Protein AF-0000000069053092 (afdb_homodimer)

Radius of gyration: 44.72 Å; Cα contacts (8 Å, |Δi|>4): 1953; chains: 2; bounding box: 139×117×127 Å

Organism: Acyrthosiphon pisum (NCBI:txid7029)

Sequence (1696 aa):
MDKKNSDDGDVSEKLLATSEVTTDLPSINNQEINLQTRYENIENSGNGFEFLENISIINNIDDSVPTILNEYQLDTHSDELESLSNSFKWKNDPTIFSKIARYTPEMINMLLKLGPCQPKAKDLPNSQFPKVGNRCFHEAWYYRKLPDGTMMHRDWLTYSPDINRVFCLHCMLFGKKSKKAWVSDGFCKFQNGSISLMGHETTDAHVEASLKVKMRELTLPLIPSIVEEKKKQVALNREIVGQLIEITKYLGYHSLAFRGHREQWSNINKGNFKDLVELMAKYSPALSIHISNLQISGRKELSFISWQRQNLLINALAQEILVIIKFEIQNAKFFSISIDSTFDISKREQVSFVIRYTKEEKVFERLISIKESIFTTGQALFDLFIKVMEYYHLDWKTFLVGQSYDGAASMQGKYNGLQTKIKEVNPQAIFIWCHAHRLDLIITSTVGSCPKAVDLFGNMEKLFTFISGSKKRVSMYRDKQKKLYPNARVKALKKVETTRWMSQAYALTTVLETLDSILETLEDIKSFKGQVDFKTGAECTGLLCFLQSFNFLLTAHIFKRVFDFIEPVSRALQAHNIDILMAIELIKKTEKNIKYLRSSEMFFDIYESVRKFAKDNNFEFELTLPTRRLRRVPRQPSELSNDEQINDHVMAYKVNTYFVIIDKVSSELHKSNMKNKSIPVDAFSSICNNYNKILNKEDIVREYEQLIKSNINLISLDKDVSVVLNALSDESDSSSSNYSVVENESIDDSQSILKTYQIFINKGLLNIFPNLFSVLKIGVTLPISSASPERTFSKLKLIKTRLRSTMIQDRLEDLMIISCESNIKTDTDKIIDNFAMRSSVLTKALTYMDKKNSDDGDVSEKLLATSEVTTDLPSINNQEINLQTRYENIENSGNGFEFLENISIINNIDDSVPTILNEYQLDTHSDELESLSNSFKWKNDPTIFSKIARYTPEMINMLLKLGPCQPKAKDLPNSQFPKVGNRCFHEAWYYRKLPDGTMMHRDWLTYSPDINRVFCLHCMLFGKKSKKAWVSDGFCKFQNGSISLMGHETTDAHVEASLKVKMRELTLPLIPSIVEEKKKQVALNREIVGQLIEITKYLGYHSLAFRGHREQWSNINKGNFKDLVELMAKYSPALSIHISNLQISGRKELSFISWQRQNLLINALAQEILVIIKFEIQNAKFFSISIDSTFDISKREQVSFVIRYTKEEKVFERLISIKESIFTTGQALFDLFIKVMEYYHLDWKTFLVGQSYDGAASMQGKYNGLQTKIKEVNPQAIFIWCHAHRLDLIITSTVGSCPKAVDLFGNMEKLFTFISGSKKRVSMYRDKQKKLYPNARVKALKKVETTRWMSQAYALTTVLETLDSILETLEDIKSFKGQVDFKTGAECTGLLCFLQSFNFLLTAHIFKRVFDFIEPVSRALQAHNIDILMAIELIKKTEKNIKYLRSSEMFFDIYESVRKFAKDNNFEFELTLPTRRLRRVPRQPSELSNDEQINDHVMAYKVNTYFVIIDKVSSELHKSNMKNKSIPVDAFSSICNNYNKILNKEDIVREYEQLIKSNINLISLDKDVSVVLNALSDESDSSSSNYSVVENESIDDSQSILKTYQIFINKGLLNIFPNLFSVLKIGVTLPISSASPERTFSKLKLIKTRLRSTMIQDRLEDLMIISCESNIKTDTDKIIDNFAMRSSVLTKALTY

Structure (mmCIF, N/CA/C/O backbone):
data_AF-0000000069053092-model_v1
#
loop_
_entity.id
_entity.type
_entity.pdbx_description
1 polymer 'TTF-type domain-containing protein'
#
loop_
_atom_site.group_PDB
_atom_site.id
_atom_site.type_symbol
_atom_site.label_atom_id
_atom_site.label_alt_id
_atom_site.label_comp_id
_atom_site.label_asym_id
_atom_site.label_entity_id
_atom_site.label_seq_id
_atom_site.pdbx_PDB_ins_code
_atom_site.Cartn_x
_atom_site.Cartn_y
_atom_site.Cartn_z
_atom_site.occupancy
_atom_site.B_iso_or_equiv
_atom_site.auth_seq_id
_atom_site.auth_comp_id
_atom_site.auth_asym_id
_atom_site.auth_atom_id
_atom_site.pdbx_PDB_model_num
ATOM 1 N N . MET A 1 1 ? -57.969 -8.344 -44.375 1 15.19 1 MET A N 1
ATOM 2 C CA . MET A 1 1 ? -58.469 -9.172 -45.469 1 15.19 1 MET A CA 1
ATOM 3 C C . MET A 1 1 ? -57.375 -9.508 -46.469 1 15.19 1 MET A C 1
ATOM 5 O O . MET A 1 1 ? -56.312 -8.891 -46.438 1 15.19 1 MET A O 1
ATOM 9 N N . ASP A 1 2 ? -57.781 -9.703 -47.656 1 13.66 2 ASP A N 1
ATOM 10 C CA . ASP A 1 2 ? -57.656 -10.594 -48.812 1 13.66 2 ASP A CA 1
ATOM 11 C C . ASP A 1 2 ? -56.531 -10.117 -49.719 1 13.66 2 ASP A C 1
ATOM 13 O O . ASP A 1 2 ? -56.5 -10.484 -50.906 1 13.66 2 ASP A O 1
ATOM 17 N N . LYS A 1 3 ? -55.812 -9.094 -49.469 1 15.5 3 LYS A N 1
ATOM 18 C CA . LYS A 1 3 ? -54.5 -8.43 -49.594 1 15.5 3 LYS A CA 1
ATOM 19 C C . LYS A 1 3 ? -53.375 -9.438 -49.688 1 15.5 3 LYS A C 1
ATOM 21 O O . LYS A 1 3 ? -53.25 -10.305 -48.812 1 15.5 3 LYS A O 1
ATOM 26 N N . LYS A 1 4 ? -52.094 -9.266 -50.312 1 15.2 4 LYS A N 1
ATOM 27 C CA . LYS A 1 4 ? -52 -9.75 -51.688 1 15.2 4 LYS A CA 1
ATOM 28 C C . LYS A 1 4 ? -51.406 -11.156 -51.719 1 15.2 4 LYS A C 1
ATOM 30 O O . LYS A 1 4 ? -50.562 -11.5 -50.938 1 15.2 4 LYS A O 1
ATOM 35 N N . ASN A 1 5 ? -51.875 -12.086 -52.531 1 14.28 5 ASN A N 1
ATOM 36 C CA . ASN A 1 5 ? -51.969 -13.469 -52.969 1 14.28 5 ASN A CA 1
ATOM 37 C C . ASN A 1 5 ? -50.594 -14.031 -53.344 1 14.28 5 ASN A C 1
ATOM 39 O O . ASN A 1 5 ? -50.25 -15.141 -52.969 1 14.28 5 ASN A O 1
ATOM 43 N N . SER A 1 6 ? -50.094 -13.453 -54.438 1 14.34 6 SER A N 1
ATOM 44 C CA . SER A 1 6 ? -49.938 -14.32 -55.594 1 14.34 6 SER A CA 1
ATOM 45 C C . SER A 1 6 ? -48.781 -15.281 -55.406 1 14.34 6 SER A C 1
ATOM 47 O O . SER A 1 6 ? -47.969 -15.141 -54.469 1 14.34 6 SER A O 1
ATOM 49 N N . ASP A 1 7 ? -47.906 -15.438 -56.438 1 14.53 7 ASP A N 1
ATOM 50 C CA . ASP A 1 7 ? -47.688 -16.406 -57.531 1 14.53 7 ASP A CA 1
ATOM 51 C C . ASP A 1 7 ? -46.562 -17.375 -57.188 1 14.53 7 ASP A C 1
ATOM 53 O O . ASP A 1 7 ? -45.781 -17.141 -56.281 1 14.53 7 ASP A O 1
ATOM 57 N N . ASP A 1 8 ? -45.688 -17.688 -58.188 1 14.58 8 ASP A N 1
ATOM 58 C CA . ASP A 1 8 ? -45.438 -18.766 -59.156 1 14.58 8 ASP A CA 1
ATOM 59 C C . ASP A 1 8 ? -44.281 -19.641 -58.688 1 14.58 8 ASP A C 1
ATOM 61 O O . ASP A 1 8 ? -43.562 -19.312 -57.75 1 14.58 8 ASP A O 1
ATOM 65 N N . GLY A 1 9 ? -43.312 -19.891 -59.656 1 14.54 9 GLY A N 1
ATOM 66 C CA . GLY A 1 9 ? -42.906 -21.016 -60.469 1 14.54 9 GLY A CA 1
ATOM 67 C C . GLY A 1 9 ? -41.844 -21.875 -59.844 1 14.54 9 GLY A C 1
ATOM 68 O O . GLY A 1 9 ? -41.25 -21.484 -58.844 1 14.54 9 GLY A O 1
ATOM 69 N N . ASP A 1 10 ? -41.125 -22.781 -60.688 1 14.03 10 ASP A N 1
ATOM 70 C CA . ASP A 1 10 ? -40.688 -24.109 -61.125 1 14.03 10 ASP A CA 1
ATOM 71 C C . ASP A 1 10 ? -39.219 -24.344 -60.781 1 14.03 10 ASP A C 1
ATOM 73 O O . ASP A 1 10 ? -38.688 -25.438 -61 1 14.03 10 ASP A O 1
ATOM 77 N N . VAL A 1 11 ? -38.469 -23.391 -60.406 1 14.44 11 VAL A N 1
ATOM 78 C CA . VAL A 1 11 ? -37.188 -23.578 -61.031 1 14.44 11 VAL A CA 1
ATOM 79 C C . VAL A 1 11 ? -36.625 -24.938 -60.656 1 14.44 11 VAL A C 1
ATOM 81 O O . VAL A 1 11 ? -36.5 -25.281 -59.5 1 14.44 11 VAL A O 1
ATOM 84 N N . SER A 1 12 ? -36.344 -25.922 -61.656 1 13.99 12 SER A N 1
ATOM 85 C CA . SER A 1 12 ? -36 -27.219 -62.25 1 13.99 12 SER A CA 1
ATOM 86 C C . SER A 1 12 ? -34.781 -27.828 -61.562 1 13.99 12 SER A C 1
ATOM 88 O O . SER A 1 12 ? -34.094 -27.156 -60.781 1 13.99 12 SER A O 1
ATOM 90 N N . GLU A 1 13 ? -33.75 -28.469 -62.438 1 13.67 13 GLU A N 1
ATOM 91 C CA . GLU A 1 13 ? -33.219 -29.75 -62.938 1 13.67 13 GLU A CA 1
ATOM 92 C C . GLU A 1 13 ? -31.812 -29.984 -62.406 1 13.67 13 GLU A C 1
ATOM 94 O O . GLU A 1 13 ? -31.234 -31.047 -62.656 1 13.67 13 GLU A O 1
ATOM 99 N N . LYS A 1 14 ? -31.125 -29 -61.969 1 14.18 14 LYS A N 1
ATOM 100 C CA . LYS A 1 14 ? -29.781 -29.25 -62.469 1 14.18 14 LYS A CA 1
ATOM 101 C C . LYS A 1 14 ? -29.312 -30.672 -62.125 1 14.18 14 LYS A C 1
ATOM 103 O O . LYS A 1 14 ? -29.438 -31.109 -60.969 1 14.18 14 LYS A O 1
ATOM 108 N N . LEU A 1 15 ? -28.609 -31.453 -63 1 13.81 15 LEU A N 1
ATOM 109 C CA . LEU A 1 15 ? -28.25 -32.719 -63.625 1 13.81 15 LEU A CA 1
ATOM 110 C C . LEU A 1 15 ? -27.344 -33.531 -62.719 1 13.81 15 LEU A C 1
ATOM 112 O O . LEU A 1 15 ? -26.75 -33 -61.781 1 13.81 15 LEU A O 1
ATOM 116 N N . LEU A 1 16 ? -26.516 -34.594 -63.312 1 14.27 16 LEU A N 1
ATOM 117 C CA . LEU A 1 16 ? -26.25 -36 -63.562 1 14.27 16 LEU A CA 1
ATOM 118 C C . LEU A 1 16 ? -24.938 -36.406 -62.906 1 14.27 16 LEU A C 1
ATOM 120 O O . LEU A 1 16 ? -24.844 -37.5 -62.312 1 14.27 16 LEU A O 1
ATOM 124 N N . ALA A 1 17 ? -23.688 -35.938 -63.438 1 13.88 17 ALA A N 1
ATOM 125 C CA . ALA A 1 17 ? -22.797 -36.906 -64.125 1 13.88 17 ALA A CA 1
ATOM 126 C C . ALA A 1 17 ? -22.125 -37.844 -63.125 1 13.88 17 ALA A C 1
ATOM 128 O O . ALA A 1 17 ? -22 -37.5 -61.938 1 13.88 17 ALA A O 1
ATOM 129 N N . THR A 1 18 ? -21.125 -38.875 -63.625 1 14.23 18 THR A N 1
ATOM 130 C CA . THR A 1 18 ? -20.797 -40.312 -63.719 1 14.23 18 THR A CA 1
ATOM 131 C C . THR A 1 18 ? -19.703 -40.688 -62.719 1 14.23 18 THR A C 1
ATOM 133 O O . THR A 1 18 ? -19.875 -41.625 -61.969 1 14.23 18 THR A O 1
ATOM 136 N N . SER A 1 19 ? -18.25 -40.812 -63.156 1 14.6 19 SER A N 1
ATOM 137 C CA . SER A 1 19 ? -17.594 -42.094 -63.406 1 14.6 19 SER A CA 1
ATOM 138 C C . SER A 1 19 ? -16.875 -42.625 -62.188 1 14.6 19 SER A C 1
ATOM 140 O O . SER A 1 19 ? -16.641 -41.875 -61.219 1 14.6 19 SER A O 1
ATOM 142 N N . GLU A 1 20 ? -15.883 -43.875 -62.344 1 15.06 20 GLU A N 1
ATOM 143 C CA . GLU A 1 20 ? -15.398 -45.219 -62 1 15.06 20 GLU A CA 1
ATOM 144 C C . GLU A 1 20 ? -14.07 -45.156 -61.25 1 15.06 20 GLU A C 1
ATOM 146 O O . GLU A 1 20 ? -13.562 -46.188 -60.781 1 15.06 20 GLU A O 1
ATOM 151 N N . VAL A 1 21 ? -13.414 -44.156 -60.844 1 15.72 21 VAL A N 1
ATOM 152 C CA . VAL A 1 21 ? -11.992 -44.438 -61 1 15.72 21 VAL A CA 1
ATOM 153 C C . VAL A 1 21 ? -11.602 -45.594 -60.062 1 15.72 21 VAL A C 1
ATOM 155 O O . VAL A 1 21 ? -11.875 -45.562 -58.844 1 15.72 21 VAL A O 1
ATOM 158 N N . THR A 1 22 ? -10.984 -46.75 -60.562 1 14.94 22 THR A N 1
ATOM 159 C CA . THR A 1 22 ? -10.57 -48.156 -60.438 1 14.94 22 THR A CA 1
ATOM 160 C C . THR A 1 22 ? -9.453 -48.281 -59.406 1 14.94 22 THR A C 1
ATOM 162 O O . THR A 1 22 ? -9.516 -49.125 -58.5 1 14.94 22 THR A O 1
ATOM 165 N N . THR A 1 23 ? -8.102 -48.031 -59.75 1 14.91 23 THR A N 1
ATOM 166 C CA . THR A 1 23 ? -7.145 -49.125 -59.938 1 14.91 23 THR A CA 1
ATOM 167 C C . THR A 1 23 ? -6.555 -49.531 -58.562 1 14.91 23 THR A C 1
ATOM 169 O O . THR A 1 23 ? -6.582 -48.75 -57.625 1 14.91 23 THR A O 1
ATOM 172 N N . ASP A 1 24 ? -5.473 -50.562 -58.5 1 15.14 24 ASP A N 1
ATOM 173 C CA . ASP A 1 24 ? -4.914 -51.875 -58.125 1 15.14 24 ASP A CA 1
ATOM 174 C C . ASP A 1 24 ? -3.756 -51.688 -57.156 1 15.14 24 ASP A C 1
ATOM 176 O O . ASP A 1 24 ? -3.543 -52.531 -56.25 1 15.14 24 ASP A O 1
ATOM 180 N N . LEU A 1 25 ? -2.662 -50.844 -57.281 1 15.52 25 LEU A N 1
ATOM 181 C CA . LEU A 1 25 ? -1.415 -51.594 -57.312 1 15.52 25 LEU A CA 1
ATOM 182 C C . LEU A 1 25 ? -1.071 -52.125 -55.938 1 15.52 25 LEU A C 1
ATOM 184 O O . LEU A 1 25 ? -1.487 -51.531 -54.906 1 15.52 25 LEU A O 1
ATOM 188 N N . PRO A 1 26 ? 0.208 -52.844 -55.75 1 16.23 26 PRO A N 1
ATOM 189 C CA . PRO A 1 26 ? 0.692 -54.125 -55.219 1 16.23 26 PRO A CA 1
ATOM 190 C C . PRO A 1 26 ? 1.173 -54.031 -53.781 1 16.23 26 PRO A C 1
ATOM 192 O O . PRO A 1 26 ? 1.355 -52.938 -53.25 1 16.23 26 PRO A O 1
ATOM 195 N N . SER A 1 27 ? 2.131 -55.094 -53.281 1 15.91 27 SER A N 1
ATOM 196 C CA . SER A 1 27 ? 2.506 -56.156 -52.344 1 15.91 27 SER A CA 1
ATOM 197 C C . SER A 1 27 ? 3.68 -55.719 -51.469 1 15.91 27 SER A C 1
ATOM 199 O O . SER A 1 27 ? 4.188 -56.5 -50.656 1 15.91 27 SER A O 1
ATOM 201 N N . ILE A 1 28 ? 4.215 -54.469 -51.406 1 16.08 28 ILE A N 1
ATOM 202 C CA . ILE A 1 28 ? 5.641 -54.562 -51.125 1 16.08 28 ILE A CA 1
ATOM 203 C C . ILE A 1 28 ? 5.844 -55.219 -49.75 1 16.08 28 ILE A C 1
ATOM 205 O O . ILE A 1 28 ? 5.176 -54.875 -48.781 1 16.08 28 ILE A O 1
ATOM 209 N N . ASN A 1 29 ? 7.031 -56.094 -49.562 1 15.9 29 ASN A N 1
ATOM 210 C CA . ASN A 1 29 ? 7.773 -57.188 -48.938 1 15.9 29 ASN A CA 1
ATOM 211 C C . ASN A 1 29 ? 8.297 -56.812 -47.562 1 15.9 29 ASN A C 1
ATOM 213 O O . ASN A 1 29 ? 8.57 -55.625 -47.281 1 15.9 29 ASN A O 1
ATOM 217 N N . ASN A 1 30 ? 8.555 -57.812 -46.469 1 16.45 30 ASN A N 1
ATOM 218 C CA . ASN A 1 30 ? 8.695 -58.281 -45.094 1 16.45 30 ASN A CA 1
ATOM 219 C C . ASN A 1 30 ? 10.078 -57.969 -44.531 1 16.45 30 ASN A C 1
ATOM 221 O O . ASN A 1 30 ? 10.32 -58.125 -43.344 1 16.45 30 ASN A O 1
ATOM 225 N N . GLN A 1 31 ? 11.266 -57.75 -45.25 1 16.45 31 GLN A N 1
ATOM 226 C CA . GLN A 1 31 ? 12.422 -58.5 -44.75 1 16.45 31 GLN A CA 1
ATOM 227 C C . GLN A 1 31 ? 12.898 -57.969 -43.406 1 16.45 31 GLN A C 1
ATOM 229 O O . GLN A 1 31 ? 12.797 -56.75 -43.156 1 16.45 31 GLN A O 1
ATOM 234 N N . GLU A 1 32 ? 13.547 -58.906 -42.312 1 17.25 32 GLU A N 1
ATOM 235 C CA . GLU A 1 32 ? 14 -59.344 -41 1 17.25 32 GLU A CA 1
ATOM 236 C C . GLU A 1 32 ? 15.375 -58.75 -40.656 1 17.25 32 GLU A C 1
ATOM 238 O O . GLU A 1 32 ? 15.82 -58.812 -39.5 1 17.25 32 GLU A O 1
ATOM 243 N N . ILE A 1 33 ? 16.188 -57.938 -41.312 1 16.17 33 ILE A N 1
ATOM 244 C CA . ILE A 1 33 ? 17.625 -58.188 -41.188 1 16.17 33 ILE A CA 1
ATOM 245 C C . ILE A 1 33 ? 18.062 -57.969 -39.719 1 16.17 33 ILE A C 1
ATOM 247 O O . ILE A 1 33 ? 17.75 -56.938 -39.156 1 16.17 33 ILE A O 1
ATOM 251 N N . ASN A 1 34 ? 18.906 -59.031 -38.938 1 16.28 34 ASN A N 1
ATOM 252 C CA . ASN A 1 34 ? 19.688 -59.625 -37.875 1 16.28 34 ASN A CA 1
ATOM 253 C C . ASN A 1 34 ? 20.984 -58.844 -37.625 1 16.28 34 ASN A C 1
ATOM 255 O O . ASN A 1 34 ? 21.906 -59.344 -36.969 1 16.28 34 ASN A O 1
ATOM 259 N N . LEU A 1 35 ? 21.25 -57.656 -37.75 1 15.15 35 LEU A N 1
ATOM 260 C CA . LEU A 1 35 ? 22.641 -57.25 -37.781 1 15.15 35 LEU A CA 1
ATOM 261 C C . LEU A 1 35 ? 23.312 -57.531 -36.438 1 15.15 35 LEU A C 1
ATOM 263 O O . LEU A 1 35 ? 22.891 -57.031 -35.406 1 15.15 35 LEU A O 1
ATOM 267 N N . GLN A 1 36 ? 24.312 -58.625 -36.156 1 15.67 36 GLN A N 1
ATOM 268 C CA . GLN A 1 36 ? 25.297 -59.438 -35.438 1 15.67 36 GLN A CA 1
ATOM 269 C C . GLN A 1 36 ? 26.359 -58.562 -34.781 1 15.67 36 GLN A C 1
ATOM 271 O O . GLN A 1 36 ? 26.609 -58.719 -33.594 1 15.67 36 GLN A O 1
ATOM 276 N N . THR A 1 37 ? 27.812 -58.938 -35.031 1 15.65 37 THR A N 1
ATOM 277 C CA . THR A 1 37 ? 28.984 -59.594 -34.469 1 15.65 37 THR A CA 1
ATOM 278 C C . THR A 1 37 ? 29.938 -58.562 -33.875 1 15.65 37 THR A C 1
ATOM 280 O O . THR A 1 37 ? 30.438 -58.75 -32.75 1 15.65 37 THR A O 1
ATOM 283 N N . ARG A 1 38 ? 31.047 -57.906 -34.594 1 15.16 38 ARG A N 1
ATOM 284 C CA . ARG A 1 38 ? 32.438 -58.344 -34.562 1 15.16 38 ARG A CA 1
ATOM 285 C C . ARG A 1 38 ? 33.219 -57.562 -33.5 1 15.16 38 ARG A C 1
ATOM 287 O O . ARG A 1 38 ? 33.938 -58.156 -32.719 1 15.16 38 ARG A O 1
ATOM 294 N N . TYR A 1 39 ? 33.969 -56.344 -33.844 1 15.07 39 TYR A N 1
ATOM 295 C CA . TYR A 1 39 ? 35.438 -56.281 -33.812 1 15.07 39 TYR A CA 1
ATOM 296 C C . TYR A 1 39 ? 35.938 -56.031 -32.406 1 15.07 39 TYR A C 1
ATOM 298 O O . TYR A 1 39 ? 35.219 -55.5 -31.547 1 15.07 39 TYR A O 1
ATOM 306 N N . GLU A 1 40 ? 37.531 -55.875 -32.188 1 15.75 40 GLU A N 1
ATOM 307 C CA . GLU A 1 40 ? 38.781 -56.375 -31.672 1 15.75 40 GLU A CA 1
ATOM 308 C C . GLU A 1 40 ? 39.312 -55.5 -30.531 1 15.75 40 GLU A C 1
ATOM 310 O O . GLU A 1 40 ? 38.875 -54.344 -30.375 1 15.75 40 GLU A O 1
ATOM 315 N N . ASN A 1 41 ? 40.719 -55.688 -30.031 1 16.14 41 ASN A N 1
ATOM 316 C CA . ASN A 1 41 ? 41.688 -55.875 -28.969 1 16.14 41 ASN A CA 1
ATOM 317 C C . ASN A 1 41 ? 42.469 -54.594 -28.688 1 16.14 41 ASN A C 1
ATOM 319 O O . ASN A 1 41 ? 43.406 -54.594 -27.875 1 16.14 41 ASN A O 1
ATOM 323 N N . ILE A 1 42 ? 42.5 -53.344 -29.25 1 15.54 42 ILE A N 1
ATOM 324 C CA . ILE A 1 42 ? 43.844 -52.812 -29.359 1 15.54 42 ILE A CA 1
ATOM 325 C C . ILE A 1 42 ? 44.406 -52.562 -27.969 1 15.54 42 ILE A C 1
ATOM 327 O O . ILE A 1 42 ? 43.781 -51.844 -27.156 1 15.54 42 ILE A O 1
ATOM 331 N N . GLU A 1 43 ? 45.688 -53 -27.594 1 16.34 43 GLU A N 1
ATOM 332 C CA . GLU A 1 43 ? 46.781 -53.344 -26.688 1 16.34 43 GLU A CA 1
ATOM 333 C C . GLU A 1 43 ? 47.375 -52.125 -26.031 1 16.34 43 GLU A C 1
ATOM 335 O O . GLU A 1 43 ? 47.438 -52.031 -24.797 1 16.34 43 GLU A O 1
ATOM 340 N N . ASN A 1 44 ? 48.844 -51.812 -26.25 1 15.98 44 ASN A N 1
ATOM 341 C CA . ASN A 1 44 ? 50.094 -51.938 -25.547 1 15.98 44 ASN A CA 1
ATOM 342 C C . ASN A 1 44 ? 50.594 -50.594 -25.031 1 15.98 44 ASN A C 1
ATOM 344 O O . ASN A 1 44 ? 50.906 -50.469 -23.844 1 15.98 44 ASN A O 1
ATOM 348 N N . SER A 1 45 ? 51.781 -49.875 -25.703 1 15.73 45 SER A N 1
ATOM 349 C CA . SER A 1 45 ? 53.219 -49.781 -25.438 1 15.73 45 SER A CA 1
ATOM 350 C C . SER A 1 45 ? 53.562 -48.469 -24.75 1 15.73 45 SER A C 1
ATOM 352 O O . SER A 1 45 ? 52.812 -47.5 -24.812 1 15.73 45 SER A O 1
ATOM 354 N N . GLY A 1 46 ? 54.969 -48.156 -24.328 1 16.91 46 GLY A N 1
ATOM 355 C CA . GLY A 1 46 ? 56.031 -47.781 -23.438 1 16.91 46 GLY A CA 1
ATOM 356 C C . GLY A 1 46 ? 56.344 -46.281 -23.484 1 16.91 46 GLY A C 1
ATOM 357 O O . GLY A 1 46 ? 56.281 -45.594 -22.453 1 16.91 46 GLY A O 1
ATOM 358 N N . ASN A 1 47 ? 57.562 -45.781 -24.172 1 15.8 47 ASN A N 1
ATOM 359 C CA . ASN A 1 47 ? 58.875 -45.281 -23.859 1 15.8 47 ASN A CA 1
ATOM 360 C C . ASN A 1 47 ? 58.969 -43.781 -24.125 1 15.8 47 ASN A C 1
ATOM 362 O O . ASN A 1 47 ? 59.844 -43.094 -23.578 1 15.8 47 ASN A O 1
ATOM 366 N N . GLY A 1 48 ? 58.656 -43.094 -25.266 1 15.34 48 GLY A N 1
ATOM 367 C CA . GLY A 1 48 ? 59.781 -42.406 -25.891 1 15.34 48 GLY A CA 1
ATOM 368 C C . GLY A 1 48 ? 60.156 -41.125 -25.188 1 15.34 48 GLY A C 1
ATOM 369 O O . GLY A 1 48 ? 59.438 -40.656 -24.297 1 15.34 48 GLY A O 1
ATOM 370 N N . PHE A 1 49 ? 60.656 -39.969 -26.031 1 15.74 49 PHE A N 1
ATOM 371 C CA . PHE A 1 49 ? 61.844 -39.125 -26.266 1 15.74 49 PHE A CA 1
ATOM 372 C C . PHE A 1 49 ? 61.75 -37.812 -25.484 1 15.74 49 PHE A C 1
ATOM 374 O O . PHE A 1 49 ? 60.656 -37.375 -25.156 1 15.74 49 PHE A O 1
ATOM 381 N N . GLU A 1 50 ? 62.969 -37.031 -25.281 1 16.8 50 GLU A N 1
ATOM 382 C CA . GLU A 1 50 ? 64 -36.188 -24.734 1 16.8 50 GLU A CA 1
ATOM 383 C C . GLU A 1 50 ? 63.844 -34.719 -25.141 1 16.8 50 GLU A C 1
ATOM 385 O O . GLU A 1 50 ? 64.5 -33.812 -24.594 1 16.8 50 GLU A O 1
ATOM 390 N N . PHE A 1 51 ? 63.125 -34.25 -26.281 1 15.34 51 PHE A N 1
ATOM 391 C CA . PHE A 1 51 ? 63.875 -33.281 -27.094 1 15.34 51 PHE A CA 1
ATOM 392 C C . PHE A 1 51 ? 64.062 -31.969 -26.344 1 15.34 51 PHE A C 1
ATOM 394 O O . PHE A 1 51 ? 65.188 -31.453 -26.234 1 15.34 51 PHE A O 1
ATOM 401 N N . LEU A 1 52 ? 63.719 -30.672 -27.078 1 15.21 52 LEU A N 1
ATOM 402 C CA . LEU A 1 52 ? 64.438 -29.5 -27.562 1 15.21 52 LEU A CA 1
ATOM 403 C C . LEU A 1 52 ? 64.375 -28.359 -26.562 1 15.21 52 LEU A C 1
ATOM 405 O O . LEU A 1 52 ? 63.281 -27.891 -26.219 1 15.21 52 LEU A O 1
ATOM 409 N N . GLU A 1 53 ? 65.438 -28.078 -25.688 1 17.53 53 GLU A N 1
ATOM 410 C CA . GLU A 1 53 ? 66.062 -27.156 -24.766 1 17.53 53 GLU A CA 1
ATOM 411 C C . GLU A 1 53 ? 66.125 -25.734 -25.328 1 17.53 53 GLU A C 1
ATOM 413 O O . GLU A 1 53 ? 65.938 -24.766 -24.594 1 17.53 53 GLU A O 1
ATOM 418 N N . ASN A 1 54 ? 66.688 -25.375 -26.578 1 16.14 54 ASN A N 1
ATOM 419 C CA . ASN A 1 54 ? 67.75 -24.344 -26.781 1 16.14 54 ASN A CA 1
ATOM 420 C C . ASN A 1 54 ? 67.125 -22.969 -27.016 1 16.14 54 ASN A C 1
ATOM 422 O O . ASN A 1 54 ? 67.812 -22.016 -27.375 1 16.14 54 ASN A O 1
ATOM 426 N N . ILE A 1 55 ? 65.875 -22.656 -27.344 1 16.02 55 ILE A N 1
ATOM 427 C CA . ILE A 1 55 ? 65.812 -21.516 -28.234 1 16.02 55 ILE A CA 1
ATOM 428 C C . ILE A 1 55 ? 66.312 -20.266 -27.5 1 16.02 55 ILE A C 1
ATOM 430 O O . ILE A 1 55 ? 65.938 -20.047 -26.344 1 16.02 55 ILE A O 1
ATOM 434 N N . SER A 1 56 ? 66.875 -19.078 -28.312 1 17.42 56 SER A N 1
ATOM 435 C CA . SER A 1 56 ? 67.812 -17.969 -28.656 1 17.42 56 SER A CA 1
ATOM 436 C C . SER A 1 56 ? 67.312 -16.672 -28.016 1 17.42 56 SER A C 1
ATOM 438 O O . SER A 1 56 ? 66.125 -16.531 -27.656 1 17.42 56 SER A O 1
ATOM 440 N N . ILE A 1 57 ? 68.188 -15.406 -28.188 1 18.69 57 ILE A N 1
ATOM 441 C CA . ILE A 1 57 ? 68.938 -14.227 -27.766 1 18.69 57 ILE A CA 1
ATOM 442 C C . ILE A 1 57 ? 68.125 -12.961 -28.125 1 18.69 57 ILE A C 1
ATOM 444 O O . ILE A 1 57 ? 68.5 -11.875 -27.656 1 18.69 57 ILE A O 1
ATOM 448 N N . ILE A 1 58 ? 67.062 -12.75 -29 1 16.77 58 ILE A N 1
ATOM 449 C CA . ILE A 1 58 ? 67.125 -11.617 -29.922 1 16.77 58 ILE A CA 1
ATOM 450 C C . ILE A 1 58 ? 66.75 -10.336 -29.188 1 16.77 58 ILE A C 1
ATOM 452 O O . ILE A 1 58 ? 67 -9.234 -29.688 1 16.77 58 ILE A O 1
ATOM 456 N N . ASN A 1 59 ? 66.125 -10.07 -28.125 1 17.34 59 ASN A N 1
ATOM 457 C CA . ASN A 1 59 ? 65.125 -8.977 -28.219 1 17.34 59 ASN A CA 1
ATOM 458 C C . ASN A 1 59 ? 65.812 -7.621 -27.984 1 17.34 59 ASN A C 1
ATOM 460 O O . ASN A 1 59 ? 65.125 -6.637 -27.703 1 17.34 59 ASN A O 1
ATOM 464 N N . ASN A 1 60 ? 67.125 -7.332 -28.047 1 19.19 60 ASN A N 1
ATOM 465 C CA . ASN A 1 60 ? 67.562 -6.078 -27.422 1 19.19 60 ASN A CA 1
ATOM 466 C C . ASN A 1 60 ? 67.25 -4.883 -28.328 1 19.19 60 ASN A C 1
ATOM 468 O O . ASN A 1 60 ? 67.875 -3.811 -28.156 1 19.19 60 ASN A O 1
ATOM 472 N N . ILE A 1 61 ? 66.562 -4.895 -29.484 1 19.34 61 ILE A N 1
ATOM 473 C CA . ILE A 1 61 ? 66.75 -3.746 -30.359 1 19.34 61 ILE A CA 1
ATOM 474 C C . ILE A 1 61 ? 66.188 -2.484 -29.703 1 19.34 61 ILE A C 1
ATOM 476 O O . ILE A 1 61 ? 65.062 -2.494 -29.172 1 19.34 61 ILE A O 1
ATOM 480 N N . ASP A 1 62 ? 67 -1.342 -29.672 1 20.95 62 ASP A N 1
ATOM 481 C CA . ASP A 1 62 ? 67.125 0.026 -29.172 1 20.95 62 ASP A CA 1
ATOM 482 C C . ASP A 1 62 ? 66.188 0.959 -29.906 1 20.95 62 ASP A C 1
ATOM 484 O O . ASP A 1 62 ? 66.375 1.285 -31.078 1 20.95 62 ASP A O 1
ATOM 488 N N . ASP A 1 63 ? 64.875 0.752 -30.078 1 21.39 63 ASP A N 1
ATOM 489 C CA . ASP A 1 63 ? 63.938 1.47 -30.984 1 21.39 63 ASP A CA 1
ATOM 490 C C . ASP A 1 63 ? 63.812 2.932 -30.562 1 21.39 63 ASP A C 1
ATOM 492 O O . ASP A 1 63 ? 63.062 3.254 -29.656 1 21.39 63 ASP A O 1
ATOM 496 N N . SER A 1 64 ? 64.875 3.807 -30.609 1 23.11 64 SER A N 1
ATOM 497 C CA . SER A 1 64 ? 64.812 5.234 -30.312 1 23.11 64 SER A CA 1
ATOM 498 C C . SER A 1 64 ? 64 6.004 -31.328 1 23.11 64 SER A C 1
ATOM 500 O O . SER A 1 64 ? 64 7.238 -31.344 1 23.11 64 SER A O 1
ATOM 502 N N . VAL A 1 65 ? 63.438 5.48 -32.438 1 22.39 65 VAL A N 1
ATOM 503 C CA . VAL A 1 65 ? 63.156 6.375 -33.562 1 22.39 65 VAL A CA 1
ATOM 504 C C . VAL A 1 65 ? 62.094 7.387 -33.125 1 22.39 65 VAL A C 1
ATOM 506 O O . VAL A 1 65 ? 61.094 7.031 -32.5 1 22.39 65 VAL A O 1
ATOM 509 N N . PRO A 1 66 ? 62.312 8.727 -33.469 1 23.34 66 PRO A N 1
ATOM 510 C CA . PRO A 1 66 ? 61.625 9.992 -33.219 1 23.34 66 PRO A CA 1
ATOM 511 C C . PRO A 1 66 ? 60.25 10.07 -33.906 1 23.34 66 PRO A C 1
ATOM 513 O O . PRO A 1 66 ? 60.188 9.961 -35.125 1 23.34 66 PRO A O 1
ATOM 516 N N . THR A 1 67 ? 59.156 9.422 -33.5 1 23.62 67 THR A N 1
ATOM 517 C CA . THR A 1 67 ? 57.844 9.289 -34.125 1 23.62 67 THR A CA 1
ATOM 518 C C . THR A 1 67 ? 57.156 10.648 -34.25 1 23.62 67 THR A C 1
ATOM 520 O O . THR A 1 67 ? 56.344 11.023 -33.406 1 23.62 67 THR A O 1
ATOM 523 N N . ILE A 1 68 ? 57.844 11.781 -34.594 1 24.11 68 ILE A N 1
ATOM 524 C CA . ILE A 1 68 ? 57.219 13.086 -34.75 1 24.11 68 ILE A CA 1
ATOM 525 C C . ILE A 1 68 ? 56.25 13.047 -35.938 1 24.11 68 ILE A C 1
ATOM 527 O O . ILE A 1 68 ? 56.625 13.461 -37.062 1 24.11 68 ILE A O 1
ATOM 531 N N . LEU A 1 69 ? 55.875 11.906 -36.531 1 23.73 69 LEU A N 1
ATOM 532 C CA . LEU A 1 69 ? 55.188 12.047 -37.812 1 23.73 69 LEU A CA 1
ATOM 533 C C . LEU A 1 69 ? 53.969 12.961 -37.656 1 23.73 69 LEU A C 1
ATOM 535 O O . LEU A 1 69 ? 53.25 12.891 -36.688 1 23.73 69 LEU A O 1
ATOM 539 N N . ASN A 1 70 ? 53.812 13.977 -38.594 1 24.23 70 ASN A N 1
ATOM 540 C CA . ASN A 1 70 ? 53.031 15.18 -38.906 1 24.23 70 ASN A CA 1
ATOM 541 C C . ASN A 1 70 ? 51.562 14.867 -39.031 1 24.23 70 ASN A C 1
ATOM 543 O O . ASN A 1 70 ? 51.156 14.047 -39.844 1 24.23 70 ASN A O 1
ATOM 547 N N . GLU A 1 71 ? 50.719 14.984 -38 1 28.55 71 GLU A N 1
ATOM 548 C CA . GLU A 1 71 ? 49.312 14.875 -37.719 1 28.55 71 GLU A CA 1
ATOM 549 C C . GLU A 1 71 ? 48.469 15.664 -38.719 1 28.55 71 GLU A C 1
ATOM 551 O O . GLU A 1 71 ? 47.25 15.539 -38.75 1 28.55 71 GLU A O 1
ATOM 556 N N . TYR A 1 72 ? 49.031 16.562 -39.625 1 29.03 72 TYR A N 1
ATOM 557 C CA . TYR A 1 72 ? 48.281 17.516 -40.438 1 29.03 72 TYR A CA 1
ATOM 558 C C . TYR A 1 72 ? 47.531 16.797 -41.562 1 29.03 72 TYR A C 1
ATOM 560 O O . TYR A 1 72 ? 46.438 17.219 -41.938 1 29.03 72 TYR A O 1
ATOM 568 N N . GLN A 1 73 ? 48.188 15.875 -42.25 1 29.45 73 GLN A N 1
ATOM 569 C CA . GLN A 1 73 ? 47.562 15.453 -43.531 1 29.45 73 GLN A CA 1
ATOM 570 C C . GLN A 1 73 ? 46.375 14.555 -43.281 1 29.45 73 GLN A C 1
ATOM 572 O O . GLN A 1 73 ? 45.719 14.109 -44.219 1 29.45 73 GLN A O 1
ATOM 577 N N . LEU A 1 74 ? 46.188 14.094 -42.094 1 32.28 74 LEU A N 1
ATOM 578 C CA . LEU A 1 74 ? 45.156 13.078 -41.875 1 32.28 74 LEU A CA 1
ATOM 579 C C . LEU A 1 74 ? 43.781 13.672 -42 1 32.28 74 LEU A C 1
ATOM 581 O O . LEU A 1 74 ? 42.812 12.945 -42.25 1 32.28 74 LEU A O 1
ATOM 585 N N . ASP A 1 75 ? 43.594 14.992 -41.906 1 33.91 75 ASP A N 1
ATOM 586 C CA . ASP A 1 75 ? 42.281 15.609 -41.781 1 33.91 75 ASP A CA 1
ATOM 587 C C . ASP A 1 75 ? 41.531 15.625 -43.094 1 33.91 75 ASP A C 1
ATOM 589 O O . ASP A 1 75 ? 40.312 15.625 -43.156 1 33.91 75 ASP A O 1
ATOM 593 N N . THR A 1 76 ? 42.25 15.703 -44.281 1 38.06 76 THR A N 1
ATOM 594 C CA . THR A 1 76 ? 41.562 15.992 -45.531 1 38.06 76 THR A CA 1
ATOM 595 C C . THR A 1 76 ? 40.781 14.781 -46.031 1 38.06 76 THR A C 1
ATOM 597 O O . THR A 1 76 ? 39.719 14.922 -46.594 1 38.06 76 THR A O 1
ATOM 600 N N . HIS A 1 77 ? 41.406 13.648 -45.938 1 38.91 77 HIS A N 1
ATOM 601 C CA . HIS A 1 77 ? 40.75 12.508 -46.594 1 38.91 77 HIS A CA 1
ATOM 602 C C . HIS A 1 77 ? 39.562 12.047 -45.781 1 38.91 77 HIS A C 1
ATOM 604 O O . HIS A 1 77 ? 38.625 11.438 -46.312 1 38.91 77 HIS A O 1
ATOM 610 N N . SER A 1 78 ? 39.531 12.266 -44.5 1 44.5 78 SER A N 1
ATOM 611 C CA . SER A 1 78 ? 38.375 11.93 -43.688 1 44.5 78 SER A CA 1
ATOM 612 C C . SER A 1 78 ? 37.188 12.836 -44 1 44.5 78 SER A C 1
ATOM 614 O O . SER A 1 78 ? 36.031 12.391 -43.969 1 44.5 78 SER A O 1
ATOM 616 N N . ASP A 1 79 ? 37.438 14.055 -44.469 1 47.03 79 ASP A N 1
ATOM 617 C CA . ASP A 1 79 ? 36.406 15 -44.906 1 47.03 79 ASP A CA 1
ATOM 618 C C . ASP A 1 79 ? 35.75 14.555 -46.188 1 47.03 79 ASP A C 1
ATOM 620 O O . ASP A 1 79 ? 34.531 14.758 -46.406 1 47.03 79 ASP A O 1
ATOM 624 N N . GLU A 1 80 ? 36.5 13.977 -47.125 1 48.56 80 GLU A N 1
ATOM 625 C CA . GLU A 1 80 ? 35.875 13.539 -48.375 1 48.56 80 GLU A CA 1
ATOM 626 C C . GLU A 1 80 ? 34.875 12.406 -48.125 1 48.56 80 GLU A C 1
ATOM 628 O O . GLU A 1 80 ? 33.812 12.375 -48.75 1 48.56 80 GLU A O 1
ATOM 633 N N . LEU A 1 81 ? 35.188 11.539 -47.219 1 49.53 81 LEU A N 1
ATOM 634 C CA . LEU A 1 81 ? 34.281 10.461 -46.906 1 49.53 81 LEU A CA 1
ATOM 635 C C . LEU A 1 81 ? 33.031 10.992 -46.188 1 49.53 81 LEU A C 1
ATOM 637 O O . LEU A 1 81 ? 31.922 10.531 -46.438 1 49.53 81 LEU A O 1
ATOM 641 N N . GLU A 1 82 ? 33.188 11.969 -45.344 1 52.78 82 GLU A N 1
ATOM 642 C CA . GLU A 1 82 ? 32.062 12.562 -44.656 1 52.78 82 GLU A CA 1
ATOM 643 C C . GLU A 1 82 ? 31.156 13.328 -45.625 1 52.78 82 GLU A C 1
ATOM 645 O O . GLU A 1 82 ? 29.938 13.289 -45.5 1 52.78 82 GLU A O 1
ATOM 650 N N . SER A 1 83 ? 31.656 14.008 -46.562 1 53.81 83 SER A N 1
ATOM 651 C CA . SER A 1 83 ? 30.844 14.727 -47.562 1 53.81 83 SER A CA 1
ATOM 652 C C . SER A 1 83 ? 30.109 13.75 -48.469 1 53.81 83 SER A C 1
ATOM 654 O O . SER A 1 83 ? 28.969 14.008 -48.875 1 53.81 83 SER A O 1
ATOM 656 N N . LEU A 1 84 ? 30.703 12.688 -48.906 1 51.66 84 LEU A N 1
ATOM 657 C CA . LEU A 1 84 ? 30.047 11.719 -49.781 1 51.66 84 LEU A CA 1
ATOM 658 C C . LEU A 1 84 ? 28.984 10.93 -49.031 1 51.66 84 LEU A C 1
ATOM 660 O O . LEU A 1 84 ? 27.953 10.547 -49.594 1 51.66 84 LEU A O 1
ATOM 664 N N . SER A 1 85 ? 29.188 10.711 -47.75 1 53.47 85 SER A N 1
ATOM 665 C CA . SER A 1 85 ? 28.281 9.898 -46.938 1 53.47 85 SER A CA 1
ATOM 666 C C . SER A 1 85 ? 27.031 10.68 -46.562 1 53.47 85 SER A C 1
ATOM 668 O O . SER A 1 85 ? 25.984 10.086 -46.25 1 53.47 85 SER A O 1
ATOM 670 N N . ASN A 1 86 ? 27 11.961 -46.594 1 54.91 86 ASN A N 1
ATOM 671 C CA . ASN A 1 86 ? 25.844 12.742 -46.188 1 54.91 86 ASN A CA 1
ATOM 672 C C . ASN A 1 86 ? 24.656 12.523 -47.125 1 54.91 86 ASN A C 1
ATOM 674 O O . ASN A 1 86 ? 23.5 12.742 -46.75 1 54.91 86 ASN A O 1
ATOM 678 N N . SER A 1 87 ? 24.828 12.094 -48.375 1 56.22 87 SER A N 1
ATOM 679 C CA . SER A 1 87 ? 23.734 11.945 -49.312 1 56.22 87 SER A CA 1
ATOM 680 C C . SER A 1 87 ? 23.109 10.555 -49.219 1 56.22 87 SER A C 1
ATOM 682 O O . SER A 1 87 ? 22.078 10.289 -49.844 1 56.22 87 SER A O 1
ATOM 684 N N . PHE A 1 88 ? 23.719 9.602 -48.5 1 60.81 88 PHE A N 1
ATOM 685 C CA . PHE A 1 88 ? 23.219 8.234 -48.5 1 60.81 88 PHE A CA 1
ATOM 686 C C . PHE A 1 88 ? 22.578 7.895 -47.156 1 60.81 88 PHE A C 1
ATOM 688 O O . PHE A 1 88 ? 23.031 8.352 -46.125 1 60.81 88 PHE A O 1
ATOM 695 N N . LYS A 1 89 ? 21.438 7.352 -47.188 1 68.88 89 LYS A N 1
ATOM 696 C CA . LYS A 1 89 ? 20.703 6.914 -46 1 68.88 89 LYS A CA 1
ATOM 697 C C . LYS A 1 89 ? 21.562 5.977 -45.156 1 68.88 89 LYS A C 1
ATOM 699 O O . LYS A 1 89 ? 21.484 6.012 -43.906 1 68.88 89 LYS A O 1
ATOM 704 N N . TRP A 1 90 ? 22.484 5.27 -45.812 1 75.44 90 TRP A N 1
ATOM 705 C CA . TRP A 1 90 ? 23.375 4.336 -45.156 1 75.44 90 TRP A CA 1
ATOM 706 C C . TRP A 1 90 ? 24.844 4.773 -45.281 1 75.44 90 TRP A C 1
ATOM 708 O O . TRP A 1 90 ? 25.375 4.789 -46.406 1 75.44 90 TRP A O 1
ATOM 718 N N . LYS A 1 91 ? 25.531 5.164 -44.281 1 73.25 91 LYS A N 1
ATOM 719 C CA . LYS A 1 91 ? 26.875 5.719 -44.281 1 73.25 91 LYS A CA 1
ATOM 720 C C . LYS A 1 91 ? 27.906 4.668 -44.719 1 73.25 91 LYS A C 1
ATOM 722 O O . LYS A 1 91 ? 28.984 5.004 -45.188 1 73.25 91 LYS A O 1
ATOM 727 N N . ASN A 1 92 ? 27.5 3.471 -44.562 1 77.31 92 ASN A N 1
ATOM 728 C CA . ASN A 1 92 ? 28.422 2.387 -44.906 1 77.31 92 ASN A CA 1
ATOM 729 C C . ASN A 1 92 ? 28.031 1.714 -46.219 1 77.31 92 ASN A C 1
ATOM 731 O O . ASN A 1 92 ? 28.422 0.57 -46.469 1 77.31 92 ASN A O 1
ATOM 735 N N . ASP A 1 93 ? 27.391 2.318 -47.094 1 81.94 93 ASP A N 1
ATOM 736 C CA . ASP A 1 93 ? 27.031 1.79 -48.406 1 81.94 93 ASP A CA 1
ATOM 737 C C . ASP A 1 93 ? 28.281 1.595 -49.25 1 81.94 93 ASP A C 1
ATOM 739 O O . ASP A 1 93 ? 29.078 2.52 -49.438 1 81.94 93 ASP A O 1
ATOM 743 N N . PRO A 1 94 ? 28.391 0.439 -49.812 1 82.31 94 PRO A N 1
ATOM 744 C CA . PRO A 1 94 ? 29.625 0.136 -50.531 1 82.31 94 PRO A CA 1
ATOM 745 C C . PRO A 1 94 ? 29.766 0.958 -51.812 1 82.31 94 PRO A C 1
ATOM 747 O O . PRO A 1 94 ? 30.875 1.105 -52.344 1 82.31 94 PRO A O 1
ATOM 750 N N . THR A 1 95 ? 28.656 1.504 -52.344 1 78.62 95 THR A N 1
ATOM 751 C CA . THR A 1 95 ? 28.734 2.311 -53.562 1 78.62 95 THR A CA 1
ATOM 752 C C . THR A 1 95 ? 29.531 3.586 -53.312 1 78.62 95 THR A C 1
ATOM 754 O O . THR A 1 95 ? 30.109 4.148 -54.25 1 78.62 95 THR A O 1
ATOM 757 N N . ILE A 1 96 ? 29.516 4.012 -52.094 1 74.69 96 ILE A N 1
ATOM 758 C CA . ILE A 1 96 ? 30.234 5.223 -51.75 1 74.69 96 ILE A CA 1
ATOM 759 C C . ILE A 1 96 ? 31.734 4.98 -51.875 1 74.69 96 ILE A C 1
ATOM 761 O O . ILE A 1 96 ? 32.469 5.859 -52.344 1 74.69 96 ILE A O 1
ATOM 765 N N . PHE A 1 97 ? 32.062 3.705 -51.688 1 71.88 97 PHE A N 1
ATOM 766 C CA . PHE A 1 97 ? 33.5 3.428 -51.562 1 71.88 97 PHE A CA 1
ATOM 767 C C . PHE A 1 97 ? 34.031 2.668 -52.781 1 71.88 97 PHE A C 1
ATOM 769 O O . PHE A 1 97 ? 35.219 2.568 -52.969 1 71.88 97 PHE A O 1
ATOM 776 N N . SER A 1 98 ? 33.094 2.055 -53.406 1 69.69 98 SER A N 1
ATOM 777 C CA . SER A 1 98 ? 33.5 1.287 -54.562 1 69.69 98 SER A CA 1
ATOM 778 C C . SER A 1 98 ? 34.156 2.184 -55.625 1 69.69 98 SER A C 1
ATOM 780 O O . SER A 1 98 ? 34.906 1.71 -56.469 1 69.69 98 SER A O 1
ATOM 782 N N . LYS A 1 99 ? 33.906 3.447 -55.531 1 65.06 99 LYS A N 1
ATOM 783 C CA . LYS A 1 99 ? 34.406 4.398 -56.5 1 65.06 99 LYS A CA 1
ATOM 784 C C . LYS A 1 99 ? 35.781 4.906 -56.094 1 65.06 99 LYS A C 1
ATOM 786 O O . LYS A 1 99 ? 36.438 5.621 -56.875 1 65.06 99 LYS A O 1
ATOM 791 N N . ILE A 1 100 ? 36.219 4.566 -54.938 1 63.34 100 ILE A N 1
ATOM 792 C CA . ILE A 1 100 ? 37.531 5.031 -54.438 1 63.34 100 ILE A CA 1
ATOM 793 C C . ILE A 1 100 ? 38.625 4.09 -54.938 1 63.34 100 ILE A C 1
ATOM 795 O O . ILE A 1 100 ? 38.562 2.877 -54.719 1 63.34 100 ILE A O 1
ATOM 799 N N . ALA A 1 101 ? 39.531 4.461 -55.781 1 60.28 101 ALA A N 1
ATOM 800 C CA . ALA A 1 101 ? 40.531 3.676 -56.5 1 60.28 101 ALA A CA 1
ATOM 801 C C . ALA A 1 101 ? 41.594 3.137 -55.531 1 60.28 101 ALA A C 1
ATOM 803 O O . ALA A 1 101 ? 42.094 2.035 -55.719 1 60.28 101 ALA A O 1
ATOM 804 N N . ARG A 1 102 ? 42.125 4.039 -54.406 1 65.25 102 ARG A N 1
ATOM 805 C CA . ARG A 1 102 ? 43.156 3.646 -53.438 1 65.25 102 ARG A CA 1
ATOM 806 C C . ARG A 1 102 ? 42.719 3.936 -52 1 65.25 102 ARG A C 1
ATOM 808 O O . ARG A 1 102 ? 42.406 5.074 -51.688 1 65.25 102 ARG A O 1
ATOM 815 N N . TYR A 1 103 ? 42.594 2.748 -51.25 1 71.25 103 TYR A N 1
ATOM 816 C CA . TYR A 1 103 ? 42.219 2.934 -49.875 1 71.25 103 TYR A CA 1
ATOM 817 C C . TYR A 1 103 ? 43.438 3.283 -49 1 71.25 103 TYR A C 1
ATOM 819 O O . TYR A 1 103 ? 44.469 2.609 -49.094 1 71.25 103 TYR A O 1
ATOM 827 N N . THR A 1 104 ? 43.562 4.508 -48.375 1 69.62 104 THR A N 1
ATOM 828 C CA . THR A 1 104 ? 44.562 4.809 -47.375 1 69.62 104 THR A CA 1
ATOM 829 C C . THR A 1 104 ? 44.406 3.941 -46.125 1 69.62 104 THR A C 1
ATOM 831 O O . THR A 1 104 ? 43.281 3.449 -45.844 1 69.62 104 THR A O 1
ATOM 834 N N . PRO A 1 105 ? 45.438 3.654 -45.375 1 70.12 105 PRO A N 1
ATOM 835 C CA . PRO A 1 105 ? 45.312 2.852 -44.156 1 70.12 105 PRO A CA 1
ATOM 836 C C . PRO A 1 105 ? 44.281 3.416 -43.188 1 70.12 105 PRO A C 1
ATOM 838 O O . PRO A 1 105 ? 43.594 2.656 -42.5 1 70.12 105 PRO A O 1
ATOM 841 N N . GLU A 1 106 ? 44.188 4.691 -43.156 1 67 106 GLU A N 1
ATOM 842 C CA . GLU A 1 106 ? 43.188 5.312 -42.281 1 67 106 GLU A CA 1
ATOM 843 C C . GLU A 1 106 ? 41.781 5.055 -42.75 1 67 106 GLU A C 1
ATOM 845 O O . GLU A 1 106 ? 40.875 4.793 -41.969 1 67 106 GLU A O 1
ATOM 850 N N . MET A 1 107 ? 41.625 5.074 -44.031 1 70.06 107 MET A N 1
ATOM 851 C CA . MET A 1 107 ? 40.312 4.805 -44.625 1 70.06 107 MET A CA 1
ATOM 852 C C . MET A 1 107 ? 39.938 3.344 -44.438 1 70.06 107 MET A C 1
ATOM 854 O O . MET A 1 107 ? 38.75 3.045 -44.156 1 70.06 107 MET A O 1
ATOM 858 N N . ILE A 1 108 ? 40.875 2.52 -44.5 1 73.44 108 ILE A N 1
ATOM 859 C CA . ILE A 1 108 ? 40.625 1.093 -44.312 1 73.44 108 ILE A CA 1
ATOM 860 C C . ILE A 1 108 ? 40.188 0.828 -42.875 1 73.44 108 ILE A C 1
ATOM 862 O O . ILE A 1 108 ? 39.219 0.1 -42.625 1 73.44 108 ILE A O 1
ATOM 866 N N . ASN A 1 109 ? 40.875 1.524 -42.031 1 71.62 109 ASN A N 1
ATOM 867 C CA . ASN A 1 109 ? 40.5 1.363 -40.625 1 71.62 109 ASN A CA 1
ATOM 868 C C . ASN A 1 109 ? 39.094 1.899 -40.344 1 71.62 109 ASN A C 1
ATOM 870 O O . ASN A 1 109 ? 38.344 1.293 -39.594 1 71.62 109 ASN A O 1
ATOM 874 N N . MET A 1 110 ? 38.75 2.959 -40.906 1 72.31 110 MET A N 1
ATOM 875 C CA . MET A 1 110 ? 37.438 3.555 -40.75 1 72.31 110 MET A CA 1
ATOM 876 C C . MET A 1 110 ? 36.344 2.648 -41.344 1 72.31 110 MET A C 1
ATOM 878 O O . MET A 1 110 ? 35.312 2.453 -40.719 1 72.31 110 MET A O 1
ATOM 882 N N . LEU A 1 111 ? 36.656 2.014 -42.438 1 74 111 LEU A N 1
ATOM 883 C CA . LEU A 1 111 ? 35.688 1.176 -43.125 1 74 111 LEU A CA 1
ATOM 884 C C . LEU A 1 111 ? 35.5 -0.156 -42.375 1 74 111 LEU A C 1
ATOM 886 O O . LEU A 1 111 ? 34.406 -0.686 -42.312 1 74 111 LEU A O 1
ATOM 890 N N . LEU A 1 112 ? 36.594 -0.542 -41.844 1 74.19 112 LEU A N 1
ATOM 891 C CA . LEU A 1 112 ? 36.5 -1.779 -41.062 1 74.19 112 LEU A CA 1
ATOM 892 C C . LEU A 1 112 ? 35.719 -1.56 -39.75 1 74.19 112 LEU A C 1
ATOM 894 O O . LEU A 1 112 ? 35.031 -2.455 -39.312 1 74.19 112 LEU A O 1
ATOM 898 N N . LYS A 1 113 ? 35.812 -0.305 -39.25 1 72.75 113 LYS A N 1
ATOM 899 C CA . LYS A 1 113 ? 35.094 0.065 -38.062 1 72.75 113 LYS A CA 1
ATOM 900 C C . LYS A 1 113 ? 33.594 0.249 -38.344 1 72.75 113 LYS A C 1
ATOM 902 O O . LYS A 1 113 ? 32.75 -0.104 -37.531 1 72.75 113 LYS A O 1
ATOM 907 N N . LEU A 1 114 ? 33.281 0.749 -39.5 1 74.5 114 LEU A N 1
ATOM 908 C CA . LEU A 1 114 ? 31.891 0.946 -39.906 1 74.5 114 LEU A CA 1
ATOM 909 C C . LEU A 1 114 ? 31.219 -0.39 -40.188 1 74.5 114 LEU A C 1
ATOM 911 O O . LEU A 1 114 ? 30.016 -0.557 -39.938 1 74.5 114 LEU A O 1
ATOM 915 N N . GLY A 1 115 ? 31.969 -1.335 -40.562 1 77.62 115 GLY A N 1
ATOM 916 C CA . GLY A 1 115 ? 31.438 -2.654 -40.875 1 77.62 115 GLY A CA 1
ATOM 917 C C . GLY A 1 115 ? 30.672 -2.691 -42.188 1 77.62 115 GLY A C 1
ATOM 918 O O . GLY A 1 115 ? 30.516 -1.666 -42.844 1 77.62 115 GLY A O 1
ATOM 919 N N . PRO A 1 116 ? 30.141 -3.877 -42.5 1 85.06 116 PRO A N 1
ATOM 920 C CA . PRO A 1 116 ? 29.406 -4.02 -43.75 1 85.06 116 PRO A CA 1
ATOM 921 C C . PRO A 1 116 ? 28 -3.422 -43.688 1 85.06 116 PRO A C 1
ATOM 923 O O . PRO A 1 116 ? 27.422 -3.324 -42.594 1 85.06 116 PRO A O 1
ATOM 926 N N . CYS A 1 117 ? 27.5 -2.971 -44.75 1 85.25 117 CYS A N 1
ATOM 927 C CA . CYS A 1 117 ? 26.125 -2.498 -44.875 1 85.25 117 CYS A CA 1
ATOM 928 C C . CYS A 1 117 ? 25.156 -3.666 -45.031 1 85.25 117 CYS A C 1
ATOM 930 O O . CYS A 1 117 ? 25.125 -4.297 -46.094 1 85.25 117 CYS A O 1
ATOM 932 N N . GLN A 1 118 ? 24.5 -3.959 -43.969 1 84.19 118 GLN A N 1
ATOM 933 C CA . GLN A 1 118 ? 23.578 -5.09 -43.969 1 84.19 118 GLN A CA 1
ATOM 934 C C . GLN A 1 118 ? 22.188 -4.668 -43.5 1 84.19 118 GLN A C 1
ATOM 936 O O . GLN A 1 118 ? 21.781 -4.973 -42.375 1 84.19 118 GLN A O 1
ATOM 941 N N . PRO A 1 119 ? 21.438 -4.102 -44.344 1 82.88 119 PRO A N 1
ATOM 942 C CA . PRO A 1 119 ? 20.078 -3.691 -43.969 1 82.88 119 PRO A CA 1
ATOM 943 C C . PRO A 1 119 ? 19.109 -4.863 -43.906 1 82.88 119 PRO A C 1
ATOM 945 O O . PRO A 1 119 ? 19.266 -5.836 -44.656 1 82.88 119 PRO A O 1
ATOM 948 N N . LYS A 1 120 ? 18.219 -4.789 -43.031 1 81.38 120 LYS A N 1
ATOM 949 C CA . LYS A 1 120 ? 17.125 -5.766 -42.969 1 81.38 120 LYS A CA 1
ATOM 950 C C . LYS A 1 120 ? 15.992 -5.383 -43.906 1 81.38 120 LYS A C 1
ATOM 952 O O . LYS A 1 120 ? 15.883 -4.223 -44.312 1 81.38 120 LYS A O 1
ATOM 957 N N . ALA A 1 121 ? 15.18 -6.41 -44.219 1 81.69 121 ALA A N 1
ATOM 958 C CA . ALA A 1 121 ? 14.07 -6.18 -45.125 1 81.69 121 ALA A CA 1
ATOM 959 C C . ALA A 1 121 ? 13.18 -5.039 -44.656 1 81.69 121 ALA A C 1
ATOM 961 O O . ALA A 1 121 ? 12.719 -4.223 -45.438 1 81.69 121 ALA A O 1
ATOM 962 N N . LYS A 1 122 ? 13.148 -4.867 -43.375 1 78.12 122 LYS A N 1
ATOM 963 C CA . LYS A 1 122 ? 12.258 -3.877 -42.75 1 78.12 122 LYS A CA 1
ATOM 964 C C . LYS A 1 122 ? 12.828 -2.469 -42.906 1 78.12 122 LYS A C 1
ATOM 966 O O . LYS A 1 122 ? 12.086 -1.486 -42.875 1 78.12 122 LYS A O 1
ATOM 971 N N . ASP A 1 123 ? 14.125 -2.371 -43.156 1 77.25 123 ASP A N 1
ATOM 972 C CA . ASP A 1 123 ? 14.805 -1.078 -43.188 1 77.25 123 ASP A CA 1
ATOM 973 C C . ASP A 1 123 ? 14.781 -0.475 -44.594 1 77.25 123 ASP A C 1
ATOM 975 O O . ASP A 1 123 ? 15.125 0.695 -44.781 1 77.25 123 ASP A O 1
ATOM 979 N N . LEU A 1 124 ? 14.422 -1.207 -45.531 1 79.19 124 LEU A N 1
ATOM 980 C CA . LEU A 1 124 ? 14.453 -0.764 -46.906 1 79.19 124 LEU A CA 1
ATOM 981 C C . LEU A 1 124 ? 13.102 -0.18 -47.312 1 79.19 124 LEU A C 1
ATOM 983 O O . LEU A 1 124 ? 12.078 -0.48 -46.719 1 79.19 124 LEU A O 1
ATOM 987 N N . PRO A 1 125 ? 13.086 0.614 -48.281 1 74.5 125 PRO A N 1
ATOM 988 C CA . PRO A 1 125 ? 11.812 1.136 -48.781 1 74.5 125 PRO A CA 1
ATOM 989 C C . PRO A 1 125 ? 10.859 0.031 -49.219 1 74.5 125 PRO A C 1
ATOM 991 O O . PRO A 1 125 ? 11.273 -0.898 -49.938 1 74.5 125 PRO A O 1
ATOM 994 N N . ASN A 1 126 ? 9.531 -0.218 -48.75 1 75.19 126 ASN A N 1
ATOM 995 C CA . ASN A 1 126 ? 8.461 -1.164 -49.062 1 75.19 126 ASN A CA 1
ATOM 996 C C . ASN A 1 126 ? 8.641 -2.475 -48.312 1 75.19 126 ASN A C 1
ATOM 998 O O . ASN A 1 126 ? 8.031 -3.488 -48.656 1 75.19 126 ASN A O 1
ATOM 1002 N N . SER A 1 127 ? 9.75 -2.469 -47.344 1 76.12 127 SER A N 1
ATOM 1003 C CA . SER A 1 127 ? 10.023 -3.568 -46.438 1 76.12 127 SER A CA 1
ATOM 1004 C C . SER A 1 127 ? 10.406 -4.84 -47.188 1 76.12 127 SER A C 1
ATOM 1006 O O . SER A 1 127 ? 10.094 -5.945 -46.75 1 76.12 127 SER A O 1
ATOM 1008 N N . GLN A 1 128 ? 10.844 -4.57 -48.375 1 81.06 128 GLN A N 1
ATOM 1009 C CA . GLN A 1 128 ? 11.32 -5.68 -49.219 1 81.06 128 GLN A CA 1
ATOM 1010 C C . GLN A 1 128 ? 12.562 -5.285 -50 1 81.06 128 GLN A C 1
ATOM 1012 O O . GLN A 1 128 ? 12.742 -4.113 -50.344 1 81.06 128 GLN A O 1
ATOM 1017 N N . PHE A 1 129 ? 13.438 -6.234 -50.281 1 85.5 129 PHE A N 1
ATOM 1018 C CA . PHE A 1 129 ? 14.594 -6.004 -51.156 1 85.5 129 PHE A CA 1
ATOM 1019 C C . PHE A 1 129 ? 14.172 -5.859 -52.594 1 85.5 129 PHE A C 1
ATOM 1021 O O . PHE A 1 129 ? 13.305 -6.598 -53.094 1 85.5 129 PHE A O 1
ATOM 1028 N N . PRO A 1 130 ? 14.641 -4.953 -53.281 1 82.94 130 PRO A N 1
ATOM 1029 C CA . PRO A 1 130 ? 14.234 -4.73 -54.656 1 82.94 130 PRO A CA 1
ATOM 1030 C C . PRO A 1 130 ? 14.492 -5.941 -55.562 1 82.94 130 PRO A C 1
ATOM 1032 O O . PRO A 1 130 ? 15.484 -6.645 -55.375 1 82.94 130 PRO A O 1
ATOM 1035 N N . LYS A 1 131 ? 13.625 -6.25 -56.438 1 78.44 131 LYS A N 1
ATOM 1036 C CA . LYS A 1 131 ? 13.703 -7.414 -57.312 1 78.44 131 LYS A CA 1
ATOM 1037 C C . LYS A 1 131 ? 14.477 -7.094 -58.594 1 78.44 131 LYS A C 1
ATOM 1039 O O . LYS A 1 131 ? 14.336 -6.008 -59.156 1 78.44 131 LYS A O 1
ATOM 1044 N N . VAL A 1 132 ? 15.492 -7.898 -58.906 1 74.19 132 VAL A N 1
ATOM 1045 C CA . VAL A 1 132 ? 16.156 -7.879 -60.219 1 74.19 132 VAL A CA 1
ATOM 1046 C C . VAL A 1 132 ? 15.672 -9.047 -61.062 1 74.19 132 VAL A C 1
ATOM 1048 O O . VAL A 1 132 ? 15.977 -10.211 -60.781 1 74.19 132 VAL A O 1
ATOM 1051 N N . GLY A 1 133 ? 14.82 -8.836 -62.031 1 70.31 133 GLY A N 1
ATOM 1052 C CA . GLY A 1 133 ? 14.062 -9.867 -62.719 1 70.31 133 GLY A CA 1
ATOM 1053 C C . GLY A 1 133 ? 13 -10.516 -61.844 1 70.31 133 GLY A C 1
ATOM 1054 O O . GLY A 1 133 ? 12.086 -9.844 -61.375 1 70.31 133 GLY A O 1
ATOM 1055 N N . ASN A 1 134 ? 13.18 -11.836 -61.5 1 72.94 134 ASN A N 1
ATOM 1056 C CA . ASN A 1 134 ? 12.227 -12.555 -60.656 1 72.94 134 ASN A CA 1
ATOM 1057 C C . ASN A 1 134 ? 12.844 -12.938 -59.312 1 72.94 134 ASN A C 1
ATOM 1059 O O . ASN A 1 134 ? 12.234 -13.664 -58.531 1 72.94 134 ASN A O 1
ATOM 1063 N N . ARG A 1 135 ? 14.039 -12.414 -59.031 1 80.81 135 ARG A N 1
ATOM 1064 C CA . ARG A 1 135 ? 14.703 -12.836 -57.812 1 80.81 135 ARG A CA 1
ATOM 1065 C C . ARG A 1 135 ? 15.219 -11.625 -57.031 1 80.81 135 ARG A C 1
ATOM 1067 O O . ARG A 1 135 ? 15.484 -10.578 -57.625 1 80.81 135 ARG A O 1
ATOM 1074 N N . CYS A 1 136 ? 15.18 -11.75 -55.719 1 84.75 136 CYS A N 1
ATOM 1075 C CA . CYS A 1 136 ? 15.656 -10.672 -54.875 1 84.75 136 CYS A CA 1
ATOM 1076 C C . CYS A 1 136 ? 16.672 -11.18 -53.875 1 84.75 136 CYS A C 1
ATOM 1078 O O . CYS A 1 136 ? 16.828 -12.391 -53.688 1 84.75 136 CYS A O 1
ATOM 1080 N N . PHE A 1 137 ? 17.453 -10.266 -53.281 1 86.25 137 PHE A N 1
ATOM 1081 C CA . PHE A 1 137 ? 18.391 -10.57 -52.188 1 86.25 137 PHE A CA 1
ATOM 1082 C C . PHE A 1 137 ? 17.641 -11.062 -50.969 1 86.25 137 PHE A C 1
ATOM 1084 O O . PHE A 1 137 ? 16.547 -10.578 -50.656 1 86.25 137 PHE A O 1
ATOM 1091 N N . HIS A 1 138 ? 18.172 -12.109 -50.312 1 84.88 138 HIS A N 1
ATOM 1092 C CA . HIS A 1 138 ? 17.562 -12.656 -49.094 1 84.88 138 HIS A CA 1
ATOM 1093 C C . HIS A 1 138 ? 18.391 -12.305 -47.844 1 84.88 138 HIS A C 1
ATOM 1095 O O . HIS A 1 138 ? 19.609 -12.453 -47.844 1 84.88 138 HIS A O 1
ATOM 1101 N N . GLU A 1 139 ? 17.734 -11.883 -46.906 1 83.56 139 GLU A N 1
ATOM 1102 C CA . GLU A 1 139 ? 18.359 -11.523 -45.656 1 83.56 139 GLU A CA 1
ATOM 1103 C C . GLU A 1 139 ? 19.109 -12.711 -45.062 1 83.56 139 GLU A C 1
ATOM 1105 O O . GLU A 1 139 ? 20.125 -12.531 -44.344 1 83.56 139 GLU A O 1
ATOM 1110 N N . ALA A 1 140 ? 18.688 -13.789 -45.281 1 82 140 ALA A N 1
ATOM 1111 C CA . ALA A 1 140 ? 19.312 -15.008 -44.781 1 82 140 ALA A CA 1
ATOM 1112 C C . ALA A 1 140 ? 20.734 -15.164 -45.312 1 82 140 ALA A C 1
ATOM 1114 O O . ALA A 1 140 ? 21.531 -15.898 -44.719 1 82 140 ALA A O 1
ATOM 1115 N N . TRP A 1 141 ? 21.094 -14.492 -46.344 1 87 141 TRP A N 1
ATOM 1116 C CA . TRP A 1 141 ? 22.422 -14.617 -46.969 1 87 141 TRP A CA 1
ATOM 1117 C C . TRP A 1 141 ? 23.484 -13.93 -46.125 1 87 141 TRP A C 1
ATOM 1119 O O . TRP A 1 141 ? 24.688 -14.156 -46.312 1 87 141 TRP A O 1
ATOM 1129 N N . TYR A 1 142 ? 23.016 -13.156 -45.219 1 87.19 142 TYR A N 1
ATOM 1130 C CA . TYR A 1 142 ? 23.969 -12.555 -44.312 1 87.19 142 TYR A CA 1
ATOM 1131 C C . TYR A 1 142 ? 24.578 -13.609 -43.375 1 87.19 142 TYR A C 1
ATOM 1133 O O . TYR A 1 142 ? 25.562 -13.344 -42.688 1 87.19 142 TYR A O 1
ATOM 1141 N N . TYR A 1 143 ? 24.031 -14.719 -43.469 1 81.06 143 TYR A N 1
ATOM 1142 C CA . TYR A 1 143 ? 24.484 -15.789 -42.562 1 81.06 143 TYR A CA 1
ATOM 1143 C C . TYR A 1 143 ? 24.828 -17.047 -43.375 1 81.06 143 TYR A C 1
ATOM 1145 O O . TYR A 1 143 ? 24.203 -17.312 -44.406 1 81.06 143 TYR A O 1
ATOM 1153 N N . ARG A 1 144 ? 25.797 -17.766 -42.875 1 77.06 144 ARG A N 1
ATOM 1154 C CA . ARG A 1 144 ? 26.156 -19.062 -43.406 1 77.06 144 ARG A CA 1
ATOM 1155 C C . ARG A 1 144 ? 25.719 -20.188 -42.469 1 77.06 144 ARG A C 1
ATOM 1157 O O . ARG A 1 144 ? 26 -20.156 -41.281 1 77.06 144 ARG A O 1
ATOM 1164 N N . LYS A 1 145 ? 25.062 -21.031 -42.938 1 71.56 145 LYS A N 1
ATOM 1165 C CA . LYS A 1 145 ? 24.672 -22.219 -42.156 1 71.56 145 LYS A CA 1
ATOM 1166 C C . LYS A 1 145 ? 25.734 -23.312 -42.25 1 71.56 145 LYS A C 1
ATOM 1168 O O . LYS A 1 145 ? 26.062 -23.766 -43.344 1 71.56 145 LYS A O 1
ATOM 1173 N N . LEU A 1 146 ? 26.375 -23.625 -41.188 1 62.38 146 LEU A N 1
ATOM 1174 C CA . LEU A 1 146 ? 27.344 -24.719 -41.125 1 62.38 146 LEU A CA 1
ATOM 1175 C C . LEU A 1 146 ? 26.641 -26.062 -41.094 1 62.38 146 LEU A C 1
ATOM 1177 O O . LEU A 1 146 ? 25.453 -26.141 -40.781 1 62.38 146 LEU A O 1
ATOM 1181 N N . PRO A 1 147 ? 27.375 -27.141 -41.438 1 60.03 147 PRO A N 1
ATOM 1182 C CA . PRO A 1 147 ? 26.75 -28.469 -41.406 1 60.03 147 PRO A CA 1
ATOM 1183 C C . PRO A 1 147 ? 26.188 -28.812 -40.031 1 60.03 147 PRO A C 1
ATOM 1185 O O . PRO A 1 147 ? 25.219 -29.578 -39.938 1 60.03 147 PRO A O 1
ATOM 1188 N N . ASP A 1 148 ? 26.719 -28.25 -39.094 1 59.09 148 ASP A N 1
ATOM 1189 C CA . ASP A 1 148 ? 26.266 -28.531 -37.719 1 59.09 148 ASP A CA 1
ATOM 1190 C C . ASP A 1 148 ? 25.062 -27.672 -37.344 1 59.09 148 ASP A C 1
ATOM 1192 O O . ASP A 1 148 ? 24.5 -27.812 -36.25 1 59.09 148 ASP A O 1
ATOM 1196 N N . GLY A 1 149 ? 24.625 -26.844 -38.094 1 64.25 149 GLY A N 1
ATOM 1197 C CA . GLY A 1 149 ? 23.422 -26.031 -37.906 1 64.25 149 GLY A CA 1
ATOM 1198 C C . GLY A 1 149 ? 23.719 -24.641 -37.344 1 64.25 149 GLY A C 1
ATOM 1199 O O . GLY A 1 149 ? 22.828 -23.812 -37.25 1 64.25 149 GLY A O 1
ATOM 1200 N N . THR A 1 150 ? 24.797 -24.359 -37.031 1 65.56 150 THR A N 1
ATOM 1201 C CA . THR A 1 150 ? 25.156 -23.062 -36.469 1 65.56 150 THR A CA 1
ATOM 1202 C C . THR A 1 150 ? 25.188 -22 -37.562 1 65.56 150 THR A C 1
ATOM 1204 O O . THR A 1 150 ? 25.656 -22.266 -38.688 1 65.56 150 THR A O 1
ATOM 1207 N N . MET A 1 151 ? 24.609 -20.906 -37.25 1 68.56 151 MET A N 1
ATOM 1208 C CA . MET A 1 151 ? 24.609 -19.797 -38.188 1 68.56 151 MET A CA 1
ATOM 1209 C C . MET A 1 151 ? 25.781 -18.859 -37.906 1 68.56 151 MET A C 1
ATOM 1211 O O . MET A 1 151 ? 25.969 -18.391 -36.781 1 68.56 151 MET A O 1
ATOM 1215 N N . MET A 1 152 ? 26.625 -18.766 -39 1 72.69 152 MET A N 1
ATOM 1216 C CA . MET A 1 152 ? 27.766 -17.859 -38.875 1 72.69 152 MET A CA 1
ATOM 1217 C C . MET A 1 152 ? 27.516 -16.578 -39.688 1 72.69 152 MET A C 1
ATOM 1219 O O . MET A 1 152 ? 27.172 -16.641 -40.844 1 72.69 152 MET A O 1
ATOM 1223 N N . HIS A 1 153 ? 27.656 -15.57 -39.062 1 82.5 153 HIS A N 1
ATOM 1224 C CA . HIS A 1 153 ? 27.438 -14.266 -39.688 1 82.5 153 HIS A CA 1
ATOM 1225 C C . HIS A 1 153 ? 28.547 -13.953 -40.688 1 82.5 153 HIS A C 1
ATOM 1227 O O . HIS A 1 153 ? 29.734 -14.125 -40.406 1 82.5 153 HIS A O 1
ATOM 1233 N N . ARG A 1 154 ? 28.172 -13.516 -41.812 1 83.81 154 ARG A N 1
ATOM 1234 C CA . ARG A 1 154 ? 29.109 -13.062 -42.844 1 83.81 154 ARG A CA 1
ATOM 1235 C C . ARG A 1 154 ? 29.469 -11.594 -42.625 1 83.81 154 ARG A C 1
ATOM 1237 O O . ARG A 1 154 ? 28.797 -10.703 -43.156 1 83.81 154 ARG A O 1
ATOM 1244 N N . ASP A 1 155 ? 30.578 -11.375 -42 1 81.81 155 ASP A N 1
ATOM 1245 C CA . ASP A 1 155 ? 30.969 -10.008 -41.688 1 81.81 155 ASP A CA 1
ATOM 1246 C C . ASP A 1 155 ? 31.641 -9.328 -42.875 1 81.81 155 ASP A C 1
ATOM 1248 O O . ASP A 1 155 ? 32.156 -8.211 -42.75 1 81.81 155 ASP A O 1
ATOM 1252 N N . TRP A 1 156 ? 31.562 -9.984 -44 1 86.69 156 TRP A N 1
ATOM 1253 C CA . TRP A 1 156 ? 32.219 -9.422 -45.188 1 86.69 156 TRP A CA 1
ATOM 1254 C C . TRP A 1 156 ? 31.188 -9.055 -46.25 1 86.69 156 TRP A C 1
ATOM 1256 O O . TRP A 1 156 ? 31.484 -8.297 -47.188 1 86.69 156 TRP A O 1
ATOM 1266 N N . LEU A 1 157 ? 30.031 -9.602 -46.094 1 89.06 157 LEU A N 1
ATOM 1267 C CA . LEU A 1 157 ? 29.016 -9.391 -47.125 1 89.06 157 LEU A CA 1
ATOM 1268 C C . LEU A 1 157 ? 28.344 -8.031 -46.969 1 89.06 157 LEU A C 1
ATOM 1270 O O . LEU A 1 157 ? 27.75 -7.75 -45.938 1 89.06 157 LEU A O 1
ATOM 1274 N N . THR A 1 158 ? 28.484 -7.141 -47.906 1 88.69 158 THR A N 1
ATOM 1275 C CA . THR A 1 158 ? 27.906 -5.801 -47.844 1 88.69 158 THR A CA 1
ATOM 1276 C C . THR A 1 158 ? 26.953 -5.578 -49.031 1 88.69 158 THR A C 1
ATOM 1278 O O . THR A 1 158 ? 27.281 -5.922 -50.156 1 88.69 158 THR A O 1
ATOM 1281 N N . TYR A 1 159 ? 25.703 -5.137 -48.688 1 88.69 159 TYR A N 1
ATOM 1282 C CA . TYR A 1 159 ? 24.641 -4.867 -49.656 1 88.69 159 TYR A CA 1
ATOM 1283 C C . TYR A 1 159 ? 24.469 -3.369 -49.875 1 88.69 159 TYR A C 1
ATOM 1285 O O . TYR A 1 159 ? 24.438 -2.592 -48.906 1 88.69 159 TYR A O 1
ATOM 1293 N N . SER A 1 160 ? 24.375 -2.951 -51.188 1 85.88 160 SER A N 1
ATOM 1294 C CA . SER A 1 160 ? 24.125 -1.555 -51.531 1 85.88 160 SER A CA 1
ATOM 1295 C C . SER A 1 160 ? 22.656 -1.329 -51.844 1 85.88 160 SER A C 1
ATOM 1297 O O . SER A 1 160 ? 22.172 -1.761 -52.906 1 85.88 160 SER A O 1
ATOM 1299 N N . PRO A 1 161 ? 21.953 -0.733 -50.906 1 82.81 161 PRO A N 1
ATOM 1300 C CA . PRO A 1 161 ? 20.547 -0.452 -51.219 1 82.81 161 PRO A CA 1
ATOM 1301 C C . PRO A 1 161 ? 20.359 0.522 -52.375 1 82.81 161 PRO A C 1
ATOM 1303 O O . PRO A 1 161 ? 19.312 0.531 -53.031 1 82.81 161 PRO A O 1
ATOM 1306 N N . ASP A 1 162 ? 21.312 1.293 -52.719 1 79.88 162 ASP A N 1
ATOM 1307 C CA . ASP A 1 162 ? 21.219 2.309 -53.75 1 79.88 162 ASP A CA 1
ATOM 1308 C C . ASP A 1 162 ? 21.25 1.674 -55.156 1 79.88 162 ASP A C 1
ATOM 1310 O O . ASP A 1 162 ? 20.469 2.041 -56.031 1 79.88 162 ASP A O 1
ATOM 1314 N N . ILE A 1 163 ? 22.109 0.638 -55.406 1 84.69 163 ILE A N 1
ATOM 1315 C CA . ILE A 1 163 ? 22.25 0.051 -56.75 1 84.69 163 ILE A CA 1
ATOM 1316 C C . ILE A 1 163 ? 21.766 -1.395 -56.719 1 84.69 163 ILE A C 1
ATOM 1318 O O . ILE A 1 163 ? 21.75 -2.062 -57.75 1 84.69 163 ILE A O 1
ATOM 1322 N N . ASN A 1 164 ? 21.234 -1.892 -55.656 1 88.19 164 ASN A N 1
ATOM 1323 C CA . ASN A 1 164 ? 20.719 -3.244 -55.5 1 88.19 164 ASN A CA 1
ATOM 1324 C C . ASN A 1 164 ? 21.734 -4.293 -55.938 1 88.19 164 ASN A C 1
ATOM 1326 O O . ASN A 1 164 ? 21.422 -5.148 -56.781 1 88.19 164 ASN A O 1
ATOM 1330 N N . ARG A 1 165 ? 22.969 -4.211 -55.438 1 88 165 ARG A N 1
ATOM 1331 C CA . ARG A 1 165 ? 24.047 -5.152 -55.688 1 88 165 ARG A CA 1
ATOM 1332 C C . ARG A 1 165 ? 24.766 -5.547 -54.406 1 88 165 ARG A C 1
ATOM 1334 O O . ARG A 1 165 ? 24.672 -4.848 -53.406 1 88 165 ARG A O 1
ATOM 1341 N N . VAL A 1 166 ? 25.484 -6.699 -54.5 1 89.44 166 VAL A N 1
ATOM 1342 C CA . VAL A 1 166 ? 26.188 -7.234 -53.344 1 89.44 166 VAL A CA 1
ATOM 1343 C C . VAL A 1 166 ? 27.703 -7.18 -53.562 1 89.44 166 VAL A C 1
ATOM 1345 O O . VAL A 1 166 ? 28.172 -7.453 -54.688 1 89.44 166 VAL A O 1
ATOM 1348 N N . PHE A 1 167 ? 28.422 -6.699 -52.562 1 89.44 167 PHE A N 1
ATOM 1349 C CA . PHE A 1 167 ? 29.891 -6.613 -52.625 1 89.44 167 PHE A CA 1
ATOM 1350 C C . PHE A 1 167 ? 30.516 -7.398 -51.469 1 89.44 167 PHE A C 1
ATOM 1352 O O . PHE A 1 167 ? 29.828 -7.758 -50.5 1 89.44 167 PHE A O 1
ATOM 1359 N N . CYS A 1 168 ? 31.797 -7.707 -51.562 1 87.25 168 CYS A N 1
ATOM 1360 C CA . CYS A 1 168 ? 32.594 -8.242 -50.469 1 87.25 168 CYS A CA 1
ATOM 1361 C C . CYS A 1 168 ? 33.5 -7.176 -49.875 1 87.25 168 CYS A C 1
ATOM 1363 O O . CYS A 1 168 ? 34.438 -6.711 -50.531 1 87.25 168 CYS A O 1
ATOM 1365 N N . LEU A 1 169 ? 33.219 -6.801 -48.656 1 86.88 169 LEU A N 1
ATOM 1366 C CA . LEU A 1 169 ? 34 -5.746 -48 1 86.88 169 LEU A CA 1
ATOM 1367 C C . LEU A 1 169 ? 35.469 -6.133 -47.875 1 86.88 169 LEU A C 1
ATOM 1369 O O . LEU A 1 169 ? 36.344 -5.309 -48.094 1 86.88 169 LEU A O 1
ATOM 1373 N N . HIS A 1 170 ? 35.719 -7.297 -47.562 1 85.06 170 HIS A N 1
ATOM 1374 C CA . HIS A 1 170 ? 37.094 -7.758 -47.344 1 85.06 170 HIS A CA 1
ATOM 1375 C C . HIS A 1 170 ? 37.906 -7.727 -48.656 1 85.06 170 HIS A C 1
ATOM 1377 O O . HIS A 1 170 ? 39.031 -7.227 -48.688 1 85.06 170 HIS A O 1
ATOM 1383 N N . CYS A 1 171 ? 37.25 -8.18 -49.656 1 85.06 171 CYS A N 1
ATOM 1384 C CA . CYS A 1 171 ? 37.938 -8.242 -50.938 1 85.06 171 CYS A CA 1
ATOM 1385 C C . CYS A 1 171 ? 38.031 -6.859 -51.562 1 85.06 171 CYS A C 1
ATOM 1387 O O . CYS A 1 171 ? 38.969 -6.594 -52.312 1 85.06 171 CYS A O 1
ATOM 1389 N N . MET A 1 172 ? 37.125 -5.977 -51.25 1 84.25 172 MET A N 1
ATOM 1390 C CA . MET A 1 172 ? 37.188 -4.594 -51.719 1 84.25 172 MET A CA 1
ATOM 1391 C C . MET A 1 172 ? 38.406 -3.883 -51.125 1 84.25 172 MET A C 1
ATOM 1393 O O . MET A 1 172 ? 39.062 -3.098 -51.812 1 84.25 172 MET A O 1
ATOM 1397 N N . LEU A 1 173 ? 38.719 -4.273 -49.875 1 80.62 173 LEU A N 1
ATOM 1398 C CA . LEU A 1 173 ? 39.781 -3.562 -49.156 1 80.62 173 LEU A CA 1
ATOM 1399 C C . LEU A 1 173 ? 41.125 -4.203 -49.406 1 80.62 173 LEU A C 1
ATOM 1401 O O . LEU A 1 173 ? 42.125 -3.498 -49.562 1 80.62 173 LEU A O 1
ATOM 1405 N N . PHE A 1 174 ? 41.156 -5.523 -49.375 1 79.81 174 PHE A N 1
ATOM 1406 C CA . PHE A 1 174 ? 42.469 -6.18 -49.375 1 79.81 174 PHE A CA 1
ATOM 1407 C C . PHE A 1 174 ? 42.562 -7.176 -50.531 1 79.81 174 PHE A C 1
ATOM 1409 O O . PHE A 1 174 ? 43.562 -7.887 -50.656 1 79.81 174 PHE A O 1
ATOM 1416 N N . GLY A 1 175 ? 41.531 -7.219 -51.375 1 78.25 175 GLY A N 1
ATOM 1417 C CA . GLY A 1 175 ? 41.5 -8.227 -52.406 1 78.25 175 GLY A CA 1
ATOM 1418 C C . GLY A 1 175 ? 42.406 -7.898 -53.562 1 78.25 175 GLY A C 1
ATOM 1419 O O . GLY A 1 175 ? 42.344 -6.797 -54.125 1 78.25 175 GLY A O 1
ATOM 1420 N N . LYS A 1 176 ? 43.531 -8.547 -53.969 1 74.5 176 LYS A N 1
ATOM 1421 C CA . LYS A 1 176 ? 44.438 -8.273 -55.062 1 74.5 176 LYS A CA 1
ATOM 1422 C C . LYS A 1 176 ? 43.875 -8.867 -56.375 1 74.5 176 LYS A C 1
ATOM 1424 O O . LYS A 1 176 ? 43.969 -8.234 -57.438 1 74.5 176 LYS A O 1
ATOM 1429 N N . LYS A 1 177 ? 43.406 -10.125 -56.469 1 72.44 177 LYS A N 1
ATOM 1430 C CA . LYS A 1 177 ? 42.938 -10.812 -57.656 1 72.44 177 LYS A CA 1
ATOM 1431 C C . LYS A 1 177 ? 41.5 -11.297 -57.5 1 72.44 177 LYS A C 1
ATOM 1433 O O . LYS A 1 177 ? 41.125 -12.352 -58.031 1 72.44 177 LYS A O 1
ATOM 1438 N N . SER A 1 178 ? 40.656 -10.422 -56.938 1 75 178 SER A N 1
ATOM 1439 C CA . SER A 1 178 ? 39.281 -10.828 -56.719 1 75 178 SER A CA 1
ATOM 1440 C C . SER A 1 178 ? 38.406 -10.516 -57.906 1 75 178 SER A C 1
ATOM 1442 O O . SER A 1 178 ? 38.719 -9.594 -58.688 1 75 178 SER A O 1
ATOM 1444 N N . LYS A 1 179 ? 37.438 -11.383 -58.25 1 80 179 LYS A N 1
ATOM 1445 C CA . LYS A 1 179 ? 36.531 -11.18 -59.344 1 80 179 LYS A CA 1
ATOM 1446 C C . LYS A 1 179 ? 35.844 -9.82 -59.25 1 80 179 LYS A C 1
ATOM 1448 O O . LYS A 1 179 ? 35.406 -9.406 -58.188 1 80 179 LYS A O 1
ATOM 1453 N N . LYS A 1 180 ? 35.812 -9.125 -60.312 1 79.5 180 LYS A N 1
ATOM 1454 C CA . LYS A 1 180 ? 35.281 -7.773 -60.406 1 79.5 180 LYS A CA 1
ATOM 1455 C C . LYS A 1 180 ? 33.812 -7.754 -59.969 1 79.5 180 LYS A C 1
ATOM 1457 O O . LYS A 1 180 ? 33.312 -6.734 -59.469 1 79.5 180 LYS A O 1
ATOM 1462 N N . ALA A 1 181 ? 33.219 -8.914 -60 1 83.25 181 ALA A N 1
ATOM 1463 C CA . ALA A 1 181 ? 31.781 -9.016 -59.688 1 83.25 181 ALA A CA 1
ATOM 1464 C C . ALA A 1 181 ? 31.547 -8.781 -58.188 1 83.25 181 ALA A C 1
ATOM 1466 O O . ALA A 1 181 ? 30.453 -8.391 -57.781 1 83.25 181 ALA A O 1
ATOM 1467 N N . TRP A 1 182 ? 32.656 -8.844 -57.438 1 87.25 182 TRP A N 1
ATOM 1468 C CA . TRP A 1 182 ? 32.5 -8.742 -56 1 87.25 182 TRP A CA 1
ATOM 1469 C C . TRP A 1 182 ? 33.156 -7.492 -55.438 1 87.25 182 TRP A C 1
ATOM 1471 O O . TRP A 1 182 ? 33.062 -7.191 -54.25 1 87.25 182 TRP A O 1
ATOM 1481 N N . VAL A 1 183 ? 33.906 -6.777 -56.188 1 85.62 183 VAL A N 1
ATOM 1482 C CA . VAL A 1 183 ? 34.719 -5.676 -55.688 1 85.62 183 VAL A CA 1
ATOM 1483 C C . VAL A 1 183 ? 34.281 -4.371 -56.344 1 85.62 183 VAL A C 1
ATOM 1485 O O . VAL A 1 183 ? 33.906 -3.412 -55.656 1 85.62 183 VAL A O 1
ATOM 1488 N N . SER A 1 184 ? 34.281 -4.312 -57.688 1 81 184 SER A N 1
ATOM 1489 C CA . SER A 1 184 ? 34 -3.047 -58.375 1 81 184 SER A CA 1
ATOM 1490 C C . SER A 1 184 ? 32.625 -3.031 -59 1 81 184 SER A C 1
ATOM 1492 O O . SER A 1 184 ? 31.875 -2.057 -58.844 1 81 184 SER A O 1
ATOM 1494 N N . ASP A 1 185 ? 32.125 -4.105 -59.688 1 82.38 185 ASP A N 1
ATOM 1495 C CA . ASP A 1 185 ? 30.875 -4.102 -60.406 1 82.38 185 ASP A CA 1
ATOM 1496 C C . ASP A 1 185 ? 29.703 -4.5 -59.5 1 82.38 185 ASP A C 1
ATOM 1498 O O . ASP A 1 185 ? 28.578 -4.012 -59.688 1 82.38 185 ASP A O 1
ATOM 1502 N N . GLY A 1 186 ? 29.938 -5.234 -58.531 1 84.19 186 GLY A N 1
ATOM 1503 C CA . GLY A 1 186 ? 28.875 -5.73 -57.688 1 84.19 186 GLY A CA 1
ATOM 1504 C C . GLY A 1 186 ? 28.156 -6.938 -58.25 1 84.19 186 GLY A C 1
ATOM 1505 O O . GLY A 1 186 ? 27.953 -7.016 -59.469 1 84.19 186 GLY A O 1
ATOM 1506 N N . PHE A 1 187 ? 27.844 -7.848 -57.406 1 87 187 PHE A N 1
ATOM 1507 C CA . PHE A 1 187 ? 27.125 -9.055 -57.812 1 87 187 PHE A CA 1
ATOM 1508 C C . PHE A 1 187 ? 25.625 -8.797 -57.844 1 87 187 PHE A C 1
ATOM 1510 O O . PHE A 1 187 ? 25.047 -8.266 -56.906 1 87 187 PHE A O 1
ATOM 1517 N N . CYS A 1 188 ? 24.969 -9.102 -59 1 80.94 188 CYS A N 1
ATOM 1518 C CA . CYS A 1 188 ? 23.547 -8.828 -59.156 1 80.94 188 CYS A CA 1
ATOM 1519 C C . CYS A 1 188 ? 22.812 -10.062 -59.656 1 80.94 188 CYS A C 1
ATOM 1521 O O . CYS A 1 188 ? 21.594 -10.016 -59.875 1 80.94 188 CYS A O 1
ATOM 1523 N N . LYS A 1 189 ? 23.359 -11.203 -60 1 80.31 189 LYS A N 1
ATOM 1524 C CA . LYS A 1 189 ? 22.703 -12.414 -60.438 1 80.31 189 LYS A CA 1
ATOM 1525 C C . LYS A 1 189 ? 22.188 -13.242 -59.25 1 80.31 189 LYS A C 1
ATOM 1527 O O . LYS A 1 189 ? 22.844 -14.203 -58.844 1 80.31 189 LYS A O 1
ATOM 1532 N N . PHE A 1 190 ? 21 -12.961 -58.719 1 81.12 190 PHE A N 1
ATOM 1533 C CA . PHE A 1 190 ? 20.5 -13.5 -57.469 1 81.12 190 PHE A CA 1
ATOM 1534 C C . PHE A 1 190 ? 19.844 -14.859 -57.688 1 81.12 190 PHE A C 1
ATOM 1536 O O . PHE A 1 190 ? 19.484 -15.539 -56.719 1 81.12 190 PHE A O 1
ATOM 1543 N N . GLN A 1 191 ? 19.641 -15.391 -58.906 1 78.31 191 GLN A N 1
ATOM 1544 C CA . GLN A 1 191 ? 19.047 -16.703 -59.188 1 78.31 191 GLN A CA 1
ATOM 1545 C C . GLN A 1 191 ? 19.859 -17.812 -58.562 1 78.31 191 GLN A C 1
ATOM 1547 O O . GLN A 1 191 ? 19.297 -18.734 -57.969 1 78.31 191 GLN A O 1
ATOM 1552 N N . ASN A 1 192 ? 21.125 -17.891 -58.625 1 77.12 192 ASN A N 1
ATOM 1553 C CA . ASN A 1 192 ? 22.031 -18.844 -57.969 1 77.12 192 ASN A CA 1
ATOM 1554 C C . ASN A 1 192 ? 22.875 -18.172 -56.875 1 77.12 192 ASN A C 1
ATOM 1556 O O . ASN A 1 192 ? 24.047 -18.469 -56.75 1 77.12 192 ASN A O 1
ATOM 1560 N N . GLY A 1 193 ? 22.172 -17.438 -56.094 1 80.56 193 GLY A N 1
ATOM 1561 C CA . GLY A 1 193 ? 22.891 -16.609 -55.125 1 80.56 193 GLY A CA 1
ATOM 1562 C C . GLY A 1 193 ? 23.578 -17.406 -54.031 1 80.56 193 GLY A C 1
ATOM 1563 O O . GLY A 1 193 ? 24.734 -17.125 -53.688 1 80.56 193 GLY A O 1
ATOM 1564 N N . SER A 1 194 ? 22.953 -18.281 -53.562 1 81.31 194 SER A N 1
ATOM 1565 C CA . SER A 1 194 ? 23.531 -19.078 -52.469 1 81.31 194 SER A CA 1
ATOM 1566 C C . SER A 1 194 ? 24.797 -19.797 -52.938 1 81.31 194 SER A C 1
ATOM 1568 O O . SER A 1 194 ? 25.781 -19.875 -52.219 1 81.31 194 SER A O 1
ATOM 1570 N N . ILE A 1 195 ? 24.766 -20.266 -54.125 1 81.75 195 ILE A N 1
ATOM 1571 C CA . ILE A 1 195 ? 25.891 -21 -54.688 1 81.75 195 ILE A CA 1
ATOM 1572 C C . ILE A 1 195 ? 27.031 -20.031 -55 1 81.75 195 ILE A C 1
ATOM 1574 O O . ILE A 1 195 ? 28.203 -20.328 -54.75 1 81.75 195 ILE A O 1
ATOM 1578 N N . SER A 1 196 ? 26.703 -18.875 -55.469 1 86.25 196 SER A N 1
ATOM 1579 C CA . SER A 1 196 ? 27.703 -17.875 -55.812 1 86.25 196 SER A CA 1
ATOM 1580 C C . SER A 1 196 ? 28.391 -17.328 -54.562 1 86.25 196 SER A C 1
ATOM 1582 O O . SER A 1 196 ? 29.609 -17.094 -54.562 1 86.25 196 SER A O 1
ATOM 1584 N N . LEU A 1 197 ? 27.594 -17.219 -53.531 1 85.75 197 LEU A N 1
ATOM 1585 C CA . LEU A 1 197 ? 28.156 -16.75 -52.281 1 85.75 197 LEU A CA 1
ATOM 1586 C C . LEU A 1 197 ? 29.125 -17.781 -51.688 1 85.75 197 LEU A C 1
ATOM 1588 O O . LEU A 1 197 ? 30.219 -17.438 -51.25 1 85.75 197 LEU A O 1
ATOM 1592 N N . MET A 1 198 ? 28.734 -18.953 -51.781 1 80.56 198 MET A N 1
ATOM 1593 C CA . MET A 1 198 ? 29.594 -20.031 -51.312 1 80.56 198 MET A CA 1
ATOM 1594 C C . MET A 1 198 ? 30.828 -20.156 -52.188 1 80.56 198 MET A C 1
ATOM 1596 O O . MET A 1 198 ? 31.938 -20.406 -51.656 1 80.56 198 MET A O 1
ATOM 1600 N N . GLY A 1 199 ? 30.656 -20.031 -53.406 1 83.62 199 GLY A N 1
ATOM 1601 C CA . GLY A 1 199 ? 31.766 -20.047 -54.344 1 83.62 199 GLY A CA 1
ATOM 1602 C C . GLY A 1 199 ? 32.781 -18.953 -54.094 1 83.62 199 GLY A C 1
ATOM 1603 O O . GLY A 1 199 ? 34 -19.188 -54.125 1 83.62 199 GLY A O 1
ATOM 1604 N N . HIS A 1 200 ? 32.312 -17.75 -53.812 1 85.69 200 HIS A N 1
ATOM 1605 C CA . HIS A 1 200 ? 33.188 -16.641 -53.5 1 85.69 200 HIS A CA 1
ATOM 1606 C C . HIS A 1 200 ? 33.938 -16.859 -52.188 1 85.69 200 HIS A C 1
ATOM 1608 O O . HIS A 1 200 ? 35.156 -16.656 -52.125 1 85.69 200 HIS A O 1
ATOM 1614 N N . GLU A 1 201 ? 33.25 -17.359 -51.219 1 80.31 201 GLU A N 1
ATOM 1615 C CA . GLU A 1 201 ? 33.781 -17.547 -49.875 1 80.31 201 GLU A CA 1
ATOM 1616 C C . GLU A 1 201 ? 34.938 -18.547 -49.875 1 80.31 201 GLU A C 1
ATOM 1618 O O . GLU A 1 201 ? 35.812 -18.484 -49 1 80.31 201 GLU A O 1
ATOM 1623 N N . THR A 1 202 ? 34.938 -19.328 -50.844 1 80.19 202 THR A N 1
ATOM 1624 C CA . THR A 1 202 ? 35.906 -20.391 -50.844 1 80.19 202 THR A CA 1
ATOM 1625 C C . THR A 1 202 ? 37.094 -20.047 -51.781 1 80.19 202 THR A C 1
ATOM 1627 O O . THR A 1 202 ? 38.031 -20.812 -51.906 1 80.19 202 THR A O 1
ATOM 1630 N N . THR A 1 203 ? 37.031 -18.938 -52.406 1 83.38 203 THR A N 1
ATOM 1631 C CA . THR A 1 203 ? 38.125 -18.531 -53.281 1 83.38 203 THR A CA 1
ATOM 1632 C C . THR A 1 203 ? 39.344 -18.125 -52.5 1 83.38 203 THR A C 1
ATOM 1634 O O . THR A 1 203 ? 39.25 -17.625 -51.375 1 83.38 203 THR A O 1
ATOM 1637 N N . ASP A 1 204 ? 40.5 -18.281 -53.031 1 80.19 204 ASP A N 1
ATOM 1638 C CA . ASP A 1 204 ? 41.75 -17.938 -52.375 1 80.19 204 ASP A CA 1
ATOM 1639 C C . ASP A 1 204 ? 41.875 -16.438 -52.125 1 80.19 204 ASP A C 1
ATOM 1641 O O . ASP A 1 204 ? 42.344 -15.992 -51.094 1 80.19 204 ASP A O 1
ATOM 1645 N N . ALA A 1 205 ? 41.375 -15.727 -53.062 1 81.31 205 ALA A N 1
ATOM 1646 C CA . ALA A 1 205 ? 41.469 -14.273 -52.938 1 81.31 205 ALA A CA 1
ATOM 1647 C C . ALA A 1 205 ? 40.656 -13.75 -51.781 1 81.31 205 ALA A C 1
ATOM 1649 O O . ALA A 1 205 ? 41.094 -12.867 -51.031 1 81.31 205 ALA A O 1
ATOM 1650 N N . HIS A 1 206 ? 39.531 -14.344 -51.562 1 84.88 206 HIS A N 1
ATOM 1651 C CA . HIS A 1 206 ? 38.688 -13.93 -50.469 1 84.88 206 HIS A CA 1
ATOM 1652 C C . HIS A 1 206 ? 39.281 -14.367 -49.125 1 84.88 206 HIS A C 1
ATOM 1654 O O . HIS A 1 206 ? 39.312 -13.578 -48.156 1 84.88 206 HIS A O 1
ATOM 1660 N N . VAL A 1 207 ? 39.781 -15.477 -49 1 80.81 207 VAL A N 1
ATOM 1661 C CA . VAL A 1 207 ? 40.375 -15.992 -47.781 1 80.81 207 VAL A CA 1
ATOM 1662 C C . VAL A 1 207 ? 41.562 -15.156 -47.375 1 80.81 207 VAL A C 1
ATOM 1664 O O . VAL A 1 207 ? 41.719 -14.773 -46.219 1 80.81 207 VAL A O 1
ATOM 1667 N N . GLU A 1 208 ? 42.312 -14.859 -48.312 1 79.38 208 GLU A N 1
ATOM 1668 C CA . GLU A 1 208 ? 43.469 -14.039 -48.031 1 79.38 208 GLU A CA 1
ATOM 1669 C C . GLU A 1 208 ? 43.094 -12.641 -47.594 1 79.38 208 GLU A C 1
ATOM 1671 O O . GLU A 1 208 ? 43.656 -12.102 -46.625 1 79.38 208 GLU A O 1
ATOM 1676 N N . ALA A 1 209 ? 42.125 -12.117 -48.219 1 81.06 209 ALA A N 1
ATOM 1677 C CA . ALA A 1 209 ? 41.656 -10.789 -47.812 1 81.06 209 ALA A CA 1
ATOM 1678 C C . ALA A 1 209 ? 41.031 -10.812 -46.438 1 81.06 209 ALA A C 1
ATOM 1680 O O . ALA A 1 209 ? 41.281 -9.914 -45.625 1 81.06 209 ALA A O 1
ATOM 1681 N N . SER A 1 210 ? 40.344 -11.852 -46.156 1 79.94 210 SER A N 1
ATOM 1682 C CA . SER A 1 210 ? 39.688 -11.969 -44.875 1 79.94 210 SER A CA 1
ATOM 1683 C C . SER A 1 210 ? 40.719 -12.172 -43.75 1 79.94 210 SER A C 1
ATOM 1685 O O . SER A 1 210 ? 40.562 -11.633 -42.656 1 79.94 210 SER A O 1
ATOM 1687 N N . LEU A 1 211 ? 41.75 -12.781 -44.031 1 75.81 211 LEU A N 1
ATOM 1688 C CA . LEU A 1 211 ? 42.844 -12.961 -43.062 1 75.81 211 LEU A CA 1
ATOM 1689 C C . LEU A 1 211 ? 43.562 -11.641 -42.812 1 75.81 211 LEU A C 1
ATOM 1691 O O . LEU A 1 211 ? 43.906 -11.328 -41.688 1 75.81 211 LEU A O 1
ATOM 1695 N N . LYS A 1 212 ? 43.75 -10.977 -43.75 1 74.75 212 LYS A N 1
ATOM 1696 C CA . LYS A 1 212 ? 44.406 -9.68 -43.594 1 74.75 212 LYS A CA 1
ATOM 1697 C C . LYS A 1 212 ? 43.531 -8.734 -42.75 1 74.75 212 LYS A C 1
ATOM 1699 O O . LYS A 1 212 ? 44.062 -7.977 -41.938 1 74.75 212 LYS A O 1
ATOM 1704 N N . VAL A 1 213 ? 42.281 -8.852 -43 1 74.69 213 VAL A N 1
ATOM 1705 C CA . VAL A 1 213 ? 41.375 -8.047 -42.188 1 74.69 213 VAL A CA 1
ATOM 1706 C C . VAL A 1 213 ? 41.469 -8.469 -40.719 1 74.69 213 VAL A C 1
ATOM 1708 O O . VAL A 1 213 ? 41.594 -7.625 -39.844 1 74.69 213 VAL A O 1
ATOM 1711 N N . LYS A 1 214 ? 41.469 -9.719 -40.562 1 69.06 214 LYS A N 1
ATOM 1712 C CA . LYS A 1 214 ? 41.562 -10.219 -39.188 1 69.06 214 LYS A CA 1
ATOM 1713 C C . LYS A 1 214 ? 42.906 -9.898 -38.594 1 69.06 214 LYS A C 1
ATOM 1715 O O . LYS A 1 214 ? 43 -9.555 -37.406 1 69.06 214 LYS A O 1
ATOM 1720 N N . MET A 1 215 ? 43.875 -10.023 -39.375 1 64.12 215 MET A N 1
ATOM 1721 C CA . MET A 1 215 ? 45.219 -9.664 -38.906 1 64.12 215 MET A CA 1
ATOM 1722 C C . MET A 1 215 ? 45.281 -8.172 -38.594 1 64.12 215 MET A C 1
ATOM 1724 O O . MET A 1 215 ? 45.906 -7.773 -37.625 1 64.12 215 MET A O 1
ATOM 1728 N N . ARG A 1 216 ? 44.812 -7.434 -39.438 1 62.28 216 ARG A N 1
ATOM 1729 C CA . ARG A 1 216 ? 44.812 -5.992 -39.188 1 62.28 216 ARG A CA 1
ATOM 1730 C C . ARG A 1 216 ? 43.938 -5.645 -38 1 62.28 216 ARG A C 1
ATOM 1732 O O . ARG A 1 216 ? 44.281 -4.742 -37.219 1 62.28 216 ARG A O 1
ATOM 1739 N N . GLU A 1 217 ? 42.781 -6.309 -38.031 1 58.41 217 GLU A N 1
ATOM 1740 C CA . GLU A 1 217 ? 41.938 -6.129 -36.844 1 58.41 217 GLU A CA 1
ATOM 1741 C C . GLU A 1 217 ? 42.688 -6.508 -35.562 1 58.41 217 GLU A C 1
ATOM 1743 O O . GLU A 1 217 ? 42.531 -5.867 -34.531 1 58.41 217 GLU A O 1
ATOM 1748 N N . LEU A 1 218 ? 43.406 -7.531 -35.719 1 49.16 218 LEU A N 1
ATOM 1749 C CA . LEU A 1 218 ? 44.25 -7.973 -34.625 1 49.16 218 LEU A CA 1
ATOM 1750 C C . LEU A 1 218 ? 45.438 -7.016 -34.438 1 49.16 218 LEU A C 1
ATOM 1752 O O . LEU A 1 218 ? 45.875 -6.766 -33.312 1 49.16 218 LEU A O 1
ATOM 1756 N N . THR A 1 219 ? 46.094 -6.766 -35.562 1 44.09 219 THR A N 1
ATOM 1757 C CA . THR A 1 219 ? 47.25 -5.887 -35.5 1 44.09 219 THR A CA 1
ATOM 1758 C C . THR A 1 219 ? 46.844 -4.434 -35.312 1 44.09 219 THR A C 1
ATOM 1760 O O . THR A 1 219 ? 47.688 -3.539 -35.25 1 44.09 219 THR A O 1
ATOM 1763 N N . LEU A 1 220 ? 45.719 -4.055 -35.938 1 42.28 220 LEU A N 1
ATOM 1764 C CA . LEU A 1 220 ? 45.406 -2.695 -35.5 1 42.28 220 LEU A CA 1
ATOM 1765 C C . LEU A 1 220 ? 45.906 -2.459 -34.062 1 42.28 220 LEU A C 1
ATOM 1767 O O . LEU A 1 220 ? 45.5 -3.186 -33.156 1 42.28 220 LEU A O 1
ATOM 1771 N N . PRO A 1 221 ? 47.031 -2.016 -34 1 37.81 221 PRO A N 1
ATOM 1772 C CA . PRO A 1 221 ? 47.562 -1.689 -32.656 1 37.81 221 PRO A CA 1
ATOM 1773 C C . PRO A 1 221 ? 46.5 -1.098 -31.75 1 37.81 221 PRO A C 1
ATOM 1775 O O . PRO A 1 221 ? 46 0.009 -32 1 37.81 221 PRO A O 1
ATOM 1778 N N . LEU A 1 222 ? 45.25 -1.604 -31.625 1 39.34 222 LEU A N 1
ATOM 1779 C CA . LEU A 1 222 ? 44.625 -1.008 -30.453 1 39.34 222 LEU A CA 1
ATOM 1780 C C . LEU A 1 222 ? 45.656 -0.664 -29.391 1 39.34 222 LEU A C 1
ATOM 1782 O O . LEU A 1 222 ? 46.531 -1.476 -29.094 1 39.34 222 LEU A O 1
ATOM 1786 N N . ILE A 1 223 ? 46.219 0.426 -29.453 1 40.97 223 ILE A N 1
ATOM 1787 C CA . ILE A 1 223 ? 47.156 0.742 -28.391 1 40.97 223 ILE A CA 1
ATOM 1788 C C . ILE A 1 223 ? 46.875 -0.134 -27.172 1 40.97 223 ILE A C 1
ATOM 1790 O O . ILE A 1 223 ? 45.75 -0.093 -26.625 1 40.97 223 ILE A O 1
ATOM 1794 N N . PRO A 1 224 ? 47.594 -1.353 -27.188 1 46.84 224 PRO A N 1
ATOM 1795 C CA . PRO A 1 224 ? 47.438 -2.256 -26.047 1 46.84 224 PRO A CA 1
ATOM 1796 C C . PRO A 1 224 ? 46.875 -1.55 -24.812 1 46.84 224 PRO A C 1
ATOM 1798 O O . PRO A 1 224 ? 46.062 -2.113 -24.078 1 46.84 224 PRO A O 1
ATOM 1801 N N . SER A 1 225 ? 47.469 -0.418 -24.75 1 57.47 225 SER A N 1
ATOM 1802 C CA . SER A 1 225 ? 47.031 0.34 -23.578 1 57.47 225 SER A CA 1
ATOM 1803 C C . SER A 1 225 ? 45.562 0.675 -23.672 1 57.47 225 SER A C 1
ATOM 1805 O O . SER A 1 225 ? 44.844 0.63 -22.656 1 57.47 225 SER A O 1
ATOM 1807 N N . ILE A 1 226 ? 45.031 0.969 -24.938 1 59.84 226 ILE A N 1
ATOM 1808 C CA . ILE A 1 226 ? 43.656 1.367 -25.094 1 59.84 226 ILE A CA 1
ATOM 1809 C C . ILE A 1 226 ? 42.75 0.145 -24.953 1 59.84 226 ILE A C 1
ATOM 1811 O O . ILE A 1 226 ? 41.688 0.223 -24.344 1 59.84 226 ILE A O 1
ATOM 1815 N N . VAL A 1 227 ? 43.219 -0.982 -25.578 1 63.09 227 VAL A N 1
ATOM 1816 C CA . VAL A 1 227 ? 42.438 -2.211 -25.469 1 63.09 227 VAL A CA 1
ATOM 1817 C C . VAL A 1 227 ? 42.344 -2.641 -24.016 1 63.09 227 VAL A C 1
ATOM 1819 O O . VAL A 1 227 ? 41.312 -3.07 -23.547 1 63.09 227 VAL A O 1
ATOM 1822 N N . GLU A 1 228 ? 43.531 -2.498 -23.469 1 72.69 228 GLU A N 1
ATOM 1823 C CA . GLU A 1 228 ? 43.531 -2.846 -22.047 1 72.69 228 GLU A CA 1
ATOM 1824 C C . GLU A 1 228 ? 42.625 -1.904 -21.25 1 72.69 228 GLU A C 1
ATOM 1826 O O . GLU A 1 228 ? 41.938 -2.334 -20.328 1 72.69 228 GLU A O 1
ATOM 1831 N N . GLU A 1 229 ? 42.688 -0.743 -21.688 1 76.5 229 GLU A N 1
ATOM 1832 C CA . GLU A 1 229 ? 41.844 0.228 -21 1 76.5 229 GLU A CA 1
ATOM 1833 C C . GLU A 1 229 ? 40.375 -0.041 -21.266 1 76.5 229 GLU A C 1
ATOM 1835 O O . GLU A 1 229 ? 39.531 0.123 -20.375 1 76.5 229 GLU A O 1
ATOM 1840 N N . LYS A 1 230 ? 40.125 -0.39 -22.484 1 79.44 230 LYS A N 1
ATOM 1841 C CA . LYS A 1 230 ? 38.75 -0.712 -22.844 1 79.44 230 LYS A CA 1
ATOM 1842 C C . LYS A 1 230 ? 38.25 -1.96 -22.109 1 79.44 230 LYS A C 1
ATOM 1844 O O . LYS A 1 230 ? 37.125 -2.025 -21.656 1 79.44 230 LYS A O 1
ATOM 1849 N N . LYS A 1 231 ? 39.094 -2.93 -22.016 1 84.69 231 LYS A N 1
ATOM 1850 C CA . LYS A 1 231 ? 38.75 -4.141 -21.281 1 84.69 231 LYS A CA 1
ATOM 1851 C C . LYS A 1 231 ? 38.5 -3.828 -19.812 1 84.69 231 LYS A C 1
ATOM 1853 O O . LYS A 1 231 ? 37.594 -4.402 -19.203 1 84.69 231 LYS A O 1
ATOM 1858 N N . LYS A 1 232 ? 39.281 -2.959 -19.375 1 86.44 232 LYS A N 1
ATOM 1859 C CA . LYS A 1 232 ? 39.094 -2.547 -17.984 1 86.44 232 LYS A CA 1
ATOM 1860 C C . LYS A 1 232 ? 37.781 -1.803 -17.812 1 86.44 232 LYS A C 1
ATOM 1862 O O . LYS A 1 232 ? 37.094 -1.972 -16.797 1 86.44 232 LYS A O 1
ATOM 1867 N N . GLN A 1 233 ? 37.531 -1.06 -18.812 1 88.31 233 GLN A N 1
ATOM 1868 C CA . GLN A 1 233 ? 36.281 -0.308 -18.75 1 88.31 233 GLN A CA 1
ATOM 1869 C C . GLN A 1 233 ? 35.062 -1.237 -18.844 1 88.31 233 GLN A C 1
ATOM 1871 O O . GLN A 1 233 ? 34.062 -1.03 -18.156 1 88.31 233 GLN A O 1
ATOM 1876 N N . VAL A 1 234 ? 35.156 -2.201 -19.688 1 91.38 234 VAL A N 1
ATOM 1877 C CA . VAL A 1 234 ? 34.062 -3.174 -19.828 1 91.38 234 VAL A CA 1
ATOM 1878 C C . VAL A 1 234 ? 33.906 -3.963 -18.531 1 91.38 234 VAL A C 1
ATOM 1880 O O . VAL A 1 234 ? 32.781 -4.219 -18.094 1 91.38 234 VAL A O 1
ATOM 1883 N N . ALA A 1 235 ? 35 -4.312 -18 1 91.94 235 ALA A N 1
ATOM 1884 C CA . ALA A 1 235 ? 34.938 -5.047 -16.734 1 91.94 235 ALA A CA 1
ATOM 1885 C C . ALA A 1 235 ? 34.312 -4.203 -15.641 1 91.94 235 ALA A C 1
ATOM 1887 O O . ALA A 1 235 ? 33.531 -4.723 -14.82 1 91.94 235 ALA A O 1
ATOM 1888 N N . LEU A 1 236 ? 34.656 -2.975 -15.648 1 92.31 236 LEU A N 1
ATOM 1889 C CA . LEU A 1 236 ? 34.062 -2.062 -14.68 1 92.31 236 LEU A CA 1
ATOM 1890 C C . LEU A 1 236 ? 32.562 -1.904 -14.914 1 92.31 236 LEU A C 1
ATOM 1892 O O . LEU A 1 236 ? 31.781 -1.922 -13.969 1 92.31 236 LEU A O 1
ATOM 1896 N N . ASN A 1 237 ? 32.219 -1.751 -16.172 1 94.25 237 ASN A N 1
ATOM 1897 C CA . ASN A 1 237 ? 30.797 -1.622 -16.516 1 94.25 237 ASN A CA 1
ATOM 1898 C C . ASN A 1 237 ? 30.016 -2.865 -16.109 1 94.25 237 ASN A C 1
ATOM 1900 O O . ASN A 1 237 ? 28.875 -2.762 -15.633 1 94.25 237 ASN A O 1
ATOM 1904 N N . ARG A 1 238 ? 30.578 -3.982 -16.359 1 95 238 ARG A N 1
ATOM 1905 C CA . ARG A 1 238 ? 29.906 -5.234 -16.016 1 95 238 ARG A CA 1
ATOM 1906 C C . ARG A 1 238 ? 29.75 -5.371 -14.5 1 95 238 ARG A C 1
ATOM 1908 O O . ARG A 1 238 ? 28.734 -5.891 -14.023 1 95 238 ARG A O 1
ATOM 1915 N N . GLU A 1 239 ? 30.703 -4.898 -13.797 1 94.62 239 GLU A N 1
ATOM 1916 C CA . GLU A 1 239 ? 30.594 -4.91 -12.344 1 94.62 239 GLU A CA 1
ATOM 1917 C C . GLU A 1 239 ? 29.484 -3.99 -11.867 1 94.62 239 GLU A C 1
ATOM 1919 O O . GLU A 1 239 ? 28.719 -4.352 -10.969 1 94.62 239 GLU A O 1
ATOM 1924 N N . ILE A 1 240 ? 29.422 -2.814 -12.438 1 95.69 240 ILE A N 1
ATOM 1925 C CA . ILE A 1 240 ? 28.375 -1.853 -12.094 1 95.69 240 ILE A CA 1
ATOM 1926 C C . ILE A 1 240 ? 27 -2.457 -12.375 1 95.69 240 ILE A C 1
ATOM 1928 O O . ILE A 1 240 ? 26.125 -2.438 -11.516 1 95.69 240 ILE A O 1
ATOM 1932 N N . VAL A 1 241 ? 26.875 -3.043 -13.547 1 96.44 241 VAL A N 1
ATOM 1933 C CA . VAL A 1 241 ? 25.578 -3.604 -13.945 1 96.44 241 VAL A CA 1
ATOM 1934 C C . VAL A 1 241 ? 25.25 -4.809 -13.062 1 96.44 241 VAL A C 1
ATOM 1936 O O . VAL A 1 241 ? 24.094 -5.043 -12.734 1 96.44 241 VAL A O 1
ATOM 1939 N N . GLY A 1 242 ? 26.297 -5.598 -12.75 1 96.69 242 GLY A N 1
ATOM 1940 C CA . GLY A 1 242 ? 26.078 -6.707 -11.828 1 96.69 242 GLY A CA 1
ATOM 1941 C C . GLY A 1 242 ? 25.484 -6.277 -10.5 1 96.69 242 GLY A C 1
ATOM 1942 O O . GLY A 1 242 ? 24.609 -6.945 -9.969 1 96.69 242 GLY A O 1
ATOM 1943 N N . GLN A 1 243 ? 25.953 -5.176 -10 1 96.31 243 GLN A N 1
ATOM 1944 C CA . GLN A 1 243 ? 25.438 -4.645 -8.742 1 96.31 243 GLN A CA 1
ATOM 1945 C C . GLN A 1 243 ? 24.031 -4.082 -8.914 1 96.31 243 GLN A C 1
ATOM 1947 O O . GLN A 1 243 ? 23.188 -4.195 -8.016 1 96.31 243 GLN A O 1
ATOM 1952 N N . LEU A 1 244 ? 23.812 -3.471 -10.062 1 97.19 244 LEU A N 1
ATOM 1953 C CA . LEU A 1 244 ? 22.469 -2.949 -10.344 1 97.19 244 LEU A CA 1
ATOM 1954 C C . LEU A 1 244 ? 21.453 -4.078 -10.445 1 97.19 244 LEU A C 1
ATOM 1956 O O . LEU A 1 244 ? 20.297 -3.914 -10.07 1 97.19 244 LEU A O 1
ATOM 1960 N N . ILE A 1 245 ? 21.859 -5.227 -10.969 1 97.5 245 ILE A N 1
ATOM 1961 C CA . ILE A 1 245 ? 20.984 -6.391 -11.055 1 97.5 245 ILE A CA 1
ATOM 1962 C C . ILE A 1 245 ? 20.609 -6.867 -9.656 1 97.5 245 ILE A C 1
ATOM 1964 O O . ILE A 1 245 ? 19.469 -7.227 -9.398 1 97.5 245 ILE A O 1
ATOM 1968 N N . GLU A 1 246 ? 21.578 -6.848 -8.758 1 96.38 246 GLU A N 1
ATOM 1969 C CA . GLU A 1 246 ? 21.297 -7.246 -7.383 1 96.38 246 GLU A CA 1
ATOM 1970 C C . GLU A 1 246 ? 20.297 -6.301 -6.727 1 96.38 246 GLU A C 1
ATOM 1972 O O . GLU A 1 246 ? 19.438 -6.738 -5.957 1 96.38 246 GLU A O 1
ATOM 1977 N N . ILE A 1 247 ? 20.453 -5.039 -6.992 1 97.31 247 ILE A N 1
ATOM 1978 C CA . ILE A 1 247 ? 19.5 -4.047 -6.488 1 97.31 247 ILE A CA 1
ATOM 1979 C C . ILE A 1 247 ? 18.125 -4.312 -7.078 1 97.31 247 ILE A C 1
ATOM 1981 O O . ILE A 1 247 ? 17.125 -4.262 -6.363 1 97.31 247 ILE A O 1
ATOM 1985 N N . THR A 1 248 ? 18.078 -4.598 -8.352 1 97.5 248 THR A N 1
ATOM 1986 C CA . THR A 1 248 ? 16.812 -4.883 -9.039 1 97.5 248 THR A CA 1
ATOM 1987 C C . THR A 1 248 ? 16.156 -6.141 -8.477 1 97.5 248 THR A C 1
ATOM 1989 O O . THR A 1 248 ? 14.945 -6.191 -8.32 1 97.5 248 THR A O 1
ATOM 1992 N N . LYS A 1 249 ? 16.953 -7.164 -8.195 1 96.94 249 LYS A N 1
ATOM 1993 C CA . LYS A 1 249 ? 16.438 -8.375 -7.562 1 96.94 249 LYS A CA 1
ATOM 1994 C C . LYS A 1 249 ? 15.805 -8.07 -6.207 1 96.94 249 LYS A C 1
ATOM 1996 O O . LYS A 1 249 ? 14.703 -8.531 -5.914 1 96.94 249 LYS A O 1
ATOM 2001 N N . TYR A 1 250 ? 16.547 -7.262 -5.449 1 96.94 250 TYR A N 1
ATOM 2002 C CA . TYR A 1 250 ? 16.047 -6.906 -4.129 1 96.94 250 TYR A CA 1
ATOM 2003 C C . TYR A 1 250 ? 14.688 -6.223 -4.234 1 96.94 250 TYR A C 1
ATOM 2005 O O . TYR A 1 250 ? 13.734 -6.605 -3.555 1 96.94 250 TYR A O 1
ATOM 2013 N N . LEU A 1 251 ? 14.578 -5.172 -5.059 1 97.75 251 LEU A N 1
ATOM 2014 C CA . LEU A 1 251 ? 13.336 -4.414 -5.203 1 97.75 251 LEU A CA 1
ATOM 2015 C C . LEU A 1 251 ? 12.234 -5.285 -5.793 1 97.75 251 LEU A C 1
ATOM 2017 O O . LEU A 1 251 ? 11.086 -5.238 -5.332 1 97.75 251 LEU A O 1
ATOM 2021 N N . GLY A 1 252 ? 12.531 -6.105 -6.789 1 96.75 252 GLY A N 1
ATOM 2022 C CA . GLY A 1 252 ? 11.547 -6.965 -7.43 1 96.75 252 GLY A CA 1
ATOM 2023 C C . GLY A 1 252 ? 11.039 -8.07 -6.52 1 96.75 252 GLY A C 1
ATOM 2024 O O . GLY A 1 252 ? 9.836 -8.336 -6.473 1 96.75 252 GLY A O 1
ATOM 2025 N N . TYR A 1 253 ? 11.953 -8.719 -5.809 1 95.81 253 TYR A N 1
ATOM 2026 C CA . TYR A 1 253 ? 11.586 -9.82 -4.926 1 95.81 253 TYR A CA 1
ATOM 2027 C C . TYR A 1 253 ? 10.656 -9.344 -3.816 1 95.81 253 TYR A C 1
ATOM 2029 O O . TYR A 1 253 ? 9.797 -10.094 -3.357 1 95.81 253 TYR A O 1
ATOM 2037 N N . HIS A 1 254 ? 10.828 -8.109 -3.404 1 94.88 254 HIS A N 1
ATOM 2038 C CA . HIS A 1 254 ? 10.031 -7.574 -2.305 1 94.88 254 HIS A CA 1
ATOM 2039 C C . HIS A 1 254 ? 8.836 -6.781 -2.82 1 94.88 254 HIS A C 1
ATOM 2041 O O . HIS A 1 254 ? 8.125 -6.148 -2.041 1 94.88 254 HIS A O 1
ATOM 2047 N N . SER A 1 255 ? 8.633 -6.773 -4.148 1 94.75 255 SER A N 1
ATOM 2048 C CA . SER A 1 255 ? 7.492 -6.117 -4.785 1 94.75 255 SER A CA 1
ATOM 2049 C C . SER A 1 255 ? 7.48 -4.621 -4.488 1 94.75 255 SER A C 1
ATOM 2051 O O . SER A 1 255 ? 6.426 -4.047 -4.211 1 94.75 255 SER A O 1
ATOM 2053 N N . LEU A 1 256 ? 8.656 -4.023 -4.418 1 95.81 256 LEU A N 1
ATOM 2054 C CA . LEU A 1 256 ? 8.773 -2.602 -4.117 1 95.81 256 LEU A CA 1
ATOM 2055 C C . LEU A 1 256 ? 8.766 -1.774 -5.398 1 95.81 256 LEU A C 1
ATOM 2057 O O . LEU A 1 256 ? 9.211 -2.242 -6.449 1 95.81 256 LEU A O 1
ATOM 2061 N N . ALA A 1 257 ? 8.273 -0.594 -5.27 1 94.12 257 ALA A N 1
ATOM 2062 C CA . ALA A 1 257 ? 8.32 0.333 -6.398 1 94.12 257 ALA A CA 1
ATOM 2063 C C . ALA A 1 257 ? 9.75 0.771 -6.691 1 94.12 257 ALA A C 1
ATOM 2065 O O . ALA A 1 257 ? 10.586 0.817 -5.785 1 94.12 257 ALA A O 1
ATOM 2066 N N . PHE A 1 258 ? 10.016 1.102 -7.906 1 94.25 258 PHE A N 1
ATOM 2067 C CA . PHE A 1 258 ? 11.367 1.51 -8.289 1 94.25 258 PHE A CA 1
ATOM 2068 C C . PHE A 1 258 ? 11.484 3.029 -8.312 1 94.25 258 PHE A C 1
ATOM 2070 O O . PHE A 1 258 ? 12.336 3.602 -7.625 1 94.25 258 PHE A O 1
ATOM 2077 N N . ARG A 1 259 ? 10.539 3.658 -8.992 1 86.88 259 ARG A N 1
ATOM 2078 C CA . ARG A 1 259 ? 10.68 5.078 -9.289 1 86.88 259 ARG A CA 1
ATOM 2079 C C . ARG A 1 259 ? 9.922 5.926 -8.273 1 86.88 259 ARG A C 1
ATOM 2081 O O . ARG A 1 259 ? 8.961 5.461 -7.664 1 86.88 259 ARG A O 1
ATOM 2088 N N . GLY A 1 260 ? 10.469 7.117 -8.141 1 82.44 260 GLY A N 1
ATOM 2089 C CA . GLY A 1 260 ? 9.773 8.125 -7.352 1 82.44 260 GLY A CA 1
ATOM 2090 C C . GLY A 1 260 ? 9.109 9.195 -8.203 1 82.44 260 GLY A C 1
ATOM 2091 O O . GLY A 1 260 ? 9.156 9.133 -9.43 1 82.44 260 GLY A O 1
ATOM 2092 N N . HIS A 1 261 ? 8.453 10.102 -7.609 1 75.75 261 HIS A N 1
ATOM 2093 C CA . HIS A 1 261 ? 7.777 11.188 -8.312 1 75.75 261 HIS A CA 1
ATOM 2094 C C . HIS A 1 261 ? 8.781 12.164 -8.922 1 75.75 261 HIS A C 1
ATOM 2096 O O . HIS A 1 261 ? 8.609 12.609 -10.055 1 75.75 261 HIS A O 1
ATOM 2102 N N . ARG A 1 262 ? 9.844 12.492 -8.125 1 77.38 262 ARG A N 1
ATOM 2103 C CA . ARG A 1 262 ? 10.914 13.391 -8.547 1 77.38 262 ARG A CA 1
ATOM 2104 C C . ARG A 1 262 ? 12.281 12.773 -8.305 1 77.38 262 ARG A C 1
ATOM 2106 O O . ARG A 1 262 ? 12.695 12.594 -7.152 1 77.38 262 ARG A O 1
ATOM 2113 N N . GLU A 1 263 ? 12.945 12.531 -9.414 1 83.44 263 GLU A N 1
ATOM 2114 C CA . GLU A 1 263 ? 14.164 11.758 -9.25 1 83.44 263 GLU A CA 1
ATOM 2115 C C . GLU A 1 263 ? 15.406 12.609 -9.5 1 83.44 263 GLU A C 1
ATOM 2117 O O . GLU A 1 263 ? 16.484 12.086 -9.758 1 83.44 263 GLU A O 1
ATOM 2122 N N . GLN A 1 264 ? 15.172 13.875 -9.367 1 82.38 264 GLN A N 1
ATOM 2123 C CA . GLN A 1 264 ? 16.344 14.742 -9.508 1 82.38 264 GLN A CA 1
ATOM 2124 C C . GLN A 1 264 ? 17.312 14.547 -8.352 1 82.38 264 GLN A C 1
ATOM 2126 O O . GLN A 1 264 ? 16.906 14.203 -7.242 1 82.38 264 GLN A O 1
ATOM 2131 N N . TRP A 1 265 ? 18.641 14.719 -8.641 1 84.06 265 TRP A N 1
ATOM 2132 C CA . TRP A 1 265 ? 19.688 14.453 -7.66 1 84.06 265 TRP A CA 1
ATOM 2133 C C . TRP A 1 265 ? 19.531 15.359 -6.441 1 84.06 265 TRP A C 1
ATOM 2135 O O . TRP A 1 265 ? 19.953 15.008 -5.34 1 84.06 265 TRP A O 1
ATOM 2145 N N . SER A 1 266 ? 18.812 16.469 -6.547 1 80.38 266 SER A N 1
ATOM 2146 C CA . SER A 1 266 ? 18.688 17.453 -5.465 1 80.38 266 SER A CA 1
ATOM 2147 C C . SER A 1 266 ? 17.547 17.062 -4.52 1 80.38 266 SER A C 1
ATOM 2149 O O . SER A 1 266 ? 17.484 17.578 -3.395 1 80.38 266 SER A O 1
ATOM 2151 N N . ASN A 1 267 ? 16.797 16.141 -4.938 1 84.19 267 ASN A N 1
ATOM 2152 C CA . ASN A 1 267 ? 15.648 15.758 -4.121 1 84.19 267 ASN A CA 1
ATOM 2153 C C . ASN A 1 267 ? 16.062 14.828 -2.979 1 84.19 267 ASN A C 1
ATOM 2155 O O . ASN A 1 267 ? 17.047 14.102 -3.088 1 84.19 267 ASN A O 1
ATOM 2159 N N . ILE A 1 268 ? 15.336 14.906 -1.979 1 81.81 268 ILE A N 1
ATOM 2160 C CA . ILE A 1 268 ? 15.602 14.062 -0.821 1 81.81 268 ILE A CA 1
ATOM 2161 C C . ILE A 1 268 ? 15.203 12.625 -1.137 1 81.81 268 ILE A C 1
ATOM 2163 O O . ILE A 1 268 ? 15.969 11.688 -0.886 1 81.81 268 ILE A O 1
ATOM 2167 N N . ASN A 1 269 ? 14.039 12.477 -1.645 1 86.94 269 ASN A N 1
ATOM 2168 C CA . ASN A 1 269 ? 13.555 11.164 -2.062 1 86.94 269 ASN A CA 1
ATOM 2169 C C . ASN A 1 269 ? 13.562 11.023 -3.582 1 86.94 269 ASN A C 1
ATOM 2171 O O . ASN A 1 269 ? 12.773 11.672 -4.273 1 86.94 269 ASN A O 1
ATOM 2175 N N . LYS A 1 270 ? 14.469 10.25 -4.082 1 90.75 270 LYS A N 1
ATOM 2176 C CA . LYS A 1 270 ? 14.633 10.078 -5.52 1 90.75 270 LYS A CA 1
ATOM 2177 C C . LYS A 1 270 ? 14.031 8.758 -5.988 1 90.75 270 LYS A C 1
ATOM 2179 O O . LYS A 1 270 ? 14.266 8.336 -7.125 1 90.75 270 LYS A O 1
ATOM 2184 N N . GLY A 1 271 ? 13.281 8.117 -5.16 1 92.38 271 GLY A N 1
ATOM 2185 C CA . GLY A 1 271 ? 12.742 6.797 -5.465 1 92.38 271 GLY A CA 1
ATOM 2186 C C . GLY A 1 271 ? 13.531 5.672 -4.82 1 92.38 271 GLY A C 1
ATOM 2187 O O . GLY A 1 271 ? 14.68 5.863 -4.41 1 92.38 271 GLY A O 1
ATOM 2188 N N . ASN A 1 272 ? 12.992 4.508 -4.723 1 95.25 272 ASN A N 1
ATOM 2189 C CA . ASN A 1 272 ? 13.633 3.381 -4.047 1 95.25 272 ASN A CA 1
ATOM 2190 C C . ASN A 1 272 ? 14.891 2.932 -4.777 1 95.25 272 ASN A C 1
ATOM 2192 O O . ASN A 1 272 ? 15.898 2.617 -4.148 1 95.25 272 ASN A O 1
ATOM 2196 N N . PHE A 1 273 ? 14.836 2.947 -6.105 1 96.56 273 PHE A N 1
ATOM 2197 C CA . PHE A 1 273 ? 15.945 2.424 -6.902 1 96.56 273 PHE A CA 1
ATOM 2198 C C . PHE A 1 273 ? 17.156 3.35 -6.828 1 96.56 273 PHE A C 1
ATOM 2200 O O . PHE A 1 273 ? 18.234 2.926 -6.43 1 96.56 273 PHE A O 1
ATOM 2207 N N . LYS A 1 274 ? 16.953 4.59 -7.168 1 94.81 274 LYS A N 1
ATOM 2208 C CA . LYS A 1 274 ? 18.047 5.547 -7.223 1 94.81 274 LYS A CA 1
ATOM 2209 C C . LYS A 1 274 ? 18.672 5.754 -5.84 1 94.81 274 LYS A C 1
ATOM 2211 O O . LYS A 1 274 ? 19.891 5.832 -5.703 1 94.81 274 LYS A O 1
ATOM 2216 N N . ASP A 1 275 ? 17.828 5.84 -4.816 1 95.88 275 ASP A N 1
ATOM 2217 C CA . ASP A 1 275 ? 18.328 6.027 -3.461 1 95.88 275 ASP A CA 1
ATOM 2218 C C . ASP A 1 275 ? 19.078 4.789 -2.975 1 95.88 275 ASP A C 1
ATOM 2220 O O . ASP A 1 275 ? 20.031 4.895 -2.197 1 95.88 275 ASP A O 1
ATOM 2224 N N . LEU A 1 276 ? 18.625 3.611 -3.379 1 96.69 276 LEU A N 1
ATOM 2225 C CA . LEU A 1 276 ? 19.328 2.391 -3.012 1 96.69 276 LEU A CA 1
ATOM 2226 C C . LEU A 1 276 ? 20.688 2.32 -3.709 1 96.69 276 LEU A C 1
ATOM 2228 O O . LEU A 1 276 ? 21.656 1.835 -3.131 1 96.69 276 LEU A O 1
ATOM 2232 N N . VAL A 1 277 ? 20.75 2.791 -4.973 1 95.75 277 VAL A N 1
ATOM 2233 C CA . VAL A 1 277 ? 22.016 2.855 -5.695 1 95.75 277 VAL A CA 1
ATOM 2234 C C . VAL A 1 277 ? 22.984 3.775 -4.961 1 95.75 277 VAL A C 1
ATOM 2236 O O . VAL A 1 277 ? 24.156 3.447 -4.805 1 95.75 277 VAL A O 1
ATOM 2239 N N . GLU A 1 278 ? 22.469 4.902 -4.508 1 94.44 278 GLU A N 1
ATOM 2240 C CA . GLU A 1 278 ? 23.297 5.844 -3.762 1 94.44 278 GLU A CA 1
ATOM 2241 C C . GLU A 1 278 ? 23.781 5.234 -2.453 1 94.44 278 GLU A C 1
ATOM 2243 O O . GLU A 1 278 ? 24.922 5.453 -2.047 1 94.44 278 GLU A O 1
ATOM 2248 N N . LEU A 1 279 ? 22.906 4.5 -1.791 1 95.56 279 LEU A N 1
ATOM 2249 C CA . LEU A 1 279 ? 23.281 3.842 -0.542 1 95.56 279 LEU A CA 1
ATOM 2250 C C . LEU A 1 279 ? 24.375 2.812 -0.774 1 95.56 279 LEU A C 1
ATOM 2252 O O . LEU A 1 279 ? 25.359 2.766 -0.027 1 95.56 279 LEU A O 1
ATOM 2256 N N . MET A 1 280 ? 24.234 2.016 -1.791 1 95.44 280 MET A N 1
ATOM 2257 C CA . MET A 1 280 ? 25.219 0.982 -2.109 1 95.44 280 MET A CA 1
ATOM 2258 C C . MET A 1 280 ? 26.531 1.605 -2.578 1 95.44 280 MET A C 1
ATOM 2260 O O . MET A 1 280 ? 27.609 1.061 -2.324 1 95.44 280 MET A O 1
ATOM 2264 N N . ALA A 1 281 ? 26.406 2.715 -3.227 1 94.38 281 ALA A N 1
ATOM 2265 C CA . ALA A 1 281 ? 27.578 3.396 -3.768 1 94.38 281 ALA A CA 1
ATOM 2266 C C . ALA A 1 281 ? 28.531 3.836 -2.652 1 94.38 281 ALA A C 1
ATOM 2268 O O . ALA A 1 281 ? 29.734 3.984 -2.869 1 94.38 281 ALA A O 1
ATOM 2269 N N . LYS A 1 282 ? 28.016 4 -1.501 1 91.56 282 LYS A N 1
ATOM 2270 C CA . LYS A 1 282 ? 28.844 4.379 -0.364 1 91.56 282 LYS A CA 1
ATOM 2271 C C . LYS A 1 282 ? 29.859 3.281 -0.025 1 91.56 282 LYS A C 1
ATOM 2273 O O . LYS A 1 282 ? 30.922 3.553 0.539 1 91.56 282 LYS A O 1
ATOM 2278 N N . TYR A 1 283 ? 29.547 2.074 -0.453 1 90.88 283 TYR A N 1
ATOM 2279 C CA . TYR A 1 283 ? 30.375 0.952 -0.025 1 90.88 283 TYR A CA 1
ATOM 2280 C C . TYR A 1 283 ? 30.922 0.189 -1.227 1 90.88 283 TYR A C 1
ATOM 2282 O O . TYR A 1 283 ? 31.641 -0.797 -1.066 1 90.88 283 TYR A O 1
ATOM 2290 N N . SER A 1 284 ? 30.516 0.604 -2.402 1 91.56 284 SER A N 1
ATOM 2291 C CA . SER A 1 284 ? 31.031 0.033 -3.646 1 91.56 284 SER A CA 1
ATOM 2292 C C . SER A 1 284 ? 31.766 1.08 -4.473 1 91.56 284 SER A C 1
ATOM 2294 O O . SER A 1 284 ? 31.156 2.004 -5.008 1 91.56 284 SER A O 1
ATOM 2296 N N . PRO A 1 285 ? 33 0.866 -4.652 1 91.69 285 PRO A N 1
ATOM 2297 C CA . PRO A 1 285 ? 33.75 1.84 -5.438 1 91.69 285 PRO A CA 1
ATOM 2298 C C . PRO A 1 285 ? 33.281 1.938 -6.883 1 91.69 285 PRO A C 1
ATOM 2300 O O . PRO A 1 285 ? 33.25 3.029 -7.457 1 91.69 285 PRO A O 1
ATOM 2303 N N . ALA A 1 286 ? 32.906 0.835 -7.43 1 91.69 286 ALA A N 1
ATOM 2304 C CA . ALA A 1 286 ? 32.469 0.834 -8.82 1 91.69 286 ALA A CA 1
ATOM 2305 C C . ALA A 1 286 ? 31.219 1.705 -8.992 1 91.69 286 ALA A C 1
ATOM 2307 O O . ALA A 1 286 ? 31.156 2.545 -9.891 1 91.69 286 ALA A O 1
ATOM 2308 N N . LEU A 1 287 ? 30.297 1.566 -8.094 1 94.12 287 LEU A N 1
ATOM 2309 C CA . LEU A 1 287 ? 29.062 2.342 -8.172 1 94.12 287 LEU A CA 1
ATOM 2310 C C . LEU A 1 287 ? 29.312 3.811 -7.852 1 94.12 287 LEU A C 1
ATOM 2312 O O . LEU A 1 287 ? 28.672 4.699 -8.406 1 94.12 287 LEU A O 1
ATOM 2316 N N . SER A 1 288 ? 30.234 4.027 -6.941 1 93.12 288 SER A N 1
ATOM 2317 C CA . SER A 1 288 ? 30.562 5.395 -6.547 1 93.12 288 SER A CA 1
ATOM 2318 C C . SER A 1 288 ? 31.109 6.191 -7.727 1 93.12 288 SER A C 1
ATOM 2320 O O . SER A 1 288 ? 30.75 7.352 -7.922 1 93.12 288 SER A O 1
ATOM 2322 N N . ILE A 1 289 ? 31.938 5.527 -8.453 1 90.19 289 ILE A N 1
ATOM 2323 C CA . ILE A 1 289 ? 32.531 6.16 -9.617 1 90.19 289 ILE A CA 1
ATOM 2324 C C . ILE A 1 289 ? 31.469 6.477 -10.648 1 90.19 289 ILE A C 1
ATOM 2326 O O . ILE A 1 289 ? 31.438 7.574 -11.211 1 90.19 289 ILE A O 1
ATOM 2330 N N . HIS A 1 290 ? 30.641 5.566 -10.844 1 92.12 290 HIS A N 1
ATOM 2331 C CA . HIS A 1 290 ? 29.578 5.738 -11.836 1 92.12 290 HIS A CA 1
ATOM 2332 C C . HIS A 1 290 ? 28.656 6.895 -11.469 1 92.12 290 HIS A C 1
ATOM 2334 O O . HIS A 1 290 ? 28.328 7.719 -12.32 1 92.12 290 HIS A O 1
ATOM 2340 N N . ILE A 1 291 ? 28.25 7 -10.219 1 91.75 291 ILE A N 1
ATOM 2341 C CA . ILE A 1 291 ? 27.312 8.023 -9.75 1 91.75 291 ILE A CA 1
ATOM 2342 C C . ILE A 1 291 ? 28 9.398 -9.812 1 91.75 291 ILE A C 1
ATOM 2344 O O . ILE A 1 291 ? 27.375 10.383 -10.195 1 91.75 291 ILE A O 1
ATOM 2348 N N . SER A 1 292 ? 29.25 9.422 -9.422 1 89 292 SER A N 1
ATOM 2349 C CA . SER A 1 292 ? 29.984 10.68 -9.469 1 89 292 SER A CA 1
ATOM 2350 C C . SER A 1 292 ? 30.094 11.203 -10.898 1 89 292 SER A C 1
ATOM 2352 O O . SER A 1 292 ? 29.938 12.406 -11.141 1 89 292 SER A O 1
ATOM 2354 N N . ASN A 1 293 ? 30.328 10.297 -11.766 1 86.75 293 ASN A N 1
ATOM 2355 C CA . ASN A 1 293 ? 30.422 10.672 -13.172 1 86.75 293 ASN A CA 1
ATOM 2356 C C . ASN A 1 293 ? 29.078 11.203 -13.695 1 86.75 293 ASN A C 1
ATOM 2358 O O . ASN A 1 293 ? 29.062 12.148 -14.484 1 86.75 293 ASN A O 1
ATOM 2362 N N . LEU A 1 294 ? 28.031 10.641 -13.281 1 89.12 294 LEU A N 1
ATOM 2363 C CA . LEU A 1 294 ? 26.703 11.062 -13.711 1 89.12 294 LEU A CA 1
ATOM 2364 C C . LEU A 1 294 ? 26.344 12.422 -13.133 1 89.12 294 LEU A C 1
ATOM 2366 O O . LEU A 1 294 ? 25.688 13.234 -13.789 1 89.12 294 LEU A O 1
ATOM 2370 N N . GLN A 1 295 ? 26.75 12.617 -11.914 1 84.06 295 GLN A N 1
ATOM 2371 C CA . GLN A 1 295 ? 26.422 13.875 -11.25 1 84.06 295 GLN A CA 1
ATOM 2372 C C . GLN A 1 295 ? 27.234 15.031 -11.844 1 84.06 295 GLN A C 1
ATOM 2374 O O . GLN A 1 295 ? 26.734 16.156 -11.945 1 84.06 295 GLN A O 1
ATOM 2379 N N . ILE A 1 296 ? 28.391 14.727 -12.273 1 77.75 296 ILE A N 1
ATOM 2380 C CA . ILE A 1 296 ? 29.281 15.758 -12.789 1 77.75 296 ILE A CA 1
ATOM 2381 C C . ILE A 1 296 ? 28.953 16.031 -14.258 1 77.75 296 ILE A C 1
ATOM 2383 O O . ILE A 1 296 ? 28.781 17.172 -14.664 1 77.75 296 ILE A O 1
ATOM 2387 N N . SER A 1 297 ? 28.875 14.969 -15.094 1 74.12 297 SER A N 1
ATOM 2388 C CA . SER A 1 297 ? 28.781 15.117 -16.547 1 74.12 297 SER A CA 1
ATOM 2389 C C . SER A 1 297 ? 27.328 15.148 -17 1 74.12 297 SER A C 1
ATOM 2391 O O . SER A 1 297 ? 27.016 15.617 -18.094 1 74.12 297 SER A O 1
ATOM 2393 N N . GLY A 1 298 ? 26.484 14.82 -16.172 1 67.25 298 GLY A N 1
ATOM 2394 C CA . GLY A 1 298 ? 25.062 14.875 -16.469 1 67.25 298 GLY A CA 1
ATOM 2395 C C . GLY A 1 298 ? 24.641 13.891 -17.547 1 67.25 298 GLY A C 1
ATOM 2396 O O . GLY A 1 298 ? 24.969 12.703 -17.469 1 67.25 298 GLY A O 1
ATOM 2397 N N . ARG A 1 299 ? 24.031 14.422 -18.672 1 62.34 299 ARG A N 1
ATOM 2398 C CA . ARG A 1 299 ? 23.344 13.656 -19.703 1 62.34 299 ARG A CA 1
ATOM 2399 C C . ARG A 1 299 ? 24.328 13.125 -20.734 1 62.34 299 ARG A C 1
ATOM 2401 O O . ARG A 1 299 ? 24.031 12.188 -2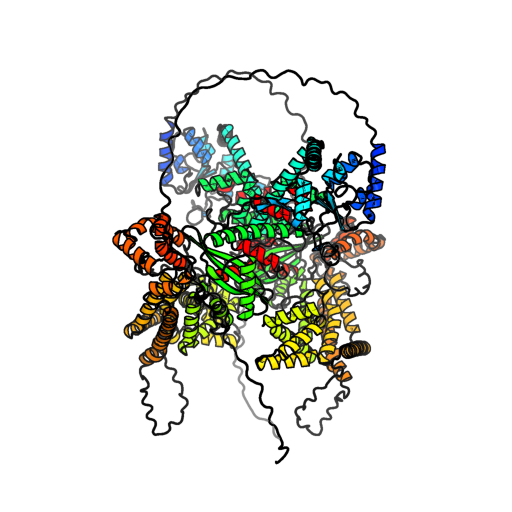1.484 1 62.34 299 ARG A O 1
ATOM 2408 N N . LYS A 1 300 ? 25.484 13.484 -20.734 1 62 300 LYS A N 1
ATOM 2409 C CA . LYS A 1 300 ? 26.469 13.078 -21.734 1 62 300 LYS A CA 1
ATOM 2410 C C . LYS A 1 300 ? 27.047 11.703 -21.406 1 62 300 LYS A C 1
ATOM 2412 O O . LYS A 1 300 ? 27.547 11.008 -22.297 1 62 300 LYS A O 1
ATOM 2417 N N . GLU A 1 301 ? 26.891 11.297 -20.219 1 70.69 301 GLU A N 1
ATOM 2418 C CA . GLU A 1 301 ? 27.484 10.039 -19.797 1 70.69 301 GLU A CA 1
ATOM 2419 C C . GLU A 1 301 ? 26.5 8.891 -19.906 1 70.69 301 GLU A C 1
ATOM 2421 O O . GLU A 1 301 ? 25.281 9.102 -19.797 1 70.69 301 GLU A O 1
ATOM 2426 N N . LEU A 1 302 ? 27.109 7.77 -20.297 1 81.38 302 LEU A N 1
ATOM 2427 C CA . LEU A 1 302 ? 26.312 6.555 -20.328 1 81.38 302 LEU A CA 1
ATOM 2428 C C . LEU A 1 302 ? 25.75 6.23 -18.953 1 81.38 302 LEU A C 1
ATOM 2430 O O . LEU A 1 302 ? 26.516 6.031 -18 1 81.38 302 LEU A O 1
ATOM 2434 N N . SER A 1 303 ? 24.5 6.391 -18.844 1 88.62 303 SER A N 1
ATOM 2435 C CA . SER A 1 303 ? 23.859 6.102 -17.578 1 88.62 303 SER A CA 1
ATOM 2436 C C . SER A 1 303 ? 23.234 4.711 -17.578 1 88.62 303 SER A C 1
ATOM 2438 O O . SER A 1 303 ? 22.5 4.359 -18.5 1 88.62 303 SER A O 1
ATOM 2440 N N . PHE A 1 304 ? 23.578 3.893 -16.625 1 91.94 304 PHE A N 1
ATOM 2441 C CA . PHE A 1 304 ? 22.938 2.588 -16.469 1 91.94 304 PHE A CA 1
ATOM 2442 C C . PHE A 1 304 ? 21.75 2.674 -15.531 1 91.94 304 PHE A C 1
ATOM 2444 O O . PHE A 1 304 ? 21.062 1.675 -15.297 1 91.94 304 PHE A O 1
ATOM 2451 N N . ILE A 1 305 ? 21.438 3.896 -15.031 1 91.75 305 ILE A N 1
ATOM 2452 C CA . ILE A 1 305 ? 20.438 3.971 -13.969 1 91.75 305 ILE A CA 1
ATOM 2453 C C . ILE A 1 305 ? 19.234 4.766 -14.461 1 91.75 305 ILE A C 1
ATOM 2455 O O . ILE A 1 305 ? 18.281 5.004 -13.703 1 91.75 305 ILE A O 1
ATOM 2459 N N . SER A 1 306 ? 19.234 5.195 -15.703 1 88.94 306 SER A N 1
ATOM 2460 C CA . SER A 1 306 ? 18.094 5.918 -16.25 1 88.94 306 SER A CA 1
ATOM 2461 C C . SER A 1 306 ? 16.828 5.066 -16.219 1 88.94 306 SER A C 1
ATOM 2463 O O . SER A 1 306 ? 16.906 3.842 -16.078 1 88.94 306 SER A O 1
ATOM 2465 N N . TRP A 1 307 ? 15.734 5.668 -16.344 1 87.5 307 TRP A N 1
ATOM 2466 C CA . TRP A 1 307 ? 14.469 4.941 -16.25 1 87.5 307 TRP A CA 1
ATOM 2467 C C . TRP A 1 307 ? 14.352 3.924 -17.375 1 87.5 307 TRP A C 1
ATOM 2469 O O . TRP A 1 307 ? 13.797 2.838 -17.188 1 87.5 307 TRP A O 1
ATOM 2479 N N . GLN A 1 308 ? 14.836 4.242 -18.516 1 89.38 308 GLN A N 1
ATOM 2480 C CA . GLN A 1 308 ? 14.797 3.322 -19.656 1 89.38 308 GLN A CA 1
ATOM 2481 C C . GLN A 1 308 ? 15.656 2.088 -19.391 1 89.38 308 GLN A C 1
ATOM 2483 O O . GLN A 1 308 ? 15.242 0.963 -19.672 1 89.38 308 GLN A O 1
ATOM 2488 N N . ARG A 1 309 ? 16.875 2.375 -18.906 1 91.94 309 ARG A N 1
ATOM 2489 C CA . ARG A 1 309 ? 17.797 1.274 -18.625 1 91.94 309 ARG A CA 1
ATOM 2490 C C . ARG A 1 309 ? 17.266 0.407 -17.484 1 91.94 309 ARG A C 1
ATOM 2492 O O . ARG A 1 309 ? 17.469 -0.808 -17.469 1 91.94 309 ARG A O 1
ATOM 2499 N N . GLN A 1 310 ? 16.641 1.089 -16.5 1 93.25 310 GLN A N 1
ATOM 2500 C CA . GLN A 1 310 ? 16 0.355 -15.422 1 93.25 310 GLN A CA 1
ATOM 2501 C C . GLN A 1 310 ? 14.961 -0.633 -15.953 1 93.25 310 GLN A C 1
ATOM 2503 O O . GLN A 1 310 ? 14.922 -1.788 -15.523 1 93.25 310 GLN A O 1
ATOM 2508 N N . ASN A 1 311 ? 14.125 -0.197 -16.875 1 94 311 ASN A N 1
ATOM 2509 C CA . ASN A 1 311 ? 13.109 -1.06 -17.469 1 94 311 ASN A CA 1
ATOM 2510 C C . ASN A 1 311 ? 13.734 -2.209 -18.25 1 94 311 ASN A C 1
ATOM 2512 O O . ASN A 1 311 ? 13.219 -3.326 -18.234 1 94 311 ASN A O 1
ATO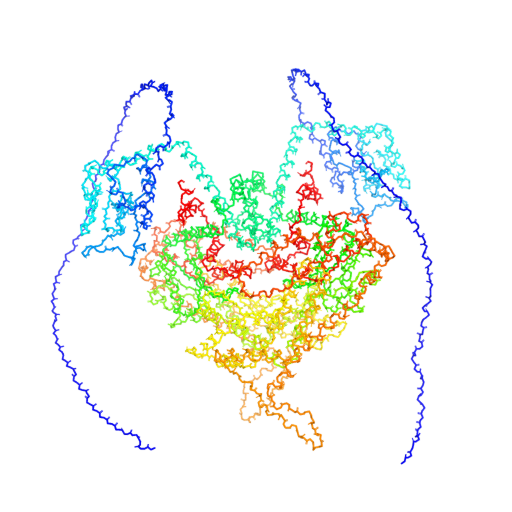M 2516 N N . LEU A 1 312 ? 14.797 -1.869 -18.891 1 95.06 312 LEU A N 1
ATOM 2517 C CA . LEU A 1 312 ? 15.484 -2.908 -19.641 1 95.06 312 LEU A CA 1
ATOM 2518 C C . LEU A 1 312 ? 16.094 -3.949 -18.703 1 95.06 312 LEU A C 1
ATOM 2520 O O . LEU A 1 312 ? 16.094 -5.145 -19.016 1 95.06 312 LEU A O 1
ATOM 2524 N N . LEU A 1 313 ? 16.625 -3.492 -17.609 1 95.88 313 LEU A N 1
ATOM 2525 C CA . LEU A 1 313 ? 17.203 -4.402 -16.625 1 95.88 313 LEU A CA 1
ATOM 2526 C C . LEU A 1 313 ? 16.125 -5.309 -16.031 1 95.88 313 LEU A C 1
ATOM 2528 O O . LEU A 1 313 ? 16.344 -6.504 -15.844 1 95.88 313 LEU A O 1
ATOM 2532 N N . ILE A 1 314 ? 14.945 -4.719 -15.672 1 97.38 314 ILE A N 1
ATOM 2533 C CA . ILE A 1 314 ? 13.812 -5.473 -15.148 1 97.38 314 ILE A CA 1
ATOM 2534 C C . ILE A 1 314 ? 13.383 -6.531 -16.172 1 97.38 314 ILE A C 1
ATOM 2536 O O . ILE A 1 314 ? 13.156 -7.691 -15.805 1 97.38 314 ILE A O 1
ATOM 2540 N N . ASN A 1 315 ? 13.312 -6.117 -17.391 1 97.06 315 ASN A N 1
ATOM 2541 C CA . ASN A 1 315 ? 12.914 -7.035 -18.453 1 97.06 315 ASN A CA 1
ATOM 2542 C C . ASN A 1 315 ? 13.93 -8.164 -18.625 1 97.06 315 ASN A C 1
ATOM 2544 O O . ASN A 1 315 ? 13.555 -9.32 -18.797 1 97.06 315 ASN A O 1
ATOM 2548 N N . ALA A 1 316 ? 15.211 -7.809 -18.594 1 97.06 316 ALA A N 1
ATOM 2549 C CA . ALA A 1 316 ? 16.266 -8.812 -18.734 1 97.06 316 ALA A CA 1
ATOM 2550 C C . ALA A 1 316 ? 16.188 -9.852 -17.625 1 97.06 316 ALA A C 1
ATOM 2552 O O . ALA A 1 316 ? 16.344 -11.047 -17.875 1 97.06 316 ALA A O 1
ATOM 2553 N N . LEU A 1 317 ? 16 -9.383 -16.422 1 97.56 317 LEU A N 1
ATOM 2554 C CA . LEU A 1 317 ? 15.898 -10.281 -15.281 1 97.56 317 LEU A CA 1
ATOM 2555 C C . LEU A 1 317 ? 14.68 -11.188 -15.406 1 97.56 317 LEU A C 1
ATOM 2557 O O . LEU A 1 317 ? 14.766 -12.398 -15.18 1 97.56 317 LEU A O 1
ATOM 2561 N N . ALA A 1 318 ? 13.477 -10.648 -15.734 1 97.81 318 ALA A N 1
ATOM 2562 C CA . ALA A 1 318 ? 12.25 -11.414 -15.898 1 97.81 318 ALA A CA 1
ATOM 2563 C C . ALA A 1 318 ? 12.398 -12.469 -17 1 97.81 318 ALA A C 1
ATOM 2565 O O . ALA A 1 318 ? 11.953 -13.602 -16.844 1 97.81 318 ALA A O 1
ATOM 2566 N N . GLN A 1 319 ? 13.055 -12.055 -18.031 1 95.94 319 GLN A N 1
ATOM 2567 C CA . GLN A 1 319 ? 13.242 -12.969 -19.141 1 95.94 319 GLN A CA 1
ATOM 2568 C C . GLN A 1 319 ? 14.133 -14.141 -18.766 1 95.94 319 GLN A C 1
ATOM 2570 O O . GLN A 1 319 ? 13.914 -15.273 -19.203 1 95.94 319 GLN A O 1
ATOM 2575 N N . GLU A 1 320 ? 15.18 -13.844 -18.031 1 96.44 320 GLU A N 1
ATOM 2576 C CA . GLU A 1 320 ? 16.047 -14.922 -17.562 1 96.44 320 GLU A CA 1
ATOM 2577 C C . GLU A 1 320 ? 15.266 -15.93 -16.734 1 96.44 320 GLU A C 1
ATOM 2579 O O . GLU A 1 320 ? 15.445 -17.141 -16.875 1 96.44 320 GLU A O 1
ATOM 2584 N N . ILE A 1 321 ? 14.438 -15.477 -15.828 1 97.56 321 ILE A N 1
ATOM 2585 C CA . ILE A 1 321 ? 13.602 -16.344 -14.992 1 97.56 321 ILE A CA 1
ATOM 2586 C C . ILE A 1 321 ? 12.688 -17.188 -15.875 1 97.56 321 ILE A C 1
ATOM 2588 O O . ILE A 1 321 ? 12.562 -18.391 -15.672 1 97.56 321 ILE A O 1
ATOM 2592 N N . LEU A 1 322 ? 12.07 -16.594 -16.891 1 97.31 322 LEU A N 1
ATOM 2593 C CA . LEU A 1 322 ? 11.133 -17.281 -17.766 1 97.31 322 LEU A CA 1
ATOM 2594 C C . LEU A 1 322 ? 11.852 -18.328 -18.609 1 97.31 322 LEU A C 1
ATOM 2596 O O . LEU A 1 322 ? 11.281 -19.375 -18.906 1 97.31 322 LEU A O 1
ATOM 2600 N N . VAL A 1 323 ? 13.086 -18 -19.016 1 95.44 323 VAL A N 1
ATOM 2601 C CA . VAL A 1 323 ? 13.867 -18.953 -19.781 1 95.44 323 VAL A CA 1
ATOM 2602 C C . VAL A 1 323 ? 14.117 -20.219 -18.953 1 95.44 323 VAL A C 1
ATOM 2604 O O . VAL A 1 323 ? 14.023 -21.344 -19.469 1 95.44 323 VAL A O 1
ATOM 2607 N N . ILE A 1 324 ? 14.414 -20.016 -17.719 1 96.12 324 ILE A N 1
ATOM 2608 C CA . ILE A 1 324 ? 14.664 -21.141 -16.828 1 96.12 324 ILE A CA 1
ATOM 2609 C C . ILE A 1 324 ? 13.383 -21.938 -16.641 1 96.12 324 ILE A C 1
ATOM 2611 O O . ILE A 1 324 ? 13.398 -23.172 -16.703 1 96.12 324 ILE A O 1
ATOM 2615 N N . ILE A 1 325 ? 12.25 -21.281 -16.422 1 97.19 325 ILE A N 1
ATOM 2616 C CA . ILE A 1 325 ? 10.961 -21.953 -16.219 1 97.19 325 ILE A CA 1
ATOM 2617 C C . ILE A 1 325 ? 10.578 -22.719 -17.484 1 97.19 325 ILE A C 1
ATOM 2619 O O . ILE A 1 325 ? 10.125 -23.859 -17.406 1 97.19 325 ILE A O 1
ATOM 2623 N N . LYS A 1 326 ? 10.758 -22.094 -18.609 1 95.75 326 LYS A N 1
ATOM 2624 C CA . LYS A 1 326 ? 10.438 -22.734 -19.891 1 95.75 326 LYS A CA 1
ATOM 2625 C C . LYS A 1 326 ? 11.242 -24.016 -20.078 1 95.75 326 LYS A C 1
ATOM 2627 O O . LYS A 1 326 ? 10.703 -25.031 -20.516 1 95.75 326 LYS A O 1
ATOM 2632 N N . PHE A 1 327 ? 12.484 -23.875 -19.781 1 94.44 327 PHE A N 1
ATOM 2633 C CA . PHE A 1 327 ? 13.367 -25.031 -19.906 1 94.44 327 PHE A CA 1
ATOM 2634 C C . PHE A 1 327 ? 12.906 -26.172 -18.984 1 94.44 327 PHE A C 1
ATOM 2636 O O . PHE A 1 327 ? 12.883 -27.328 -19.406 1 94.44 327 PHE A O 1
ATOM 2643 N N . GLU A 1 328 ? 12.5 -25.844 -17.797 1 95.75 328 GLU A N 1
ATOM 2644 C CA . GLU A 1 328 ? 12.016 -26.844 -16.844 1 95.75 328 GLU A CA 1
ATOM 2645 C C . GLU A 1 328 ? 10.727 -27.5 -17.344 1 95.75 328 GLU A C 1
ATOM 2647 O O . GLU A 1 328 ? 10.555 -28.719 -17.203 1 95.75 328 GLU A O 1
ATOM 2652 N N . ILE A 1 329 ? 9.828 -26.766 -17.891 1 96.31 329 ILE A N 1
ATOM 2653 C CA . ILE A 1 329 ? 8.555 -27.266 -18.391 1 96.31 329 ILE A CA 1
ATOM 2654 C C . ILE A 1 329 ? 8.789 -28.203 -19.578 1 96.31 329 ILE A C 1
ATOM 2656 O O . ILE A 1 329 ? 8.188 -29.266 -19.672 1 96.31 329 ILE A O 1
ATOM 2660 N N . GLN A 1 330 ? 9.672 -27.766 -20.453 1 92.81 330 GLN A N 1
ATOM 2661 C CA . GLN A 1 330 ? 9.961 -28.562 -21.641 1 92.81 330 GLN A CA 1
ATOM 2662 C C . GLN A 1 330 ? 10.625 -29.875 -21.281 1 92.81 330 GLN A C 1
ATOM 2664 O O . GLN A 1 330 ? 10.367 -30.906 -21.906 1 92.81 330 GLN A O 1
ATOM 2669 N N . ASN A 1 331 ? 11.469 -29.812 -20.281 1 92 331 ASN A N 1
ATOM 2670 C CA . ASN A 1 331 ? 12.125 -31.031 -19.812 1 92 331 ASN A CA 1
ATOM 2671 C C . ASN A 1 331 ? 11.156 -31.953 -19.094 1 92 331 ASN A C 1
ATOM 2673 O O . ASN A 1 331 ? 11.312 -33.188 -19.125 1 92 331 ASN A O 1
ATOM 2677 N N . ALA A 1 332 ? 10.156 -31.438 -18.438 1 93.31 332 ALA A N 1
ATOM 2678 C CA . ALA A 1 332 ? 9.156 -32.219 -17.734 1 93.31 332 ALA A CA 1
ATOM 2679 C C . ALA A 1 332 ? 8.188 -32.906 -18.703 1 93.31 332 ALA A C 1
ATOM 2681 O O . ALA A 1 332 ? 7.625 -33.938 -18.391 1 93.31 332 ALA A O 1
ATOM 2682 N N . LYS A 1 333 ? 7.91 -32.281 -19.891 1 91.44 333 LYS A N 1
ATOM 2683 C CA . LYS A 1 333 ? 7.012 -32.75 -20.953 1 91.44 333 LYS A CA 1
ATOM 2684 C C . LYS A 1 333 ? 5.551 -32.531 -20.562 1 91.44 333 LYS A C 1
ATOM 2686 O O . LYS A 1 333 ? 4.926 -31.562 -20.953 1 91.44 333 LYS A O 1
ATOM 2691 N N . PHE A 1 334 ? 5.109 -33.375 -19.469 1 94 334 PHE A N 1
ATOM 2692 C CA . PHE A 1 334 ? 3.719 -33.219 -19.047 1 94 334 PHE A CA 1
ATOM 2693 C C . PHE A 1 334 ? 3.557 -31.984 -18.156 1 94 334 PHE A C 1
ATOM 2695 O O . PHE A 1 334 ? 4.375 -31.75 -17.266 1 94 334 PHE A O 1
ATOM 2702 N N . PHE A 1 335 ? 2.559 -31.141 -18.438 1 96.44 335 PHE A N 1
ATOM 2703 C CA . PHE A 1 335 ? 2.256 -30 -17.578 1 96.44 335 PHE A CA 1
ATOM 2704 C C . PHE A 1 335 ? 0.759 -29.719 -17.562 1 96.44 335 PHE A C 1
ATOM 2706 O O . PHE A 1 335 ? 0.007 -30.281 -18.359 1 96.44 335 PHE A O 1
ATOM 2713 N N . SER A 1 336 ? 0.33 -29.031 -16.625 1 95.56 336 SER A N 1
ATOM 2714 C CA . SER A 1 336 ? -1.051 -28.578 -16.5 1 95.56 336 SER A CA 1
ATOM 2715 C C . SER A 1 336 ? -1.12 -27.062 -16.297 1 95.56 336 SER A C 1
ATOM 2717 O O . SER A 1 336 ? -0.103 -26.422 -16.016 1 95.56 336 SER A O 1
ATOM 2719 N N . ILE A 1 337 ? -2.311 -26.5 -16.469 1 95.75 337 ILE A N 1
ATOM 2720 C CA . ILE A 1 337 ? -2.426 -25.047 -16.391 1 95.75 337 ILE A CA 1
ATOM 2721 C C . ILE A 1 337 ? -3.607 -24.672 -15.5 1 95.75 337 ILE A C 1
ATOM 2723 O O . ILE A 1 337 ? -4.609 -25.375 -15.453 1 95.75 337 ILE A O 1
ATOM 2727 N N . SER A 1 338 ? -3.418 -23.656 -14.711 1 94.81 338 SER A N 1
ATOM 2728 C CA . SER A 1 338 ? -4.473 -23 -13.945 1 94.81 338 SER A CA 1
ATOM 2729 C C . SER A 1 338 ? -4.594 -21.531 -14.32 1 94.81 338 SER A C 1
ATOM 2731 O O . SER A 1 338 ? -3.594 -20.812 -14.367 1 94.81 338 SER A O 1
ATOM 2733 N N . ILE A 1 339 ? -5.801 -21.094 -14.641 1 93.81 339 ILE A N 1
ATOM 2734 C CA . ILE A 1 339 ? -6.035 -19.719 -15.078 1 93.81 339 ILE A CA 1
ATOM 2735 C C . ILE A 1 339 ? -7.121 -19.094 -14.211 1 93.81 339 ILE A C 1
ATOM 2737 O O . ILE A 1 339 ? -8.102 -19.75 -13.852 1 93.81 339 ILE A O 1
ATOM 2741 N N . ASP A 1 340 ? -6.867 -17.938 -13.781 1 91.56 340 ASP A N 1
ATOM 2742 C CA . ASP A 1 340 ? -7.844 -17.125 -13.055 1 91.56 340 ASP A CA 1
ATOM 2743 C C . ASP A 1 340 ? -7.68 -15.648 -13.383 1 91.56 340 ASP A C 1
ATOM 2745 O O . ASP A 1 340 ? -6.664 -15.242 -13.945 1 91.56 340 ASP A O 1
ATOM 2749 N N . SER A 1 341 ? -8.711 -14.906 -13.172 1 90.5 341 SER A N 1
ATOM 2750 C CA . SER A 1 341 ? -8.656 -13.484 -13.508 1 90.5 341 SER A CA 1
ATOM 2751 C C . SER A 1 341 ? -9.086 -12.625 -12.32 1 90.5 341 SER A C 1
ATOM 2753 O O . SER A 1 341 ? -9.797 -13.094 -11.43 1 90.5 341 SER A O 1
ATOM 2755 N N . THR A 1 342 ? -8.539 -11.438 -12.195 1 89 342 THR A N 1
ATOM 2756 C CA . THR A 1 342 ? -8.898 -10.469 -11.172 1 89 342 THR A CA 1
ATOM 2757 C C . THR A 1 342 ? -8.844 -9.047 -11.734 1 89 342 THR A C 1
ATOM 2759 O O . THR A 1 342 ? -8.32 -8.828 -12.828 1 89 342 THR A O 1
ATOM 2762 N N . PHE A 1 343 ? -9.383 -8.156 -10.969 1 86.5 343 PHE A N 1
ATOM 2763 C CA . PHE A 1 343 ? -9.328 -6.746 -11.32 1 86.5 343 PHE A CA 1
ATOM 2764 C C . PHE A 1 343 ? -8.203 -6.043 -10.57 1 86.5 343 PHE A C 1
ATOM 2766 O O . PHE A 1 343 ? -8.062 -6.211 -9.352 1 86.5 343 PHE A O 1
ATOM 2773 N N . ASP A 1 344 ? -7.469 -5.34 -11.312 1 88.69 344 ASP A N 1
ATOM 2774 C CA . ASP A 1 344 ? -6.438 -4.555 -10.641 1 88.69 344 ASP A CA 1
ATOM 2775 C C . ASP A 1 344 ? -6.988 -3.201 -10.188 1 88.69 344 ASP A C 1
ATOM 2777 O O . ASP A 1 344 ? -8.172 -2.92 -10.359 1 88.69 344 ASP A O 1
ATOM 2781 N N . ILE A 1 345 ? -6.199 -2.363 -9.586 1 87.12 345 ILE A N 1
ATOM 2782 C CA . ILE A 1 345 ? -6.602 -1.1 -8.984 1 87.12 345 ILE A CA 1
ATOM 2783 C C . ILE A 1 345 ? -7.062 -0.128 -10.07 1 87.12 345 ILE A C 1
ATOM 2785 O O . ILE A 1 345 ? -7.879 0.757 -9.812 1 87.12 345 ILE A O 1
ATOM 2789 N N . SER A 1 346 ? -6.551 -0.259 -11.297 1 85 346 SER A N 1
ATOM 2790 C CA . SER A 1 346 ? -6.938 0.592 -12.414 1 85 346 SER A CA 1
ATOM 2791 C C . SER A 1 346 ? -8.164 0.041 -13.133 1 85 346 SER A C 1
ATOM 2793 O O . SER A 1 346 ? -8.484 0.468 -14.242 1 85 346 SER A O 1
ATOM 2795 N N . LYS A 1 347 ? -8.734 -1.021 -12.523 1 83.44 347 LYS A N 1
ATOM 2796 C CA . LYS A 1 347 ? -9.969 -1.623 -13.023 1 83.44 347 LYS A CA 1
ATOM 2797 C C . LYS A 1 347 ? -9.734 -2.309 -14.367 1 83.44 347 LYS A C 1
ATOM 2799 O O . LYS A 1 347 ? -10.539 -2.178 -15.289 1 83.44 347 LYS A O 1
ATOM 2804 N N . ARG A 1 348 ? -8.656 -2.832 -14.469 1 86.69 348 ARG A N 1
ATOM 2805 C CA . ARG A 1 348 ? -8.32 -3.674 -15.609 1 86.69 348 ARG A CA 1
ATOM 2806 C C . ARG A 1 348 ? -8.328 -5.148 -15.227 1 86.69 348 ARG A C 1
ATOM 2808 O O . ARG A 1 348 ? -7.859 -5.52 -14.148 1 86.69 348 ARG A O 1
ATOM 2815 N N . GLU A 1 349 ? -8.906 -5.922 -16.094 1 89.31 349 GLU A N 1
ATOM 2816 C CA . GLU A 1 349 ? -8.938 -7.359 -15.836 1 89.31 349 GLU A CA 1
ATOM 2817 C C . GLU A 1 349 ? -7.59 -8.008 -16.156 1 89.31 349 GLU A C 1
ATOM 2819 O O . GLU A 1 349 ? -7.102 -7.898 -17.281 1 89.31 349 GLU A O 1
ATOM 2824 N N . GLN A 1 350 ? -7.012 -8.602 -15.18 1 93.31 350 GLN A N 1
ATOM 2825 C CA . GLN A 1 350 ? -5.738 -9.297 -15.336 1 93.31 350 GLN A CA 1
ATOM 2826 C C . GLN A 1 350 ? -5.926 -10.812 -15.25 1 93.31 350 GLN A C 1
ATOM 2828 O O . GLN A 1 350 ? -6.5 -11.32 -14.289 1 93.31 350 GLN A O 1
ATOM 2833 N N . VAL A 1 351 ? -5.477 -11.531 -16.25 1 95.06 351 VAL A N 1
ATOM 2834 C CA . VAL A 1 351 ? -5.574 -12.984 -16.297 1 95.06 351 VAL A CA 1
ATOM 2835 C C . VAL A 1 351 ? -4.215 -13.609 -15.977 1 95.06 351 VAL A C 1
ATOM 2837 O O . VAL A 1 351 ? -3.223 -13.312 -16.656 1 95.06 351 VAL A O 1
ATOM 2840 N N . SER A 1 352 ? -4.145 -14.43 -14.984 1 96.06 352 SER A N 1
ATOM 2841 C CA . SER A 1 352 ? -2.908 -15.078 -14.555 1 96.06 352 SER A CA 1
ATOM 2842 C C . SER A 1 352 ? -2.807 -16.5 -15.102 1 96.06 352 SER A C 1
ATOM 2844 O O . SER A 1 352 ? -3.775 -17.25 -15.055 1 96.06 352 SER A O 1
ATOM 2846 N N . PHE A 1 353 ? -1.697 -16.844 -15.688 1 97 353 PHE A N 1
ATOM 2847 C CA . PHE A 1 353 ? -1.406 -18.172 -16.219 1 97 353 PHE A CA 1
ATOM 2848 C C . PHE A 1 353 ? -0.357 -18.875 -15.359 1 97 353 PHE A C 1
ATOM 2850 O O . PHE A 1 353 ? 0.821 -18.516 -15.391 1 97 353 PHE A O 1
ATOM 2857 N N . VAL A 1 354 ? -0.755 -19.906 -14.633 1 97.31 354 VAL A N 1
ATOM 2858 C CA . VAL A 1 354 ? 0.154 -20.656 -13.781 1 97.31 354 VAL A CA 1
ATOM 2859 C C . VAL A 1 354 ? 0.286 -22.094 -14.305 1 97.31 354 VAL A C 1
ATOM 2861 O O . VAL A 1 354 ? -0.718 -22.75 -14.578 1 97.31 354 VAL A O 1
ATOM 2864 N N . ILE A 1 355 ? 1.461 -22.578 -14.477 1 97.06 355 ILE A N 1
ATOM 2865 C CA . ILE A 1 355 ? 1.718 -23.922 -15.008 1 97.06 355 ILE A CA 1
ATOM 2866 C C . ILE A 1 355 ? 2.256 -24.812 -13.898 1 97.06 355 ILE A C 1
ATOM 2868 O O . ILE A 1 355 ? 3.1 -24.406 -13.109 1 97.06 355 ILE A O 1
ATOM 2872 N N . ARG A 1 356 ? 1.709 -25.953 -13.789 1 95.88 356 ARG A N 1
ATOM 2873 C CA . ARG A 1 356 ? 2.145 -26.984 -12.852 1 95.88 356 ARG A CA 1
ATOM 2874 C C . ARG A 1 356 ? 2.943 -28.078 -13.562 1 95.88 356 ARG A C 1
ATOM 2876 O O . ARG A 1 356 ? 2.518 -28.594 -14.594 1 95.88 356 ARG A O 1
ATOM 2883 N N . TYR A 1 357 ? 4.109 -28.406 -13.133 1 95.44 357 TYR A N 1
ATOM 2884 C CA . TYR A 1 357 ? 4.973 -29.422 -13.727 1 95.44 357 TYR A CA 1
ATOM 2885 C C . TYR A 1 357 ? 5.867 -30.062 -12.672 1 95.44 357 TYR A C 1
ATOM 2887 O O . TYR A 1 357 ? 5.902 -29.609 -11.523 1 95.44 357 TYR A O 1
ATOM 2895 N N . THR A 1 358 ? 6.5 -31.156 -13.023 1 93.69 358 THR A N 1
ATOM 2896 C CA . THR A 1 358 ? 7.375 -31.875 -12.102 1 93.69 358 THR A CA 1
ATOM 2897 C C . THR A 1 358 ? 8.844 -31.625 -12.461 1 93.69 358 THR A C 1
ATOM 2899 O O . THR A 1 358 ? 9.188 -31.5 -13.633 1 93.69 358 THR A O 1
ATOM 2902 N N . LYS A 1 359 ? 9.633 -31.391 -11.516 1 92.06 359 LYS A N 1
ATOM 2903 C CA . LYS A 1 359 ? 11.086 -31.328 -11.625 1 92.06 359 LYS A CA 1
ATOM 2904 C C . LYS A 1 359 ? 11.758 -32.188 -10.578 1 92.06 359 LYS A C 1
ATOM 2906 O O . LYS A 1 359 ? 11.641 -31.938 -9.375 1 92.06 359 LYS A O 1
ATOM 2911 N N . GLU A 1 360 ? 12.344 -33.156 -11.031 1 87.31 360 GLU A N 1
ATOM 2912 C CA . GLU A 1 360 ? 12.93 -34.125 -10.125 1 87.31 360 GLU A CA 1
ATOM 2913 C C . GLU A 1 360 ? 11.875 -34.75 -9.195 1 87.31 360 GLU A C 1
ATOM 2915 O O . GLU A 1 360 ? 10.844 -35.219 -9.656 1 87.31 360 GLU A O 1
ATOM 2920 N N . GLU A 1 361 ? 11.953 -34.562 -7.895 1 86.88 361 GLU A N 1
ATOM 2921 C CA . GLU A 1 361 ? 11.039 -35.188 -6.949 1 86.88 361 GLU A CA 1
ATOM 2922 C C . GLU A 1 361 ? 9.953 -34.219 -6.48 1 86.88 361 GLU A C 1
ATOM 2924 O O . GLU A 1 361 ? 9.086 -34.594 -5.695 1 86.88 361 GLU A O 1
ATOM 2929 N N . LYS A 1 362 ? 9.977 -33.062 -7.055 1 90.69 362 LYS A N 1
ATOM 2930 C CA . LYS A 1 362 ? 9.055 -32.062 -6.531 1 90.69 362 LYS A CA 1
ATOM 2931 C C . LYS A 1 362 ? 8.117 -31.562 -7.621 1 90.69 362 LYS A C 1
ATOM 2933 O O . LYS A 1 362 ? 8.391 -31.734 -8.812 1 90.69 362 LYS A O 1
ATOM 2938 N N . VAL A 1 363 ? 7.008 -31.078 -7.203 1 92.69 363 VAL A N 1
ATOM 2939 C CA . VAL A 1 363 ? 6.023 -30.453 -8.086 1 92.69 363 VAL A CA 1
ATOM 2940 C C . VAL A 1 363 ? 6.07 -28.938 -7.922 1 92.69 363 VAL A C 1
ATOM 2942 O O . VAL A 1 363 ? 6.191 -28.438 -6.801 1 92.69 363 VAL A O 1
ATOM 2945 N N . PHE A 1 364 ? 6.074 -28.25 -9.047 1 94 364 PHE A N 1
ATOM 2946 C CA . PHE A 1 364 ? 6.145 -26.797 -9 1 94 364 PHE A CA 1
ATOM 2947 C C . PHE A 1 364 ? 4.961 -26.172 -9.734 1 94 364 PHE A C 1
ATOM 2949 O O . PHE A 1 364 ? 4.461 -26.75 -10.703 1 94 364 PHE A O 1
ATOM 2956 N N . GLU A 1 365 ? 4.449 -25.156 -9.219 1 95.25 365 GLU A N 1
ATOM 2957 C CA . GLU A 1 365 ? 3.494 -24.281 -9.891 1 95.25 365 GLU A CA 1
ATOM 2958 C C . GLU A 1 365 ? 4.09 -22.891 -10.125 1 95.25 365 GLU A C 1
ATOM 2960 O O . GLU A 1 365 ? 4.375 -22.156 -9.172 1 95.25 365 GLU A O 1
ATOM 2965 N N . ARG A 1 366 ? 4.25 -22.547 -11.383 1 96.69 366 ARG A N 1
ATOM 2966 C CA . ARG A 1 366 ? 4.977 -21.328 -11.703 1 96.69 366 ARG A CA 1
ATOM 2967 C C . ARG A 1 366 ? 4.133 -20.391 -12.562 1 96.69 366 ARG A C 1
ATOM 2969 O O . ARG A 1 366 ? 3.408 -20.844 -13.453 1 96.69 366 ARG A O 1
ATOM 2976 N N . LEU A 1 367 ? 4.227 -19.125 -12.305 1 97.75 367 LEU A N 1
ATOM 2977 C CA . LEU A 1 367 ? 3.586 -18.094 -13.117 1 97.75 367 LEU A CA 1
ATOM 2978 C C . LEU A 1 367 ? 4.363 -17.859 -14.406 1 97.75 367 LEU A C 1
ATOM 2980 O O . LEU A 1 367 ? 5.57 -17.594 -14.375 1 97.75 367 LEU A O 1
ATOM 2984 N N . ILE A 1 368 ? 3.691 -17.906 -15.5 1 96.88 368 ILE A N 1
ATOM 2985 C CA . ILE A 1 368 ? 4.41 -17.719 -16.766 1 96.88 368 ILE A CA 1
ATOM 2986 C C . ILE A 1 368 ? 3.971 -16.422 -17.422 1 96.88 368 ILE A C 1
ATOM 2988 O O . ILE A 1 368 ? 4.715 -15.836 -18.219 1 96.88 368 ILE A O 1
ATOM 2992 N N . SER A 1 369 ? 2.768 -16 -17.062 1 96.75 369 SER A N 1
ATOM 2993 C CA . SER A 1 369 ? 2.301 -14.797 -17.734 1 96.75 369 SER A CA 1
ATOM 2994 C C . SER A 1 369 ? 1.126 -14.172 -16.984 1 96.75 369 SER A C 1
ATOM 2996 O O . SER A 1 369 ? 0.403 -14.867 -16.266 1 96.75 369 SER A O 1
ATOM 2998 N N . ILE A 1 370 ? 1.011 -12.93 -17.078 1 96.62 370 ILE A N 1
ATOM 2999 C CA . ILE A 1 370 ? -0.151 -12.148 -16.672 1 96.62 370 ILE A CA 1
ATOM 3000 C C . ILE A 1 370 ? -0.566 -11.219 -17.797 1 96.62 370 ILE A C 1
ATOM 3002 O O . ILE A 1 370 ? 0.228 -10.391 -18.25 1 96.62 370 ILE A O 1
ATOM 3006 N N . LYS A 1 371 ? -1.762 -11.359 -18.266 1 95.38 371 LYS A N 1
ATOM 3007 C CA . LYS A 1 371 ? -2.209 -10.602 -19.422 1 95.38 371 LYS A CA 1
ATOM 3008 C C . LYS A 1 371 ? -3.496 -9.836 -19.125 1 95.38 371 LYS A C 1
ATOM 3010 O O . LYS A 1 371 ? -4.336 -10.312 -18.359 1 95.38 371 LYS A O 1
ATOM 3015 N N . GLU A 1 372 ? -3.57 -8.695 -19.719 1 92.06 372 GLU A N 1
ATOM 3016 C CA . GLU A 1 372 ? -4.809 -7.93 -19.641 1 92.06 372 GLU A CA 1
ATOM 3017 C C . GLU A 1 372 ? -5.828 -8.43 -20.672 1 92.06 372 GLU A C 1
ATOM 3019 O O . GLU A 1 372 ? -5.469 -8.75 -21.797 1 92.06 372 GLU A O 1
ATOM 3024 N N . SER A 1 373 ? -7.039 -8.648 -20.172 1 88.81 373 SER A N 1
ATOM 3025 C CA . SER A 1 373 ? -8.102 -9.055 -21.078 1 88.81 373 SER A CA 1
ATOM 3026 C C . SER A 1 373 ? -9.305 -8.125 -20.969 1 88.81 373 SER A C 1
ATOM 3028 O O . SER A 1 373 ? -9.758 -7.809 -19.875 1 88.81 373 SER A O 1
ATOM 3030 N N . ILE A 1 374 ? -9.805 -7.68 -22.031 1 79.94 374 ILE A N 1
ATOM 3031 C CA . ILE A 1 374 ? -10.977 -6.809 -22.062 1 79.94 374 ILE A CA 1
ATOM 3032 C C . ILE A 1 374 ? -12.242 -7.645 -21.906 1 79.94 374 ILE A C 1
ATOM 3034 O O . ILE A 1 374 ? -13.18 -7.23 -21.219 1 79.94 374 ILE A O 1
ATOM 3038 N N . PHE A 1 375 ? -12.164 -8.883 -22.578 1 79.25 375 PHE A N 1
ATOM 3039 C CA . PHE A 1 375 ? -13.328 -9.758 -22.531 1 79.25 375 PHE A CA 1
ATOM 3040 C C . PHE A 1 375 ? -13.016 -11.031 -21.75 1 79.25 375 PHE A C 1
ATOM 3042 O O . PHE A 1 375 ? -11.883 -11.508 -21.75 1 79.25 375 PHE A O 1
ATOM 3049 N N . THR A 1 376 ? -14.07 -11.5 -21.047 1 78.75 376 THR A N 1
ATOM 3050 C CA . THR A 1 376 ? -13.859 -12.727 -20.266 1 78.75 376 THR A CA 1
ATOM 3051 C C . THR A 1 376 ? -14.727 -13.859 -20.812 1 78.75 376 THR A C 1
ATOM 3053 O O . THR A 1 376 ? -15.172 -14.719 -20.047 1 78.75 376 THR A O 1
ATOM 3056 N N . THR A 1 377 ? -14.953 -13.828 -22.125 1 84.81 377 THR A N 1
ATOM 3057 C CA . THR A 1 377 ? -15.68 -14.938 -22.734 1 84.81 377 THR A CA 1
ATOM 3058 C C . THR A 1 377 ? -14.766 -16.141 -22.953 1 84.81 377 THR A C 1
ATOM 3060 O O . THR A 1 377 ? -13.539 -15.992 -22.938 1 84.81 377 THR A O 1
ATOM 3063 N N . GLY A 1 378 ? -15.406 -17.281 -23.109 1 89.12 378 GLY A N 1
ATOM 3064 C CA . GLY A 1 378 ? -14.625 -18.484 -23.359 1 89.12 378 GLY A CA 1
ATOM 3065 C C . GLY A 1 378 ? -13.703 -18.375 -24.547 1 89.12 378 GLY A C 1
ATOM 3066 O O . GLY A 1 378 ? -12.547 -18.781 -24.484 1 89.12 378 GLY A O 1
ATOM 3067 N N . GLN A 1 379 ? -14.203 -17.719 -25.578 1 91.38 379 GLN A N 1
ATOM 3068 C CA . GLN A 1 379 ? -13.406 -17.578 -26.797 1 91.38 379 GLN A CA 1
ATOM 3069 C C . GLN A 1 379 ? -12.25 -16.609 -26.578 1 91.38 379 GLN A C 1
ATOM 3071 O O . GLN A 1 379 ? -11.125 -16.875 -27.031 1 91.38 379 GLN A O 1
ATOM 3076 N N . ALA A 1 380 ? -12.547 -15.516 -25.969 1 89.94 380 ALA A N 1
ATOM 3077 C CA . ALA A 1 380 ? -11.508 -14.523 -25.719 1 89.94 380 ALA A CA 1
ATOM 3078 C C . ALA A 1 380 ? -10.391 -15.102 -24.859 1 89.94 380 ALA A C 1
ATOM 3080 O O . ALA A 1 380 ? -9.211 -14.859 -25.109 1 89.94 380 ALA A O 1
ATOM 3081 N N . LEU A 1 381 ? -10.773 -15.836 -23.875 1 93.31 381 LEU A N 1
ATOM 3082 C CA . LEU A 1 381 ? -9.797 -16.469 -23 1 93.31 381 LEU A CA 1
ATOM 3083 C C . LEU A 1 381 ? -9.008 -17.531 -23.734 1 93.31 381 LEU A C 1
ATOM 3085 O O . LEU A 1 381 ? -7.816 -17.719 -23.484 1 93.31 381 LEU A O 1
ATOM 3089 N N . PHE A 1 382 ? -9.672 -18.266 -24.625 1 94.81 382 PHE A N 1
ATOM 3090 C CA . PHE A 1 382 ? -9.008 -19.281 -25.438 1 94.81 382 PHE A CA 1
ATOM 3091 C C . PHE A 1 382 ? -7.969 -18.641 -26.359 1 94.81 382 PHE A C 1
ATOM 3093 O O . PHE A 1 382 ? -6.859 -19.156 -26.5 1 94.81 382 PHE A O 1
ATOM 3100 N N . ASP A 1 383 ? -8.344 -17.531 -26.938 1 94.88 383 ASP A N 1
ATOM 3101 C CA . ASP A 1 383 ? -7.406 -16.812 -27.797 1 94.88 383 ASP A CA 1
ATOM 3102 C C . ASP A 1 383 ? -6.18 -16.359 -27.016 1 94.88 383 ASP A C 1
ATOM 3104 O O . ASP A 1 383 ? -5.055 -16.438 -27.516 1 94.88 383 ASP A O 1
ATOM 3108 N N . LEU A 1 384 ? -6.438 -15.867 -25.875 1 94.69 384 LEU A N 1
ATOM 3109 C CA . LEU A 1 384 ? -5.344 -15.445 -25.016 1 94.69 384 LEU A CA 1
ATOM 3110 C C . LEU A 1 384 ? -4.461 -16.625 -24.625 1 94.69 384 LEU A C 1
ATOM 3112 O O . LEU A 1 384 ? -3.236 -16.5 -24.562 1 94.69 384 LEU A O 1
ATOM 3116 N N . PHE A 1 385 ? -5.082 -17.766 -24.312 1 95.94 385 PHE A N 1
ATOM 3117 C CA . PHE A 1 385 ? -4.375 -19 -23.984 1 95.94 385 PHE A CA 1
ATOM 3118 C C . PHE A 1 385 ? -3.443 -19.422 -25.109 1 95.94 385 PHE A C 1
ATOM 3120 O O . PHE A 1 385 ? -2.271 -19.719 -24.891 1 95.94 385 PHE A O 1
ATOM 3127 N N . ILE A 1 386 ? -3.922 -19.344 -26.312 1 96.5 386 ILE A N 1
ATOM 3128 C CA . ILE A 1 386 ? -3.139 -19.75 -27.469 1 96.5 386 ILE A CA 1
ATOM 3129 C C . ILE A 1 386 ? -1.958 -18.797 -27.656 1 96.5 386 ILE A C 1
ATOM 3131 O O . ILE A 1 386 ? -0.836 -19.234 -27.922 1 96.5 386 ILE A O 1
ATOM 3135 N N . LYS A 1 387 ? -2.281 -17.578 -27.453 1 95.56 387 LYS A N 1
ATOM 3136 C CA . LYS A 1 387 ? -1.231 -16.578 -27.609 1 95.56 387 LYS A CA 1
ATOM 3137 C C . LYS A 1 387 ? -0.093 -16.812 -26.625 1 95.56 387 LYS A C 1
ATOM 3139 O O . LYS A 1 387 ? 1.081 -16.719 -26.984 1 95.56 387 LYS A O 1
ATOM 3144 N N . VAL A 1 388 ? -0.41 -17.156 -25.375 1 96.19 388 VAL A N 1
ATOM 3145 C CA . VAL A 1 388 ? 0.585 -17.375 -24.328 1 96.19 388 VAL A CA 1
ATOM 3146 C C . VAL A 1 388 ? 1.364 -18.656 -24.625 1 96.19 388 VAL A C 1
ATOM 3148 O O . VAL A 1 388 ? 2.592 -18.688 -24.516 1 96.19 388 VAL A O 1
ATOM 3151 N N . MET A 1 389 ? 0.664 -19.766 -25.047 1 96.56 389 MET A N 1
ATOM 3152 C CA . MET A 1 389 ? 1.312 -21.047 -25.344 1 96.56 389 MET A CA 1
ATOM 3153 C C . MET A 1 389 ? 2.256 -20.906 -26.531 1 96.56 389 MET A C 1
ATOM 3155 O O . MET A 1 389 ? 3.357 -21.469 -26.516 1 96.56 389 MET A O 1
ATOM 3159 N N . GLU A 1 390 ? 1.845 -20.156 -27.5 1 94.88 390 GLU A N 1
ATOM 3160 C CA . GLU A 1 390 ? 2.66 -19.953 -28.688 1 94.88 390 GLU A CA 1
ATOM 3161 C C . GLU A 1 390 ? 3.865 -19.062 -28.406 1 94.88 390 GLU A C 1
ATOM 3163 O O . GLU A 1 390 ? 4.965 -19.312 -28.906 1 94.88 390 GLU A O 1
ATOM 3168 N N . TYR A 1 391 ? 3.59 -18.078 -27.641 1 93.12 391 TYR A N 1
ATOM 3169 C CA . TYR A 1 391 ? 4.668 -17.156 -27.297 1 93.12 391 TYR A CA 1
ATOM 3170 C C . TYR A 1 391 ? 5.809 -17.875 -26.594 1 93.12 391 TYR A C 1
ATOM 3172 O O . TYR A 1 391 ? 6.98 -17.625 -26.875 1 93.12 391 TYR A O 1
ATOM 3180 N N . TYR A 1 392 ? 5.539 -18.797 -25.75 1 93 392 TYR A N 1
ATOM 3181 C CA . TYR A 1 392 ? 6.559 -19.516 -24.984 1 93 392 TYR A CA 1
ATOM 3182 C C . TYR A 1 392 ? 6.891 -20.859 -25.625 1 93 392 TYR A C 1
ATOM 3184 O O . TYR A 1 392 ? 7.656 -21.641 -25.078 1 93 392 TYR A O 1
ATOM 3192 N N . HIS A 1 393 ? 6.305 -21.172 -26.766 1 92.94 393 HIS A N 1
ATOM 3193 C CA . HIS A 1 393 ? 6.555 -22.375 -27.547 1 92.94 393 HIS A CA 1
ATOM 3194 C C . HIS A 1 393 ? 6.316 -23.641 -26.719 1 92.94 393 HIS A C 1
ATOM 3196 O O . HIS A 1 393 ? 7.156 -24.531 -26.703 1 92.94 393 HIS A O 1
ATOM 3202 N N . LEU A 1 394 ? 5.246 -23.625 -25.984 1 95.25 394 LEU A N 1
ATOM 3203 C CA . LEU A 1 394 ? 4.848 -24.797 -25.219 1 95.25 394 LEU A CA 1
ATOM 3204 C C . LEU A 1 394 ? 3.871 -25.656 -26.016 1 95.25 394 LEU A C 1
ATOM 3206 O O . LEU A 1 394 ? 2.852 -25.172 -26.5 1 95.25 394 LEU A O 1
ATOM 3210 N N . ASP A 1 395 ? 4.211 -26.891 -26.234 1 93.88 395 ASP A N 1
ATOM 3211 C CA . ASP A 1 395 ? 3.352 -27.812 -26.984 1 93.88 395 ASP A CA 1
ATOM 3212 C C . ASP A 1 395 ? 2.197 -28.312 -26.125 1 93.88 395 ASP A C 1
ATOM 3214 O O . ASP A 1 395 ? 2.254 -29.422 -25.578 1 93.88 395 ASP A O 1
ATOM 3218 N N . TRP A 1 396 ? 1.136 -27.562 -26.094 1 95.06 396 TRP A N 1
ATOM 3219 C CA . TRP A 1 396 ? -0.001 -27.891 -25.234 1 95.06 396 TRP A CA 1
ATOM 3220 C C . TRP A 1 396 ? -0.901 -28.922 -25.906 1 95.06 396 TRP A C 1
ATOM 3222 O O . TRP A 1 396 ? -1.707 -29.578 -25.234 1 95.06 396 TRP A O 1
ATOM 3232 N N . LYS A 1 397 ? -0.786 -29.141 -27.156 1 93 397 LYS A N 1
ATOM 3233 C CA . LYS A 1 397 ? -1.628 -30.078 -27.875 1 93 397 LYS A CA 1
ATOM 3234 C C . LYS A 1 397 ? -1.269 -31.516 -27.531 1 93 397 LYS A C 1
ATOM 3236 O O . LYS A 1 397 ? -2.121 -32.406 -27.594 1 93 397 LYS A O 1
ATOM 3241 N N . THR A 1 398 ? -0.051 -31.656 -27.109 1 89.88 398 THR A N 1
ATOM 3242 C CA . THR A 1 398 ? 0.41 -33 -26.828 1 89.88 398 THR A CA 1
ATOM 3243 C C . THR A 1 398 ? 0.641 -33.219 -25.328 1 89.88 398 THR A C 1
ATOM 3245 O O . THR A 1 398 ? 0.342 -34.281 -24.781 1 89.88 398 THR A O 1
ATOM 3248 N N . PHE A 1 399 ? 1.153 -32.219 -24.688 1 93.25 399 PHE A N 1
ATOM 3249 C CA . PHE A 1 399 ? 1.727 -32.469 -23.375 1 93.25 399 PHE A CA 1
ATOM 3250 C C . PHE A 1 399 ? 0.857 -31.859 -22.281 1 93.25 399 PHE A C 1
ATOM 3252 O O . PHE A 1 399 ? 1.102 -32.094 -21.094 1 93.25 399 PHE A O 1
ATOM 3259 N N . LEU A 1 400 ? -0.149 -31.078 -22.594 1 95.5 400 LEU A N 1
ATOM 3260 C CA . LEU A 1 400 ? -1.069 -30.562 -21.594 1 95.5 400 LEU A CA 1
ATOM 3261 C C . LEU A 1 400 ? -2.004 -31.672 -21.109 1 95.5 400 LEU A C 1
ATOM 3263 O O . LEU A 1 400 ? -2.809 -32.188 -21.875 1 95.5 400 LEU A O 1
ATOM 3267 N N . VAL A 1 401 ? -1.93 -32 -19.859 1 92.75 401 VAL A N 1
ATOM 3268 C CA . VAL A 1 401 ? -2.648 -33.156 -19.375 1 92.75 401 VAL A CA 1
ATOM 3269 C C . VAL A 1 401 ? -3.861 -32.719 -18.562 1 92.75 401 VAL A C 1
ATOM 3271 O O . VAL A 1 401 ? -4.793 -33.5 -18.344 1 92.75 401 VAL A O 1
ATOM 3274 N N . GLY A 1 402 ? -3.736 -31.5 -18.078 1 91.88 402 GLY A N 1
ATOM 3275 C CA . GLY A 1 402 ? -4.84 -31.047 -17.234 1 91.88 402 GLY A CA 1
ATOM 3276 C C . GLY A 1 402 ? -5.031 -29.547 -17.234 1 91.88 402 GLY A C 1
ATOM 3277 O O . GLY A 1 402 ? -4.113 -28.797 -17.578 1 91.88 402 GLY A O 1
ATOM 3278 N N . GLN A 1 403 ? -6.203 -29.062 -16.875 1 92.81 403 GLN A N 1
ATOM 3279 C CA . GLN A 1 403 ? -6.559 -27.656 -16.734 1 92.81 403 GLN A CA 1
ATOM 3280 C C . GLN A 1 403 ? -7.523 -27.438 -15.578 1 92.81 403 GLN A C 1
ATOM 3282 O O . GLN A 1 403 ? -8.383 -28.281 -15.312 1 92.81 403 GLN A O 1
ATOM 3287 N N . SER A 1 404 ? -7.285 -26.359 -14.828 1 91.06 404 SER A N 1
ATOM 3288 C CA . SER A 1 404 ? -8.133 -26.062 -13.68 1 91.06 404 SER A CA 1
ATOM 3289 C C . SER A 1 404 ? -8.516 -24.594 -13.641 1 91.06 404 SER A C 1
ATOM 3291 O O . SER A 1 404 ? -7.66 -23.719 -13.781 1 91.06 404 SER A O 1
ATOM 3293 N N . TYR A 1 405 ? -9.805 -24.312 -13.5 1 88.62 405 TYR A N 1
ATOM 3294 C CA . TYR A 1 405 ? -10.352 -22.953 -13.406 1 88.62 405 TYR A CA 1
ATOM 3295 C C . TYR A 1 405 ? -11.422 -22.875 -12.328 1 88.62 405 TYR A C 1
ATOM 3297 O O . TYR A 1 405 ? -11.836 -23.906 -11.781 1 88.62 405 TYR A O 1
ATOM 3305 N N . ASP A 1 406 ? -11.789 -21.641 -12.078 1 80.25 406 ASP A N 1
ATOM 3306 C CA . ASP A 1 406 ? -12.906 -21.453 -11.148 1 80.25 406 ASP A CA 1
ATOM 3307 C C . ASP A 1 406 ? -14.234 -21.781 -11.82 1 80.25 406 ASP A C 1
ATOM 3309 O O . ASP A 1 406 ? -14.266 -22.266 -12.953 1 80.25 406 ASP A O 1
ATOM 3313 N N . GLY A 1 407 ? -15.352 -21.641 -11.211 1 71.5 407 GLY A N 1
ATOM 3314 C CA . GLY A 1 407 ? -16.656 -22.109 -11.68 1 71.5 407 GLY A CA 1
ATOM 3315 C C . GLY A 1 407 ? -17.375 -21.094 -12.547 1 71.5 407 GLY A C 1
ATOM 3316 O O . GLY A 1 407 ? -18.562 -21.25 -12.828 1 71.5 407 GLY A O 1
ATOM 3317 N N . ALA A 1 408 ? -16.625 -20.109 -13.016 1 75.81 408 ALA A N 1
ATOM 3318 C CA . ALA A 1 408 ? -17.281 -19.125 -13.875 1 75.81 408 ALA A CA 1
ATOM 3319 C C . ALA A 1 408 ? -17.688 -19.75 -15.211 1 75.81 408 ALA A C 1
ATOM 3321 O O . ALA A 1 408 ? -16.984 -20.609 -15.734 1 75.81 408 ALA A O 1
ATOM 3322 N N . ALA A 1 409 ? -18.75 -19.391 -15.727 1 71.62 409 ALA A N 1
ATOM 3323 C CA . ALA A 1 409 ? -19.328 -19.969 -16.938 1 71.62 409 ALA A CA 1
ATOM 3324 C C . ALA A 1 409 ? -18.375 -19.812 -18.125 1 71.62 409 ALA A C 1
ATOM 3326 O O . ALA A 1 409 ? -18.266 -20.703 -18.969 1 71.62 409 ALA A O 1
ATOM 3327 N N . SER A 1 410 ? -17.703 -18.734 -18.109 1 78.44 410 SER A N 1
ATOM 3328 C CA . SER A 1 410 ? -16.797 -18.469 -19.219 1 78.44 410 SER A CA 1
ATOM 3329 C C . SER A 1 410 ? -15.617 -19.453 -19.203 1 78.44 410 SER A C 1
ATOM 3331 O O . SER A 1 410 ? -14.992 -19.688 -20.234 1 78.44 410 SER A O 1
ATOM 3333 N N . MET A 1 411 ? -15.438 -20.016 -18.094 1 83.44 411 MET A N 1
ATOM 3334 C CA . MET A 1 411 ? -14.297 -20.906 -17.953 1 83.44 411 MET A CA 1
ATOM 3335 C C . MET A 1 411 ? -14.734 -22.359 -18.016 1 83.44 411 MET A C 1
ATOM 3337 O O . MET A 1 411 ? -14.203 -23.141 -18.812 1 83.44 411 MET A O 1
ATOM 3341 N N . GLN A 1 412 ? -15.875 -22.625 -17.266 1 76.44 412 GLN A N 1
ATOM 3342 C CA . GLN A 1 412 ? -16.266 -24.031 -17.094 1 76.44 412 GLN A CA 1
ATOM 3343 C C . GLN A 1 412 ? -17.438 -24.391 -18.016 1 76.44 412 GLN A C 1
ATOM 3345 O O . GLN A 1 412 ? -17.766 -25.562 -18.188 1 76.44 412 GLN A O 1
ATOM 3350 N N . GLY A 1 413 ? -17.953 -23.406 -18.688 1 72.69 413 GLY A N 1
ATOM 3351 C CA . GLY A 1 413 ? -19.156 -23.656 -19.469 1 72.69 413 GLY A CA 1
ATOM 3352 C C . GLY A 1 413 ? -19.016 -24.844 -20.406 1 72.69 413 GLY A C 1
ATOM 3353 O O . GLY A 1 413 ? -17.969 -25.016 -21.031 1 72.69 413 GLY A O 1
ATOM 3354 N N . LYS A 1 414 ? -20.016 -25.688 -20.516 1 72.5 414 LYS A N 1
ATOM 3355 C CA . LYS A 1 414 ? -20.016 -26.953 -21.266 1 72.5 414 LYS A CA 1
ATOM 3356 C C . LYS A 1 414 ? -20 -26.703 -22.766 1 72.5 414 LYS A C 1
ATOM 3358 O O . LYS A 1 414 ? -19.469 -27.516 -23.531 1 72.5 414 LYS A O 1
ATOM 3363 N N . TYR A 1 415 ? -20.422 -25.609 -23.078 1 67.06 415 TYR A N 1
ATOM 3364 C CA . TYR A 1 415 ? -20.562 -25.422 -24.516 1 67.06 415 TYR A CA 1
ATOM 3365 C C . TYR A 1 415 ? -19.547 -24.406 -25.031 1 67.06 415 TYR A C 1
ATOM 3367 O O . TYR A 1 415 ? -18.891 -24.641 -26.047 1 67.06 415 TYR A O 1
ATOM 3375 N N . ASN A 1 416 ? -19.375 -23.359 -24.297 1 77.75 416 ASN A N 1
ATOM 3376 C CA . ASN A 1 416 ? -18.547 -22.281 -24.844 1 77.75 416 ASN A CA 1
ATOM 3377 C C . ASN A 1 416 ? -17.5 -21.812 -23.844 1 77.75 416 ASN A C 1
ATOM 3379 O O . ASN A 1 416 ? -16.922 -20.734 -24 1 77.75 416 ASN A O 1
ATOM 3383 N N . GLY A 1 417 ? -17.297 -22.688 -22.906 1 87.38 417 GLY A N 1
ATOM 3384 C CA . GLY A 1 417 ? -16.312 -22.297 -21.922 1 87.38 417 GLY A CA 1
ATOM 3385 C C . GLY A 1 417 ? -14.875 -22.531 -22.359 1 87.38 417 GLY A C 1
ATOM 3386 O O . GLY A 1 417 ? -14.633 -23.25 -23.344 1 87.38 417 GLY A O 1
ATOM 3387 N N . LEU A 1 418 ? -13.961 -21.953 -21.781 1 91 418 LEU A N 1
ATOM 3388 C CA . LEU A 1 418 ? -12.539 -22.094 -22.062 1 91 418 LEU A CA 1
ATOM 3389 C C . LEU A 1 418 ? -12.125 -23.562 -22.047 1 91 418 LEU A C 1
ATOM 3391 O O . LEU A 1 418 ? -11.406 -24.031 -22.953 1 91 418 LEU A O 1
ATOM 3395 N N . GLN A 1 419 ? -12.539 -24.328 -21 1 90.44 419 GLN A N 1
ATOM 3396 C CA . GLN A 1 419 ? -12.164 -25.734 -20.875 1 90.44 419 GLN A CA 1
ATOM 3397 C C . GLN A 1 419 ? -12.625 -26.547 -22.078 1 90.44 419 GLN A C 1
ATOM 3399 O O . GLN A 1 419 ? -11.914 -27.422 -22.547 1 90.44 419 GLN A O 1
ATOM 3404 N N . THR A 1 420 ? -13.836 -26.266 -22.594 1 91.5 420 THR A N 1
ATOM 3405 C CA . THR A 1 420 ? -14.383 -27 -23.719 1 91.5 420 THR A CA 1
ATOM 3406 C C . THR A 1 420 ? -13.578 -26.719 -25 1 91.5 420 THR A C 1
ATOM 3408 O O . THR A 1 420 ? -13.328 -27.641 -25.781 1 91.5 420 THR A O 1
ATOM 3411 N N . LYS A 1 421 ? -13.234 -25.562 -25.156 1 94.12 421 LYS A N 1
ATOM 3412 C CA . LYS A 1 421 ? -12.469 -25.188 -26.344 1 94.12 421 LYS A CA 1
ATOM 3413 C C . LYS A 1 421 ? -11.094 -25.844 -26.344 1 94.12 421 LYS A C 1
ATOM 3415 O O . LYS A 1 421 ? -10.594 -26.234 -27.391 1 94.12 421 LYS A O 1
ATOM 3420 N N . ILE A 1 422 ? -10.43 -25.953 -25.25 1 94.06 422 ILE A N 1
ATOM 3421 C CA . ILE A 1 422 ? -9.133 -26.609 -25.125 1 94.06 422 ILE A CA 1
ATOM 3422 C C . ILE A 1 422 ? -9.281 -28.109 -25.359 1 94.06 422 ILE A C 1
ATOM 3424 O O . ILE A 1 422 ? -8.477 -28.719 -26.062 1 94.06 422 ILE A O 1
ATOM 3428 N N . LYS A 1 423 ? -10.367 -28.688 -24.797 1 91.56 423 LYS A N 1
ATOM 3429 C CA . LYS A 1 423 ? -10.617 -30.109 -24.906 1 91.56 423 LYS A CA 1
ATOM 3430 C C . LYS A 1 423 ? -10.93 -30.516 -26.359 1 91.56 423 LYS A C 1
ATOM 3432 O O . LYS A 1 423 ? -10.656 -31.641 -26.766 1 91.56 423 LYS A O 1
ATOM 3437 N N . GLU A 1 424 ? -11.516 -29.609 -27.062 1 92.12 424 GLU A N 1
ATOM 3438 C CA . GLU A 1 424 ? -11.812 -29.875 -28.469 1 92.12 424 GLU A CA 1
ATOM 3439 C C . GLU A 1 424 ? -10.539 -30.094 -29.281 1 92.12 424 GLU A C 1
ATOM 3441 O O . GLU A 1 424 ? -10.508 -30.922 -30.188 1 92.12 424 GLU A O 1
ATOM 3446 N N . VAL A 1 425 ? -9.562 -29.375 -28.875 1 92.75 425 VAL A N 1
ATOM 3447 C CA . VAL A 1 425 ? -8.297 -29.484 -29.594 1 92.75 425 VAL A CA 1
ATOM 3448 C C . VAL A 1 425 ? -7.441 -30.594 -28.969 1 92.75 425 VAL A C 1
ATOM 3450 O O . VAL A 1 425 ? -6.828 -31.391 -29.688 1 92.75 425 VAL A O 1
ATOM 3453 N N . ASN A 1 426 ? -7.41 -30.625 -27.656 1 93.19 426 ASN A N 1
ATOM 3454 C CA . ASN A 1 426 ? -6.688 -31.641 -26.891 1 93.19 426 ASN A CA 1
ATOM 3455 C C . ASN A 1 426 ? -7.59 -32.344 -25.875 1 93.19 426 ASN A C 1
ATOM 3457 O O . ASN A 1 426 ? -7.641 -31.938 -24.719 1 93.19 426 ASN A O 1
ATOM 3461 N N . PRO A 1 427 ? -8.141 -33.406 -26.266 1 89 427 PRO A N 1
ATOM 3462 C CA . PRO A 1 427 ? -9.078 -34.125 -25.375 1 89 427 PRO A CA 1
ATOM 3463 C C . PRO A 1 427 ? -8.398 -34.688 -24.141 1 89 427 PRO A C 1
ATOM 3465 O O . PRO A 1 427 ? -9.078 -35.031 -23.172 1 89 427 PRO A O 1
ATOM 3468 N N . GLN A 1 428 ? -7.109 -34.75 -24.172 1 88.12 428 GLN A N 1
ATOM 3469 C CA . GLN A 1 428 ? -6.395 -35.312 -23.031 1 88.12 428 GLN A CA 1
ATOM 3470 C C . GLN A 1 428 ? -6.277 -34.312 -21.906 1 88.12 428 GLN A C 1
ATOM 3472 O O . GLN A 1 428 ? -5.949 -34.656 -20.766 1 88.12 428 GLN A O 1
ATOM 3477 N N . ALA A 1 429 ? -6.512 -33.062 -22.219 1 91 429 ALA A N 1
ATOM 3478 C CA . ALA A 1 429 ? -6.441 -32 -21.203 1 91 429 ALA A CA 1
ATOM 3479 C C . ALA A 1 429 ? -7.68 -32.031 -20.297 1 91 429 ALA A C 1
ATOM 3481 O O . ALA A 1 429 ? -8.578 -31.203 -20.453 1 91 429 ALA A O 1
ATOM 3482 N N . ILE A 1 430 ? -7.641 -32.844 -19.328 1 87.19 430 ILE A N 1
ATOM 3483 C CA . ILE A 1 430 ? -8.797 -33.062 -18.469 1 87.19 430 ILE A CA 1
ATOM 3484 C C . ILE A 1 430 ? -9.07 -31.797 -17.641 1 87.19 430 ILE A C 1
ATOM 3486 O O . ILE A 1 430 ? -8.141 -31.141 -17.172 1 87.19 430 ILE A O 1
ATOM 3490 N N . PHE A 1 431 ? -10.344 -31.516 -17.562 1 88.25 431 PHE A N 1
ATOM 3491 C CA . PHE A 1 431 ? -10.75 -30.359 -16.766 1 88.25 431 PHE A CA 1
ATOM 3492 C C . PHE A 1 431 ? -11.047 -30.75 -15.328 1 88.25 431 PHE A C 1
ATOM 3494 O O . PHE A 1 431 ? -11.828 -31.672 -15.086 1 88.25 431 PHE A O 1
ATOM 3501 N N . ILE A 1 432 ? -10.406 -30.078 -14.469 1 83.44 432 ILE A N 1
ATOM 3502 C CA . ILE A 1 432 ? -10.664 -30.266 -13.039 1 83.44 432 ILE A CA 1
ATOM 3503 C C . ILE A 1 432 ? -11.188 -28.953 -12.438 1 83.44 432 ILE A C 1
ATOM 3505 O O . ILE A 1 432 ? -10.453 -27.969 -12.367 1 83.44 432 ILE A O 1
ATOM 3509 N N . TRP A 1 433 ? -12.383 -28.938 -12.07 1 85.44 433 TRP A N 1
ATOM 3510 C CA . TRP A 1 433 ? -12.938 -27.781 -11.375 1 85.44 433 TRP A CA 1
ATOM 3511 C C . TRP A 1 433 ? -12.258 -27.578 -10.023 1 85.44 433 TRP A C 1
ATOM 3513 O O . TRP A 1 433 ? -12.156 -28.516 -9.227 1 85.44 433 TRP A O 1
ATOM 3523 N N . CYS A 1 434 ? -11.805 -26.438 -9.766 1 85.75 434 CYS A N 1
ATOM 3524 C CA . CYS A 1 434 ? -11.07 -26.141 -8.539 1 85.75 434 CYS A CA 1
ATOM 3525 C C . CYS A 1 434 ? -11.828 -26.641 -7.316 1 85.75 434 CYS A C 1
ATOM 3527 O O . CYS A 1 434 ? -12.922 -26.156 -7.012 1 85.75 434 CYS A O 1
ATOM 3529 N N . HIS A 1 435 ? -11.258 -27.562 -6.652 1 83.31 435 HIS A N 1
ATOM 3530 C CA . HIS A 1 435 ? -11.906 -28.203 -5.508 1 83.31 435 HIS A CA 1
ATOM 3531 C C . HIS A 1 435 ? -12.086 -27.219 -4.359 1 83.31 435 HIS A C 1
ATOM 3533 O O . HIS A 1 435 ? -13.055 -27.312 -3.605 1 83.31 435 HIS A O 1
ATOM 3539 N N . ALA A 1 436 ? -11.164 -26.359 -4.195 1 84.44 436 ALA A N 1
ATOM 3540 C CA . ALA A 1 436 ? -11.266 -25.359 -3.127 1 84.44 436 ALA A CA 1
ATOM 3541 C C . ALA A 1 436 ? -12.453 -24.438 -3.361 1 84.44 436 ALA A C 1
ATOM 3543 O O . ALA A 1 436 ? -13.188 -24.109 -2.426 1 84.44 436 ALA A O 1
ATOM 3544 N N . HIS A 1 437 ? -12.656 -24 -4.543 1 85.69 437 HIS A N 1
ATOM 3545 C CA . HIS A 1 437 ? -13.773 -23.125 -4.879 1 85.69 437 HIS A CA 1
ATOM 3546 C C . HIS A 1 437 ? -15.102 -23.844 -4.711 1 85.69 437 HIS A C 1
ATOM 3548 O O . HIS A 1 437 ? -16.109 -23.234 -4.332 1 85.69 437 HIS A O 1
ATOM 3554 N N . ARG A 1 438 ? -15.086 -25.047 -5.082 1 85.12 438 ARG A N 1
ATOM 3555 C CA . ARG A 1 438 ? -16.312 -25.844 -4.957 1 85.12 438 ARG A CA 1
ATOM 3556 C C . ARG A 1 438 ? -16.766 -25.922 -3.502 1 85.12 438 ARG A C 1
ATOM 3558 O O . ARG A 1 438 ? -17.953 -25.797 -3.209 1 85.12 438 ARG A O 1
ATOM 3565 N N . LEU A 1 439 ? -15.828 -26.156 -2.641 1 86.44 439 LEU A N 1
ATOM 3566 C CA . LEU A 1 439 ? -16.156 -26.219 -1.221 1 86.44 439 LEU A CA 1
ATOM 3567 C C . LEU A 1 439 ? -16.688 -24.891 -0.722 1 86.44 439 LEU A C 1
ATOM 3569 O O . LEU A 1 439 ? -17.609 -24.859 0.106 1 86.44 439 LEU A O 1
ATOM 3573 N N . ASP A 1 440 ? -16.125 -23.844 -1.175 1 87.31 440 ASP A N 1
ATOM 3574 C CA . ASP A 1 440 ? -16.578 -22.516 -0.789 1 87.31 440 ASP A CA 1
ATOM 3575 C C . ASP A 1 440 ? -18 -22.266 -1.263 1 87.31 440 ASP A C 1
ATOM 3577 O O . ASP A 1 440 ? -18.797 -21.641 -0.56 1 87.31 440 ASP A O 1
ATOM 3581 N N . LEU A 1 441 ? -18.328 -22.734 -2.434 1 86.38 441 LEU A N 1
ATOM 3582 C CA . LEU A 1 441 ? -19.672 -22.594 -2.984 1 86.38 441 LEU A CA 1
ATOM 3583 C C . LEU A 1 441 ? -20.688 -23.391 -2.172 1 86.38 441 LEU A C 1
ATOM 3585 O O . LEU A 1 441 ? -21.828 -22.969 -2.02 1 86.38 441 LEU A O 1
ATOM 3589 N N . ILE A 1 442 ? -20.266 -24.516 -1.729 1 89.19 442 ILE A N 1
ATOM 3590 C CA . ILE A 1 442 ? -21.141 -25.344 -0.907 1 89.19 442 ILE A CA 1
ATOM 3591 C C . ILE A 1 442 ? -21.516 -24.594 0.364 1 89.19 442 ILE A C 1
ATOM 3593 O O . ILE A 1 442 ? -22.688 -24.578 0.751 1 89.19 442 ILE A O 1
ATOM 3597 N N . ILE A 1 443 ? -20.547 -23.969 0.948 1 89.38 443 ILE A N 1
ATOM 3598 C CA . ILE A 1 443 ? -20.797 -23.234 2.184 1 89.38 443 ILE A CA 1
ATOM 3599 C C . ILE A 1 443 ? -21.703 -22.031 1.897 1 89.38 443 ILE A C 1
ATOM 3601 O O . ILE A 1 443 ? -22.641 -21.766 2.65 1 89.38 443 ILE A O 1
ATOM 3605 N N . THR A 1 444 ? -21.438 -21.344 0.844 1 87.94 444 THR A N 1
ATOM 3606 C CA . THR A 1 444 ? -22.25 -20.188 0.477 1 87.94 444 THR A CA 1
ATOM 3607 C C . THR A 1 444 ? -23.703 -20.594 0.228 1 87.94 444 THR A C 1
ATOM 3609 O O . THR A 1 444 ? -24.625 -19.891 0.624 1 87.94 444 THR A O 1
ATOM 3612 N N . SER A 1 445 ? -23.891 -21.75 -0.384 1 88.12 445 SER A N 1
ATOM 3613 C CA . SER A 1 445 ? -25.219 -22.266 -0.636 1 88.12 445 SER A CA 1
ATOM 3614 C C . SER A 1 445 ? -25.906 -22.703 0.66 1 88.12 445 SER A C 1
ATOM 3616 O O . SER A 1 445 ? -27.109 -22.531 0.82 1 88.12 445 SER A O 1
ATOM 3618 N N . THR A 1 446 ? -25.172 -23.203 1.537 1 91.69 446 THR A N 1
ATOM 3619 C CA . THR A 1 446 ? -25.703 -23.688 2.805 1 91.69 446 THR A CA 1
ATOM 3620 C C . THR A 1 446 ? -26.172 -22.531 3.676 1 91.69 446 THR A C 1
ATOM 3622 O O . THR A 1 446 ? -27.172 -22.641 4.383 1 91.69 446 THR A O 1
ATOM 3625 N N . VAL A 1 447 ? -25.453 -21.469 3.666 1 90.56 447 VAL A N 1
ATOM 3626 C CA . VAL A 1 447 ? -25.781 -20.281 4.43 1 90.56 447 VAL A CA 1
ATOM 3627 C C . VAL A 1 447 ? -27.156 -19.75 4.004 1 90.56 447 VAL A C 1
ATOM 3629 O O . VAL A 1 447 ? -27.891 -19.188 4.812 1 90.56 447 VAL A O 1
ATOM 3632 N N . GLY A 1 448 ? -27.578 -20.031 2.799 1 87.88 448 GLY A N 1
ATOM 3633 C CA . GLY A 1 448 ? -28.875 -19.594 2.293 1 87.88 448 GLY A CA 1
ATOM 3634 C C . GLY A 1 448 ? -29.922 -20.688 2.289 1 87.88 448 GLY A C 1
ATOM 3635 O O . GLY A 1 448 ? -31.016 -20.516 1.76 1 87.88 448 GLY A O 1
ATOM 3636 N N . SER A 1 449 ? -29.719 -21.797 2.928 1 88.81 449 SER A N 1
ATOM 3637 C CA . SER A 1 449 ? -30.547 -23 2.807 1 88.81 449 SER A CA 1
ATOM 3638 C C . SER A 1 449 ? -31.828 -22.891 3.621 1 88.81 449 SER A C 1
ATOM 3640 O O . SER A 1 449 ? -32.844 -23.438 3.244 1 88.81 449 SER A O 1
ATOM 3642 N N . CYS A 1 450 ? -31.734 -22.234 4.816 1 90.69 450 CYS A N 1
ATOM 3643 C CA . CYS A 1 450 ? -32.906 -22.094 5.684 1 90.69 450 CYS A CA 1
ATOM 3644 C C . CYS A 1 450 ? -32.938 -20.734 6.367 1 90.69 450 CYS A C 1
ATOM 3646 O O . CYS A 1 450 ? -31.906 -20.047 6.434 1 90.69 450 CYS A O 1
ATOM 3648 N N . PRO A 1 451 ? -34 -20.344 6.848 1 91.75 451 PRO A N 1
ATOM 3649 C CA . PRO A 1 451 ? -34.156 -19.016 7.43 1 91.75 451 PRO A CA 1
ATOM 3650 C C . PRO A 1 451 ? -33.219 -18.781 8.625 1 91.75 451 PRO A C 1
ATOM 3652 O O . PRO A 1 451 ? -32.688 -17.688 8.789 1 91.75 451 PRO A O 1
ATOM 3655 N N . LYS A 1 452 ? -33.094 -19.828 9.469 1 93.12 452 LYS A N 1
ATOM 3656 C CA . LYS A 1 452 ? -32.25 -19.656 10.656 1 93.12 452 LYS A CA 1
ATOM 3657 C C . LYS A 1 452 ? -30.797 -19.438 10.273 1 93.12 452 LYS A C 1
ATOM 3659 O O . LYS A 1 452 ? -30.078 -18.688 10.938 1 93.12 452 LYS A O 1
ATOM 3664 N N . ALA A 1 453 ? -30.422 -20.109 9.227 1 94.56 453 ALA A N 1
ATOM 3665 C CA . ALA A 1 453 ? -29.062 -19.906 8.727 1 94.56 453 ALA A CA 1
ATOM 3666 C C . ALA A 1 453 ? -28.891 -18.5 8.164 1 94.56 453 ALA A C 1
ATOM 3668 O O . ALA A 1 453 ? -27.875 -17.844 8.43 1 94.56 453 ALA A O 1
ATOM 3669 N N . VAL A 1 454 ? -29.859 -18.031 7.441 1 93.81 454 VAL A N 1
ATOM 3670 C CA . VAL A 1 454 ? -29.844 -16.703 6.855 1 93.81 454 VAL A CA 1
ATOM 3671 C C . VAL A 1 454 ? -29.812 -15.656 7.969 1 93.81 454 VAL A C 1
ATOM 3673 O O . VAL A 1 454 ? -29.078 -14.664 7.879 1 93.81 454 VAL A O 1
ATOM 3676 N N . ASP A 1 455 ? -30.547 -15.938 8.93 1 92.88 455 ASP A N 1
ATOM 3677 C CA . ASP A 1 455 ? -30.609 -15.023 10.062 1 92.88 455 ASP A CA 1
ATOM 3678 C C . ASP A 1 455 ? -29.266 -14.961 10.781 1 92.88 455 ASP A C 1
ATOM 3680 O O . ASP A 1 455 ? -28.828 -13.891 11.203 1 92.88 455 ASP A O 1
ATOM 3684 N N . LEU A 1 456 ? -28.703 -16.062 10.969 1 95.94 456 LEU A N 1
ATOM 3685 C CA . LEU A 1 456 ? -27.422 -16.125 11.672 1 95.94 456 LEU A CA 1
ATOM 3686 C C . LEU A 1 456 ? -26.375 -15.289 10.961 1 95.94 456 LEU A C 1
ATOM 3688 O O . LEU A 1 456 ? -25.812 -14.359 11.547 1 95.94 456 LEU A O 1
ATOM 3692 N N . PHE A 1 457 ? -26.141 -15.539 9.711 1 95.31 457 PHE A N 1
ATOM 3693 C CA . PHE A 1 457 ? -25.062 -14.891 8.992 1 95.31 457 PHE A CA 1
ATOM 3694 C C . PHE A 1 457 ? -25.453 -13.469 8.586 1 95.31 457 PHE A C 1
ATOM 3696 O O . PHE A 1 457 ? -24.594 -12.594 8.477 1 95.31 457 PHE A O 1
ATOM 3703 N N . GLY A 1 458 ? -26.719 -13.25 8.43 1 93.12 458 GLY A N 1
ATOM 3704 C CA . GLY A 1 458 ? -27.172 -11.891 8.211 1 93.12 458 GLY A CA 1
ATOM 3705 C C . GLY A 1 458 ? -26.922 -10.977 9.398 1 93.12 458 GLY A C 1
ATOM 3706 O O . GLY A 1 458 ? -26.438 -9.852 9.234 1 93.12 458 GLY A O 1
ATOM 3707 N N . ASN A 1 459 ? -27.234 -11.492 10.531 1 94.12 459 ASN A N 1
ATOM 3708 C CA . ASN A 1 459 ? -27.031 -10.695 11.734 1 94.12 459 ASN A CA 1
ATOM 3709 C C . ASN A 1 459 ? -25.547 -10.547 12.07 1 94.12 459 ASN A C 1
ATOM 3711 O O . ASN A 1 459 ? -25.141 -9.531 12.633 1 94.12 459 ASN A O 1
ATOM 3715 N N . MET A 1 460 ? -24.828 -11.531 11.758 1 95.94 460 MET A N 1
ATOM 3716 C CA . MET A 1 460 ? -23.375 -11.414 11.945 1 95.94 460 MET A CA 1
ATOM 3717 C C . MET A 1 460 ? -22.812 -10.305 11.062 1 95.94 460 MET A C 1
ATOM 3719 O O . MET A 1 460 ? -21.906 -9.57 11.477 1 95.94 460 MET A O 1
ATOM 3723 N N . GLU A 1 461 ? -23.312 -10.211 9.844 1 94.81 461 GLU A N 1
ATOM 3724 C CA . GLU A 1 461 ? -22.906 -9.141 8.945 1 94.81 461 GLU A CA 1
ATOM 3725 C C . GLU A 1 461 ? -23.312 -7.773 9.492 1 94.81 461 GLU A C 1
ATOM 3727 O O . GLU A 1 461 ? -22.547 -6.809 9.406 1 94.81 461 GLU A O 1
ATOM 3732 N N . LYS A 1 462 ? -24.5 -7.703 10.031 1 93.81 462 LYS A N 1
ATOM 3733 C CA . LYS A 1 462 ? -24.984 -6.469 10.656 1 93.81 462 LYS A CA 1
ATOM 3734 C C . LYS A 1 462 ? -24.094 -6.082 11.844 1 93.81 462 LYS A C 1
ATOM 3736 O O . LYS A 1 462 ? -23.797 -4.902 12.039 1 93.81 462 LYS A O 1
ATOM 3741 N N . LEU A 1 463 ? -23.766 -7.102 12.57 1 95.69 463 LEU A N 1
ATOM 3742 C CA . LEU A 1 463 ? -22.891 -6.875 13.719 1 95.69 463 LEU A CA 1
ATOM 3743 C C . LEU A 1 463 ? -21.547 -6.305 13.273 1 95.69 463 LEU A C 1
ATOM 3745 O O . LEU A 1 463 ? -21.031 -5.363 13.883 1 95.69 463 LEU A O 1
ATOM 3749 N N . PHE A 1 464 ? -20.984 -6.789 12.234 1 95.31 464 PHE A N 1
ATOM 3750 C CA . PHE A 1 464 ? -19.703 -6.324 11.711 1 95.31 464 PHE A CA 1
ATOM 3751 C C . PHE A 1 464 ? -19.797 -4.867 11.273 1 95.31 464 PHE A C 1
ATOM 3753 O O . PHE A 1 464 ? -18.953 -4.051 11.633 1 95.31 464 PHE A O 1
ATOM 3760 N N . THR A 1 465 ? -20.812 -4.609 10.562 1 92.81 465 THR A N 1
ATOM 3761 C CA . THR A 1 465 ? -21 -3.258 10.039 1 92.81 465 THR A CA 1
ATOM 3762 C C . THR A 1 465 ? -21.234 -2.27 11.18 1 92.81 465 THR A C 1
ATOM 3764 O O . THR A 1 465 ? -20.75 -1.136 11.133 1 92.81 465 THR A O 1
ATOM 3767 N N . PHE A 1 466 ? -22.016 -2.717 12.188 1 93.25 466 PHE A N 1
ATOM 3768 C CA . PHE A 1 466 ? -22.375 -1.867 13.32 1 93.25 466 PHE A CA 1
ATOM 3769 C C . PHE A 1 466 ? -21.141 -1.491 14.117 1 93.25 466 PHE A C 1
ATOM 3771 O O . PHE A 1 466 ? -20.938 -0.324 14.469 1 93.25 466 PHE A O 1
ATOM 3778 N N . ILE A 1 467 ? -20.312 -2.443 14.367 1 92.5 467 ILE A N 1
ATOM 3779 C CA . ILE A 1 467 ? -19.141 -2.205 15.211 1 92.5 467 ILE A CA 1
ATOM 3780 C C . ILE A 1 467 ? -18.031 -1.568 14.383 1 92.5 467 ILE A C 1
ATOM 3782 O O . ILE A 1 467 ? -17.406 -0.597 14.812 1 92.5 467 ILE A O 1
ATOM 3786 N N . SER A 1 468 ? -17.781 -2.105 13.18 1 88.81 468 SER A N 1
ATOM 3787 C CA . SER A 1 468 ? -16.672 -1.659 12.352 1 88.81 468 SER A CA 1
ATOM 3788 C C . SER A 1 468 ? -16.922 -0.27 11.781 1 88.81 468 SER A C 1
ATOM 3790 O O . SER A 1 468 ? -15.992 0.422 11.375 1 88.81 468 SER A O 1
ATOM 3792 N N . GLY A 1 469 ? -18.188 0.138 11.727 1 83.88 469 GLY A N 1
ATOM 3793 C CA . GLY A 1 469 ? -18.547 1.409 11.117 1 83.88 469 GLY A CA 1
ATOM 3794 C C . GLY A 1 469 ? -18.266 2.6 12.016 1 83.88 469 GLY A C 1
ATOM 3795 O O . GLY A 1 469 ? -18.344 3.748 11.578 1 83.88 469 GLY A O 1
ATOM 3796 N N . SER A 1 470 ? -17.938 2.293 13.344 1 82.94 470 SER A N 1
ATOM 3797 C CA . SER A 1 470 ? -17.672 3.355 14.305 1 82.94 470 SER A CA 1
ATOM 3798 C C . SER A 1 470 ? -16.359 3.127 15.031 1 82.94 470 SER A C 1
ATOM 3800 O O . SER A 1 470 ? -16.141 2.062 15.617 1 82.94 470 SER A O 1
ATOM 3802 N N . LYS A 1 471 ? -15.602 4.145 15.039 1 79.81 471 LYS A N 1
ATOM 3803 C CA . LYS A 1 471 ? -14.305 4.062 15.695 1 79.81 471 LYS A CA 1
ATOM 3804 C C . LYS A 1 471 ? -14.461 3.863 17.203 1 79.81 471 LYS A C 1
ATOM 3806 O O . LYS A 1 471 ? -13.688 3.119 17.812 1 79.81 471 LYS A O 1
ATOM 3811 N N . LYS A 1 472 ? -15.367 4.598 17.703 1 81.81 472 LYS A N 1
ATOM 3812 C CA . LYS A 1 472 ? -15.617 4.5 19.125 1 81.81 472 LYS A CA 1
ATOM 3813 C C . LYS A 1 472 ? -16.031 3.084 19.516 1 81.81 472 LYS A C 1
ATOM 3815 O O . LYS A 1 472 ? -15.57 2.545 20.516 1 81.81 472 LYS A O 1
ATOM 3820 N N . ARG A 1 473 ? -16.859 2.52 18.703 1 88.81 473 ARG A N 1
ATOM 3821 C CA . ARG A 1 473 ? -17.359 1.185 19.016 1 88.81 473 ARG A CA 1
ATOM 3822 C C . ARG A 1 473 ? -16.25 0.143 18.891 1 88.81 473 ARG A C 1
ATOM 3824 O O . ARG A 1 473 ? -16.188 -0.799 19.688 1 88.81 473 ARG A O 1
ATOM 3831 N N . VAL A 1 474 ? -15.398 0.298 17.891 1 90.19 474 VAL A N 1
ATOM 3832 C CA . VAL A 1 474 ? -14.273 -0.617 17.703 1 90.19 474 VAL A CA 1
ATOM 3833 C C . VAL A 1 474 ? -13.344 -0.541 18.906 1 90.19 474 VAL A C 1
ATOM 3835 O O . VAL A 1 474 ? -12.844 -1.566 19.391 1 90.19 474 VAL A O 1
ATOM 3838 N N . SER A 1 475 ? -13.086 0.646 19.375 1 87.81 475 SER A N 1
ATOM 3839 C CA . SER A 1 475 ? -12.219 0.833 20.531 1 87.81 475 SER A CA 1
ATOM 3840 C C . SER A 1 475 ? -12.82 0.199 21.781 1 87.81 475 SER A C 1
ATOM 3842 O O . SER A 1 475 ? -12.109 -0.441 22.562 1 87.81 475 SER A O 1
ATOM 3844 N N . MET A 1 476 ? -14.117 0.402 21.906 1 90.19 476 MET A N 1
ATOM 3845 C CA . MET A 1 476 ? -14.805 -0.197 23.047 1 90.19 476 MET A CA 1
ATOM 3846 C C . MET A 1 476 ? -14.711 -1.718 23.016 1 90.19 476 MET A C 1
ATOM 3848 O O . MET A 1 476 ? -14.453 -2.355 24.031 1 90.19 476 MET A O 1
ATOM 3852 N N . TYR A 1 477 ? -15 -2.248 21.828 1 93.88 477 TYR A N 1
ATOM 3853 C CA . TYR A 1 477 ? -14.914 -3.691 21.625 1 93.88 477 TYR A CA 1
ATOM 3854 C C . TYR A 1 477 ? -13.523 -4.211 21.953 1 93.88 477 TYR A C 1
ATOM 3856 O O . TYR A 1 477 ? -13.375 -5.238 22.625 1 93.88 477 TYR A O 1
ATOM 3864 N N . ARG A 1 478 ? -12.5 -3.551 21.594 1 91.19 478 ARG A N 1
ATOM 3865 C CA . ARG A 1 478 ? -11.109 -3.916 21.844 1 91.19 478 ARG A CA 1
ATOM 3866 C C . ARG A 1 478 ? -10.797 -3.875 23.344 1 91.19 478 ARG A C 1
ATOM 3868 O O . ARG A 1 478 ? -10.148 -4.781 23.875 1 91.19 478 ARG A O 1
ATOM 3875 N N . ASP A 1 479 ? -11.172 -2.834 23.969 1 90.5 479 ASP A N 1
ATOM 3876 C CA . ASP A 1 479 ? -10.914 -2.666 25.391 1 90.5 479 ASP A CA 1
ATOM 3877 C C . ASP A 1 479 ? -11.594 -3.76 26.203 1 90.5 479 ASP A C 1
ATOM 3879 O O . ASP A 1 479 ? -11.031 -4.258 27.188 1 90.5 479 ASP A O 1
ATOM 3883 N N . LYS A 1 480 ? -12.781 -4.086 25.781 1 94.19 480 LYS A N 1
ATOM 3884 C CA . LYS A 1 480 ? -13.492 -5.148 26.484 1 94.19 480 LYS A CA 1
ATOM 3885 C C . LYS A 1 480 ? -12.789 -6.488 26.312 1 94.19 480 LYS A C 1
ATOM 3887 O O . LYS A 1 480 ? -12.758 -7.301 27.25 1 94.19 480 LYS A O 1
ATOM 3892 N N . GLN A 1 481 ? -12.281 -6.742 25.125 1 94.38 481 GLN A N 1
ATOM 3893 C CA . GLN A 1 481 ? -11.539 -7.977 24.891 1 94.38 481 GLN A CA 1
ATOM 3894 C C . GLN A 1 481 ? -10.305 -8.055 25.797 1 94.38 481 GLN A C 1
ATOM 3896 O O . GLN A 1 481 ? -10.016 -9.117 26.359 1 94.38 481 GLN A O 1
ATOM 3901 N N . LYS A 1 482 ? -9.594 -6.965 25.938 1 92 482 LYS A N 1
ATOM 3902 C CA . LYS A 1 482 ? -8.398 -6.922 26.766 1 92 482 LYS A CA 1
ATOM 3903 C C . LYS A 1 482 ? -8.734 -7.188 28.234 1 92 482 LYS A C 1
ATOM 3905 O O . LYS A 1 482 ? -7.957 -7.816 28.953 1 92 482 LYS A O 1
ATOM 3910 N N . LYS A 1 483 ? -9.883 -6.699 28.609 1 92.81 483 LYS A N 1
ATOM 3911 C CA . LYS A 1 483 ? -10.32 -6.855 30 1 92.81 483 LYS A CA 1
ATOM 3912 C C . LYS A 1 483 ? -10.781 -8.289 30.266 1 92.81 483 LYS A C 1
ATOM 3914 O O . LYS A 1 483 ? -10.398 -8.883 31.281 1 92.81 483 LYS A O 1
ATOM 3919 N N . LEU A 1 484 ? -11.539 -8.828 29.359 1 93.12 484 LEU A N 1
ATOM 3920 C CA . LEU A 1 484 ? -12.172 -10.125 29.578 1 93.12 484 LEU A CA 1
ATOM 3921 C C . LEU A 1 484 ? -11.203 -11.258 29.234 1 93.12 484 LEU A C 1
ATOM 3923 O O . LEU A 1 484 ? -11.266 -12.328 29.844 1 93.12 484 LEU A O 1
ATOM 3927 N N . TYR A 1 485 ? -10.375 -10.977 28.156 1 92.5 485 TYR A N 1
ATOM 3928 C CA . TYR A 1 485 ? -9.422 -11.992 27.719 1 92.5 485 TYR A CA 1
ATOM 3929 C C . TYR A 1 485 ? -7.996 -11.445 27.75 1 92.5 485 TYR A C 1
ATOM 3931 O O . TYR A 1 485 ? -7.355 -11.305 26.703 1 92.5 485 TYR A O 1
ATOM 3939 N N . PRO A 1 486 ? -7.352 -11.219 28.844 1 87.31 486 PRO A N 1
ATOM 3940 C CA . PRO A 1 486 ? -6.051 -10.547 28.938 1 87.31 486 PRO A CA 1
ATOM 3941 C C . PRO A 1 486 ? -4.93 -11.336 28.266 1 87.31 486 PRO A C 1
ATOM 3943 O O . PRO A 1 486 ? -3.963 -10.75 27.781 1 87.31 486 PRO A O 1
ATOM 3946 N N . ASN A 1 487 ? -5.102 -12.641 28.156 1 86.81 487 ASN A N 1
ATOM 3947 C CA . ASN A 1 487 ? -4.023 -13.453 27.594 1 86.81 487 ASN A CA 1
ATOM 3948 C C . ASN A 1 487 ? -4.297 -13.836 26.156 1 86.81 487 ASN A C 1
ATOM 3950 O O . ASN A 1 487 ? -3.482 -14.508 25.516 1 86.81 487 ASN A O 1
ATOM 3954 N N . ALA A 1 488 ? -5.41 -13.375 25.703 1 86.81 488 ALA A N 1
ATOM 3955 C CA . ALA A 1 488 ? -5.75 -13.727 24.328 1 86.81 488 ALA A CA 1
ATOM 3956 C C . ALA A 1 488 ? -5.457 -12.57 23.375 1 86.81 488 ALA A C 1
ATOM 3958 O O . ALA A 1 488 ? -5.441 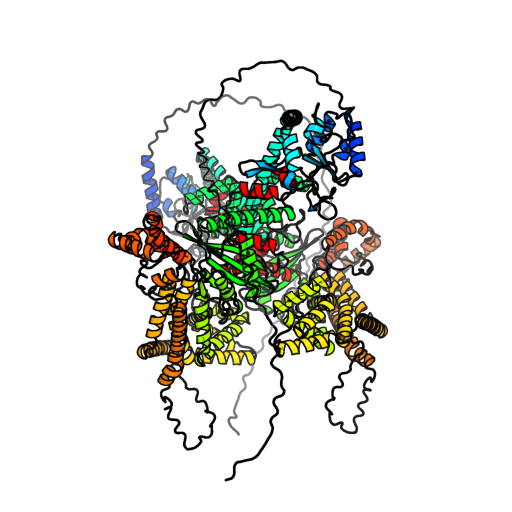-11.406 23.781 1 86.81 488 ALA A O 1
ATOM 3959 N N . ARG A 1 489 ? -5.098 -12.906 22.266 1 85.75 489 ARG A N 1
ATOM 3960 C CA . ARG A 1 489 ? -4.891 -11.891 21.25 1 85.75 489 ARG A CA 1
ATOM 3961 C C . ARG A 1 489 ? -6.203 -11.195 20.891 1 85.75 489 ARG A C 1
ATOM 3963 O O . ARG A 1 489 ? -7.25 -11.836 20.812 1 85.75 489 ARG A O 1
ATOM 3970 N N . VAL A 1 490 ? -6.109 -9.945 20.719 1 88.62 490 VAL A N 1
ATOM 3971 C CA . VAL A 1 490 ? -7.281 -9.164 20.344 1 88.62 490 VAL A CA 1
ATOM 3972 C C . VAL A 1 490 ? -7.676 -9.5 18.906 1 88.62 490 VAL A C 1
ATOM 3974 O O . VAL A 1 490 ? -6.828 -9.516 18 1 88.62 490 VAL A O 1
ATOM 3977 N N . LYS A 1 491 ? -8.922 -9.828 18.703 1 91 491 LYS A N 1
ATOM 3978 C CA . LYS A 1 491 ? -9.438 -10.195 17.391 1 91 491 LYS A CA 1
ATOM 3979 C C . LYS A 1 491 ? -10.422 -9.156 16.875 1 91 491 LYS A C 1
ATOM 3981 O O . LYS A 1 491 ? -11.219 -8.609 17.641 1 91 491 LYS A O 1
ATOM 3986 N N . ALA A 1 492 ? -10.305 -8.836 15.672 1 89.06 492 ALA A N 1
ATOM 3987 C CA . ALA A 1 492 ? -11.281 -7.961 15.031 1 89.06 492 ALA A CA 1
ATOM 3988 C C . ALA A 1 492 ? -12.398 -8.773 14.391 1 89.06 492 ALA A C 1
ATOM 3990 O O . ALA A 1 492 ? -12.172 -9.875 13.898 1 89.06 492 ALA A O 1
ATOM 3991 N N . LEU A 1 493 ? -13.578 -8.227 14.438 1 93.12 493 LEU A N 1
ATOM 3992 C CA . LEU A 1 493 ? -14.688 -8.875 13.75 1 93.12 493 LEU A CA 1
ATOM 3993 C C . LEU A 1 493 ? -14.422 -8.961 12.25 1 93.12 493 LEU A C 1
ATOM 3995 O O . LEU A 1 493 ? -13.797 -8.07 11.672 1 93.12 493 LEU A O 1
ATOM 3999 N N . LYS A 1 494 ? -14.836 -10.016 11.695 1 91.75 494 LYS A N 1
ATOM 4000 C CA . LYS A 1 494 ? -14.586 -10.25 10.273 1 91.75 494 LYS A CA 1
ATOM 4001 C C . LYS A 1 494 ? -15.875 -10.148 9.461 1 91.75 494 LYS A C 1
ATOM 4003 O O . LYS A 1 494 ? -16.953 -10.477 9.961 1 91.75 494 LYS A O 1
ATOM 4008 N N . LYS A 1 495 ? -15.695 -9.688 8.258 1 90.94 495 LYS A N 1
ATOM 4009 C CA . LYS A 1 495 ? -16.828 -9.648 7.332 1 90.94 495 LYS A CA 1
ATOM 4010 C C . LYS A 1 495 ? -17.25 -11.062 6.934 1 90.94 495 LYS A C 1
ATOM 4012 O O . LYS A 1 495 ? -16.406 -11.938 6.734 1 90.94 495 LYS A O 1
ATOM 4017 N N . VAL A 1 496 ? -18.5 -11.289 6.789 1 90 496 VAL A N 1
ATOM 4018 C CA . VAL A 1 496 ? -19.031 -12.617 6.492 1 90 496 VAL A CA 1
ATOM 4019 C C . VAL A 1 496 ? -18.828 -12.938 5.012 1 90 496 VAL A C 1
ATOM 4021 O O . VAL A 1 496 ? -18.375 -14.023 4.664 1 90 496 VAL A O 1
ATOM 4024 N N . GLU A 1 497 ? -19.188 -11.961 4.18 1 81.81 497 GLU A N 1
ATOM 4025 C CA . GLU A 1 497 ? -19.094 -12.219 2.744 1 81.81 497 GLU A CA 1
ATOM 4026 C C . GLU A 1 497 ? -17.891 -11.523 2.129 1 81.81 497 GLU A C 1
ATOM 4028 O O . GLU A 1 497 ? -17.891 -10.305 1.937 1 81.81 497 GLU A O 1
ATOM 4033 N N . THR A 1 498 ? -16.828 -12.305 1.924 1 77.12 498 THR A N 1
ATOM 4034 C CA . THR A 1 498 ? -15.633 -11.805 1.251 1 77.12 498 THR A CA 1
ATOM 4035 C C . THR A 1 498 ? -15.164 -12.781 0.184 1 77.12 498 THR A C 1
ATOM 4037 O O . THR A 1 498 ? -15.758 -13.844 0 1 77.12 498 THR A O 1
ATOM 4040 N N . THR A 1 499 ? -14.227 -12.375 -0.624 1 69.88 499 THR A N 1
ATOM 4041 C CA . THR A 1 499 ? -13.633 -13.234 -1.642 1 69.88 499 THR A CA 1
ATOM 4042 C C . THR A 1 499 ? -12.648 -14.219 -1.012 1 69.88 499 THR A C 1
ATOM 4044 O O . THR A 1 499 ? -12.148 -15.125 -1.684 1 69.88 499 THR A O 1
ATOM 4047 N N . ARG A 1 500 ? -12.523 -14.164 0.284 1 75.81 500 ARG A N 1
ATOM 4048 C CA . ARG A 1 500 ? -11.586 -15.047 0.965 1 75.81 500 ARG A CA 1
ATOM 4049 C C . ARG A 1 500 ? -12.203 -16.422 1.228 1 75.81 500 ARG A C 1
ATOM 4051 O O . ARG A 1 500 ? -13.406 -16.516 1.494 1 75.81 500 ARG A O 1
ATOM 4058 N N . TRP A 1 501 ? -11.375 -17.375 1.205 1 78.88 501 TRP A N 1
ATOM 4059 C CA . TRP A 1 501 ? -11.82 -18.75 1.452 1 78.88 501 TRP A CA 1
ATOM 4060 C C . TRP A 1 501 ? -12.359 -18.891 2.869 1 78.88 501 TRP A C 1
ATOM 4062 O O . TRP A 1 501 ? -11.75 -18.406 3.828 1 78.88 501 TRP A O 1
ATOM 4072 N N . MET A 1 502 ? -13.492 -19.391 3.01 1 87.44 502 MET A N 1
ATOM 4073 C CA . MET A 1 502 ? -14.078 -19.781 4.289 1 87.44 502 MET A CA 1
ATOM 4074 C C . MET A 1 502 ? -14.297 -18.547 5.176 1 87.44 502 MET A C 1
ATOM 4076 O O . MET A 1 502 ? -14.047 -18.609 6.383 1 87.44 502 MET A O 1
ATOM 4080 N N . SER A 1 503 ? -14.633 -17.453 4.574 1 90.81 503 SER A N 1
ATOM 4081 C CA . SER A 1 503 ? -14.844 -16.219 5.312 1 90.81 503 SER A CA 1
ATOM 4082 C C . SER A 1 503 ? -15.945 -16.375 6.359 1 90.81 503 SER A C 1
ATOM 4084 O O . SER A 1 503 ? -15.836 -15.844 7.465 1 90.81 503 SER A O 1
ATOM 4086 N N . GLN A 1 504 ? -16.953 -17.203 6.105 1 93.25 504 GLN A N 1
ATOM 4087 C CA . GLN A 1 504 ? -18.062 -17.422 7.027 1 93.25 504 GLN A CA 1
ATOM 4088 C C . GLN A 1 504 ? -17.594 -18.156 8.281 1 93.25 504 GLN A C 1
ATOM 4090 O O . GLN A 1 504 ? -18 -17.812 9.398 1 93.25 504 GLN A O 1
ATOM 4095 N N . ALA A 1 505 ? -16.781 -19.109 8.07 1 93.31 505 ALA A N 1
ATOM 4096 C CA . ALA A 1 505 ? -16.266 -19.891 9.195 1 93.31 505 ALA A CA 1
ATOM 4097 C C . ALA A 1 505 ? -15.43 -19.031 10.125 1 93.31 505 ALA A C 1
ATOM 4099 O O . ALA A 1 505 ? -15.57 -19.094 11.352 1 93.31 505 ALA A O 1
ATOM 4100 N N . TYR A 1 506 ? -14.609 -18.219 9.57 1 93.12 506 TYR A N 1
ATOM 4101 C CA . TYR A 1 506 ? -13.734 -17.375 10.375 1 93.12 506 TYR A CA 1
ATOM 4102 C C . TYR A 1 506 ? -14.531 -16.312 11.117 1 93.12 506 TYR A C 1
ATOM 4104 O O . TYR A 1 506 ? -14.227 -15.984 12.266 1 93.12 506 TYR A O 1
ATOM 4112 N N . ALA A 1 507 ? -15.445 -15.742 10.391 1 95.38 507 ALA A N 1
ATOM 4113 C CA . ALA A 1 507 ? -16.312 -14.75 11.031 1 95.38 507 ALA A CA 1
ATOM 4114 C C . ALA A 1 507 ? -17.047 -15.352 12.219 1 95.38 507 ALA A C 1
ATOM 4116 O O . ALA A 1 507 ? -17.094 -14.75 13.297 1 95.38 507 ALA A O 1
ATOM 4117 N N . LEU A 1 508 ? -17.594 -16.562 12.07 1 96.44 508 LEU A N 1
ATOM 4118 C CA . LEU A 1 508 ? -18.359 -17.219 13.125 1 96.44 508 LEU A CA 1
ATOM 4119 C C . LEU A 1 508 ? -17.453 -17.562 14.305 1 96.44 508 LEU A C 1
ATOM 4121 O O . LEU A 1 508 ? -17.828 -17.359 15.461 1 96.44 508 LEU A O 1
ATOM 4125 N N . THR A 1 509 ? -16.328 -18.078 14.023 1 95.25 509 THR A N 1
ATOM 4126 C CA . THR A 1 509 ? -15.383 -18.453 15.07 1 95.25 509 THR A CA 1
ATOM 4127 C C . THR A 1 509 ? -15 -17.234 15.906 1 95.25 509 THR A C 1
ATOM 4129 O O . THR A 1 509 ? -14.93 -17.312 17.125 1 95.25 509 THR A O 1
ATOM 4132 N N . THR A 1 510 ? -14.75 -16.125 15.258 1 95.19 510 THR A N 1
ATOM 4133 C CA . THR A 1 510 ? -14.391 -14.898 15.969 1 95.19 510 THR A CA 1
ATOM 4134 C C . THR A 1 510 ? -15.523 -14.438 16.875 1 95.19 510 THR A C 1
ATOM 4136 O O . THR A 1 510 ? -15.289 -14.055 18.031 1 95.19 510 THR A O 1
ATOM 4139 N N . VAL A 1 511 ? -16.75 -14.516 16.391 1 96.62 511 VAL A N 1
ATOM 4140 C CA . VAL A 1 511 ? -17.906 -14.086 17.172 1 96.62 511 VAL A CA 1
ATOM 4141 C C . VAL A 1 511 ? -18.094 -14.984 18.391 1 96.62 511 VAL A C 1
ATOM 4143 O O . VAL A 1 511 ? -18.328 -14.5 19.5 1 96.62 511 VAL A O 1
ATOM 4146 N N . LEU A 1 512 ? -17.953 -16.281 18.219 1 95.31 512 LEU A N 1
ATOM 4147 C CA . LEU A 1 512 ? -18.141 -17.219 19.312 1 95.31 512 LEU A CA 1
ATOM 4148 C C . LEU A 1 512 ? -17.047 -17.094 20.359 1 95.31 512 LEU A C 1
ATOM 4150 O O . LEU A 1 512 ? -17.297 -17.188 21.547 1 95.31 512 LEU A O 1
ATOM 4154 N N . GLU A 1 513 ? -15.82 -16.844 19.922 1 93.88 513 GLU A N 1
ATOM 4155 C CA . GLU A 1 513 ? -14.688 -16.734 20.844 1 93.88 513 GLU A CA 1
ATOM 4156 C C . GLU A 1 513 ? -14.734 -15.43 21.625 1 93.88 513 GLU A C 1
ATOM 4158 O O . GLU A 1 513 ? -14.188 -15.344 22.734 1 93.88 513 GLU A O 1
ATOM 4163 N N . THR A 1 514 ? -15.375 -14.43 21.031 1 95.81 514 THR A N 1
ATOM 4164 C CA . THR A 1 514 ? -15.398 -13.133 21.688 1 95.81 514 THR A CA 1
ATOM 4165 C C . THR A 1 514 ? -16.828 -12.719 22.031 1 95.81 514 THR A C 1
ATOM 4167 O O . THR A 1 514 ? -17.156 -11.531 22.062 1 95.81 514 THR A O 1
ATOM 4170 N N . LEU A 1 515 ? -17.688 -13.664 22.25 1 95.12 515 LEU A N 1
ATOM 4171 C CA . LEU A 1 515 ? -19.109 -13.398 22.422 1 95.12 515 LEU A CA 1
ATOM 4172 C C . LEU A 1 515 ? -19.359 -12.523 23.641 1 95.12 515 LEU A C 1
ATOM 4174 O O . LEU A 1 515 ? -20.125 -11.562 23.578 1 95.12 515 LEU A O 1
ATOM 4178 N N . ASP A 1 516 ? -18.688 -12.773 24.734 1 93.75 516 ASP A N 1
ATOM 4179 C CA . ASP A 1 516 ? -18.875 -12 25.969 1 93.75 516 ASP A CA 1
ATOM 4180 C C . ASP A 1 516 ? -18.453 -10.547 25.781 1 93.75 516 ASP A C 1
ATOM 4182 O O . ASP A 1 516 ? -19.141 -9.633 26.25 1 93.75 516 ASP A O 1
ATOM 4186 N N . SER A 1 517 ? -17.328 -10.391 25.125 1 95.31 517 SER A N 1
ATOM 4187 C CA . SER A 1 517 ? -16.844 -9.039 24.859 1 95.31 517 SER A CA 1
ATOM 4188 C C . SER A 1 517 ? -17.828 -8.281 23.969 1 95.31 517 SER A C 1
ATOM 4190 O O . SER A 1 517 ? -18.016 -7.074 24.141 1 95.31 517 SER A O 1
ATOM 4192 N N . ILE A 1 518 ? -18.422 -8.969 23.016 1 96.88 518 ILE A N 1
ATOM 4193 C CA . ILE A 1 518 ? -19.391 -8.352 22.094 1 96.88 518 ILE A CA 1
ATOM 4194 C C . ILE A 1 518 ? -20.625 -7.906 22.875 1 96.88 518 ILE A C 1
ATOM 4196 O O . ILE A 1 518 ? -21.094 -6.773 22.719 1 96.88 518 ILE A O 1
ATOM 4200 N N . LEU A 1 519 ? -21.156 -8.766 23.766 1 94.62 519 LEU A N 1
ATOM 4201 C CA . LEU A 1 519 ? -22.359 -8.484 24.531 1 94.62 519 LEU A CA 1
ATOM 4202 C C . LEU A 1 519 ? -22.125 -7.305 25.484 1 94.62 519 LEU A C 1
ATOM 4204 O O . LEU A 1 519 ? -22.953 -6.402 25.578 1 94.62 519 LEU A O 1
ATOM 4208 N N . GLU A 1 520 ? -21 -7.277 26.094 1 94.38 520 GLU A N 1
ATOM 4209 C CA . GLU A 1 520 ? -20.688 -6.176 27 1 94.38 520 GLU A CA 1
ATOM 4210 C C . GLU A 1 520 ? -20.531 -4.859 26.25 1 94.38 520 GLU A C 1
ATOM 4212 O O . GLU A 1 520 ? -20.922 -3.803 26.75 1 94.38 520 GLU A O 1
ATOM 4217 N N . THR A 1 521 ? -19.875 -4.938 25.109 1 94.88 521 THR A N 1
ATOM 4218 C CA . THR A 1 521 ? -19.719 -3.744 24.281 1 94.88 521 THR A CA 1
ATOM 4219 C C . THR A 1 521 ? -21.078 -3.176 23.891 1 94.88 521 THR A C 1
ATOM 4221 O O . THR A 1 521 ? -21.312 -1.972 24.016 1 94.88 521 THR A O 1
ATOM 4224 N N . LEU A 1 522 ? -21.984 -4.078 23.453 1 94.12 522 LEU A N 1
ATOM 4225 C CA . LEU A 1 522 ? -23.312 -3.652 23.031 1 94.12 522 LEU A CA 1
ATOM 4226 C C . LEU A 1 522 ? -24.109 -3.088 24.203 1 94.12 522 LEU A C 1
ATOM 4228 O O . LEU A 1 522 ? -24.828 -2.105 24.062 1 94.12 522 LEU A O 1
ATOM 4232 N N . GLU A 1 523 ? -23.938 -3.654 25.344 1 91.38 523 GLU A N 1
ATOM 4233 C CA . GLU A 1 523 ? -24.609 -3.166 26.547 1 91.38 523 GLU A CA 1
ATOM 4234 C C . GLU A 1 523 ? -24.109 -1.782 26.938 1 91.38 523 GLU A C 1
ATOM 4236 O O . GLU A 1 523 ? -24.891 -0.917 27.328 1 91.38 523 GLU A O 1
ATOM 4241 N N . ASP A 1 524 ? -22.828 -1.647 26.797 1 90.62 524 ASP A N 1
ATOM 4242 C CA . ASP A 1 524 ? -22.234 -0.354 27.125 1 90.62 524 ASP A CA 1
ATOM 4243 C C . ASP A 1 524 ? -22.719 0.729 26.156 1 90.62 524 ASP A C 1
ATOM 4245 O O . ASP A 1 524 ? -22.938 1.873 26.562 1 90.62 524 ASP A O 1
ATOM 4249 N N . ILE A 1 525 ? -22.781 0.363 24.953 1 89.12 525 ILE A N 1
ATOM 4250 C CA . ILE A 1 525 ? -23.234 1.316 23.938 1 89.12 525 ILE A CA 1
ATOM 4251 C C . ILE A 1 525 ? -24.688 1.697 24.219 1 89.12 525 ILE A C 1
ATOM 4253 O O . ILE A 1 525 ? -25.062 2.861 24.078 1 89.12 525 ILE A O 1
ATOM 4257 N N . LYS A 1 526 ? -25.438 0.76 24.625 1 84.56 526 LYS A N 1
ATOM 4258 C CA . LYS A 1 526 ? -26.844 0.986 24.938 1 84.56 526 LYS A CA 1
ATOM 4259 C C . LYS A 1 526 ? -27 1.88 26.156 1 84.56 526 LYS A C 1
ATOM 4261 O O . LYS A 1 526 ? -27.875 2.74 26.203 1 84.56 526 LYS A O 1
ATOM 4266 N N . SER A 1 527 ? -26.109 1.705 27.094 1 78.88 527 SER A N 1
ATOM 4267 C CA . SER A 1 527 ? -26.219 2.4 28.375 1 78.88 527 SER A CA 1
ATOM 4268 C C . SER A 1 527 ? -25.5 3.738 28.344 1 78.88 527 SER A C 1
ATOM 4270 O O . SER A 1 527 ? -25.531 4.496 29.328 1 78.88 527 SER A O 1
ATOM 4272 N N . PHE A 1 528 ? -24.625 3.865 27.359 1 68.38 528 PHE A N 1
ATOM 4273 C CA . PHE A 1 528 ? -23.797 5.07 27.328 1 68.38 528 PHE A CA 1
ATOM 4274 C C . PHE A 1 528 ? -24.656 6.309 27.594 1 68.38 528 PHE A C 1
ATOM 4276 O O . PHE A 1 528 ? -25.719 6.469 27 1 68.38 528 PHE A O 1
ATOM 4283 N N . LYS A 1 529 ? -24.328 6.879 28.781 1 52.06 529 LYS A N 1
ATOM 4284 C CA . LYS A 1 529 ? -24.938 8.102 29.297 1 52.06 529 LYS A CA 1
ATOM 4285 C C . LYS A 1 529 ? -24.781 9.258 28.312 1 52.06 529 LYS A C 1
ATOM 4287 O O . LYS A 1 529 ? -23.672 9.57 27.875 1 52.06 529 LYS A O 1
ATOM 4292 N N . GLY A 1 530 ? -25.812 9.531 27.328 1 53.62 530 GLY A N 1
ATOM 4293 C CA . GLY A 1 530 ? -26.125 10.578 26.359 1 53.62 530 GLY A CA 1
ATOM 4294 C C . GLY A 1 530 ? -26.922 10.078 25.172 1 53.62 530 GLY A C 1
ATOM 4295 O O . GLY A 1 530 ? -27.172 8.883 25.031 1 53.62 530 GLY A O 1
ATOM 4296 N N . GLN A 1 531 ? -27.422 11.023 24.422 1 52.41 531 GLN A N 1
ATOM 4297 C CA . GLN A 1 531 ? -28.438 10.844 23.391 1 52.41 531 GLN A CA 1
ATOM 4298 C C . GLN A 1 531 ? -27.953 9.883 22.312 1 52.41 531 GLN A C 1
ATOM 4300 O O . GLN A 1 531 ? -27.141 10.25 21.469 1 52.41 531 GLN A O 1
ATOM 4305 N N . VAL A 1 532 ? -27.812 8.523 22.734 1 62.44 532 VAL A N 1
ATOM 4306 C CA . VAL A 1 532 ? -27.641 7.617 21.594 1 62.44 532 VAL A CA 1
ATOM 4307 C C . VAL A 1 532 ? -28.797 7.797 20.609 1 62.44 532 VAL A C 1
ATOM 4309 O O . VAL A 1 532 ? -29.938 7.98 21.016 1 62.44 532 VAL A O 1
ATOM 4312 N N . ASP A 1 533 ? -28.422 8.094 19.516 1 70.88 533 ASP A N 1
ATOM 4313 C CA . ASP A 1 533 ? -29.406 8.211 18.438 1 70.88 533 ASP A CA 1
ATOM 4314 C C . ASP A 1 533 ? -30.359 7.023 18.438 1 70.88 533 ASP A C 1
ATOM 4316 O O . ASP A 1 533 ? -29.984 5.906 18.797 1 70.88 533 ASP A O 1
ATOM 4320 N N . PHE A 1 534 ? -31.625 7.262 18.5 1 70.94 534 PHE A N 1
ATOM 4321 C CA . PHE A 1 534 ? -32.688 6.258 18.531 1 70.94 534 PHE A CA 1
ATOM 4322 C C . PHE A 1 534 ? -32.375 5.109 17.578 1 70.94 534 PHE A C 1
ATOM 4324 O O . PHE A 1 534 ? -32.656 3.953 17.875 1 70.94 534 PHE A O 1
ATOM 4331 N N . LYS A 1 535 ? -31.719 5.465 16.531 1 79 535 LYS A N 1
ATOM 4332 C CA . LYS A 1 535 ? -31.406 4.422 15.562 1 79 535 LYS A CA 1
ATOM 4333 C C . LYS A 1 535 ? -30.328 3.479 16.094 1 79 535 LYS A C 1
ATOM 4335 O O . LYS A 1 535 ? -30.469 2.258 15.992 1 79 535 LYS A O 1
ATOM 4340 N N . THR A 1 536 ? -29.344 3.961 16.703 1 85.5 536 THR A N 1
ATOM 4341 C CA . THR A 1 536 ? -28.25 3.172 17.25 1 85.5 536 THR A CA 1
ATOM 4342 C C . THR A 1 536 ? -28.719 2.322 18.422 1 85.5 536 THR A C 1
ATOM 4344 O O . THR A 1 536 ? -28.328 1.162 18.562 1 85.5 536 THR A O 1
ATOM 4347 N N . GLY A 1 537 ? -29.578 2.865 19.203 1 84.5 537 GLY A N 1
ATOM 4348 C CA . GLY A 1 537 ? -30.109 2.125 20.344 1 84.5 537 GLY A CA 1
ATOM 4349 C C . GLY A 1 537 ? -30.953 0.931 19.922 1 84.5 537 GLY A C 1
ATOM 4350 O O . GLY A 1 537 ? -30.828 -0.152 20.5 1 84.5 537 GLY A O 1
ATOM 4351 N N . ALA A 1 538 ? -31.766 1.179 18.938 1 85.5 538 ALA A N 1
ATOM 4352 C CA . ALA A 1 538 ? -32.625 0.101 18.438 1 85.5 538 ALA A CA 1
ATOM 4353 C C . ALA A 1 538 ? -31.781 -1.02 17.828 1 85.5 538 ALA A C 1
ATOM 4355 O O . ALA A 1 538 ? -32.062 -2.201 18.031 1 85.5 538 ALA A O 1
ATOM 4356 N N . GLU A 1 539 ? -30.859 -0.605 17.062 1 90.25 539 GLU A N 1
ATOM 4357 C CA . GLU A 1 539 ? -29.984 -1.602 16.438 1 90.25 539 GLU A CA 1
ATOM 4358 C C . GLU A 1 539 ? -29.219 -2.402 17.484 1 90.25 539 GLU A C 1
ATOM 4360 O O . GLU A 1 539 ? -29.062 -3.617 17.344 1 90.25 539 GLU A O 1
ATOM 4365 N N . CYS A 1 540 ? -28.797 -1.763 18.484 1 90.62 540 CYS A N 1
ATOM 4366 C CA . CYS A 1 540 ? -28.078 -2.41 19.578 1 90.62 540 CYS A CA 1
ATOM 4367 C C . CYS A 1 540 ? -28.953 -3.418 20.297 1 90.62 540 CYS A C 1
ATOM 4369 O O . CYS A 1 540 ? -28.531 -4.535 20.578 1 90.62 540 CYS A O 1
ATOM 4371 N N . THR A 1 541 ? -30.156 -3.006 20.531 1 89.31 541 THR A N 1
ATOM 4372 C CA . THR A 1 541 ? -31.094 -3.885 21.219 1 89.31 541 THR A CA 1
ATOM 4373 C C . THR A 1 541 ? -31.422 -5.109 20.359 1 89.31 541 THR A C 1
ATOM 4375 O O . THR A 1 541 ? -31.5 -6.227 20.875 1 89.31 541 THR A O 1
ATOM 4378 N N . GLY A 1 542 ? -31.609 -4.828 19.141 1 91.12 542 GLY A N 1
ATOM 4379 C CA . GLY A 1 542 ? -31.875 -5.938 18.234 1 91.12 542 GLY A CA 1
ATOM 4380 C C . GLY A 1 542 ? -30.75 -6.949 18.188 1 91.12 542 GLY A C 1
ATOM 4381 O O . GLY A 1 542 ? -30.984 -8.156 18.219 1 91.12 542 GLY A O 1
ATOM 4382 N N . LEU A 1 543 ? -29.547 -6.496 18.156 1 95.44 543 LEU A N 1
ATOM 4383 C CA . LEU A 1 543 ? -28.375 -7.367 18.109 1 95.44 543 LEU A CA 1
ATOM 4384 C C . LEU A 1 543 ? -28.188 -8.117 19.422 1 95.44 543 LEU A C 1
ATOM 4386 O O . LEU A 1 543 ? -27.859 -9.305 19.422 1 95.44 543 LEU A O 1
ATOM 4390 N N . LEU A 1 544 ? -28.453 -7.418 20.547 1 92.88 544 LEU A N 1
ATOM 4391 C CA . LEU A 1 544 ? -28.344 -8.039 21.859 1 92.88 544 LEU A CA 1
ATOM 4392 C C . LEU A 1 544 ? -29.359 -9.164 22.016 1 92.88 544 LEU A C 1
ATOM 4394 O O . LEU A 1 544 ? -29.016 -10.258 22.484 1 92.88 544 LEU A O 1
ATOM 4398 N N . CYS A 1 545 ? -30.516 -8.891 21.547 1 90.56 545 CYS A N 1
ATOM 4399 C CA . CYS A 1 545 ? -31.578 -9.891 21.656 1 90.56 545 CYS A CA 1
ATOM 4400 C C . CYS A 1 545 ? -31.25 -11.117 20.812 1 90.56 545 CYS A C 1
ATOM 4402 O O . CYS A 1 545 ? -31.484 -12.25 21.25 1 90.56 545 CYS A O 1
ATOM 4404 N N . PHE A 1 546 ? -30.781 -10.875 19.734 1 93.94 546 PHE A N 1
ATOM 4405 C CA . PHE A 1 546 ? -30.484 -11.977 18.828 1 93.94 546 PHE A CA 1
ATOM 4406 C C . PHE A 1 546 ? -29.328 -12.82 19.375 1 93.94 546 PHE A C 1
ATOM 4408 O O . PHE A 1 546 ? -29.406 -14.055 19.406 1 93.94 546 PHE A O 1
ATOM 4415 N N . LEU A 1 547 ? -28.219 -12.219 19.844 1 94.62 547 LEU A N 1
ATOM 4416 C CA . LEU A 1 547 ? -27 -12.906 20.25 1 94.62 547 LEU A CA 1
ATOM 4417 C C . LEU A 1 547 ? -27.234 -13.656 21.562 1 94.62 547 LEU A C 1
ATOM 4419 O O . LEU A 1 547 ? -26.484 -14.594 21.875 1 94.62 547 LEU A O 1
ATOM 4423 N N . GLN A 1 548 ? -28.219 -13.234 22.234 1 90.81 548 GLN A N 1
ATOM 4424 C CA . GLN A 1 548 ? -28.531 -13.898 23.5 1 90.81 548 GLN A CA 1
ATOM 4425 C C . GLN A 1 548 ? -29.594 -14.969 23.328 1 90.81 548 GLN A C 1
ATOM 4427 O O . GLN A 1 548 ? -29.906 -15.711 24.266 1 90.81 548 GLN A O 1
ATOM 4432 N N . SER A 1 549 ? -30.094 -15.07 22.141 1 91.88 549 SER A N 1
ATOM 4433 C CA . SER A 1 549 ? -31.141 -16.047 21.875 1 91.88 549 SER A CA 1
ATOM 4434 C C . SER A 1 549 ? -30.578 -17.453 21.766 1 91.88 549 SER A C 1
ATOM 4436 O O . SER A 1 549 ? -29.438 -17.641 21.328 1 91.88 549 SER A O 1
ATOM 4438 N N . PHE A 1 550 ? -31.312 -18.422 22.141 1 92.31 550 PHE A N 1
ATOM 4439 C CA . PHE A 1 550 ? -30.906 -19.812 22.031 1 92.31 550 PHE A CA 1
ATOM 4440 C C . PHE A 1 550 ? -30.812 -20.25 20.578 1 92.31 550 PHE A C 1
ATOM 4442 O O . PHE A 1 550 ? -29.984 -21.094 20.219 1 92.31 550 PHE A O 1
ATOM 4449 N N . ASN A 1 551 ? -31.672 -19.641 19.766 1 90.81 551 ASN A N 1
ATOM 4450 C CA . ASN A 1 551 ? -31.625 -19.922 18.328 1 90.81 551 ASN A CA 1
ATOM 4451 C C . ASN A 1 551 ? -30.25 -19.578 17.734 1 90.81 551 ASN A C 1
ATOM 4453 O O . ASN A 1 551 ? -29.734 -20.312 16.891 1 90.81 551 ASN A O 1
ATOM 4457 N N . PHE A 1 552 ? -29.719 -18.438 18.125 1 94.69 552 PHE A N 1
ATOM 4458 C CA . PHE A 1 552 ? -28.406 -18.031 17.656 1 94.69 552 PHE A CA 1
ATOM 4459 C C . PHE A 1 552 ? -27.344 -19.031 18.094 1 94.69 552 PHE A C 1
ATOM 4461 O O . PHE A 1 552 ? -26.547 -19.5 17.281 1 94.69 552 PHE A O 1
ATOM 4468 N N . LEU A 1 553 ? -27.391 -19.359 19.344 1 94.94 553 LEU A N 1
ATOM 4469 C CA . LEU A 1 553 ? -26.359 -20.219 19.922 1 94.94 553 LEU A CA 1
ATOM 4470 C C . LEU A 1 553 ? -26.406 -21.609 19.297 1 94.94 553 LEU A C 1
ATOM 4472 O O . LEU A 1 553 ? -25.375 -22.172 18.938 1 94.94 553 LEU A O 1
ATOM 4476 N N . LEU A 1 554 ? -27.594 -22.094 19.188 1 94.88 554 LEU A N 1
ATOM 4477 C CA . LEU A 1 554 ? -27.75 -23.438 18.641 1 94.88 554 LEU A CA 1
ATOM 4478 C C . LEU A 1 554 ? -27.312 -23.5 17.188 1 94.88 554 LEU A C 1
ATOM 4480 O O . LEU A 1 554 ? -26.547 -24.375 16.797 1 94.88 554 LEU A O 1
ATOM 4484 N N . THR A 1 555 ? -27.844 -22.594 16.375 1 96.25 555 THR A N 1
ATOM 4485 C CA . THR A 1 555 ? -27.5 -22.578 14.969 1 96.25 555 THR A CA 1
ATOM 4486 C C . THR A 1 555 ? -26 -22.344 14.781 1 96.25 555 THR A C 1
ATOM 4488 O O . THR A 1 555 ? -25.375 -22.938 13.906 1 96.25 555 THR A O 1
ATOM 4491 N N . ALA A 1 556 ? -25.453 -21.453 15.578 1 97 556 ALA A N 1
ATOM 4492 C CA . ALA A 1 556 ? -24.031 -21.125 15.516 1 97 556 ALA A CA 1
ATOM 4493 C C . ALA A 1 556 ? -23.188 -22.359 15.812 1 97 556 ALA A C 1
ATOM 4495 O O . ALA A 1 556 ? -22.203 -22.625 15.117 1 97 556 ALA A O 1
ATOM 4496 N N . HIS A 1 557 ? -23.547 -23.078 16.766 1 96.25 557 HIS A N 1
ATOM 4497 C CA . HIS A 1 557 ? -22.766 -24.25 17.141 1 96.25 557 HIS A CA 1
ATOM 4498 C C . HIS A 1 557 ? -22.938 -25.391 16.156 1 96.25 557 HIS A C 1
ATOM 4500 O O . HIS A 1 557 ? -22.031 -26.219 15.984 1 96.25 557 HIS A O 1
ATOM 4506 N N . ILE A 1 558 ? -24.094 -25.453 15.516 1 96.12 558 ILE A N 1
ATOM 4507 C CA . ILE A 1 558 ? -24.281 -26.422 14.445 1 96.12 558 ILE A CA 1
ATOM 4508 C C . ILE A 1 558 ? -23.328 -26.109 13.297 1 96.12 558 ILE A C 1
ATOM 4510 O O . ILE A 1 558 ? -22.609 -27 12.82 1 96.12 558 ILE A O 1
ATOM 4514 N N . PHE A 1 559 ? -23.312 -24.891 12.922 1 96.56 559 PHE A N 1
ATOM 4515 C CA . PHE A 1 559 ? -22.422 -24.5 11.836 1 96.56 559 PHE A CA 1
ATOM 4516 C C . PHE A 1 559 ? -20.969 -24.656 12.258 1 96.56 559 PHE A C 1
ATOM 4518 O O . PHE A 1 559 ? -20.109 -25.016 11.438 1 96.56 559 PHE A O 1
ATOM 4525 N N . LYS A 1 560 ? -20.688 -24.344 13.492 1 96.19 560 LYS A N 1
ATOM 4526 C CA . LYS A 1 560 ? -19.328 -24.531 13.984 1 96.19 560 LYS A CA 1
ATOM 4527 C C . LYS A 1 560 ? -18.875 -25.984 13.797 1 96.19 560 LYS A C 1
ATOM 4529 O O . LYS A 1 560 ? -17.75 -26.25 13.352 1 96.19 560 LYS A O 1
ATOM 4534 N N . ARG A 1 561 ? -19.719 -26.875 14.086 1 94.75 561 ARG A N 1
ATOM 4535 C CA . ARG A 1 561 ? -19.422 -28.281 13.93 1 94.75 561 ARG A CA 1
ATOM 4536 C C . ARG A 1 561 ? -19.203 -28.641 12.461 1 94.75 561 ARG A C 1
ATOM 4538 O O . ARG A 1 561 ? -18.312 -29.422 12.125 1 94.75 561 ARG A O 1
ATOM 4545 N N . VAL A 1 562 ? -20.047 -28.125 11.648 1 94.62 562 VAL A N 1
ATOM 4546 C CA . VAL A 1 562 ? -19.922 -28.344 10.211 1 94.62 562 VAL A CA 1
ATOM 4547 C C . VAL A 1 562 ? -18.578 -27.781 9.727 1 94.62 562 VAL A C 1
ATOM 4549 O O . VAL A 1 562 ? -17.859 -28.453 8.977 1 94.62 562 VAL A O 1
ATOM 4552 N N . PHE A 1 563 ? -18.234 -26.562 10.18 1 94.75 563 PHE A N 1
ATOM 4553 C CA . PHE A 1 563 ? -17.016 -25.891 9.75 1 94.75 563 PHE A CA 1
ATOM 4554 C C . PHE A 1 563 ? -15.781 -26.609 10.273 1 94.75 563 PHE A C 1
ATOM 4556 O O . PHE A 1 563 ? -14.727 -26.594 9.641 1 94.75 563 PHE A O 1
ATOM 4563 N N . ASP A 1 564 ? -15.891 -27.266 11.352 1 93.44 564 ASP A N 1
ATOM 4564 C CA . ASP A 1 564 ? -14.781 -28.016 11.922 1 93.44 564 ASP A CA 1
ATOM 4565 C C . ASP A 1 564 ? -14.328 -29.125 10.969 1 93.44 564 ASP A C 1
ATOM 4567 O O . ASP A 1 564 ? -13.148 -29.484 10.945 1 93.44 564 ASP A O 1
ATOM 4571 N N . PHE A 1 565 ? -15.281 -29.562 10.188 1 92.31 565 PHE A N 1
ATOM 4572 C CA . PHE A 1 565 ? -14.961 -30.641 9.258 1 92.31 565 PHE A CA 1
ATOM 4573 C C . PHE A 1 565 ? -14.539 -30.078 7.902 1 92.31 565 PHE A C 1
ATOM 4575 O O . PHE A 1 565 ? -13.672 -30.641 7.23 1 92.31 565 PHE A O 1
ATOM 4582 N N . ILE A 1 566 ? -15.047 -28.984 7.523 1 92.75 566 ILE A N 1
ATOM 4583 C CA . ILE A 1 566 ? -14.891 -28.516 6.152 1 92.75 566 ILE A CA 1
ATOM 4584 C C . ILE A 1 566 ? -13.695 -27.562 6.066 1 92.75 566 ILE A C 1
ATOM 4586 O O . ILE A 1 566 ? -12.945 -27.594 5.09 1 92.75 566 ILE A O 1
ATOM 4590 N N . GLU A 1 567 ? -13.445 -26.734 7.043 1 91.94 567 GLU A N 1
ATOM 4591 C CA . GLU A 1 567 ? -12.43 -25.688 6.996 1 91.94 567 GLU A CA 1
ATOM 4592 C C . GLU A 1 567 ? -11.031 -26.266 6.836 1 91.94 567 GLU A C 1
ATOM 4594 O O . GLU A 1 567 ? -10.242 -25.797 6.023 1 91.94 567 GLU A O 1
ATOM 4599 N N . PRO A 1 568 ? -10.633 -27.281 7.582 1 91 568 PRO A N 1
ATOM 4600 C CA . PRO A 1 568 ? -9.305 -27.875 7.398 1 91 568 PRO A CA 1
ATOM 4601 C C . PRO A 1 568 ? -9.102 -28.453 6.004 1 91 568 PRO A C 1
ATOM 4603 O O . PRO A 1 568 ? -7.988 -28.391 5.465 1 91 568 PRO A O 1
ATOM 4606 N N . VAL A 1 569 ? -10.156 -28.984 5.457 1 90.88 569 VAL A N 1
ATOM 4607 C CA . VAL A 1 569 ? -10.07 -29.547 4.113 1 90.88 569 VAL A CA 1
ATOM 4608 C C . VAL A 1 569 ? -9.875 -28.438 3.092 1 90.88 569 VAL A C 1
ATOM 4610 O O . VAL A 1 569 ? -9.07 -28.578 2.166 1 90.88 569 VAL A O 1
ATOM 4613 N N . SER A 1 570 ? -10.641 -27.375 3.246 1 90.38 570 SER A N 1
ATOM 4614 C CA . SER A 1 570 ? -10.484 -26.234 2.363 1 90.38 570 SER A CA 1
ATOM 4615 C C . SER A 1 570 ? -9.055 -25.703 2.385 1 90.38 570 SER A C 1
ATOM 4617 O O . SER A 1 570 ? -8.492 -25.375 1.338 1 90.38 570 SER A O 1
ATOM 4619 N N . ARG A 1 571 ? -8.43 -25.688 3.475 1 89.31 571 ARG A N 1
ATOM 4620 C CA . ARG A 1 571 ? -7.047 -25.234 3.627 1 89.31 571 ARG A CA 1
ATOM 4621 C C . ARG A 1 571 ? -6.074 -26.203 2.979 1 89.31 571 ARG A C 1
ATOM 4623 O O . ARG A 1 571 ? -5.109 -25.797 2.33 1 89.31 571 ARG A O 1
ATOM 4630 N N . ALA A 1 572 ? -6.328 -27.438 3.137 1 88.75 572 ALA A N 1
ATOM 4631 C CA . ALA A 1 572 ? -5.473 -28.484 2.566 1 88.75 572 ALA A CA 1
ATOM 4632 C C . ALA A 1 572 ? -5.508 -28.438 1.042 1 88.75 572 ALA A C 1
ATOM 4634 O O . ALA A 1 572 ? -4.488 -28.672 0.386 1 88.75 572 ALA A O 1
ATOM 4635 N N . LEU A 1 573 ? -6.66 -28.172 0.554 1 88.25 573 LEU A N 1
ATOM 4636 C CA . LEU A 1 573 ? -6.84 -28.172 -0.894 1 88.25 573 LEU A CA 1
ATOM 4637 C C . LEU A 1 573 ? -6.113 -26.984 -1.531 1 88.25 573 LEU A C 1
ATOM 4639 O O . LEU A 1 573 ? -5.887 -26.969 -2.744 1 88.25 573 LEU A O 1
ATOM 4643 N N . GLN A 1 574 ? -5.688 -26.031 -0.784 1 87.75 574 GLN A N 1
ATOM 4644 C CA . GLN A 1 574 ? -5.004 -24.859 -1.306 1 87.75 574 GLN A CA 1
ATOM 4645 C C . GLN A 1 574 ? -3.492 -25.047 -1.307 1 87.75 574 GLN A C 1
ATOM 4647 O O . GLN A 1 574 ? -2.756 -24.25 -1.887 1 87.75 574 GLN A O 1
ATOM 4652 N N . ALA A 1 575 ? -3.059 -26.141 -0.746 1 84.69 575 ALA A N 1
ATOM 4653 C CA . ALA A 1 575 ? -1.624 -26.391 -0.633 1 84.69 575 ALA A CA 1
ATOM 4654 C C . ALA A 1 575 ? -1.023 -26.766 -1.987 1 84.69 575 ALA A C 1
ATOM 4656 O O . ALA A 1 575 ? -1.711 -27.312 -2.852 1 84.69 575 ALA A O 1
ATOM 4657 N N . HIS A 1 576 ? 0.281 -26.594 -2.166 1 80.94 576 HIS A N 1
ATOM 4658 C CA . HIS A 1 576 ? 0.981 -26.859 -3.418 1 80.94 576 HIS A CA 1
ATOM 4659 C C . HIS A 1 576 ? 1.236 -28.344 -3.605 1 80.94 576 HIS A C 1
ATOM 4661 O O . HIS A 1 576 ? 1.317 -28.828 -4.738 1 80.94 576 HIS A O 1
ATOM 4667 N N . ASN A 1 577 ? 1.318 -29.031 -2.551 1 79.81 577 ASN A N 1
ATOM 4668 C CA . ASN A 1 577 ? 1.772 -30.406 -2.648 1 79.81 577 ASN A CA 1
ATOM 4669 C C . ASN A 1 577 ? 0.607 -31.391 -2.551 1 79.81 577 ASN A C 1
ATOM 4671 O O . ASN A 1 577 ? 0.813 -32.594 -2.359 1 79.81 577 ASN A O 1
ATOM 4675 N N . ILE A 1 578 ? -0.542 -30.953 -2.777 1 81.69 578 ILE A N 1
ATOM 4676 C CA . ILE A 1 578 ? -1.691 -31.844 -2.697 1 81.69 578 ILE A CA 1
ATOM 4677 C C . ILE A 1 578 ? -1.935 -32.5 -4.055 1 81.69 578 ILE A C 1
ATOM 4679 O O . ILE A 1 578 ? -1.771 -31.859 -5.098 1 81.69 578 ILE A O 1
ATOM 4683 N N . ASP A 1 579 ? -2.088 -33.781 -4.023 1 81.62 579 ASP A N 1
ATOM 4684 C CA . ASP A 1 579 ? -2.385 -34.5 -5.266 1 81.62 579 ASP A CA 1
ATOM 4685 C C . ASP A 1 579 ? -3.859 -34.875 -5.34 1 81.62 579 ASP A C 1
ATOM 4687 O O . ASP A 1 579 ? -4.598 -34.719 -4.367 1 81.62 579 ASP A O 1
ATOM 4691 N N . ILE A 1 580 ? -4.32 -35.406 -6.402 1 77.75 580 ILE A N 1
ATOM 4692 C CA . ILE A 1 580 ? -5.727 -35.625 -6.723 1 77.75 580 ILE A CA 1
ATOM 4693 C C . ILE A 1 580 ? -6.297 -36.719 -5.82 1 77.75 580 ILE A C 1
ATOM 4695 O O . ILE A 1 580 ? -7.449 -36.625 -5.395 1 77.75 580 ILE A O 1
ATOM 4699 N N . LEU A 1 581 ? -5.543 -37.719 -5.574 1 76.62 581 LEU A N 1
ATOM 4700 C CA . LEU A 1 581 ? -6.043 -38.812 -4.746 1 76.62 581 LEU A CA 1
ATOM 4701 C C . LEU A 1 581 ? -6.262 -38.375 -3.311 1 76.62 581 LEU A C 1
ATOM 4703 O O . LEU A 1 581 ? -7.258 -38.719 -2.682 1 76.62 581 LEU A O 1
ATOM 4707 N N . MET A 1 582 ? -5.285 -37.625 -2.881 1 80.5 582 MET A N 1
ATOM 4708 C CA . MET A 1 582 ? -5.426 -37.062 -1.536 1 80.5 582 MET A CA 1
ATOM 4709 C C . MET A 1 582 ? -6.637 -36.156 -1.449 1 80.5 582 MET A C 1
ATOM 4711 O O . MET A 1 582 ? -7.363 -36.156 -0.454 1 80.5 582 MET A O 1
ATOM 4715 N N . ALA A 1 583 ? -6.828 -35.375 -2.434 1 83.5 583 ALA A N 1
ATOM 4716 C CA . ALA A 1 583 ? -7.965 -34.438 -2.463 1 83.5 583 ALA A CA 1
ATOM 4717 C C . ALA A 1 583 ? -9.281 -35.219 -2.414 1 83.5 583 ALA A C 1
ATOM 4719 O O . ALA A 1 583 ? -10.18 -34.844 -1.647 1 83.5 583 ALA A O 1
ATOM 4720 N N . ILE A 1 584 ? -9.398 -36.25 -3.166 1 79.56 584 ILE A N 1
ATOM 4721 C CA . ILE A 1 584 ? -10.617 -37.062 -3.227 1 79.56 584 ILE A CA 1
ATOM 4722 C C . ILE A 1 584 ? -10.844 -37.75 -1.883 1 79.56 584 ILE A C 1
ATOM 4724 O O . ILE A 1 584 ? -11.977 -37.812 -1.398 1 79.56 584 ILE A O 1
ATOM 4728 N N . GLU A 1 585 ? -9.781 -38.188 -1.34 1 81.69 585 GLU A N 1
ATOM 4729 C CA . GLU A 1 585 ? -9.891 -38.844 -0.045 1 81.69 585 GLU A CA 1
ATOM 4730 C C . GLU A 1 585 ? -10.375 -37.875 1.033 1 81.69 585 GLU A C 1
ATOM 4732 O O . GLU A 1 585 ? -11.211 -38.25 1.866 1 81.69 585 GLU A O 1
ATOM 4737 N N . LEU A 1 586 ? -9.797 -36.75 0.997 1 86.31 586 LEU A N 1
ATOM 4738 C CA . LEU A 1 586 ? -10.188 -35.75 1.978 1 86.31 586 LEU A CA 1
ATOM 4739 C C . LEU A 1 586 ? -11.664 -35.406 1.82 1 86.31 586 LEU A C 1
ATOM 4741 O O . LEU A 1 586 ? -12.383 -35.25 2.812 1 86.31 586 LEU A O 1
ATOM 4745 N N . ILE A 1 587 ? -12.141 -35.281 0.628 1 86.06 587 ILE A N 1
ATOM 4746 C CA . ILE A 1 587 ? -13.531 -34.906 0.354 1 86.06 587 ILE A CA 1
ATOM 4747 C C . ILE A 1 587 ? -14.453 -36.062 0.761 1 86.06 587 ILE A C 1
ATOM 4749 O O . ILE A 1 587 ? -15.508 -35.844 1.353 1 86.06 587 ILE A O 1
ATOM 4753 N N . LYS A 1 588 ? -14.047 -37.281 0.482 1 84.69 588 LYS A N 1
ATOM 4754 C CA . LYS A 1 588 ? -14.844 -38.438 0.852 1 84.69 588 LYS A CA 1
ATOM 4755 C C . LYS A 1 588 ? -14.953 -38.562 2.367 1 84.69 588 LYS A C 1
ATOM 4757 O O . LYS A 1 588 ? -16.016 -38.875 2.895 1 84.69 588 LYS A O 1
ATOM 4762 N N . LYS A 1 589 ? -13.836 -38.406 2.963 1 87.12 589 LYS A N 1
ATOM 4763 C CA . LYS A 1 589 ? -13.836 -38.438 4.422 1 87.12 589 LYS A CA 1
ATOM 4764 C C . LYS A 1 589 ? -14.758 -37.375 5.004 1 87.12 589 LYS A C 1
ATOM 4766 O O . LYS A 1 589 ? -15.477 -37.625 5.973 1 87.12 589 LYS A O 1
ATOM 4771 N N . THR A 1 590 ? -14.695 -36.25 4.43 1 91.38 590 THR A N 1
ATOM 4772 C CA . THR A 1 590 ? -15.547 -35.156 4.883 1 91.38 590 THR A CA 1
ATOM 4773 C C . THR A 1 590 ? -17.016 -35.469 4.652 1 91.38 590 THR A C 1
ATOM 4775 O O . THR A 1 590 ? -17.875 -35.188 5.496 1 91.38 590 THR A O 1
ATOM 4778 N N . GLU A 1 591 ? -17.312 -36.062 3.525 1 90.75 591 GLU A N 1
ATOM 4779 C CA . GLU A 1 591 ? -18.688 -36.469 3.227 1 90.75 591 GLU A CA 1
ATOM 4780 C C . GLU A 1 591 ? -19.188 -37.469 4.25 1 90.75 591 GLU A C 1
ATOM 4782 O O . GLU A 1 591 ? -20.328 -37.375 4.715 1 90.75 591 GLU A O 1
ATOM 4787 N N . LYS A 1 592 ? -18.359 -38.375 4.605 1 90.81 592 LYS A N 1
ATOM 4788 C CA . LYS A 1 592 ? -18.719 -39.375 5.602 1 90.81 592 LYS A CA 1
ATOM 4789 C C . LYS A 1 592 ? -18.969 -38.75 6.961 1 90.81 592 LYS A C 1
ATOM 4791 O O . LYS A 1 592 ? -19.938 -39.094 7.652 1 90.81 592 LYS A O 1
ATOM 4796 N N . ASN A 1 593 ? -18.109 -37.875 7.273 1 93.12 593 ASN A N 1
ATOM 4797 C CA . ASN A 1 593 ? -18.25 -37.188 8.555 1 93.12 593 ASN A CA 1
ATOM 4798 C C . ASN A 1 593 ? -19.547 -36.375 8.609 1 93.12 593 ASN A C 1
ATOM 4800 O O . ASN A 1 593 ? -20.203 -36.344 9.648 1 93.12 593 ASN A O 1
ATOM 4804 N N . ILE A 1 594 ? -19.891 -35.75 7.555 1 94.31 594 ILE A N 1
ATOM 4805 C CA . ILE A 1 594 ? -21.094 -34.938 7.504 1 94.31 594 ILE A CA 1
ATOM 4806 C C . ILE A 1 594 ? -22.328 -35.844 7.551 1 94.31 594 ILE A C 1
ATOM 4808 O O . ILE A 1 594 ? -23.328 -35.5 8.18 1 94.31 594 ILE A O 1
ATOM 4812 N N . LYS A 1 595 ? -22.25 -36.969 6.938 1 91.81 595 LYS A N 1
ATOM 4813 C CA . LYS A 1 595 ? -23.344 -37.938 6.98 1 91.81 595 LYS A CA 1
ATOM 4814 C C . LYS A 1 595 ? -23.547 -38.469 8.391 1 91.81 595 LYS A C 1
ATOM 4816 O O . LYS A 1 595 ? -24.672 -38.719 8.805 1 91.81 595 LYS A O 1
ATOM 4821 N N . TYR A 1 596 ? -22.422 -38.562 9.023 1 92.12 596 TYR A N 1
ATOM 4822 C CA . TYR A 1 596 ? -22.5 -39 10.406 1 92.12 596 TYR A CA 1
ATOM 4823 C C . TYR A 1 596 ? -23.203 -37.969 11.281 1 92.12 596 TYR A C 1
ATOM 4825 O O . TYR A 1 596 ? -23.875 -38.344 12.258 1 92.12 596 TYR A O 1
ATOM 4833 N N . LEU A 1 597 ? -23.109 -36.781 10.977 1 93.44 597 LEU A N 1
ATOM 4834 C CA . LEU A 1 597 ? -23.766 -35.719 11.734 1 93.44 597 LEU A CA 1
ATOM 4835 C C . LEU A 1 597 ? -25.281 -35.781 11.547 1 93.44 597 LEU A C 1
ATOM 4837 O O . LEU A 1 597 ? -26.031 -35.219 12.367 1 93.44 597 LEU A O 1
ATOM 4841 N N . ARG A 1 598 ? -25.719 -36.438 10.445 1 93.25 598 ARG A N 1
ATOM 4842 C CA . ARG A 1 598 ? -27.156 -36.469 10.164 1 93.25 598 ARG A CA 1
ATOM 4843 C C . ARG A 1 598 ? -27.859 -37.5 11.047 1 93.25 598 ARG A C 1
ATOM 4845 O O . ARG A 1 598 ? -28.453 -38.469 10.539 1 93.25 598 ARG A O 1
ATOM 4852 N N . SER A 1 599 ? -27.734 -37.406 12.32 1 92.38 599 SER A N 1
ATOM 4853 C CA . SER A 1 599 ? -28.375 -38.281 13.281 1 92.38 599 SER A CA 1
ATOM 4854 C C . SER A 1 599 ? -29.047 -37.5 14.414 1 92.38 599 SER A C 1
ATOM 4856 O O . SER A 1 599 ? -28.609 -36.406 14.75 1 92.38 599 SER A O 1
ATOM 4858 N N . SER A 1 600 ? -30.094 -38.062 14.953 1 91.88 600 SER A N 1
ATOM 4859 C CA . SER A 1 600 ? -30.797 -37.438 16.078 1 91.88 600 SER A CA 1
ATOM 4860 C C . SER A 1 600 ? -29.922 -37.375 17.312 1 91.88 600 SER A C 1
ATOM 4862 O O . SER A 1 600 ? -29.984 -36.438 18.094 1 91.88 600 SER A O 1
ATOM 4864 N N . GLU A 1 601 ? -29.125 -38.344 17.438 1 92.56 601 GLU A N 1
ATOM 4865 C CA . GLU A 1 601 ? -28.234 -38.406 18.594 1 92.56 601 GLU A CA 1
ATOM 4866 C C . GLU A 1 601 ? -27.25 -37.25 18.594 1 92.56 601 GLU A C 1
ATOM 4868 O O . GLU A 1 601 ? -27.031 -36.625 19.641 1 92.56 601 GLU A O 1
ATOM 4873 N N . MET A 1 602 ? -26.734 -37.031 17.406 1 93.56 602 MET A N 1
ATOM 4874 C CA . MET A 1 602 ? -25.781 -35.938 17.312 1 93.56 602 MET A CA 1
ATOM 4875 C C . MET A 1 602 ? -26.453 -34.594 17.547 1 93.56 602 MET A C 1
ATOM 4877 O O . MET A 1 602 ? -25.859 -33.719 18.156 1 93.56 602 MET A O 1
ATOM 4881 N N . PHE A 1 603 ? -27.688 -34.469 17.047 1 95.44 603 PHE A N 1
ATOM 4882 C CA . PHE A 1 603 ? -28.422 -33.219 17.281 1 95.44 603 PHE A CA 1
ATOM 4883 C C . PHE A 1 603 ? -28.625 -33 18.766 1 95.44 603 PHE A C 1
ATOM 4885 O O . PHE A 1 603 ? -28.406 -31.875 19.25 1 95.44 603 PHE A O 1
ATOM 4892 N N . PHE A 1 604 ? -29.016 -33.969 19.453 1 94.19 604 PHE A N 1
ATOM 4893 C CA . PHE A 1 604 ? -29.328 -33.812 20.859 1 94.19 604 PHE A CA 1
ATOM 4894 C C . PHE A 1 604 ? -28.047 -33.625 21.672 1 94.19 604 PHE A C 1
ATOM 4896 O O . PHE A 1 604 ? -28.047 -32.906 22.688 1 94.19 604 PHE A O 1
ATOM 4903 N N . ASP A 1 605 ? -26.984 -34.188 21.188 1 94.12 605 ASP A N 1
ATOM 4904 C CA . ASP A 1 605 ? -25.703 -33.906 21.812 1 94.12 605 ASP A CA 1
ATOM 4905 C C . ASP A 1 605 ? -25.344 -32.438 21.734 1 94.12 605 ASP A C 1
ATOM 4907 O O . ASP A 1 605 ? -24.891 -31.844 22.719 1 94.12 605 ASP A O 1
ATOM 4911 N N . ILE A 1 606 ? -25.5 -31.859 20.516 1 94.81 606 ILE A N 1
ATOM 4912 C CA . ILE A 1 606 ? -25.219 -30.453 20.328 1 94.81 606 ILE A CA 1
ATOM 4913 C C . ILE A 1 606 ? -26.203 -29.609 21.141 1 94.81 606 ILE A C 1
ATOM 4915 O O . ILE A 1 606 ? -25.812 -28.641 21.797 1 94.81 606 ILE A O 1
ATOM 4919 N N . TYR A 1 607 ? -27.453 -30 21.094 1 94.44 607 TYR A N 1
ATOM 4920 C CA . TYR A 1 607 ? -28.516 -29.297 21.781 1 94.44 607 TYR A CA 1
ATOM 4921 C C . TYR A 1 607 ? -28.234 -29.234 23.281 1 94.44 607 TYR A C 1
ATOM 4923 O O . TYR A 1 607 ? -28.328 -28.172 23.891 1 94.44 607 TYR A O 1
ATOM 4931 N N . GLU A 1 608 ? -27.844 -30.328 23.859 1 93.44 608 GLU A N 1
ATOM 4932 C CA . GLU A 1 608 ? -27.594 -30.391 25.297 1 93.44 608 GLU A CA 1
ATOM 4933 C C . GLU A 1 608 ? -26.328 -29.625 25.672 1 93.44 608 GLU A C 1
ATOM 4935 O O . GLU A 1 608 ? -26.281 -28.984 26.719 1 93.44 608 GLU A O 1
ATOM 4940 N N . SER A 1 609 ? -25.391 -29.828 24.859 1 93.94 609 SER A N 1
ATOM 4941 C CA . SER A 1 609 ? -24.156 -29.094 25.109 1 93.94 609 SER A CA 1
ATOM 4942 C C . SER A 1 609 ? -24.375 -27.594 25.078 1 93.94 609 SER A C 1
ATOM 4944 O O . SER A 1 609 ? -23.844 -26.859 25.922 1 93.94 609 SER A O 1
ATOM 4946 N N . VAL A 1 610 ? -25.156 -27.125 24.078 1 94.06 610 VAL A N 1
ATOM 4947 C CA . VAL A 1 610 ? -25.438 -25.703 23.938 1 94.06 610 VAL A CA 1
ATOM 4948 C C . VAL A 1 610 ? -26.344 -25.234 25.078 1 94.06 610 VAL A C 1
ATOM 4950 O O . VAL A 1 610 ? -26.203 -24.125 25.594 1 94.06 610 VAL A O 1
ATOM 4953 N N . ARG A 1 611 ? -27.266 -26.078 25.438 1 92.31 611 ARG A N 1
ATOM 4954 C CA . ARG A 1 611 ? -28.156 -25.766 26.547 1 92.31 611 ARG A CA 1
ATOM 4955 C C . ARG A 1 611 ? -27.375 -25.594 27.844 1 92.31 611 ARG A C 1
ATOM 4957 O O . ARG A 1 611 ? -27.625 -24.672 28.609 1 92.31 611 ARG A O 1
ATOM 4964 N N . LYS A 1 612 ? -26.453 -26.453 28.062 1 91.94 612 LYS A N 1
ATOM 4965 C CA . LYS A 1 612 ? -25.594 -26.344 29.234 1 91.94 612 LYS A CA 1
ATOM 4966 C C . LYS A 1 612 ? -24.766 -25.078 29.203 1 91.94 612 LYS A C 1
ATOM 4968 O O . LYS A 1 612 ? -24.641 -24.375 30.219 1 91.94 612 LYS A O 1
ATOM 4973 N N . PHE A 1 613 ? -24.219 -24.859 28.047 1 90.75 613 PHE A N 1
ATOM 4974 C CA . PHE A 1 613 ? -23.438 -23.641 27.859 1 90.75 613 PHE A CA 1
ATOM 4975 C C . PHE A 1 613 ? -24.297 -22.406 28.141 1 90.75 613 PHE A C 1
ATOM 4977 O O . PHE A 1 613 ? -23.844 -21.469 28.797 1 90.75 613 PHE A O 1
ATOM 4984 N N . ALA A 1 614 ? -25.453 -22.422 27.578 1 89.94 614 ALA A N 1
ATOM 4985 C CA . ALA A 1 614 ? -26.375 -21.297 27.766 1 89.94 614 ALA A CA 1
ATOM 4986 C C . ALA A 1 614 ? -26.719 -21.109 29.234 1 89.94 614 ALA A C 1
ATOM 4988 O O . ALA A 1 614 ? -26.781 -19.969 29.719 1 89.94 614 ALA A O 1
ATOM 4989 N N . LYS A 1 615 ? -26.875 -22.172 29.891 1 87.69 615 LYS A N 1
ATOM 4990 C CA . LYS A 1 615 ? -27.203 -22.125 31.312 1 87.69 615 LYS A CA 1
ATOM 4991 C C . LYS A 1 615 ? -26.031 -21.594 32.125 1 87.69 615 LYS A C 1
ATOM 4993 O O . LYS A 1 615 ? -26.203 -20.75 33.031 1 87.69 615 LYS A O 1
ATOM 4998 N N . ASP A 1 616 ? -24.906 -22.062 31.797 1 85.38 616 ASP A N 1
ATOM 4999 C CA . ASP A 1 616 ? -23.703 -21.688 32.531 1 85.38 616 ASP A CA 1
ATOM 5000 C C . ASP A 1 616 ? -23.391 -20.203 32.344 1 85.38 616 ASP A C 1
ATOM 5002 O O . ASP A 1 616 ? -22.812 -19.578 33.219 1 85.38 616 ASP A O 1
ATOM 5006 N N . ASN A 1 617 ? -23.812 -19.672 31.25 1 84.44 617 ASN A N 1
ATOM 5007 C CA . ASN A 1 617 ? -23.453 -18.281 30.938 1 84.44 617 ASN A CA 1
ATOM 5008 C C . ASN A 1 617 ? -24.672 -17.359 31.016 1 84.44 617 ASN A C 1
ATOM 5010 O O . ASN A 1 617 ? -24.625 -16.234 30.547 1 84.44 617 ASN A O 1
ATOM 5014 N N . ASN A 1 618 ? -25.75 -17.844 31.5 1 80.94 618 ASN A N 1
ATOM 5015 C CA . ASN A 1 618 ? -26.969 -17.094 31.766 1 80.94 618 ASN A CA 1
ATOM 5016 C C . ASN A 1 618 ? -27.609 -16.578 30.484 1 80.94 618 ASN A C 1
ATOM 5018 O O . ASN A 1 618 ? -27.984 -15.406 30.406 1 80.94 618 ASN A O 1
ATOM 5022 N N . PHE A 1 619 ? -27.625 -17.438 29.453 1 84.38 619 PHE A N 1
ATOM 5023 C CA . PHE A 1 619 ? -28.344 -17.141 28.219 1 84.38 619 PHE A CA 1
ATOM 5024 C C . PHE A 1 619 ? -29.719 -17.781 28.25 1 84.38 619 PHE A C 1
ATOM 5026 O O . PHE A 1 619 ? -30.031 -18.562 29.141 1 84.38 619 PHE A O 1
ATOM 5033 N N . GLU A 1 620 ? -30.5 -17.328 27.25 1 77.06 620 GLU A N 1
ATOM 5034 C CA . GLU A 1 620 ? -31.766 -18.031 27.031 1 77.06 620 GLU A CA 1
ATOM 5035 C C . GLU A 1 620 ? -31.531 -19.469 26.578 1 77.06 620 GLU A C 1
ATOM 5037 O O . GLU A 1 620 ? -30.625 -19.734 25.781 1 77.06 620 GLU A O 1
ATOM 5042 N N . PHE A 1 621 ? -32.219 -20.391 27.172 1 77.19 621 PHE A N 1
ATOM 5043 C CA . PHE A 1 621 ? -31.906 -21.781 26.875 1 77.19 621 PHE A CA 1
ATOM 5044 C C . PHE A 1 621 ? -33.125 -22.5 26.328 1 77.19 621 PHE A C 1
ATOM 5046 O O . PHE A 1 621 ? -33.156 -23.734 26.312 1 77.19 621 PHE A O 1
ATOM 5053 N N . GLU A 1 622 ? -34.188 -21.688 26.016 1 76.56 622 GLU A N 1
ATOM 5054 C CA . GLU A 1 622 ? -35.344 -22.344 25.438 1 76.56 622 GLU A CA 1
ATOM 5055 C C . GLU A 1 622 ? -35.625 -21.844 24.016 1 76.56 622 GLU A C 1
ATOM 5057 O O . GLU A 1 622 ? -35.375 -20.672 23.719 1 76.56 622 GLU A O 1
ATOM 5062 N N . LEU A 1 623 ? -35.875 -22.719 23.141 1 75.69 623 LEU A N 1
ATOM 5063 C CA . LEU A 1 623 ? -36.219 -22.375 21.766 1 75.69 623 LEU A CA 1
ATOM 5064 C C . LEU A 1 623 ? -37.594 -21.719 21.703 1 75.69 623 LEU A C 1
ATOM 5066 O O . LEU A 1 623 ? -38.562 -22.188 22.328 1 75.69 623 LEU A O 1
ATOM 5070 N N . THR A 1 624 ? -37.625 -20.359 21.438 1 59.19 624 THR A N 1
ATOM 5071 C CA . THR A 1 624 ? -38.938 -19.672 21.344 1 59.19 624 THR A CA 1
ATOM 5072 C C . THR A 1 624 ? -39.5 -19.797 19.938 1 59.19 624 THR A C 1
ATOM 5074 O O . THR A 1 624 ? -38.781 -19.609 18.953 1 59.19 624 THR A O 1
ATOM 5077 N N . LEU A 1 625 ? -40.438 -20.609 19.625 1 49.19 625 LEU A N 1
ATOM 5078 C CA . LEU A 1 625 ? -41.094 -20.625 18.328 1 49.19 625 LEU A CA 1
ATOM 5079 C C . LEU A 1 625 ? -41.719 -19.266 18.016 1 49.19 625 LEU A C 1
ATOM 5081 O O . LEU A 1 625 ? -42.156 -18.562 18.922 1 49.19 625 LEU A O 1
ATOM 5085 N N . PRO A 1 626 ? -41.375 -18.641 16.891 1 46.53 626 PRO A N 1
ATOM 5086 C CA . PRO A 1 626 ? -42.156 -17.453 16.562 1 46.53 626 PRO A CA 1
ATOM 5087 C C . PRO A 1 626 ? -43.656 -17.672 16.781 1 46.53 626 PRO A C 1
ATOM 5089 O O . PRO A 1 626 ? -44.188 -18.719 16.391 1 46.53 626 PRO A O 1
ATOM 5092 N N . THR A 1 627 ? -44.281 -17.359 17.797 1 40.78 627 THR A N 1
ATOM 5093 C CA . THR A 1 627 ? -45.719 -17.312 17.734 1 40.78 627 THR A CA 1
ATOM 5094 C C . THR A 1 627 ? -46.188 -16.562 16.5 1 40.78 627 THR A C 1
ATOM 5096 O O . THR A 1 627 ? -46.281 -15.328 16.516 1 40.78 627 THR A O 1
ATOM 5099 N N . ARG A 1 628 ? -45.531 -16.703 15.344 1 38.5 628 ARG A N 1
ATOM 5100 C CA . ARG A 1 628 ? -46.125 -15.977 14.227 1 38.5 628 ARG A CA 1
ATOM 5101 C C . ARG A 1 628 ? -47.625 -16.172 14.188 1 38.5 628 ARG A C 1
ATOM 5103 O O . ARG A 1 628 ? -48.125 -17.297 14.312 1 38.5 628 ARG A O 1
ATOM 5110 N N . ARG A 1 629 ? -48.281 -15.133 14.328 1 39.56 629 ARG A N 1
ATOM 5111 C CA . ARG A 1 629 ? -49.656 -15.156 13.812 1 39.56 629 ARG A CA 1
ATOM 5112 C C . ARG A 1 629 ? -49.719 -15.75 12.406 1 39.56 629 ARG A C 1
ATOM 5114 O O . ARG A 1 629 ? -49.156 -15.172 11.469 1 39.56 629 ARG A O 1
ATOM 5121 N N . LEU A 1 630 ? -49.406 -17.031 12.172 1 37.06 630 LEU A N 1
ATOM 5122 C CA . LEU A 1 630 ? -49.625 -17.578 10.836 1 37.06 630 LEU A CA 1
ATOM 5123 C C . LEU A 1 630 ? -50.719 -16.812 10.117 1 37.06 630 LEU A C 1
ATOM 5125 O O . LEU A 1 630 ? -51.781 -16.547 10.711 1 37.06 630 LEU A O 1
ATOM 5129 N N . ARG A 1 631 ? -50.406 -15.992 9.109 1 37.78 631 ARG A N 1
ATOM 5130 C CA . ARG A 1 631 ? -51.531 -15.477 8.336 1 37.78 631 ARG A CA 1
ATOM 5131 C C . ARG A 1 631 ? -52.656 -16.5 8.234 1 37.78 631 ARG A C 1
ATOM 5133 O O . ARG A 1 631 ? -52.406 -17.672 7.891 1 37.78 631 ARG A O 1
ATOM 5140 N N . ARG A 1 632 ? -53.688 -16.234 8.922 1 37.81 632 ARG A N 1
ATOM 5141 C CA . ARG A 1 632 ? -54.906 -17.047 8.789 1 37.81 632 ARG A CA 1
ATOM 5142 C C . ARG A 1 632 ? -55.219 -17.297 7.324 1 37.81 632 ARG A C 1
ATOM 5144 O O . ARG A 1 632 ? -55.625 -16.375 6.605 1 37.81 632 ARG A O 1
ATOM 5151 N N . VAL A 1 633 ? -54.344 -17.969 6.566 1 38.06 633 VAL A N 1
ATOM 5152 C CA . VAL A 1 633 ? -54.938 -18.344 5.285 1 38.06 633 VAL A CA 1
ATOM 5153 C C . VAL A 1 633 ? -56.281 -19.031 5.516 1 38.06 633 VAL A C 1
ATOM 5155 O O . VAL A 1 633 ? -56.406 -19.906 6.379 1 38.06 633 VAL A O 1
ATOM 5158 N N . PRO A 1 634 ? -57.344 -18.422 5.125 1 36.34 634 PRO A N 1
ATOM 5159 C CA . PRO A 1 634 ? -58.625 -19.078 5.281 1 36.34 634 PRO A CA 1
ATOM 5160 C C . PRO A 1 634 ? -58.594 -20.547 4.844 1 36.34 634 PRO A C 1
ATOM 5162 O O . PRO A 1 634 ? -58.062 -20.859 3.783 1 36.34 634 PRO A O 1
ATOM 5165 N N . ARG A 1 635 ? -58.562 -21.391 5.793 1 39.5 635 ARG A N 1
ATOM 5166 C CA . ARG A 1 635 ? -58.625 -22.828 5.508 1 39.5 635 ARG A CA 1
ATOM 5167 C C . ARG A 1 635 ? -59.875 -23.188 4.715 1 39.5 635 ARG A C 1
ATOM 5169 O O . ARG A 1 635 ? -60.969 -22.75 5.051 1 39.5 635 ARG A O 1
ATOM 5176 N N . GLN A 1 636 ? -59.688 -23.406 3.488 1 38.25 636 GLN A N 1
ATOM 5177 C CA . GLN A 1 636 ? -60.844 -24.109 3 1 38.25 636 GLN A CA 1
ATOM 5178 C C . GLN A 1 636 ? -61.125 -25.375 3.818 1 38.25 636 GLN A C 1
ATOM 5180 O O . GLN A 1 636 ? -60.219 -25.953 4.383 1 38.25 636 GLN A O 1
ATOM 5185 N N . PRO A 1 637 ? -62.312 -25.781 4.242 1 40.38 637 PRO A N 1
ATOM 5186 C CA . PRO A 1 637 ? -62.75 -26.859 5.145 1 40.38 637 PRO A CA 1
ATOM 5187 C C . PRO A 1 637 ? -61.906 -28.141 4.961 1 40.38 637 PRO A C 1
ATOM 5189 O O . PRO A 1 637 ? -61.688 -28.875 5.918 1 40.38 637 PRO A O 1
ATOM 5192 N N . SER A 1 638 ? -61.875 -28.719 3.721 1 37.53 638 SER A N 1
ATOM 5193 C CA . SER A 1 638 ? -61.594 -30.141 3.52 1 37.53 638 SER A CA 1
ATOM 5194 C C . SER A 1 638 ? -60.094 -30.391 3.607 1 37.53 638 SER A C 1
ATOM 5196 O O . SER A 1 638 ? -59.625 -31.531 3.465 1 37.53 638 SER A O 1
ATOM 5198 N N . GLU A 1 639 ? -59.219 -29.484 3.309 1 39.41 639 GLU A N 1
ATOM 5199 C CA . GLU A 1 639 ? -57.812 -29.922 3.148 1 39.41 639 GLU A CA 1
ATOM 5200 C C . GLU A 1 639 ? -57.188 -30.203 4.5 1 39.41 639 GLU A C 1
ATOM 5202 O O . GLU A 1 639 ? -57.094 -29.328 5.359 1 39.41 639 GLU A O 1
ATOM 5207 N N . LEU A 1 640 ? -57.469 -31.422 5.074 1 37.97 640 LEU A N 1
ATOM 5208 C CA . LEU A 1 640 ? -56.75 -31.969 6.215 1 37.97 640 LEU A CA 1
ATOM 5209 C C . LEU A 1 640 ? -55.25 -31.734 6.066 1 37.97 640 LEU A C 1
ATOM 5211 O O . LEU A 1 640 ? -54.625 -32.188 5.082 1 37.97 640 LEU A O 1
ATOM 5215 N N . SER A 1 641 ? -54.812 -30.594 6.238 1 39.03 641 SER A N 1
ATOM 5216 C CA . SER A 1 641 ? -53.344 -30.406 6.223 1 39.03 641 SER A CA 1
ATOM 5217 C C . SER A 1 641 ? -52.656 -31.469 7.07 1 39.03 641 SER A C 1
ATOM 5219 O O . SER A 1 641 ? -52.875 -31.547 8.281 1 39.03 641 SER A O 1
ATOM 5221 N N . ASN A 1 642 ? -52.75 -32.688 6.711 1 37.94 642 ASN A N 1
ATOM 5222 C CA . ASN A 1 642 ? -52.062 -33.812 7.371 1 37.94 642 ASN A CA 1
ATOM 5223 C C . ASN A 1 642 ? -50.656 -33.438 7.805 1 37.94 642 ASN A C 1
ATOM 5225 O O . ASN A 1 642 ? -49.906 -34.312 8.266 1 37.94 642 ASN A O 1
ATOM 5229 N N . ASP A 1 643 ? -50 -32.531 7.156 1 41.5 643 ASP A N 1
ATOM 5230 C CA . ASP A 1 643 ? -48.656 -32.5 7.664 1 41.5 643 ASP A CA 1
ATOM 5231 C C . ASP A 1 643 ? -48.625 -32.156 9.148 1 41.5 643 ASP A C 1
ATOM 5233 O O . ASP A 1 643 ? -49.125 -31.109 9.562 1 41.5 643 ASP A O 1
ATOM 5237 N N . GLU A 1 644 ? -48.875 -33.031 10.07 1 43.31 644 GLU A N 1
ATOM 5238 C CA . GLU A 1 644 ? -48.75 -32.938 11.516 1 43.31 644 GLU A CA 1
ATOM 5239 C C . GLU A 1 644 ? -47.688 -31.906 11.93 1 43.31 644 GLU A C 1
ATOM 5241 O O . GLU A 1 644 ? -46.531 -32.031 11.555 1 43.31 644 GLU A O 1
ATOM 5246 N N . GLN A 1 645 ? -48.062 -30.719 12.07 1 49.22 645 GLN A N 1
ATOM 5247 C CA . GLN A 1 645 ? -47.188 -29.688 12.617 1 49.22 645 GLN A CA 1
ATOM 5248 C C . GLN A 1 645 ? -46.406 -30.203 13.828 1 49.22 645 GLN A C 1
ATOM 5250 O O . GLN A 1 645 ? -47 -30.797 14.734 1 49.22 645 GLN A O 1
ATOM 5255 N N . ILE A 1 646 ? -45.219 -30.656 13.766 1 57.34 646 ILE A N 1
ATOM 5256 C CA . ILE A 1 646 ? -44.344 -31.031 14.891 1 57.34 646 ILE A CA 1
ATOM 5257 C C . ILE A 1 646 ? -44.562 -30.062 16.047 1 57.34 646 ILE A C 1
ATOM 5259 O O . ILE A 1 646 ? -44.25 -28.875 15.93 1 57.34 646 ILE A O 1
ATOM 5263 N N . ASN A 1 647 ? -45.438 -30.359 16.953 1 60.28 647 ASN A N 1
ATOM 5264 C CA . ASN A 1 647 ? -45.812 -29.531 18.109 1 60.28 647 ASN A CA 1
ATOM 5265 C C . ASN A 1 647 ? -44.594 -29.297 19.031 1 60.28 647 ASN A C 1
ATOM 5267 O O . ASN A 1 647 ? -44.562 -28.328 19.781 1 60.28 647 ASN A O 1
ATOM 5271 N N . ASP A 1 648 ? -43.5 -30.188 18.938 1 79.31 648 ASP A N 1
ATOM 5272 C CA . ASP A 1 648 ? -42.312 -30.016 19.797 1 79.31 648 ASP A CA 1
ATOM 5273 C C . ASP A 1 648 ? -41.281 -29.094 19.141 1 79.31 648 ASP A C 1
ATOM 5275 O O . ASP A 1 648 ? -40.875 -29.344 18 1 79.31 648 ASP A O 1
ATOM 5279 N N . HIS A 1 649 ? -41.062 -27.984 19.734 1 81.88 649 HIS A N 1
ATOM 5280 C CA . HIS A 1 649 ? -40.156 -26.953 19.219 1 81.88 649 HIS A CA 1
ATOM 5281 C C . HIS A 1 649 ? -38.781 -27.516 18.922 1 81.88 649 HIS A C 1
ATOM 5283 O O . HIS A 1 649 ? -38.156 -27.141 17.938 1 81.88 649 HIS A O 1
ATOM 5289 N N . VAL A 1 650 ? -38.375 -28.406 19.719 1 89.62 650 VAL A N 1
ATOM 5290 C CA . VAL A 1 650 ? -37.062 -28.984 19.562 1 89.62 650 VAL A CA 1
ATOM 5291 C C . VAL A 1 650 ? -37.031 -29.891 18.328 1 89.62 650 VAL A C 1
ATOM 5293 O O . VAL A 1 650 ? -36.094 -29.844 17.547 1 89.62 650 VAL A O 1
ATOM 5296 N N . MET A 1 651 ? -38.125 -30.625 18.109 1 90.19 651 MET A N 1
ATOM 5297 C CA . MET A 1 651 ? -38.188 -31.531 16.953 1 90.19 651 MET A CA 1
ATOM 5298 C C . MET A 1 651 ? -38.375 -30.734 15.664 1 90.19 651 MET A C 1
ATOM 5300 O O . MET A 1 651 ? -37.844 -31.125 14.625 1 90.19 651 MET A O 1
ATOM 5304 N N . ALA A 1 652 ? -39.094 -29.672 15.812 1 89.25 652 ALA A N 1
ATOM 5305 C CA . ALA A 1 652 ? -39.281 -28.828 14.648 1 89.25 652 ALA A CA 1
ATOM 5306 C C . ALA A 1 652 ? -37.938 -28.219 14.203 1 89.25 652 ALA A C 1
ATOM 5308 O O . ALA A 1 652 ? -37.656 -28.125 13 1 89.25 652 ALA A O 1
ATOM 5309 N N . TYR A 1 653 ? -37.188 -27.844 15.164 1 92.94 653 TYR A N 1
ATOM 5310 C CA . TYR A 1 653 ? -35.875 -27.281 14.859 1 92.94 653 TYR A CA 1
ATOM 5311 C C . TYR A 1 653 ? -34.969 -28.344 14.25 1 92.94 653 TYR A C 1
ATOM 5313 O O . TYR A 1 653 ? -34.219 -28.062 13.305 1 92.94 653 TYR A O 1
ATOM 5321 N N . LYS A 1 654 ? -35.031 -29.469 14.797 1 93.94 654 LYS A N 1
ATOM 5322 C CA . LYS A 1 654 ? -34.188 -30.562 14.312 1 93.94 654 LYS A CA 1
ATOM 5323 C C . LYS A 1 654 ? -34.5 -30.875 12.852 1 93.94 654 LYS A C 1
ATOM 5325 O O . LYS A 1 654 ? -33.594 -31 12.031 1 93.94 654 LYS A O 1
ATOM 5330 N N . VAL A 1 655 ? -35.75 -30.859 12.445 1 92.31 655 VAL A N 1
ATOM 5331 C CA . VAL A 1 655 ? -36.188 -31.297 11.117 1 92.31 655 VAL A CA 1
ATOM 5332 C C . VAL A 1 655 ? -36.062 -30.141 10.133 1 92.31 655 VAL A C 1
ATOM 5334 O O . VAL A 1 655 ? -35.562 -30.312 9.016 1 92.31 655 VAL A O 1
ATOM 5337 N N . ASN A 1 656 ? -36.406 -28.953 10.633 1 90.81 656 ASN A N 1
ATOM 5338 C CA . ASN A 1 656 ? -36.531 -27.844 9.703 1 90.81 656 ASN A CA 1
ATOM 5339 C C . ASN A 1 656 ? -35.25 -27.047 9.594 1 90.81 656 ASN A C 1
ATOM 5341 O O . ASN A 1 656 ? -35.062 -26.266 8.664 1 90.81 656 ASN A O 1
ATOM 5345 N N . THR A 1 657 ? -34.375 -27.281 10.453 1 93.75 657 THR A N 1
ATOM 5346 C CA . THR A 1 657 ? -33.156 -26.5 10.43 1 93.75 657 THR A CA 1
ATOM 5347 C C . THR A 1 657 ? -31.922 -27.406 10.414 1 93.75 657 THR A C 1
ATOM 5349 O O . THR A 1 657 ? -31.172 -27.422 9.438 1 93.75 657 THR A O 1
ATOM 5352 N N . TYR A 1 658 ? -31.812 -28.234 11.438 1 95.31 658 TYR A N 1
ATOM 5353 C CA . TYR A 1 658 ? -30.625 -29.062 11.57 1 95.31 658 TYR A CA 1
ATOM 5354 C C . TYR A 1 658 ? -30.469 -30 10.383 1 95.31 658 TYR A C 1
ATOM 5356 O O . TYR A 1 658 ? -29.438 -30 9.719 1 95.31 658 TYR A O 1
ATOM 5364 N N . PHE A 1 659 ? -31.484 -30.734 10.07 1 95 659 PHE A N 1
ATOM 5365 C CA . PHE A 1 659 ? -31.391 -31.703 8.977 1 95 659 PHE A CA 1
ATOM 5366 C C . PHE A 1 659 ? -31.312 -30.984 7.633 1 95 659 PHE A C 1
ATOM 5368 O O . PHE A 1 659 ? -30.656 -31.484 6.711 1 95 659 PHE A O 1
ATOM 5375 N N . VAL A 1 660 ? -31.922 -29.859 7.508 1 94.44 660 VAL A N 1
ATOM 5376 C CA . VAL A 1 660 ? -31.875 -29.109 6.258 1 94.44 660 VAL A CA 1
ATOM 5377 C C . VAL A 1 660 ? -30.438 -28.672 5.984 1 94.44 660 VAL A C 1
ATOM 5379 O O . VAL A 1 660 ? -29.953 -28.766 4.855 1 94.44 660 VAL A O 1
ATOM 5382 N N . ILE A 1 661 ? -29.781 -28.188 7.016 1 95.19 661 ILE A N 1
ATOM 5383 C CA . ILE A 1 661 ? -28.391 -27.719 6.887 1 95.19 661 ILE A CA 1
ATOM 5384 C C . ILE A 1 661 ? -27.484 -28.891 6.512 1 95.19 661 ILE A C 1
ATOM 5386 O O . ILE A 1 661 ? -26.719 -28.797 5.559 1 95.19 661 ILE A O 1
ATOM 5390 N N . ILE A 1 662 ? -27.625 -29.969 7.195 1 95.75 662 ILE A N 1
ATOM 5391 C CA . ILE A 1 662 ? -26.766 -31.125 6.988 1 95.75 662 ILE A CA 1
ATOM 5392 C C . ILE A 1 662 ? -27.047 -31.75 5.625 1 95.75 662 ILE A C 1
ATOM 5394 O O . ILE A 1 662 ? -26.125 -32.156 4.914 1 95.75 662 ILE A O 1
ATOM 5398 N N . ASP A 1 663 ? -28.281 -31.766 5.254 1 94.38 663 ASP A N 1
ATOM 5399 C CA . ASP A 1 663 ? -28.656 -32.344 3.967 1 94.38 663 ASP A CA 1
ATOM 5400 C C . ASP A 1 663 ? -28.125 -31.516 2.811 1 94.38 663 ASP A C 1
ATOM 5402 O O . ASP A 1 663 ? -27.703 -32.062 1.785 1 94.38 663 ASP A O 1
ATOM 5406 N N . LYS A 1 664 ? -28.219 -30.312 2.994 1 93.94 664 LYS A N 1
ATOM 5407 C CA . LYS A 1 664 ? -27.719 -29.422 1.943 1 93.94 664 LYS A CA 1
ATOM 5408 C C . LYS A 1 664 ? -26.219 -29.625 1.737 1 93.94 664 LYS A C 1
ATOM 5410 O O . LYS A 1 664 ? -25.75 -29.766 0.603 1 93.94 664 LYS A O 1
ATOM 5415 N N . VAL A 1 665 ? -25.453 -29.672 2.812 1 94.25 665 VAL A N 1
ATOM 5416 C CA . VAL A 1 665 ? -24.016 -29.875 2.729 1 94.25 665 VAL A CA 1
ATOM 5417 C C . VAL A 1 665 ? -23.703 -31.25 2.143 1 94.25 665 VAL A C 1
ATOM 5419 O O . VAL A 1 665 ? -22.859 -31.375 1.246 1 94.25 665 VAL A O 1
ATOM 5422 N N . SER A 1 666 ? -24.422 -32.188 2.605 1 92.31 666 SER A N 1
ATOM 5423 C CA . SER A 1 666 ? -24.188 -33.562 2.182 1 92.31 666 SER A CA 1
ATOM 5424 C C . SER A 1 666 ? -24.516 -33.75 0.707 1 92.31 666 SER A C 1
ATOM 5426 O O . SER A 1 666 ? -23.766 -34.406 -0.032 1 92.31 666 SER A O 1
ATOM 5428 N N . SER A 1 667 ? -25.609 -33.219 0.298 1 90.19 667 SER A N 1
ATOM 5429 C CA . SER A 1 667 ? -26.031 -33.375 -1.09 1 90.19 667 SER A CA 1
ATOM 5430 C C . SER A 1 667 ? -25.078 -32.688 -2.043 1 90.19 667 SER A C 1
ATOM 5432 O O . SER A 1 667 ? -24.75 -33.188 -3.111 1 90.19 667 SER A O 1
ATOM 5434 N N . GLU A 1 668 ? -24.688 -31.547 -1.618 1 88.5 668 GLU A N 1
ATOM 5435 C CA . GLU A 1 668 ? -23.781 -30.781 -2.463 1 88.5 668 GLU A CA 1
ATOM 5436 C C . GLU A 1 668 ? -22.406 -31.453 -2.533 1 88.5 668 GLU A C 1
ATOM 5438 O O . GLU A 1 668 ? -21.75 -31.438 -3.576 1 88.5 668 GLU A O 1
ATOM 5443 N N . LEU A 1 669 ? -21.953 -31.984 -1.454 1 88.12 669 LEU A N 1
ATOM 5444 C CA . LEU A 1 669 ? -20.688 -32.719 -1.447 1 88.12 669 LEU A CA 1
ATOM 5445 C C . LEU A 1 669 ? -20.781 -33.969 -2.328 1 88.12 669 LEU A C 1
ATOM 5447 O O . LEU A 1 669 ? -19.844 -34.281 -3.043 1 88.12 669 LEU A O 1
ATOM 5451 N N . HIS A 1 670 ? -21.922 -34.469 -2.256 1 84.38 670 HIS A N 1
ATOM 5452 C CA . HIS A 1 670 ? -22.141 -35.688 -3.051 1 84.38 670 HIS A CA 1
ATOM 5453 C C . HIS A 1 670 ? -22.172 -35.344 -4.543 1 84.38 670 HIS A C 1
ATOM 5455 O O . HIS A 1 670 ? -21.625 -36.094 -5.352 1 84.38 670 HIS A O 1
ATOM 5461 N N . LYS A 1 671 ? -22.797 -34.312 -4.863 1 77.75 671 LYS A N 1
ATOM 5462 C CA . LYS A 1 671 ? -22.812 -33.875 -6.254 1 77.75 671 LYS A CA 1
ATOM 5463 C C . LYS A 1 671 ? -21.406 -33.562 -6.762 1 77.75 671 LYS A C 1
ATOM 5465 O O . LYS A 1 671 ? -21.078 -33.875 -7.902 1 77.75 671 LYS A O 1
ATOM 5470 N N . SER A 1 672 ? -20.75 -32.969 -5.922 1 72.19 672 SER A N 1
ATOM 5471 C CA . SER A 1 672 ? -19.391 -32.625 -6.27 1 72.19 672 SER A CA 1
ATOM 5472 C C . SER A 1 672 ? -18.531 -33.875 -6.469 1 72.19 672 SER A C 1
ATOM 5474 O O . SER A 1 672 ? -17.672 -33.906 -7.355 1 72.19 672 SER A O 1
ATOM 5476 N N . ASN A 1 673 ? -18.766 -34.844 -5.656 1 68 673 ASN A N 1
ATOM 5477 C CA . ASN A 1 673 ? -18.047 -36.094 -5.742 1 68 673 ASN A CA 1
ATOM 5478 C C . ASN A 1 673 ? -18.453 -36.906 -6.98 1 68 673 ASN A C 1
ATOM 5480 O O . ASN A 1 673 ? -17.625 -37.562 -7.594 1 68 673 ASN A O 1
ATOM 5484 N N . MET A 1 674 ? -19.719 -36.781 -7.273 1 57.34 674 MET A N 1
ATOM 5485 C CA . MET A 1 674 ? -20.234 -37.531 -8.438 1 57.34 674 MET A CA 1
ATOM 5486 C C . MET A 1 674 ? -19.672 -36.938 -9.727 1 57.34 674 MET A C 1
ATOM 5488 O O . MET A 1 674 ? -19.391 -37.656 -10.68 1 57.34 674 MET A O 1
ATOM 5492 N N . LYS A 1 675 ? -19.578 -35.625 -9.711 1 57.56 675 LYS A N 1
ATOM 5493 C CA . LYS A 1 675 ? -19 -35 -10.891 1 57.56 675 LYS A CA 1
ATOM 5494 C C . LYS A 1 675 ? -17.531 -35.406 -11.062 1 57.56 675 LYS A C 1
ATOM 5496 O O . LYS A 1 675 ? -17.031 -35.5 -12.188 1 57.56 675 LYS A O 1
ATOM 5501 N N . ASN A 1 676 ? -16.953 -35.688 -9.945 1 53.41 676 ASN A N 1
ATOM 5502 C CA . ASN A 1 676 ? -15.57 -36.188 -9.977 1 53.41 676 ASN A CA 1
ATOM 5503 C C . ASN A 1 676 ? -15.523 -37.688 -10.32 1 53.41 676 ASN A C 1
ATOM 5505 O O . ASN A 1 676 ? -14.445 -38.219 -10.562 1 53.41 676 ASN A O 1
ATOM 5509 N N . LYS A 1 677 ? -16.703 -38.344 -10.109 1 45.72 677 LYS A N 1
ATOM 5510 C CA . LYS A 1 677 ? -16.766 -39.75 -10.438 1 45.72 677 LYS A CA 1
ATOM 5511 C C . LYS A 1 677 ? -16.359 -40 -11.891 1 45.72 677 LYS A C 1
ATOM 5513 O O . LYS A 1 677 ? -16.266 -41.156 -12.32 1 45.72 677 LYS A O 1
ATOM 5518 N N . SER A 1 678 ? -16.297 -38.969 -12.547 1 43.09 678 SER A N 1
ATOM 5519 C CA . SER A 1 678 ? -15.727 -39.312 -13.844 1 43.09 678 SER A CA 1
ATOM 5520 C C . SER A 1 678 ? -14.32 -39.875 -13.695 1 43.09 678 SER A C 1
ATOM 5522 O O . SER A 1 678 ? -13.695 -40.25 -14.688 1 43.09 678 SER A O 1
ATOM 5524 N N . ILE A 1 679 ? -13.742 -39.656 -12.641 1 43.53 679 ILE A N 1
ATOM 5525 C CA . ILE A 1 679 ? -12.539 -40.469 -12.438 1 43.53 679 ILE A CA 1
ATOM 5526 C C . ILE A 1 679 ? -12.922 -41.875 -12.016 1 43.53 679 ILE A C 1
ATOM 5528 O O . ILE A 1 679 ? -13.453 -42.094 -10.93 1 43.53 679 ILE A O 1
ATOM 5532 N N . PRO A 1 680 ? -13.367 -42.719 -12.812 1 36.16 680 PRO A N 1
ATOM 5533 C CA . PRO A 1 680 ? -13.898 -44.062 -12.484 1 36.16 680 PRO A CA 1
ATOM 5534 C C . PRO A 1 680 ? -13.156 -44.719 -11.328 1 36.16 680 PRO A C 1
ATOM 5536 O O . PRO A 1 680 ? -11.992 -44.406 -11.078 1 36.16 680 PRO A O 1
ATOM 5539 N N . VAL A 1 681 ? -13.812 -45.344 -10.359 1 37.38 681 VAL A N 1
ATOM 5540 C CA . VAL A 1 681 ? -13.242 -46.312 -9.422 1 37.38 681 VAL A CA 1
ATOM 5541 C C . VAL A 1 681 ? -12 -46.969 -10.031 1 37.38 681 VAL A C 1
ATOM 5543 O O . VAL A 1 681 ? -11.008 -47.188 -9.344 1 37.38 681 VAL A O 1
ATOM 5546 N N . ASP A 1 682 ? -12.117 -47.406 -11.25 1 43.94 682 ASP A N 1
ATOM 5547 C CA . ASP A 1 682 ? -10.883 -47.875 -11.844 1 43.94 682 ASP A CA 1
ATOM 5548 C C . ASP A 1 682 ? -10.031 -46.75 -12.375 1 43.94 682 ASP A C 1
ATOM 5550 O O . ASP A 1 682 ? -10.117 -46.406 -13.555 1 43.94 682 ASP A O 1
ATOM 5554 N N . ALA A 1 683 ? -9.727 -45.781 -11.469 1 52 683 ALA A N 1
ATOM 5555 C CA . ALA A 1 683 ? -8.875 -44.625 -11.734 1 52 683 ALA A CA 1
ATOM 5556 C C . ALA A 1 683 ? -7.816 -44.938 -12.781 1 52 683 ALA A C 1
ATOM 5558 O O . ALA A 1 683 ? -7.547 -44.125 -13.672 1 52 683 ALA A O 1
ATOM 5559 N N . PHE A 1 684 ? -7.496 -46.156 -12.586 1 54.31 684 PHE A N 1
ATOM 5560 C CA . PHE A 1 684 ? -6.434 -46.562 -13.492 1 54.31 684 PHE A CA 1
ATOM 5561 C C . PHE A 1 684 ? -6.961 -46.688 -14.922 1 54.31 684 PHE A C 1
ATOM 5563 O O . PHE A 1 684 ? -6.316 -46.219 -15.867 1 54.31 684 PHE A O 1
ATOM 5570 N N . SER A 1 685 ? -8.117 -47.25 -14.922 1 57.41 685 SER A N 1
ATOM 5571 C CA . SER A 1 685 ? -8.688 -47.438 -16.25 1 57.41 685 SER A CA 1
ATOM 5572 C C . SER A 1 685 ? -9.086 -46.094 -16.875 1 57.41 685 SER A C 1
ATOM 5574 O O . SER A 1 685 ? -8.898 -45.875 -18.078 1 57.41 685 SER A O 1
ATOM 5576 N N . SER A 1 686 ? -9.516 -45.25 -16.078 1 64.75 686 SER A N 1
ATOM 5577 C CA . SER A 1 686 ? -9.938 -43.938 -16.578 1 64.75 686 SER A CA 1
ATOM 5578 C C . SER A 1 686 ? -8.742 -43.125 -17.047 1 64.75 686 SER A C 1
ATOM 5580 O O . SER A 1 686 ? -8.812 -42.438 -18.078 1 64.75 686 SER A O 1
ATOM 5582 N N . ILE A 1 687 ? -7.746 -43.281 -16.328 1 71.31 687 ILE A N 1
ATOM 5583 C CA . ILE A 1 687 ? -6.547 -42.531 -16.688 1 71.31 687 ILE A CA 1
ATOM 5584 C C . ILE A 1 687 ? -5.984 -43.062 -18 1 71.31 687 ILE A C 1
ATOM 5586 O O . ILE A 1 687 ? -5.574 -42.312 -18.875 1 71.31 687 ILE A O 1
ATOM 5590 N N . CYS A 1 688 ? -6.094 -44.406 -18.047 1 68.31 688 CYS A N 1
ATOM 5591 C CA . CYS A 1 688 ? -5.566 -45.031 -19.266 1 68.31 688 CYS A CA 1
ATOM 5592 C C . CYS A 1 688 ? -6.426 -44.688 -20.469 1 68.31 688 CYS A C 1
ATOM 5594 O O . CYS A 1 688 ? -5.902 -44.5 -21.578 1 68.31 688 CYS A O 1
ATOM 5596 N N . ASN A 1 689 ? -7.676 -44.562 -20.188 1 73.25 689 ASN A N 1
ATOM 5597 C CA . ASN A 1 689 ? -8.57 -44.219 -21.281 1 73.25 689 ASN A CA 1
ATOM 5598 C C . ASN A 1 689 ? -8.422 -42.781 -21.719 1 73.25 689 ASN A C 1
ATOM 5600 O O . ASN A 1 689 ? -8.445 -42.469 -22.906 1 73.25 689 ASN A O 1
ATOM 5604 N N . ASN A 1 690 ? -8.258 -41.969 -20.797 1 76.56 690 ASN A N 1
ATOM 5605 C CA . ASN A 1 690 ? -8.156 -40.531 -21.094 1 76.56 690 ASN A CA 1
ATOM 5606 C C . ASN A 1 690 ? -6.836 -40.188 -21.797 1 76.56 690 ASN A C 1
ATOM 5608 O O . ASN A 1 690 ? -6.777 -39.281 -22.625 1 76.56 690 ASN A O 1
ATOM 5612 N N . TYR A 1 691 ? -5.887 -40.969 -21.391 1 81.19 691 TYR A N 1
ATOM 5613 C CA . TYR A 1 691 ? -4.559 -40.688 -21.938 1 81.19 691 TYR A CA 1
ATOM 5614 C C . TYR A 1 691 ? -4.09 -41.812 -22.844 1 81.19 691 TYR A C 1
ATOM 5616 O O . TYR A 1 691 ? -2.93 -42.25 -22.766 1 81.19 691 TYR A O 1
ATOM 5624 N N . ASN A 1 692 ? -4.906 -42.281 -23.609 1 78.06 692 ASN A N 1
ATOM 5625 C CA . ASN A 1 692 ? -4.652 -43.438 -24.453 1 78.06 692 ASN A CA 1
ATOM 5626 C C . ASN A 1 692 ? -3.596 -43.125 -25.516 1 78.06 692 ASN A C 1
ATOM 5628 O O . ASN A 1 692 ? -2.93 -44.031 -26.016 1 78.06 692 ASN A O 1
ATOM 5632 N N . LYS A 1 693 ? -3.479 -41.875 -25.781 1 77.06 693 LYS A N 1
ATOM 5633 C CA . LYS A 1 693 ? -2.486 -41.5 -26.797 1 77.06 693 LYS A CA 1
ATOM 5634 C C . LYS A 1 693 ? -1.071 -41.594 -26.234 1 77.06 693 LYS A C 1
ATOM 5636 O O . LYS A 1 693 ? -0.109 -41.75 -26.984 1 77.06 693 LYS A O 1
ATOM 5641 N N . ILE A 1 694 ? -1.014 -41.531 -24.922 1 78.31 694 ILE A N 1
ATOM 5642 C CA . ILE A 1 694 ? 0.296 -41.469 -24.281 1 78.31 694 ILE A CA 1
ATOM 5643 C C . ILE A 1 694 ? 0.58 -42.781 -23.531 1 78.31 694 ILE A C 1
ATOM 5645 O O . ILE A 1 694 ? 1.719 -43.25 -23.5 1 78.31 694 ILE A O 1
ATOM 5649 N N . LEU A 1 695 ? -0.515 -43.344 -23.016 1 81.44 695 LEU A N 1
ATOM 5650 C CA . LEU A 1 695 ? -0.364 -44.531 -22.141 1 81.44 695 LEU A CA 1
ATOM 5651 C C . LEU A 1 695 ? -0.926 -45.781 -22.812 1 81.44 695 LEU A C 1
ATOM 5653 O O . LEU A 1 695 ? -1.983 -45.719 -23.438 1 81.44 695 LEU A O 1
ATOM 5657 N N . ASN A 1 696 ? -0.117 -46.812 -22.812 1 80.38 696 ASN A N 1
ATOM 5658 C CA . ASN A 1 696 ? -0.581 -48.094 -23.266 1 80.38 696 ASN A CA 1
ATOM 5659 C C . ASN A 1 696 ? -1.058 -48.969 -22.094 1 80.38 696 ASN A C 1
ATOM 5661 O O . ASN A 1 696 ? -0.266 -49.344 -21.234 1 80.38 696 ASN A O 1
ATOM 5665 N N . LYS A 1 697 ? -2.303 -49.312 -22.109 1 81 697 LYS A N 1
ATOM 5666 C CA . LYS A 1 697 ? -2.947 -50 -21 1 81 697 LYS A CA 1
ATOM 5667 C C . LYS A 1 697 ? -2.275 -51.344 -20.734 1 81 697 LYS A C 1
ATOM 5669 O O . LYS A 1 697 ? -2.049 -51.719 -19.578 1 81 697 LYS A O 1
ATOM 5674 N N . GLU A 1 698 ? -1.995 -52.094 -21.781 1 80.38 698 GLU A N 1
ATOM 5675 C CA . GLU A 1 698 ? -1.421 -53.406 -21.625 1 80.38 698 GLU A CA 1
ATOM 5676 C C . GLU A 1 698 ? -0.048 -53.344 -20.969 1 80.38 698 GLU A C 1
ATOM 5678 O O . GLU A 1 698 ? 0.258 -54.156 -20.078 1 80.38 698 GLU A O 1
ATOM 5683 N N . ASP A 1 699 ? 0.651 -52.375 -21.375 1 82 699 ASP A N 1
ATOM 5684 C CA . ASP A 1 699 ? 1.992 -52.25 -20.812 1 82 699 ASP A CA 1
ATOM 5685 C C . ASP A 1 699 ? 1.935 -51.844 -19.344 1 82 699 ASP A C 1
ATOM 5687 O O . ASP A 1 699 ? 2.754 -52.281 -18.531 1 82 699 ASP A O 1
ATOM 5691 N N . ILE A 1 700 ? 1.056 -51.031 -18.969 1 82.62 700 ILE A N 1
ATOM 5692 C CA . ILE A 1 700 ? 0.918 -50.531 -17.609 1 82.62 700 ILE A CA 1
ATOM 5693 C C . ILE A 1 700 ? 0.507 -51.688 -16.688 1 82.62 700 ILE A C 1
ATOM 5695 O O . ILE A 1 700 ? 1.037 -51.844 -15.586 1 82.62 700 ILE A O 1
ATOM 5699 N N . VAL A 1 701 ? -0.411 -52.469 -17.203 1 79.56 701 VAL A N 1
ATOM 5700 C CA . VAL A 1 701 ? -0.889 -53.625 -16.422 1 79.56 701 VAL A CA 1
ATOM 5701 C C . VAL A 1 701 ? 0.248 -54.625 -16.219 1 79.56 701 VAL A C 1
ATOM 5703 O O . VAL A 1 701 ? 0.411 -55.156 -15.125 1 79.56 701 VAL A O 1
ATOM 5706 N N . ARG A 1 702 ? 0.915 -54.844 -17.25 1 79.44 702 ARG A N 1
ATOM 5707 C CA . ARG A 1 702 ? 2.053 -55.75 -17.172 1 79.44 702 ARG A CA 1
ATOM 5708 C C . ARG A 1 702 ? 3.064 -55.281 -16.125 1 79.44 702 ARG A C 1
ATOM 5710 O O . ARG A 1 702 ? 3.514 -56.062 -15.289 1 79.44 702 ARG A O 1
ATOM 5717 N N . GLU A 1 703 ? 3.365 -54.031 -16.234 1 82.19 703 GLU A N 1
ATOM 5718 C CA . GLU A 1 703 ? 4.336 -53.469 -15.305 1 82.19 703 GLU A CA 1
ATOM 5719 C C . GLU A 1 703 ? 3.809 -53.5 -13.875 1 82.19 703 GLU A C 1
ATOM 5721 O O . GLU A 1 703 ? 4.57 -53.688 -12.922 1 82.19 703 GLU A O 1
ATOM 5726 N N . TYR A 1 704 ? 2.604 -53.219 -13.773 1 79.81 704 TYR A N 1
ATOM 5727 C CA . TYR A 1 704 ? 1.989 -53.25 -12.453 1 79.81 704 TYR A CA 1
ATOM 5728 C C . TYR A 1 704 ? 2.062 -54.625 -11.836 1 79.81 704 TYR A C 1
ATOM 5730 O O . TYR A 1 704 ? 2.363 -54.781 -10.648 1 79.81 704 TYR A O 1
ATOM 5738 N N . GLU A 1 705 ? 1.837 -55.562 -12.648 1 76.31 705 GLU A N 1
ATOM 5739 C CA . GLU A 1 705 ? 1.919 -56.938 -12.18 1 76.31 705 GLU A CA 1
ATOM 5740 C C . GLU A 1 705 ? 3.344 -57.281 -11.773 1 76.31 705 GLU A C 1
ATOM 5742 O O . GLU A 1 705 ? 3.553 -57.969 -10.758 1 76.31 705 GLU A O 1
ATOM 5747 N N . GLN A 1 706 ? 4.207 -56.875 -12.531 1 76.69 706 GLN A N 1
ATOM 5748 C CA . GLN A 1 706 ? 5.613 -57.125 -12.227 1 76.69 706 GLN A CA 1
ATOM 5749 C C . GLN A 1 706 ? 6.02 -56.438 -10.922 1 76.69 706 GLN A C 1
ATOM 5751 O O . GLN A 1 706 ? 6.809 -57 -10.148 1 76.69 706 GLN A O 1
ATOM 5756 N N . LEU A 1 707 ? 5.52 -55.312 -10.742 1 80 707 LEU A N 1
ATOM 5757 C CA . LEU A 1 707 ? 5.824 -54.562 -9.523 1 80 707 LEU A CA 1
ATOM 5758 C C . LEU A 1 707 ? 5.289 -55.312 -8.297 1 80 707 LEU A C 1
ATOM 5760 O O . LEU A 1 707 ? 5.977 -55.406 -7.277 1 80 707 LEU A O 1
ATOM 5764 N N . ILE A 1 708 ? 4.117 -55.781 -8.383 1 72.38 708 ILE A N 1
ATOM 5765 C CA . ILE A 1 708 ? 3.494 -56.5 -7.277 1 72.38 708 ILE A CA 1
ATOM 5766 C C . ILE A 1 708 ? 4.273 -57.781 -6.98 1 72.38 708 ILE A C 1
ATOM 5768 O O . ILE A 1 708 ? 4.477 -58.125 -5.816 1 72.38 708 ILE A O 1
ATOM 5772 N N . LYS A 1 709 ? 4.652 -58.375 -7.965 1 67.06 709 LYS A N 1
ATOM 5773 C CA . LYS A 1 709 ? 5.395 -59.625 -7.816 1 67.06 709 LYS A CA 1
ATOM 5774 C C . LYS A 1 709 ? 6.754 -59.406 -7.176 1 67.06 709 LYS A C 1
ATOM 5776 O O . LYS A 1 709 ? 7.262 -60.25 -6.441 1 67.06 709 LYS A O 1
ATOM 5781 N N . SER A 1 710 ? 7.355 -58.312 -7.578 1 65.94 710 SER A N 1
ATOM 5782 C CA . SER A 1 710 ? 8.695 -58.031 -7.07 1 65.94 710 SER A CA 1
ATOM 5783 C C . SER A 1 710 ? 8.664 -57.75 -5.574 1 65.94 710 SER A C 1
ATOM 5785 O O . SER A 1 710 ? 9.703 -57.781 -4.91 1 65.94 710 SER A O 1
ATOM 5787 N N . ASN A 1 711 ? 7.617 -57.906 -4.738 1 55.72 711 ASN A N 1
ATOM 5788 C CA . ASN A 1 711 ? 7.465 -57.688 -3.303 1 55.72 711 ASN A CA 1
ATOM 5789 C C . ASN A 1 711 ? 8.148 -56.406 -2.852 1 55.72 711 ASN A C 1
ATOM 5791 O O . ASN A 1 711 ? 8.773 -56.375 -1.795 1 55.72 711 ASN A O 1
ATOM 5795 N N . ILE A 1 712 ? 8.406 -55.375 -3.678 1 54 712 ILE A N 1
ATOM 5796 C CA . ILE A 1 712 ? 8.961 -54.094 -3.217 1 54 712 ILE A CA 1
ATOM 5797 C C . ILE A 1 712 ? 7.977 -53.406 -2.262 1 54 712 ILE A C 1
ATOM 5799 O O . ILE A 1 712 ? 6.82 -53.188 -2.619 1 54 712 ILE A O 1
ATOM 5803 N N . ASN A 1 713 ? 8.07 -53.656 -0.95 1 48.81 713 ASN A N 1
ATOM 5804 C CA . ASN A 1 713 ? 7.254 -52.969 0.054 1 48.81 713 ASN A CA 1
ATOM 5805 C C . ASN A 1 713 ? 7.316 -51.469 -0.096 1 48.81 713 ASN A C 1
ATOM 5807 O O . ASN A 1 713 ? 8.289 -50.844 0.323 1 48.81 713 ASN A O 1
ATOM 5811 N N . LEU A 1 714 ? 6.57 -50.906 -1.01 1 52.59 714 LEU A N 1
ATOM 5812 C CA . LEU A 1 714 ? 6.508 -49.469 -1.19 1 52.59 714 LEU A CA 1
ATOM 5813 C C . LEU A 1 714 ? 6.219 -48.75 0.133 1 52.59 714 LEU A C 1
ATOM 5815 O O . LEU A 1 714 ? 6.586 -47.594 0.317 1 52.59 714 LEU A O 1
ATOM 5819 N N . ILE A 1 715 ? 5.48 -49.344 1.129 1 45.97 715 ILE A N 1
ATOM 5820 C CA . ILE A 1 715 ? 5.078 -48.781 2.406 1 45.97 715 ILE A CA 1
ATOM 5821 C C . ILE A 1 715 ? 6.285 -48.688 3.336 1 45.97 715 ILE A C 1
ATOM 5823 O O . ILE A 1 715 ? 6.457 -47.688 4.043 1 45.97 715 ILE A O 1
ATOM 5827 N N . SER A 1 716 ? 7.07 -49.625 3.533 1 41.03 716 SER A N 1
ATOM 5828 C CA . SER A 1 716 ? 8.195 -49.625 4.465 1 41.03 716 SER A CA 1
ATOM 5829 C C . SER A 1 716 ? 9.219 -48.562 4.086 1 41.03 716 SER A C 1
ATOM 5831 O O . SER A 1 716 ? 10.156 -48.281 4.848 1 41.03 716 SER A O 1
ATOM 5833 N N . LEU A 1 717 ? 9.273 -48.062 3.043 1 38.03 717 LEU A N 1
ATOM 5834 C CA . LEU A 1 717 ? 10.195 -47.062 2.561 1 38.03 717 LEU A CA 1
ATOM 5835 C C . LEU A 1 717 ? 9.82 -45.688 3.098 1 38.03 717 LEU A C 1
ATOM 5837 O O . LEU A 1 717 ? 10.523 -44.688 2.855 1 38.03 717 LEU A O 1
ATOM 5841 N N . ASP A 1 718 ? 8.68 -45.469 3.637 1 40.81 718 ASP A N 1
ATOM 5842 C CA . ASP A 1 718 ? 8.094 -44.219 4.129 1 40.81 718 ASP A CA 1
ATOM 5843 C C . ASP A 1 718 ? 8.82 -43.719 5.383 1 40.81 718 ASP A C 1
ATOM 5845 O O . ASP A 1 718 ? 8.469 -42.688 5.941 1 40.81 718 ASP A O 1
ATOM 5849 N N . LYS A 1 719 ? 9.469 -44.562 6.156 1 38 719 LYS A N 1
ATOM 5850 C CA . LYS A 1 719 ? 10.031 -44.062 7.41 1 38 719 LYS A CA 1
ATOM 5851 C C . LYS A 1 719 ? 10.977 -42.906 7.176 1 38 719 LYS A C 1
ATOM 5853 O O . LYS A 1 719 ? 11.102 -42 8.023 1 38 719 LYS A O 1
ATOM 5858 N N . ASP A 1 720 ? 11.781 -42.875 6.129 1 33.38 720 ASP A N 1
ATOM 5859 C CA . ASP A 1 720 ? 12.781 -41.812 6.043 1 33.38 720 ASP A CA 1
ATOM 5860 C C . ASP A 1 720 ? 12.172 -40.531 5.523 1 33.38 720 ASP A C 1
ATOM 5862 O O . ASP A 1 720 ? 12.758 -39.438 5.672 1 33.38 720 ASP A O 1
ATOM 5866 N N . VAL A 1 721 ? 11.094 -40.562 4.793 1 31.69 721 VAL A N 1
ATOM 5867 C CA . VAL A 1 721 ? 10.57 -39.312 4.242 1 31.69 721 VAL A CA 1
ATOM 5868 C C . VAL A 1 721 ? 9.734 -38.594 5.301 1 31.69 721 VAL A C 1
ATOM 5870 O O . VAL A 1 721 ? 9.336 -37.438 5.105 1 31.69 721 VAL A O 1
ATOM 5873 N N . SER A 1 722 ? 9.203 -39.156 6.363 1 32.19 722 SER A N 1
ATOM 5874 C CA . SER A 1 722 ? 8.43 -38.469 7.402 1 32.19 722 SER A CA 1
ATOM 5875 C C . SER A 1 722 ? 9.242 -37.375 8.07 1 32.19 722 SER A C 1
ATOM 5877 O O . SER A 1 722 ? 8.688 -36.5 8.75 1 32.19 722 SER A O 1
ATOM 5879 N N . VAL A 1 723 ? 10.5 -37.469 8.148 1 30.64 723 VAL A N 1
ATOM 5880 C CA . VAL A 1 723 ? 11.305 -36.469 8.82 1 30.64 723 VAL A CA 1
ATOM 5881 C C . VAL A 1 723 ? 11.18 -35.125 8.086 1 30.64 723 VAL A C 1
ATOM 5883 O O . VAL A 1 723 ? 11.148 -34.062 8.719 1 30.64 723 VAL A O 1
ATOM 5886 N N . VAL A 1 724 ? 11.016 -35.219 6.781 1 28.31 724 VAL A N 1
ATOM 5887 C CA . VAL A 1 724 ? 11.062 -33.938 6.09 1 28.31 724 VAL A CA 1
ATOM 5888 C C . VAL A 1 724 ? 9.719 -33.219 6.242 1 28.31 724 VAL A C 1
ATOM 5890 O O . VAL A 1 724 ? 9.68 -31.984 6.352 1 28.31 724 VAL A O 1
ATOM 5893 N N . LEU A 1 725 ? 8.586 -33.938 6.266 1 28.61 725 LEU A N 1
ATOM 5894 C CA . LEU A 1 725 ? 7.312 -33.219 6.285 1 28.61 725 LEU A CA 1
ATOM 5895 C C . LEU A 1 725 ? 7.074 -32.594 7.645 1 28.61 725 LEU A C 1
ATOM 5897 O O . LEU A 1 725 ? 6.375 -31.562 7.742 1 28.61 725 LEU A O 1
ATOM 5901 N N . ASN A 1 726 ? 7.457 -33.188 8.758 1 30.45 726 ASN A N 1
ATOM 5902 C CA . ASN A 1 726 ? 7.293 -32.5 10.023 1 30.45 726 ASN A CA 1
ATOM 5903 C C . ASN A 1 726 ? 8 -31.141 10 1 30.45 726 ASN A C 1
ATOM 5905 O O . ASN A 1 726 ? 7.68 -30.25 10.797 1 30.45 726 ASN A O 1
ATOM 5909 N N . ALA A 1 727 ? 9.102 -31.047 9.203 1 29.22 727 ALA A N 1
ATOM 5910 C CA . ALA A 1 727 ? 9.812 -29.781 9.234 1 29.22 727 ALA A CA 1
ATOM 5911 C C . ALA A 1 727 ? 8.984 -28.672 8.586 1 29.22 727 ALA A C 1
ATOM 5913 O O . ALA A 1 727 ? 9.156 -27.5 8.906 1 29.22 727 ALA A O 1
ATOM 5914 N N . LEU A 1 728 ? 8.164 -28.984 7.551 1 28.64 728 LEU A N 1
ATOM 5915 C CA . LEU A 1 728 ? 7.406 -27.891 6.945 1 28.64 728 LEU A CA 1
ATOM 5916 C C . LEU A 1 728 ? 6.223 -27.5 7.82 1 28.64 728 LEU A C 1
ATOM 5918 O O . LEU A 1 728 ? 5.691 -26.406 7.691 1 28.64 728 LEU A O 1
ATOM 5922 N N . SER A 1 729 ? 5.609 -28.406 8.648 1 29.27 729 SER A N 1
ATOM 5923 C CA . SER A 1 729 ? 4.469 -28.016 9.469 1 29.27 729 SER A CA 1
ATOM 5924 C C . SER A 1 729 ? 4.879 -27.031 10.547 1 29.27 729 SER A C 1
ATOM 5926 O O . SER A 1 729 ? 4.027 -26.375 11.164 1 29.27 729 SER A O 1
ATOM 5928 N N . ASP A 1 730 ? 6.125 -27.062 11 1 29.61 730 ASP A N 1
ATOM 5929 C CA . ASP A 1 730 ? 6.402 -26.25 12.172 1 29.61 730 ASP A CA 1
ATOM 5930 C C . ASP A 1 730 ? 6.176 -24.766 11.883 1 29.61 730 ASP A C 1
ATOM 5932 O O . ASP A 1 730 ? 6.309 -23.922 12.781 1 29.61 730 ASP A O 1
ATOM 5936 N N . GLU A 1 731 ? 6.297 -24.375 10.625 1 28.38 731 GLU A N 1
ATOM 5937 C CA . GLU A 1 731 ? 6.301 -22.922 10.633 1 28.38 731 GLU A CA 1
ATOM 5938 C C . GLU A 1 731 ? 4.934 -22.359 11.016 1 28.38 731 GLU A C 1
ATOM 5940 O O . GLU A 1 731 ? 4.719 -21.156 10.984 1 28.38 731 GLU A O 1
ATOM 5945 N N . SER A 1 732 ? 3.857 -23.219 11.016 1 28.41 732 SER A N 1
ATOM 5946 C CA . SER A 1 732 ? 2.627 -22.578 11.484 1 28.41 732 SER A CA 1
ATOM 5947 C C . SER A 1 732 ? 2.627 -22.422 13 1 28.41 732 SER A C 1
ATOM 5949 O O . SER A 1 732 ? 2.291 -23.359 13.727 1 28.41 732 SER A O 1
ATOM 5951 N N . ASP A 1 733 ? 3.711 -22.047 13.695 1 25.33 733 ASP A N 1
ATOM 5952 C CA . ASP A 1 733 ? 3.711 -21.969 15.148 1 25.33 733 ASP A CA 1
ATOM 5953 C C . ASP A 1 733 ? 2.367 -21.453 15.672 1 25.33 733 ASP A C 1
ATOM 5955 O O . ASP A 1 733 ? 1.701 -22.141 16.453 1 25.33 733 ASP A O 1
ATOM 5959 N N . SER A 1 734 ? 2.484 -20.25 16.578 1 25.88 734 SER A N 1
ATOM 5960 C CA . SER A 1 734 ? 2.094 -19.984 17.969 1 25.88 734 SER A CA 1
ATOM 5961 C C . SER A 1 734 ? 0.612 -19.625 18.062 1 25.88 734 SER A C 1
ATOM 5963 O O . SER A 1 734 ? 0.003 -19.766 19.125 1 25.88 734 SER A O 1
ATOM 5965 N N . SER A 1 735 ? 0.021 -18.625 17.438 1 24.8 735 SER A N 1
ATOM 5966 C CA . SER A 1 735 ? -1.03 -18.031 18.25 1 24.8 735 SER A CA 1
ATOM 5967 C C . SER A 1 735 ? -2.229 -18.953 18.375 1 24.8 735 SER A C 1
ATOM 5969 O O . SER A 1 735 ? -3.18 -18.656 19.109 1 24.8 735 SER A O 1
ATOM 5971 N N . SER A 1 736 ? -2.801 -19.578 17.375 1 24.22 736 SER A N 1
ATOM 5972 C CA . SER A 1 736 ? -4.141 -20.031 17.719 1 24.22 736 SER A CA 1
ATOM 5973 C C . SER A 1 736 ? -4.09 -21.156 18.75 1 24.22 736 SER A C 1
ATOM 5975 O O . SER A 1 736 ? -3.061 -21.812 18.906 1 24.22 736 SER A O 1
ATOM 5977 N N . SER A 1 737 ? -5.246 -21.375 19.625 1 24.53 737 SER A N 1
ATOM 5978 C CA . SER A 1 737 ? -5.75 -22.266 20.656 1 24.53 737 SER A CA 1
ATOM 5979 C C . SER A 1 737 ? -5.383 -23.719 20.344 1 24.53 737 SER A C 1
ATOM 5981 O O . SER A 1 737 ? -5.129 -24.078 19.203 1 24.53 737 SER A O 1
ATOM 5983 N N . ASN A 1 738 ? -5.012 -24.453 21.422 1 24.84 738 ASN A N 1
ATOM 5984 C CA . ASN A 1 738 ? -4.859 -25.859 21.797 1 24.84 738 ASN A CA 1
ATOM 5985 C C . ASN A 1 738 ? -5.953 -26.719 21.172 1 24.84 738 ASN A C 1
ATOM 5987 O O . ASN A 1 738 ? -6.859 -27.188 21.859 1 24.84 738 ASN A O 1
ATOM 5991 N N . TYR A 1 739 ? -6.801 -26.266 20.297 1 23.73 739 TYR A N 1
ATOM 5992 C CA . TYR A 1 739 ? -7.758 -27.344 20.047 1 23.73 739 TYR A CA 1
ATOM 5993 C C . TYR A 1 739 ? -7.039 -28.656 19.781 1 23.73 739 TYR A C 1
ATOM 5995 O O . TYR A 1 739 ? -5.945 -28.688 19.219 1 23.73 739 TYR A O 1
ATOM 6003 N N . SER A 1 740 ? -7.273 -29.625 20.75 1 25.2 740 SER A N 1
ATOM 6004 C CA . SER A 1 740 ? -7.02 -31.047 20.625 1 25.2 740 SER A CA 1
ATOM 6005 C C . SER A 1 740 ? -7.152 -31.516 19.172 1 25.2 740 SER A C 1
ATOM 6007 O O . SER A 1 740 ? -8.234 -31.422 18.594 1 25.2 740 SER A O 1
ATOM 6009 N N . VAL A 1 741 ? -6.262 -31.156 18.422 1 27.47 741 VAL A N 1
ATOM 6010 C CA . VAL A 1 741 ? -6.191 -31.938 17.203 1 27.47 741 VAL A CA 1
ATOM 6011 C C . VAL A 1 741 ? -6.52 -33.406 17.5 1 27.47 741 VAL A C 1
ATOM 6013 O O . VAL A 1 741 ? -5.852 -34.031 18.328 1 27.47 741 VAL A O 1
ATOM 6016 N N . VAL A 1 742 ? -7.828 -33.812 17.656 1 27.39 742 VAL A N 1
ATOM 6017 C CA . VAL A 1 742 ? -8.102 -35.25 17.5 1 27.39 742 VAL A CA 1
ATOM 6018 C C . VAL A 1 742 ? -6.949 -35.906 16.766 1 27.39 742 VAL A C 1
ATOM 6020 O O . VAL A 1 742 ? -6.398 -35.344 15.812 1 27.39 742 VAL A O 1
ATOM 6023 N N . GLU A 1 743 ? -6.188 -36.719 17.5 1 29.27 743 GLU A N 1
ATOM 6024 C CA . GLU A 1 743 ? -5.309 -37.75 16.953 1 29.27 743 GLU A CA 1
ATOM 6025 C C . GLU A 1 743 ? -5.828 -38.25 15.609 1 29.27 743 GLU A C 1
ATOM 6027 O O . GLU A 1 743 ? -6.66 -39.156 15.57 1 29.27 743 GLU A O 1
ATOM 6032 N N . ASN A 1 744 ? -6.469 -37.438 14.852 1 29.03 744 ASN A N 1
ATOM 6033 C CA . ASN A 1 744 ? -6.805 -37.938 13.531 1 29.03 744 ASN A CA 1
ATOM 6034 C C . ASN A 1 744 ? -5.793 -39 13.062 1 29.03 744 ASN A C 1
ATOM 6036 O O . ASN A 1 744 ? -4.598 -38.875 13.336 1 29.03 744 ASN A O 1
ATOM 6040 N N . GLU A 1 745 ? -6.266 -40.219 12.953 1 30.91 745 GLU A N 1
ATOM 6041 C CA . GLU A 1 745 ? -5.664 -41.312 12.203 1 30.91 745 GLU A CA 1
ATOM 6042 C C . GLU A 1 745 ? -4.691 -40.781 11.148 1 30.91 745 GLU A C 1
ATOM 6044 O O . GLU A 1 745 ? -4.918 -39.719 10.555 1 30.91 745 GLU A O 1
ATOM 6049 N N . SER A 1 746 ? -3.449 -41.031 11.328 1 32.91 746 SER A N 1
ATOM 6050 C CA . SER A 1 746 ? -2.393 -40.875 10.336 1 32.91 746 SER A CA 1
ATOM 6051 C C . SER A 1 746 ? -2.963 -40.812 8.922 1 32.91 746 SER A C 1
ATOM 6053 O O . SER A 1 746 ? -3.652 -41.75 8.492 1 32.91 746 SER A O 1
ATOM 6055 N N . ILE A 1 747 ? -3.645 -39.844 8.555 1 36.59 747 ILE A N 1
ATOM 6056 C CA . ILE A 1 747 ? -3.764 -39.906 7.102 1 36.59 747 ILE A CA 1
ATOM 6057 C C . ILE A 1 747 ? -2.719 -40.875 6.535 1 36.59 747 ILE A C 1
ATOM 6059 O O . ILE A 1 747 ? -1.516 -40.656 6.68 1 36.59 747 ILE A O 1
ATOM 6063 N N . ASP A 1 748 ? -2.84 -42.125 6.641 1 37.06 748 ASP A N 1
ATOM 6064 C CA . ASP A 1 748 ? -2.016 -43.125 5.973 1 37.06 748 ASP A CA 1
ATOM 6065 C C . ASP A 1 748 ? -1.324 -42.531 4.746 1 37.06 748 ASP A C 1
ATOM 6067 O O . ASP A 1 748 ? -1.971 -42.281 3.727 1 37.06 748 ASP A O 1
ATOM 6071 N N . ASP A 1 749 ? -0.419 -41.625 4.914 1 44.09 749 ASP A N 1
ATOM 6072 C CA . ASP A 1 749 ? 0.565 -41.094 3.992 1 44.09 749 ASP A CA 1
ATOM 6073 C C . ASP A 1 749 ? 0.829 -42.031 2.83 1 44.09 749 ASP A C 1
ATOM 6075 O O . ASP A 1 749 ? 1.617 -41.719 1.935 1 44.09 749 ASP A O 1
ATOM 6079 N N . SER A 1 750 ? 0.568 -43.344 3.031 1 43.47 750 SER A N 1
ATOM 6080 C CA . SER A 1 750 ? 0.86 -44.406 2.082 1 43.47 750 SER A CA 1
ATOM 6081 C C . SER A 1 750 ? 0.168 -44.156 0.745 1 43.47 750 SER A C 1
ATOM 6083 O O . SER A 1 750 ? 0.609 -44.656 -0.289 1 43.47 750 SER A O 1
ATOM 6085 N N . GLN A 1 751 ? -0.96 -43.25 0.729 1 56.88 751 GLN A N 1
ATOM 6086 C CA . GLN A 1 751 ? -1.777 -43.25 -0.479 1 56.88 751 GLN A CA 1
ATOM 6087 C C . GLN A 1 751 ? -1.53 -42 -1.326 1 56.88 751 GLN A C 1
ATOM 6089 O O . GLN A 1 751 ? -2.258 -41.75 -2.287 1 56.88 751 GLN A O 1
ATOM 6094 N N . SER A 1 752 ? -0.414 -41.25 -1.102 1 76.19 752 SER A N 1
ATOM 6095 C CA . SER A 1 752 ? -0.189 -40.062 -1.934 1 76.19 752 SER A CA 1
ATOM 6096 C C . SER A 1 752 ? 0.564 -40.438 -3.209 1 76.19 752 SER A C 1
ATOM 6098 O O . SER A 1 752 ? 1.557 -41.156 -3.166 1 76.19 752 SER A O 1
ATOM 6100 N N . ILE A 1 753 ? -0.074 -40.125 -4.285 1 82 753 ILE A N 1
ATOM 6101 C CA . ILE A 1 753 ? 0.569 -40.312 -5.578 1 82 753 ILE A CA 1
ATOM 6102 C C . ILE A 1 753 ? 1.933 -39.625 -5.586 1 82 753 ILE A C 1
ATOM 6104 O O . ILE A 1 753 ? 2.891 -40.156 -6.164 1 82 753 ILE A O 1
ATOM 6108 N N . LEU A 1 754 ? 2.02 -38.562 -4.84 1 86.19 754 LEU A N 1
ATOM 6109 C CA . LEU A 1 754 ? 3.258 -37.812 -4.801 1 86.19 754 LEU A CA 1
ATOM 6110 C C . LEU A 1 754 ? 4.359 -38.594 -4.09 1 86.19 754 LEU A C 1
ATOM 6112 O O . LEU A 1 754 ? 5.512 -38.594 -4.535 1 86.19 754 LEU A O 1
ATOM 6116 N N . LYS A 1 755 ? 4.02 -39.219 -3.045 1 83.69 755 LYS A N 1
ATOM 6117 C CA . LYS A 1 755 ? 5 -40 -2.316 1 83.69 755 LYS A CA 1
ATOM 6118 C C . LYS A 1 755 ? 5.488 -41.188 -3.162 1 83.69 755 LYS A C 1
ATOM 6120 O O . LYS A 1 755 ? 6.68 -41.5 -3.166 1 83.69 755 LYS A O 1
ATOM 6125 N N . THR A 1 756 ? 4.512 -41.844 -3.832 1 83.88 756 THR A N 1
ATOM 6126 C CA . THR A 1 756 ? 4.871 -42.969 -4.711 1 83.88 756 THR A CA 1
ATOM 6127 C C . THR A 1 756 ? 5.762 -42.5 -5.852 1 83.88 756 THR A C 1
ATOM 6129 O O . THR A 1 756 ? 6.723 -43.156 -6.223 1 83.88 756 THR A O 1
ATOM 6132 N N . TYR A 1 757 ? 5.426 -41.375 -6.332 1 88.62 757 TYR A N 1
ATOM 6133 C CA . TYR A 1 757 ? 6.215 -40.75 -7.387 1 88.62 757 TYR A CA 1
ATOM 6134 C C . TYR A 1 757 ? 7.645 -40.5 -6.918 1 88.62 757 TYR A C 1
ATOM 6136 O O . TYR A 1 757 ? 8.602 -40.812 -7.629 1 88.62 757 TYR A O 1
ATOM 6144 N N . GLN A 1 758 ? 7.777 -39.969 -5.723 1 88.5 758 GLN A N 1
ATOM 6145 C CA . GLN A 1 758 ? 9.094 -39.688 -5.16 1 88.5 758 GLN A CA 1
ATOM 6146 C C . GLN A 1 758 ? 9.891 -40.938 -4.926 1 88.5 758 GLN A C 1
ATOM 6148 O O . GLN A 1 758 ? 11.109 -40.969 -5.148 1 88.5 758 GLN A O 1
ATOM 6153 N N . ILE A 1 759 ? 9.242 -42.031 -4.562 1 83.56 759 ILE A N 1
ATOM 6154 C CA . ILE A 1 759 ? 9.883 -43.312 -4.32 1 83.56 759 ILE A CA 1
ATOM 6155 C C . ILE A 1 759 ? 10.414 -43.875 -5.637 1 83.56 759 ILE A C 1
ATOM 6157 O O . ILE A 1 759 ? 11.523 -44.406 -5.684 1 83.56 759 ILE A O 1
ATOM 6161 N N . PHE A 1 760 ? 9.602 -43.781 -6.652 1 85.88 760 PHE A N 1
ATOM 6162 C CA . PHE A 1 760 ? 10 -44.25 -7.965 1 85.88 760 PHE A CA 1
ATOM 6163 C C . PHE A 1 760 ? 11.273 -43.562 -8.438 1 85.88 760 PHE A C 1
ATOM 6165 O O . PHE A 1 760 ? 12.156 -44.219 -9.016 1 85.88 760 PHE A O 1
ATOM 6172 N N . ILE A 1 761 ? 11.328 -42.281 -8.18 1 86.56 761 ILE A N 1
ATOM 6173 C CA . ILE A 1 761 ? 12.484 -41.5 -8.625 1 86.56 761 ILE A CA 1
ATOM 6174 C C . ILE A 1 761 ? 13.695 -41.844 -7.766 1 86.56 761 ILE A C 1
ATOM 6176 O O . ILE A 1 761 ? 14.781 -42.125 -8.289 1 86.56 761 ILE A O 1
ATOM 6180 N N . ASN A 1 762 ? 13.539 -41.812 -6.473 1 82.81 762 ASN A N 1
ATOM 6181 C CA . ASN A 1 762 ? 14.641 -42 -5.535 1 82.81 762 ASN A CA 1
ATOM 6182 C C . ASN A 1 762 ? 15.242 -43.375 -5.621 1 82.81 762 ASN A C 1
ATOM 6184 O O . ASN A 1 762 ? 16.438 -43.562 -5.426 1 82.81 762 ASN A O 1
ATOM 6188 N N . LYS A 1 763 ? 14.398 -44.344 -5.945 1 78.69 763 LYS A N 1
ATOM 6189 C CA . LYS A 1 763 ? 14.867 -45.75 -5.984 1 78.69 763 LYS A CA 1
ATOM 6190 C C . LYS A 1 763 ? 15.203 -46.156 -7.41 1 78.69 763 LYS A C 1
ATOM 6192 O O . LYS A 1 763 ? 15.555 -47.312 -7.652 1 78.69 763 LYS A O 1
ATOM 6197 N N . GLY A 1 764 ? 15.016 -45.312 -8.344 1 79.56 764 GLY A N 1
ATOM 6198 C CA . GLY A 1 764 ? 15.375 -45.594 -9.727 1 79.56 764 GLY A CA 1
ATOM 6199 C C . GLY A 1 764 ? 14.422 -46.531 -10.43 1 79.56 764 GLY A C 1
ATOM 6200 O O . GLY A 1 764 ? 14.812 -47.25 -11.344 1 79.56 764 GLY A O 1
ATOM 6201 N N . LEU A 1 765 ? 13.273 -46.688 -9.953 1 79 765 LEU A N 1
ATOM 6202 C CA . LEU A 1 765 ? 12.273 -47.594 -10.492 1 79 765 LEU A CA 1
ATOM 6203 C C . LEU A 1 765 ? 11.734 -47.062 -11.828 1 79 765 LEU A C 1
ATOM 6205 O O . LEU A 1 765 ? 11.109 -47.844 -12.578 1 79 765 LEU A O 1
ATOM 6209 N N . LEU A 1 766 ? 11.984 -45.781 -12.164 1 80.56 766 LEU A N 1
ATOM 6210 C CA . LEU A 1 766 ? 11.477 -45.188 -13.391 1 80.56 766 LEU A CA 1
ATOM 6211 C C . LEU A 1 766 ? 12.039 -45.875 -14.617 1 80.56 766 LEU A C 1
ATOM 6213 O O . LEU A 1 766 ? 11.375 -45.938 -15.656 1 80.56 766 LEU A O 1
ATOM 6217 N N . ASN A 1 767 ? 13.203 -46.469 -14.445 1 80.12 767 ASN A N 1
ATOM 6218 C CA . ASN A 1 767 ? 13.82 -47.188 -15.57 1 80.12 767 ASN A CA 1
ATOM 6219 C C . ASN A 1 767 ? 13.281 -48.594 -15.711 1 80.12 767 ASN A C 1
ATOM 6221 O O . ASN A 1 767 ? 13.305 -49.156 -16.812 1 80.12 767 ASN A O 1
ATOM 6225 N N . ILE A 1 768 ? 12.781 -49.156 -14.602 1 77.31 768 ILE A N 1
ATOM 6226 C CA . ILE A 1 768 ? 12.273 -50.5 -14.578 1 77.31 768 ILE A CA 1
ATOM 6227 C C . ILE A 1 768 ? 10.82 -50.531 -15.023 1 77.31 768 ILE A C 1
ATOM 6229 O O . ILE A 1 768 ? 10.406 -51.406 -15.781 1 77.31 768 ILE A O 1
ATOM 6233 N N . PHE A 1 769 ? 10.117 -49.562 -14.484 1 83.81 769 PHE A N 1
ATOM 6234 C CA . PHE A 1 769 ? 8.695 -49.469 -14.797 1 83.81 769 PHE A CA 1
ATOM 6235 C C . PHE A 1 769 ? 8.359 -48.125 -15.43 1 83.81 769 PHE A C 1
ATOM 6237 O O . PHE A 1 769 ? 7.625 -47.344 -14.844 1 83.81 769 PHE A O 1
ATOM 6244 N N . PRO A 1 770 ? 8.711 -47.875 -16.641 1 84.75 770 PRO A N 1
ATOM 6245 C CA . PRO A 1 770 ? 8.555 -46.531 -17.266 1 84.75 770 PRO A CA 1
ATOM 6246 C C . PRO A 1 770 ? 7.094 -46.188 -17.5 1 84.75 770 PRO A C 1
ATOM 6248 O O . PRO A 1 770 ? 6.719 -45 -17.391 1 84.75 770 PRO A O 1
ATOM 6251 N N . ASN A 1 771 ? 6.293 -47.125 -17.875 1 82.75 771 ASN A N 1
ATOM 6252 C CA . ASN A 1 771 ? 4.891 -46.844 -18.156 1 82.75 771 ASN A CA 1
ATOM 6253 C C . ASN A 1 771 ? 4.113 -46.531 -16.891 1 82.75 771 ASN A C 1
ATOM 6255 O O . ASN A 1 771 ? 3.266 -45.625 -16.875 1 82.75 771 ASN A O 1
ATOM 6259 N N . LEU A 1 772 ? 4.445 -47.25 -15.906 1 82.56 772 LEU A N 1
ATOM 6260 C CA . LEU A 1 772 ? 3.836 -46.969 -14.609 1 82.56 772 LEU A CA 1
ATOM 6261 C C . LEU A 1 772 ? 4.27 -45.594 -14.102 1 82.56 772 LEU A C 1
ATOM 6263 O O . LEU A 1 772 ? 3.482 -44.875 -13.477 1 82.56 772 LEU A O 1
ATOM 6267 N N . PHE A 1 773 ? 5.492 -45.312 -14.367 1 85.69 773 PHE A N 1
ATOM 6268 C CA . PHE A 1 773 ? 6.023 -44 -13.953 1 85.69 773 PHE A CA 1
ATOM 6269 C C . PHE A 1 773 ? 5.309 -42.875 -14.68 1 85.69 773 PHE A C 1
ATOM 6271 O O . PHE A 1 773 ? 5.043 -41.812 -14.094 1 85.69 773 PHE A O 1
ATOM 6278 N N . SER A 1 774 ? 5.023 -43.094 -15.898 1 87.62 774 SER A N 1
ATOM 6279 C CA . SER A 1 774 ? 4.312 -42.062 -16.672 1 87.62 774 SER A CA 1
ATOM 6280 C C . SER A 1 774 ? 2.926 -41.812 -16.094 1 87.62 774 SER A C 1
ATOM 6282 O O . SER A 1 774 ? 2.453 -40.656 -16.109 1 87.62 774 SER A O 1
ATOM 6284 N N . VAL A 1 775 ? 2.309 -42.812 -15.617 1 85.62 775 VAL A N 1
ATOM 6285 C CA . VAL A 1 775 ? 0.996 -42.688 -14.992 1 85.62 775 VAL A CA 1
ATOM 6286 C C . VAL A 1 775 ? 1.115 -41.844 -13.719 1 85.62 775 VAL A C 1
ATOM 6288 O O . VAL A 1 775 ? 0.288 -40.969 -13.453 1 85.62 775 VAL A O 1
ATOM 6291 N N . LEU A 1 776 ? 2.143 -42.188 -12.953 1 85.62 776 LEU A N 1
ATOM 6292 C CA . LEU A 1 776 ? 2.379 -41.438 -11.719 1 85.62 776 LEU A CA 1
ATOM 6293 C C . LEU A 1 776 ? 2.695 -39.969 -12.023 1 85.62 776 LEU A C 1
ATOM 6295 O O . LEU A 1 776 ? 2.219 -39.062 -11.328 1 85.62 776 LEU A O 1
ATOM 6299 N N . LYS A 1 777 ? 3.479 -39.781 -13.016 1 89.5 777 LYS A N 1
ATOM 6300 C CA . LYS A 1 777 ? 3.875 -38.438 -13.398 1 89.5 777 LYS A CA 1
ATOM 6301 C C . LYS A 1 777 ? 2.666 -37.625 -13.828 1 89.5 777 LYS A C 1
ATOM 6303 O O . LYS A 1 777 ? 2.545 -36.438 -13.461 1 89.5 777 LYS A O 1
ATOM 6308 N N . ILE A 1 778 ? 1.774 -38.188 -14.57 1 89 778 ILE A N 1
ATOM 6309 C CA . ILE A 1 778 ? 0.55 -37.5 -14.992 1 89 778 ILE A CA 1
ATOM 6310 C C . ILE A 1 778 ? -0.319 -37.219 -13.766 1 89 778 ILE A C 1
ATOM 6312 O O . ILE A 1 778 ? -0.851 -36.094 -13.625 1 89 778 ILE A O 1
ATOM 6316 N N . GLY A 1 779 ? -0.412 -38.156 -12.883 1 86.25 779 GLY A N 1
ATOM 6317 C CA . GLY A 1 779 ? -1.215 -38 -11.68 1 86.25 779 GLY A CA 1
ATOM 6318 C C . GLY A 1 779 ? -0.757 -36.844 -10.805 1 86.25 779 GLY A C 1
ATOM 6319 O O . GLY A 1 779 ? -1.579 -36.094 -10.289 1 86.25 779 GLY A O 1
ATOM 6320 N N . VAL A 1 780 ? 0.532 -36.688 -10.648 1 89.38 780 VAL A N 1
ATOM 6321 C CA . VAL A 1 780 ? 1.087 -35.656 -9.789 1 89.38 780 VAL A CA 1
ATOM 6322 C C . VAL A 1 780 ? 0.984 -34.312 -10.492 1 89.38 780 VAL A C 1
ATOM 6324 O O . VAL A 1 780 ? 0.909 -33.25 -9.836 1 89.38 780 VAL A O 1
ATOM 6327 N N . THR A 1 781 ? 0.903 -34.281 -11.797 1 92.25 781 THR A N 1
ATOM 6328 C CA . THR A 1 781 ? 0.895 -33.062 -12.586 1 92.25 781 THR A CA 1
ATOM 6329 C C . THR A 1 781 ? -0.522 -32.5 -12.711 1 92.25 781 THR A C 1
ATOM 6331 O O . THR A 1 781 ? -0.71 -31.328 -13.07 1 92.25 781 THR A O 1
ATOM 6334 N N . LEU A 1 782 ? -1.509 -33.281 -12.43 1 89.06 782 LEU A N 1
ATOM 6335 C CA . LEU A 1 782 ? -2.885 -32.781 -12.516 1 89.06 782 LEU A CA 1
ATOM 6336 C C . LEU A 1 782 ? -3.156 -31.719 -11.461 1 89.06 782 LEU A C 1
ATOM 6338 O O . LEU A 1 782 ? -2.748 -31.859 -10.305 1 89.06 782 LEU A O 1
ATOM 6342 N N . PRO A 1 783 ? -3.781 -30.594 -11.898 1 88.5 783 PRO A N 1
ATOM 6343 C CA . PRO A 1 783 ? -4.059 -29.531 -10.938 1 88.5 783 PRO A CA 1
ATOM 6344 C C . PRO A 1 783 ? -5.234 -29.844 -10.023 1 88.5 783 PRO A C 1
ATOM 6346 O O . PRO A 1 783 ? -6.18 -30.516 -10.43 1 88.5 783 PRO A O 1
ATOM 6349 N N . ILE A 1 784 ? -5.156 -29.438 -8.812 1 82.75 784 ILE A N 1
ATOM 6350 C CA . ILE A 1 784 ? -6.215 -29.719 -7.848 1 82.75 784 ILE A CA 1
ATOM 6351 C C . ILE A 1 784 ? -7.012 -28.453 -7.57 1 82.75 784 ILE A C 1
ATOM 6353 O O . ILE A 1 784 ? -8.219 -28.5 -7.332 1 82.75 784 ILE A O 1
ATOM 6357 N N . SER A 1 785 ? -6.258 -27.359 -7.559 1 84.62 785 SER A N 1
ATOM 6358 C CA . SER A 1 785 ? -6.922 -26.109 -7.215 1 84.62 785 SER A CA 1
ATOM 6359 C C . SER A 1 785 ? -6.309 -24.922 -7.969 1 84.62 785 SER A C 1
ATOM 6361 O O . SER A 1 785 ? -5.199 -25.031 -8.492 1 84.62 785 SER A O 1
ATOM 6363 N N . SER A 1 786 ? -7.148 -23.891 -8.102 1 85.56 786 SER A N 1
ATOM 6364 C CA . SER A 1 786 ? -6.668 -22.656 -8.695 1 85.56 786 SER A CA 1
ATOM 6365 C C . SER A 1 786 ? -6.234 -21.656 -7.625 1 85.56 786 SER A C 1
ATOM 6367 O O . SER A 1 786 ? -6.508 -20.453 -7.73 1 85.56 786 SER A O 1
ATOM 6369 N N . ALA A 1 787 ? -5.605 -22.125 -6.574 1 88.81 787 ALA A N 1
ATOM 6370 C CA . ALA A 1 787 ? -5.148 -21.266 -5.48 1 88.81 787 ALA A CA 1
ATOM 6371 C C . ALA A 1 787 ? -3.902 -20.484 -5.883 1 88.81 787 ALA A C 1
ATOM 6373 O O . ALA A 1 787 ? -3.705 -19.344 -5.43 1 88.81 787 ALA A O 1
ATOM 6374 N N . SER A 1 788 ? -3.082 -21.078 -6.723 1 91.31 788 SER A N 1
ATOM 6375 C CA . SER A 1 788 ? -1.827 -20.438 -7.113 1 91.31 788 SER A CA 1
ATOM 6376 C C . SER A 1 788 ? -2.076 -19.156 -7.895 1 91.31 788 SER A C 1
ATOM 6378 O O . SER A 1 788 ? -1.43 -18.125 -7.641 1 91.31 788 SER A O 1
ATOM 6380 N N . PRO A 1 789 ? -2.994 -19.172 -8.828 1 92.5 789 PRO A N 1
ATOM 6381 C CA . PRO A 1 789 ? -3.318 -17.906 -9.484 1 92.5 789 PRO A CA 1
ATOM 6382 C C . PRO A 1 789 ? -3.787 -16.828 -8.5 1 92.5 789 PRO A C 1
ATOM 6384 O O . PRO A 1 789 ? -3.473 -15.648 -8.672 1 92.5 789 PRO A O 1
ATOM 6387 N N . GLU A 1 790 ? -4.543 -17.188 -7.516 1 89.94 790 GLU A N 1
ATOM 6388 C CA . GLU A 1 790 ? -5.02 -16.219 -6.531 1 89.94 790 GLU A CA 1
ATOM 6389 C C . GLU A 1 790 ? -3.859 -15.625 -5.734 1 89.94 790 GLU A C 1
ATOM 6391 O O . GLU A 1 790 ? -3.912 -14.461 -5.324 1 89.94 790 GLU A O 1
ATOM 6396 N N . ARG A 1 791 ? -2.863 -16.453 -5.504 1 90.69 791 ARG A N 1
ATOM 6397 C CA . ARG A 1 791 ? -1.678 -15.953 -4.812 1 90.69 791 ARG A CA 1
ATOM 6398 C C . ARG A 1 791 ? -0.985 -14.867 -5.633 1 90.69 791 ARG A C 1
ATOM 6400 O O . ARG A 1 791 ? -0.404 -13.938 -5.074 1 90.69 791 ARG A O 1
ATOM 6407 N N . THR A 1 792 ? -0.99 -15.039 -6.922 1 94.81 792 THR A N 1
ATOM 6408 C CA . THR A 1 792 ? -0.4 -14.023 -7.789 1 94.81 792 THR A CA 1
ATOM 6409 C C . THR A 1 792 ? -1.159 -12.703 -7.672 1 94.81 792 THR A C 1
ATOM 6411 O O . THR A 1 792 ? -0.576 -11.633 -7.828 1 94.81 792 THR A O 1
ATOM 6414 N N . PHE A 1 793 ? -2.465 -12.781 -7.371 1 92.88 793 PHE A N 1
ATOM 6415 C CA . PHE A 1 793 ? -3.27 -11.57 -7.23 1 92.88 793 PHE A CA 1
ATOM 6416 C C . PHE A 1 793 ? -2.85 -10.781 -5.996 1 92.88 793 PHE A C 1
ATOM 6418 O O . PHE A 1 793 ? -2.906 -9.555 -5.992 1 92.88 793 PHE A O 1
ATOM 6425 N N . SER A 1 794 ? -2.465 -11.492 -4.996 1 90.12 794 SER A N 1
ATOM 6426 C CA . SER A 1 794 ? -1.959 -10.82 -3.803 1 90.12 794 SER A CA 1
ATOM 6427 C C . SER A 1 794 ? -0.71 -10.008 -4.113 1 90.12 794 SER A C 1
ATOM 6429 O O . SER A 1 794 ? -0.561 -8.883 -3.625 1 90.12 794 SER A O 1
ATOM 6431 N N . LYS A 1 795 ? 0.141 -10.562 -4.891 1 93.62 795 LYS A N 1
ATOM 6432 C CA . LYS A 1 795 ? 1.345 -9.844 -5.305 1 93.62 795 LYS A CA 1
ATOM 6433 C C . LYS A 1 795 ? 1 -8.68 -6.223 1 93.62 795 LYS A C 1
ATOM 6435 O O . LYS A 1 795 ? 1.643 -7.625 -6.168 1 93.62 795 LYS A O 1
ATOM 6440 N N . LEU A 1 796 ? 0.028 -8.93 -7.059 1 95.56 796 LEU A N 1
ATOM 6441 C CA . LEU A 1 796 ? -0.42 -7.887 -7.973 1 95.56 796 LEU A CA 1
ATOM 6442 C C . LEU A 1 796 ? -0.853 -6.641 -7.207 1 95.56 796 LEU A C 1
ATOM 6444 O O . LEU A 1 796 ? -0.523 -5.52 -7.598 1 95.56 796 LEU A O 1
ATOM 6448 N N . LYS A 1 797 ? -1.523 -6.844 -6.09 1 91.94 797 LYS A N 1
ATOM 6449 C CA . LYS A 1 797 ? -2.02 -5.738 -5.277 1 91.94 797 LYS A CA 1
ATOM 6450 C C . LYS A 1 797 ? -0.868 -4.977 -4.625 1 91.94 797 LYS A C 1
ATOM 6452 O O . LYS A 1 797 ? -0.991 -3.785 -4.332 1 91.94 797 LYS A O 1
ATOM 6457 N N . LEU A 1 798 ? 0.213 -5.609 -4.426 1 92.31 798 LEU A N 1
ATOM 6458 C CA . LEU A 1 798 ? 1.376 -4.977 -3.812 1 92.31 798 LEU A CA 1
ATOM 6459 C C . LEU A 1 798 ? 2.174 -4.188 -4.844 1 92.31 798 LEU A C 1
ATOM 6461 O O . LEU A 1 798 ? 2.779 -3.164 -4.52 1 92.31 798 LEU A O 1
ATOM 6465 N N . ILE A 1 799 ? 2.213 -4.707 -5.992 1 95 799 ILE A N 1
ATOM 6466 C CA . ILE A 1 799 ? 3.037 -4.113 -7.043 1 95 799 ILE A CA 1
ATOM 6467 C C . ILE A 1 799 ? 2.299 -2.938 -7.676 1 95 799 ILE A C 1
ATOM 6469 O O . ILE A 1 799 ? 2.867 -1.856 -7.84 1 95 799 ILE A O 1
ATOM 6473 N N . LYS A 1 800 ? 1.097 -3.201 -8.055 1 93.25 800 LYS A N 1
ATOM 6474 C CA . LYS A 1 800 ? 0.293 -2.141 -8.656 1 93.25 800 LYS A CA 1
ATOM 6475 C C . LYS A 1 800 ? -0.607 -1.478 -7.621 1 93.25 800 LYS A C 1
ATOM 6477 O O . LYS A 1 800 ? -1.73 -1.928 -7.387 1 93.25 800 LYS A O 1
ATOM 6482 N N . THR A 1 801 ? -0.148 -0.404 -7.078 1 88.5 801 THR A N 1
ATOM 6483 C CA . THR A 1 801 ? -0.852 0.327 -6.027 1 88.5 801 THR A CA 1
ATOM 6484 C C . THR A 1 801 ? -1.502 1.588 -6.59 1 88.5 801 THR A C 1
ATOM 6486 O O . THR A 1 801 ? -1.361 1.888 -7.777 1 88.5 801 THR A O 1
ATOM 6489 N N . ARG A 1 802 ? -2.15 2.322 -5.75 1 80.56 802 ARG A N 1
ATOM 6490 C CA . ARG A 1 802 ? -2.791 3.576 -6.137 1 80.56 802 ARG A CA 1
ATOM 6491 C C . ARG A 1 802 ? -1.77 4.57 -6.68 1 80.56 802 ARG A C 1
ATOM 6493 O O . ARG A 1 802 ? -2.068 5.34 -7.594 1 80.56 802 ARG A O 1
ATOM 6500 N N . LEU A 1 803 ? -0.566 4.461 -6.113 1 79.88 803 LEU A N 1
ATOM 6501 C CA . LEU A 1 803 ? 0.491 5.387 -6.504 1 79.88 803 LEU A CA 1
ATOM 6502 C C . LEU A 1 803 ? 1.143 4.945 -7.809 1 79.88 803 LEU A C 1
ATOM 6504 O O . LEU A 1 803 ? 1.847 5.73 -8.453 1 79.88 803 LEU A O 1
ATOM 6508 N N . ARG A 1 804 ? 0.85 3.703 -8.188 1 87.06 804 ARG A N 1
ATOM 6509 C CA . ARG A 1 804 ? 1.46 3.148 -9.391 1 87.06 804 ARG A CA 1
ATOM 6510 C C . ARG A 1 804 ? 0.399 2.588 -10.336 1 87.06 804 ARG A C 1
ATOM 6512 O O . ARG A 1 804 ? 0.58 1.514 -10.906 1 87.06 804 ARG A O 1
ATOM 6519 N N . SER A 1 805 ? -0.655 3.223 -10.43 1 80.88 805 SER A N 1
ATOM 6520 C CA . SER A 1 805 ? -1.805 2.717 -11.172 1 80.88 805 SER A CA 1
ATOM 6521 C C . SER A 1 805 ? -1.625 2.918 -12.672 1 80.88 805 SER A C 1
ATOM 6523 O O . SER A 1 805 ? -2.322 2.295 -13.477 1 80.88 805 SER A O 1
ATOM 6525 N N . THR A 1 806 ? -0.628 3.744 -13.086 1 77.94 806 THR A N 1
ATOM 6526 C CA . THR A 1 806 ? -0.455 4.059 -14.5 1 77.94 806 THR A CA 1
ATOM 6527 C C . THR A 1 806 ? 0.602 3.154 -15.133 1 77.94 806 THR A C 1
ATOM 6529 O O . THR A 1 806 ? 0.973 3.34 -16.297 1 77.94 806 THR A O 1
ATOM 6532 N N . MET A 1 807 ? 1.076 2.262 -14.383 1 87.81 807 MET A N 1
ATOM 6533 C CA . MET A 1 807 ? 2.098 1.338 -14.867 1 87.81 807 MET A CA 1
ATOM 6534 C C . MET A 1 807 ? 1.618 0.594 -16.109 1 87.81 807 MET A C 1
ATOM 6536 O O . MET A 1 807 ? 0.468 0.156 -16.172 1 87.81 807 MET A O 1
ATOM 6540 N N . ILE A 1 808 ? 2.518 0.439 -17.062 1 88.06 808 ILE A N 1
ATOM 6541 C CA . ILE A 1 808 ? 2.193 -0.234 -18.312 1 88.06 808 ILE A CA 1
ATOM 6542 C C . ILE A 1 808 ? 2.197 -1.747 -18.094 1 88.06 808 ILE A C 1
ATOM 6544 O O . ILE A 1 808 ? 2.877 -2.254 -17.203 1 88.06 808 ILE A O 1
ATOM 6548 N N . GLN A 1 809 ? 1.527 -2.471 -18.969 1 92.44 809 GLN A N 1
ATOM 6549 C CA . GLN A 1 809 ? 1.285 -3.9 -18.828 1 92.44 809 GLN A CA 1
ATOM 6550 C C . GLN A 1 809 ? 2.59 -4.691 -18.891 1 92.44 809 GLN A C 1
ATOM 6552 O O . GLN A 1 809 ? 2.799 -5.629 -18.125 1 92.44 809 GLN A O 1
ATOM 6557 N N . ASP A 1 810 ? 3.488 -4.32 -19.797 1 93.25 810 ASP A N 1
ATOM 6558 C CA . ASP A 1 810 ? 4.73 -5.07 -19.953 1 93.25 810 ASP A CA 1
ATOM 6559 C C . ASP A 1 810 ? 5.582 -4.992 -18.688 1 93.25 810 ASP A C 1
ATOM 6561 O O . ASP A 1 810 ? 6.141 -6 -18.25 1 93.25 810 ASP A O 1
ATOM 6565 N N . ARG A 1 811 ? 5.711 -3.842 -18.156 1 95.12 811 ARG A N 1
ATOM 6566 C CA . ARG A 1 811 ? 6.465 -3.656 -16.922 1 95.12 811 ARG A CA 1
ATOM 6567 C C . ARG A 1 811 ? 5.82 -4.414 -15.766 1 95.12 811 ARG A C 1
ATOM 6569 O O . ARG A 1 811 ? 6.512 -5.031 -14.961 1 95.12 811 ARG A O 1
ATOM 6576 N N . LEU A 1 812 ? 4.48 -4.312 -15.727 1 96.38 812 LEU A N 1
ATOM 6577 C CA . LEU A 1 812 ? 3.75 -5.027 -14.688 1 96.38 812 LEU A CA 1
ATOM 6578 C C . LEU A 1 812 ? 4.02 -6.523 -14.766 1 96.38 812 LEU A C 1
ATOM 6580 O O . LEU A 1 812 ? 4.27 -7.168 -13.742 1 96.38 812 LEU A O 1
ATOM 6584 N N . GLU A 1 813 ? 3.928 -7.074 -15.938 1 96.81 813 GLU A N 1
ATOM 6585 C CA . GLU A 1 813 ? 4.152 -8.508 -16.125 1 96.81 813 GLU A CA 1
ATOM 6586 C C . GLU A 1 813 ? 5.559 -8.906 -15.688 1 96.81 813 GLU A C 1
ATOM 6588 O O . GLU A 1 813 ? 5.734 -9.93 -15.016 1 96.81 813 GLU A O 1
ATOM 6593 N N . ASP A 1 814 ? 6.547 -8.117 -16.078 1 97.5 814 ASP A N 1
ATOM 6594 C CA . ASP A 1 814 ? 7.926 -8.398 -15.695 1 97.5 814 ASP A CA 1
ATOM 6595 C C . ASP A 1 814 ? 8.086 -8.383 -14.18 1 97.5 814 ASP A C 1
ATOM 6597 O O . ASP A 1 814 ? 8.711 -9.281 -13.609 1 97.5 814 ASP A O 1
ATOM 6601 N N . LEU A 1 815 ? 7.574 -7.375 -13.562 1 97.69 815 LEU A N 1
ATOM 6602 C CA . LEU A 1 815 ? 7.688 -7.246 -12.117 1 97.69 815 LEU A CA 1
ATOM 6603 C C . LEU A 1 815 ? 6.965 -8.391 -11.406 1 97.69 815 LEU A C 1
ATOM 6605 O O . LEU A 1 815 ? 7.418 -8.867 -10.367 1 97.69 815 LEU A O 1
ATOM 6609 N N . MET A 1 816 ? 5.82 -8.82 -11.961 1 97.94 816 MET A N 1
ATOM 6610 C CA . MET A 1 816 ? 5.062 -9.938 -11.398 1 97.94 816 MET A CA 1
ATOM 6611 C C . MET A 1 816 ? 5.879 -11.227 -11.438 1 97.94 816 MET A C 1
ATOM 6613 O O . MET A 1 816 ? 5.914 -11.977 -10.461 1 97.94 816 MET A O 1
ATOM 6617 N N . ILE A 1 817 ? 6.512 -11.453 -12.57 1 98.12 817 ILE A N 1
ATOM 6618 C CA . ILE A 1 817 ? 7.328 -12.648 -12.734 1 98.12 817 ILE A CA 1
ATOM 6619 C C . ILE A 1 817 ? 8.469 -12.641 -11.719 1 98.12 817 ILE A C 1
ATOM 6621 O O . ILE A 1 817 ? 8.727 -13.641 -11.047 1 98.12 817 ILE A O 1
ATOM 6625 N N . ILE A 1 818 ? 9.109 -11.523 -11.578 1 97.69 818 ILE A N 1
ATOM 6626 C CA . ILE A 1 818 ? 10.242 -11.398 -10.672 1 97.69 818 ILE A CA 1
ATOM 6627 C C . ILE A 1 818 ? 9.781 -11.609 -9.227 1 97.69 818 ILE A C 1
ATOM 6629 O O . ILE A 1 818 ? 10.438 -12.305 -8.453 1 97.69 818 ILE A O 1
ATOM 6633 N N . SER A 1 819 ? 8.656 -11.023 -8.867 1 97.06 819 SER A N 1
ATOM 6634 C CA . SER A 1 819 ? 8.148 -11.07 -7.496 1 97.06 819 SER A CA 1
ATOM 6635 C C . SER A 1 819 ? 7.633 -12.461 -7.148 1 97.06 819 SER A C 1
ATOM 6637 O O . SER A 1 819 ? 7.887 -12.969 -6.055 1 97.06 819 SER A O 1
ATOM 6639 N N . CYS A 1 820 ? 6.895 -13.117 -8.016 1 96.69 820 CYS A N 1
ATOM 6640 C CA . CYS A 1 820 ? 6.27 -14.406 -7.742 1 96.69 820 CYS A CA 1
ATOM 6641 C C . CYS A 1 820 ? 7.297 -15.531 -7.789 1 96.69 820 CYS A C 1
ATOM 6643 O O . CYS A 1 820 ? 7.18 -16.516 -7.055 1 96.69 820 CYS A O 1
ATOM 6645 N N . GLU A 1 821 ? 8.234 -15.375 -8.68 1 97 821 GLU A N 1
ATOM 6646 C CA . GLU A 1 821 ? 9.18 -16.469 -8.898 1 97 821 GLU A CA 1
ATOM 6647 C C . GLU A 1 821 ? 10.562 -16.109 -8.359 1 97 821 GLU A C 1
ATOM 6649 O O . GLU A 1 821 ? 11.57 -16.312 -9.047 1 97 821 GLU A O 1
ATOM 6654 N N . SER A 1 822 ? 10.578 -15.555 -7.184 1 93.12 822 SER A N 1
ATOM 6655 C CA . SER A 1 822 ? 11.812 -15.094 -6.562 1 93.12 822 SER A CA 1
ATOM 6656 C C . SER A 1 822 ? 12.688 -16.266 -6.129 1 93.12 822 SER A C 1
ATOM 6658 O O . SER A 1 822 ? 13.883 -16.094 -5.883 1 93.12 822 SER A O 1
ATOM 6660 N N . ASN A 1 823 ? 12.211 -17.484 -6.102 1 91 823 ASN A N 1
ATOM 6661 C CA . ASN A 1 823 ? 12.953 -18.641 -5.633 1 91 823 ASN A CA 1
ATOM 6662 C C . ASN A 1 823 ? 13.805 -19.25 -6.75 1 91 823 ASN A C 1
ATOM 6664 O O . ASN A 1 823 ? 14.594 -20.172 -6.504 1 91 823 ASN A O 1
ATOM 6668 N N . ILE A 1 824 ? 13.68 -18.766 -7.938 1 94.25 824 ILE A N 1
ATOM 6669 C CA . ILE A 1 824 ? 14.469 -19.25 -9.062 1 94.25 824 ILE A CA 1
ATOM 6670 C C . ILE A 1 824 ? 15.852 -18.609 -9.031 1 94.25 824 ILE A C 1
ATOM 6672 O O . ILE A 1 824 ? 15.969 -17.375 -9.016 1 94.25 824 ILE A O 1
ATOM 6676 N N . LYS A 1 825 ? 16.875 -19.406 -8.984 1 91.06 825 LYS A N 1
ATOM 6677 C CA . LYS A 1 825 ? 18.25 -18.906 -8.992 1 91.06 825 LYS A CA 1
ATOM 6678 C C . LYS A 1 825 ? 18.672 -18.484 -10.391 1 91.06 825 LYS A C 1
ATOM 6680 O O . LYS A 1 825 ? 18.641 -19.281 -11.328 1 91.06 825 LYS A O 1
ATOM 6685 N N . THR A 1 826 ? 18.984 -17.281 -10.508 1 94.25 826 THR A N 1
ATOM 6686 C CA . THR A 1 826 ? 19.359 -16.734 -11.805 1 94.25 826 THR A CA 1
ATOM 6687 C C . THR A 1 826 ? 20.875 -16.531 -11.883 1 94.25 826 THR A C 1
ATOM 6689 O O . THR A 1 826 ? 21.547 -16.453 -10.859 1 94.25 826 THR A O 1
ATOM 6692 N N . ASP A 1 827 ? 21.375 -16.5 -13.086 1 93.19 827 ASP A N 1
ATOM 6693 C CA . ASP A 1 827 ? 22.781 -16.219 -13.367 1 93.19 827 ASP A CA 1
ATOM 6694 C C . ASP A 1 827 ? 23 -14.758 -13.758 1 93.19 827 ASP A C 1
ATOM 6696 O O . ASP A 1 827 ? 22.531 -14.312 -14.805 1 93.19 827 ASP A O 1
ATOM 6700 N N . THR A 1 828 ? 23.797 -14.086 -13 1 95.06 828 THR A N 1
ATOM 6701 C CA . THR A 1 828 ? 23.984 -12.648 -13.18 1 95.06 828 THR A CA 1
ATOM 6702 C C . THR A 1 828 ? 24.656 -12.352 -14.516 1 95.06 828 THR A C 1
ATOM 6704 O O . THR A 1 828 ? 24.328 -11.367 -15.18 1 95.06 828 THR A O 1
ATOM 6707 N N . ASP A 1 829 ? 25.562 -13.195 -14.914 1 93.38 829 ASP A N 1
ATOM 6708 C CA . ASP A 1 829 ? 26.281 -12.977 -16.172 1 93.38 829 ASP A CA 1
ATOM 6709 C C . ASP A 1 829 ? 25.344 -13.117 -17.359 1 93.38 829 ASP A C 1
ATOM 6711 O O . ASP A 1 829 ? 25.453 -12.367 -18.344 1 93.38 829 ASP A O 1
ATOM 6715 N N . LYS A 1 830 ? 24.484 -14.047 -17.266 1 94.75 830 LYS A N 1
ATOM 6716 C CA . LYS A 1 830 ? 23.516 -14.234 -18.344 1 94.75 830 LYS A CA 1
ATOM 6717 C C . LYS A 1 830 ? 22.562 -13.047 -18.438 1 94.75 830 LYS A C 1
ATOM 6719 O O . LYS A 1 830 ? 22.156 -12.656 -19.531 1 94.75 830 LYS A O 1
ATOM 6724 N N . ILE A 1 831 ? 22.219 -12.531 -17.297 1 97.19 831 ILE A N 1
ATOM 6725 C CA . ILE A 1 831 ? 21.344 -11.367 -17.266 1 97.19 831 ILE A CA 1
ATOM 6726 C C . ILE A 1 831 ? 22.047 -10.164 -17.891 1 97.19 831 ILE A C 1
ATOM 6728 O O . ILE A 1 831 ? 21.438 -9.398 -18.641 1 97.19 831 ILE A O 1
ATOM 6732 N N . ILE A 1 832 ? 23.375 -9.984 -17.594 1 96.62 832 ILE A N 1
ATOM 6733 C CA . ILE A 1 832 ? 24.156 -8.883 -18.141 1 96.62 832 ILE A CA 1
ATOM 6734 C C . ILE A 1 832 ? 24.203 -9.008 -19.672 1 96.62 832 ILE A C 1
ATOM 6736 O O . ILE A 1 832 ? 24.047 -8.016 -20.391 1 96.62 832 ILE A O 1
ATOM 6740 N N . ASP A 1 833 ? 24.391 -10.227 -20.094 1 94.25 833 ASP A N 1
ATOM 6741 C CA . ASP A 1 833 ? 24.453 -10.461 -21.531 1 94.25 833 ASP A CA 1
ATOM 6742 C C . ASP A 1 833 ? 23.125 -10.141 -22.219 1 94.25 833 ASP A C 1
ATOM 6744 O O . ASP A 1 833 ? 23.094 -9.539 -23.297 1 94.25 833 ASP A O 1
ATOM 6748 N N . ASN A 1 834 ? 22.078 -10.578 -21.578 1 94.81 834 ASN A N 1
ATOM 6749 C CA . ASN A 1 834 ? 20.75 -10.273 -22.109 1 94.81 834 ASN A CA 1
ATOM 6750 C C . ASN A 1 834 ? 20.484 -8.773 -22.125 1 94.81 834 ASN A C 1
ATOM 6752 O O . ASN A 1 834 ? 19.875 -8.258 -23.047 1 94.81 834 ASN A O 1
ATOM 6756 N N . PHE A 1 835 ? 20.953 -8.117 -21.078 1 95.75 835 PHE A N 1
ATOM 6757 C CA . PHE A 1 835 ? 20.828 -6.668 -20.953 1 95.75 835 PHE A CA 1
ATOM 6758 C C . PHE A 1 835 ? 21.625 -5.961 -22.047 1 95.75 835 PHE A C 1
ATOM 6760 O O . PHE A 1 835 ? 21.141 -4.988 -22.641 1 95.75 835 PHE A O 1
ATOM 6767 N N . ALA A 1 836 ? 22.719 -6.434 -22.312 1 94 836 ALA A N 1
ATOM 6768 C CA . ALA A 1 836 ? 23.609 -5.84 -23.312 1 94 836 ALA A CA 1
ATOM 6769 C C . ALA A 1 836 ? 23 -5.93 -24.703 1 94 836 ALA A C 1
ATOM 6771 O O . ALA A 1 836 ? 23.156 -5.012 -25.516 1 94 836 ALA A O 1
ATOM 6772 N N . MET A 1 837 ? 22.25 -6.938 -24.953 1 91.38 837 MET A N 1
ATOM 6773 C CA . MET A 1 837 ? 21.719 -7.219 -26.281 1 91.38 837 MET A CA 1
ATOM 6774 C C . MET A 1 837 ? 20.516 -6.336 -26.578 1 91.38 837 MET A C 1
ATOM 6776 O O . MET A 1 837 ? 20.094 -6.234 -27.734 1 91.38 837 MET A O 1
ATOM 6780 N N . ARG A 1 838 ? 20 -5.613 -25.672 1 87.88 838 ARG A N 1
ATOM 6781 C CA . ARG A 1 838 ? 18.75 -4.871 -25.828 1 87.88 838 ARG A CA 1
ATOM 6782 C C . ARG A 1 838 ? 19 -3.545 -26.547 1 87.88 838 ARG A C 1
ATOM 6784 O O . ARG A 1 838 ? 18.062 -2.934 -27.062 1 87.88 838 ARG A O 1
ATOM 6791 N N . SER A 1 839 ? 20.219 -3.074 -26.531 1 85.19 839 SER A N 1
ATOM 6792 C CA . SER A 1 839 ? 20.578 -1.849 -27.234 1 85.19 839 SER A CA 1
ATOM 6793 C C . SER A 1 839 ? 22 -1.908 -27.766 1 85.19 839 SER A C 1
ATOM 6795 O O . SER A 1 839 ? 22.875 -2.553 -27.156 1 85.19 839 SER A O 1
ATOM 6797 N N . SER A 1 840 ? 22.266 -1.189 -28.781 1 83.94 840 SER A N 1
ATOM 6798 C CA . SER A 1 840 ? 23.594 -1.158 -29.375 1 83.94 840 SER A CA 1
ATOM 6799 C C . SER A 1 840 ? 24.594 -0.444 -28.453 1 83.94 840 SER A C 1
ATOM 6801 O O . SER A 1 840 ? 25.75 -0.852 -28.344 1 83.94 840 SER A O 1
ATOM 6803 N N . VAL A 1 841 ? 24.109 0.519 -27.828 1 87.25 841 VAL A N 1
ATOM 6804 C CA . VAL A 1 841 ? 24.953 1.279 -26.906 1 87.25 841 VAL A CA 1
ATOM 6805 C C . VAL A 1 841 ? 25.391 0.385 -25.75 1 87.25 841 VAL A C 1
ATOM 6807 O O . VAL A 1 841 ? 26.547 0.42 -25.328 1 87.25 841 VAL A O 1
ATOM 6810 N N . LEU A 1 842 ? 24.547 -0.423 -25.281 1 91.19 842 LEU A N 1
ATOM 6811 C CA . LEU A 1 842 ? 24.844 -1.308 -24.156 1 91.19 842 LEU A CA 1
ATOM 6812 C C . LEU A 1 842 ? 25.766 -2.438 -24.578 1 91.19 842 LEU A C 1
ATOM 6814 O O . LEU A 1 842 ? 26.625 -2.861 -23.812 1 91.19 842 LEU A O 1
ATOM 6818 N N . THR A 1 843 ? 25.562 -2.898 -25.812 1 88.69 843 THR A N 1
ATOM 6819 C CA . THR A 1 843 ? 26.438 -3.947 -26.328 1 88.69 843 THR A CA 1
ATOM 6820 C C . THR A 1 843 ? 27.875 -3.461 -26.391 1 88.69 843 THR A C 1
ATOM 6822 O O . THR A 1 843 ? 28.797 -4.18 -26 1 88.69 843 THR A O 1
ATOM 6825 N N . LYS A 1 844 ? 28.062 -2.26 -26.828 1 85.25 844 LYS A N 1
ATOM 6826 C CA . LYS A 1 844 ? 29.406 -1.672 -26.906 1 85.25 844 LYS A CA 1
ATOM 6827 C C . LYS A 1 844 ? 30 -1.479 -25.531 1 85.25 844 LYS A C 1
ATOM 6829 O O . LYS A 1 844 ? 31.188 -1.736 -25.312 1 85.25 844 LYS A O 1
ATOM 6834 N N . ALA A 1 845 ? 29.188 -1.128 -24.594 1 89.5 845 ALA A N 1
ATOM 6835 C CA . ALA A 1 845 ? 29.672 -0.768 -23.266 1 89.5 845 ALA A CA 1
ATOM 6836 C C . ALA A 1 845 ? 29.953 -2.012 -22.422 1 89.5 845 ALA A C 1
ATOM 6838 O O . ALA A 1 845 ? 30.812 -1.99 -21.547 1 89.5 845 ALA A O 1
ATOM 6839 N N . LEU A 1 846 ? 29.328 -3.174 -22.75 1 91.69 846 LEU A N 1
ATOM 6840 C CA . LEU A 1 846 ? 29.391 -4.309 -21.844 1 91.69 846 LEU A CA 1
ATOM 6841 C C . LEU A 1 846 ? 30.078 -5.5 -22.484 1 91.69 846 LEU A C 1
ATOM 6843 O O . LEU A 1 846 ? 30.484 -6.441 -21.797 1 91.69 846 LEU A O 1
ATOM 6847 N N . THR A 1 847 ? 30.25 -5.477 -23.734 1 84.31 847 THR A N 1
ATOM 6848 C CA . THR A 1 847 ? 30.844 -6.629 -24.406 1 84.31 847 THR A CA 1
ATOM 6849 C C . THR A 1 847 ? 32.156 -6.246 -25.078 1 84.31 847 THR A C 1
ATOM 6851 O O . THR A 1 847 ? 33.094 -7.047 -25.125 1 84.31 847 THR A O 1
ATOM 6854 N N . TYR A 1 848 ? 32.188 -4.898 -25.625 1 75.75 848 TYR A N 1
ATOM 6855 C CA . TYR A 1 848 ? 33.344 -4.523 -26.422 1 75.75 848 TYR A CA 1
ATOM 6856 C C . TYR A 1 848 ? 34.094 -3.338 -25.797 1 75.75 848 TYR A C 1
ATOM 6858 O O . TYR A 1 848 ? 33.438 -2.457 -25.203 1 75.75 848 TYR A O 1
ATOM 6866 N N . MET B 1 1 ? -70.812 38.031 27.328 1 15.34 1 MET B N 1
ATOM 6867 C CA . MET B 1 1 ? -70 38.969 28.047 1 15.34 1 MET B CA 1
ATOM 6868 C C . MET B 1 1 ? -69.062 38.219 29.031 1 15.34 1 MET B C 1
ATOM 6870 O O . MET B 1 1 ? -67.875 38.469 29.078 1 15.34 1 MET B O 1
ATOM 6874 N N . ASP B 1 2 ? -69.438 37.844 30.344 1 17.06 2 ASP B N 1
ATOM 6875 C CA . ASP B 1 2 ? -69 38.031 31.719 1 17.06 2 ASP B CA 1
ATOM 6876 C C . ASP B 1 2 ? -68 36.969 32.125 1 17.06 2 ASP B C 1
ATOM 6878 O O . ASP B 1 2 ? -68.125 35.812 31.766 1 17.06 2 ASP B O 1
ATOM 6882 N N . LYS B 1 3 ? -66.75 37.281 33 1 17.72 3 LYS B N 1
ATOM 6883 C CA . LYS B 1 3 ? -65.375 37.625 33.25 1 17.72 3 LYS B CA 1
ATOM 6884 C C . LYS B 1 3 ? -64.688 36.625 34.188 1 17.72 3 LYS B C 1
ATOM 6886 O O . LYS B 1 3 ? -63.531 36.281 34.031 1 17.72 3 LYS B O 1
ATOM 6891 N N . LYS B 1 4 ? -65.125 36.156 35.438 1 15.77 4 LYS B N 1
ATOM 6892 C CA . LYS B 1 4 ? -64.562 36.438 36.75 1 15.77 4 LYS B CA 1
ATOM 6893 C C . LYS B 1 4 ? -63.75 35.219 37.25 1 15.77 4 LYS B C 1
ATOM 6895 O O . LYS B 1 4 ? -62.844 35.375 38.094 1 15.77 4 LYS B O 1
ATOM 6900 N N . ASN B 1 5 ? -64.062 34.031 37.125 1 16.62 5 ASN B N 1
ATOM 6901 C CA . ASN B 1 5 ? -64.062 33.312 38.406 1 16.62 5 ASN B CA 1
ATOM 6902 C C . ASN B 1 5 ? -62.625 33.031 38.844 1 16.62 5 ASN B C 1
ATOM 6904 O O . ASN B 1 5 ? -61.688 33.062 38.031 1 16.62 5 ASN B O 1
ATOM 6908 N N . SER B 1 6 ? -62.312 32.156 39.844 1 16.84 6 SER B N 1
ATOM 6909 C CA . SER B 1 6 ? -61.812 31.984 41.188 1 16.84 6 SER B CA 1
ATOM 6910 C C . SER B 1 6 ? -60.344 31.5 41.188 1 16.84 6 SER B C 1
ATOM 6912 O O . SER B 1 6 ? -59.844 31.078 40.125 1 16.84 6 SER B O 1
ATOM 6914 N N . ASP B 1 7 ? -59.875 30.625 42.156 1 16.7 7 ASP B N 1
ATOM 6915 C CA . ASP B 1 7 ? -59.125 30.641 43.406 1 16.7 7 ASP B CA 1
ATOM 6916 C C . ASP B 1 7 ? -57.719 30.141 43.219 1 16.7 7 ASP B C 1
ATOM 6918 O O . ASP B 1 7 ? -57.375 29.547 42.188 1 16.7 7 ASP B O 1
ATOM 6922 N N . ASP B 1 8 ? -57.062 29.328 44.281 1 17.27 8 ASP B N 1
ATOM 6923 C CA . ASP B 1 8 ? -56.125 29.453 45.375 1 17.27 8 ASP B CA 1
ATOM 6924 C C . ASP B 1 8 ? -54.875 28.625 45.125 1 17.27 8 ASP B C 1
ATOM 6926 O O . ASP B 1 8 ? -54.906 27.391 45.094 1 17.27 8 ASP B O 1
ATOM 6930 N N . GLY B 1 9 ? -54 28.922 44.156 1 17.02 9 GLY B N 1
ATOM 6931 C CA . GLY B 1 9 ? -52.906 28.234 43.469 1 17.02 9 GLY B CA 1
ATOM 6932 C C . GLY B 1 9 ? -51.688 28.062 44.344 1 17.02 9 GLY B C 1
ATOM 6933 O O . GLY B 1 9 ? -50.812 28.938 44.406 1 17.02 9 GLY B O 1
ATOM 6934 N N . ASP B 1 10 ? -51.906 27.469 45.625 1 17.28 10 ASP B N 1
ATOM 6935 C CA . ASP B 1 10 ? -50.906 27.453 46.719 1 17.28 10 ASP B CA 1
ATOM 6936 C C . ASP B 1 10 ? -49.531 27.047 46.188 1 17.28 10 ASP B C 1
ATOM 6938 O O . ASP B 1 10 ? -49.438 26.281 45.219 1 17.28 10 ASP B O 1
ATOM 6942 N N . VAL B 1 11 ? -48.406 27.625 46.781 1 17.47 11 VAL B N 1
ATOM 6943 C CA . VAL B 1 11 ? -47.094 28.234 46.812 1 17.47 11 VAL B CA 1
ATOM 6944 C C . VAL B 1 11 ? -46.031 27.172 47.062 1 17.47 11 VAL B C 1
ATOM 6946 O O . VAL B 1 11 ? -44.844 27.484 47.156 1 17.47 11 VAL B O 1
ATOM 6949 N N . SER B 1 12 ? -46.281 25.875 47.344 1 16.73 12 SER B N 1
ATOM 6950 C CA . SER B 1 12 ? -45.406 25.312 48.375 1 16.73 12 SER B CA 1
ATOM 6951 C C . SER B 1 12 ? -44 25.109 47.844 1 16.73 12 SER B C 1
ATOM 6953 O O . SER B 1 12 ? -43.125 24.594 48.562 1 16.73 12 SER B O 1
ATOM 6955 N N . GLU B 1 13 ? -43.688 25.25 46.5 1 15.84 13 GLU B N 1
ATOM 6956 C CA . GLU B 1 13 ? -42.688 24.297 46.062 1 15.84 13 GLU B CA 1
ATOM 6957 C C . GLU B 1 13 ? -41.344 24.594 46.719 1 15.84 13 GLU B C 1
ATOM 6959 O O . GLU B 1 13 ? -41.156 25.656 47.312 1 15.84 13 GLU B O 1
ATOM 6964 N N . LYS B 1 14 ? -40.156 24.422 45.938 1 16.92 14 LYS B N 1
ATOM 6965 C CA . LYS B 1 14 ? -39 23.547 45.75 1 16.92 14 LYS B CA 1
ATOM 6966 C C . LYS B 1 14 ? -37.719 24.266 46.125 1 16.92 14 LYS B C 1
ATOM 6968 O O . LYS B 1 14 ? -36.719 23.641 46.438 1 16.92 14 LYS B O 1
ATOM 6973 N N . LEU B 1 15 ? -37.531 25.672 46.031 1 15.97 15 LEU B N 1
ATOM 6974 C CA . LEU B 1 15 ? -36.281 26.031 45.375 1 15.97 15 LEU B CA 1
ATOM 6975 C C . LEU B 1 15 ? -35.125 26.094 46.344 1 15.97 15 LEU B C 1
ATOM 6977 O O . LEU B 1 15 ? -33.969 26.141 45.938 1 15.97 15 LEU B O 1
ATOM 6981 N N . LEU B 1 16 ? -35.312 26.312 47.625 1 16.61 16 LEU B N 1
ATOM 6982 C CA . LEU B 1 16 ? -34.406 27.312 48.188 1 16.61 16 LEU B CA 1
ATOM 6983 C C . LEU B 1 16 ? -33.031 26.703 48.406 1 16.61 16 LEU B C 1
ATOM 6985 O O . LEU B 1 16 ? -32.156 27.359 49 1 16.61 16 LEU B O 1
ATOM 6989 N N . ALA B 1 17 ? -32.688 25.469 48.219 1 17.09 17 ALA B N 1
ATOM 6990 C CA . ALA B 1 17 ? -31.672 24.984 49.125 1 17.09 17 ALA B CA 1
ATOM 6991 C C . ALA B 1 17 ? -30.312 25.609 48.844 1 17.09 17 ALA B C 1
ATOM 6993 O O . ALA B 1 17 ? -29.688 25.281 47.812 1 17.09 17 ALA B O 1
ATOM 6994 N N . THR B 1 18 ? -30.125 26.938 48.875 1 17.3 18 THR B N 1
ATOM 6995 C CA . THR B 1 18 ? -28.953 27.734 48.531 1 17.3 18 THR B CA 1
ATOM 6996 C C . THR B 1 18 ? -27.75 27.344 49.375 1 17.3 18 THR B C 1
ATOM 6998 O O . THR B 1 18 ? -27.734 27.562 50.594 1 17.3 18 THR B O 1
ATOM 7001 N N . SER B 1 19 ? -27.188 26.172 49.156 1 17.25 19 SER B N 1
ATOM 7002 C CA . SER B 1 19 ? -26.047 25.703 49.938 1 17.25 19 SER B CA 1
ATOM 7003 C C . SER B 1 19 ? -24.922 26.75 49.938 1 17.25 19 SER B C 1
ATOM 7005 O O . SER B 1 19 ? -24.75 27.5 49 1 17.25 19 SER B O 1
ATOM 7007 N N . GLU B 1 20 ? -24.328 27.109 51.031 1 16.91 20 GLU B N 1
ATOM 7008 C CA . GLU B 1 20 ? -23.391 28.047 51.656 1 16.91 20 GLU B CA 1
ATOM 7009 C C . GLU B 1 20 ? -21.984 27.875 51.094 1 16.91 20 GLU B C 1
ATOM 7011 O O . GLU B 1 20 ? -21.312 26.859 51.375 1 16.91 20 GLU B O 1
ATOM 7016 N N . VAL B 1 21 ? -21.75 28.062 49.781 1 18.03 21 VAL B N 1
ATOM 7017 C CA . VAL B 1 21 ? -20.438 27.906 49.156 1 18.03 21 VAL B CA 1
ATOM 7018 C C . VAL B 1 21 ? -19.453 28.922 49.75 1 18.03 21 VAL B C 1
ATOM 7020 O O . VAL B 1 21 ? -19.594 30.125 49.531 1 18.03 21 VAL B O 1
ATOM 7023 N N . THR B 1 22 ? -19.062 28.828 50.969 1 16.97 22 THR B N 1
ATOM 7024 C CA . THR B 1 22 ? -18.172 29.797 51.594 1 16.97 22 THR B CA 1
ATOM 7025 C C . THR B 1 22 ? -16.875 29.922 50.812 1 16.97 22 THR B C 1
ATOM 7027 O O . THR B 1 22 ? -16.422 28.953 50.156 1 16.97 22 THR B O 1
ATOM 7030 N N . THR B 1 23 ? -16.188 31.156 50.688 1 17.58 23 THR B N 1
ATOM 7031 C CA . THR B 1 23 ? -15.328 32.094 49.969 1 17.58 23 THR B CA 1
ATOM 7032 C C . THR B 1 23 ? -13.859 31.828 50.281 1 17.58 23 THR B C 1
ATOM 7034 O O . THR B 1 23 ? -12.977 32.5 49.75 1 17.58 23 THR B O 1
ATOM 7037 N N . ASP B 1 24 ? -13.375 30.844 51.062 1 17.33 24 ASP B N 1
ATOM 7038 C CA . ASP B 1 24 ? -12.133 31.234 51.75 1 17.33 24 ASP B CA 1
ATOM 7039 C C . ASP B 1 24 ? -10.969 31.281 50.75 1 17.33 24 ASP B C 1
ATOM 7041 O O . ASP B 1 24 ? -10.703 30.297 50.062 1 17.33 24 ASP B O 1
ATOM 7045 N N . LEU B 1 25 ? -10.484 32.438 50.281 1 17.97 25 LEU B N 1
ATOM 7046 C CA . LEU B 1 25 ? -9.5 33 49.375 1 17.97 25 LEU B CA 1
ATOM 7047 C C . LEU B 1 25 ? -8.086 32.625 49.812 1 17.97 25 LEU B C 1
ATOM 7049 O O . LEU B 1 25 ? -7.598 33.125 50.812 1 17.97 25 LEU B O 1
ATOM 7053 N N . PRO B 1 26 ? -7.688 31.328 49.906 1 18.38 26 PRO B N 1
ATOM 7054 C CA . PRO B 1 26 ? -6.363 31.266 50.531 1 18.38 26 PRO B CA 1
ATOM 7055 C C . PRO B 1 26 ? -5.309 32.031 49.75 1 18.38 26 PRO B C 1
ATOM 7057 O O . PRO B 1 26 ? -5.434 32.219 48.531 1 18.38 26 PRO B O 1
ATOM 7060 N N . SER B 1 27 ? -4.434 32.906 50.375 1 18.3 27 SER B N 1
ATOM 7061 C CA . SER B 1 27 ? -3.396 33.906 50.156 1 18.3 27 SER B CA 1
ATOM 7062 C C . SER B 1 27 ? -2.184 33.312 49.438 1 18.3 27 SER B C 1
ATOM 7064 O O . SER B 1 27 ? -1.635 32.312 49.906 1 18.3 27 SER B O 1
ATOM 7066 N N . ILE B 1 28 ? -2.057 33.469 48.156 1 18.09 28 ILE B N 1
ATOM 7067 C CA . ILE B 1 28 ? -1.109 33.062 47.125 1 18.09 28 ILE B CA 1
ATOM 7068 C C . ILE B 1 28 ? 0.265 33.656 47.406 1 18.09 28 ILE B C 1
ATOM 7070 O O . ILE B 1 28 ? 0.45 34.875 47.375 1 18.09 28 ILE B O 1
ATOM 7074 N N . ASN B 1 29 ? 1.01 33.156 48.469 1 17.92 29 ASN B N 1
ATOM 7075 C CA . ASN B 1 29 ? 2.326 33.656 48.844 1 17.92 29 ASN B CA 1
ATOM 7076 C C . ASN B 1 29 ? 3.279 33.688 47.656 1 17.92 29 ASN B C 1
ATOM 7078 O O . ASN B 1 29 ? 3.205 32.812 46.781 1 17.92 29 ASN B O 1
ATOM 7082 N N . ASN B 1 30 ? 4.074 34.812 47.438 1 18.48 30 ASN B N 1
ATOM 7083 C CA . ASN B 1 30 ? 4.961 35.562 46.562 1 18.48 30 ASN B CA 1
ATOM 7084 C C . ASN B 1 30 ? 6.281 34.844 46.344 1 18.48 30 ASN B C 1
ATOM 7086 O O . ASN B 1 30 ? 7.184 34.906 47.156 1 18.48 30 ASN B O 1
ATOM 7090 N N . GLN B 1 31 ? 6.305 33.531 45.969 1 17.33 31 GLN B N 1
ATOM 7091 C CA . GLN B 1 31 ? 7.598 32.844 45.938 1 17.33 31 GLN B CA 1
ATOM 7092 C C . GLN B 1 31 ? 8.523 33.469 44.875 1 17.33 31 GLN B C 1
ATOM 7094 O O . GLN B 1 31 ? 8.211 33.469 43.688 1 17.33 31 GLN B O 1
ATOM 7099 N N . GLU B 1 32 ? 9.438 34.438 45.25 1 18.45 32 GLU B N 1
ATOM 7100 C CA . GLU B 1 32 ? 10.492 35.25 44.656 1 18.45 32 GLU B CA 1
ATOM 7101 C C . GLU B 1 32 ? 11.602 34.406 44.062 1 18.45 32 GLU B C 1
ATOM 7103 O O . GLU B 1 32 ? 12.492 33.938 44.812 1 18.45 32 GLU B O 1
ATOM 7108 N N . ILE B 1 33 ? 11.43 33.281 43.375 1 18.11 33 ILE B N 1
ATOM 7109 C CA . ILE B 1 33 ? 12.625 32.5 43.125 1 18.11 33 ILE B CA 1
ATOM 7110 C C . ILE B 1 33 ? 13.539 33.281 42.156 1 18.11 33 ILE B C 1
ATOM 7112 O O . ILE B 1 33 ? 13.141 33.594 41.031 1 18.11 33 ILE B O 1
ATOM 7116 N N . ASN B 1 34 ? 14.578 34.031 42.656 1 18.08 34 ASN B N 1
ATOM 7117 C CA . ASN B 1 34 ? 15.727 34.812 42.219 1 18.08 34 ASN B CA 1
ATOM 7118 C C . ASN B 1 34 ? 16.625 34.031 41.312 1 18.08 34 ASN B C 1
ATOM 7120 O O . ASN B 1 34 ? 17.25 33.031 41.719 1 18.08 34 ASN B O 1
ATOM 7124 N N . LEU B 1 35 ? 16.344 33.906 40.031 1 17.83 35 LEU B N 1
ATOM 7125 C CA . LEU B 1 35 ? 17 33.219 38.906 1 17.83 35 LEU B CA 1
ATOM 7126 C C . LEU B 1 35 ? 18.391 33.781 38.656 1 17.83 35 LEU B C 1
ATOM 7128 O O . LEU B 1 35 ? 18.516 34.969 38.281 1 17.83 35 LEU B O 1
ATOM 7132 N N . GLN B 1 36 ? 19.484 33.469 39.469 1 17.72 36 GLN B N 1
ATOM 7133 C CA . GLN B 1 36 ? 20.906 33.75 39.312 1 17.72 36 GLN B CA 1
ATOM 7134 C C . GLN B 1 36 ? 21.391 33.406 37.906 1 17.72 36 GLN B C 1
ATOM 7136 O O . GLN B 1 36 ? 21.109 32.344 37.375 1 17.72 36 GLN B O 1
ATOM 7141 N N . THR B 1 37 ? 21.891 34.438 37.094 1 18.92 37 THR B N 1
ATOM 7142 C CA . THR B 1 37 ? 22.438 34.781 35.781 1 18.92 37 THR B CA 1
ATOM 7143 C C . THR B 1 37 ? 23.734 34.031 35.5 1 18.92 37 THR B C 1
ATOM 7145 O O . THR B 1 37 ? 24.766 34.312 36.094 1 18.92 37 THR B O 1
ATOM 7148 N N . ARG B 1 38 ? 23.781 32.688 35.438 1 18.14 38 ARG B N 1
ATOM 7149 C CA . ARG B 1 38 ? 25.031 31.969 35.281 1 18.14 38 ARG B CA 1
ATOM 7150 C C . ARG B 1 38 ? 25.641 32.25 33.906 1 18.14 38 ARG B C 1
ATOM 7152 O O . ARG B 1 38 ? 25.156 31.719 32.906 1 18.14 38 ARG B O 1
ATOM 7159 N N . TYR B 1 39 ? 26.234 33.438 33.562 1 17.95 39 TYR B N 1
ATOM 7160 C CA . TYR B 1 39 ? 26.844 33.812 32.312 1 17.95 39 TYR B CA 1
ATOM 7161 C C . TYR B 1 39 ? 28.094 33 32.031 1 17.95 39 TYR B C 1
ATOM 7163 O O . TYR B 1 39 ? 29.047 33.5 31.406 1 17.95 39 TYR B O 1
ATOM 7171 N N . GLU B 1 40 ? 28.453 31.844 32.469 1 18.39 40 GLU B N 1
ATOM 7172 C CA . GLU B 1 40 ? 29.875 31.5 32.344 1 18.39 40 GLU B CA 1
ATOM 7173 C C . GLU B 1 40 ? 30.266 31.406 30.859 1 18.39 40 GLU B C 1
ATOM 7175 O O . GLU B 1 40 ? 29.641 30.688 30.078 1 18.39 40 GLU B O 1
ATOM 7180 N N . ASN B 1 41 ? 30.969 32.438 30.25 1 18.66 41 ASN B N 1
ATOM 7181 C CA . ASN B 1 41 ? 31.641 32.781 29 1 18.66 41 ASN B CA 1
ATOM 7182 C C . ASN B 1 41 ? 32.75 31.766 28.672 1 18.66 41 ASN B C 1
ATOM 7184 O O . ASN B 1 41 ? 33.875 31.906 29.156 1 18.66 41 ASN B O 1
ATOM 7188 N N . ILE B 1 42 ? 32.656 30.453 28.688 1 18.62 42 ILE B N 1
ATOM 7189 C CA . ILE B 1 42 ? 33.844 29.609 28.562 1 18.62 42 ILE B CA 1
ATOM 7190 C C . ILE B 1 42 ? 34.469 29.781 27.172 1 18.62 42 ILE B C 1
ATOM 7192 O O . ILE B 1 42 ? 33.812 29.516 26.156 1 18.62 42 ILE B O 1
ATOM 7196 N N . GLU B 1 43 ? 35.5 30.719 27 1 18.64 43 GLU B N 1
ATOM 7197 C CA . GLU B 1 43 ? 36.469 31.078 25.969 1 18.64 43 GLU B CA 1
ATOM 7198 C C . GLU B 1 43 ? 37.25 29.859 25.484 1 18.64 43 GLU B C 1
ATOM 7200 O O . GLU B 1 43 ? 38 29.25 26.25 1 18.64 43 GLU B O 1
ATOM 7205 N N . ASN B 1 44 ? 36.75 28.969 24.656 1 18.17 44 ASN B N 1
ATOM 7206 C CA . ASN B 1 44 ? 37.344 27.75 24.125 1 18.17 44 ASN B CA 1
ATOM 7207 C C . ASN B 1 44 ? 38.531 28.062 23.203 1 18.17 44 ASN B C 1
ATOM 7209 O O . ASN B 1 44 ? 38.406 27.938 21.984 1 18.17 44 ASN B O 1
ATOM 7213 N N . SER B 1 45 ? 39.375 29.094 23.453 1 18.19 45 SER B N 1
ATOM 7214 C CA . SER B 1 45 ? 40.438 29.375 22.453 1 18.19 45 SER B CA 1
ATOM 7215 C C . SER B 1 45 ? 41.375 28.188 22.312 1 18.19 45 SER B C 1
ATOM 7217 O O . SER B 1 45 ? 42.031 27.797 23.281 1 18.19 45 SER B O 1
ATOM 7219 N N . GLY B 1 46 ? 41.125 27.188 21.5 1 17.94 46 GLY B N 1
ATOM 7220 C CA . GLY B 1 46 ? 41.844 25.969 21.156 1 17.94 46 GLY B CA 1
ATOM 7221 C C . GLY B 1 46 ? 43.219 26.219 20.562 1 17.94 46 GLY B C 1
ATOM 7222 O O . GLY B 1 46 ? 43.812 25.328 19.938 1 17.94 46 GLY B O 1
ATOM 7223 N N . ASN B 1 47 ? 43.938 27.328 20.719 1 18.23 47 ASN B N 1
ATOM 7224 C CA . ASN B 1 47 ? 45.156 27.406 19.938 1 18.23 47 ASN B CA 1
ATOM 7225 C C . ASN B 1 47 ? 46.156 26.328 20.344 1 18.23 47 ASN B C 1
ATOM 7227 O O . ASN B 1 47 ? 46.656 26.344 21.469 1 18.23 47 ASN B O 1
ATOM 7231 N N . GLY B 1 48 ? 45.875 25.062 20 1 17.67 48 GLY B N 1
ATOM 7232 C CA . GLY B 1 48 ? 46.688 23.891 20.234 1 17.67 48 GLY B CA 1
ATOM 7233 C C . GLY B 1 48 ? 48.125 24.062 19.734 1 17.67 48 GLY B C 1
ATOM 7234 O O . GLY B 1 48 ? 48.344 24.203 18.547 1 17.67 48 GLY B O 1
ATOM 7235 N N . PHE B 1 49 ? 49 24.734 20.453 1 17.36 49 PHE B N 1
ATOM 7236 C CA . PHE B 1 49 ? 50.438 24.938 20.328 1 17.36 49 PHE B CA 1
ATOM 7237 C C . PHE B 1 49 ? 51.156 23.594 20.156 1 17.36 49 PHE B C 1
ATOM 7239 O O . PHE B 1 49 ? 50.688 22.562 20.641 1 17.36 49 PHE B O 1
ATOM 7246 N N . GLU B 1 50 ? 52.281 23.547 19.344 1 19.2 50 GLU B N 1
ATOM 7247 C CA . GLU B 1 50 ? 53.312 22.844 18.594 1 19.2 50 GLU B CA 1
ATOM 7248 C C . GLU B 1 50 ? 54.312 22.141 19.531 1 19.2 50 GLU B C 1
ATOM 7250 O O . GLU B 1 50 ? 55.219 21.453 19.078 1 19.2 50 GLU B O 1
ATOM 7255 N N . PHE B 1 51 ? 54.219 22.219 20.844 1 15.98 51 PHE B N 1
ATOM 7256 C CA . PHE B 1 51 ? 55.469 22.047 21.547 1 15.98 51 PHE B CA 1
ATOM 7257 C C . PHE B 1 51 ? 55.938 20.609 21.484 1 15.98 51 PHE B C 1
ATOM 7259 O O . PHE B 1 51 ? 57.125 20.312 21.703 1 15.98 51 PHE B O 1
ATOM 7266 N N . LEU B 1 52 ? 55.031 19.547 21.5 1 15.78 52 LEU B N 1
ATOM 7267 C CA . LEU B 1 52 ? 55.562 18.484 22.328 1 15.78 52 LEU B CA 1
ATOM 7268 C C . LEU B 1 52 ? 56.906 17.969 21.781 1 15.78 52 LEU B C 1
ATOM 7270 O O . LEU B 1 52 ? 57.156 18.109 20.578 1 15.78 52 LEU B O 1
ATOM 7274 N N . GLU B 1 53 ? 57.531 17 22.609 1 17.08 53 GLU B N 1
ATOM 7275 C CA . GLU B 1 53 ? 58.75 16.391 23.125 1 17.08 53 GLU B CA 1
ATOM 7276 C C . GLU B 1 53 ? 59.344 15.391 22.125 1 17.08 53 GLU B C 1
ATOM 7278 O O . GLU B 1 53 ? 58.594 14.641 21.484 1 17.08 53 GLU B O 1
ATOM 7283 N N . ASN B 1 54 ? 60.562 15.562 21.609 1 18.64 54 ASN B N 1
ATOM 7284 C CA . ASN B 1 54 ? 61.688 14.906 20.969 1 18.64 54 ASN B CA 1
ATOM 7285 C C . ASN B 1 54 ? 62 13.562 21.625 1 18.64 54 ASN B C 1
ATOM 7287 O O . ASN B 1 54 ? 63.031 12.938 21.312 1 18.64 54 ASN B O 1
ATOM 7291 N N . ILE B 1 55 ? 61.344 13.07 22.734 1 16.75 55 ILE B N 1
ATOM 7292 C CA . ILE B 1 55 ? 62.25 12.328 23.562 1 16.75 55 ILE B CA 1
ATOM 7293 C C . ILE B 1 55 ? 62.5 10.938 22.984 1 16.75 55 ILE B C 1
ATOM 7295 O O . ILE B 1 55 ? 63.406 10.227 23.375 1 16.75 55 ILE B O 1
ATOM 7299 N N . SER B 1 56 ? 61.719 10.281 22.141 1 17.78 56 SER B N 1
ATOM 7300 C CA . SER B 1 56 ? 61.781 8.844 22.375 1 17.78 56 SER B CA 1
ATOM 7301 C C . SER B 1 56 ? 63.125 8.273 21.938 1 17.78 56 SER B C 1
ATOM 7303 O O . SER B 1 56 ? 63.312 7.953 20.766 1 17.78 56 SER B O 1
ATOM 7305 N N . ILE B 1 57 ? 64.25 8.641 22.344 1 17.39 57 ILE B N 1
ATOM 7306 C CA . ILE B 1 57 ? 65.438 7.98 21.891 1 17.39 57 ILE B CA 1
ATOM 7307 C C . ILE B 1 57 ? 65.5 6.555 22.422 1 17.39 57 ILE B C 1
ATOM 7309 O O . ILE B 1 57 ? 66.25 5.715 21.906 1 17.39 57 ILE B O 1
ATOM 7313 N N . ILE B 1 58 ? 64.75 6.172 23.625 1 16.88 58 ILE B N 1
ATOM 7314 C CA . ILE B 1 58 ? 65.562 5.328 24.469 1 16.88 58 ILE B CA 1
ATOM 7315 C C . ILE B 1 58 ? 65.812 3.986 23.781 1 16.88 58 ILE B C 1
ATOM 7317 O O . ILE B 1 58 ? 65.062 3.584 22.906 1 16.88 58 ILE B O 1
ATOM 7321 N N . ASN B 1 59 ? 66.188 2.85 24.719 1 18.36 59 ASN B N 1
ATOM 7322 C CA . ASN B 1 59 ? 67.188 1.806 25.016 1 18.36 59 ASN B CA 1
ATOM 7323 C C . ASN B 1 59 ? 66.688 0.439 24.531 1 18.36 59 ASN B C 1
ATOM 7325 O O . ASN B 1 59 ? 65.5 0.174 24.484 1 18.36 59 ASN B O 1
ATOM 7329 N N . ASN B 1 60 ? 67.562 -0.406 23.984 1 19.92 60 ASN B N 1
ATOM 7330 C CA . ASN B 1 60 ? 67.812 -1.694 23.344 1 19.92 60 ASN B CA 1
ATOM 7331 C C . ASN B 1 60 ? 67.5 -2.855 24.281 1 19.92 60 ASN B C 1
ATOM 7333 O O . ASN B 1 60 ? 67.875 -3.988 24.031 1 19.92 60 ASN B O 1
ATOM 7337 N N . ILE B 1 61 ? 66.812 -2.721 25.531 1 19.44 61 ILE B N 1
ATOM 7338 C CA . ILE B 1 61 ? 67.188 -3.818 26.406 1 19.44 61 ILE B CA 1
ATOM 7339 C C . ILE B 1 61 ? 66.562 -5.121 25.906 1 19.44 61 ILE B C 1
ATOM 7341 O O . ILE B 1 61 ? 65.375 -5.133 25.469 1 19.44 61 ILE B O 1
ATOM 7345 N N . ASP B 1 62 ? 67.312 -6.293 26.062 1 21.55 62 ASP B N 1
ATOM 7346 C CA . ASP B 1 62 ? 67.438 -7.688 25.656 1 21.55 62 ASP B CA 1
ATOM 7347 C C . ASP B 1 62 ? 66.438 -8.57 26.391 1 21.55 62 ASP B C 1
ATOM 7349 O O . ASP B 1 62 ? 66.812 -9.57 27 1 21.55 62 ASP B O 1
ATOM 7353 N N . ASP B 1 63 ? 65.125 -8.312 26.5 1 20.39 63 ASP B N 1
ATOM 7354 C CA . ASP B 1 63 ? 64.188 -8.961 27.453 1 20.39 63 ASP B CA 1
ATOM 7355 C C . ASP B 1 63 ? 64.062 -10.445 27.125 1 20.39 63 ASP B C 1
ATOM 7357 O O . ASP B 1 63 ? 63.25 -10.797 26.25 1 20.39 63 ASP B O 1
ATOM 7361 N N . SER B 1 64 ? 65 -11.352 27.281 1 22.12 64 SER B N 1
ATOM 7362 C CA . SER B 1 64 ? 65 -12.797 27.078 1 22.12 64 SER B CA 1
ATOM 7363 C C . SER B 1 64 ? 64.062 -13.469 28.109 1 22.12 64 SER B C 1
ATOM 7365 O O . SER B 1 64 ? 64 -14.703 28.172 1 22.12 64 SER B O 1
ATOM 7367 N N . VAL B 1 65 ? 63.562 -12.898 29.25 1 21.05 65 VAL B N 1
ATOM 7368 C CA . VAL B 1 65 ? 63.344 -13.781 30.391 1 21.05 65 VAL B CA 1
ATOM 7369 C C . VAL B 1 65 ? 62.156 -14.703 30.109 1 21.05 65 VAL B C 1
ATOM 7371 O O . VAL B 1 65 ? 61.125 -14.266 29.609 1 21.05 65 VAL B O 1
ATOM 7374 N N . PRO B 1 66 ? 62.25 -16.062 30.422 1 22.73 66 PRO B N 1
ATOM 7375 C CA . PRO B 1 66 ? 61.469 -17.281 30.234 1 22.73 66 PRO B CA 1
ATOM 7376 C C . PRO B 1 66 ? 60.219 -17.312 31.109 1 22.73 66 PRO B C 1
ATOM 7378 O O . PRO B 1 66 ? 60.312 -17.328 32.344 1 22.73 66 PRO B O 1
ATOM 7381 N N . THR B 1 67 ? 59.188 -16.391 31.109 1 22.25 67 THR B N 1
ATOM 7382 C CA . THR B 1 67 ? 58.156 -16.344 32.125 1 22.25 67 THR B CA 1
ATOM 7383 C C . THR B 1 67 ? 57.281 -17.594 32.094 1 22.25 67 THR B C 1
ATOM 7385 O O . THR B 1 67 ? 56.438 -17.734 31.203 1 22.25 67 THR B O 1
ATOM 7388 N N . ILE B 1 68 ? 57.656 -18.844 32.5 1 23.14 68 ILE B N 1
ATOM 7389 C CA . ILE B 1 68 ? 56.969 -20.125 32.625 1 23.14 68 ILE B CA 1
ATOM 7390 C C . ILE B 1 68 ? 55.906 -20.031 33.75 1 23.14 68 ILE B C 1
ATOM 7392 O O . ILE B 1 68 ? 56.188 -20.406 34.875 1 23.14 68 ILE B O 1
ATOM 7396 N N . LEU B 1 69 ? 55.438 -18.844 34.219 1 22.94 69 LEU B N 1
ATOM 7397 C CA . LEU B 1 69 ? 54.719 -18.953 35.469 1 22.94 69 LEU B CA 1
ATOM 7398 C C . LEU B 1 69 ? 53.5 -19.859 35.344 1 22.94 69 LEU B C 1
ATOM 7400 O O . LEU B 1 69 ? 52.781 -19.797 34.312 1 22.94 69 LEU B O 1
ATOM 7404 N N . ASN B 1 70 ? 53.25 -20.844 36.312 1 23.23 70 ASN B N 1
ATOM 7405 C CA . ASN B 1 70 ? 52.438 -22 36.656 1 23.23 70 ASN B CA 1
ATOM 7406 C C . ASN B 1 70 ? 50.969 -21.625 36.844 1 23.23 70 ASN B C 1
ATOM 7408 O O . ASN B 1 70 ? 50.625 -20.828 37.719 1 23.23 70 ASN B O 1
ATOM 7412 N N . GLU B 1 71 ? 50.094 -21.594 35.875 1 27.42 71 GLU B N 1
ATOM 7413 C CA . GLU B 1 71 ? 48.656 -21.328 35.656 1 27.42 71 GLU B CA 1
ATOM 7414 C C . GLU B 1 71 ? 47.812 -22.203 36.562 1 27.42 71 GLU B C 1
ATOM 7416 O O . GLU B 1 71 ? 46.594 -22.125 36.562 1 27.42 71 GLU B O 1
ATOM 7421 N N . TYR B 1 72 ? 48.312 -23.141 37.438 1 27.62 72 TYR B N 1
ATOM 7422 C CA . TYR B 1 72 ? 47.5 -24.156 38.094 1 27.62 72 TYR B CA 1
ATOM 7423 C C . TYR B 1 72 ? 46.656 -23.562 39.188 1 27.62 72 TYR B C 1
ATOM 7425 O O . TYR B 1 72 ? 45.531 -24.031 39.438 1 27.62 72 TYR B O 1
ATOM 7433 N N . GLN B 1 73 ? 47.219 -22.719 40.094 1 28.58 73 GLN B N 1
ATOM 7434 C CA . GLN B 1 73 ? 46.562 -22.5 41.375 1 28.58 73 GLN B CA 1
ATOM 7435 C C . GLN B 1 73 ? 45.344 -21.609 41.25 1 28.58 73 GLN B C 1
ATOM 7437 O O . GLN B 1 73 ? 44.688 -21.281 42.25 1 28.58 73 GLN B O 1
ATOM 7442 N N . LEU B 1 74 ? 45.062 -21 40.156 1 31.88 74 LEU B N 1
ATOM 7443 C CA . LEU B 1 74 ? 44.062 -19.922 40.094 1 31.88 74 LEU B CA 1
ATOM 7444 C C . LEU B 1 74 ? 42.656 -20.469 40.25 1 31.88 74 LEU B C 1
ATOM 7446 O O . LEU B 1 74 ? 41.719 -19.719 40.531 1 31.88 74 LEU B O 1
ATOM 7450 N N . ASP B 1 75 ? 42.375 -21.75 40.125 1 33.28 75 ASP B N 1
ATOM 7451 C CA . ASP B 1 75 ? 41 -22.219 39.938 1 33.28 75 ASP B CA 1
ATOM 7452 C C . ASP B 1 75 ? 40.25 -22.25 41.25 1 33.28 75 ASP B C 1
ATOM 7454 O O . ASP B 1 75 ? 39.031 -22.156 41.281 1 33.28 75 ASP B O 1
ATOM 7458 N N . THR B 1 76 ? 40.906 -22.406 42.469 1 37.59 76 THR B N 1
ATOM 7459 C CA . THR B 1 76 ? 40.156 -22.75 43.656 1 37.59 76 THR B CA 1
ATOM 7460 C C . THR B 1 76 ? 39.406 -21.531 44.219 1 37.59 76 THR B C 1
ATOM 7462 O O . THR B 1 76 ? 38.312 -21.672 44.75 1 37.59 76 THR B O 1
ATOM 7465 N N . HIS B 1 77 ? 40.062 -20.391 44.281 1 38.66 77 HIS B N 1
ATOM 7466 C CA . HIS B 1 77 ? 39.469 -19.281 45 1 38.66 77 HIS B CA 1
ATOM 7467 C C . HIS B 1 77 ? 38.281 -18.703 44.25 1 38.66 77 HIS B C 1
ATOM 7469 O O . HIS B 1 77 ? 37.406 -18.047 44.875 1 38.66 77 HIS B O 1
ATOM 7475 N N . SER B 1 78 ? 38.219 -18.812 42.969 1 44.34 78 SER B N 1
ATOM 7476 C CA . SER B 1 78 ? 37.094 -18.297 42.219 1 44.34 78 SER B CA 1
ATOM 7477 C C . SER B 1 78 ? 35.812 -19.078 42.5 1 44.34 78 SER B C 1
ATOM 7479 O O . SER B 1 78 ? 34.719 -18.516 42.5 1 44.34 78 SER B O 1
ATOM 7481 N N . ASP B 1 79 ? 35.906 -20.328 42.969 1 46.94 79 ASP B N 1
ATOM 7482 C CA . ASP B 1 79 ? 34.781 -21.156 43.312 1 46.94 79 ASP B CA 1
ATOM 7483 C C . ASP B 1 79 ? 34.125 -20.703 44.625 1 46.94 79 ASP B C 1
ATOM 7485 O O . ASP B 1 79 ? 32.906 -20.781 44.781 1 46.94 79 ASP B O 1
ATOM 7489 N N . GLU B 1 80 ? 34.906 -20.219 45.562 1 48.69 80 GLU B N 1
ATOM 7490 C CA . GLU B 1 80 ? 34.312 -19.797 46.844 1 48.69 80 GLU B CA 1
ATOM 7491 C C . GLU B 1 80 ? 33.438 -18.578 46.656 1 48.69 80 GLU B C 1
ATOM 7493 O O . GLU B 1 80 ? 32.375 -18.469 47.25 1 48.69 80 GLU B O 1
ATOM 7498 N N . LEU B 1 81 ? 33.812 -17.688 45.812 1 49.25 81 LEU B N 1
ATOM 7499 C CA . LEU B 1 81 ? 33.031 -16.484 45.562 1 49.25 81 LEU B CA 1
ATOM 7500 C C . LEU B 1 81 ? 31.734 -16.844 44.812 1 49.25 81 LEU B C 1
ATOM 7502 O O . LEU B 1 81 ? 30.672 -16.266 45.094 1 49.25 81 LEU B O 1
ATOM 7506 N N . GLU B 1 82 ? 31.766 -17.766 43.906 1 52.72 82 GLU B N 1
ATOM 7507 C CA . GLU B 1 82 ? 30.562 -18.188 43.188 1 52.72 82 GLU B CA 1
ATOM 7508 C C . GLU B 1 82 ? 29.578 -18.891 44.094 1 52.72 82 GLU B C 1
ATOM 7510 O O . GLU B 1 82 ? 28.359 -18.703 43.969 1 52.72 82 GLU B O 1
ATOM 7515 N N . SER B 1 83 ? 30 -19.656 45.031 1 53.78 83 SER B N 1
ATOM 7516 C CA . SER B 1 83 ? 29.094 -20.344 45.969 1 53.78 83 SER B CA 1
ATOM 7517 C C . SER B 1 83 ? 28.453 -19.344 46.938 1 53.78 83 SER B C 1
ATOM 7519 O O . SER B 1 83 ? 27.297 -19.5 47.312 1 53.78 83 SER B O 1
ATOM 7521 N N . LEU B 1 84 ? 29.156 -18.375 47.438 1 51.72 84 LEU B N 1
ATOM 7522 C CA . LEU B 1 84 ? 28.609 -17.391 48.375 1 51.72 84 LEU B CA 1
ATOM 7523 C C . LEU B 1 84 ? 27.641 -16.453 47.656 1 51.72 84 LEU B C 1
ATOM 7525 O O . LEU B 1 84 ? 26.656 -16 48.25 1 51.72 84 LEU B O 1
ATOM 7529 N N . SER B 1 85 ? 27.875 -16.172 46.406 1 53.12 85 SER B N 1
ATOM 7530 C CA . SER B 1 85 ? 27.062 -15.203 45.656 1 53.12 85 SER B CA 1
ATOM 7531 C C . SER B 1 85 ? 25.734 -15.812 45.25 1 53.12 85 SER B C 1
ATOM 7533 O O . SER B 1 85 ? 24.781 -15.086 44.938 1 53.12 85 SER B O 1
ATOM 7535 N N . ASN B 1 86 ? 25.547 -17.078 45.219 1 54.81 86 ASN B N 1
ATOM 7536 C CA . ASN B 1 86 ? 24.312 -17.703 44.75 1 54.81 86 ASN B CA 1
ATOM 7537 C C . ASN B 1 86 ? 23.141 -17.406 45.688 1 54.81 86 ASN B C 1
ATOM 7539 O O . ASN B 1 86 ? 21.984 -17.453 45.281 1 54.81 86 ASN B O 1
ATOM 7543 N N . SER B 1 87 ? 23.359 -17.031 46.938 1 55.91 87 SER B N 1
ATOM 7544 C CA . SER B 1 87 ? 22.266 -16.828 47.875 1 55.91 87 SER B CA 1
ATOM 7545 C C . SER B 1 87 ? 21.812 -15.367 47.875 1 55.91 87 SER B C 1
ATOM 7547 O O . SER B 1 87 ? 20.812 -15.031 48.5 1 55.91 87 SER B O 1
ATOM 7549 N N . PHE B 1 88 ? 22.547 -14.461 47.25 1 61.31 88 PHE B N 1
ATOM 7550 C CA . PHE B 1 88 ? 22.203 -13.047 47.344 1 61.31 88 PHE B CA 1
ATOM 7551 C C . PHE B 1 88 ? 21.625 -12.539 46 1 61.31 88 PHE B C 1
ATOM 7553 O O . PHE B 1 88 ? 22.047 -12.984 44.938 1 61.31 88 PHE B O 1
ATOM 7560 N N . LYS B 1 89 ? 20.578 -11.859 46.062 1 68.44 89 LYS B N 1
ATOM 7561 C CA . LYS B 1 89 ? 19.922 -11.258 44.906 1 68.44 89 LYS B CA 1
ATOM 7562 C C . LYS B 1 89 ? 20.875 -10.367 44.125 1 68.44 89 LYS B C 1
ATOM 7564 O O . LYS B 1 89 ? 20.812 -10.305 42.906 1 68.44 89 LYS B O 1
ATOM 7569 N N . TRP B 1 90 ? 21.859 -9.797 44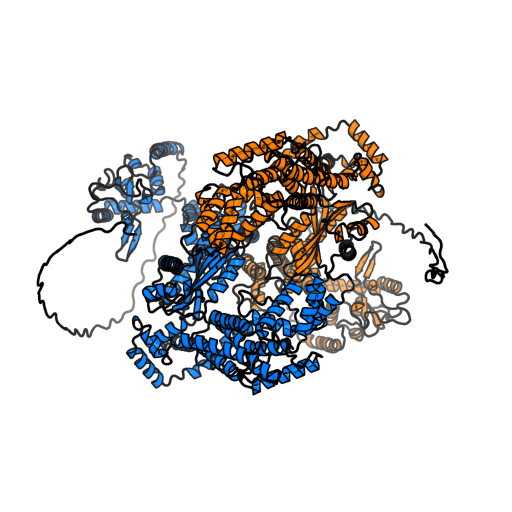.875 1 75.69 90 TRP B N 1
ATOM 7570 C CA . TRP B 1 90 ? 22.859 -8.914 44.281 1 75.69 90 TRP B CA 1
ATOM 7571 C C . TRP B 1 90 ? 24.25 -9.508 44.406 1 75.69 90 TRP B C 1
ATOM 7573 O O . TRP B 1 90 ? 24.766 -9.656 45.531 1 75.69 90 TRP B O 1
ATOM 7583 N N . LYS B 1 91 ? 24.906 -9.938 43.375 1 74.5 91 LYS B N 1
ATOM 7584 C CA . LYS B 1 91 ? 26.203 -10.625 43.344 1 74.5 91 LYS B CA 1
ATOM 7585 C C . LYS B 1 91 ? 27.312 -9.711 43.844 1 74.5 91 LYS B C 1
ATOM 7587 O O . LYS B 1 91 ? 28.359 -10.188 44.312 1 74.5 91 LYS B O 1
ATOM 7592 N N . ASN B 1 92 ? 27.031 -8.477 43.781 1 77.81 92 ASN B N 1
ATOM 7593 C CA . ASN B 1 92 ? 28.062 -7.523 44.219 1 77.81 92 ASN B CA 1
ATOM 7594 C C . ASN B 1 92 ? 27.734 -6.898 45.562 1 77.81 92 ASN B C 1
ATOM 7596 O O . ASN B 1 92 ? 28.234 -5.824 45.875 1 77.81 92 ASN B O 1
ATOM 7600 N N . ASP B 1 93 ? 26.984 -7.48 46.375 1 82 93 ASP B N 1
ATOM 7601 C CA . ASP B 1 93 ? 26.672 -6.996 47.719 1 82 93 ASP B CA 1
ATOM 7602 C C . ASP B 1 93 ? 27.922 -6.992 48.594 1 82 93 ASP B C 1
ATOM 7604 O O . ASP B 1 93 ? 28.609 -8.008 48.719 1 82 93 ASP B O 1
ATOM 7608 N N . PRO B 1 94 ? 28.156 -5.898 49.219 1 82.62 94 PRO B N 1
ATOM 7609 C CA . PRO B 1 94 ? 29.406 -5.777 49.969 1 82.62 94 PRO B CA 1
ATOM 7610 C C . PRO B 1 94 ? 29.438 -6.688 51.188 1 82.62 94 PRO B C 1
ATOM 7612 O O . PRO B 1 94 ? 30.516 -6.992 51.719 1 82.62 94 PRO B O 1
ATOM 7615 N N . THR B 1 95 ? 28.281 -7.129 51.688 1 78.75 95 THR B N 1
ATOM 7616 C CA . THR B 1 95 ? 28.25 -8.008 52.844 1 78.75 95 THR B CA 1
ATOM 7617 C C . THR B 1 95 ? 28.906 -9.352 52.531 1 78.75 95 THR B C 1
ATOM 7619 O O . THR B 1 95 ? 29.422 -10.031 53.438 1 78.75 95 THR B O 1
ATOM 7622 N N . ILE B 1 96 ? 28.844 -9.695 51.281 1 75.19 96 ILE B N 1
ATOM 7623 C CA . ILE B 1 96 ? 29.438 -10.961 50.875 1 75.19 96 ILE B CA 1
ATOM 7624 C C . ILE B 1 96 ? 30.953 -10.898 51.031 1 75.19 96 ILE B C 1
ATOM 7626 O O . ILE B 1 96 ? 31.578 -11.883 51.406 1 75.19 96 ILE B O 1
ATOM 7630 N N . PHE B 1 97 ? 31.406 -9.664 50.906 1 72.12 97 PHE B N 1
ATOM 7631 C CA . PHE B 1 97 ? 32.844 -9.555 50.812 1 72.12 97 PHE B CA 1
ATOM 7632 C C . PHE B 1 97 ? 33.438 -8.914 52.062 1 72.12 97 PHE B C 1
ATOM 7634 O O . PHE B 1 97 ? 34.656 -8.953 52.25 1 72.12 97 PHE B O 1
ATOM 7641 N N . SER B 1 98 ? 32.594 -8.242 52.688 1 70.38 98 SER B N 1
ATOM 7642 C CA . SER B 1 98 ? 33.062 -7.586 53.906 1 70.38 98 SER B CA 1
ATOM 7643 C C . SER B 1 98 ? 33.625 -8.594 54.906 1 70.38 98 SER B C 1
ATOM 7645 O O . SER B 1 98 ? 34.406 -8.242 55.781 1 70.38 98 SER B O 1
ATOM 7647 N N . LYS B 1 99 ? 33.219 -9.828 54.781 1 65.25 99 LYS B N 1
ATOM 7648 C CA . LYS B 1 99 ? 33.656 -10.875 55.719 1 65.25 99 LYS B CA 1
ATOM 7649 C C . LYS B 1 99 ? 34.969 -11.5 55.281 1 65.25 99 LYS B C 1
ATOM 7651 O O . LYS B 1 99 ? 35.531 -12.305 56 1 65.25 99 LYS B O 1
ATOM 7656 N N . ILE B 1 100 ? 35.438 -11.141 54.094 1 64.06 100 ILE B N 1
ATOM 7657 C CA . ILE B 1 100 ? 36.688 -11.711 53.594 1 64.06 100 ILE B CA 1
ATOM 7658 C C . ILE B 1 100 ? 37.875 -10.914 54.156 1 64.06 100 ILE B C 1
ATOM 7660 O O . ILE B 1 100 ? 37.938 -9.695 54 1 64.06 100 ILE B O 1
ATOM 7664 N N . ALA B 1 101 ? 38.688 -11.43 54.969 1 60.62 101 ALA B N 1
ATOM 7665 C CA . ALA B 1 101 ? 39.781 -10.797 55.75 1 60.62 101 ALA B CA 1
ATOM 7666 C C . ALA B 1 101 ? 40.875 -10.32 54.812 1 60.62 101 ALA B C 1
ATOM 7668 O O . ALA B 1 101 ? 41.5 -9.289 55.062 1 60.62 101 ALA B O 1
ATOM 7669 N N . ARG B 1 102 ? 41.344 -11.203 53.656 1 65.56 102 ARG B N 1
ATOM 7670 C CA . ARG B 1 102 ? 42.438 -10.867 52.719 1 65.56 102 ARG B CA 1
ATOM 7671 C C . ARG B 1 102 ? 42 -11.031 51.281 1 65.56 102 ARG B C 1
ATOM 7673 O O . ARG B 1 102 ? 41.562 -12.109 50.875 1 65.56 102 ARG B O 1
ATOM 7680 N N . TYR B 1 103 ? 42.031 -9.805 50.594 1 71.88 103 TYR B N 1
ATOM 7681 C CA . TYR B 1 103 ? 41.656 -9.867 49.188 1 71.88 103 TYR B CA 1
ATOM 7682 C C . TYR B 1 103 ? 42.844 -10.281 48.344 1 71.88 103 TYR B C 1
ATOM 7684 O O . TYR B 1 103 ? 43.938 -9.727 48.469 1 71.88 103 TYR B O 1
ATOM 7692 N N . THR B 1 104 ? 42.844 -11.461 47.594 1 70.56 104 THR B N 1
ATOM 7693 C CA . THR B 1 104 ? 43.844 -11.812 46.594 1 70.56 104 THR B CA 1
ATOM 7694 C C . THR B 1 104 ? 43.75 -10.859 45.406 1 70.56 104 THR B C 1
ATOM 7696 O O . THR B 1 104 ? 42.719 -10.242 45.156 1 70.56 104 THR B O 1
ATOM 7699 N N . PRO B 1 105 ? 44.812 -10.641 44.688 1 70.38 105 PRO B N 1
ATOM 7700 C CA . PRO B 1 105 ? 44.812 -9.75 43.531 1 70.38 105 PRO B CA 1
ATOM 7701 C C . PRO B 1 105 ? 43.75 -10.141 42.5 1 70.38 105 PRO B C 1
ATOM 7703 O O . PRO B 1 105 ? 43.156 -9.266 41.875 1 70.38 105 PRO B O 1
ATOM 7706 N N . GLU B 1 106 ? 43.5 -11.391 42.406 1 67.62 106 GLU B N 1
ATOM 7707 C CA . GLU B 1 106 ? 42.469 -11.844 41.469 1 67.62 106 GLU B CA 1
ATOM 7708 C C . GLU B 1 106 ? 41.062 -11.461 41.969 1 67.62 106 GLU B C 1
ATOM 7710 O O . GLU B 1 106 ? 40.219 -11.047 41.188 1 67.62 106 GLU B O 1
ATOM 7715 N N . MET B 1 107 ? 40.906 -11.539 43.25 1 70.62 107 MET B N 1
ATOM 7716 C CA . MET B 1 107 ? 39.625 -11.172 43.844 1 70.62 107 MET B CA 1
ATOM 7717 C C . MET B 1 107 ? 39.406 -9.664 43.75 1 70.62 107 MET B C 1
ATOM 7719 O O . MET B 1 107 ? 38.281 -9.227 43.469 1 70.62 107 MET B O 1
ATOM 7723 N N . ILE B 1 108 ? 40.438 -8.961 43.844 1 73.62 108 ILE B N 1
ATOM 7724 C CA . ILE B 1 108 ? 40.344 -7.508 43.75 1 73.62 108 ILE B CA 1
ATOM 7725 C C . ILE B 1 108 ? 39.938 -7.109 42.344 1 73.62 108 ILE B C 1
ATOM 7727 O O . ILE B 1 108 ? 39.062 -6.266 42.156 1 73.62 108 ILE B O 1
ATOM 7731 N N . ASN B 1 109 ? 40.594 -7.824 41.438 1 71.69 109 ASN B N 1
ATOM 7732 C CA . ASN B 1 109 ? 40.25 -7.539 40.031 1 71.69 109 ASN B CA 1
ATOM 7733 C C . ASN B 1 109 ? 38.812 -7.898 39.719 1 71.69 109 ASN B C 1
ATOM 7735 O O . ASN B 1 109 ? 38.125 -7.164 39 1 71.69 109 ASN B O 1
ATOM 7739 N N . MET B 1 110 ? 38.344 -8.938 40.25 1 72.94 110 MET B N 1
ATOM 7740 C CA . MET B 1 110 ? 36.938 -9.367 40.031 1 72.94 110 MET B CA 1
ATOM 7741 C C . MET B 1 110 ? 35.969 -8.383 40.656 1 72.94 110 MET B C 1
ATOM 7743 O O . MET B 1 110 ? 34.969 -8.039 40.062 1 72.94 110 MET B O 1
ATOM 7747 N N . LEU B 1 111 ? 36.344 -7.871 41.812 1 74.12 111 LEU B N 1
ATOM 7748 C CA . LEU B 1 111 ? 35.438 -6.973 42.531 1 74.12 111 LEU B CA 1
ATOM 7749 C C . LEU B 1 111 ? 35.406 -5.59 41.875 1 74.12 111 LEU B C 1
ATOM 7751 O O . LEU B 1 111 ? 34.375 -4.938 41.844 1 74.12 111 LEU B O 1
ATOM 7755 N N . LEU B 1 112 ? 36.562 -5.297 41.375 1 74.44 112 LEU B N 1
ATOM 7756 C CA . LEU B 1 112 ? 36.625 -4.016 40.688 1 74.44 112 LEU B CA 1
ATOM 7757 C C . LEU B 1 112 ? 35.844 -4.07 39.344 1 74.44 112 LEU B C 1
ATOM 7759 O O . LEU B 1 112 ? 35.25 -3.078 38.938 1 74.44 112 LEU B O 1
ATOM 7763 N N . LYS B 1 113 ? 35.812 -5.301 38.781 1 73.25 113 LYS B N 1
ATOM 7764 C CA . LYS B 1 113 ? 35.031 -5.512 37.531 1 73.25 113 LYS B CA 1
ATOM 7765 C C . LYS B 1 113 ? 33.531 -5.547 37.812 1 73.25 113 LYS B C 1
ATOM 7767 O O . LYS B 1 113 ? 32.75 -5.051 37.031 1 73.25 113 LYS B O 1
ATOM 7772 N N . LEU B 1 114 ? 33.156 -6.07 38.938 1 75 114 LEU B N 1
ATOM 7773 C CA . LEU B 1 114 ? 31.75 -6.137 39.344 1 75 114 LEU B CA 1
ATOM 7774 C C . LEU B 1 114 ? 31.219 -4.754 39.719 1 75 114 LEU B C 1
ATOM 7776 O O . LEU B 1 114 ? 30.062 -4.438 39.469 1 75 114 LEU B O 1
ATOM 7780 N N . GLY B 1 115 ? 32.062 -3.922 40.125 1 78 115 GLY B N 1
ATOM 7781 C CA . GLY B 1 115 ? 31.703 -2.574 40.5 1 78 115 GLY B CA 1
ATOM 7782 C C . GLY B 1 115 ? 30.922 -2.529 41.812 1 78 115 GLY B C 1
ATOM 7783 O O . GLY B 1 115 ? 30.641 -3.57 42.406 1 78 115 GLY B O 1
ATOM 7784 N N . PRO B 1 116 ? 30.5 -1.329 42.219 1 85.25 116 PRO B N 1
ATOM 7785 C CA . PRO B 1 116 ? 29.766 -1.184 43.469 1 85.25 116 PRO B CA 1
ATOM 7786 C C . PRO B 1 116 ? 28.297 -1.622 43.344 1 85.25 116 PRO B C 1
ATOM 7788 O O . PRO B 1 116 ? 27.734 -1.592 42.25 1 85.25 116 PRO B O 1
ATOM 7791 N N . CYS B 1 117 ? 27.75 -2.084 44.406 1 85.62 117 CYS B N 1
ATOM 7792 C CA . CYS B 1 117 ? 26.328 -2.414 44.5 1 85.62 117 CYS B CA 1
ATOM 7793 C C . CYS B 1 117 ? 25.484 -1.163 44.719 1 85.62 117 CYS B C 1
ATOM 7795 O O . CYS B 1 117 ? 25.5 -0.599 45.844 1 85.62 117 CYS B O 1
ATOM 7797 N N . GLN B 1 118 ? 24.844 -0.743 43.688 1 84.44 118 GLN B N 1
ATOM 7798 C CA . GLN B 1 118 ? 24.062 0.482 43.75 1 84.44 118 GLN B CA 1
ATOM 7799 C C . GLN B 1 118 ? 22.641 0.247 43.25 1 84.44 118 GLN B C 1
ATOM 7801 O O . GLN B 1 118 ? 22.281 0.652 42.125 1 84.44 118 GLN B O 1
ATOM 7806 N N . PRO B 1 119 ? 21.828 -0.294 44.062 1 83.31 119 PRO B N 1
ATOM 7807 C CA . PRO B 1 119 ? 20.438 -0.533 43.656 1 83.31 119 PRO B CA 1
ATOM 7808 C C . PRO B 1 119 ? 19.594 0.738 43.656 1 83.31 119 PRO B C 1
ATOM 7810 O O . PRO B 1 119 ? 19.844 1.644 44.469 1 83.31 119 PRO B O 1
ATOM 7813 N N . LYS B 1 120 ? 18.703 0.803 42.75 1 81.56 120 LYS B N 1
ATOM 7814 C CA . LYS B 1 120 ? 17.719 1.894 42.75 1 81.56 120 LYS B CA 1
ATOM 7815 C C . LYS B 1 120 ? 16.531 1.579 43.656 1 81.56 120 LYS B C 1
ATOM 7817 O O . LYS B 1 120 ? 16.281 0.415 43.969 1 81.56 120 LYS B O 1
ATOM 7822 N N . ALA B 1 121 ? 15.828 2.668 44 1 81.81 121 ALA B N 1
ATOM 7823 C CA . ALA B 1 121 ? 14.688 2.498 44.906 1 81.81 121 ALA B CA 1
ATOM 7824 C C . ALA B 1 121 ? 13.688 1.495 44.344 1 81.81 121 ALA B C 1
ATOM 7826 O O . ALA B 1 121 ? 13.133 0.676 45.062 1 81.81 121 ALA B O 1
ATOM 7827 N N . LYS B 1 122 ? 13.648 1.421 43.031 1 78.5 122 LYS B N 1
ATOM 7828 C CA . LYS B 1 122 ? 12.672 0.571 42.344 1 78.5 122 LYS B CA 1
ATOM 7829 C C . LYS B 1 122 ? 13.094 -0.896 42.406 1 78.5 122 LYS B C 1
ATOM 7831 O O . LYS B 1 122 ? 12.25 -1.791 42.312 1 78.5 122 LYS B O 1
ATOM 7836 N N . ASP B 1 123 ? 14.391 -1.137 42.688 1 77.31 123 ASP B N 1
ATOM 7837 C CA . ASP B 1 123 ? 14.93 -2.492 42.625 1 77.31 123 ASP B CA 1
ATOM 7838 C C . ASP B 1 123 ? 14.82 -3.174 44 1 77.31 123 ASP B C 1
ATOM 7840 O O . ASP B 1 123 ? 15.047 -4.379 44.125 1 77.31 123 ASP B O 1
ATOM 7844 N N . LEU B 1 124 ? 14.516 -2.48 44.969 1 79.25 124 LEU B N 1
ATOM 7845 C CA . LEU B 1 124 ? 14.469 -3.01 46.344 1 79.25 124 LEU B CA 1
ATOM 7846 C C . LEU B 1 124 ? 13.062 -3.463 46.688 1 79.25 124 LEU B C 1
ATOM 7848 O O . LEU B 1 124 ? 12.086 -3.012 46.094 1 79.25 124 LEU B O 1
ATOM 7852 N N . PRO B 1 125 ? 12.93 -4.328 47.625 1 74.75 125 PRO B N 1
ATOM 7853 C CA . PRO B 1 125 ? 11.594 -4.734 48.062 1 74.75 125 PRO B CA 1
ATOM 7854 C C . PRO B 1 125 ? 10.758 -3.561 48.562 1 74.75 125 PRO B C 1
ATOM 7856 O O . PRO B 1 125 ? 11.258 -2.719 49.312 1 74.75 125 PRO B O 1
ATOM 7859 N N . ASN B 1 126 ? 9.477 -3.135 48.062 1 76 126 ASN B N 1
ATOM 7860 C CA . ASN B 1 126 ? 8.508 -2.1 48.438 1 76 126 ASN B CA 1
ATOM 7861 C C . ASN B 1 126 ? 8.836 -0.771 47.75 1 76 126 ASN B C 1
ATOM 7863 O O . ASN B 1 126 ? 8.336 0.278 48.156 1 76 126 ASN B O 1
ATOM 7867 N N . SER B 1 127 ? 9.945 -0.831 46.812 1 76.75 127 SER B N 1
ATOM 7868 C CA . SER B 1 127 ? 10.359 0.286 45.969 1 76.75 127 SER B CA 1
ATOM 7869 C C . SER B 1 127 ? 10.859 1.457 46.812 1 76.75 127 SER B C 1
ATOM 7871 O O . SER B 1 127 ? 10.688 2.617 46.438 1 76.75 127 SER B O 1
ATOM 7873 N N . GLN B 1 128 ? 11.242 1.076 48 1 81.38 128 GLN B N 1
ATOM 7874 C CA . GLN B 1 128 ? 11.82 2.072 48.906 1 81.38 128 GLN B CA 1
ATOM 7875 C C . GLN B 1 128 ? 13.008 1.497 49.656 1 81.38 128 GLN B C 1
ATOM 7877 O O . GLN B 1 128 ? 13.055 0.295 49.938 1 81.38 128 GLN B O 1
ATOM 7882 N N . PHE B 1 129 ? 13.984 2.324 50.031 1 85.5 129 PHE B N 1
ATOM 7883 C CA . PHE B 1 129 ? 15.102 1.911 50.875 1 85.5 129 PHE B CA 1
ATOM 7884 C C . PHE B 1 129 ? 14.641 1.727 52.312 1 85.5 129 PHE B C 1
ATOM 7886 O O . PHE B 1 129 ? 13.852 2.525 52.844 1 85.5 129 PHE B O 1
ATOM 7893 N N . PRO B 1 130 ? 15.016 0.708 52.938 1 83.56 130 PRO B N 1
ATOM 7894 C CA . PRO B 1 130 ? 14.562 0.445 54.281 1 83.56 130 PRO B CA 1
ATOM 7895 C C . PRO B 1 130 ? 14.938 1.563 55.25 1 83.56 130 PRO B C 1
ATOM 7897 O O . PRO B 1 130 ? 16 2.17 55.125 1 83.56 130 PRO B O 1
ATOM 7900 N N . LYS B 1 131 ? 14.078 1.902 56.156 1 78.94 131 LYS B N 1
ATOM 7901 C CA . LYS B 1 131 ? 14.266 3 57.094 1 78.94 131 LYS B CA 1
ATOM 7902 C C . LYS B 1 131 ? 14.984 2.523 58.375 1 78.94 131 LYS B C 1
ATOM 7904 O O . LYS B 1 131 ? 14.719 1.429 58.875 1 78.94 131 LYS B O 1
ATOM 7909 N N . VAL B 1 132 ? 16.078 3.184 58.75 1 74.94 132 VAL B N 1
ATOM 7910 C CA . VAL B 1 132 ? 16.703 3.012 60.031 1 74.94 132 VAL B CA 1
ATOM 7911 C C . VAL B 1 132 ? 16.344 4.18 60.969 1 74.94 132 VAL B C 1
ATOM 7913 O O . VAL B 1 132 ? 16.766 5.312 60.719 1 74.94 132 VAL B O 1
ATOM 7916 N N . GLY B 1 133 ? 15.43 3.994 61.906 1 72.25 133 GLY B N 1
ATOM 7917 C CA . GLY B 1 133 ? 14.781 5.051 62.656 1 72.25 133 GLY B CA 1
ATOM 7918 C C . GLY B 1 133 ? 13.805 5.867 61.844 1 72.25 133 GLY B C 1
ATOM 7919 O O . GLY B 1 133 ? 12.82 5.328 61.312 1 72.25 133 GLY B O 1
ATOM 7920 N N . ASN B 1 134 ? 14.117 7.148 61.531 1 74.12 134 ASN B N 1
ATOM 7921 C CA . ASN B 1 134 ? 13.25 8.008 60.719 1 74.12 134 ASN B CA 1
ATOM 7922 C C . ASN B 1 134 ? 13.93 8.422 59.438 1 74.12 134 ASN B C 1
ATOM 7924 O O . ASN B 1 134 ? 13.406 9.258 58.688 1 74.12 134 ASN B O 1
ATOM 7928 N N . ARG B 1 135 ? 15.094 7.801 59.125 1 81.06 135 ARG B N 1
ATOM 7929 C CA . ARG B 1 135 ? 15.82 8.227 57.938 1 81.06 135 ARG B CA 1
ATOM 7930 C C . ARG B 1 135 ? 16.234 7.031 57.094 1 81.06 135 ARG B C 1
ATOM 7932 O O . ARG B 1 135 ? 16.375 5.922 57.594 1 81.06 135 ARG B O 1
ATOM 7939 N N . CYS B 1 136 ? 16.219 7.23 55.781 1 84.88 136 CYS B N 1
ATOM 7940 C CA . CYS B 1 136 ? 16.578 6.16 54.875 1 84.88 136 CYS B CA 1
ATOM 7941 C C . CYS B 1 136 ? 17.672 6.617 53.906 1 84.88 136 CYS B C 1
ATOM 7943 O O . CYS B 1 136 ? 17.938 7.812 53.781 1 84.88 136 CYS B O 1
ATOM 7945 N N . PHE B 1 137 ? 18.375 5.672 53.281 1 86.31 137 PHE B N 1
ATOM 7946 C CA . PHE B 1 137 ? 19.344 5.941 52.219 1 86.31 137 PHE B CA 1
ATOM 7947 C C . PHE B 1 137 ? 18.656 6.594 51 1 86.31 137 PHE B C 1
ATOM 7949 O O . PHE B 1 137 ? 17.531 6.25 50.656 1 86.31 137 PHE B O 1
ATOM 7956 N N . HIS B 1 138 ? 19.312 7.609 50.406 1 85.25 138 HIS B N 1
ATOM 7957 C CA . HIS B 1 138 ? 18.797 8.297 49.25 1 85.25 138 HIS B CA 1
ATOM 7958 C C . HIS B 1 138 ? 19.594 7.945 48 1 85.25 138 HIS B C 1
ATOM 7960 O O . HIS B 1 138 ? 20.828 7.969 48 1 85.25 138 HIS B O 1
ATOM 7966 N N . GLU B 1 139 ? 18.938 7.645 47 1 84.25 139 GLU B N 1
ATOM 7967 C CA . GLU B 1 139 ? 19.547 7.301 45.719 1 84.25 139 GLU B CA 1
ATOM 7968 C C . GLU B 1 139 ? 20.422 8.438 45.219 1 84.25 139 GLU B C 1
ATOM 7970 O O . GLU B 1 139 ? 21.422 8.195 44.531 1 84.25 139 GLU B O 1
ATOM 7975 N N . ALA B 1 140 ? 20.094 9.555 45.531 1 82.62 140 ALA B N 1
ATOM 7976 C CA . ALA B 1 140 ? 20.844 10.734 45.125 1 82.62 140 ALA B CA 1
ATOM 7977 C C . ALA B 1 140 ? 22.281 10.703 45.656 1 82.62 140 ALA B C 1
ATOM 7979 O O . ALA B 1 140 ? 23.156 11.391 45.125 1 82.62 140 ALA B O 1
ATOM 7980 N N . TRP B 1 141 ? 22.547 9.906 46.656 1 87.19 141 TRP B N 1
ATOM 7981 C CA . TRP B 1 141 ? 23.859 9.859 47.281 1 87.19 141 TRP B CA 1
ATOM 7982 C C . TRP B 1 141 ? 24.859 9.117 46.406 1 87.19 141 TRP B C 1
ATOM 7984 O O . TRP B 1 141 ? 26.062 9.203 46.625 1 87.19 141 TRP B O 1
ATOM 7994 N N . TYR B 1 142 ? 24.328 8.461 45.469 1 87.56 142 TYR B N 1
ATOM 7995 C CA . TYR B 1 142 ? 25.219 7.816 44.5 1 87.56 142 TYR B CA 1
ATOM 7996 C C . TYR B 1 142 ? 25.953 8.852 43.656 1 87.56 142 TYR B C 1
ATOM 7998 O O . TYR B 1 142 ? 26.922 8.523 42.969 1 87.56 142 TYR B O 1
ATOM 8006 N N . TYR B 1 143 ? 25.531 9.992 43.812 1 81.94 143 TYR B N 1
ATOM 8007 C CA . TYR B 1 143 ? 26.109 11.062 43 1 81.94 143 TYR B CA 1
ATOM 8008 C C . TYR B 1 143 ? 26.562 12.227 43.875 1 81.94 143 TYR B C 1
ATOM 8010 O O . TYR B 1 143 ? 25.953 12.5 44.906 1 81.94 143 TYR B O 1
ATOM 8018 N N . ARG B 1 144 ? 27.625 12.844 43.406 1 77.69 144 ARG B N 1
ATOM 8019 C CA . ARG B 1 144 ? 28.125 14.055 44.031 1 77.69 144 ARG B CA 1
ATOM 8020 C C . ARG B 1 144 ? 27.844 15.281 43.188 1 77.69 144 ARG B C 1
ATOM 8022 O O . ARG B 1 144 ? 28.125 15.297 41.969 1 77.69 144 ARG B O 1
ATOM 8029 N N . LYS B 1 145 ? 27.25 16.172 43.688 1 71.94 145 LYS B N 1
ATOM 8030 C CA . LYS B 1 145 ? 27 17.422 42.969 1 71.94 145 LYS B CA 1
ATOM 8031 C C . LYS B 1 145 ? 28.156 18.391 43.156 1 71.94 145 LYS B C 1
ATOM 8033 O O . LYS B 1 145 ? 28.516 18.75 44.281 1 71.94 145 LYS B O 1
ATOM 8038 N N . LEU B 1 146 ? 28.875 18.703 42.094 1 64 146 LEU B N 1
ATOM 8039 C CA . LEU B 1 146 ? 29.953 19.672 42.125 1 64 146 LEU B CA 1
ATOM 8040 C C . LEU B 1 146 ? 29.422 21.094 42.156 1 64 146 LEU B C 1
ATOM 8042 O O . LEU B 1 146 ? 28.25 21.328 41.812 1 64 146 LEU B O 1
ATOM 8046 N N . PRO B 1 147 ? 30.25 22.031 42.625 1 61.41 147 PRO B N 1
ATOM 8047 C CA . PRO B 1 147 ? 29.766 23.422 42.656 1 61.41 147 PRO B CA 1
ATOM 8048 C C . PRO B 1 147 ? 29.281 23.922 41.312 1 61.41 147 PRO B C 1
ATOM 8050 O O . PRO B 1 147 ? 28.406 24.781 41.25 1 61.41 147 PRO B O 1
ATOM 8053 N N . ASP B 1 148 ? 29.781 23.344 40.312 1 59.66 148 ASP B N 1
ATOM 8054 C CA . ASP B 1 148 ? 29.391 23.781 38.969 1 59.66 148 ASP B CA 1
ATOM 8055 C C . ASP B 1 148 ? 28.109 23.078 38.5 1 59.66 148 ASP B C 1
ATOM 8057 O O . ASP B 1 148 ? 27.609 23.359 37.438 1 59.66 148 ASP B O 1
ATOM 8061 N N . GLY B 1 149 ? 27.531 22.25 39.219 1 64.62 149 GLY B N 1
ATOM 8062 C CA . GLY B 1 149 ? 26.266 21.609 38.938 1 64.62 149 GLY B CA 1
ATOM 8063 C C . GLY B 1 149 ? 26.422 20.219 38.312 1 64.62 149 GLY B C 1
ATOM 8064 O O . GLY B 1 149 ? 25.438 19.5 38.156 1 64.62 149 GLY B O 1
ATOM 8065 N N . THR B 1 150 ? 27.469 19.844 37.969 1 66.12 150 THR B N 1
ATOM 8066 C CA . THR B 1 150 ? 27.703 18.547 37.344 1 66.12 150 THR B CA 1
ATOM 8067 C C . THR B 1 150 ? 27.594 17.422 38.375 1 66.12 150 THR B C 1
ATOM 8069 O O . THR B 1 150 ? 28.078 17.562 39.5 1 66.12 150 THR B O 1
ATOM 8072 N N . MET B 1 151 ? 26.875 16.422 38 1 69.19 151 MET B N 1
ATOM 8073 C CA . MET B 1 151 ? 26.75 15.266 38.875 1 69.19 151 MET B CA 1
ATOM 8074 C C . MET B 1 151 ? 27.812 14.227 38.531 1 69.19 151 MET B C 1
ATOM 8076 O O . MET B 1 151 ? 27.969 13.812 37.406 1 69.19 151 MET B O 1
ATOM 8080 N N . MET B 1 152 ? 28.641 13.992 39.594 1 73.12 152 MET B N 1
ATOM 8081 C CA . MET B 1 152 ? 29.688 12.977 39.438 1 73.12 152 MET B CA 1
ATOM 8082 C C . MET B 1 152 ? 29.297 11.688 40.156 1 73.12 152 MET B C 1
ATOM 8084 O O . MET B 1 152 ? 28.938 11.711 41.344 1 73.12 152 MET B O 1
ATOM 8088 N N . HIS B 1 153 ? 29.312 10.703 39.469 1 82.81 153 HIS B N 1
ATOM 8089 C CA . HIS B 1 153 ? 28.953 9.398 40.031 1 82.81 153 HIS B CA 1
ATOM 8090 C C . HIS B 1 153 ? 30 8.906 41 1 82.81 153 HIS B C 1
ATOM 8092 O O . HIS B 1 153 ? 31.203 8.953 40.75 1 82.81 153 HIS B O 1
ATOM 8098 N N . ARG B 1 154 ? 29.547 8.469 42.125 1 84.06 154 ARG B N 1
ATOM 8099 C CA . ARG B 1 154 ? 30.422 7.855 43.125 1 84.06 154 ARG B CA 1
ATOM 8100 C C . ARG B 1 154 ? 30.625 6.375 42.844 1 84.06 154 ARG B C 1
ATOM 8102 O O . ARG B 1 154 ? 29.859 5.531 43.312 1 84.06 154 ARG B O 1
ATOM 8109 N N . ASP B 1 155 ? 31.703 6.082 42.188 1 82 155 ASP B N 1
ATOM 8110 C CA . ASP B 1 155 ? 31.953 4.703 41.781 1 82 155 ASP B CA 1
ATOM 8111 C C . ASP B 1 155 ? 32.531 3.881 42.906 1 82 155 ASP B C 1
ATOM 8113 O O . ASP B 1 155 ? 32.906 2.719 42.719 1 82 155 ASP B O 1
ATOM 8117 N N . TRP B 1 156 ? 32.531 4.473 44.094 1 86.94 156 TRP B N 1
ATOM 8118 C CA . TRP B 1 156 ? 33.094 3.77 45.25 1 86.94 156 TRP B CA 1
ATOM 8119 C C . TRP B 1 156 ? 32.031 3.455 46.281 1 86.94 156 TRP B C 1
ATOM 8121 O O . TRP B 1 156 ? 32.219 2.617 47.156 1 86.94 156 TRP B O 1
ATOM 8131 N N . LEU B 1 157 ? 30.938 4.129 46.156 1 89.25 157 LEU B N 1
ATOM 8132 C CA . LEU B 1 157 ? 29.891 3.967 47.156 1 89.25 157 LEU B CA 1
ATOM 8133 C C . LEU B 1 157 ? 29.078 2.697 46.906 1 89.25 157 LEU B C 1
ATOM 8135 O O . LEU B 1 157 ? 28.453 2.553 45.844 1 89.25 157 LEU B O 1
ATOM 8139 N N . THR B 1 158 ? 29.109 1.738 47.781 1 88.75 158 THR B N 1
ATOM 8140 C CA . THR B 1 158 ? 28.391 0.474 47.656 1 88.75 158 THR B CA 1
ATOM 8141 C C . THR B 1 158 ? 27.406 0.283 48.812 1 88.75 158 THR B C 1
ATOM 8143 O O . THR B 1 158 ? 27.75 0.511 49.969 1 88.75 158 THR B O 1
ATOM 8146 N N . TYR B 1 159 ? 26.109 -0.006 48.438 1 88.69 159 TYR B N 1
ATOM 8147 C CA . TYR B 1 159 ? 25 -0.217 49.375 1 88.69 159 TYR B CA 1
ATOM 8148 C C . TYR B 1 159 ? 24.672 -1.699 49.5 1 88.69 159 TYR B C 1
ATOM 8150 O O . TYR B 1 159 ? 24.562 -2.404 48.5 1 88.69 159 TYR B O 1
ATOM 8158 N N . SER B 1 160 ? 24.516 -2.176 50.781 1 85.81 160 SER B N 1
ATOM 8159 C CA . SER B 1 160 ? 24.109 -3.555 51.031 1 85.81 160 SER B CA 1
ATOM 8160 C C . SER B 1 160 ? 22.609 -3.639 51.344 1 85.81 160 SER B C 1
ATOM 8162 O O . SER B 1 160 ? 22.172 -3.217 52.406 1 85.81 160 SER B O 1
ATOM 8164 N N . PRO B 1 161 ? 21.859 -4.117 50.344 1 82.75 161 PRO B N 1
ATOM 8165 C CA . PRO B 1 161 ? 20.422 -4.258 50.625 1 82.75 161 PRO B CA 1
ATOM 8166 C C . PRO B 1 161 ? 20.125 -5.277 51.719 1 82.75 161 PRO B C 1
ATOM 8168 O O . PRO B 1 161 ? 19.062 -5.215 52.344 1 82.75 161 PRO B O 1
ATOM 8171 N N . ASP B 1 162 ? 20.969 -6.148 52 1 80.06 162 ASP B N 1
ATOM 8172 C CA . ASP B 1 162 ? 20.75 -7.211 52.969 1 80.06 162 ASP B CA 1
ATOM 8173 C C . ASP B 1 162 ? 20.828 -6.672 54.406 1 80.06 162 ASP B C 1
ATOM 8175 O O . ASP B 1 162 ? 20 -7.004 55.25 1 80.06 162 ASP B O 1
ATOM 8179 N N . ILE B 1 163 ? 21.781 -5.754 54.719 1 84.94 163 ILE B N 1
ATOM 8180 C CA . ILE B 1 163 ? 21.953 -5.273 56.094 1 84.94 163 ILE B CA 1
ATOM 8181 C C . ILE B 1 163 ? 21.641 -3.781 56.156 1 84.94 163 ILE B C 1
ATOM 8183 O O . ILE B 1 163 ? 21.672 -3.182 57.25 1 84.94 163 ILE B O 1
ATOM 8187 N N . ASN B 1 164 ? 21.188 -3.168 55.156 1 88.38 164 ASN B N 1
ATOM 8188 C CA . ASN B 1 164 ? 20.812 -1.761 55.062 1 88.38 164 ASN B CA 1
ATOM 8189 C C . ASN B 1 164 ? 21.922 -0.854 55.594 1 88.38 164 ASN B C 1
ATOM 8191 O O . ASN B 1 164 ? 21.688 -0.023 56.469 1 88.38 164 ASN B O 1
ATOM 8195 N N . ARG B 1 165 ? 23.156 -1.051 55.062 1 88.25 165 ARG B N 1
ATOM 8196 C CA . ARG B 1 165 ? 24.344 -0.253 55.406 1 88.25 165 ARG B CA 1
ATOM 8197 C C . ARG B 1 165 ? 25.109 0.144 54.156 1 88.25 165 ARG B C 1
ATOM 8199 O O . ARG B 1 165 ? 24.969 -0.485 53.094 1 88.25 165 ARG B O 1
ATOM 8206 N N . VAL B 1 166 ? 25.969 1.219 54.312 1 89.5 166 VAL B N 1
ATOM 8207 C CA . VAL B 1 166 ? 26.734 1.747 53.188 1 89.5 166 VAL B CA 1
ATOM 8208 C C . VAL B 1 166 ? 28.219 1.521 53.438 1 89.5 166 VAL B C 1
ATOM 8210 O O . VAL B 1 166 ? 28.703 1.681 54.562 1 89.5 166 VAL B O 1
ATOM 8213 N N . PHE B 1 167 ? 28.922 1.014 52.406 1 89.56 167 PHE B N 1
ATOM 8214 C CA . PHE B 1 167 ? 30.359 0.767 52.438 1 89.56 167 PHE B CA 1
ATOM 8215 C C . PHE B 1 167 ? 31.078 1.549 51.375 1 89.56 167 PHE B C 1
ATOM 8217 O O . PHE B 1 167 ? 30.453 2.029 50.406 1 89.56 167 PHE B O 1
ATOM 8224 N N . CYS B 1 168 ? 32.406 1.732 51.5 1 87.38 168 CYS B N 1
ATOM 8225 C CA . CYS B 1 168 ? 33.25 2.254 50.438 1 87.38 168 CYS B CA 1
ATOM 8226 C C . CYS B 1 168 ? 34.062 1.135 49.781 1 87.38 168 CYS B C 1
ATOM 8228 O O . CYS B 1 168 ? 34.938 0.538 50.438 1 87.38 168 CYS B O 1
ATOM 8230 N N . LEU B 1 169 ? 33.781 0.861 48.531 1 86.94 169 LEU B N 1
ATOM 8231 C CA . LEU B 1 169 ? 34.438 -0.224 47.812 1 86.94 169 LEU B CA 1
ATOM 8232 C C . LEU B 1 169 ? 35.938 0.016 47.719 1 86.94 169 LEU B C 1
ATOM 8234 O O . LEU B 1 169 ? 36.719 -0.91 47.906 1 86.94 169 LEU B O 1
ATOM 8238 N N . HIS B 1 170 ? 36.312 1.172 47.469 1 84.94 170 HIS B N 1
ATOM 8239 C CA . HIS B 1 170 ? 37.719 1.496 47.312 1 84.94 170 HIS B CA 1
ATOM 8240 C C . HIS B 1 170 ? 38.5 1.302 48.625 1 84.94 170 HIS B C 1
ATOM 8242 O O . HIS B 1 170 ? 39.562 0.687 48.625 1 84.94 170 HIS B O 1
ATOM 8248 N N . CYS B 1 171 ? 37.875 1.751 49.625 1 85.06 171 CYS B N 1
ATOM 8249 C CA . CYS B 1 171 ? 38.562 1.658 50.906 1 85.06 171 CYS B CA 1
ATOM 8250 C C . CYS B 1 171 ? 38.531 0.232 51.438 1 85.06 171 CYS B C 1
ATOM 8252 O O . CYS B 1 171 ? 39.406 -0.178 52.188 1 85.06 171 CYS B O 1
ATOM 8254 N N . MET B 1 172 ? 37.5 -0.533 51.094 1 84.25 172 MET B N 1
ATOM 8255 C CA . MET B 1 172 ? 37.438 -1.942 51.469 1 84.25 172 MET B CA 1
ATOM 8256 C C . MET B 1 172 ? 38.562 -2.738 50.844 1 84.25 172 MET B C 1
ATOM 8258 O O . MET B 1 172 ? 39.125 -3.633 51.5 1 84.25 172 MET B O 1
ATOM 8262 N N . LEU B 1 173 ? 38.938 -2.312 49.625 1 81 173 LEU B N 1
ATOM 8263 C CA . LEU B 1 173 ? 39.906 -3.082 48.875 1 81 173 LEU B CA 1
ATOM 8264 C C . LEU B 1 173 ? 41.312 -2.604 49.156 1 81 173 LEU B C 1
ATOM 8266 O O . LEU B 1 173 ? 42.25 -3.418 49.281 1 81 173 LEU B O 1
ATOM 8270 N N . PHE B 1 174 ? 41.5 -1.296 49.219 1 80.12 174 PHE B N 1
ATOM 8271 C CA . PHE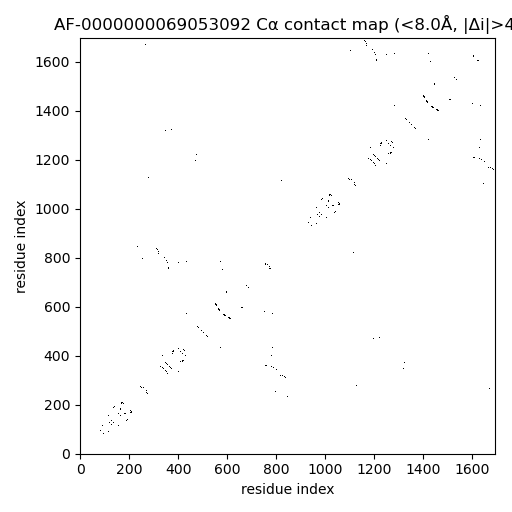 B 1 174 ? 42.875 -0.787 49.25 1 80.12 174 PHE B CA 1
ATOM 8272 C C . PHE B 1 174 ? 43.062 0.122 50.469 1 80.12 174 PHE B C 1
ATOM 8274 O O . PHE B 1 174 ? 44.125 0.706 50.656 1 80.12 174 PHE B O 1
ATOM 8281 N N . GLY B 1 175 ? 42 0.227 51.312 1 78.88 175 GLY B N 1
ATOM 8282 C CA . GLY B 1 175 ? 42.094 1.166 52.406 1 78.88 175 GLY B CA 1
ATOM 8283 C C . GLY B 1 175 ? 42.938 0.658 53.562 1 78.88 175 GLY B C 1
ATOM 8284 O O . GLY B 1 175 ? 42.719 -0.464 54.031 1 78.88 175 GLY B O 1
ATOM 8285 N N . LYS B 1 176 ? 44.094 1.159 54 1 74.88 176 LYS B N 1
ATOM 8286 C CA . LYS B 1 176 ? 44.938 0.716 55.125 1 74.88 176 LYS B CA 1
ATOM 8287 C C . LYS B 1 176 ? 44.438 1.271 56.438 1 74.88 176 LYS B C 1
ATOM 8289 O O . LYS B 1 176 ? 44.438 0.564 57.438 1 74.88 176 LYS B O 1
ATOM 8294 N N . LYS B 1 177 ? 44.094 2.566 56.625 1 73.38 177 LYS B N 1
ATOM 8295 C CA . LYS B 1 177 ? 43.688 3.221 57.844 1 73.38 177 LYS B CA 1
ATOM 8296 C C . LYS B 1 177 ? 42.312 3.861 57.719 1 73.38 177 LYS B C 1
ATOM 8298 O O . LYS B 1 177 ? 42.062 4.914 58.312 1 73.38 177 LYS B O 1
ATOM 8303 N N . SER B 1 178 ? 41.406 3.121 57.031 1 74.75 178 SER B N 1
ATOM 8304 C CA . SER B 1 178 ? 40.062 3.688 56.844 1 74.75 178 SER B CA 1
ATOM 8305 C C . SER B 1 178 ? 39.156 3.4 58.031 1 74.75 178 SER B C 1
ATOM 8307 O O . SER B 1 178 ? 39.344 2.408 58.75 1 74.75 178 SER B O 1
ATOM 8309 N N . LYS B 1 179 ? 38.281 4.336 58.406 1 80 179 LYS B N 1
ATOM 8310 C CA . LYS B 1 179 ? 37.312 4.164 59.5 1 80 179 LYS B CA 1
ATOM 8311 C C . LYS B 1 179 ? 36.5 2.891 59.312 1 80 179 LYS B C 1
ATOM 8313 O O . LYS B 1 179 ? 36.031 2.605 58.219 1 80 179 LYS B O 1
ATOM 8318 N N . LYS B 1 180 ? 36.375 2.113 60.344 1 79.56 180 LYS B N 1
ATOM 8319 C CA . LYS B 1 180 ? 35.656 0.832 60.344 1 79.56 180 LYS B CA 1
ATOM 8320 C C . LYS B 1 180 ? 34.219 0.999 59.875 1 79.56 180 LYS B C 1
ATOM 8322 O O . LYS B 1 180 ? 33.625 0.071 59.312 1 79.56 180 LYS B O 1
ATOM 8327 N N . ALA B 1 181 ? 33.75 2.209 60 1 83.5 181 ALA B N 1
ATOM 8328 C CA . ALA B 1 181 ? 32.344 2.486 59.688 1 83.5 181 ALA B CA 1
ATOM 8329 C C . ALA B 1 181 ? 32.125 2.379 58.188 1 83.5 181 ALA B C 1
ATOM 8331 O O . ALA B 1 181 ? 30.984 2.143 57.75 1 83.5 181 ALA B O 1
ATOM 8332 N N . TRP B 1 182 ? 33.25 2.395 57.406 1 87.19 182 TRP B N 1
ATOM 8333 C CA . TRP B 1 182 ? 33.094 2.406 55.969 1 87.19 182 TRP B CA 1
ATOM 8334 C C . TRP B 1 182 ? 33.625 1.131 55.344 1 87.19 182 TRP B C 1
ATOM 8336 O O . TRP B 1 182 ? 33.531 0.921 54.125 1 87.19 182 TRP B O 1
ATOM 8346 N N . VAL B 1 183 ? 34.281 0.292 56.062 1 85.69 183 VAL B N 1
ATOM 8347 C CA . VAL B 1 183 ? 34.969 -0.856 55.5 1 85.69 183 VAL B CA 1
ATOM 8348 C C . VAL B 1 183 ? 34.406 -2.148 56.062 1 85.69 183 VAL B C 1
ATOM 8350 O O . VAL B 1 183 ? 33.938 -3.014 55.312 1 85.69 183 VAL B O 1
ATOM 8353 N N . SER B 1 184 ? 34.344 -2.295 57.406 1 81.06 184 SER B N 1
ATOM 8354 C CA . SER B 1 184 ? 33.969 -3.566 58 1 81.06 184 SER B CA 1
ATOM 8355 C C . SER B 1 184 ? 32.562 -3.469 58.625 1 81.06 184 SER B C 1
ATOM 8357 O O . SER B 1 184 ? 31.734 -4.352 58.406 1 81.06 184 SER B O 1
ATOM 8359 N N . ASP B 1 185 ? 32.188 -2.412 59.344 1 82.75 185 ASP B N 1
ATOM 8360 C CA . ASP B 1 185 ? 30.906 -2.324 60.062 1 82.75 185 ASP B CA 1
ATOM 8361 C C . ASP B 1 185 ? 29.812 -1.736 59.188 1 82.75 185 ASP B C 1
ATOM 8363 O O . ASP B 1 185 ? 28.641 -2.105 59.344 1 82.75 185 ASP B O 1
ATOM 8367 N N . GLY B 1 186 ? 30.125 -1.003 58.281 1 84.56 186 GLY B N 1
ATOM 8368 C CA . GLY B 1 186 ? 29.141 -0.333 57.438 1 84.56 186 GLY B CA 1
ATOM 8369 C C . GLY B 1 186 ? 28.547 0.907 58.094 1 84.56 186 GLY B C 1
ATOM 8370 O O . GLY B 1 186 ? 28.359 0.942 59.312 1 84.56 186 GLY B O 1
ATOM 8371 N N . PHE B 1 187 ? 28.344 1.895 57.312 1 87 187 PHE B N 1
ATOM 8372 C CA . PHE B 1 187 ? 27.766 3.146 57.781 1 87 187 PHE B CA 1
ATOM 8373 C C . PHE B 1 187 ? 26.234 3.064 57.812 1 87 187 PHE B C 1
ATOM 8375 O O . PHE B 1 187 ? 25.625 2.674 56.812 1 87 187 PHE B O 1
ATOM 8382 N N . CYS B 1 188 ? 25.594 3.35 58.969 1 80.94 188 CYS B N 1
ATOM 8383 C CA . CYS B 1 188 ? 24.156 3.232 59.094 1 80.94 188 CYS B CA 1
ATOM 8384 C C . CYS B 1 188 ? 23.547 4.5 59.688 1 80.94 188 CYS B C 1
ATOM 8386 O O . CYS B 1 188 ? 22.328 4.574 59.875 1 80.94 188 CYS B O 1
ATOM 8388 N N . LYS B 1 189 ? 24.219 5.547 60.031 1 80.81 189 LYS B N 1
ATOM 8389 C CA . LYS B 1 189 ? 23.688 6.797 60.562 1 80.81 189 LYS B CA 1
ATOM 8390 C C . LYS B 1 189 ? 23.297 7.754 59.469 1 80.81 189 LYS B C 1
ATOM 8392 O O . LYS B 1 189 ? 24.062 8.664 59.125 1 80.81 189 LYS B O 1
ATOM 8397 N N . PHE B 1 190 ? 22.078 7.629 58.875 1 81.5 190 PHE B N 1
ATOM 8398 C CA . PHE B 1 190 ? 21.656 8.297 57.656 1 81.5 190 PHE B CA 1
ATOM 8399 C C . PHE B 1 190 ? 21.156 9.703 57.969 1 81.5 190 PHE B C 1
ATOM 8401 O O . PHE B 1 190 ? 20.859 10.477 57.062 1 81.5 190 PHE B O 1
ATOM 8408 N N . GLN B 1 191 ? 21 10.18 59.25 1 79 191 GLN B N 1
ATOM 8409 C CA . GLN B 1 191 ? 20.547 11.523 59.625 1 79 191 GLN B CA 1
ATOM 8410 C C . GLN B 1 191 ? 21.469 12.586 59.031 1 79 191 GLN B C 1
ATOM 8412 O O . GLN B 1 191 ? 21.016 13.602 58.5 1 79 191 GLN B O 1
ATOM 8417 N N . ASN B 1 192 ? 22.766 12.516 59.094 1 77.62 192 ASN B N 1
ATOM 8418 C CA . ASN B 1 192 ? 23.75 13.414 58.5 1 77.62 192 ASN B CA 1
ATOM 8419 C C . ASN B 1 192 ? 24.547 12.727 57.406 1 77.62 192 ASN B C 1
ATOM 8421 O O . ASN B 1 192 ? 25.75 12.922 57.281 1 77.62 192 ASN B O 1
ATOM 8425 N N . GLY B 1 193 ? 23.766 12.109 56.531 1 80.94 193 GLY B N 1
ATOM 8426 C CA . GLY B 1 193 ? 24.406 11.25 55.562 1 80.94 193 GLY B CA 1
ATOM 8427 C C . GLY B 1 193 ? 25.203 12.031 54.531 1 80.94 193 GLY B C 1
ATOM 8428 O O . GLY B 1 193 ? 26.312 11.641 54.156 1 80.94 193 GLY B O 1
ATOM 8429 N N . SER B 1 194 ? 24.656 13.023 54.062 1 81.69 194 SER B N 1
ATOM 8430 C CA . SER B 1 194 ? 25.344 13.812 53.062 1 81.69 194 SER B CA 1
ATOM 8431 C C . SER B 1 194 ? 26.656 14.367 53.562 1 81.69 194 SER B C 1
ATOM 8433 O O . SER B 1 194 ? 27.672 14.375 52.844 1 81.69 194 SER B O 1
ATOM 8435 N N . ILE B 1 195 ? 26.672 14.773 54.781 1 81.81 195 ILE B N 1
ATOM 8436 C CA . ILE B 1 195 ? 27.859 15.344 55.406 1 81.81 195 ILE B CA 1
ATOM 8437 C C . ILE B 1 195 ? 28.875 14.242 55.688 1 81.81 195 ILE B C 1
ATOM 8439 O O . ILE B 1 195 ? 30.078 14.422 55.438 1 81.81 195 ILE B O 1
ATOM 8443 N N . SER B 1 196 ? 28.406 13.102 56.031 1 86.44 196 SER B N 1
ATOM 8444 C CA . SER B 1 196 ? 29.297 11.984 56.344 1 86.44 196 SER B CA 1
ATOM 8445 C C . SER B 1 196 ? 29.953 11.445 55.062 1 86.44 196 SER B C 1
ATOM 8447 O O . SER B 1 196 ? 31.125 11.086 55.062 1 86.44 196 SER B O 1
ATOM 8449 N N . LEU B 1 197 ? 29.188 11.461 54.031 1 86 197 LEU B N 1
ATOM 8450 C CA . LEU B 1 197 ? 29.719 11.016 52.75 1 86 197 LEU B CA 1
ATOM 8451 C C . LEU B 1 197 ? 30.781 11.977 52.25 1 86 197 LEU B C 1
ATOM 8453 O O . LEU B 1 197 ? 31.844 11.539 51.781 1 86 197 LEU B O 1
ATOM 8457 N N . MET B 1 198 ? 30.516 13.18 52.406 1 81 198 MET B N 1
ATOM 8458 C CA . MET B 1 198 ? 31.484 14.188 52 1 81 198 MET B CA 1
ATOM 8459 C C . MET B 1 198 ? 32.719 14.133 52.875 1 81 198 MET B C 1
ATOM 8461 O O . MET B 1 198 ? 33.844 14.289 52.375 1 81 198 MET B O 1
ATOM 8465 N N . GLY B 1 199 ? 32.5 13.945 54.094 1 83.81 199 GLY B N 1
ATOM 8466 C CA . GLY B 1 199 ? 33.594 13.797 55.031 1 83.81 199 GLY B CA 1
ATOM 8467 C C . GLY B 1 199 ? 34.5 12.609 54.719 1 83.81 199 GLY B C 1
ATOM 8468 O O . GLY B 1 199 ? 35.719 12.719 54.781 1 83.81 199 GLY B O 1
ATOM 8469 N N . HIS B 1 200 ? 33.906 11.484 54.344 1 86 200 HIS B N 1
ATOM 8470 C CA . HIS B 1 200 ? 34.688 10.297 54 1 86 200 HIS B CA 1
ATOM 8471 C C . HIS B 1 200 ? 35.469 10.523 52.719 1 86 200 HIS B C 1
ATOM 8473 O O . HIS B 1 200 ? 36.656 10.188 52.625 1 86 200 HIS B O 1
ATOM 8479 N N . GLU B 1 201 ? 34.844 11.148 51.75 1 80.69 201 GLU B N 1
ATOM 8480 C CA . GLU B 1 201 ? 35.406 11.359 50.438 1 80.69 201 GLU B CA 1
ATOM 8481 C C . GLU B 1 201 ? 36.688 12.227 50.5 1 80.69 201 GLU B C 1
ATOM 8483 O O . GLU B 1 201 ? 37.562 12.117 49.625 1 80.69 201 GLU B O 1
ATOM 8488 N N . THR B 1 202 ? 36.719 12.953 51.5 1 80.5 202 THR B N 1
ATOM 8489 C CA . THR B 1 202 ? 37.812 13.906 51.594 1 80.5 202 THR B CA 1
ATOM 8490 C C . THR B 1 202 ? 38.938 13.375 52.5 1 80.5 202 THR B C 1
ATOM 8492 O O . THR B 1 202 ? 39.969 14.031 52.688 1 80.5 202 THR B O 1
ATOM 8495 N N . THR B 1 203 ? 38.75 12.242 53.094 1 83.62 203 THR B N 1
ATOM 8496 C CA . THR B 1 203 ? 39.781 11.672 53.938 1 83.62 203 THR B CA 1
ATOM 8497 C C . THR B 1 203 ? 40.969 11.18 53.125 1 83.62 203 THR B C 1
ATOM 8499 O O . THR B 1 203 ? 40.812 10.773 51.969 1 83.62 203 THR B O 1
ATOM 8502 N N . ASP B 1 204 ? 42.125 11.188 53.688 1 80.38 204 ASP B N 1
ATOM 8503 C CA . ASP B 1 204 ? 43.344 10.766 53 1 80.38 204 ASP B CA 1
ATOM 8504 C C . ASP B 1 204 ? 43.312 9.273 52.688 1 80.38 204 ASP B C 1
ATOM 8506 O O . ASP B 1 204 ? 43.75 8.852 51.625 1 80.38 204 ASP B O 1
ATOM 8510 N N . ALA B 1 205 ? 42.75 8.562 53.562 1 81.44 205 ALA B N 1
ATOM 8511 C CA . ALA B 1 205 ? 42.688 7.117 53.375 1 81.44 205 ALA B CA 1
ATOM 8512 C C . ALA B 1 205 ? 41.812 6.762 52.156 1 81.44 205 ALA B C 1
ATOM 8514 O O . ALA B 1 205 ? 42.188 5.891 51.344 1 81.44 205 ALA B O 1
ATOM 8515 N N . HIS B 1 206 ? 40.781 7.48 51.969 1 85.38 206 HIS B N 1
ATOM 8516 C CA . HIS B 1 206 ? 39.906 7.227 50.812 1 85.38 206 HIS B CA 1
ATOM 8517 C C . HIS B 1 206 ? 40.562 7.676 49.5 1 85.38 206 HIS B C 1
ATOM 8519 O O . HIS B 1 206 ? 40.531 6.957 48.5 1 85.38 206 HIS B O 1
ATOM 8525 N N . VAL B 1 207 ? 41.188 8.758 49.469 1 81 207 VAL B N 1
ATOM 8526 C CA . VAL B 1 207 ? 41.812 9.289 48.281 1 81 207 VAL B CA 1
ATOM 8527 C C . VAL B 1 207 ? 42.938 8.359 47.844 1 81 207 VAL B C 1
ATOM 8529 O O . VAL B 1 207 ? 43.062 8.039 46.656 1 81 207 VAL B O 1
ATOM 8532 N N . GLU B 1 208 ? 43.656 7.926 48.75 1 79.62 208 GLU B N 1
ATOM 8533 C CA . GLU B 1 208 ? 44.75 7.004 48.438 1 79.62 208 GLU B CA 1
ATOM 8534 C C . GLU B 1 208 ? 44.219 5.688 47.875 1 79.62 208 GLU B C 1
ATOM 8536 O O . GLU B 1 208 ? 44.75 5.156 46.906 1 79.62 208 GLU B O 1
ATOM 8541 N N . ALA B 1 209 ? 43.219 5.211 48.469 1 81.5 209 ALA B N 1
ATOM 8542 C CA . ALA B 1 209 ? 42.594 3.967 48 1 81.5 209 ALA B CA 1
ATOM 8543 C C . ALA B 1 209 ? 42 4.145 46.594 1 81.5 209 ALA B C 1
ATOM 8545 O O . ALA B 1 209 ? 42.156 3.277 45.75 1 81.5 209 ALA B O 1
ATOM 8546 N N . SER B 1 210 ? 41.406 5.266 46.375 1 80.25 210 SER B N 1
ATOM 8547 C CA . SER B 1 210 ? 40.781 5.535 45.094 1 80.25 210 SER B CA 1
ATOM 8548 C C . SER B 1 210 ? 41.844 5.699 44 1 80.25 210 SER B C 1
ATOM 8550 O O . SER B 1 210 ? 41.656 5.25 42.875 1 80.25 210 SER B O 1
ATOM 8552 N N . LEU B 1 211 ? 42.969 6.188 44.312 1 76 211 LEU B N 1
ATOM 8553 C CA . LEU B 1 211 ? 44.062 6.312 43.375 1 76 211 LEU B CA 1
ATOM 8554 C C . LEU B 1 211 ? 44.656 4.945 43.031 1 76 211 LEU B C 1
ATOM 8556 O O . LEU B 1 211 ? 44.969 4.672 41.875 1 76 211 LEU B O 1
ATOM 8560 N N . LYS B 1 212 ? 44.781 4.195 43.938 1 75.06 212 LYS B N 1
ATOM 8561 C CA . LYS B 1 212 ? 45.281 2.85 43.688 1 75.06 212 LYS B CA 1
ATOM 8562 C C . LYS B 1 212 ? 44.344 2.057 42.781 1 75.06 212 LYS B C 1
ATOM 8564 O O . LYS B 1 212 ? 44.781 1.304 41.938 1 75.06 212 LYS B O 1
ATOM 8569 N N . VAL B 1 213 ? 43.094 2.281 43.031 1 75.12 213 VAL B N 1
ATOM 8570 C CA . VAL B 1 213 ? 42.125 1.624 42.188 1 75.12 213 VAL B CA 1
ATOM 8571 C C . VAL B 1 213 ? 42.281 2.129 40.75 1 75.12 213 VAL B C 1
ATOM 8573 O O . VAL B 1 213 ? 42.312 1.336 39.812 1 75.12 213 VAL B O 1
ATOM 8576 N N . LYS B 1 214 ? 42.406 3.379 40.656 1 69 214 LYS B N 1
ATOM 8577 C CA . LYS B 1 214 ? 42.531 3.951 39.312 1 69 214 LYS B CA 1
ATOM 8578 C C . LYS B 1 214 ? 43.875 3.535 38.688 1 69 214 LYS B C 1
ATOM 8580 O O . LYS B 1 214 ? 43.938 3.26 37.469 1 69 214 LYS B O 1
ATOM 8585 N N . MET B 1 215 ? 44.844 3.514 39.469 1 64.69 215 MET B N 1
ATOM 8586 C CA . MET B 1 215 ? 46.125 3.051 38.969 1 64.69 215 MET B CA 1
ATOM 8587 C C . MET B 1 215 ? 46.062 1.582 38.562 1 64.69 215 MET B C 1
ATOM 8589 O O . MET B 1 215 ? 46.656 1.187 37.562 1 64.69 215 MET B O 1
ATOM 8593 N N . ARG B 1 216 ? 45.5 0.828 39.375 1 62.81 216 ARG B N 1
ATOM 8594 C CA . ARG B 1 216 ? 45.375 -0.583 39.031 1 62.81 216 ARG B CA 1
ATOM 8595 C C . ARG B 1 216 ? 44.469 -0.764 37.812 1 62.81 216 ARG B C 1
ATOM 8597 O O . ARG B 1 216 ? 44.719 -1.645 37 1 62.81 216 ARG B O 1
ATOM 8604 N N . GLU B 1 217 ? 43.375 -0.012 37.844 1 59.03 217 GLU B N 1
ATOM 8605 C CA . GLU B 1 217 ? 42.531 -0.026 36.656 1 59.03 217 GLU B CA 1
ATOM 8606 C C . GLU B 1 217 ? 43.344 0.357 35.406 1 59.03 217 GLU B C 1
ATOM 8608 O O . GLU B 1 217 ? 43.094 -0.195 34.344 1 59.03 217 GLU B O 1
ATOM 8613 N N . LEU B 1 218 ? 44.156 1.291 35.625 1 49.81 218 LEU B N 1
ATOM 8614 C CA . LEU B 1 218 ? 45.062 1.717 34.562 1 49.81 218 LEU B CA 1
ATOM 8615 C C . LEU B 1 218 ? 46.125 0.672 34.312 1 49.81 218 LEU B C 1
ATOM 8617 O O . LEU B 1 218 ? 46.562 0.459 33.156 1 49.81 218 LEU B O 1
ATOM 8621 N N . T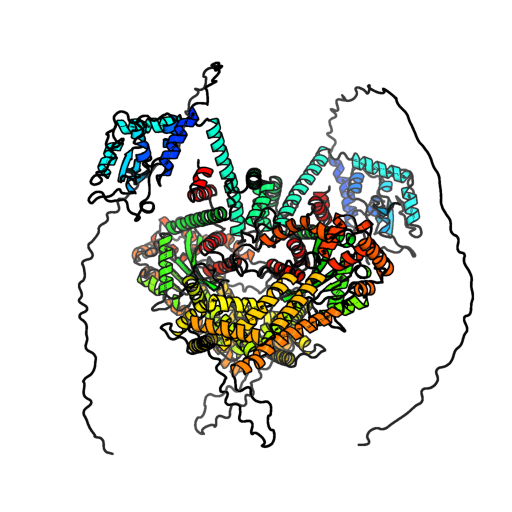HR B 1 219 ? 46.781 0.262 35.375 1 44.72 219 THR B N 1
ATOM 8622 C CA . THR B 1 219 ? 47.844 -0.714 35.281 1 44.72 219 THR B CA 1
ATOM 8623 C C . THR B 1 219 ? 47.281 -2.107 35 1 44.72 219 THR B C 1
ATOM 8625 O O . THR B 1 219 ? 48.062 -3.068 34.875 1 44.72 219 THR B O 1
ATOM 8628 N N . LEU B 1 220 ? 46.125 -2.451 35.594 1 42.72 220 LEU B N 1
ATOM 8629 C CA . LEU B 1 220 ? 45.688 -3.738 35.062 1 42.72 220 LEU B CA 1
ATOM 8630 C C . LEU B 1 220 ? 46.125 -3.928 33.625 1 42.72 220 LEU B C 1
ATOM 8632 O O . LEU B 1 220 ? 45.844 -3.098 32.781 1 42.72 220 LEU B O 1
ATOM 8636 N N . PRO B 1 221 ? 47.25 -4.484 33.5 1 38.34 221 PRO B N 1
ATOM 8637 C CA . PRO B 1 221 ? 47.688 -4.77 32.125 1 38.34 221 PRO B CA 1
ATOM 8638 C C . PRO B 1 221 ? 46.562 -5.152 31.188 1 38.34 221 PRO B C 1
ATOM 8640 O O . PRO B 1 221 ? 45.938 -6.195 31.375 1 38.34 221 PRO B O 1
ATOM 8643 N N . LEU B 1 222 ? 45.406 -4.465 31.094 1 39.41 222 LEU B N 1
ATOM 8644 C CA . LEU B 1 222 ? 44.688 -4.848 29.891 1 39.41 222 LEU B CA 1
ATOM 8645 C C . LEU B 1 222 ? 45.656 -5.281 28.797 1 39.41 222 LEU B C 1
ATOM 8647 O O . LEU B 1 222 ? 46.656 -4.582 28.516 1 39.41 222 LEU B O 1
ATOM 8651 N N . ILE B 1 223 ? 46.125 -6.441 28.812 1 41.5 223 ILE B N 1
ATOM 8652 C CA . ILE B 1 223 ? 47 -6.867 27.734 1 41.5 223 ILE B CA 1
ATOM 8653 C C . ILE B 1 223 ? 46.781 -5.953 26.516 1 41.5 223 ILE B C 1
ATOM 8655 O O . ILE B 1 223 ? 45.688 -5.859 25.984 1 41.5 223 ILE B O 1
ATOM 8659 N N . PRO B 1 224 ? 47.656 -4.84 26.531 1 47.41 224 PRO B N 1
ATOM 8660 C CA . PRO B 1 224 ? 47.594 -3.918 25.391 1 47.41 224 PRO B CA 1
ATOM 8661 C C . PRO B 1 224 ? 46.969 -4.555 24.156 1 47.41 224 PRO B C 1
ATOM 8663 O O . PRO B 1 224 ? 46.188 -3.898 23.438 1 47.41 224 PRO B O 1
ATOM 8666 N N . SER B 1 225 ? 47.406 -5.75 24.062 1 57.72 225 SER B N 1
ATOM 8667 C CA . SER B 1 225 ? 46.875 -6.445 22.891 1 57.72 225 SER B CA 1
ATOM 8668 C C . SER B 1 225 ? 45.375 -6.613 23 1 57.72 225 SER B C 1
ATOM 8670 O O . SER B 1 225 ? 44.656 -6.484 22 1 57.72 225 SER B O 1
ATOM 8672 N N . ILE B 1 226 ? 44.844 -6.848 24.25 1 59.75 226 ILE B N 1
ATOM 8673 C CA . ILE B 1 226 ? 43.406 -7.086 24.438 1 59.75 226 ILE B CA 1
ATOM 8674 C C . ILE B 1 226 ? 42.656 -5.766 24.297 1 59.75 226 ILE B C 1
ATOM 8676 O O . ILE B 1 226 ? 41.562 -5.723 23.703 1 59.75 226 ILE B O 1
ATOM 8680 N N . VAL B 1 227 ? 43.25 -4.703 24.922 1 63.28 227 VAL B N 1
ATOM 8681 C CA . VAL B 1 227 ? 42.625 -3.391 24.812 1 63.28 227 VAL B CA 1
ATOM 8682 C C . VAL B 1 227 ? 42.562 -2.953 23.359 1 63.28 227 VAL B C 1
ATOM 8684 O O . VAL B 1 227 ? 41.562 -2.404 22.906 1 63.28 227 VAL B O 1
ATOM 8687 N N . GLU B 1 228 ? 43.688 -3.232 22.797 1 72.62 228 GLU B N 1
ATOM 8688 C CA . GLU B 1 228 ? 43.719 -2.883 21.375 1 72.62 228 GLU B CA 1
ATOM 8689 C C . GLU B 1 228 ? 42.719 -3.717 20.578 1 72.62 228 GLU B C 1
ATOM 8691 O O . GLU B 1 228 ? 42.062 -3.209 19.672 1 72.62 228 GLU B O 1
ATOM 8696 N N . GLU B 1 229 ? 42.656 -4.883 21 1 76.69 229 GLU B N 1
ATOM 8697 C CA . GLU B 1 229 ? 41.719 -5.75 20.328 1 76.69 229 GLU B CA 1
ATOM 8698 C C . GLU B 1 229 ? 40.281 -5.316 20.609 1 76.69 229 GLU B C 1
ATOM 8700 O O . GLU B 1 229 ? 39.406 -5.383 19.719 1 76.69 229 GLU B O 1
ATOM 8705 N N . LYS B 1 230 ? 40.062 -4.938 21.828 1 79.56 230 LYS B N 1
ATOM 8706 C CA . LYS B 1 230 ? 38.75 -4.461 22.188 1 79.56 230 LYS B CA 1
ATOM 8707 C C . LYS B 1 230 ? 38.406 -3.168 21.469 1 79.56 230 LYS B C 1
ATOM 8709 O O . LYS B 1 230 ? 37.25 -2.979 21.031 1 79.56 230 LYS B O 1
ATOM 8714 N N . LYS B 1 231 ? 39.344 -2.301 21.359 1 84.06 231 LYS B N 1
ATOM 8715 C CA . LYS B 1 231 ? 39.125 -1.058 20.625 1 84.06 231 LYS B CA 1
ATOM 8716 C C . LYS B 1 231 ? 38.812 -1.334 19.156 1 84.06 231 LYS B C 1
ATOM 8718 O O . LYS B 1 231 ? 37.969 -0.663 18.562 1 84.06 231 LYS B O 1
ATOM 8723 N N . LYS B 1 232 ? 39.5 -2.27 18.703 1 86.25 232 LYS B N 1
ATOM 8724 C CA . LYS B 1 232 ? 39.25 -2.656 17.328 1 86.25 232 LYS B CA 1
ATOM 8725 C C . LYS B 1 232 ? 37.844 -3.248 17.156 1 86.25 232 LYS B C 1
ATOM 8727 O O . LYS B 1 232 ? 37.188 -3 16.156 1 86.25 232 LYS B O 1
ATOM 8732 N N . GLN B 1 233 ? 37.531 -3.969 18.156 1 88.31 233 GLN B N 1
ATOM 8733 C CA . GLN B 1 233 ? 36.219 -4.578 18.109 1 88.31 233 GLN B CA 1
ATOM 8734 C C . GLN B 1 233 ? 35.125 -3.518 18.203 1 88.31 233 GLN B C 1
ATOM 8736 O O . GLN B 1 233 ? 34.094 -3.613 17.531 1 88.31 233 GLN B O 1
ATOM 8741 N N . VAL B 1 234 ? 35.312 -2.568 19.062 1 91.31 234 VAL B N 1
ATOM 8742 C CA . VAL B 1 234 ? 34.344 -1.483 19.219 1 91.31 234 VAL B CA 1
ATOM 8743 C C . VAL B 1 234 ? 34.25 -0.68 17.922 1 91.31 234 VAL B C 1
ATOM 8745 O O . VAL B 1 234 ? 33.156 -0.302 17.484 1 91.31 234 VAL B O 1
ATOM 8748 N N . ALA B 1 235 ? 35.375 -0.453 17.375 1 91.75 235 ALA B N 1
ATOM 8749 C CA . ALA B 1 235 ? 35.406 0.28 16.109 1 91.75 235 ALA B CA 1
ATOM 8750 C C . ALA B 1 235 ? 34.656 -0.485 15.016 1 91.75 235 ALA B C 1
ATOM 8752 O O . ALA B 1 235 ? 33.938 0.113 14.203 1 91.75 235 ALA B O 1
ATOM 8753 N N . LEU B 1 236 ? 34.875 -1.748 15.023 1 92.31 236 LEU B N 1
ATOM 8754 C CA . LEU B 1 236 ? 34.188 -2.592 14.055 1 92.31 236 LEU B CA 1
ATOM 8755 C C . LEU B 1 236 ? 32.688 -2.586 14.305 1 92.31 236 LEU B C 1
ATOM 8757 O O . LEU B 1 236 ? 31.891 -2.484 13.359 1 92.31 236 LEU B O 1
ATOM 8761 N N . ASN B 1 237 ? 32.312 -2.699 15.547 1 94.25 237 ASN B N 1
ATOM 8762 C CA . ASN B 1 237 ? 30.891 -2.672 15.906 1 94.25 237 ASN B CA 1
ATOM 8763 C C . ASN B 1 237 ? 30.25 -1.35 15.516 1 94.25 237 ASN B C 1
ATOM 8765 O O . ASN B 1 237 ? 29.109 -1.33 15.039 1 94.25 237 ASN B O 1
ATOM 8769 N N . ARG B 1 238 ? 30.938 -0.305 15.75 1 94.88 238 ARG B N 1
ATOM 8770 C CA . ARG B 1 238 ? 30.406 1.012 15.414 1 94.88 238 ARG B CA 1
ATOM 8771 C C . ARG B 1 238 ? 30.25 1.17 13.906 1 94.88 238 ARG B C 1
ATOM 8773 O O . ARG B 1 238 ? 29.297 1.803 13.445 1 94.88 238 ARG B O 1
ATOM 8780 N N . GLU B 1 239 ? 31.141 0.594 13.203 1 94.56 239 GLU B N 1
ATOM 8781 C CA . GLU B 1 239 ? 31.031 0.62 11.742 1 94.56 239 GLU B CA 1
ATOM 8782 C C . GLU B 1 239 ? 29.797 -0.169 11.273 1 94.56 239 GLU B C 1
ATOM 8784 O O . GLU B 1 239 ? 29.078 0.278 10.391 1 94.56 239 GLU B O 1
ATOM 8789 N N . ILE B 1 240 ? 29.625 -1.335 11.852 1 95.69 240 ILE B N 1
ATOM 8790 C CA . ILE B 1 240 ? 28.469 -2.176 11.523 1 95.69 240 ILE B CA 1
ATOM 8791 C C . ILE B 1 240 ? 27.172 -1.424 11.812 1 95.69 240 ILE B C 1
ATOM 8793 O O . ILE B 1 240 ? 26.297 -1.344 10.961 1 95.69 240 ILE B O 1
ATOM 8797 N N . VAL B 1 241 ? 27.109 -0.824 12.984 1 96.44 241 VAL B N 1
ATOM 8798 C CA . VAL B 1 241 ? 25.891 -0.123 13.391 1 96.44 241 VAL B CA 1
ATOM 8799 C C . VAL B 1 241 ? 25.688 1.112 12.516 1 96.44 241 VAL B C 1
ATOM 8801 O O . VAL B 1 241 ? 24.562 1.473 12.195 1 96.44 241 VAL B O 1
ATOM 8804 N N . GLY B 1 242 ? 26.812 1.788 12.188 1 96.69 242 GLY B N 1
ATOM 8805 C CA . GLY B 1 242 ? 26.719 2.914 11.273 1 96.69 242 GLY B CA 1
ATOM 8806 C C . GLY B 1 242 ? 26.078 2.553 9.953 1 96.69 242 GLY B C 1
ATOM 8807 O O . GLY B 1 242 ? 25.266 3.314 9.422 1 96.69 242 GLY B O 1
ATOM 8808 N N . GLN B 1 243 ? 26.406 1.396 9.445 1 96.31 243 GLN B N 1
ATOM 8809 C CA . GLN B 1 243 ? 25.828 0.925 8.188 1 96.31 243 GLN B CA 1
ATOM 8810 C C . GLN B 1 243 ? 24.359 0.521 8.375 1 96.31 243 GLN B C 1
ATOM 8812 O O . GLN B 1 243 ? 23.547 0.729 7.484 1 96.31 243 GLN B O 1
ATOM 8817 N N . LEU B 1 244 ? 24.094 -0.056 9.523 1 97.25 244 LEU B N 1
ATOM 8818 C CA . LEU B 1 244 ? 22.703 -0.429 9.82 1 97.25 244 LEU B CA 1
ATOM 8819 C C . LEU B 1 244 ? 21.828 0.808 9.938 1 97.25 244 LEU B C 1
ATOM 8821 O O . LEU B 1 244 ? 20.641 0.771 9.57 1 97.25 244 LEU B O 1
ATOM 8825 N N . ILE B 1 245 ? 22.359 1.912 10.453 1 97.5 245 ILE B N 1
ATOM 8826 C CA . ILE B 1 245 ? 21.625 3.166 10.547 1 97.5 245 ILE B CA 1
ATOM 8827 C C . ILE B 1 245 ? 21.297 3.68 9.148 1 97.5 245 ILE B C 1
ATOM 8829 O O . ILE B 1 245 ? 20.188 4.168 8.898 1 97.5 245 ILE B O 1
ATOM 8833 N N . GLU B 1 246 ? 22.234 3.553 8.242 1 96.38 246 GLU B N 1
ATOM 8834 C CA . GLU B 1 246 ? 21.984 3.979 6.863 1 96.38 246 GLU B CA 1
ATOM 8835 C C . GLU B 1 246 ? 20.875 3.15 6.219 1 96.38 246 GLU B C 1
ATOM 8837 O O . GLU B 1 246 ? 20.062 3.678 5.457 1 96.38 246 GLU B O 1
ATOM 8842 N N . ILE B 1 247 ? 20.891 1.876 6.48 1 97.31 247 ILE B N 1
ATOM 8843 C CA . ILE B 1 247 ? 19.844 0.996 5.988 1 97.31 247 ILE B CA 1
ATOM 8844 C C . ILE B 1 247 ? 18.5 1.41 6.586 1 97.31 247 ILE B C 1
ATOM 8846 O O . ILE B 1 247 ? 17.484 1.472 5.883 1 97.31 247 ILE B O 1
ATOM 8850 N N . THR B 1 248 ? 18.5 1.694 7.871 1 97.56 248 THR B N 1
ATOM 8851 C CA . THR B 1 248 ? 17.297 2.115 8.57 1 97.56 248 THR B CA 1
ATOM 8852 C C . THR B 1 248 ? 16.781 3.436 8.008 1 97.56 248 THR B C 1
ATOM 8854 O O . THR B 1 248 ? 15.562 3.619 7.863 1 97.56 248 THR B O 1
ATOM 8857 N N . LYS B 1 249 ? 17.656 4.375 7.711 1 96.94 249 LYS B N 1
ATOM 8858 C CA . LYS B 1 249 ? 17.281 5.637 7.086 1 96.94 249 LYS B CA 1
ATOM 8859 C C . LYS B 1 249 ? 16.609 5.398 5.738 1 96.94 249 LYS B C 1
ATOM 8861 O O . LYS B 1 249 ? 15.555 5.98 5.453 1 96.94 249 LYS B O 1
ATOM 8866 N N . TYR B 1 250 ? 17.25 4.508 4.969 1 96.88 250 TYR B N 1
ATOM 8867 C CA . TYR B 1 250 ? 16.688 4.211 3.656 1 96.88 250 TYR B CA 1
ATOM 8868 C C . TYR B 1 250 ? 15.266 3.68 3.773 1 96.88 250 TYR B C 1
ATOM 8870 O O . TYR B 1 250 ? 14.359 4.168 3.102 1 96.88 250 TYR B O 1
ATOM 8878 N N . LEU B 1 251 ? 15.055 2.654 4.609 1 97.75 251 LEU B N 1
ATOM 8879 C CA . LEU B 1 251 ? 13.742 2.037 4.766 1 97.75 251 LEU B CA 1
ATOM 8880 C C . LEU B 1 251 ? 12.742 3.027 5.363 1 97.75 251 LEU B C 1
ATOM 8882 O O . LEU B 1 251 ? 11.602 3.105 4.914 1 97.75 251 LEU B O 1
ATOM 8886 N N . GLY B 1 252 ? 13.141 3.805 6.355 1 96.75 252 GLY B N 1
ATOM 8887 C CA . GLY B 1 252 ? 12.266 4.77 7.004 1 96.75 252 GLY B CA 1
ATOM 8888 C C . GLY B 1 252 ? 11.875 5.922 6.098 1 96.75 252 GLY B C 1
ATOM 8889 O O . GLY B 1 252 ? 10.703 6.312 6.055 1 96.75 252 GLY B O 1
ATOM 8890 N N . TYR B 1 253 ? 12.844 6.477 5.367 1 95.81 253 TYR B N 1
ATOM 8891 C CA . TYR B 1 253 ? 12.594 7.609 4.48 1 95.81 253 TYR B CA 1
ATOM 8892 C C . TYR B 1 253 ? 11.609 7.234 3.385 1 95.81 253 TYR B C 1
ATOM 8894 O O . TYR B 1 253 ? 10.828 8.078 2.93 1 95.81 253 TYR B O 1
ATOM 8902 N N . HIS B 1 254 ? 11.641 5.98 2.979 1 95 254 HIS B N 1
ATOM 8903 C CA . HIS B 1 254 ? 10.789 5.535 1.883 1 95 254 HIS B CA 1
ATOM 8904 C C . HIS B 1 254 ? 9.516 4.875 2.408 1 95 254 HIS B C 1
ATOM 8906 O O . HIS B 1 254 ? 8.734 4.32 1.633 1 95 254 HIS B O 1
ATOM 8912 N N . SER B 1 255 ? 9.32 4.895 3.74 1 94.75 255 SER B N 1
ATOM 8913 C CA . SER B 1 255 ? 8.117 4.363 4.383 1 94.75 255 SER B CA 1
ATOM 8914 C C . SER B 1 255 ? 7.945 2.879 4.086 1 94.75 255 SER B C 1
ATOM 8916 O O . SER B 1 255 ? 6.832 2.422 3.816 1 94.75 255 SER B O 1
ATOM 8918 N N . LEU B 1 256 ? 9.047 2.158 4.012 1 95.88 256 LEU B N 1
ATOM 8919 C CA . LEU B 1 256 ? 9.008 0.731 3.715 1 95.88 256 LEU B CA 1
ATOM 8920 C C . LEU B 1 256 ? 8.922 -0.089 4.996 1 95.88 256 LEU B C 1
ATOM 8922 O O . LEU B 1 256 ? 9.43 0.323 6.039 1 95.88 256 LEU B O 1
ATOM 8926 N N . ALA B 1 257 ? 8.297 -1.212 4.879 1 94.19 257 ALA B N 1
ATOM 8927 C CA . ALA B 1 257 ? 8.25 -2.137 6.008 1 94.19 257 ALA B CA 1
ATOM 8928 C C . ALA B 1 257 ? 9.625 -2.734 6.289 1 94.19 257 ALA B C 1
ATOM 8930 O O . ALA B 1 257 ? 10.438 -2.881 5.375 1 94.19 257 ALA B O 1
ATOM 8931 N N . PHE B 1 258 ? 9.859 -3.09 7.504 1 94.38 258 PHE B N 1
ATOM 8932 C CA . PHE B 1 258 ? 11.156 -3.645 7.875 1 94.38 258 PHE B CA 1
ATOM 8933 C C . PHE B 1 258 ? 11.109 -5.168 7.902 1 94.38 258 PHE B C 1
ATOM 8935 O O . PHE B 1 258 ? 11.883 -5.832 7.211 1 94.38 258 PHE B O 1
ATOM 8942 N N . ARG B 1 259 ? 10.117 -5.688 8.594 1 87 259 ARG B N 1
ATOM 8943 C CA . ARG B 1 259 ? 10.102 -7.117 8.883 1 87 259 ARG B CA 1
ATOM 8944 C C . ARG B 1 259 ? 9.242 -7.871 7.875 1 87 259 ARG B C 1
ATOM 8946 O O . ARG B 1 259 ? 8.336 -7.293 7.277 1 87 259 ARG B O 1
ATOM 8953 N N . GLY B 1 260 ? 9.641 -9.109 7.73 1 82.12 260 GLY B N 1
ATOM 8954 C CA . GLY B 1 260 ? 8.828 -10.031 6.953 1 82.12 260 GLY B CA 1
ATOM 8955 C C . GLY B 1 260 ? 8.062 -11.023 7.809 1 82.12 260 GLY B C 1
ATOM 8956 O O . GLY B 1 260 ? 8.109 -10.945 9.039 1 82.12 260 GLY B O 1
ATOM 8957 N N . HIS B 1 261 ? 7.312 -11.875 7.223 1 75.81 261 HIS B N 1
ATOM 8958 C CA . HIS B 1 261 ? 6.527 -12.883 7.93 1 75.81 261 HIS B CA 1
ATOM 8959 C C . HIS B 1 261 ? 7.426 -13.961 8.523 1 75.81 261 HIS B C 1
ATOM 8961 O O . HIS B 1 261 ? 7.223 -14.375 9.672 1 75.81 261 HIS B O 1
ATOM 8967 N N . ARG B 1 262 ? 8.438 -14.391 7.73 1 77.88 262 ARG B N 1
ATOM 8968 C CA . ARG B 1 262 ? 9.398 -15.406 8.141 1 77.88 262 ARG B CA 1
ATOM 8969 C C . ARG B 1 262 ? 10.828 -14.938 7.883 1 77.88 262 ARG B C 1
ATOM 8971 O O . ARG B 1 262 ? 11.242 -14.797 6.73 1 77.88 262 ARG B O 1
ATOM 8978 N N . GLU B 1 263 ? 11.523 -14.789 8.984 1 83.19 263 GLU B N 1
ATOM 8979 C CA . GLU B 1 263 ? 12.82 -14.148 8.812 1 83.19 263 GLU B CA 1
ATOM 8980 C C . GLU B 1 263 ? 13.961 -15.133 9.047 1 83.19 263 GLU B C 1
ATOM 8982 O O . GLU B 1 263 ? 15.094 -14.727 9.312 1 83.19 263 GLU B O 1
ATOM 8987 N N . GLN B 1 264 ? 13.609 -16.359 8.93 1 82.75 264 GLN B N 1
ATOM 8988 C CA . GLN B 1 264 ? 14.68 -17.344 9.062 1 82.75 264 GLN B CA 1
ATOM 8989 C C . GLN B 1 264 ? 15.656 -17.25 7.898 1 82.75 264 GLN B C 1
ATOM 8991 O O . GLN B 1 264 ? 15.281 -16.859 6.789 1 82.75 264 GLN B O 1
ATOM 8996 N N . TRP B 1 265 ? 16.953 -17.562 8.18 1 84.31 265 TRP B N 1
ATOM 8997 C CA . TRP B 1 265 ? 18.016 -17.422 7.195 1 84.31 265 TRP B CA 1
ATOM 8998 C C . TRP B 1 265 ? 17.75 -18.297 5.977 1 84.31 265 TRP B C 1
ATOM 9000 O O . TRP B 1 265 ? 18.203 -17.984 4.871 1 84.31 265 TRP B O 1
ATOM 9010 N N . SER B 1 266 ? 16.922 -19.328 6.078 1 80.94 266 SER B N 1
ATOM 9011 C CA . SER B 1 266 ? 16.672 -20.281 4.996 1 80.94 266 SER B CA 1
ATOM 9012 C C . SER B 1 266 ? 15.578 -19.781 4.062 1 80.94 266 SER B C 1
ATOM 9014 O O . SER B 1 266 ? 15.445 -20.266 2.938 1 80.94 266 SER B O 1
ATOM 9016 N N . ASN B 1 267 ? 14.938 -18.766 4.477 1 84.38 267 ASN B N 1
ATOM 9017 C CA . ASN B 1 267 ? 13.828 -18.266 3.672 1 84.38 267 ASN B CA 1
ATOM 9018 C C . ASN B 1 267 ? 14.32 -17.391 2.523 1 84.38 267 ASN B C 1
ATOM 9020 O O . ASN B 1 267 ? 15.383 -16.766 2.621 1 84.38 267 ASN B O 1
ATOM 9024 N N . ILE B 1 268 ? 13.578 -17.391 1.538 1 82.12 268 ILE B N 1
ATOM 9025 C CA . ILE B 1 268 ? 13.914 -16.578 0.376 1 82.12 268 ILE B CA 1
ATOM 9026 C C . ILE B 1 268 ? 13.68 -15.102 0.695 1 82.12 268 ILE B C 1
ATOM 9028 O O . ILE B 1 268 ? 14.539 -14.258 0.438 1 82.12 268 ILE B O 1
ATOM 9032 N N . ASN B 1 269 ? 12.539 -14.836 1.223 1 87.06 269 ASN B N 1
ATOM 9033 C CA . ASN B 1 269 ? 12.203 -13.477 1.644 1 87.06 269 ASN B CA 1
ATOM 9034 C C . ASN B 1 269 ? 12.25 -13.336 3.162 1 87.06 269 ASN B C 1
ATOM 9036 O O . ASN B 1 269 ? 11.406 -13.891 3.869 1 87.06 269 ASN B O 1
ATOM 9040 N N . LYS B 1 270 ? 13.234 -12.664 3.639 1 90.94 270 LYS B N 1
ATOM 9041 C CA . LYS B 1 270 ? 13.438 -12.508 5.074 1 90.94 270 LYS B CA 1
ATOM 9042 C C . LYS B 1 270 ? 12.992 -11.133 5.551 1 90.94 270 LYS B C 1
ATOM 9044 O O . LYS B 1 270 ? 13.289 -10.727 6.676 1 90.94 270 LYS B O 1
ATOM 9049 N N . GLY B 1 271 ? 12.297 -10.414 4.73 1 92.5 271 GLY B N 1
ATOM 9050 C CA . GLY B 1 271 ? 11.914 -9.047 5.035 1 92.5 271 GLY B CA 1
ATOM 9051 C C . GLY B 1 271 ? 12.812 -8.016 4.383 1 92.5 271 GLY B C 1
ATOM 9052 O O . GLY B 1 271 ? 13.93 -8.336 3.965 1 92.5 271 GLY B O 1
ATOM 9053 N N . ASN B 1 272 ? 12.406 -6.789 4.281 1 95.38 272 ASN B N 1
ATOM 9054 C CA . ASN B 1 272 ? 13.164 -5.742 3.6 1 95.38 272 ASN B CA 1
ATOM 9055 C C . ASN B 1 272 ? 14.477 -5.438 4.32 1 95.38 272 ASN B C 1
ATOM 9057 O O . ASN B 1 272 ? 15.508 -5.242 3.682 1 95.38 272 ASN B O 1
ATOM 9061 N N . PHE B 1 273 ? 14.43 -5.438 5.656 1 96.62 273 PHE B N 1
ATOM 9062 C CA . PHE B 1 273 ? 15.594 -5.039 6.441 1 96.62 273 PHE B CA 1
ATOM 9063 C C . PHE B 1 273 ? 16.688 -6.094 6.355 1 96.62 273 PHE B C 1
ATOM 9065 O O . PHE B 1 273 ? 17.812 -5.793 5.949 1 96.62 273 PHE B O 1
ATOM 9072 N N . LYS B 1 274 ? 16.359 -7.305 6.695 1 94.88 274 LYS B N 1
ATOM 9073 C CA . LYS B 1 274 ? 17.359 -8.375 6.734 1 94.88 274 LYS B CA 1
ATOM 9074 C C . LYS B 1 274 ? 17.922 -8.648 5.348 1 94.88 274 LYS B C 1
ATOM 9076 O O . LYS B 1 274 ? 19.125 -8.859 5.195 1 94.88 274 LYS B O 1
ATOM 9081 N N . ASP B 1 275 ? 17.062 -8.648 4.34 1 95.88 275 ASP B N 1
ATOM 9082 C CA . ASP B 1 275 ? 17.531 -8.883 2.977 1 95.88 275 ASP B CA 1
ATOM 9083 C C . ASP B 1 275 ? 18.406 -7.734 2.48 1 95.88 275 ASP B C 1
ATOM 9085 O O . ASP B 1 275 ? 19.328 -7.945 1.696 1 95.88 275 ASP B O 1
ATOM 9089 N N . LEU B 1 276 ? 18.078 -6.508 2.883 1 96.69 276 LEU B N 1
ATOM 9090 C CA . LEU B 1 276 ? 18.922 -5.375 2.512 1 96.69 276 LEU B CA 1
ATOM 9091 C C . LEU B 1 276 ? 20.281 -5.453 3.195 1 96.69 276 LEU B C 1
ATOM 9093 O O . LEU B 1 276 ? 21.297 -5.082 2.607 1 96.69 276 LEU B O 1
ATOM 9097 N N . VAL B 1 277 ? 20.297 -5.934 4.461 1 95.81 277 VAL B N 1
ATOM 9098 C CA . VAL B 1 277 ? 21.562 -6.141 5.176 1 95.81 277 VAL B CA 1
ATOM 9099 C C . VAL B 1 277 ? 22.406 -7.164 4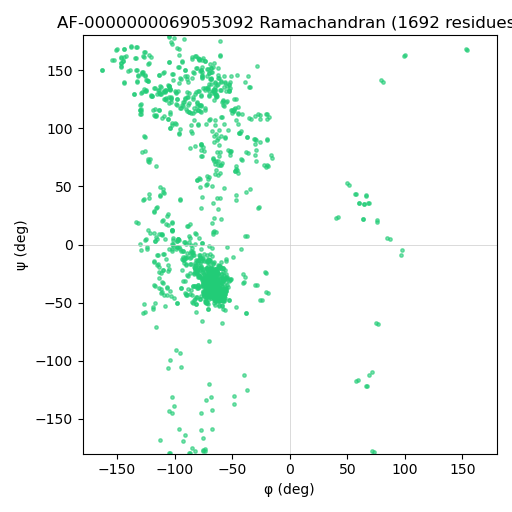.43 1 95.81 277 VAL B C 1
ATOM 9101 O O . VAL B 1 277 ? 23.625 -6.969 4.262 1 95.81 277 VAL B O 1
ATOM 9104 N N . GLU B 1 278 ? 21.781 -8.227 3.982 1 94.5 278 GLU B N 1
ATOM 9105 C CA . GLU B 1 278 ? 22.484 -9.258 3.23 1 94.5 278 GLU B CA 1
ATOM 9106 C C . GLU B 1 278 ? 23.031 -8.703 1.916 1 94.5 278 GLU B C 1
ATOM 9108 O O . GLU B 1 278 ? 24.141 -9.055 1.5 1 94.5 278 GLU B O 1
ATOM 9113 N N . LEU B 1 279 ? 22.234 -7.879 1.268 1 95.62 279 LEU B N 1
ATOM 9114 C CA . LEU B 1 279 ? 22.656 -7.266 0.014 1 95.62 279 LEU B CA 1
ATOM 9115 C C . LEU B 1 279 ? 23.875 -6.363 0.234 1 95.62 279 LEU B C 1
ATOM 9117 O O . LEU B 1 279 ? 24.844 -6.43 -0.52 1 95.62 279 LEU B O 1
ATOM 9121 N N . MET B 1 280 ? 23.828 -5.551 1.254 1 95.44 280 MET B N 1
ATOM 9122 C CA . MET B 1 280 ? 24.922 -4.633 1.561 1 95.44 280 MET B CA 1
ATOM 9123 C C . MET B 1 280 ? 26.156 -5.398 2.018 1 95.44 280 MET B C 1
ATOM 9125 O O . MET B 1 280 ? 27.281 -4.977 1.752 1 95.44 280 MET B O 1
ATOM 9129 N N . ALA B 1 281 ? 25.938 -6.496 2.668 1 94.44 281 ALA B N 1
ATOM 9130 C CA . ALA B 1 281 ? 27.031 -7.301 3.197 1 94.44 281 ALA B CA 1
ATOM 9131 C C . ALA B 1 281 ? 27.906 -7.844 2.072 1 94.44 281 ALA B C 1
ATOM 9133 O O . ALA B 1 281 ? 29.078 -8.125 2.279 1 94.44 281 ALA B O 1
ATOM 9134 N N . LYS B 1 282 ? 27.359 -7.941 0.925 1 91.69 282 LYS B N 1
ATOM 9135 C CA . LYS B 1 282 ? 28.141 -8.406 -0.22 1 91.69 282 LYS B CA 1
ATOM 9136 C C . LYS B 1 282 ? 29.25 -7.426 -0.568 1 91.69 282 LYS B C 1
ATOM 9138 O O . LYS B 1 282 ? 30.266 -7.812 -1.146 1 91.69 282 LYS B O 1
ATOM 9143 N N . TYR B 1 283 ? 29.078 -6.195 -0.135 1 90.81 283 TYR B N 1
ATOM 9144 C CA . TYR B 1 283 ? 30.016 -5.168 -0.569 1 90.81 283 TYR B CA 1
ATOM 9145 C C . TYR B 1 283 ? 30.656 -4.473 0.626 1 90.81 283 TYR B C 1
ATOM 9147 O O . TYR B 1 283 ? 31.484 -3.568 0.46 1 90.81 283 TYR B O 1
ATOM 9155 N N . SER B 1 284 ? 30.25 -4.855 1.824 1 91.56 284 SER B N 1
ATOM 9156 C CA . SER B 1 284 ? 30.828 -4.348 3.062 1 91.56 284 SER B CA 1
ATOM 9157 C C . SER B 1 284 ? 31.453 -5.469 3.883 1 91.56 284 SER B C 1
ATOM 9159 O O . SER B 1 284 ? 30.75 -6.316 4.43 1 91.56 284 SER B O 1
ATOM 9161 N N . PRO B 1 285 ? 32.688 -5.398 4.039 1 91.62 285 PRO B N 1
ATOM 9162 C CA . PRO B 1 285 ? 33.344 -6.453 4.816 1 91.62 285 PRO B CA 1
ATOM 9163 C C . PRO B 1 285 ? 32.875 -6.496 6.266 1 91.62 285 PRO B C 1
ATOM 9165 O O . PRO B 1 285 ? 32.719 -7.582 6.84 1 91.62 285 PRO B O 1
ATOM 9168 N N . ALA B 1 286 ? 32.656 -5.355 6.824 1 91.69 286 ALA B N 1
ATOM 9169 C CA . ALA B 1 286 ? 32.219 -5.305 8.219 1 91.69 286 ALA B CA 1
ATOM 9170 C C . ALA B 1 286 ? 30.891 -6.027 8.406 1 91.69 286 ALA B C 1
ATOM 9172 O O . ALA B 1 286 ? 30.75 -6.855 9.305 1 91.69 286 ALA B O 1
ATOM 9173 N N . LEU B 1 287 ? 29.969 -5.785 7.523 1 94.12 287 LEU B N 1
ATOM 9174 C CA . LEU B 1 287 ? 28.656 -6.414 7.613 1 94.12 287 LEU B CA 1
ATOM 9175 C C . LEU B 1 287 ? 28.75 -7.902 7.289 1 94.12 287 LEU B C 1
ATOM 9177 O O . LEU B 1 287 ? 28 -8.711 7.855 1 94.12 287 LEU B O 1
ATOM 9181 N N . SER B 1 288 ? 29.625 -8.227 6.359 1 93.25 288 SER B N 1
ATOM 9182 C CA . SER B 1 288 ? 29.781 -9.625 5.961 1 93.25 288 SER B CA 1
ATOM 9183 C C . SER B 1 288 ? 30.266 -10.477 7.133 1 93.25 288 SER B C 1
ATOM 9185 O O . SER B 1 288 ? 29.766 -11.594 7.332 1 93.25 288 SER B O 1
ATOM 9187 N N . ILE B 1 289 ? 31.156 -9.898 7.855 1 90.25 289 ILE B N 1
ATOM 9188 C CA . ILE B 1 289 ? 31.703 -10.602 9.023 1 90.25 289 ILE B CA 1
ATOM 9189 C C . ILE B 1 289 ? 30.594 -10.797 10.055 1 90.25 289 ILE B C 1
ATOM 9191 O O . ILE B 1 289 ? 30.453 -11.883 10.617 1 90.25 289 ILE B O 1
ATOM 9195 N N . HIS B 1 290 ? 29.875 -9.805 10.266 1 92.19 290 HIS B N 1
ATOM 9196 C CA . HIS B 1 290 ? 28.828 -9.859 11.273 1 92.19 290 HIS B CA 1
ATOM 9197 C C . HIS B 1 290 ? 27.781 -10.906 10.906 1 92.19 290 HIS B C 1
ATOM 9199 O O . HIS B 1 290 ? 27.359 -11.688 11.766 1 92.19 290 HIS B O 1
ATOM 9205 N N . ILE B 1 291 ? 27.344 -10.961 9.664 1 91.81 291 ILE B N 1
ATOM 9206 C CA . ILE B 1 291 ? 26.297 -11.875 9.203 1 91.81 291 ILE B CA 1
ATOM 9207 C C . ILE B 1 291 ? 26.828 -13.312 9.25 1 91.81 291 ILE B C 1
ATOM 9209 O O . ILE B 1 291 ? 26.094 -14.227 9.641 1 91.81 291 ILE B O 1
ATOM 9213 N N . SER B 1 292 ? 28.062 -13.484 8.844 1 89.38 292 SER B N 1
ATOM 9214 C CA . SER B 1 292 ? 28.656 -14.812 8.883 1 89.38 292 SER B CA 1
ATOM 9215 C C . SER B 1 292 ? 28.719 -15.352 10.312 1 89.38 292 SER B C 1
ATOM 9217 O O . SER B 1 292 ? 28.422 -16.516 10.555 1 89.38 292 SER B O 1
ATOM 9219 N N . ASN B 1 293 ? 29.062 -14.469 11.188 1 87 293 ASN B N 1
ATOM 9220 C CA . ASN B 1 293 ? 29.109 -14.859 12.594 1 87 293 ASN B CA 1
ATOM 9221 C C . ASN B 1 293 ? 27.734 -15.242 13.125 1 87 293 ASN B C 1
ATOM 9223 O O . ASN B 1 293 ? 27.609 -16.188 13.914 1 87 293 ASN B O 1
ATOM 9227 N N . LEU B 1 294 ? 26.75 -14.555 12.727 1 89.25 294 LE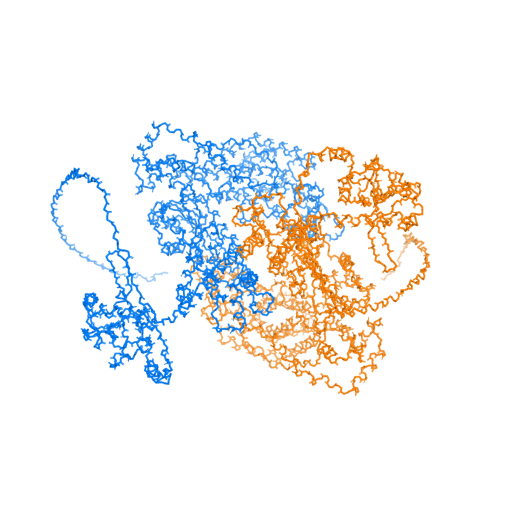U B N 1
ATOM 9228 C CA . LEU B 1 294 ? 25.391 -14.828 13.172 1 89.25 294 LEU B CA 1
ATOM 9229 C C . LEU B 1 294 ? 24.875 -16.141 12.594 1 89.25 294 LEU B C 1
ATOM 9231 O O . LEU B 1 294 ? 24.141 -16.875 13.258 1 89.25 294 LEU B O 1
ATOM 9235 N N . GLN B 1 295 ? 25.25 -16.391 11.359 1 84.5 295 GLN B N 1
ATOM 9236 C CA . GLN B 1 295 ? 24.781 -17.594 10.703 1 84.5 295 GLN B CA 1
ATOM 9237 C C . GLN B 1 295 ? 25.453 -18.844 11.281 1 84.5 295 GLN B C 1
ATOM 9239 O O . GLN B 1 295 ? 24.844 -19.891 11.391 1 84.5 295 GLN B O 1
ATOM 9244 N N . ILE B 1 296 ? 26.641 -18.656 11.703 1 78.88 296 ILE B N 1
ATOM 9245 C CA . ILE B 1 296 ? 27.422 -19.781 12.211 1 78.88 296 ILE B CA 1
ATOM 9246 C C . ILE B 1 296 ? 27.094 -20.016 13.688 1 78.88 296 ILE B C 1
ATOM 9248 O O . ILE B 1 296 ? 26.797 -21.141 14.086 1 78.88 296 ILE B O 1
ATOM 9252 N N . SER B 1 297 ? 27.125 -18.969 14.523 1 74.62 297 SER B N 1
ATOM 9253 C CA . SER B 1 297 ? 27.031 -19.109 15.969 1 74.62 297 SER B CA 1
ATOM 9254 C C . SER B 1 297 ? 25.578 -18.984 16.438 1 74.62 297 SER B C 1
ATOM 9256 O O . SER B 1 297 ? 25.234 -19.406 17.547 1 74.62 297 SER B O 1
ATOM 9258 N N . GLY B 1 298 ? 24.766 -18.547 15.625 1 67.81 298 GLY B N 1
ATOM 9259 C CA . GLY B 1 298 ? 23.344 -18.438 15.938 1 67.81 298 GLY B CA 1
ATOM 9260 C C . GLY B 1 298 ? 23.062 -17.406 17.016 1 67.81 298 GLY B C 1
ATOM 9261 O O . GLY B 1 298 ? 23.531 -16.266 16.953 1 67.81 298 GLY B O 1
ATOM 9262 N N . ARG B 1 299 ? 22.406 -17.875 18.156 1 63.88 299 ARG B N 1
ATOM 9263 C CA . ARG B 1 299 ? 21.828 -17.047 19.219 1 63.88 299 ARG B CA 1
ATOM 9264 C C . ARG B 1 299 ? 22.891 -16.625 20.234 1 63.88 299 ARG B C 1
ATOM 9266 O O . ARG B 1 299 ? 22.703 -15.672 20.984 1 63.88 299 ARG B O 1
ATOM 9273 N N . LYS B 1 300 ? 23.984 -17.109 20.188 1 62.88 300 LYS B N 1
ATOM 9274 C CA . LYS B 1 300 ? 25.031 -16.828 21.172 1 62.88 300 LYS B CA 1
ATOM 9275 C C . LYS B 1 300 ? 25.75 -15.523 20.844 1 62.88 300 LYS B C 1
ATOM 9277 O O . LYS B 1 300 ? 26.344 -14.891 21.719 1 62.88 300 LYS B O 1
ATOM 9282 N N . GLU B 1 301 ? 25.641 -15.086 19.656 1 70.94 301 GLU B N 1
ATOM 9283 C CA . GLU B 1 301 ? 26.359 -13.898 19.219 1 70.94 301 GLU B CA 1
ATOM 9284 C C . GLU B 1 301 ? 25.5 -12.648 19.344 1 70.94 301 GLU B C 1
ATOM 9286 O O . GLU B 1 301 ? 24.266 -12.727 19.234 1 70.94 301 GLU B O 1
ATOM 9291 N N . LEU B 1 302 ? 26.219 -11.602 19.734 1 81.44 302 LEU B N 1
ATOM 9292 C CA . LEU B 1 302 ? 25.562 -10.305 19.766 1 81.44 302 LEU B CA 1
ATOM 9293 C C . LEU B 1 302 ? 25.031 -9.922 18.391 1 81.44 302 LEU B C 1
ATOM 9295 O O . LEU B 1 302 ? 25.812 -9.812 17.438 1 81.44 302 LEU B O 1
ATOM 9299 N N . SER B 1 303 ? 23.781 -9.953 18.312 1 88.75 303 SER B N 1
ATOM 9300 C CA . SER B 1 303 ? 23.156 -9.586 17.031 1 88.75 303 SER B CA 1
ATOM 9301 C C . SER B 1 303 ? 22.688 -8.133 17.047 1 88.75 303 SER B C 1
ATOM 9303 O O . SER B 1 303 ? 22.016 -7.699 17.984 1 88.75 303 SER B O 1
ATOM 9305 N N . PHE B 1 304 ? 23.125 -7.352 16.094 1 91.94 304 PHE B N 1
ATOM 9306 C CA . PHE B 1 304 ? 22.625 -5.984 15.953 1 91.94 304 PHE B CA 1
ATOM 9307 C C . PHE B 1 304 ? 21.422 -5.938 15.023 1 91.94 304 PHE B C 1
ATOM 9309 O O . PHE B 1 304 ? 20.859 -4.863 14.781 1 91.94 304 PHE B O 1
ATOM 9316 N N . ILE B 1 305 ? 20.969 -7.125 14.516 1 91.62 305 ILE B N 1
ATOM 9317 C CA . ILE B 1 305 ? 19.953 -7.082 13.469 1 91.62 305 ILE B CA 1
ATOM 9318 C C . ILE B 1 305 ? 18.672 -7.742 13.969 1 91.62 305 ILE B C 1
ATOM 9320 O O . ILE B 1 305 ? 17.703 -7.863 13.219 1 91.62 305 ILE B O 1
ATOM 9324 N N . SER B 1 306 ? 18.656 -8.164 15.211 1 88.94 306 SER B N 1
ATOM 9325 C CA . SER B 1 306 ? 17.438 -8.758 15.766 1 88.94 306 SER B CA 1
ATOM 9326 C C . SER B 1 306 ? 16.281 -7.77 15.75 1 88.94 306 SER B C 1
ATOM 9328 O O . SER B 1 306 ? 16.484 -6.562 15.617 1 88.94 306 SER B O 1
ATOM 9330 N N . TRP B 1 307 ? 15.125 -8.266 15.875 1 87.5 307 TRP B N 1
ATOM 9331 C CA . TRP B 1 307 ? 13.953 -7.402 15.805 1 87.5 307 TRP B CA 1
ATOM 9332 C C . TRP B 1 307 ? 13.953 -6.379 16.938 1 87.5 307 TRP B C 1
ATOM 9334 O O . TRP B 1 307 ? 13.516 -5.238 16.75 1 87.5 307 TRP B O 1
ATOM 9344 N N . GLN B 1 308 ? 14.406 -6.742 18.062 1 89.38 308 GLN B N 1
ATOM 9345 C CA . GLN B 1 308 ? 14.484 -5.824 19.203 1 89.38 308 GLN B CA 1
ATOM 9346 C C . GLN B 1 308 ? 15.469 -4.691 18.922 1 89.38 308 GLN B C 1
ATOM 9348 O O . GLN B 1 308 ? 15.188 -3.529 19.219 1 89.38 308 GLN B O 1
ATOM 9353 N N . ARG B 1 309 ? 16.656 -5.098 18.438 1 92.06 309 ARG B N 1
ATOM 9354 C CA . ARG B 1 309 ? 17.672 -4.102 18.141 1 92.06 309 ARG B CA 1
ATOM 9355 C C . ARG B 1 309 ? 17.234 -3.184 17.016 1 92.06 309 ARG B C 1
ATOM 9357 O O . ARG B 1 309 ? 17.562 -1.997 17 1 92.06 309 ARG B O 1
ATOM 9364 N N . GLN B 1 310 ? 16.516 -3.797 16.031 1 93.31 310 GLN B N 1
ATOM 9365 C CA . GLN B 1 310 ? 15.953 -3 14.953 1 93.31 310 GLN B CA 1
ATOM 9366 C C . GLN B 1 310 ? 15.039 -1.905 15.492 1 93.31 310 GLN B C 1
ATOM 9368 O O . GLN B 1 310 ? 15.125 -0.753 15.062 1 93.31 310 GLN B O 1
ATOM 9373 N N . ASN B 1 311 ? 14.172 -2.252 16.422 1 94.06 311 ASN B N 1
ATOM 9374 C CA . ASN B 1 311 ? 13.266 -1.284 17.031 1 94.06 311 ASN B CA 1
ATOM 9375 C C . ASN B 1 311 ? 14.016 -0.209 17.797 1 94.06 311 ASN B C 1
ATOM 9377 O O . ASN B 1 311 ? 13.625 0.958 17.797 1 94.06 311 ASN B O 1
ATOM 9381 N N . LEU B 1 312 ? 15.047 -0.658 18.422 1 95.06 312 LEU B N 1
ATOM 9382 C CA . LEU B 1 312 ? 15.852 0.299 19.172 1 95.06 312 LEU B CA 1
ATOM 9383 C C . LEU B 1 312 ? 16.562 1.271 18.234 1 95.06 312 LEU B C 1
ATOM 9385 O O . LEU B 1 312 ? 16.688 2.455 18.547 1 95.06 312 LEU B O 1
ATOM 9389 N N . LEU B 1 313 ? 17.031 0.764 17.141 1 95.94 313 LEU B N 1
ATOM 9390 C CA . LEU B 1 313 ? 17.688 1.607 16.141 1 95.94 313 LEU B CA 1
ATOM 9391 C C . LEU B 1 313 ? 16.703 2.627 15.562 1 95.94 313 LEU B C 1
ATOM 9393 O O . LEU B 1 313 ? 17.062 3.793 15.375 1 95.94 313 LEU B O 1
ATOM 9397 N N . ILE B 1 314 ? 15.477 2.168 15.219 1 97.38 314 ILE B N 1
ATOM 9398 C CA . ILE B 1 314 ? 14.422 3.041 14.711 1 97.38 314 ILE B CA 1
ATOM 9399 C C . ILE B 1 314 ? 14.125 4.137 15.727 1 97.38 314 ILE B C 1
ATOM 9401 O O . ILE B 1 314 ? 14.023 5.312 15.367 1 97.38 314 ILE B O 1
ATOM 9405 N N . ASN B 1 315 ? 14.016 3.725 16.953 1 97.12 315 ASN B N 1
ATOM 9406 C CA . ASN B 1 315 ? 13.734 4.676 18.016 1 97.12 315 ASN B CA 1
ATOM 9407 C C . ASN B 1 315 ? 14.867 5.688 18.172 1 97.12 315 ASN B C 1
ATOM 9409 O O . ASN B 1 315 ? 14.617 6.883 18.359 1 97.12 315 ASN B O 1
ATOM 9413 N N . ALA B 1 316 ? 16.094 5.199 18.125 1 97.12 316 ALA B N 1
ATOM 9414 C CA . ALA B 1 316 ? 17.25 6.082 18.266 1 97.12 316 ALA B CA 1
ATOM 9415 C C . ALA B 1 316 ? 17.281 7.129 17.156 1 97.12 316 ALA B C 1
ATOM 9417 O O . ALA B 1 316 ? 17.562 8.297 17.406 1 97.12 316 ALA B O 1
ATOM 9418 N N . LEU B 1 317 ? 17.031 6.684 15.961 1 97.62 317 LEU B N 1
ATOM 9419 C CA . LEU B 1 317 ? 17.016 7.59 14.812 1 97.62 317 LEU B CA 1
ATOM 9420 C C . LEU B 1 317 ? 15.906 8.617 14.953 1 97.62 317 LEU B C 1
ATOM 9422 O O . LEU B 1 317 ? 16.125 9.812 14.727 1 97.62 317 LEU B O 1
ATOM 9426 N N . ALA B 1 318 ? 14.656 8.203 15.289 1 97.81 318 ALA B N 1
ATOM 9427 C CA . ALA B 1 318 ? 13.516 9.094 15.469 1 97.81 318 ALA B CA 1
ATOM 9428 C C . ALA B 1 318 ? 13.797 10.125 16.562 1 97.81 318 ALA B C 1
ATOM 9430 O O . ALA B 1 318 ? 13.477 11.305 16.406 1 97.81 318 ALA B O 1
ATOM 9431 N N . GLN B 1 319 ? 14.406 9.641 17.578 1 96.06 319 GLN B N 1
ATOM 9432 C CA . GLN B 1 319 ? 14.695 10.531 18.703 1 96.06 319 GLN B CA 1
ATOM 9433 C C . GLN B 1 319 ? 15.711 11.602 18.312 1 96.06 319 GLN B C 1
ATOM 9435 O O . GLN B 1 319 ? 15.617 12.742 18.75 1 96.06 319 GLN B O 1
ATOM 9440 N N . GLU B 1 320 ? 16.703 11.188 17.578 1 96.31 320 GLU B N 1
ATOM 9441 C CA . GLU B 1 320 ? 17.688 12.172 17.094 1 96.31 320 GLU B CA 1
ATOM 9442 C C . GLU B 1 320 ? 17.016 13.258 16.266 1 96.31 320 GLU B C 1
ATOM 9444 O O . GLU B 1 320 ? 17.328 14.445 16.422 1 96.31 320 GLU B O 1
ATOM 9449 N N . ILE B 1 321 ? 16.125 12.891 15.383 1 97.56 321 ILE B N 1
ATOM 9450 C CA . ILE B 1 321 ? 15.398 13.836 14.555 1 97.56 321 ILE B CA 1
ATOM 9451 C C . ILE B 1 321 ? 14.586 14.781 15.438 1 97.56 321 ILE B C 1
ATOM 9453 O O . ILE B 1 321 ? 14.586 16 15.234 1 97.56 321 ILE B O 1
ATOM 9457 N N . LEU B 1 322 ? 13.914 14.25 16.453 1 97.38 322 LEU B N 1
ATOM 9458 C CA . LEU B 1 322 ? 13.07 15.031 17.344 1 97.38 322 LEU B CA 1
ATOM 9459 C C . LEU B 1 322 ? 13.898 16 18.188 1 97.38 322 LEU B C 1
ATOM 9461 O O . LEU B 1 322 ? 13.453 17.109 18.484 1 97.38 322 LEU B O 1
ATOM 9465 N N . VAL B 1 323 ? 15.102 15.547 18.562 1 95.5 323 VAL B N 1
ATOM 9466 C CA . VAL B 1 323 ? 15.984 16.406 19.328 1 95.5 323 VAL B CA 1
ATOM 9467 C C . VAL B 1 323 ? 16.375 17.641 18.5 1 95.5 323 VAL B C 1
ATOM 9469 O O . VAL B 1 323 ? 16.391 18.75 19.016 1 95.5 323 VAL B O 1
ATOM 9472 N N . ILE B 1 324 ? 16.625 17.406 17.266 1 96.12 324 ILE B N 1
ATOM 9473 C CA . ILE B 1 324 ? 17 18.5 16.359 1 96.12 324 ILE B CA 1
ATOM 9474 C C . ILE B 1 324 ? 15.812 19.438 16.188 1 96.12 324 ILE B C 1
ATOM 9476 O O . ILE B 1 324 ? 15.961 20.656 16.266 1 96.12 324 ILE B O 1
ATOM 9480 N N . ILE B 1 325 ? 14.609 18.906 15.977 1 97.19 325 ILE B N 1
ATOM 9481 C CA . ILE B 1 325 ? 13.406 19.703 15.789 1 97.19 325 ILE B CA 1
ATOM 9482 C C . ILE B 1 325 ? 13.117 20.5 17.047 1 97.19 325 ILE B C 1
ATOM 9484 O O . ILE B 1 325 ? 12.789 21.688 16.984 1 97.19 325 ILE B O 1
ATOM 9488 N N . LYS B 1 326 ? 13.234 19.875 18.172 1 95.81 326 LYS B N 1
ATOM 9489 C CA . LYS B 1 326 ? 13 20.531 19.453 1 95.81 326 LYS B CA 1
ATOM 9490 C C . LYS B 1 326 ? 13.953 21.719 19.641 1 95.81 326 LYS B C 1
ATOM 9492 O O . LYS B 1 326 ? 13.531 22.781 20.078 1 95.81 326 LYS B O 1
ATOM 9497 N N . PHE B 1 327 ? 15.164 21.438 19.312 1 94.31 327 PHE B N 1
ATOM 9498 C CA . PHE B 1 327 ? 16.172 22.5 19.438 1 94.31 327 PHE B CA 1
ATOM 9499 C C . PHE B 1 327 ? 15.828 23.672 18.531 1 94.31 327 PHE B C 1
ATOM 9501 O O . PHE B 1 327 ? 15.945 24.828 18.938 1 94.31 327 PHE B O 1
ATOM 9508 N N . GLU B 1 328 ? 15.367 23.406 17.344 1 95.75 328 GLU B N 1
ATOM 9509 C CA . GLU B 1 328 ? 14.992 24.453 16.391 1 95.75 328 GLU B CA 1
ATOM 9510 C C . GLU B 1 328 ? 13.789 25.25 16.891 1 95.75 328 GLU B C 1
ATOM 9512 O O . GLU B 1 328 ? 13.758 26.469 16.766 1 95.75 328 GLU B O 1
ATOM 9517 N N . ILE B 1 329 ? 12.82 24.594 17.469 1 96.38 329 ILE B N 1
ATOM 9518 C CA . ILE B 1 329 ? 11.609 25.25 17.969 1 96.38 329 ILE B CA 1
ATOM 9519 C C . ILE B 1 329 ? 11.961 26.141 19.156 1 96.38 329 ILE B C 1
ATOM 9521 O O . ILE B 1 329 ? 11.484 27.266 19.25 1 96.38 329 ILE B O 1
ATOM 9525 N N . GLN B 1 330 ? 12.789 25.609 20.016 1 92.88 330 GLN B N 1
ATOM 9526 C CA . GLN B 1 330 ? 13.18 26.359 21.203 1 92.88 330 GLN B CA 1
ATOM 9527 C C . GLN B 1 330 ? 13.984 27.609 20.828 1 92.88 330 GLN B C 1
ATOM 9529 O O . GLN B 1 330 ? 13.844 28.656 21.469 1 92.88 330 GLN B O 1
ATOM 9534 N N . ASN B 1 331 ? 14.805 27.453 19.828 1 91.88 331 ASN B N 1
ATOM 9535 C CA . ASN B 1 331 ? 15.594 28.578 19.359 1 91.88 331 ASN B CA 1
ATOM 9536 C C . ASN B 1 331 ? 14.719 29.609 18.641 1 91.88 331 ASN B C 1
ATOM 9538 O O . ASN B 1 331 ? 15.016 30.812 18.672 1 91.88 331 ASN B O 1
ATOM 9542 N N . ALA B 1 332 ? 13.672 29.203 18 1 93.31 332 ALA B N 1
ATOM 9543 C CA . ALA B 1 332 ? 12.758 30.094 17.297 1 93.31 332 ALA B CA 1
ATOM 9544 C C . ALA B 1 332 ? 11.883 30.875 18.281 1 93.31 332 ALA B C 1
ATOM 9546 O O . ALA B 1 332 ? 11.438 31.984 17.969 1 93.31 332 ALA B O 1
ATOM 9547 N N . LYS B 1 333 ? 11.555 30.312 19.469 1 91.38 333 LYS B N 1
ATOM 9548 C CA . LYS B 1 333 ? 10.719 30.859 20.531 1 91.38 333 LYS B CA 1
ATOM 9549 C C . LYS B 1 333 ? 9.242 30.812 20.156 1 91.38 333 LYS B C 1
ATOM 9551 O O . LYS B 1 333 ? 8.516 29.906 20.547 1 91.38 333 LYS B O 1
ATOM 9556 N N . PHE B 1 334 ? 8.883 31.688 19.078 1 94 334 PHE B N 1
ATOM 9557 C CA . PHE B 1 334 ? 7.48 31.688 18.672 1 94 334 PHE B CA 1
ATOM 9558 C C . PHE B 1 334 ? 7.176 30.484 17.781 1 94 334 PHE B C 1
ATOM 9560 O O . PHE B 1 334 ? 7.957 30.156 16.891 1 94 334 PHE B O 1
ATOM 9567 N N . PHE B 1 335 ? 6.086 29.75 18.062 1 96.44 335 PHE B N 1
ATOM 9568 C CA . PHE B 1 335 ? 5.656 28.641 17.203 1 96.44 335 PHE B CA 1
ATOM 9569 C C . PHE B 1 335 ? 4.137 28.531 17.203 1 96.44 335 PHE B C 1
ATOM 9571 O O . PHE B 1 335 ? 3.455 29.172 18.016 1 96.44 335 PHE B O 1
ATOM 9578 N N . SER B 1 336 ? 3.623 27.906 16.266 1 95.56 336 SER B N 1
ATOM 9579 C CA . SER B 1 336 ? 2.199 27.594 16.156 1 95.56 336 SER B CA 1
ATOM 9580 C C . SER B 1 336 ? 1.966 26.109 15.953 1 95.56 336 SER B C 1
ATOM 9582 O O . SER B 1 336 ? 2.906 25.359 15.672 1 95.56 336 SER B O 1
ATOM 9584 N N . ILE B 1 337 ? 0.715 25.672 16.141 1 95.88 337 ILE B N 1
ATOM 9585 C CA . ILE B 1 337 ? 0.442 24.25 16.062 1 95.88 337 ILE B CA 1
ATOM 9586 C C . ILE B 1 337 ? -0.782 24 15.188 1 95.88 337 ILE B C 1
ATOM 9588 O O . ILE B 1 337 ? -1.7 24.812 15.141 1 95.88 337 ILE B O 1
ATOM 9592 N N . SER B 1 338 ? -0.717 22.984 14.391 1 94.88 338 SER B N 1
ATOM 9593 C CA . SER B 1 338 ? -1.843 22.453 13.633 1 94.88 338 SER B CA 1
ATOM 9594 C C . SER B 1 338 ? -2.117 21 14.008 1 94.88 338 SER B C 1
ATOM 9596 O O . SER B 1 338 ? -1.2 20.172 14.031 1 94.88 338 SER B O 1
ATOM 9598 N N . ILE B 1 339 ? -3.352 20.703 14.359 1 93.94 339 ILE B N 1
ATOM 9599 C CA . ILE B 1 339 ? -3.732 19.359 14.797 1 93.94 339 ILE B CA 1
ATOM 9600 C C . ILE B 1 339 ? -4.887 18.844 13.938 1 93.94 339 ILE B C 1
ATOM 9602 O O . ILE B 1 339 ? -5.793 19.609 13.586 1 93.94 339 ILE B O 1
ATOM 9606 N N . ASP B 1 340 ? -4.773 17.688 13.508 1 91.62 340 ASP B N 1
ATOM 9607 C CA . ASP B 1 340 ? -5.836 16.984 12.789 1 91.62 340 ASP B CA 1
ATOM 9608 C C . ASP B 1 340 ? -5.832 15.5 13.109 1 91.62 340 ASP B C 1
ATOM 9610 O O . ASP B 1 340 ? -4.859 14.977 13.664 1 91.62 340 ASP B O 1
ATOM 9614 N N . SER B 1 341 ? -6.941 14.867 12.914 1 90.56 341 SER B N 1
ATOM 9615 C CA . SER B 1 341 ? -7.043 13.453 13.242 1 90.56 341 SER B CA 1
ATOM 9616 C C . SER B 1 341 ? -7.57 12.641 12.062 1 90.56 341 SER B C 1
ATOM 9618 O O . SER B 1 341 ? -8.227 13.188 11.172 1 90.56 341 SER B O 1
ATOM 9620 N N . THR B 1 342 ? -7.168 11.406 11.93 1 89.19 342 THR B N 1
ATOM 9621 C CA . THR B 1 342 ? -7.637 10.484 10.906 1 89.19 342 THR B CA 1
ATOM 9622 C C . THR B 1 342 ? -7.73 9.062 11.469 1 89.19 342 THR B C 1
ATOM 9624 O O . THR B 1 342 ? -7.23 8.789 12.562 1 89.19 342 THR B O 1
ATOM 9627 N N . PHE B 1 343 ? -8.359 8.242 10.695 1 86.62 343 PHE B N 1
ATOM 9628 C CA . PHE B 1 343 ? -8.461 6.832 11.047 1 86.62 343 PHE B CA 1
ATOM 9629 C C . PHE B 1 343 ? -7.422 6.012 10.281 1 86.62 343 PHE B C 1
ATOM 9631 O O . PHE B 1 343 ? -7.273 6.168 9.07 1 86.62 343 PHE B O 1
ATOM 9638 N N . ASP B 1 344 ? -6.773 5.219 11.039 1 88.69 344 ASP B N 1
ATOM 9639 C CA . ASP B 1 344 ? -5.844 4.324 10.352 1 88.69 344 ASP B CA 1
ATOM 9640 C C . ASP B 1 344 ? -6.539 3.041 9.906 1 88.69 344 ASP B C 1
ATOM 9642 O O . ASP B 1 344 ? -7.75 2.891 10.086 1 88.69 344 ASP B O 1
ATOM 9646 N N . ILE B 1 345 ? -5.852 2.131 9.289 1 87.31 345 ILE B N 1
ATOM 9647 C CA . ILE B 1 345 ? -6.402 0.921 8.688 1 87.31 345 ILE B CA 1
ATOM 9648 C C . ILE B 1 345 ? -6.953 0.004 9.773 1 87.31 345 ILE B C 1
ATOM 9650 O O . ILE B 1 345 ? -7.867 -0.786 9.531 1 87.31 345 ILE B O 1
ATOM 9654 N N . SER B 1 346 ? -6.414 0.072 11.008 1 84.94 346 SER B N 1
ATOM 9655 C CA . SER B 1 346 ? -6.879 -0.737 12.133 1 84.94 346 SER B CA 1
ATOM 9656 C C . SER B 1 346 ? -8.039 -0.064 12.852 1 84.94 346 SER B C 1
ATOM 9658 O O . SER B 1 346 ? -8.398 -0.457 13.969 1 84.94 346 SER B O 1
ATOM 9660 N N . LYS B 1 347 ? -8.5 1.066 12.258 1 83.56 347 LYS B N 1
ATOM 9661 C CA . LYS B 1 347 ? -9.656 1.797 12.773 1 83.56 347 LYS B CA 1
ATOM 9662 C C . LYS B 1 347 ? -9.336 2.451 14.117 1 83.56 347 LYS B C 1
ATOM 9664 O O . LYS B 1 347 ? -10.148 2.41 15.039 1 83.56 347 LYS B O 1
ATOM 9669 N N . ARG B 1 348 ? -8.203 2.863 14.203 1 86.75 348 ARG B N 1
ATOM 9670 C CA . ARG B 1 348 ? -7.766 3.658 15.344 1 86.75 348 ARG B CA 1
ATOM 9671 C C . ARG B 1 348 ? -7.621 5.129 14.961 1 86.75 348 ARG B C 1
ATOM 9673 O O . ARG B 1 348 ? -7.125 5.449 13.883 1 86.75 348 ARG B O 1
ATOM 9680 N N . GLU B 1 349 ? -8.094 5.965 15.836 1 89.44 349 GLU B N 1
ATOM 9681 C CA . GLU B 1 349 ? -7.969 7.395 15.578 1 89.44 349 GLU B CA 1
ATOM 9682 C C . GLU B 1 349 ? -6.559 7.891 15.891 1 89.44 349 GLU B C 1
ATOM 9684 O O . GLU B 1 349 ? -6.074 7.734 17.016 1 89.44 349 GLU B O 1
ATOM 9689 N N . GLN B 1 350 ? -5.93 8.414 14.898 1 93.38 350 GLN B N 1
ATOM 9690 C CA . GLN B 1 350 ? -4.59 8.969 15.039 1 93.38 350 GLN B CA 1
ATOM 9691 C C . GLN B 1 350 ? -4.613 10.492 14.961 1 93.38 350 GLN B C 1
ATOM 9693 O O . GLN B 1 350 ? -5.141 11.055 14.008 1 93.38 350 GLN B O 1
ATOM 9698 N N . VAL B 1 351 ? -4.074 11.148 15.945 1 95.19 351 VAL B N 1
ATOM 9699 C CA . VAL B 1 351 ? -4.016 12.602 16 1 95.19 351 VAL B CA 1
ATOM 9700 C C . VAL B 1 351 ? -2.6 13.078 15.68 1 95.19 351 VAL B C 1
ATOM 9702 O O . VAL B 1 351 ? -1.64 12.68 16.344 1 95.19 351 VAL B O 1
ATOM 9705 N N . SER B 1 352 ? -2.451 13.875 14.68 1 96.12 352 SER B N 1
ATOM 9706 C CA . SER B 1 352 ? -1.158 14.391 14.242 1 96.12 352 SER B CA 1
ATOM 9707 C C . SER B 1 352 ? -0.904 15.789 14.805 1 96.12 352 SER B C 1
ATOM 9709 O O . SER B 1 352 ? -1.789 16.641 14.766 1 96.12 352 SER B O 1
ATOM 9711 N N . PHE B 1 353 ? 0.263 16.031 15.359 1 97.06 353 PHE B N 1
ATOM 9712 C CA . PHE B 1 353 ? 0.7 17.312 15.891 1 97.06 353 PHE B CA 1
ATOM 9713 C C . PHE B 1 353 ? 1.812 17.906 15.031 1 97.06 353 PHE B C 1
ATOM 9715 O O . PHE B 1 353 ? 2.945 17.422 15.055 1 97.06 353 PHE B O 1
ATOM 9722 N N . VAL B 1 354 ? 1.519 18.953 14.305 1 97.38 354 VAL B N 1
ATOM 9723 C CA . VAL B 1 354 ? 2.498 19.609 13.445 1 97.38 354 VAL B CA 1
ATOM 9724 C C . VAL B 1 354 ? 2.789 21.016 13.969 1 97.38 354 VAL B C 1
ATOM 9726 O O . VAL B 1 354 ? 1.866 21.781 14.25 1 97.38 354 VAL B O 1
ATOM 9729 N N . ILE B 1 355 ? 4.012 21.375 14.125 1 97.12 355 ILE B N 1
ATOM 9730 C CA . ILE B 1 355 ? 4.418 22.672 14.656 1 97.12 355 ILE B CA 1
ATOM 9731 C C . ILE B 1 355 ? 5.047 23.516 13.539 1 97.12 355 ILE B C 1
ATOM 9733 O O . ILE B 1 355 ? 5.836 23 12.742 1 97.12 355 ILE B O 1
ATOM 9737 N N . ARG B 1 356 ? 4.633 24.703 13.422 1 95.94 356 ARG B N 1
ATOM 9738 C CA . ARG B 1 356 ? 5.172 25.672 12.477 1 95.94 356 ARG B CA 1
ATOM 9739 C C . ARG B 1 356 ? 6.094 26.672 13.18 1 95.94 356 ARG B C 1
ATOM 9741 O O . ARG B 1 356 ? 5.734 27.219 14.219 1 95.94 356 ARG B O 1
ATOM 9748 N N . TYR B 1 357 ? 7.285 26.859 12.75 1 95.5 357 TYR B N 1
ATOM 9749 C CA . TYR B 1 357 ? 8.258 27.781 13.336 1 95.5 357 TYR B CA 1
ATOM 9750 C C . TYR B 1 357 ? 9.211 28.312 12.273 1 95.5 357 TYR B C 1
ATOM 9752 O O . TYR B 1 357 ? 9.188 27.875 11.117 1 95.5 357 TYR B O 1
ATOM 9760 N N . THR B 1 358 ? 9.969 29.328 12.617 1 93.81 358 THR B N 1
ATOM 9761 C CA . THR B 1 358 ? 10.914 29.938 11.688 1 93.81 358 THR B CA 1
ATOM 9762 C C . THR B 1 358 ? 12.344 29.531 12.031 1 93.81 358 THR B C 1
ATOM 9764 O O . THR B 1 358 ? 12.68 29.359 13.203 1 93.81 358 THR B O 1
ATOM 9767 N N . LYS B 1 359 ? 13.094 29.219 11.086 1 92 359 LYS B N 1
ATOM 9768 C CA . LYS B 1 359 ? 14.531 28.984 11.188 1 92 359 LYS B CA 1
ATOM 9769 C C . LYS B 1 359 ? 15.289 29.781 10.125 1 92 359 LYS B C 1
ATOM 9771 O O . LYS B 1 359 ? 15.125 29.547 8.93 1 92 359 LYS B O 1
ATOM 9776 N N . GLU B 1 360 ? 15.984 30.672 10.578 1 87.12 360 GLU B N 1
ATOM 9777 C CA . GLU B 1 360 ? 16.672 31.578 9.664 1 87.12 360 GLU B CA 1
ATOM 9778 C C . GLU B 1 360 ? 15.68 32.281 8.75 1 87.12 360 GLU B C 1
ATOM 9780 O O . GLU B 1 360 ? 14.711 32.906 9.219 1 87.12 360 GLU B O 1
ATOM 9785 N N . GLU B 1 361 ? 15.727 32.094 7.445 1 86.75 361 GLU B N 1
ATOM 9786 C CA . GLU B 1 361 ? 14.883 32.844 6.512 1 86.75 361 GLU B CA 1
ATOM 9787 C C . GLU B 1 361 ? 13.703 32 6.051 1 86.75 361 GLU B C 1
ATOM 9789 O O . GLU B 1 361 ? 12.867 32.469 5.273 1 86.75 361 GLU B O 1
ATOM 9794 N N . LYS B 1 362 ? 13.586 30.844 6.629 1 90.75 362 LYS B N 1
ATOM 9795 C CA . LYS B 1 362 ? 12.562 29.953 6.113 1 90.75 362 LYS B CA 1
ATOM 9796 C C . LYS B 1 362 ? 11.578 29.547 7.211 1 90.75 362 LYS B C 1
ATOM 9798 O O . LYS B 1 362 ? 11.883 29.688 8.398 1 90.75 362 LYS B O 1
ATOM 9803 N N . VAL B 1 363 ? 10.414 29.203 6.797 1 92.62 363 VAL B N 1
ATOM 9804 C CA . VAL B 1 363 ? 9.375 28.688 7.688 1 92.62 363 VAL B CA 1
ATOM 9805 C C . VAL B 1 363 ? 9.25 27.188 7.52 1 92.62 363 VAL B C 1
ATOM 9807 O O . VAL B 1 363 ? 9.305 26.672 6.402 1 92.62 363 VAL B O 1
ATOM 9810 N N . PHE B 1 364 ? 9.188 26.5 8.656 1 94.19 364 PHE B N 1
ATOM 9811 C CA . PHE B 1 364 ? 9.102 25.047 8.609 1 94.19 364 PHE B CA 1
ATOM 9812 C C . PHE B 1 364 ? 7.863 24.562 9.352 1 94.19 364 PHE B C 1
ATOM 9814 O O . PHE B 1 364 ? 7.438 25.172 10.328 1 94.19 364 PHE B O 1
ATOM 9821 N N . GLU B 1 365 ? 7.234 23.609 8.836 1 95.31 365 GLU B N 1
ATOM 9822 C CA . GLU B 1 365 ? 6.195 22.828 9.516 1 95.31 365 GLU B CA 1
ATOM 9823 C C . GLU B 1 365 ? 6.637 21.391 9.742 1 95.31 365 GLU B C 1
ATOM 9825 O O . GLU B 1 365 ? 6.844 20.641 8.789 1 95.31 365 GLU B O 1
ATOM 9830 N N . ARG B 1 366 ? 6.766 21.031 11.008 1 96.69 366 ARG B N 1
ATOM 9831 C CA . ARG B 1 366 ? 7.355 19.734 11.312 1 96.69 366 ARG B CA 1
ATOM 9832 C C . ARG B 1 366 ? 6.422 18.906 12.188 1 96.69 366 ARG B C 1
ATOM 9834 O O . ARG B 1 366 ? 5.758 19.438 13.078 1 96.69 366 ARG B O 1
ATOM 9841 N N . LEU B 1 367 ? 6.371 17.625 11.93 1 97.75 367 LEU B N 1
ATOM 9842 C CA . LEU B 1 367 ? 5.629 16.672 12.75 1 97.75 367 LEU B CA 1
ATOM 9843 C C . LEU B 1 367 ? 6.387 16.359 14.031 1 97.75 367 LEU B C 1
ATOM 9845 O O . LEU B 1 367 ? 7.555 15.961 13.984 1 97.75 367 LEU B O 1
ATOM 9849 N N . ILE B 1 368 ? 5.73 16.5 15.141 1 96.94 368 ILE B N 1
ATOM 9850 C CA . ILE B 1 368 ? 6.434 16.234 16.391 1 96.94 368 ILE B CA 1
ATOM 9851 C C . ILE B 1 368 ? 5.863 14.992 17.047 1 96.94 368 ILE B C 1
ATOM 9853 O O . ILE B 1 368 ? 6.547 14.328 17.844 1 96.94 368 ILE B O 1
ATOM 9857 N N . SER B 1 369 ? 4.617 14.703 16.703 1 96.81 369 SER B N 1
ATOM 9858 C CA . SER B 1 369 ? 4.027 13.547 17.375 1 96.81 369 SER B CA 1
ATOM 9859 C C . SER B 1 369 ? 2.785 13.055 16.641 1 96.81 369 SER B C 1
ATOM 9861 O O . SER B 1 369 ? 2.133 13.828 15.93 1 96.81 369 SER B O 1
ATOM 9863 N N . ILE B 1 370 ? 2.531 11.836 16.719 1 96.62 370 ILE B N 1
ATOM 9864 C CA . ILE B 1 370 ? 1.289 11.188 16.328 1 96.62 370 ILE B CA 1
ATOM 9865 C C . ILE B 1 370 ? 0.786 10.305 17.469 1 96.62 370 ILE B C 1
ATOM 9867 O O . ILE B 1 370 ? 1.49 9.391 17.906 1 96.62 370 ILE B O 1
ATOM 9871 N N . LYS B 1 371 ? -0.379 10.578 17.938 1 95.5 371 LYS B N 1
ATOM 9872 C CA . LYS B 1 371 ? -0.897 9.867 19.109 1 95.5 371 LYS B CA 1
ATOM 9873 C C . LYS B 1 371 ? -2.262 9.25 18.812 1 95.5 371 LYS B C 1
ATOM 9875 O O . LYS B 1 371 ? -3.047 9.805 18.031 1 95.5 371 LYS B O 1
ATOM 9880 N N . GLU B 1 372 ? -2.471 8.125 19.422 1 92.38 372 GLU B N 1
ATOM 9881 C CA . GLU B 1 372 ? -3.781 7.488 19.359 1 92.38 372 GLU B CA 1
ATOM 9882 C C . GLU B 1 372 ? -4.738 8.086 20.391 1 92.38 372 GLU B C 1
ATOM 9884 O O . GLU B 1 372 ? -4.34 8.375 21.516 1 92.38 372 GLU B O 1
ATOM 9889 N N . SER B 1 373 ? -5.91 8.453 19.891 1 88.81 373 SER B N 1
ATOM 9890 C CA . SER B 1 373 ? -6.918 8.969 20.812 1 88.81 373 SER B CA 1
ATOM 9891 C C . SER B 1 373 ? -8.219 8.172 20.703 1 88.81 373 SER B C 1
ATOM 9893 O O . SER B 1 373 ? -8.703 7.91 19.609 1 88.81 373 SER B O 1
ATOM 9895 N N . ILE B 1 374 ? -8.758 7.789 21.766 1 80.25 374 ILE B N 1
ATOM 9896 C CA . ILE B 1 374 ? -10.016 7.047 21.797 1 80.25 374 ILE B CA 1
ATOM 9897 C C . ILE B 1 374 ? -11.188 8.016 21.656 1 80.25 374 ILE B C 1
ATOM 9899 O O . ILE B 1 374 ? -12.172 7.703 20.984 1 80.25 374 ILE B O 1
ATOM 9903 N N . PHE B 1 375 ? -10.984 9.219 22.328 1 79.62 375 PHE B N 1
ATOM 9904 C CA . PHE B 1 375 ? -12.047 10.211 22.297 1 79.62 375 PHE B CA 1
ATOM 9905 C C . PHE B 1 375 ? -11.609 11.445 21.516 1 79.62 375 PHE B C 1
ATOM 9907 O O . PHE B 1 375 ? -10.43 11.789 21.5 1 79.62 375 PHE B O 1
ATOM 9914 N N . THR B 1 376 ? -12.602 12.039 20.828 1 78.88 376 THR B N 1
ATOM 9915 C CA . THR B 1 376 ? -12.273 13.234 20.047 1 78.88 376 THR B CA 1
ATOM 9916 C C . THR B 1 376 ? -13.008 14.453 20.594 1 78.88 376 THR B C 1
ATOM 9918 O O . THR B 1 376 ? -13.367 15.359 19.844 1 78.88 376 THR B O 1
ATOM 9921 N N . THR B 1 377 ? -13.227 14.438 21.906 1 85.06 377 THR B N 1
ATOM 9922 C CA . THR B 1 377 ? -13.828 15.609 22.531 1 85.06 377 THR B CA 1
ATOM 9923 C C . THR B 1 377 ? -12.789 16.703 22.734 1 85.06 377 THR B C 1
ATOM 9925 O O . THR B 1 377 ? -11.586 16.438 22.719 1 85.06 377 THR B O 1
ATOM 9928 N N . GLY B 1 378 ? -13.281 17.938 22.891 1 89.31 378 GLY B N 1
ATOM 9929 C CA . GLY B 1 378 ? -12.375 19.062 23.125 1 89.31 378 GLY B CA 1
ATOM 9930 C C . GLY B 1 378 ? -11.461 18.844 24.328 1 89.31 378 GLY B C 1
ATOM 9931 O O . GLY B 1 378 ? -10.266 19.141 24.25 1 89.31 378 GLY B O 1
ATOM 9932 N N . GLN B 1 379 ? -12.008 18.234 25.359 1 91.38 379 GLN B N 1
ATOM 9933 C CA . GLN B 1 379 ? -11.227 18 26.562 1 91.38 379 GLN B CA 1
ATOM 9934 C C . GLN B 1 379 ? -10.18 16.922 26.344 1 91.38 379 GLN B C 1
ATOM 9936 O O . GLN B 1 379 ? -9.031 17.047 26.766 1 91.38 379 GLN B O 1
ATOM 9941 N N . ALA B 1 380 ? -10.594 15.859 25.719 1 90.06 380 ALA B N 1
ATOM 9942 C CA . ALA B 1 380 ? -9.664 14.758 25.469 1 90.06 380 ALA B CA 1
ATOM 9943 C C . ALA B 1 380 ? -8.5 15.219 24.594 1 90.06 380 ALA B C 1
ATOM 9945 O O . ALA B 1 380 ? -7.352 14.844 24.828 1 90.06 380 ALA B O 1
ATOM 9946 N N . LEU B 1 381 ? -8.812 15.984 23.625 1 93.38 381 LEU B N 1
ATOM 9947 C CA . LEU B 1 381 ? -7.781 16.516 22.734 1 93.38 381 LEU B CA 1
ATOM 9948 C C . LEU B 1 381 ? -6.875 17.484 23.469 1 93.38 381 LEU B C 1
ATOM 9950 O O . LEU B 1 381 ? -5.668 17.531 23.219 1 93.38 381 LEU B O 1
ATOM 9954 N N . PHE B 1 382 ? -7.457 18.297 24.359 1 94.81 382 PHE B N 1
ATOM 9955 C CA . PHE B 1 382 ? -6.68 19.234 25.156 1 94.81 382 PHE B CA 1
ATOM 9956 C C . PHE B 1 382 ? -5.711 18.484 26.062 1 94.81 382 PHE B C 1
ATOM 9958 O O . PHE B 1 382 ? -4.547 18.875 26.203 1 94.81 382 PHE B O 1
ATOM 9965 N N . ASP B 1 383 ? -6.195 17.406 26.641 1 94.88 383 ASP B N 1
ATOM 9966 C CA . ASP B 1 383 ? -5.332 16.609 27.5 1 94.88 383 ASP B CA 1
ATOM 9967 C C . ASP B 1 383 ? -4.168 16.016 26.719 1 94.88 383 ASP B C 1
ATOM 9969 O O . ASP B 1 383 ? -3.039 15.961 27.203 1 94.88 383 ASP B O 1
ATOM 9973 N N . LEU B 1 384 ? -4.484 15.547 25.578 1 94.75 384 LEU B N 1
ATOM 9974 C CA . LEU B 1 384 ? -3.449 15.008 24.703 1 94.75 384 LEU B CA 1
ATOM 9975 C C . LEU B 1 384 ? -2.447 16.078 24.312 1 94.75 384 LEU B C 1
ATOM 9977 O O . LEU B 1 384 ? -1.245 15.82 24.234 1 94.75 384 LEU B O 1
ATOM 9981 N N . PHE B 1 385 ? -2.943 17.297 24 1 95.88 385 PHE B N 1
ATOM 9982 C CA . PHE B 1 385 ? -2.109 18.438 23.672 1 95.88 385 PHE B CA 1
ATOM 9983 C C . PHE B 1 385 ? -1.131 18.75 24.797 1 95.88 385 PHE B C 1
ATOM 9985 O O . PHE B 1 385 ? 0.067 18.922 24.547 1 95.88 385 PHE B O 1
ATOM 9992 N N . ILE B 1 386 ? -1.612 18.734 26 1 96.5 386 ILE B N 1
ATOM 9993 C CA . ILE B 1 386 ? -0.781 19.031 27.156 1 96.5 386 ILE B CA 1
ATOM 9994 C C . ILE B 1 386 ? 0.288 17.953 27.312 1 96.5 386 ILE B C 1
ATOM 9996 O O . ILE B 1 386 ? 1.453 18.266 27.578 1 96.5 386 ILE B O 1
ATOM 10000 N N . LYS B 1 387 ? -0.159 16.781 27.125 1 95.62 387 LYS B N 1
ATOM 10001 C CA . LYS B 1 387 ? 0.772 15.672 27.266 1 95.62 387 LYS B CA 1
ATOM 10002 C C . LYS B 1 387 ? 1.925 15.789 26.266 1 95.62 387 LYS B C 1
ATOM 10004 O O . LYS B 1 387 ? 3.082 15.555 26.625 1 95.62 387 LYS B O 1
ATOM 10009 N N . VAL B 1 388 ? 1.634 16.156 25.031 1 96.12 388 VAL B N 1
ATOM 10010 C CA . VAL B 1 388 ? 2.641 16.266 23.984 1 96.12 388 VAL B CA 1
ATOM 10011 C C . VAL B 1 388 ? 3.557 17.453 24.281 1 96.12 388 VAL B C 1
ATOM 10013 O O . VAL B 1 388 ? 4.781 17.344 24.156 1 96.12 388 VAL B O 1
ATOM 10016 N N . MET B 1 389 ? 2.98 18.641 24.688 1 96.5 389 MET B N 1
ATOM 10017 C CA . MET B 1 389 ? 3.766 19.844 24.984 1 96.5 389 MET B CA 1
ATOM 10018 C C . MET B 1 389 ? 4.699 19.594 26.172 1 96.5 389 MET B C 1
ATOM 10020 O O . MET B 1 389 ? 5.852 20.031 26.156 1 96.5 389 MET B O 1
ATOM 10024 N N . GLU B 1 390 ? 4.223 18.875 27.141 1 94.81 390 GLU B N 1
ATOM 10025 C CA . GLU B 1 390 ? 5.02 18.594 28.328 1 94.81 390 GLU B CA 1
ATOM 10026 C C . GLU B 1 390 ? 6.117 17.578 28.031 1 94.81 390 GLU B C 1
ATOM 10028 O O . GLU B 1 390 ? 7.238 17.703 28.516 1 94.81 390 GLU B O 1
ATOM 10033 N N . TYR B 1 391 ? 5.734 16.641 27.25 1 93.25 391 TYR B N 1
ATOM 10034 C CA . TYR B 1 391 ? 6.703 15.602 26.906 1 93.25 391 TYR B CA 1
ATOM 10035 C C . TYR B 1 391 ? 7.914 16.203 26.203 1 93.25 391 TYR B C 1
ATOM 10037 O O . TYR B 1 391 ? 9.055 15.82 26.484 1 93.25 391 TYR B O 1
ATOM 10045 N N . TYR B 1 392 ? 7.734 17.141 25.359 1 92.94 392 TYR B N 1
ATOM 10046 C CA . TYR B 1 392 ? 8.82 17.734 24.594 1 92.94 392 TYR B CA 1
ATOM 10047 C C . TYR B 1 392 ? 9.297 19.031 25.234 1 92.94 392 TYR B C 1
ATOM 10049 O O . TYR B 1 392 ? 10.141 19.734 24.672 1 92.94 392 TYR B O 1
ATOM 10057 N N . HIS B 1 393 ? 8.766 19.422 26.359 1 93 393 HIS B N 1
ATOM 10058 C CA . HIS B 1 393 ? 9.148 20.594 27.141 1 93 393 HIS B CA 1
ATOM 10059 C C . HIS B 1 393 ? 9.047 21.875 26.328 1 93 393 HIS B C 1
ATOM 10061 O O . HIS B 1 393 ? 9.977 22.672 26.297 1 93 393 HIS B O 1
ATOM 10067 N N . LEU B 1 394 ? 7.98 21.969 25.594 1 95.19 394 LEU B N 1
ATOM 10068 C CA . LEU B 1 394 ? 7.707 23.188 24.828 1 95.19 394 LEU B CA 1
ATOM 10069 C C . LEU B 1 394 ? 6.84 24.156 25.641 1 95.19 394 LEU B C 1
ATOM 10071 O O . LEU B 1 394 ? 5.777 23.766 26.141 1 95.19 394 LEU B O 1
ATOM 10075 N N . ASP B 1 395 ? 7.312 25.344 25.859 1 93.81 395 ASP B N 1
ATOM 10076 C CA . ASP B 1 395 ? 6.562 26.344 26.609 1 93.81 395 ASP B CA 1
ATOM 10077 C C . ASP B 1 395 ? 5.465 26.969 25.75 1 93.81 395 ASP B C 1
ATOM 10079 O O . ASP B 1 395 ? 5.641 28.062 25.203 1 93.81 395 ASP B O 1
ATOM 10083 N N . TRP B 1 396 ? 4.332 26.328 25.719 1 94.94 396 TRP B N 1
ATOM 10084 C CA . TRP B 1 396 ? 3.23 26.781 24.875 1 94.94 396 TRP B CA 1
ATOM 10085 C C . TRP B 1 396 ? 2.455 27.922 25.547 1 94.94 396 TRP B C 1
ATOM 10087 O O . TRP B 1 396 ? 1.719 28.656 24.891 1 94.94 396 TRP B O 1
ATOM 10097 N N . LYS B 1 397 ? 2.598 28.094 26.797 1 92.94 397 LYS B N 1
ATOM 10098 C CA . LYS B 1 397 ? 1.87 29.125 27.531 1 92.94 397 LYS B CA 1
ATOM 10099 C C . LYS B 1 397 ? 2.381 30.516 27.188 1 92.94 397 LYS B C 1
ATOM 10101 O O . LYS B 1 397 ? 1.63 31.5 27.25 1 92.94 397 LYS B O 1
ATOM 10106 N N . THR B 1 398 ? 3.619 30.547 26.734 1 89.88 398 THR B N 1
ATOM 10107 C CA . THR B 1 398 ? 4.223 31.844 26.453 1 89.88 398 THR B CA 1
ATOM 10108 C C . THR B 1 398 ? 4.465 32 24.953 1 89.88 398 THR B C 1
ATOM 10110 O O . THR B 1 398 ? 4.285 33.094 24.422 1 89.88 398 THR B O 1
ATOM 10113 N N . PHE B 1 399 ? 4.844 30.938 24.312 1 93.19 399 PHE B N 1
ATOM 10114 C CA . PHE B 1 399 ? 5.434 31.141 23 1 93.19 399 PHE B CA 1
ATOM 10115 C C . PHE B 1 399 ? 4.496 30.641 21.906 1 93.19 399 PHE B C 1
ATOM 10117 O O . PHE B 1 399 ? 4.754 30.844 20.719 1 93.19 399 PHE B O 1
ATOM 10124 N N . LEU B 1 400 ? 3.402 29.969 22.25 1 95.44 400 LEU B N 1
ATOM 10125 C CA . LEU B 1 400 ? 2.424 29.578 21.25 1 95.44 400 LEU B CA 1
ATOM 10126 C C . LEU B 1 400 ? 1.612 30.766 20.766 1 95.44 400 LEU B C 1
ATOM 10128 O O . LEU B 1 400 ? 0.871 31.375 21.547 1 95.44 400 LEU B O 1
ATOM 10132 N N . VAL B 1 401 ? 1.725 31.109 19.531 1 92.81 401 VAL B N 1
ATOM 10133 C CA . VAL B 1 401 ? 1.137 32.344 19.047 1 92.81 401 VAL B CA 1
ATOM 10134 C C . VAL B 1 401 ? -0.121 32.062 18.234 1 92.81 401 VAL B C 1
ATOM 10136 O O . VAL B 1 401 ? -0.962 32.938 18.031 1 92.81 401 VAL B O 1
ATOM 10139 N N . GLY B 1 402 ? -0.157 30.797 17.766 1 92.06 402 GLY B N 1
ATOM 10140 C CA . GLY B 1 402 ? -1.309 30.484 16.938 1 92.06 402 GLY B CA 1
ATOM 10141 C C . GLY B 1 402 ? -1.659 29 16.938 1 92.06 402 GLY B C 1
ATOM 10142 O O . GLY B 1 402 ? -0.822 28.172 17.266 1 92.06 402 GLY B O 1
ATOM 10143 N N . GLN B 1 403 ? -2.871 28.656 16.594 1 92.88 403 GLN B N 1
ATOM 10144 C CA . GLN B 1 403 ? -3.377 27.297 16.453 1 92.88 403 GLN B CA 1
ATOM 10145 C C . GLN B 1 403 ? -4.367 27.188 15.297 1 92.88 403 GLN B C 1
ATOM 10147 O O . GLN B 1 403 ? -5.129 28.125 15.039 1 92.88 403 GLN B O 1
ATOM 10152 N N . SER B 1 404 ? -4.262 26.094 14.555 1 91.19 404 SER B N 1
ATOM 10153 C CA . SER B 1 404 ? -5.141 25.906 13.406 1 91.19 404 SER B CA 1
ATOM 10154 C C . SER B 1 404 ? -5.688 24.484 13.367 1 91.19 404 SER B C 1
ATOM 10156 O O . SER B 1 404 ? -4.93 23.516 13.5 1 91.19 404 SER B O 1
ATOM 10158 N N . TYR B 1 405 ? -6.996 24.344 13.234 1 88.69 405 TYR B N 1
ATOM 10159 C CA . TYR B 1 405 ? -7.688 23.062 13.148 1 88.69 405 TYR B CA 1
ATOM 10160 C C . TYR B 1 405 ? -8.773 23.094 12.078 1 88.69 405 TYR B C 1
ATOM 10162 O O . TYR B 1 405 ? -9.078 24.156 11.531 1 88.69 405 TYR B O 1
ATOM 10170 N N . ASP B 1 406 ? -9.281 21.906 11.828 1 80.56 406 ASP B N 1
ATOM 10171 C CA . ASP B 1 406 ? -10.414 21.844 10.914 1 80.56 406 ASP B CA 1
ATOM 10172 C C . ASP B 1 406 ? -11.695 22.328 11.594 1 80.56 406 ASP B C 1
ATOM 10174 O O . ASP B 1 406 ? -11.656 22.812 12.727 1 80.56 406 ASP B O 1
ATOM 10178 N N . GLY B 1 407 ? -12.836 22.312 11 1 71.75 407 GLY B N 1
ATOM 10179 C CA . GLY B 1 407 ? -14.07 22.906 11.469 1 71.75 407 GLY B CA 1
ATOM 10180 C C . GLY B 1 407 ? -14.891 21.969 12.336 1 71.75 407 GLY B C 1
ATOM 10181 O O . GLY B 1 407 ? -16.062 22.25 12.625 1 71.75 407 GLY B O 1
ATOM 10182 N N . ALA B 1 408 ? -14.258 20.906 12.805 1 76.31 408 ALA B N 1
ATOM 10183 C CA . ALA B 1 408 ? -15 19.984 13.672 1 76.31 408 ALA B CA 1
ATOM 10184 C C . ALA B 1 408 ? -15.328 20.641 15.008 1 76.31 408 ALA B C 1
ATOM 10186 O O . ALA B 1 408 ? -14.539 21.438 15.531 1 76.31 408 ALA B O 1
ATOM 10187 N N . ALA B 1 409 ? -16.422 20.406 15.531 1 71.69 409 ALA B N 1
ATOM 10188 C CA . ALA B 1 409 ? -16.938 21.031 16.75 1 71.69 409 ALA B CA 1
ATOM 10189 C C . ALA B 1 409 ? -15.992 20.781 17.922 1 71.69 409 ALA B C 1
ATOM 10191 O O . ALA B 1 409 ? -15.789 21.656 18.766 1 71.69 409 ALA B O 1
ATOM 10192 N N . SER B 1 410 ? -15.438 19.641 17.906 1 78.62 410 SER B N 1
ATOM 10193 C CA . SER B 1 410 ? -14.539 19.297 19 1 78.62 410 SER B CA 1
ATOM 10194 C C . SER B 1 410 ? -13.273 20.141 18.984 1 78.62 410 SER B C 1
ATOM 10196 O O . SER B 1 410 ? -12.617 20.312 20.016 1 78.62 410 SER B O 1
ATOM 10198 N N . MET B 1 411 ? -13.055 20.641 17.859 1 83.69 411 MET B N 1
ATOM 10199 C CA . MET B 1 411 ? -11.82 21.406 17.703 1 83.69 411 MET B CA 1
ATOM 10200 C C . MET B 1 411 ? -12.094 22.906 17.781 1 83.69 411 MET B C 1
ATOM 10202 O O . MET B 1 411 ? -11.477 23.625 18.578 1 83.69 411 MET B O 1
ATOM 10206 N N . GLN B 1 412 ? -13.18 23.328 17.031 1 76.06 412 GLN B N 1
ATOM 10207 C CA . GLN B 1 412 ? -13.406 24.75 16.875 1 76.06 412 GLN B CA 1
ATOM 10208 C C . GLN B 1 412 ? -14.531 25.234 17.781 1 76.06 412 GLN B C 1
ATOM 10210 O O . GLN B 1 412 ? -14.719 26.438 17.969 1 76.06 412 GLN B O 1
ATOM 10215 N N . GLY B 1 413 ? -15.141 24.312 18.469 1 72.38 413 GLY B N 1
ATOM 10216 C CA . GLY B 1 413 ? -16.297 24.688 19.266 1 72.38 413 GLY B CA 1
ATOM 10217 C C . GLY B 1 413 ? -16.031 25.844 20.203 1 72.38 413 GLY B C 1
ATOM 10218 O O . GLY B 1 413 ? -14.969 25.906 20.828 1 72.38 413 GLY B O 1
ATOM 10219 N N . LYS B 1 414 ? -16.938 26.812 20.328 1 72.31 414 LYS B N 1
ATOM 10220 C CA . LYS B 1 414 ? -16.781 28.062 21.062 1 72.31 414 LYS B CA 1
ATOM 10221 C C . LYS B 1 414 ? -16.781 27.812 22.578 1 72.31 414 LYS B C 1
ATOM 10223 O O . LYS B 1 414 ? -16.172 28.562 23.328 1 72.31 414 LYS B O 1
ATOM 10228 N N . TYR B 1 415 ? -17.344 26.75 22.875 1 66.88 415 TYR B N 1
ATOM 10229 C CA . TYR B 1 415 ? -17.5 26.578 24.328 1 66.88 415 TYR B CA 1
ATOM 10230 C C . TYR B 1 415 ? -16.594 25.453 24.844 1 66.88 415 TYR B C 1
ATOM 10232 O O . TYR B 1 415 ? -15.914 25.625 25.859 1 66.88 415 TYR B O 1
ATOM 10240 N N . ASN B 1 416 ? -16.516 24.406 24.109 1 78 416 ASN B N 1
ATOM 10241 C CA . ASN B 1 416 ? -15.82 23.25 24.656 1 78 416 ASN B CA 1
ATOM 10242 C C . ASN B 1 416 ? -14.844 22.672 23.641 1 78 416 ASN B C 1
ATOM 10244 O O . ASN B 1 416 ? -14.383 21.531 23.797 1 78 416 ASN B O 1
ATOM 10248 N N . GLY B 1 417 ? -14.547 23.516 22.719 1 87.12 417 GLY B N 1
ATOM 10249 C CA . GLY B 1 417 ? -13.617 23.016 21.719 1 87.12 417 GLY B CA 1
ATOM 10250 C C . GLY B 1 417 ? -12.164 23.094 22.156 1 87.12 417 GLY B C 1
ATOM 10251 O O . GLY B 1 417 ? -11.844 23.766 23.125 1 87.12 417 GLY B O 1
ATOM 10252 N N . LEU B 1 418 ? -11.32 22.406 21.547 1 91.06 418 LEU B N 1
ATOM 10253 C CA . LEU B 1 418 ? -9.891 22.406 21.812 1 91.06 418 LEU B CA 1
ATOM 10254 C C . LEU B 1 418 ? -9.32 23.812 21.797 1 91.06 418 LEU B C 1
ATOM 10256 O O . LEU B 1 418 ? -8.555 24.188 22.688 1 91.06 418 LEU B O 1
ATOM 10260 N N . GLN B 1 419 ? -9.656 24.625 20.75 1 90.25 419 GLN B N 1
ATOM 10261 C CA . GLN B 1 419 ? -9.125 25.969 20.609 1 90.25 419 GLN B CA 1
ATOM 10262 C C . GLN B 1 419 ? -9.492 26.828 21.812 1 90.25 419 GLN B C 1
ATOM 10264 O O . GLN B 1 419 ? -8.688 27.641 22.281 1 90.25 419 GLN B O 1
ATOM 10269 N N . THR B 1 420 ? -10.727 26.688 22.344 1 91.19 420 THR B N 1
ATOM 10270 C CA . THR B 1 420 ? -11.188 27.484 23.484 1 91.19 420 THR B CA 1
ATOM 10271 C C . THR B 1 420 ? -10.406 27.109 24.75 1 91.19 420 THR B C 1
ATOM 10273 O O . THR B 1 420 ? -10.055 27.984 25.531 1 91.19 420 THR B O 1
ATOM 10276 N N . LYS B 1 421 ? -10.188 25.922 24.891 1 94 421 LYS B N 1
ATOM 10277 C CA . LYS B 1 421 ? -9.461 25.453 26.078 1 94 421 LYS B CA 1
ATOM 10278 C C . LYS B 1 421 ? -8.023 25.969 26.078 1 94 421 LYS B C 1
ATOM 10280 O O . LYS B 1 421 ? -7.473 26.297 27.125 1 94 421 LYS B O 1
ATOM 10285 N N . ILE B 1 422 ? -7.371 25.984 24.969 1 93.88 422 ILE B N 1
ATOM 10286 C CA . ILE B 1 422 ? -6.012 26.5 24.844 1 93.88 422 ILE B CA 1
ATOM 10287 C C . ILE B 1 422 ? -6.004 28.016 25.078 1 93.88 422 ILE B C 1
ATOM 10289 O O . ILE B 1 422 ? -5.133 28.531 25.766 1 93.88 422 ILE B O 1
ATOM 10293 N N . LYS B 1 423 ? -7 28.719 24.516 1 91.5 423 LYS B N 1
ATOM 10294 C CA . LYS B 1 423 ? -7.094 30.172 24.641 1 91.5 423 LYS B CA 1
ATOM 10295 C C . LYS B 1 423 ? -7.348 30.594 26.078 1 91.5 423 LYS B C 1
ATOM 10297 O O . LYS B 1 423 ? -6.953 31.688 26.5 1 91.5 423 LYS B O 1
ATOM 10302 N N . GLU B 1 424 ? -8.016 29.734 26.781 1 92 424 GLU B N 1
ATOM 10303 C CA . GLU B 1 424 ? -8.273 30.031 28.188 1 92 424 GLU B CA 1
ATOM 10304 C C . GLU B 1 424 ? -6.977 30.094 29 1 92 424 GLU B C 1
ATOM 10306 O O . GLU B 1 424 ? -6.852 30.922 29.906 1 92 424 GLU B O 1
ATOM 10311 N N . VAL B 1 425 ? -6.07 29.297 28.578 1 92.75 425 VAL B N 1
ATOM 10312 C CA . VAL B 1 425 ? -4.793 29.266 29.281 1 92.75 425 VAL B CA 1
ATOM 10313 C C . VAL B 1 425 ? -3.832 30.281 28.656 1 92.75 425 VAL B C 1
ATOM 10315 O O . VAL B 1 425 ? -3.121 30.984 29.375 1 92.75 425 VAL B O 1
ATOM 10318 N N . ASN B 1 426 ? -3.816 30.312 27.344 1 93.19 426 ASN B N 1
ATOM 10319 C CA . ASN B 1 426 ? -2.99 31.234 26.578 1 93.19 426 ASN B CA 1
ATOM 10320 C C . ASN B 1 426 ? -3.822 32.031 25.562 1 93.19 426 ASN B C 1
ATOM 10322 O O . ASN B 1 426 ? -3.93 31.641 24.406 1 93.19 426 ASN B O 1
ATOM 10326 N N . PRO B 1 427 ? -4.242 33.156 25.969 1 89 427 PRO B N 1
ATOM 10327 C CA . PRO B 1 427 ? -5.105 33.969 25.094 1 89 427 PRO B CA 1
ATOM 10328 C C . PRO B 1 427 ? -4.379 34.469 23.844 1 89 427 PRO B C 1
ATOM 10330 O O . PRO B 1 427 ? -5.023 34.875 22.891 1 89 427 PRO B O 1
ATOM 10333 N N . GLN B 1 428 ? -3.072 34.406 23.891 1 88 428 GLN B N 1
ATOM 10334 C CA . GLN B 1 428 ? -2.311 34.875 22.734 1 88 428 GLN B CA 1
ATOM 10335 C C . GLN B 1 428 ? -2.312 33.875 21.609 1 88 428 GLN B C 1
ATOM 10337 O O . GLN B 1 428 ? -1.967 34.188 20.469 1 88 428 GLN B O 1
ATOM 10342 N N . ALA B 1 429 ? -2.691 32.625 21.922 1 91.06 429 ALA B N 1
ATOM 10343 C CA . ALA B 1 429 ? -2.744 31.594 20.906 1 91.06 429 ALA B CA 1
ATOM 10344 C C . ALA B 1 429 ? -3.982 31.75 20.031 1 91.06 429 ALA B C 1
ATOM 10346 O O . ALA B 1 429 ? -4.965 31.016 20.188 1 91.06 429 ALA B O 1
ATOM 10347 N N . ILE B 1 430 ? -3.871 32.531 19.047 1 87.19 430 ILE B N 1
ATOM 10348 C CA . ILE B 1 430 ? -5.004 32.875 18.203 1 87.19 430 ILE B CA 1
ATOM 10349 C C . ILE B 1 430 ? -5.418 31.672 17.375 1 87.19 430 ILE B C 1
ATOM 10351 O O . ILE B 1 430 ? -4.566 30.922 16.891 1 87.19 430 ILE B O 1
ATOM 10355 N N . PHE B 1 431 ? -6.715 31.516 17.297 1 88.31 431 PHE B N 1
ATOM 10356 C CA . PHE B 1 431 ? -7.254 30.422 16.516 1 88.31 431 PHE B CA 1
ATOM 10357 C C . PHE B 1 431 ? -7.512 30.844 15.078 1 88.31 431 PHE B C 1
ATOM 10359 O O . PHE B 1 431 ? -8.188 31.859 14.844 1 88.31 431 PHE B O 1
ATOM 10366 N N . ILE B 1 432 ? -6.953 30.125 14.211 1 83.62 432 ILE B N 1
ATOM 10367 C CA . ILE B 1 432 ? -7.203 30.328 12.789 1 83.62 432 ILE B CA 1
ATOM 10368 C C . ILE B 1 432 ? -7.867 29.094 12.195 1 83.62 432 ILE B C 1
ATOM 10370 O O . ILE B 1 432 ? -7.254 28.016 12.117 1 83.62 432 ILE B O 1
ATOM 10374 N N . TRP B 1 433 ? -9.07 29.203 11.844 1 85.75 433 TRP B N 1
ATOM 10375 C CA . TRP B 1 433 ? -9.758 28.125 11.148 1 85.75 433 TRP B CA 1
ATOM 10376 C C . TRP B 1 433 ? -9.117 27.859 9.789 1 85.75 433 TRP B C 1
ATOM 10378 O O . TRP B 1 433 ? -8.93 28.781 8.992 1 85.75 433 TRP B O 1
ATOM 10388 N N . CYS B 1 434 ? -8.773 26.672 9.523 1 86.19 434 CYS B N 1
ATOM 10389 C CA . CYS B 1 434 ? -8.094 26.297 8.297 1 86.19 434 CYS B CA 1
ATOM 10390 C C . CYS B 1 434 ? -8.805 26.875 7.078 1 86.19 434 CYS B C 1
ATOM 10392 O O . CYS B 1 434 ? -9.945 26.516 6.785 1 86.19 434 CYS B O 1
ATOM 10394 N N . HIS B 1 435 ? -8.141 27.75 6.402 1 83.88 435 HIS B N 1
ATOM 10395 C CA . HIS B 1 435 ? -8.727 28.453 5.262 1 83.88 435 HIS B CA 1
ATOM 10396 C C . HIS B 1 435 ? -9.023 27.484 4.117 1 83.88 435 HIS B C 1
ATOM 10398 O O . HIS B 1 435 ? -9.977 27.688 3.367 1 83.88 435 HIS B O 1
ATOM 10404 N N . ALA B 1 436 ? -8.203 26.516 3.943 1 85.06 436 ALA B N 1
ATOM 10405 C CA . ALA B 1 436 ? -8.422 25.531 2.883 1 85.06 436 ALA B CA 1
ATOM 10406 C C . ALA B 1 436 ? -9.703 24.75 3.129 1 85.06 436 ALA B C 1
ATOM 10408 O O . ALA B 1 436 ? -10.477 24.5 2.199 1 85.06 436 ALA B O 1
ATOM 10409 N N . HIS B 1 437 ? -9.93 24.328 4.328 1 86 437 HIS B N 1
ATOM 10410 C CA . HIS B 1 437 ? -11.141 23.594 4.672 1 86 437 HIS B CA 1
ATOM 10411 C C . HIS B 1 437 ? -12.383 24.469 4.516 1 86 437 HIS B C 1
ATOM 10413 O O . HIS B 1 437 ? -13.453 23.969 4.141 1 86 437 HIS B O 1
ATOM 10419 N N . ARG B 1 438 ? -12.234 25.656 4.895 1 85.25 438 ARG B N 1
ATOM 10420 C CA . ARG B 1 438 ? -13.352 26.594 4.773 1 85.25 438 ARG B CA 1
ATOM 10421 C C . ARG B 1 438 ? -13.805 26.719 3.322 1 85.25 438 ARG B C 1
ATOM 10423 O O . ARG B 1 438 ? -15.008 26.734 3.037 1 85.25 438 ARG B O 1
ATOM 10430 N N . LEU B 1 439 ? -12.852 26.859 2.447 1 86.56 439 LEU B N 1
ATOM 10431 C CA . LEU B 1 439 ? -13.18 26.969 1.029 1 86.56 439 LEU B CA 1
ATOM 10432 C C . LEU B 1 439 ? -13.867 25.703 0.532 1 86.56 439 LEU B C 1
ATOM 10434 O O . LEU B 1 439 ? -14.781 25.766 -0.29 1 86.56 439 LEU B O 1
ATOM 10438 N N . ASP B 1 440 ? -13.406 24.594 0.981 1 87.56 440 ASP B N 1
ATOM 10439 C CA . ASP B 1 440 ? -14.016 23.328 0.596 1 87.56 440 ASP B CA 1
ATOM 10440 C C . ASP B 1 440 ? -15.461 23.234 1.081 1 87.56 440 ASP B C 1
ATOM 10442 O O . ASP B 1 440 ? -16.328 22.688 0.385 1 87.56 440 ASP B O 1
ATOM 10446 N N . LEU B 1 441 ? -15.711 23.719 2.256 1 86.44 441 LEU B N 1
ATOM 10447 C CA . LEU B 1 441 ? -17.047 23.719 2.816 1 86.44 441 LEU B CA 1
ATOM 10448 C C . LEU B 1 441 ? -17.984 24.625 2.016 1 86.44 441 LEU B C 1
ATOM 10450 O O . LEU B 1 441 ? -19.172 24.328 1.875 1 86.44 441 LEU B O 1
ATOM 10454 N N . ILE B 1 442 ? -17.469 25.719 1.559 1 89.12 442 ILE B N 1
ATOM 10455 C CA . ILE B 1 442 ? -18.25 26.641 0.743 1 89.12 442 ILE B CA 1
ATOM 10456 C C . ILE B 1 442 ? -18.719 25.922 -0.525 1 89.12 442 ILE B C 1
ATOM 10458 O O . ILE B 1 442 ? -19.891 26.031 -0.906 1 89.12 442 ILE B O 1
ATOM 10462 N N . ILE B 1 443 ? -17.844 25.188 -1.106 1 89.44 443 ILE B N 1
ATOM 10463 C CA . ILE B 1 443 ? -18.172 24.484 -2.34 1 89.44 443 ILE B CA 1
ATOM 10464 C C . ILE B 1 443 ? -19.203 23.391 -2.049 1 89.44 443 ILE B C 1
ATOM 10466 O O . ILE B 1 443 ? -20.172 23.234 -2.795 1 89.44 443 ILE B O 1
ATOM 10470 N N . THR B 1 444 ? -19 22.672 -0.999 1 88 444 THR B N 1
ATOM 10471 C CA . THR B 1 444 ? -19.922 21.609 -0.626 1 88 444 THR B CA 1
ATOM 10472 C C . THR B 1 444 ? -21.312 22.172 -0.365 1 88 444 THR B C 1
ATOM 10474 O O . THR B 1 444 ? -22.312 21.578 -0.757 1 88 444 THR B O 1
ATOM 10477 N N . SER B 1 445 ? -21.375 23.344 0.256 1 88.12 445 SER B N 1
ATOM 10478 C CA . SER B 1 445 ? -22.641 24 0.522 1 88.12 445 SER B CA 1
ATOM 10479 C C . SER B 1 445 ? -23.281 24.516 -0.767 1 88.12 445 SER B C 1
ATOM 10481 O O . SER B 1 445 ? -24.5 24.469 -0.916 1 88.12 445 SER B O 1
ATOM 10483 N N . THR B 1 446 ? -22.516 24.922 -1.661 1 91.69 446 THR B N 1
ATOM 10484 C CA . THR B 1 446 ? -23 25.469 -2.926 1 91.69 446 THR B CA 1
ATOM 10485 C C . THR B 1 446 ? -23.594 24.359 -3.793 1 91.69 446 THR B C 1
ATOM 10487 O O . THR B 1 446 ? -24.578 24.594 -4.492 1 91.69 446 THR B O 1
ATOM 10490 N N . VAL B 1 447 ? -22.984 23.234 -3.785 1 90.62 447 VAL B N 1
ATOM 10491 C CA . VAL B 1 447 ? -23.453 22.078 -4.547 1 90.62 447 VAL B CA 1
ATOM 10492 C C . VAL B 1 447 ? -24.875 21.703 -4.105 1 90.62 447 VAL B C 1
ATOM 10494 O O . VAL B 1 447 ? -25.672 21.219 -4.906 1 90.62 447 VAL B O 1
ATOM 10497 N N . GLY B 1 448 ? -25.25 22.031 -2.904 1 88 448 GLY B N 1
ATOM 10498 C CA . GLY B 1 448 ? -26.578 21.734 -2.385 1 88 448 GLY B CA 1
ATOM 10499 C C . GLY B 1 448 ? -27.5 22.938 -2.373 1 88 448 GLY B C 1
ATOM 10500 O O . GLY B 1 448 ? -28.594 22.875 -1.824 1 88 448 GLY B O 1
ATOM 10501 N N . SER B 1 449 ? -27.203 24.031 -3.01 1 88.62 449 SER B N 1
ATOM 10502 C CA . SER B 1 449 ? -27.875 25.312 -2.883 1 88.62 449 SER B CA 1
ATOM 10503 C C . SER B 1 449 ? -29.172 25.328 -3.686 1 88.62 449 SER B C 1
ATOM 10505 O O . SER B 1 449 ? -30.141 26 -3.299 1 88.62 449 SER B O 1
ATOM 10507 N N . CYS B 1 450 ? -29.188 24.656 -4.887 1 90.56 450 CYS B N 1
ATOM 10508 C CA . CYS B 1 450 ? -30.375 24.656 -5.742 1 90.56 450 CYS B CA 1
ATOM 10509 C C . CYS B 1 450 ? -30.547 23.312 -6.43 1 90.56 450 CYS B C 1
ATOM 10511 O O . CYS B 1 450 ? -29.594 22.516 -6.508 1 90.56 450 CYS B O 1
ATOM 10513 N N . PRO B 1 451 ? -31.656 23.031 -6.891 1 91.88 451 PRO B N 1
ATOM 10514 C CA . PRO B 1 451 ? -31.953 21.719 -7.469 1 91.88 451 PRO B CA 1
ATOM 10515 C C . PRO B 1 451 ? -31.062 21.391 -8.672 1 91.88 451 PRO B C 1
ATOM 10517 O O . PRO B 1 451 ? -30.641 20.25 -8.844 1 91.88 451 PRO B O 1
ATOM 10520 N N . LYS B 1 452 ? -30.828 22.406 -9.516 1 93.19 452 LYS B N 1
ATOM 10521 C CA . LYS B 1 452 ? -30.016 22.156 -10.711 1 93.19 452 LYS B CA 1
ATOM 10522 C C . LYS B 1 452 ? -28.594 21.781 -10.336 1 93.19 452 LYS B C 1
ATOM 10524 O O . LYS B 1 452 ? -27.953 20.969 -11.016 1 93.19 452 LYS B O 1
ATOM 10529 N N . ALA B 1 453 ? -28.141 22.406 -9.297 1 94.44 453 ALA B N 1
ATOM 10530 C CA . ALA B 1 453 ? -26.812 22.062 -8.805 1 94.44 453 ALA B CA 1
ATOM 10531 C C . ALA B 1 453 ? -26.781 20.641 -8.242 1 94.44 453 ALA B C 1
ATOM 10533 O O . ALA B 1 453 ? -25.859 19.891 -8.508 1 94.44 453 ALA B O 1
ATOM 10534 N N . VAL B 1 454 ? -27.797 20.281 -7.512 1 93.88 454 VAL B N 1
ATOM 10535 C CA . VAL B 1 454 ? -27.906 18.953 -6.93 1 93.88 454 VAL B CA 1
ATOM 10536 C C . VAL B 1 454 ? -28.016 17.906 -8.039 1 93.88 454 VAL B C 1
ATOM 10538 O O . VAL B 1 454 ? -27.391 16.844 -7.957 1 93.88 454 VAL B O 1
ATOM 10541 N N . ASP B 1 455 ? -28.734 18.266 -8.984 1 93 455 ASP B N 1
ATOM 10542 C CA . ASP B 1 455 ? -28.891 17.359 -10.117 1 93 455 ASP B CA 1
ATOM 10543 C C . ASP B 1 455 ? -27.562 17.156 -10.852 1 93 455 ASP B C 1
ATOM 10545 O O . ASP B 1 455 ? -27.25 16.047 -11.273 1 93 455 ASP B O 1
ATOM 10549 N N . LEU B 1 456 ? -26.906 18.203 -11.055 1 95.94 456 LEU B N 1
ATOM 10550 C CA . LEU B 1 456 ? -25.625 18.141 -11.766 1 95.94 456 LEU B CA 1
ATOM 10551 C C . LEU B 1 456 ? -24.672 17.188 -11.062 1 95.94 456 LEU B C 1
ATOM 10553 O O . LEU B 1 456 ? -24.219 16.203 -11.656 1 95.94 456 LEU B O 1
ATOM 10557 N N . PHE B 1 457 ? -24.406 17.391 -9.828 1 95.38 457 PHE B N 1
ATOM 10558 C CA . PHE B 1 457 ? -23.391 16.625 -9.117 1 95.38 457 PHE B CA 1
ATOM 10559 C C . PHE B 1 457 ? -23.922 15.266 -8.703 1 95.38 457 PHE B C 1
ATOM 10561 O O . PHE B 1 457 ? -23.156 14.305 -8.602 1 95.38 457 PHE B O 1
ATOM 10568 N N . GLY B 1 458 ? -25.188 15.188 -8.539 1 93.19 458 GLY B N 1
ATOM 10569 C CA . GLY B 1 458 ? -25.797 13.883 -8.312 1 93.19 458 GLY B CA 1
ATOM 10570 C C . GLY B 1 458 ? -25.656 12.953 -9.5 1 93.19 458 GLY B C 1
ATOM 10571 O O . GLY B 1 458 ? -25.297 11.781 -9.336 1 93.19 458 GLY B O 1
ATOM 10572 N N . ASN B 1 459 ? -25.922 13.492 -10.625 1 94.19 459 ASN B N 1
ATOM 10573 C CA . ASN B 1 459 ? -25.828 12.68 -11.828 1 94.19 459 ASN B CA 1
ATOM 10574 C C . ASN B 1 459 ? -24.375 12.375 -12.18 1 94.19 459 ASN B C 1
ATOM 10576 O O . ASN B 1 459 ? -24.078 11.32 -12.75 1 94.19 459 ASN B O 1
ATOM 10580 N N . MET B 1 460 ? -23.531 13.281 -11.891 1 95.94 460 MET B N 1
ATOM 10581 C CA . MET B 1 460 ? -22.109 13.008 -12.086 1 95.94 460 MET B CA 1
ATOM 10582 C C . MET B 1 460 ? -21.656 11.852 -11.203 1 95.94 460 MET B C 1
ATOM 10584 O O . MET B 1 460 ? -20.844 11.023 -11.633 1 95.94 460 MET B O 1
ATOM 10588 N N . GLU B 1 461 ? -22.172 11.812 -9.977 1 94.81 461 GLU B N 1
ATOM 10589 C CA . GLU B 1 461 ? -21.859 10.703 -9.086 1 94.81 461 GLU B CA 1
ATOM 10590 C C . GLU B 1 461 ? -22.422 9.391 -9.625 1 94.81 461 GLU B C 1
ATOM 10592 O O . GLU B 1 461 ? -21.766 8.352 -9.539 1 94.81 461 GLU B O 1
ATOM 10597 N N . LYS B 1 462 ? -23.625 9.438 -10.148 1 93.94 462 LYS B N 1
ATOM 10598 C CA . LYS B 1 462 ? -24.234 8.258 -10.766 1 93.94 462 LYS B CA 1
ATOM 10599 C C . LYS B 1 462 ? -23.406 7.781 -11.961 1 93.94 462 LYS B C 1
ATOM 10601 O O . LYS B 1 462 ? -23.25 6.578 -12.164 1 93.94 462 LYS B O 1
ATOM 10606 N N . LEU B 1 463 ? -22.984 8.758 -12.695 1 95.69 463 LEU B N 1
ATOM 10607 C CA . LEU B 1 463 ? -22.156 8.438 -13.852 1 95.69 463 LEU B CA 1
ATOM 10608 C C . LEU B 1 463 ? -20.875 7.727 -13.422 1 95.69 463 LEU B C 1
ATOM 10610 O O . LEU B 1 463 ? -20.469 6.734 -14.039 1 95.69 463 LEU B O 1
ATOM 10614 N N . PHE B 1 464 ? -20.25 8.148 -12.398 1 95.38 464 PHE B N 1
ATOM 10615 C CA . PHE B 1 464 ? -19.031 7.551 -11.875 1 95.38 464 PHE B CA 1
ATOM 10616 C C . PHE B 1 464 ? -19.266 6.113 -11.438 1 95.38 464 PHE B C 1
ATOM 10618 O O . PHE B 1 464 ? -18.516 5.211 -11.797 1 95.38 464 PHE B O 1
ATOM 10625 N N . THR B 1 465 ? -20.297 5.957 -10.711 1 92.94 465 THR B N 1
ATOM 10626 C CA . THR B 1 465 ? -20.625 4.633 -10.188 1 92.94 465 THR B CA 1
ATOM 10627 C C . THR B 1 465 ? -20.969 3.672 -11.32 1 92.94 465 THR B C 1
ATOM 10629 O O . THR B 1 465 ? -20.609 2.494 -11.273 1 92.94 465 THR B O 1
ATOM 10632 N N . PHE B 1 466 ? -21.719 4.191 -12.32 1 93.38 466 PHE B N 1
ATOM 10633 C CA . PHE B 1 466 ? -22.172 3.381 -13.445 1 93.38 466 PHE B CA 1
ATOM 10634 C C . PHE B 1 466 ? -20.984 2.877 -14.258 1 93.38 466 PHE B C 1
ATOM 10636 O O . PHE B 1 466 ? -20.922 1.695 -14.609 1 93.38 466 PHE B O 1
ATOM 10643 N N . ILE B 1 467 ? -20.078 3.734 -14.531 1 92.5 467 ILE B N 1
ATOM 10644 C CA . ILE B 1 467 ? -18.938 3.375 -15.383 1 92.5 467 ILE B CA 1
ATOM 10645 C C . ILE B 1 467 ? -17.891 2.629 -14.562 1 92.5 467 ILE B C 1
ATOM 10647 O O . ILE B 1 467 ? -17.375 1.597 -15 1 92.5 467 ILE B O 1
ATOM 10651 N N . SER B 1 468 ? -17.594 3.133 -13.367 1 88.69 468 SER B N 1
ATOM 10652 C CA . SER B 1 468 ? -16.516 2.582 -12.555 1 88.69 468 SER B CA 1
ATOM 10653 C C . SER B 1 468 ? -16.906 1.228 -11.969 1 88.69 468 SER B C 1
ATOM 10655 O O . SER B 1 468 ? -16.031 0.448 -11.562 1 88.69 468 SER B O 1
ATOM 10657 N N . GLY B 1 469 ? -18.203 0.943 -11.898 1 83.94 469 GLY B N 1
ATOM 10658 C CA . GLY B 1 469 ? -18.688 -0.283 -11.281 1 83.94 469 GLY B CA 1
ATOM 10659 C C . GLY B 1 469 ? -18.531 -1.499 -12.18 1 83.94 469 GLY B C 1
ATOM 10660 O O . GLY B 1 469 ? -18.703 -2.633 -11.727 1 83.94 469 GLY B O 1
ATOM 10661 N N . SER B 1 470 ? -18.203 -1.235 -13.492 1 82.88 470 SER B N 1
ATOM 10662 C CA . SER B 1 470 ? -18.062 -2.326 -14.453 1 82.88 470 SER B CA 1
ATOM 10663 C C . SER B 1 470 ? -16.734 -2.236 -15.195 1 82.88 470 SER B C 1
ATOM 10665 O O . SER B 1 470 ? -16.406 -1.203 -15.781 1 82.88 470 SER B O 1
ATOM 10667 N N . LYS B 1 471 ? -16.094 -3.326 -15.219 1 79.69 471 LYS B N 1
ATOM 10668 C CA . LYS B 1 471 ? -14.805 -3.383 -15.883 1 79.69 471 LYS B CA 1
ATOM 10669 C C . LYS B 1 471 ? -14.953 -3.176 -17.391 1 79.69 471 LYS B C 1
ATOM 10671 O O . LYS B 1 471 ? -14.125 -2.52 -18.016 1 79.69 471 LYS B O 1
ATOM 10676 N N . LYS B 1 472 ? -15.938 -3.811 -17.859 1 81.5 472 LYS B N 1
ATOM 10677 C CA . LYS B 1 472 ? -16.188 -3.691 -19.297 1 81.5 472 LYS B CA 1
ATOM 10678 C C . LYS B 1 472 ? -16.469 -2.242 -19.688 1 81.5 472 LYS B C 1
ATOM 10680 O O . LYS B 1 472 ? -15.953 -1.762 -20.703 1 81.5 472 LYS B O 1
ATOM 10685 N N . ARG B 1 473 ? -17.203 -1.597 -18.875 1 88.69 473 ARG B N 1
ATOM 10686 C CA . ARG B 1 473 ? -17.578 -0.217 -19.172 1 88.69 473 ARG B CA 1
ATOM 10687 C C . ARG B 1 473 ? -16.359 0.705 -19.078 1 88.69 473 ARG B C 1
ATOM 10689 O O . ARG B 1 473 ? -16.219 1.631 -19.875 1 88.69 473 ARG B O 1
ATOM 10696 N N . VAL B 1 474 ? -15.516 0.462 -18.094 1 90.44 474 VAL B N 1
ATOM 10697 C CA . VAL B 1 474 ? -14.305 1.264 -17.922 1 90.44 474 VAL B CA 1
ATOM 10698 C C . VAL B 1 474 ? -13.391 1.084 -19.141 1 90.44 474 VAL B C 1
ATOM 10700 O O . VAL B 1 474 ? -12.805 2.051 -19.625 1 90.44 474 VAL B O 1
ATOM 10703 N N . SER B 1 475 ? -13.281 -0.125 -19.609 1 87.94 475 SER B N 1
ATOM 10704 C CA . SER B 1 475 ? -12.453 -0.404 -20.766 1 87.94 475 SER B CA 1
ATOM 10705 C C . SER B 1 475 ? -12.992 0.288 -22.016 1 87.94 475 SER B C 1
ATOM 10707 O O . SER B 1 475 ? -12.234 0.847 -22.812 1 87.94 475 SER B O 1
ATOM 10709 N N . MET B 1 476 ? -14.289 0.216 -22.125 1 90.38 476 MET B N 1
ATOM 10710 C CA . MET B 1 476 ? -14.922 0.88 -23.266 1 90.38 476 MET B CA 1
ATOM 10711 C C . MET B 1 476 ? -14.672 2.383 -23.219 1 90.38 476 MET B C 1
ATOM 10713 O O . MET B 1 476 ? -14.359 2.99 -24.25 1 90.38 476 MET B O 1
ATOM 10717 N N . TYR B 1 477 ? -14.883 2.938 -22.047 1 94.31 477 TYR B N 1
ATOM 10718 C CA . TYR B 1 477 ? -14.648 4.363 -21.859 1 94.31 477 TYR B CA 1
ATOM 10719 C C . TYR B 1 477 ? -13.211 4.734 -22.219 1 94.31 477 TYR B C 1
ATOM 10721 O O . TYR B 1 477 ? -12.969 5.73 -22.891 1 94.31 477 TYR B O 1
ATOM 10729 N N . ARG B 1 478 ? -12.258 3.973 -21.828 1 91.25 478 ARG B N 1
ATOM 10730 C CA . ARG B 1 478 ? -10.844 4.203 -22.094 1 91.25 478 ARG B CA 1
ATOM 10731 C C . ARG B 1 478 ? -10.555 4.125 -23.594 1 91.25 478 ARG B C 1
ATOM 10733 O O . ARG B 1 478 ? -9.828 4.961 -24.125 1 91.25 478 ARG B O 1
ATOM 10740 N N . ASP B 1 479 ? -11.047 3.139 -24.203 1 90.44 479 ASP B N 1
ATOM 10741 C CA . ASP B 1 479 ? -10.828 2.943 -25.625 1 90.44 479 ASP B CA 1
ATOM 10742 C C . ASP B 1 479 ? -11.398 4.105 -26.438 1 90.44 479 ASP B C 1
ATOM 10744 O O . ASP B 1 479 ? -10.789 4.535 -27.422 1 90.44 479 ASP B O 1
ATOM 10748 N N . LYS B 1 480 ? -12.539 4.555 -26 1 94.12 480 LYS B N 1
ATOM 10749 C CA . LYS B 1 480 ? -13.141 5.688 -26.703 1 94.12 480 LYS B CA 1
ATOM 10750 C C . LYS B 1 480 ? -12.297 6.945 -26.547 1 94.12 480 LYS B C 1
ATOM 10752 O O . LYS B 1 480 ? -12.188 7.746 -27.484 1 94.12 480 LYS B O 1
ATOM 10757 N N . GLN B 1 481 ? -11.75 7.137 -25.375 1 94.44 481 GLN B N 1
ATOM 10758 C CA . GLN B 1 481 ? -10.875 8.281 -25.141 1 94.44 481 GLN B CA 1
ATOM 10759 C C . GLN B 1 481 ? -9.656 8.234 -26.062 1 94.44 481 GLN B C 1
ATOM 10761 O O . GLN B 1 481 ? -9.258 9.25 -26.641 1 94.44 481 GLN B O 1
ATOM 10766 N N . LYS B 1 482 ? -9.062 7.066 -26.203 1 92.06 482 LYS B N 1
ATOM 10767 C CA . LYS B 1 482 ? -7.887 6.895 -27.062 1 92.06 482 LYS B CA 1
ATOM 10768 C C . LYS B 1 482 ? -8.211 7.188 -28.516 1 92.06 482 LYS B C 1
ATOM 10770 O O . LYS B 1 482 ? -7.375 7.727 -29.25 1 92.06 482 LYS B O 1
ATOM 10775 N N . LYS B 1 483 ? -9.398 6.82 -28.859 1 92.81 483 LYS B N 1
ATOM 10776 C CA . LYS B 1 483 ? -9.836 7.023 -30.25 1 92.81 483 LYS B CA 1
ATOM 10777 C C . LYS B 1 483 ? -10.141 8.492 -30.516 1 92.81 483 LYS B C 1
ATOM 10779 O O . LYS B 1 483 ? -9.711 9.047 -31.531 1 92.81 483 LYS B O 1
ATOM 10784 N N . LEU B 1 484 ? -10.828 9.133 -29.594 1 93.12 484 LEU B N 1
ATOM 10785 C CA . LEU B 1 484 ? -11.312 10.484 -29.812 1 93.12 484 LEU B CA 1
ATOM 10786 C C . LEU B 1 484 ? -10.227 11.508 -29.484 1 93.12 484 LEU B C 1
ATOM 10788 O O . LEU B 1 484 ? -10.18 12.578 -30.094 1 93.12 484 LEU B O 1
ATOM 10792 N N . TYR B 1 485 ? -9.43 11.141 -28.422 1 92.38 485 TYR B N 1
ATOM 10793 C CA . TYR B 1 485 ? -8.367 12.039 -28 1 92.38 485 TYR B CA 1
ATOM 10794 C C . TYR B 1 485 ? -7.008 11.352 -28.047 1 92.38 485 TYR B C 1
ATOM 10796 O O . TYR B 1 485 ? -6.371 11.141 -27 1 92.38 485 TYR B O 1
ATOM 10804 N N . PRO B 1 486 ? -6.414 11.047 -29.125 1 87.38 486 PRO B N 1
ATOM 10805 C CA . PRO B 1 486 ? -5.195 10.242 -29.234 1 87.38 486 PRO B CA 1
ATOM 10806 C C . PRO B 1 486 ? -3.986 10.906 -28.578 1 87.38 486 PRO B C 1
ATOM 10808 O O . PRO B 1 486 ? -3.08 10.219 -28.109 1 87.38 486 PRO B O 1
ATOM 10811 N N . ASN B 1 487 ? -4.004 12.219 -28.484 1 86.69 487 ASN B N 1
ATOM 10812 C CA . ASN B 1 487 ? -2.838 12.914 -27.953 1 86.69 487 ASN B CA 1
ATOM 10813 C C . ASN B 1 487 ? -3.059 13.328 -26.5 1 86.69 487 ASN B C 1
ATOM 10815 O O . ASN B 1 487 ? -2.174 13.922 -25.875 1 86.69 487 ASN B O 1
ATOM 10819 N N . ALA B 1 488 ? -4.211 12.984 -26.031 1 86.69 488 ALA B N 1
ATOM 10820 C CA . ALA B 1 488 ? -4.5 13.375 -24.656 1 86.69 488 ALA B CA 1
ATOM 10821 C C . ALA B 1 488 ? -4.328 12.195 -23.703 1 86.69 488 ALA B C 1
ATOM 10823 O O . ALA B 1 488 ? -4.449 11.039 -24.109 1 86.69 488 ALA B O 1
ATOM 10824 N N . ARG B 1 489 ? -3.922 12.5 -22.609 1 86 489 ARG B N 1
ATOM 10825 C CA . ARG B 1 489 ? -3.818 11.469 -21.578 1 86 489 ARG B CA 1
ATOM 10826 C C . ARG B 1 489 ? -5.191 10.922 -21.203 1 86 489 ARG B C 1
ATOM 10828 O O . ARG B 1 489 ? -6.164 11.672 -21.125 1 86 489 ARG B O 1
ATOM 10835 N N . VAL B 1 490 ? -5.23 9.664 -21.031 1 88.69 490 VAL B N 1
ATOM 10836 C CA . VAL B 1 490 ? -6.477 9.016 -20.641 1 88.69 490 VAL B CA 1
ATOM 10837 C C . VAL B 1 490 ? -6.816 9.391 -19.188 1 88.69 490 VAL B C 1
ATOM 10839 O O . VAL B 1 490 ? -5.961 9.32 -18.312 1 88.69 490 VAL B O 1
ATOM 10842 N N . LYS B 1 491 ? -8.016 9.867 -18.984 1 91 491 LYS B N 1
ATOM 10843 C CA . LYS B 1 491 ? -8.469 10.289 -17.672 1 91 491 LYS B CA 1
ATOM 10844 C C . LYS B 1 491 ? -9.555 9.359 -17.141 1 91 491 LYS B C 1
ATOM 10846 O O . LYS B 1 491 ? -10.422 8.914 -17.891 1 91 491 LYS B O 1
ATOM 10851 N N . ALA B 1 492 ? -9.438 9.008 -15.93 1 89.25 492 ALA B N 1
ATOM 10852 C CA . ALA B 1 492 ? -10.5 8.25 -15.273 1 89.25 492 ALA B CA 1
ATOM 10853 C C . ALA B 1 492 ? -11.523 9.18 -14.625 1 89.25 492 ALA B C 1
ATOM 10855 O O . ALA B 1 492 ? -11.172 10.258 -14.141 1 89.25 492 ALA B O 1
ATOM 10856 N N . LEU B 1 493 ? -12.75 8.766 -14.656 1 93.12 493 LEU B N 1
ATOM 10857 C CA . LEU B 1 493 ? -13.773 9.539 -13.969 1 93.12 493 LEU B CA 1
ATOM 10858 C C . LEU B 1 493 ? -13.492 9.594 -12.469 1 93.12 493 LEU B C 1
ATOM 10860 O O . LEU B 1 493 ? -12.961 8.633 -11.898 1 93.12 493 LEU B O 1
ATOM 10864 N N . LYS B 1 494 ? -13.781 10.68 -11.93 1 91.69 494 LYS B N 1
ATOM 10865 C CA . LYS B 1 494 ? -13.5 10.883 -10.508 1 91.69 494 LYS B CA 1
ATOM 10866 C C . LYS B 1 494 ? -14.789 10.922 -9.695 1 91.69 494 LYS B C 1
ATOM 10868 O O . LYS B 1 494 ? -15.828 11.359 -10.188 1 91.69 494 LYS B O 1
ATOM 10873 N N . LYS B 1 495 ? -14.633 10.461 -8.492 1 91.12 495 LYS B N 1
ATOM 10874 C CA . LYS B 1 495 ? -15.75 10.547 -7.551 1 91.12 495 LYS B CA 1
ATOM 10875 C C . LYS B 1 495 ? -16.016 12 -7.156 1 91.12 495 LYS B C 1
ATOM 10877 O O . LYS B 1 495 ? -15.094 12.789 -6.977 1 91.12 495 LYS B O 1
ATOM 10882 N N . VAL B 1 496 ? -17.25 12.359 -6.996 1 90.19 496 VAL B N 1
ATOM 10883 C CA . VAL B 1 496 ? -17.625 13.734 -6.695 1 90.19 496 VAL B CA 1
ATOM 10884 C C . VAL B 1 496 ? -17.375 14.031 -5.215 1 90.19 496 VAL B C 1
ATOM 10886 O O . VAL B 1 496 ? -16.797 15.062 -4.871 1 90.19 496 VAL B O 1
ATOM 10889 N N . GLU B 1 497 ? -17.828 13.094 -4.375 1 81.81 497 GLU B N 1
ATOM 10890 C CA . GLU B 1 497 ? -17.703 13.336 -2.939 1 81.81 497 GLU B CA 1
ATOM 10891 C C . GLU B 1 497 ? -16.562 12.516 -2.338 1 81.81 497 GLU B C 1
ATOM 10893 O O . GLU B 1 497 ? -16.703 11.305 -2.146 1 81.81 497 GLU B O 1
ATOM 10898 N N . THR B 1 498 ? -15.422 13.195 -2.135 1 77.31 498 THR B N 1
ATOM 10899 C CA . THR B 1 498 ? -14.281 12.562 -1.473 1 77.31 498 THR B CA 1
ATOM 10900 C C . THR B 1 498 ? -13.695 13.484 -0.406 1 77.31 498 THR B C 1
ATOM 10902 O O . THR B 1 498 ? -14.172 14.602 -0.218 1 77.31 498 THR B O 1
ATOM 10905 N N . THR B 1 499 ? -12.805 12.969 0.389 1 70.44 499 THR B N 1
ATOM 10906 C CA . THR B 1 499 ? -12.109 13.766 1.402 1 70.44 499 THR B CA 1
ATOM 10907 C C . THR B 1 499 ? -11.031 14.633 0.765 1 70.44 499 THR B C 1
ATOM 10909 O O . THR B 1 499 ? -10.445 15.492 1.432 1 70.44 499 THR B O 1
ATOM 10912 N N . ARG B 1 500 ? -10.922 14.555 -0.536 1 76.25 500 ARG B N 1
ATOM 10913 C CA . ARG B 1 500 ? -9.898 15.336 -1.223 1 76.25 500 ARG B CA 1
ATOM 10914 C C . ARG B 1 500 ? -10.375 16.766 -1.479 1 76.25 500 ARG B C 1
ATOM 10916 O O . ARG B 1 500 ? -11.562 16.984 -1.748 1 76.25 500 ARG B O 1
ATOM 10923 N N . TRP B 1 501 ? -9.445 17.641 -1.449 1 79.06 501 TRP B N 1
ATOM 10924 C CA . TRP B 1 501 ? -9.742 19.047 -1.693 1 79.06 501 TRP B CA 1
ATOM 10925 C C . TRP B 1 501 ? -10.266 19.25 -3.109 1 79.06 501 TRP B C 1
ATOM 10927 O O . TRP B 1 501 ? -9.719 18.703 -4.07 1 79.06 501 TRP B O 1
ATOM 10937 N N . MET B 1 502 ? -11.352 19.875 -3.25 1 87.38 502 MET B N 1
ATOM 10938 C CA . MET B 1 502 ? -11.898 20.312 -4.527 1 87.38 502 MET B CA 1
ATOM 10939 C C . MET B 1 502 ? -12.25 19.125 -5.41 1 87.38 502 MET B C 1
ATOM 10941 O O . MET B 1 502 ? -12.016 19.156 -6.621 1 87.38 502 MET B O 1
ATOM 10945 N N . SER B 1 503 ? -12.703 18.062 -4.805 1 91 503 SER B N 1
ATOM 10946 C CA . SER B 1 503 ? -13.062 16.859 -5.539 1 91 503 SER B CA 1
ATOM 10947 C C . SER B 1 503 ? -14.141 17.141 -6.578 1 91 503 SER B C 1
ATOM 10949 O O . SER B 1 503 ? -14.102 16.594 -7.684 1 91 503 SER B O 1
ATOM 10951 N N . GLN B 1 504 ? -15.055 18.078 -6.312 1 93.38 504 GLN B N 1
ATOM 10952 C CA . GLN B 1 504 ? -16.141 18.422 -7.223 1 93.38 504 GLN B CA 1
ATOM 10953 C C . GLN B 1 504 ? -15.609 19.094 -8.484 1 93.38 504 GLN B C 1
ATOM 10955 O O . GLN B 1 504 ? -16.062 18.781 -9.594 1 93.38 504 GLN B O 1
ATOM 10960 N N . ALA B 1 505 ? -14.695 19.953 -8.281 1 93.25 505 ALA B N 1
ATOM 10961 C CA . ALA B 1 505 ? -14.109 20.688 -9.414 1 93.25 505 ALA B CA 1
ATOM 10962 C C . ALA B 1 505 ? -13.367 19.734 -10.344 1 93.25 505 ALA B C 1
ATOM 10964 O O . ALA B 1 505 ? -13.516 19.812 -11.57 1 93.25 505 ALA B O 1
ATOM 10965 N N . TYR B 1 506 ? -12.648 18.828 -9.797 1 93.19 506 TYR B N 1
ATOM 10966 C CA . TYR B 1 506 ? -11.875 17.891 -10.609 1 93.19 506 TYR B CA 1
ATOM 10967 C C . TYR B 1 506 ? -12.789 16.922 -11.336 1 93.19 506 TYR B C 1
ATOM 10969 O O . TYR B 1 506 ? -12.539 16.562 -12.492 1 93.19 506 TYR B O 1
ATOM 10977 N N . ALA B 1 507 ? -13.758 16.453 -10.609 1 95.31 507 ALA B N 1
ATOM 10978 C CA . ALA B 1 507 ? -14.727 15.57 -11.234 1 95.31 507 ALA B CA 1
ATOM 10979 C C . ALA B 1 507 ? -15.406 16.25 -12.422 1 95.31 507 ALA B C 1
ATOM 10981 O O . ALA B 1 507 ? -15.539 15.648 -13.492 1 95.31 507 ALA B O 1
ATOM 10982 N N . LEU B 1 508 ? -15.828 17.5 -12.266 1 96.38 508 LEU B N 1
ATOM 10983 C CA . LEU B 1 508 ? -16.516 18.25 -13.312 1 96.38 508 LEU B CA 1
ATOM 10984 C C . LEU B 1 508 ? -15.594 18.5 -14.508 1 96.38 508 LEU B C 1
ATOM 10986 O O . LEU B 1 508 ? -16.016 18.328 -15.656 1 96.38 508 LEU B O 1
ATOM 10990 N N . THR B 1 509 ? -14.422 18.875 -14.227 1 95.12 509 THR B N 1
ATOM 10991 C CA . THR B 1 509 ? -13.453 19.141 -15.289 1 95.12 509 THR B CA 1
ATOM 10992 C C . THR B 1 509 ? -13.211 17.891 -16.125 1 95.12 509 THR B C 1
ATOM 10994 O O . THR B 1 509 ? -13.141 17.953 -17.359 1 95.12 509 THR B O 1
ATOM 10997 N N . THR B 1 510 ? -13.086 16.75 -15.477 1 95.19 510 THR B N 1
ATOM 10998 C CA . THR B 1 510 ? -12.859 15.5 -16.188 1 95.19 510 THR B CA 1
ATOM 10999 C C . THR B 1 510 ? -14.047 15.164 -17.078 1 95.19 510 THR B C 1
ATOM 11001 O O . THR B 1 510 ? -13.867 14.75 -18.234 1 95.19 510 THR B O 1
ATOM 11004 N N . VAL B 1 511 ? -15.25 15.375 -16.594 1 96.62 511 VAL B N 1
ATOM 11005 C CA . VAL B 1 511 ? -16.453 15.062 -17.359 1 96.62 511 VAL B CA 1
ATOM 11006 C C . VAL B 1 511 ? -16.547 15.977 -18.578 1 96.62 511 VAL B C 1
ATOM 11008 O O . VAL B 1 511 ? -16.844 15.516 -19.672 1 96.62 511 VAL B O 1
ATOM 11011 N N . LEU B 1 512 ? -16.281 17.25 -18.406 1 95.25 512 LEU B N 1
ATOM 11012 C CA . LEU B 1 512 ? -16.391 18.203 -19.5 1 95.25 512 LEU B CA 1
ATOM 11013 C C . LEU B 1 512 ? -15.305 17.953 -20.547 1 95.25 512 LEU B C 1
ATOM 11015 O O . LEU B 1 512 ? -15.57 18.078 -21.75 1 95.25 512 LEU B O 1
ATOM 11019 N N . GLU B 1 513 ? -14.125 17.578 -20.141 1 93.75 513 GLU B N 1
ATOM 11020 C CA . GLU B 1 513 ? -13.016 17.344 -21.062 1 93.75 513 GLU B CA 1
ATOM 11021 C C . GLU B 1 513 ? -13.211 16.062 -21.844 1 93.75 513 GLU B C 1
ATOM 11023 O O . GLU B 1 513 ? -12.688 15.914 -22.953 1 93.75 513 GLU B O 1
ATOM 11028 N N . THR B 1 514 ? -13.938 15.133 -21.25 1 95.75 514 THR B N 1
ATOM 11029 C CA . THR B 1 514 ? -14.109 13.836 -21.906 1 95.75 514 THR B CA 1
ATOM 11030 C C . THR B 1 514 ? -15.578 13.586 -22.219 1 95.75 514 THR B C 1
ATOM 11032 O O . THR B 1 514 ? -16.031 12.438 -22.234 1 95.75 514 THR B O 1
ATOM 11035 N N . LEU B 1 515 ? -16.328 14.609 -22.422 1 95.06 515 LEU B N 1
ATOM 11036 C CA . LEU B 1 515 ? -17.781 14.5 -22.594 1 95.06 515 LEU B CA 1
ATOM 11037 C C . LEU B 1 515 ? -18.125 13.656 -23.812 1 95.06 515 LEU B C 1
ATOM 11039 O O . LEU B 1 515 ? -19 12.781 -23.734 1 95.06 515 LEU B O 1
ATOM 11043 N N . ASP B 1 516 ? -17.438 13.836 -24.906 1 93.75 516 ASP B N 1
ATOM 11044 C CA . ASP B 1 516 ? -17.734 13.094 -26.125 1 93.75 516 ASP B CA 1
ATOM 11045 C C . ASP B 1 516 ? -17.469 11.602 -25.938 1 93.75 516 ASP B C 1
ATOM 11047 O O . ASP B 1 516 ? -18.234 10.766 -26.406 1 93.75 516 ASP B O 1
ATOM 11051 N N . SER B 1 517 ? -16.359 11.312 -25.312 1 95.25 517 SER B N 1
ATOM 11052 C CA . SER B 1 517 ? -16.031 9.914 -25.047 1 95.25 517 SER B CA 1
ATOM 11053 C C . SER B 1 517 ? -17.062 9.266 -24.141 1 95.25 517 SER B C 1
ATOM 11055 O O . SER B 1 517 ? -17.391 8.086 -24.312 1 95.25 517 SER B O 1
ATOM 11057 N N . ILE B 1 518 ? -17.578 10.016 -23.188 1 96.88 518 ILE B N 1
ATOM 11058 C CA . ILE B 1 518 ? -18.594 9.508 -22.266 1 96.88 518 ILE B CA 1
ATOM 11059 C C . ILE B 1 518 ? -19.875 9.195 -23.031 1 96.88 518 ILE B C 1
ATOM 11061 O O . ILE B 1 518 ? -20.453 8.117 -22.875 1 96.88 518 ILE B O 1
ATOM 11065 N N . LEU B 1 519 ? -20.312 10.117 -23.906 1 94.56 519 LEU B N 1
ATOM 11066 C CA . LEU B 1 519 ? -21.547 9.961 -24.672 1 94.56 519 LEU B CA 1
ATOM 11067 C C . LEU B 1 519 ? -21.453 8.766 -25.625 1 94.56 519 LEU B C 1
ATOM 11069 O O . LEU B 1 519 ? -22.391 7.957 -25.703 1 94.56 519 LEU B O 1
ATOM 11073 N N . GLU B 1 520 ? -20.344 8.609 -26.25 1 94.38 520 GLU B N 1
ATOM 11074 C CA . GLU B 1 520 ? -20.156 7.484 -27.156 1 94.38 520 GLU B CA 1
ATOM 11075 C C . GLU B 1 520 ? -20.141 6.16 -26.391 1 94.38 520 GLU B C 1
ATOM 11077 O O . GLU B 1 520 ? -20.641 5.148 -26.875 1 94.38 520 GLU B O 1
ATOM 11082 N N . THR B 1 521 ? -19.469 6.16 -25.266 1 94.81 521 THR B N 1
ATOM 11083 C CA . THR B 1 521 ? -19.422 4.957 -24.438 1 94.81 521 THR B CA 1
ATOM 11084 C C . THR B 1 521 ? -20.844 4.539 -24.031 1 94.81 521 THR B C 1
ATOM 11086 O O . THR B 1 521 ? -21.203 3.367 -24.141 1 94.81 521 THR B O 1
ATOM 11089 N N . LEU B 1 522 ? -21.641 5.539 -23.578 1 94.06 522 LEU B N 1
ATOM 11090 C CA . LEU B 1 522 ? -23 5.254 -23.141 1 94.06 522 LEU B CA 1
ATOM 11091 C C . LEU B 1 522 ? -23.844 4.77 -24.312 1 94.06 522 LEU B C 1
ATOM 11093 O O . LEU B 1 522 ? -24.672 3.871 -24.156 1 94.06 522 LEU B O 1
ATOM 11097 N N . GLU B 1 523 ? -23.641 5.309 -25.453 1 91.38 523 GLU B N 1
ATOM 11098 C CA . GLU B 1 523 ? -24.375 4.891 -26.641 1 91.38 523 GLU B CA 1
ATOM 11099 C C . GLU B 1 523 ? -24.016 3.459 -27.031 1 91.38 523 GLU B C 1
ATOM 11101 O O . GLU B 1 523 ? -24.891 2.682 -27.422 1 91.38 523 GLU B O 1
ATOM 11106 N N . ASP B 1 524 ? -22.766 3.191 -26.906 1 90.44 524 ASP B N 1
ATOM 11107 C CA . ASP B 1 524 ? -22.312 1.842 -27.234 1 90.44 524 ASP B CA 1
ATOM 11108 C C . ASP B 1 524 ? -22.891 0.819 -26.25 1 90.44 524 ASP B C 1
ATOM 11110 O O . ASP B 1 524 ? -23.234 -0.299 -26.656 1 90.44 524 ASP B O 1
ATOM 11114 N N . ILE B 1 525 ? -22.922 1.192 -25.062 1 89.06 525 ILE B N 1
ATOM 11115 C CA . ILE B 1 525 ? -23.469 0.295 -24.047 1 89.06 525 ILE B CA 1
ATOM 11116 C C . ILE B 1 525 ? -24.953 0.068 -24.312 1 89.06 525 ILE B C 1
ATOM 11118 O O . ILE B 1 525 ? -25.453 -1.049 -24.156 1 89.06 525 ILE B O 1
ATOM 11122 N N . LYS B 1 526 ? -25.594 1.086 -24.703 1 84.25 526 LYS B N 1
ATOM 11123 C CA . LYS B 1 526 ? -27.016 1.006 -25 1 84.25 526 LYS B CA 1
ATOM 11124 C C . LYS B 1 526 ? -27.281 0.126 -26.219 1 84.25 526 LYS B C 1
ATOM 11126 O O . LYS B 1 526 ? -28.25 -0.634 -26.25 1 84.25 526 LYS B O 1
ATOM 11131 N N . SER B 1 527 ? -26.375 0.194 -27.156 1 78.75 527 SER B N 1
ATOM 11132 C CA . SER B 1 527 ? -26.594 -0.491 -28.438 1 78.75 527 SER B CA 1
ATOM 11133 C C . SER B 1 527 ? -26 -1.899 -28.406 1 78.75 527 SER B C 1
ATOM 11135 O O . SER B 1 527 ? -26.125 -2.646 -29.375 1 78.75 527 SER B O 1
ATOM 11137 N N . PHE B 1 528 ? -25.156 -2.143 -27.438 1 68.19 528 PHE B N 1
ATOM 11138 C CA . PHE B 1 528 ? -24.469 -3.428 -27.391 1 68.19 528 PHE B CA 1
ATOM 11139 C C . PHE B 1 528 ? -25.453 -4.57 -27.656 1 68.19 528 PHE B C 1
ATOM 11141 O O . PHE B 1 528 ? -26.531 -4.613 -27.078 1 68.19 528 PHE B O 1
ATOM 11148 N N . LYS B 1 529 ? -25.188 -5.18 -28.828 1 51.75 529 LYS B N 1
ATOM 11149 C CA . LYS B 1 529 ? -25.906 -6.34 -29.328 1 51.75 529 LYS B CA 1
ATOM 11150 C C . LYS B 1 529 ? -25.875 -7.492 -28.328 1 51.75 529 LYS B C 1
ATOM 11152 O O . LYS B 1 529 ? -24.797 -7.906 -27.891 1 51.75 529 LYS B O 1
ATOM 11157 N N . GLY B 1 530 ? -26.922 -7.66 -27.328 1 53.69 530 GLY B N 1
ATOM 11158 C CA . GLY B 1 530 ? -27.312 -8.672 -26.359 1 53.69 530 GLY B CA 1
ATOM 11159 C C . GLY B 1 530 ? -28.062 -8.102 -25.172 1 53.69 530 GLY B C 1
ATOM 11160 O O . GLY B 1 530 ? -28.203 -6.883 -25.047 1 53.69 530 GLY B O 1
ATOM 11161 N N . GLN B 1 531 ? -28.641 -8.992 -24.422 1 52.38 531 GLN B N 1
ATOM 11162 C CA . GLN B 1 531 ? -29.625 -8.695 -23.391 1 52.38 531 GLN B CA 1
ATOM 11163 C C . GLN B 1 531 ? -29.031 -7.777 -22.312 1 52.38 531 GLN B C 1
ATOM 11165 O O . GLN B 1 531 ? -28.234 -8.219 -21.484 1 52.38 531 GLN B O 1
ATOM 11170 N N . VAL B 1 532 ? -28.75 -6.434 -22.75 1 62.09 532 VAL B N 1
ATOM 11171 C CA . VAL B 1 532 ? -28.484 -5.531 -21.625 1 62.09 532 VAL B CA 1
ATOM 11172 C C . VAL B 1 532 ? -29.641 -5.586 -20.625 1 62.09 532 VAL B C 1
ATOM 11174 O O . VAL B 1 532 ? -30.812 -5.633 -21.016 1 62.09 532 VAL B O 1
ATOM 11177 N N . ASP B 1 533 ? -29.266 -5.883 -19.531 1 70.56 533 ASP B N 1
ATOM 11178 C CA . ASP B 1 533 ? -30.25 -5.895 -18.453 1 70.56 533 ASP B CA 1
ATOM 11179 C C . ASP B 1 533 ? -31.078 -4.613 -18.453 1 70.56 533 ASP B C 1
ATOM 11181 O O . ASP B 1 533 ? -30.594 -3.549 -18.828 1 70.56 533 ASP B O 1
ATOM 11185 N N . PHE B 1 534 ? -32.375 -4.738 -18.5 1 71 534 PHE B N 1
ATOM 11186 C CA . PHE B 1 534 ? -33.312 -3.631 -18.531 1 71 534 PHE B CA 1
ATOM 11187 C C . PHE B 1 534 ? -32.875 -2.518 -17.594 1 71 534 PHE B C 1
ATOM 11189 O O . PHE B 1 534 ? -33.062 -1.335 -17.891 1 71 534 PHE B O 1
ATOM 11196 N N . LYS B 1 535 ? -32.281 -2.941 -16.547 1 78.81 535 LYS B N 1
ATOM 11197 C CA . LYS B 1 535 ? -31.844 -1.931 -15.586 1 78.81 535 LYS B CA 1
ATOM 11198 C C . LYS B 1 535 ? -30.688 -1.105 -16.125 1 78.81 535 LYS B C 1
ATOM 11200 O O . LYS B 1 535 ? -30.688 0.123 -16.031 1 78.81 535 LYS B O 1
ATOM 11205 N N . THR B 1 536 ? -29.75 -1.685 -16.719 1 85.44 536 THR B N 1
ATOM 11206 C CA . THR B 1 536 ? -28.578 -1.014 -17.281 1 85.44 536 THR B CA 1
ATOM 11207 C C . THR B 1 536 ? -28.969 -0.124 -18.453 1 85.44 536 THR B C 1
ATOM 11209 O O . THR B 1 536 ? -28.453 0.987 -18.594 1 85.44 536 THR B O 1
ATOM 11212 N N . GLY B 1 537 ? -29.875 -0.597 -19.234 1 84.38 537 GLY B N 1
ATOM 11213 C CA . GLY B 1 537 ? -30.328 0.189 -20.375 1 84.38 537 GLY B CA 1
ATOM 11214 C C . GLY B 1 537 ? -31.047 1.466 -19.953 1 84.38 537 GLY B C 1
ATOM 11215 O O . GLY B 1 537 ? -30.812 2.525 -20.547 1 84.38 537 GLY B O 1
ATOM 11216 N N . ALA B 1 538 ? -31.875 1.32 -18.969 1 85.38 538 ALA B N 1
ATOM 11217 C CA . ALA B 1 538 ? -32.594 2.482 -18.484 1 85.38 538 ALA B CA 1
ATOM 11218 C C . ALA B 1 538 ? -31.656 3.514 -17.859 1 85.38 538 ALA B C 1
ATOM 11220 O O . ALA B 1 538 ? -31.828 4.719 -18.078 1 85.38 538 ALA B O 1
ATOM 11221 N N . GLU B 1 539 ? -30.766 3 -17.094 1 90.19 539 GLU B N 1
ATOM 11222 C CA . GLU B 1 539 ? -29.797 3.91 -16.484 1 90.19 539 GLU B CA 1
ATOM 11223 C C . GLU B 1 539 ? -28.953 4.621 -17.531 1 90.19 539 GLU B C 1
ATOM 11225 O O . GLU B 1 539 ? -28.672 5.812 -17.406 1 90.19 539 GLU B O 1
ATOM 11230 N N . CYS B 1 540 ? -28.594 3.951 -18.531 1 90.5 540 CYS B N 1
ATOM 11231 C CA . CYS B 1 540 ? -27.812 4.516 -19.625 1 90.5 540 CYS B CA 1
ATOM 11232 C C . CYS B 1 540 ? -28.594 5.613 -20.344 1 90.5 540 CYS B C 1
ATOM 11234 O O . CYS B 1 540 ? -28.062 6.68 -20.641 1 90.5 540 CYS B O 1
ATOM 11236 N N . THR B 1 541 ? -29.812 5.324 -20.562 1 89.19 541 THR B N 1
ATOM 11237 C CA . THR B 1 541 ? -30.672 6.293 -21.25 1 89.19 541 THR B CA 1
ATOM 11238 C C . THR B 1 541 ? -30.859 7.547 -20.406 1 89.19 541 THR B C 1
ATOM 11240 O O . THR B 1 541 ? -30.828 8.664 -20.922 1 89.19 541 THR B O 1
ATOM 11243 N N . GLY B 1 542 ? -31.078 7.305 -19.188 1 91 542 GLY B N 1
ATOM 11244 C CA . GLY B 1 542 ? -31.219 8.438 -18.281 1 91 542 GLY B CA 1
ATOM 11245 C C . GLY B 1 542 ? -29.984 9.328 -18.25 1 91 542 GLY B C 1
ATOM 11246 O O . GLY B 1 542 ? -30.094 10.555 -18.281 1 91 542 GLY B O 1
ATOM 11247 N N . LEU B 1 543 ? -28.844 8.75 -18.234 1 95.5 543 LEU B N 1
ATOM 11248 C CA . LEU B 1 543 ? -27.594 9.492 -18.188 1 95.5 543 LEU B CA 1
ATOM 11249 C C . LEU B 1 543 ? -27.344 10.219 -19.5 1 95.5 543 LEU B C 1
ATOM 11251 O O . LEU B 1 543 ? -26.891 11.367 -19.516 1 95.5 543 LEU B O 1
ATOM 11255 N N . LEU B 1 544 ? -27.672 9.555 -20.609 1 92.81 544 LEU B N 1
ATOM 11256 C CA . LEU B 1 544 ? -27.5 10.156 -21.938 1 92.81 544 LEU B CA 1
ATOM 11257 C C . LEU B 1 544 ? -28.391 11.391 -22.094 1 92.81 544 LEU B C 1
ATOM 11259 O O . LEU B 1 544 ? -27.938 12.43 -22.562 1 92.81 544 LEU B O 1
ATOM 11263 N N . CYS B 1 545 ? -29.562 11.242 -21.594 1 90.5 545 CYS B N 1
ATOM 11264 C CA . CYS B 1 545 ? -30.516 12.344 -21.703 1 90.5 545 CYS B CA 1
ATOM 11265 C C . CYS B 1 545 ? -30.062 13.539 -20.875 1 90.5 545 CYS B C 1
ATOM 11267 O O . CYS B 1 545 ? -30.172 14.68 -21.312 1 90.5 545 CYS B O 1
ATOM 11269 N N . PHE B 1 546 ? -29.609 13.258 -19.797 1 93.88 546 PHE B N 1
ATOM 11270 C CA . PHE B 1 546 ? -29.188 14.328 -18.906 1 93.88 546 PHE B CA 1
ATOM 11271 C C . PHE B 1 546 ? -27.953 15.039 -19.453 1 93.88 546 PHE B C 1
ATOM 11273 O O . PHE B 1 546 ? -27.906 16.266 -19.484 1 93.88 546 PHE B O 1
ATOM 11280 N N . LEU B 1 547 ? -26.938 14.312 -19.922 1 94.62 547 LEU B N 1
ATOM 11281 C CA . LEU B 1 547 ? -25.656 14.867 -20.344 1 94.62 547 LEU B CA 1
ATOM 11282 C C . LEU B 1 547 ? -25.797 15.633 -21.656 1 94.62 547 LEU B C 1
ATOM 11284 O O . LEU B 1 547 ? -24.969 16.484 -21.969 1 94.62 547 LEU B O 1
ATOM 11288 N N . GLN B 1 548 ? -26.844 15.32 -22.328 1 90.81 548 GLN B N 1
ATOM 11289 C CA . GLN B 1 548 ? -27.078 16 -23.594 1 90.81 548 GLN B CA 1
ATOM 11290 C C . GLN B 1 548 ? -28.031 17.188 -23.406 1 90.81 548 GLN B C 1
ATOM 11292 O O . GLN B 1 548 ? -28.25 17.953 -24.344 1 90.81 548 GLN B O 1
ATOM 11297 N N . SER B 1 549 ? -28.484 17.344 -22.203 1 91.75 549 SER B N 1
ATOM 11298 C CA . SER B 1 549 ? -29.422 18.422 -21.938 1 91.75 549 SER B CA 1
ATOM 11299 C C . SER B 1 549 ? -28.703 19.766 -21.828 1 91.75 549 SER B C 1
ATOM 11301 O O . SER B 1 549 ? -27.562 19.828 -21.391 1 91.75 549 SER B O 1
ATOM 11303 N N . PHE B 1 550 ? -29.359 20.828 -22.203 1 92.31 550 PHE B N 1
ATOM 11304 C CA . PHE B 1 550 ? -28.781 22.156 -22.094 1 92.31 550 PHE B CA 1
ATOM 11305 C C . PHE B 1 550 ? -28.641 22.578 -20.641 1 92.31 550 PHE B C 1
ATOM 11307 O O . PHE B 1 550 ? -27.719 23.328 -20.297 1 92.31 550 PHE B O 1
ATOM 11314 N N . ASN B 1 551 ? -29.547 22.062 -19.828 1 90.69 551 ASN B N 1
ATOM 11315 C CA . ASN B 1 551 ? -29.469 22.328 -18.391 1 90.69 551 ASN B CA 1
ATOM 11316 C C . ASN B 1 551 ? -28.141 21.844 -17.812 1 90.69 551 ASN B C 1
ATOM 11318 O O . ASN B 1 551 ? -27.547 22.516 -16.969 1 90.69 551 ASN B O 1
ATOM 11322 N N . PHE B 1 552 ? -27.734 20.672 -18.203 1 94.69 552 PHE B N 1
ATOM 11323 C CA . PHE B 1 552 ? -26.453 20.125 -17.75 1 94.69 552 PHE B CA 1
ATOM 11324 C C . PHE B 1 552 ? -25.297 21 -18.203 1 94.69 552 PHE B C 1
ATOM 11326 O O . PHE B 1 552 ? -24.453 21.391 -17.391 1 94.69 552 PHE B O 1
ATOM 11333 N N . LEU B 1 553 ? -25.312 21.328 -19.453 1 94.94 553 LEU B N 1
ATOM 11334 C CA . LEU B 1 553 ? -24.203 22.078 -20.031 1 94.94 553 LEU B CA 1
ATOM 11335 C C . LEU B 1 553 ? -24.094 23.469 -19.406 1 94.94 553 LEU B C 1
ATOM 11337 O O . LEU B 1 553 ? -23 23.906 -19.062 1 94.94 553 LEU B O 1
ATOM 11341 N N . LEU B 1 554 ? -25.234 24.078 -19.281 1 94.88 554 LEU B N 1
ATOM 11342 C CA . LEU B 1 554 ? -25.234 25.438 -18.75 1 94.88 554 LEU B CA 1
ATOM 11343 C C . LEU B 1 554 ? -24.781 25.453 -17.297 1 94.88 554 LEU B C 1
ATOM 11345 O O . LEU B 1 554 ? -23.906 26.234 -16.906 1 94.88 554 LEU B O 1
ATOM 11349 N N . THR B 1 555 ? -25.391 24.594 -16.469 1 96.19 555 THR B N 1
ATOM 11350 C CA . THR B 1 555 ? -25.031 24.547 -15.062 1 96.19 555 THR B CA 1
ATOM 11351 C C . THR B 1 555 ? -23.578 24.141 -14.891 1 96.19 555 THR B C 1
ATOM 11353 O O . THR B 1 555 ? -22.875 24.672 -14.023 1 96.19 555 THR B O 1
ATOM 11356 N N . ALA B 1 556 ? -23.141 23.203 -15.703 1 97 556 ALA B N 1
ATOM 11357 C CA . ALA B 1 556 ? -21.75 22.734 -15.641 1 97 556 ALA B CA 1
ATOM 11358 C C . ALA B 1 556 ? -20.781 23.875 -15.945 1 97 556 ALA B C 1
ATOM 11360 O O . ALA B 1 556 ? -19.766 24.031 -15.266 1 97 556 ALA B O 1
ATOM 11361 N N . HIS B 1 557 ? -21.062 24.625 -16.891 1 96.25 557 HIS B N 1
ATOM 11362 C CA . HIS B 1 557 ? -20.156 25.688 -17.297 1 96.25 557 HIS B CA 1
ATOM 11363 C C . HIS B 1 557 ? -20.203 26.844 -16.297 1 96.25 557 HIS B C 1
ATOM 11365 O O . HIS B 1 557 ? -19.219 27.562 -16.141 1 96.25 557 HIS B O 1
ATOM 11371 N N . ILE B 1 558 ? -21.344 27.047 -15.648 1 96.12 558 ILE B N 1
ATOM 11372 C CA . ILE B 1 558 ? -21.406 28.031 -14.578 1 96.12 558 ILE B CA 1
ATOM 11373 C C . ILE B 1 558 ? -20.484 27.625 -13.438 1 96.12 558 ILE B C 1
ATOM 11375 O O . ILE B 1 558 ? -19.672 28.422 -12.969 1 96.12 558 ILE B O 1
ATOM 11379 N N . PHE B 1 559 ? -20.609 26.406 -13.055 1 96.56 559 PHE B N 1
ATOM 11380 C CA . PHE B 1 559 ? -19.75 25.922 -11.984 1 96.56 559 PHE B CA 1
ATOM 11381 C C . PHE B 1 559 ? -18.281 25.906 -12.414 1 96.56 559 PHE B C 1
ATOM 11383 O O . PHE B 1 559 ? -17.391 26.172 -11.602 1 96.56 559 PHE B O 1
ATOM 11390 N N . LYS B 1 560 ? -18.047 25.562 -13.648 1 96.25 560 LYS B N 1
ATOM 11391 C CA . LYS B 1 560 ? -16.672 25.609 -14.148 1 96.25 560 LYS B CA 1
ATOM 11392 C C . LYS B 1 560 ? -16.078 27 -13.969 1 96.25 560 LYS B C 1
ATOM 11394 O O . LYS B 1 560 ? -14.93 27.141 -13.531 1 96.25 560 LYS B O 1
ATOM 11399 N N . ARG B 1 561 ? -16.828 27.984 -14.258 1 94.69 561 ARG B N 1
ATOM 11400 C CA . ARG B 1 561 ? -16.359 29.359 -14.102 1 94.69 561 ARG B CA 1
ATOM 11401 C C . ARG B 1 561 ? -16.094 29.703 -12.641 1 94.69 561 ARG B C 1
ATOM 11403 O O . ARG B 1 561 ? -15.117 30.375 -12.312 1 94.69 561 ARG B O 1
ATOM 11410 N N . VAL B 1 562 ? -17 29.266 -11.812 1 94.56 562 VAL B N 1
ATOM 11411 C CA . VAL B 1 562 ? -16.828 29.469 -10.375 1 94.56 562 VAL B CA 1
ATOM 11412 C C . VAL B 1 562 ? -15.555 28.766 -9.898 1 94.56 562 VAL B C 1
ATOM 11414 O O . VAL B 1 562 ? -14.758 29.359 -9.156 1 94.56 562 VAL B O 1
ATOM 11417 N N . PHE B 1 563 ? -15.336 27.531 -10.367 1 94.75 563 PHE B N 1
ATOM 11418 C CA . PHE B 1 563 ? -14.195 26.719 -9.938 1 94.75 563 PHE B CA 1
ATOM 11419 C C . PHE B 1 563 ? -12.891 27.297 -10.477 1 94.75 563 PHE B C 1
ATOM 11421 O O . PHE B 1 563 ? -11.844 27.172 -9.844 1 94.75 563 PHE B O 1
ATOM 11428 N N . ASP B 1 564 ? -12.945 27.938 -11.562 1 93.44 564 ASP B N 1
ATOM 11429 C CA . ASP B 1 564 ? -11.758 28.578 -12.133 1 93.44 564 ASP B CA 1
ATOM 11430 C C . ASP B 1 564 ? -11.18 29.625 -11.188 1 93.44 564 ASP B C 1
ATOM 11432 O O . ASP B 1 564 ? -9.969 29.859 -11.172 1 93.44 564 ASP B O 1
ATOM 11436 N N . PHE B 1 565 ? -12.062 30.188 -10.414 1 92.25 565 PHE B N 1
ATOM 11437 C CA . PHE B 1 565 ? -11.625 31.219 -9.484 1 92.25 565 PHE B CA 1
ATOM 11438 C C . PHE B 1 565 ? -11.258 30.609 -8.133 1 92.25 565 PHE B C 1
ATOM 11440 O O . PHE B 1 565 ? -10.336 31.094 -7.461 1 92.25 565 PHE B O 1
ATOM 11447 N N . ILE B 1 566 ? -11.875 29.578 -7.738 1 92.75 566 ILE B N 1
ATOM 11448 C CA . ILE B 1 566 ? -11.758 29.094 -6.367 1 92.75 566 ILE B CA 1
ATOM 11449 C C . ILE B 1 566 ? -10.672 28.016 -6.293 1 92.75 566 ILE B C 1
ATOM 11451 O O . ILE B 1 566 ? -9.922 27.953 -5.316 1 92.75 566 ILE B O 1
ATOM 11455 N N . GLU B 1 567 ? -10.516 27.156 -7.27 1 92.12 567 GLU B N 1
ATOM 11456 C CA . GLU B 1 567 ? -9.617 26 -7.23 1 92.12 567 GLU B CA 1
ATOM 11457 C C . GLU B 1 567 ? -8.164 26.438 -7.086 1 92.12 567 GLU B C 1
ATOM 11459 O O . GLU B 1 567 ? -7.422 25.875 -6.281 1 92.12 567 GLU B O 1
ATOM 11464 N N . PRO B 1 568 ? -7.676 27.406 -7.832 1 91.06 568 PRO B N 1
ATOM 11465 C CA . PRO B 1 568 ? -6.289 27.828 -7.664 1 91.06 568 PRO B CA 1
ATOM 11466 C C . PRO B 1 568 ? -6.004 28.391 -6.27 1 91.06 568 PRO B C 1
ATOM 11468 O O . PRO B 1 568 ? -4.902 28.203 -5.746 1 91.06 568 PRO B O 1
ATOM 11471 N N . VAL B 1 569 ? -6.988 29.047 -5.715 1 90.88 569 VAL B N 1
ATOM 11472 C CA . VAL B 1 569 ? -6.828 29.594 -4.375 1 90.88 569 VAL B CA 1
ATOM 11473 C C . VAL B 1 569 ? -6.746 28.469 -3.354 1 90.88 569 VAL B C 1
ATOM 11475 O O . VAL B 1 569 ? -5.922 28.5 -2.438 1 90.88 569 VAL B O 1
ATOM 11478 N N . SER B 1 570 ? -7.629 27.484 -3.506 1 90.56 570 SER B N 1
ATOM 11479 C CA . SER B 1 570 ? -7.59 26.328 -2.627 1 90.56 570 SER B CA 1
ATOM 11480 C C . SER B 1 570 ? -6.223 25.656 -2.66 1 90.56 570 SER B C 1
ATOM 11482 O O . SER B 1 570 ? -5.691 25.266 -1.62 1 90.56 570 SER B O 1
ATOM 11484 N N . ARG B 1 571 ? -5.621 25.562 -3.756 1 89.69 571 ARG B N 1
ATOM 11485 C CA . ARG B 1 571 ? -4.301 24.953 -3.92 1 89.69 571 ARG B CA 1
ATOM 11486 C C . ARG B 1 571 ? -3.221 25.812 -3.279 1 89.69 571 ARG B C 1
ATOM 11488 O O . ARG B 1 571 ? -2.303 25.297 -2.639 1 89.69 571 ARG B O 1
ATOM 11495 N N . ALA B 1 572 ? -3.328 27.094 -3.438 1 89 572 ALA B N 1
ATOM 11496 C CA . ALA B 1 572 ? -2.357 28.031 -2.877 1 89 572 ALA B CA 1
ATOM 11497 C C . ALA B 1 572 ? -2.379 27.984 -1.351 1 89 572 ALA B C 1
ATOM 11499 O O . ALA B 1 572 ? -1.332 28.094 -0.707 1 89 572 ALA B O 1
ATOM 11500 N N . LEU B 1 573 ? -3.561 27.828 -0.841 1 88.44 573 LEU B N 1
ATOM 11501 C CA . LEU B 1 573 ? -3.725 27.844 0.609 1 88.44 573 LEU B CA 1
ATOM 11502 C C . LEU B 1 573 ? -3.127 26.594 1.238 1 88.44 573 LEU B C 1
ATOM 11504 O O . LEU B 1 573 ? -2.891 26.547 2.447 1 88.44 573 LEU B O 1
ATOM 11508 N N . GLN B 1 574 ? -2.807 25.594 0.485 1 87.81 574 GLN B N 1
ATOM 11509 C CA . GLN B 1 574 ? -2.254 24.344 0.999 1 87.81 574 GLN B CA 1
ATOM 11510 C C . GLN B 1 574 ? -0.729 24.375 0.988 1 87.81 574 GLN B C 1
ATOM 11512 O O . GLN B 1 574 ? -0.082 23.5 1.569 1 87.81 574 GLN B O 1
ATOM 11517 N N . ALA B 1 575 ? -0.185 25.422 0.432 1 84.94 575 ALA B N 1
ATOM 11518 C CA . ALA B 1 575 ? 1.268 25.516 0.307 1 84.94 575 ALA B CA 1
ATOM 11519 C C . ALA B 1 575 ? 1.916 25.797 1.656 1 84.94 575 ALA B C 1
ATOM 11521 O O . ALA B 1 575 ? 1.305 26.438 2.521 1 84.94 575 ALA B O 1
ATOM 11522 N N . HIS B 1 576 ? 3.201 25.484 1.819 1 81 576 HIS B N 1
ATOM 11523 C CA . HIS B 1 576 ? 3.939 25.672 3.064 1 81 576 HIS B CA 1
ATOM 11524 C C . HIS B 1 576 ? 4.359 27.125 3.25 1 81 576 HIS B C 1
ATOM 11526 O O . HIS B 1 576 ? 4.508 27.594 4.383 1 81 576 HIS B O 1
ATOM 11532 N N . ASN B 1 577 ? 4.508 27.797 2.199 1 80.06 577 ASN B N 1
ATOM 11533 C CA . ASN B 1 577 ? 5.113 29.109 2.295 1 80.06 577 ASN B CA 1
ATOM 11534 C C . ASN B 1 577 ? 4.062 30.219 2.209 1 80.06 577 ASN B C 1
ATOM 11536 O O . ASN B 1 577 ? 4.402 31.391 2.031 1 80.06 577 ASN B O 1
ATOM 11540 N N . ILE B 1 578 ? 2.863 29.891 2.436 1 82.12 578 ILE B N 1
ATOM 11541 C CA . ILE B 1 578 ? 1.823 30.906 2.365 1 82.12 578 ILE B CA 1
ATOM 11542 C C . ILE B 1 578 ? 1.672 31.594 3.723 1 82.12 578 ILE B C 1
ATOM 11544 O O . ILE B 1 578 ? 1.774 30.938 4.766 1 82.12 578 ILE B O 1
ATOM 11548 N N . ASP B 1 579 ? 1.669 32.906 3.691 1 81.94 579 ASP B N 1
ATOM 11549 C CA . ASP B 1 579 ? 1.468 33.656 4.93 1 81.94 579 ASP B CA 1
ATOM 11550 C C . ASP B 1 579 ? 0.044 34.188 5.02 1 81.94 579 ASP B C 1
ATOM 11552 O O . ASP B 1 579 ? -0.72 34.125 4.055 1 81.94 579 ASP B O 1
ATOM 11556 N N . ILE B 1 580 ? -0.358 34.75 6.086 1 78.19 580 ILE B N 1
ATOM 11557 C CA . ILE B 1 580 ? -1.726 35.125 6.422 1 78.19 580 ILE B CA 1
ATOM 11558 C C . ILE B 1 580 ? -2.178 36.281 5.527 1 78.19 580 ILE B C 1
ATOM 11560 O O . ILE B 1 580 ? -3.338 36.312 5.109 1 78.19 580 ILE B O 1
ATOM 11564 N N . LEU B 1 581 ? -1.314 37.219 5.262 1 77 581 LEU B N 1
ATOM 11565 C CA . LEU B 1 581 ? -1.698 38.344 4.441 1 77 581 LEU B CA 1
ATOM 11566 C C . LEU B 1 581 ? -1.979 37.938 3.006 1 77 581 LEU B C 1
ATOM 11568 O O . LEU B 1 581 ? -2.934 38.406 2.385 1 77 581 LEU B O 1
ATOM 11572 N N . MET B 1 582 ? -1.09 37.062 2.568 1 81.12 582 MET B N 1
ATOM 11573 C CA . MET B 1 582 ? -1.301 36.531 1.225 1 81.12 582 MET B CA 1
ATOM 11574 C C . MET B 1 582 ? -2.607 35.75 1.149 1 81.12 582 MET B C 1
ATOM 11576 O O . MET B 1 582 ? -3.332 35.844 0.156 1 81.12 582 MET B O 1
ATOM 11580 N N . ALA B 1 583 ? -2.875 35 2.135 1 83.81 583 ALA B N 1
ATOM 11581 C CA . ALA B 1 583 ? -4.105 34.219 2.176 1 83.81 583 ALA B CA 1
ATOM 11582 C C . ALA B 1 583 ? -5.336 35.125 2.139 1 83.81 583 ALA B C 1
ATOM 11584 O O . ALA B 1 583 ? -6.277 34.875 1.382 1 83.81 583 ALA B O 1
ATOM 11585 N N . ILE B 1 584 ? -5.34 36.156 2.9 1 80 584 ILE B N 1
ATOM 11586 C CA . ILE B 1 584 ? -6.453 37.094 2.973 1 80 584 ILE B CA 1
ATOM 11587 C C . ILE B 1 584 ? -6.617 37.812 1.63 1 80 584 ILE B C 1
ATOM 11589 O O . ILE B 1 584 ? -7.742 38 1.156 1 80 584 ILE B O 1
ATOM 11593 N N . GLU B 1 585 ? -5.516 38.125 1.07 1 81.94 585 GLU B N 1
ATOM 11594 C CA . GLU B 1 585 ? -5.562 38.812 -0.224 1 81.94 585 GLU B CA 1
ATOM 11595 C C . GLU B 1 585 ? -6.156 37.906 -1.298 1 81.94 585 GLU B C 1
ATOM 11597 O O . GLU B 1 585 ? -6.953 38.344 -2.125 1 81.94 585 GLU B O 1
ATOM 11602 N N . LEU B 1 586 ? -5.711 36.719 -1.263 1 86.5 586 LEU B N 1
ATOM 11603 C CA . LEU B 1 586 ? -6.223 35.75 -2.238 1 86.5 586 LEU B CA 1
ATOM 11604 C C . LEU B 1 586 ? -7.727 35.562 -2.068 1 86.5 586 LEU B C 1
ATOM 11606 O O . LEU B 1 586 ? -8.461 35.5 -3.055 1 86.5 586 LEU B O 1
ATOM 11610 N N . ILE B 1 587 ? -8.203 35.5 -0.869 1 86 587 ILE B N 1
ATOM 11611 C CA . ILE B 1 587 ? -9.617 35.281 -0.582 1 86 587 ILE B CA 1
ATOM 11612 C C . ILE B 1 587 ? -10.406 36.531 -0.98 1 86 587 ILE B C 1
ATOM 11614 O O . ILE B 1 587 ? -11.492 36.438 -1.563 1 86 587 ILE B O 1
ATOM 11618 N N . LYS B 1 588 ? -9.883 37.719 -0.703 1 84.62 588 LYS B N 1
ATOM 11619 C CA . LYS B 1 588 ? -10.539 38.969 -1.065 1 84.62 588 LYS B CA 1
ATOM 11620 C C . LYS B 1 588 ? -10.648 39.094 -2.582 1 84.62 588 LYS B C 1
ATOM 11622 O O . LYS B 1 588 ? -11.68 39.531 -3.098 1 84.62 588 LYS B O 1
ATOM 11627 N N . LYS B 1 589 ? -9.57 38.781 -3.193 1 87.25 589 LYS B N 1
ATOM 11628 C CA . LYS B 1 589 ? -9.578 38.844 -4.652 1 87.25 589 LYS B CA 1
ATOM 11629 C C . LYS B 1 589 ? -10.617 37.875 -5.227 1 87.25 589 LYS B C 1
ATOM 11631 O O . LYS B 1 589 ? -11.312 38.219 -6.191 1 87.25 589 LYS B O 1
ATOM 11636 N N . THR B 1 590 ? -10.68 36.75 -4.652 1 91.44 590 THR B N 1
ATOM 11637 C CA . THR B 1 590 ? -11.648 35.75 -5.102 1 91.44 590 THR B CA 1
ATOM 11638 C C . THR B 1 590 ? -13.07 36.25 -4.855 1 91.44 590 THR B C 1
ATOM 11640 O O . THR B 1 590 ? -13.961 36.062 -5.691 1 91.44 590 THR B O 1
ATOM 11643 N N . GLU B 1 591 ? -13.297 36.844 -3.729 1 90.62 591 GLU B N 1
ATOM 11644 C CA . GLU B 1 591 ? -14.609 37.406 -3.418 1 90.62 591 GLU B CA 1
ATOM 11645 C C . GLU B 1 591 ? -15.016 38.469 -4.438 1 90.62 591 GLU B C 1
ATOM 11647 O O . GLU B 1 591 ? -16.156 38.5 -4.891 1 90.62 591 GLU B O 1
ATOM 11652 N N . LYS B 1 592 ? -14.086 39.281 -4.801 1 90.75 592 LYS B N 1
ATOM 11653 C CA . LYS B 1 592 ? -14.352 40.312 -5.797 1 90.75 592 LYS B CA 1
ATOM 11654 C C . LYS B 1 592 ? -14.68 39.719 -7.152 1 90.75 592 LYS B C 1
ATOM 11656 O O . LYS B 1 592 ? -15.602 40.156 -7.836 1 90.75 592 LYS B O 1
ATOM 11661 N N . ASN B 1 593 ? -13.922 38.75 -7.477 1 93.12 593 ASN B N 1
ATOM 11662 C CA . ASN B 1 593 ? -14.156 38.062 -8.758 1 93.12 593 ASN B CA 1
ATOM 11663 C C . ASN B 1 593 ? -15.523 37.406 -8.805 1 93.12 593 ASN B C 1
ATOM 11665 O O . ASN B 1 593 ? -16.203 37.438 -9.828 1 93.12 593 ASN B O 1
ATOM 11669 N N . ILE B 1 594 ? -15.922 36.844 -7.73 1 94.25 594 ILE B N 1
ATOM 11670 C CA . ILE B 1 594 ? -17.219 36.156 -7.668 1 94.25 594 ILE B CA 1
ATOM 11671 C C . ILE B 1 594 ? -18.328 37.188 -7.707 1 94.25 594 ILE B C 1
ATOM 11673 O O . ILE B 1 594 ? -19.375 36.969 -8.328 1 94.25 594 ILE B O 1
ATOM 11677 N N . LYS B 1 595 ? -18.141 38.312 -7.102 1 91.75 595 LYS B N 1
ATOM 11678 C CA . LYS B 1 595 ? -19.125 39.375 -7.137 1 91.75 595 LYS B CA 1
ATOM 11679 C C . LYS B 1 595 ? -19.266 39.938 -8.547 1 91.75 595 LYS B C 1
ATOM 11681 O O . LYS B 1 595 ? -20.375 40.344 -8.953 1 91.75 595 LYS B O 1
ATOM 11686 N N . TYR B 1 596 ? -18.156 39.906 -9.195 1 92.12 596 TYR B N 1
ATOM 11687 C CA . TYR B 1 596 ? -18.188 40.344 -10.578 1 92.12 596 TYR B CA 1
ATOM 11688 C C . TYR B 1 596 ? -19.016 39.406 -11.445 1 92.12 596 TYR B C 1
ATOM 11690 O O . TYR B 1 596 ? -19.641 39.844 -12.414 1 92.12 596 TYR B O 1
ATOM 11698 N N . LEU B 1 597 ? -19.062 38.219 -11.125 1 93.5 597 LEU B N 1
ATOM 11699 C CA . LEU B 1 597 ? -19.828 37.219 -11.875 1 93.5 597 LEU B CA 1
ATOM 11700 C C . LEU B 1 597 ? -21.328 37.438 -11.68 1 93.5 597 LEU B C 1
ATOM 11702 O O . LEU B 1 597 ? -22.141 37 -12.492 1 93.5 597 LEU B O 1
ATOM 11706 N N . ARG B 1 598 ? -21.688 38.156 -10.562 1 93.31 598 ARG B N 1
ATOM 11707 C CA . ARG B 1 598 ? -23.109 38.344 -10.281 1 93.31 598 ARG B CA 1
ATOM 11708 C C . ARG B 1 598 ? -23.688 39.438 -11.156 1 93.31 598 ARG B C 1
ATOM 11710 O O . ARG B 1 598 ? -24.156 40.469 -10.648 1 93.31 598 ARG B O 1
ATOM 11717 N N . SER B 1 599 ? -23.609 39.344 -12.43 1 92.25 599 SER B N 1
ATOM 11718 C CA . SER B 1 599 ? -24.156 40.281 -13.391 1 92.25 599 SER B CA 1
ATOM 11719 C C . SER B 1 599 ? -24.906 39.594 -14.508 1 92.25 599 SER B C 1
ATOM 11721 O O . SER B 1 599 ? -24.578 38.438 -14.859 1 92.25 599 SER B O 1
ATOM 11723 N N . SER B 1 600 ? -25.891 40.25 -15.047 1 91.69 600 SER B N 1
ATOM 11724 C CA . SER B 1 600 ? -26.656 39.688 -16.156 1 91.69 600 SER B CA 1
ATOM 11725 C C . SER B 1 600 ? -25.812 39.562 -17.406 1 91.69 600 SER B C 1
ATOM 11727 O O . SER B 1 600 ? -26 38.625 -18.203 1 91.69 600 SER B O 1
ATOM 11729 N N . GLU B 1 601 ? -24.922 40.438 -17.547 1 92.5 601 GLU B N 1
ATOM 11730 C CA . GLU B 1 601 ? -24.031 40.406 -18.703 1 92.5 601 GLU B CA 1
ATOM 11731 C C . GLU B 1 601 ? -23.188 39.125 -18.703 1 92.5 601 GLU B C 1
ATOM 11733 O O . GLU B 1 601 ? -23.047 38.469 -19.75 1 92.5 601 GLU B O 1
ATOM 11738 N N . MET B 1 602 ? -22.688 38.844 -17.531 1 93.62 602 MET B N 1
ATOM 11739 C CA . MET B 1 602 ? -21.844 37.656 -17.438 1 93.62 602 MET B CA 1
ATOM 11740 C C . MET B 1 602 ? -22.672 36.406 -17.656 1 93.62 602 MET B C 1
ATOM 11742 O O . MET B 1 602 ? -22.188 35.438 -18.266 1 93.62 602 MET B O 1
ATOM 11746 N N . PHE B 1 603 ? -23.906 36.406 -17.156 1 95.44 603 PHE B N 1
ATOM 11747 C CA . PHE B 1 603 ? -24.781 35.25 -17.375 1 95.44 603 PHE B CA 1
ATOM 11748 C C . PHE B 1 603 ? -25.016 35.031 -18.859 1 95.44 603 PHE B C 1
ATOM 11750 O O . PHE B 1 603 ? -24.938 33.906 -19.344 1 95.44 603 PHE B O 1
ATOM 11757 N N . PHE B 1 604 ? -25.328 36.031 -19.547 1 94.12 604 PHE B N 1
ATOM 11758 C CA . PHE B 1 604 ? -25.656 35.906 -20.953 1 94.12 604 PHE B CA 1
ATOM 11759 C C . PHE B 1 604 ? -24.422 35.562 -21.766 1 94.12 604 PHE B C 1
ATOM 11761 O O . PHE B 1 604 ? -24.5 34.875 -22.781 1 94.12 604 PHE B O 1
ATOM 11768 N N . ASP B 1 605 ? -23.297 36.031 -21.297 1 94 605 ASP B N 1
ATOM 11769 C CA . ASP B 1 605 ? -22.047 35.625 -21.938 1 94 605 ASP B CA 1
ATOM 11770 C C . ASP B 1 605 ? -21.844 34.125 -21.859 1 94 605 ASP B C 1
ATOM 11772 O O . ASP B 1 605 ? -21.484 33.469 -22.844 1 94 605 ASP B O 1
ATOM 11776 N N . ILE B 1 606 ? -22.078 33.562 -20.641 1 94.81 606 ILE B N 1
ATOM 11777 C CA . ILE B 1 606 ? -21.953 32.125 -20.438 1 94.81 606 ILE B CA 1
ATOM 11778 C C . ILE B 1 606 ? -23.031 31.391 -21.234 1 94.81 606 ILE B C 1
ATOM 11780 O O . ILE B 1 606 ? -22.75 30.391 -21.906 1 94.81 606 ILE B O 1
ATOM 11784 N N . TYR B 1 607 ? -24.219 31.922 -21.172 1 94.31 607 TYR B N 1
ATOM 11785 C CA . TYR B 1 607 ? -25.359 31.328 -21.859 1 94.31 607 TYR B CA 1
ATOM 11786 C C . TYR B 1 607 ? -25.094 31.234 -23.359 1 94.31 607 TYR B C 1
ATOM 11788 O O . TYR B 1 607 ? -25.312 30.188 -23.969 1 94.31 607 TYR B O 1
ATOM 11796 N N . GLU B 1 608 ? -24.594 32.281 -23.953 1 93.38 608 GLU B N 1
ATOM 11797 C CA . GLU B 1 608 ? -24.359 32.312 -25.406 1 93.38 608 GLU B CA 1
ATOM 11798 C C . GLU B 1 608 ? -23.188 31.422 -25.781 1 93.38 608 GLU B C 1
ATOM 11800 O O . GLU B 1 608 ? -23.203 30.781 -26.828 1 93.38 608 GLU B O 1
ATOM 11805 N N . SER B 1 609 ? -22.219 31.516 -24.969 1 93.81 609 SER B N 1
ATOM 11806 C CA . SER B 1 609 ? -21.062 30.656 -25.234 1 93.81 609 SER B CA 1
ATOM 11807 C C . SER B 1 609 ? -21.469 29.188 -25.188 1 93.81 609 SER B C 1
ATOM 11809 O O . SER B 1 609 ? -21.016 28.406 -26.031 1 93.81 609 SER B O 1
ATOM 11811 N N . VAL B 1 610 ? -22.281 28.797 -24.203 1 94 610 VAL B N 1
ATOM 11812 C CA . VAL B 1 610 ? -22.719 27.422 -24.062 1 94 610 VAL B CA 1
ATOM 11813 C C . VAL B 1 610 ? -23.688 27.047 -25.188 1 94 610 VAL B C 1
ATOM 11815 O O . VAL B 1 610 ? -23.656 25.922 -25.688 1 94 610 VAL B O 1
ATOM 11818 N N . ARG B 1 611 ? -24.5 28 -25.531 1 92.12 611 ARG B N 1
ATOM 11819 C CA . ARG B 1 611 ? -25.422 27.781 -26.625 1 92.12 611 ARG B CA 1
ATOM 11820 C C . ARG B 1 611 ? -24.672 27.516 -27.938 1 92.12 611 ARG B C 1
ATOM 11822 O O . ARG B 1 611 ? -25.047 26.625 -28.703 1 92.12 611 ARG B O 1
ATOM 11829 N N . LYS B 1 612 ? -23.688 28.266 -28.172 1 91.81 612 LYS B N 1
ATOM 11830 C CA . LYS B 1 612 ? -22.859 28.078 -29.359 1 91.81 612 LYS B CA 1
ATOM 11831 C C . LYS B 1 612 ? -22.172 26.703 -29.328 1 91.81 612 LYS B C 1
ATOM 11833 O O . LYS B 1 612 ? -22.109 26.016 -30.328 1 91.81 612 LYS B O 1
ATOM 11838 N N . PHE B 1 613 ? -21.641 26.438 -28.172 1 90.56 613 PHE B N 1
ATOM 11839 C CA . PHE B 1 613 ? -21 25.141 -27.984 1 90.56 613 PHE B CA 1
ATOM 11840 C C . PHE B 1 613 ? -21.984 24 -28.266 1 90.56 613 PHE B C 1
ATOM 11842 O O . PHE B 1 613 ? -21.641 23.016 -28.922 1 90.56 613 PHE B O 1
ATOM 11849 N N . ALA B 1 614 ? -23.125 24.141 -27.688 1 89.81 614 ALA B N 1
ATOM 11850 C CA . ALA B 1 614 ? -24.156 23.125 -27.859 1 89.81 614 ALA B CA 1
ATOM 11851 C C . ALA B 1 614 ? -24.547 22.969 -29.328 1 89.81 614 ALA B C 1
ATOM 11853 O O . ALA B 1 614 ? -24.734 21.859 -29.812 1 89.81 614 ALA B O 1
ATOM 11854 N N . LYS B 1 615 ? -24.594 24.047 -30 1 87.5 615 LYS B N 1
ATOM 11855 C CA . LYS B 1 615 ? -24.938 24.031 -31.406 1 87.5 615 LYS B CA 1
ATOM 11856 C C . LYS B 1 615 ? -23.844 23.391 -32.25 1 87.5 615 LYS B C 1
ATOM 11858 O O . LYS B 1 615 ? -24.109 22.578 -33.125 1 87.5 615 LYS B O 1
ATOM 11863 N N . ASP B 1 616 ? -22.672 23.719 -31.922 1 85.12 616 ASP B N 1
ATOM 11864 C CA . ASP B 1 616 ? -21.516 23.219 -32.656 1 85.12 616 ASP B CA 1
ATOM 11865 C C . ASP B 1 616 ? -21.359 21.719 -32.469 1 85.12 616 ASP B C 1
ATOM 11867 O O . ASP B 1 616 ? -20.875 21.031 -33.375 1 85.12 616 ASP B O 1
ATOM 11871 N N . ASN B 1 617 ? -21.828 21.219 -31.391 1 83.94 617 ASN B N 1
ATOM 11872 C CA . ASN B 1 617 ? -21.609 19.797 -31.078 1 83.94 617 ASN B CA 1
ATOM 11873 C C . ASN B 1 617 ? -22.922 19.016 -31.141 1 83.94 617 ASN B C 1
ATOM 11875 O O . ASN B 1 617 ? -23 17.891 -30.672 1 83.94 617 ASN B O 1
ATOM 11879 N N . ASN B 1 618 ? -23.938 19.609 -31.609 1 80.56 618 ASN B N 1
ATOM 11880 C CA . ASN B 1 618 ? -25.219 18.984 -31.859 1 80.56 618 ASN B CA 1
ATOM 11881 C C . ASN B 1 618 ? -25.906 18.531 -30.578 1 80.56 618 ASN B C 1
ATOM 11883 O O . ASN B 1 618 ? -26.406 17.406 -30.484 1 80.56 618 ASN B O 1
ATOM 11887 N N . PHE B 1 619 ? -25.844 19.406 -29.562 1 84.12 619 PHE B N 1
ATOM 11888 C CA . PHE B 1 619 ? -26.594 19.188 -28.328 1 84.12 619 PHE B CA 1
ATOM 11889 C C . PHE B 1 619 ? -27.891 19.984 -28.328 1 84.12 619 PHE B C 1
ATOM 11891 O O . PHE B 1 619 ? -28.125 20.781 -29.234 1 84.12 619 PHE B O 1
ATOM 11898 N N . GLU B 1 620 ? -28.688 19.625 -27.328 1 77 620 GLU B N 1
ATOM 11899 C CA . GLU B 1 620 ? -29.875 20.453 -27.109 1 77 620 GLU B CA 1
ATOM 11900 C C . GLU B 1 620 ? -29.484 21.859 -26.656 1 77 620 GLU B C 1
ATOM 11902 O O . GLU B 1 620 ? -28.562 22.031 -25.859 1 77 620 GLU B O 1
ATOM 11907 N N . PHE B 1 621 ? -30.078 22.844 -27.25 1 77 621 PHE B N 1
ATOM 11908 C CA . PHE B 1 621 ? -29.609 24.188 -26.938 1 77 621 PHE B CA 1
ATOM 11909 C C . PHE B 1 621 ? -30.75 25.062 -26.406 1 77 621 PHE B C 1
ATOM 11911 O O . PHE B 1 621 ? -30.641 26.281 -26.359 1 77 621 PHE B O 1
ATOM 11918 N N . GLU B 1 622 ? -31.875 24.375 -26.078 1 76.38 622 GLU B N 1
ATOM 11919 C CA . GLU B 1 622 ? -32.969 25.141 -25.484 1 76.38 622 GLU B CA 1
ATOM 11920 C C . GLU B 1 622 ? -33.281 24.672 -24.078 1 76.38 622 GLU B C 1
ATOM 11922 O O . GLU B 1 622 ? -33.156 23.484 -23.766 1 76.38 622 GLU B O 1
ATOM 11927 N N . LEU B 1 623 ? -33.438 25.578 -23.188 1 75.44 623 LEU B N 1
ATOM 11928 C CA . LEU B 1 623 ? -33.781 25.266 -21.812 1 75.44 623 LEU B CA 1
ATOM 11929 C C . LEU B 1 623 ? -35.219 24.75 -21.719 1 75.44 623 LEU B C 1
ATOM 11931 O O . LEU B 1 623 ? -36.125 25.312 -22.344 1 75.44 623 LEU B O 1
ATOM 11935 N N . THR B 1 624 ? -35.406 23.391 -21.469 1 58.84 624 THR B N 1
ATOM 11936 C CA . THR B 1 624 ? -36.75 22.844 -21.375 1 58.84 624 THR B CA 1
ATOM 11937 C C . THR B 1 624 ? -37.312 23.062 -19.969 1 58.84 624 THR B C 1
ATOM 11939 O O . THR B 1 624 ? -36.625 22.828 -18.984 1 58.84 624 THR B O 1
ATOM 11942 N N . LEU B 1 625 ? -38.219 23.906 -19.672 1 47.69 625 LEU B N 1
ATOM 11943 C CA . LEU B 1 625 ? -38.906 24 -18.391 1 47.69 625 LEU B CA 1
ATOM 11944 C C . LEU B 1 625 ? -39.594 22.688 -18.047 1 47.69 625 LEU B C 1
ATOM 11946 O O . LEU B 1 625 ? -40.125 22 -18.938 1 47.69 625 LEU B O 1
ATOM 11950 N N . PRO B 1 626 ? -39.25 22.078 -16.953 1 45.25 626 PRO B N 1
ATOM 11951 C CA . PRO B 1 626 ? -40.156 20.984 -16.625 1 45.25 626 PRO B CA 1
ATOM 11952 C C . PRO B 1 626 ? -41.625 21.359 -16.797 1 45.25 626 PRO B C 1
ATOM 11954 O O . PRO B 1 626 ? -42.031 22.453 -16.406 1 45.25 626 PRO B O 1
ATOM 11957 N N . THR B 1 627 ? -42.281 21.125 -17.781 1 41.12 627 THR B N 1
ATOM 11958 C CA . THR B 1 627 ? -43.719 21.312 -17.688 1 41.12 627 THR B CA 1
ATOM 11959 C C . THR B 1 627 ? -44.25 20.656 -16.406 1 41.12 627 THR B C 1
ATOM 11961 O O . THR B 1 627 ? -44.531 19.453 -16.391 1 41.12 627 THR B O 1
ATOM 11964 N N . ARG B 1 628 ? -43.625 20.766 -15.273 1 37.81 628 ARG B N 1
ATOM 11965 C CA . ARG B 1 628 ? -44.281 20.172 -14.117 1 37.81 628 ARG B CA 1
ATOM 11966 C C . ARG B 1 628 ? -45.781 20.438 -14.117 1 37.81 628 ARG B C 1
ATOM 11968 O O . ARG B 1 628 ? -46.219 21.578 -14.258 1 37.81 628 ARG B O 1
ATOM 11975 N N . ARG B 1 629 ? -46.469 19.453 -14.281 1 38.75 629 ARG B N 1
ATOM 11976 C CA . ARG B 1 629 ? -47.844 19.562 -13.766 1 38.75 629 ARG B CA 1
ATOM 11977 C C . ARG B 1 629 ? -47.875 20.109 -12.352 1 38.75 629 ARG B C 1
ATOM 11979 O O . ARG B 1 629 ? -47.375 19.469 -11.414 1 38.75 629 ARG B O 1
ATOM 11986 N N . LEU B 1 630 ? -47.438 21.375 -12.047 1 36.72 630 LEU B N 1
ATOM 11987 C CA . LEU B 1 630 ? -47.625 21.922 -10.703 1 36.72 630 LEU B CA 1
ATOM 11988 C C . LEU B 1 630 ? -48.812 21.281 -10 1 36.72 630 LEU B C 1
ATOM 11990 O O . LEU B 1 630 ? -49.875 21.109 -10.602 1 36.72 630 LEU B O 1
ATOM 11994 N N . ARG B 1 631 ? -48.625 20.484 -8.961 1 38.03 631 ARG B N 1
ATOM 11995 C CA . ARG B 1 631 ? -49.781 20.109 -8.188 1 38.03 631 ARG B CA 1
ATOM 11996 C C . ARG B 1 631 ? -50.781 21.266 -8.117 1 38.03 631 ARG B C 1
ATOM 11998 O O . ARG B 1 631 ? -50.406 22.391 -7.781 1 38.03 631 ARG B O 1
ATOM 12005 N N . ARG B 1 632 ? -51.844 21.094 -8.781 1 38.41 632 ARG B N 1
ATOM 12006 C CA . ARG B 1 632 ? -52.938 22.062 -8.672 1 38.41 632 ARG B CA 1
ATOM 12007 C C . ARG B 1 632 ? -53.219 22.375 -7.211 1 38.41 632 ARG B C 1
ATOM 12009 O O . ARG B 1 632 ? -53.75 21.547 -6.473 1 38.41 632 ARG B O 1
ATOM 12016 N N . VAL B 1 633 ? -52.312 22.953 -6.445 1 37.81 633 VAL B N 1
ATOM 12017 C CA . VAL B 1 633 ? -52.875 23.422 -5.18 1 37.81 633 VAL B CA 1
ATOM 12018 C C . VAL B 1 633 ? -54.125 24.266 -5.441 1 37.81 633 VAL B C 1
ATOM 12020 O O . VAL B 1 633 ? -54.125 25.109 -6.332 1 37.81 633 VAL B O 1
ATOM 12023 N N . PRO B 1 634 ? -55.219 23.797 -5 1 36.19 634 PRO B N 1
ATOM 12024 C CA . PRO B 1 634 ? -56.406 24.609 -5.18 1 36.19 634 PRO B CA 1
ATOM 12025 C C . PRO B 1 634 ? -56.219 26.062 -4.801 1 36.19 634 PRO B C 1
ATOM 12027 O O . PRO B 1 634 ? -55.594 26.359 -3.775 1 36.19 634 PRO B O 1
ATOM 12030 N N . ARG B 1 635 ? -56.156 26.891 -5.777 1 38.38 635 ARG B N 1
ATOM 12031 C CA . ARG B 1 635 ? -56.062 28.328 -5.57 1 38.38 635 ARG B CA 1
ATOM 12032 C C . ARG B 1 635 ? -57.188 28.828 -4.66 1 38.38 635 ARG B C 1
ATOM 12034 O O . ARG B 1 635 ? -58.375 28.531 -4.879 1 38.38 635 ARG B O 1
ATOM 12041 N N . GLN B 1 636 ? -56.844 28.984 -3.445 1 38.03 636 GLN B N 1
ATOM 12042 C CA . GLN B 1 636 ? -57.906 29.812 -2.881 1 38.03 636 GLN B CA 1
ATOM 12043 C C . GLN B 1 636 ? -58.062 31.125 -3.658 1 38.03 636 GLN B C 1
ATOM 12045 O O . GLN B 1 636 ? -57.125 31.609 -4.258 1 38.03 636 GLN B O 1
ATOM 12050 N N . PRO B 1 637 ? -59.219 31.672 -4.035 1 40.44 637 PRO B N 1
ATOM 12051 C CA . PRO B 1 637 ? -59.562 32.812 -4.91 1 40.44 637 PRO B CA 1
ATOM 12052 C C . PRO B 1 637 ? -58.594 33.969 -4.746 1 40.44 637 PRO B C 1
ATOM 12054 O O . PRO B 1 637 ? -58.344 34.719 -5.703 1 40.44 637 PRO B O 1
ATOM 12057 N N . SER B 1 638 ? -58.469 34.531 -3.508 1 37.06 638 SER B N 1
ATOM 12058 C CA . SER B 1 638 ? -58 35.906 -3.309 1 37.06 638 SER B CA 1
ATOM 12059 C C . SER B 1 638 ? -56.5 36.031 -3.424 1 37.06 638 SER B C 1
ATOM 12061 O O . SER B 1 638 ? -55.938 37.094 -3.289 1 37.06 638 SER B O 1
ATOM 12063 N N . GLU B 1 639 ? -55.719 35 -3.127 1 39.47 639 GLU B N 1
ATOM 12064 C CA . GLU B 1 639 ? -54.312 35.312 -2.984 1 39.47 639 GLU B CA 1
ATOM 12065 C C . GLU B 1 639 ? -53.625 35.5 -4.344 1 39.47 639 GLU B C 1
ATOM 12067 O O . GLU B 1 639 ? -53.656 34.594 -5.184 1 39.47 639 GLU B O 1
ATOM 12072 N N . LEU B 1 640 ? -53.781 36.719 -4.938 1 37.72 640 LEU B N 1
ATOM 12073 C CA . LEU B 1 640 ? -53 37.188 -6.09 1 37.72 640 LEU B CA 1
ATOM 12074 C C . LEU B 1 640 ? -51.531 36.812 -5.941 1 37.72 640 LEU B C 1
ATOM 12076 O O . LEU B 1 640 ? -50.906 37.188 -4.965 1 37.72 640 LEU B O 1
ATOM 12080 N N . SER B 1 641 ? -51.219 35.594 -6.098 1 38.75 641 SER B N 1
ATOM 12081 C CA . SER B 1 641 ? -49.812 35.281 -6.078 1 38.75 641 SER B CA 1
ATOM 12082 C C . SER B 1 641 ? -49 36.25 -6.945 1 38.75 641 SER B C 1
ATOM 12084 O O . SER B 1 641 ? -49.25 36.375 -8.148 1 38.75 641 SER B O 1
ATOM 12086 N N . ASN B 1 642 ? -48.906 37.469 -6.594 1 37.72 642 ASN B N 1
ATOM 12087 C CA . ASN B 1 642 ? -48.125 38.5 -7.254 1 37.72 642 ASN B CA 1
ATOM 12088 C C . ASN B 1 642 ? -46.781 38 -7.711 1 37.72 642 ASN B C 1
ATOM 12090 O O . ASN B 1 642 ? -45.938 38.781 -8.172 1 37.72 642 ASN B O 1
ATOM 12094 N N . ASP B 1 643 ? -46.25 36.969 -7.082 1 41.22 643 ASP B N 1
ATOM 12095 C CA . ASP B 1 643 ? -44.875 36.781 -7.605 1 41.22 643 ASP B CA 1
ATOM 12096 C C . ASP B 1 643 ? -44.906 36.438 -9.094 1 41.22 643 ASP B C 1
ATOM 12098 O O . ASP B 1 643 ? -45.531 35.469 -9.492 1 41.22 643 ASP B O 1
ATOM 12102 N N . GLU B 1 644 ? -45.062 37.344 -10.016 1 43 644 GLU B N 1
ATOM 12103 C CA . GLU B 1 644 ? -45 37.219 -11.469 1 43 644 GLU B CA 1
ATOM 12104 C C . GLU B 1 644 ? -44.062 36.094 -11.883 1 43 644 GLU B C 1
ATOM 12106 O O . GLU B 1 644 ? -42.875 36.094 -11.531 1 43 644 GLU B O 1
ATOM 12111 N N . GLN B 1 645 ? -44.531 34.938 -12.023 1 48.88 645 GLN B N 1
ATOM 12112 C CA . GLN B 1 645 ? -43.781 33.812 -12.57 1 48.88 645 GLN B CA 1
ATOM 12113 C C . GLN B 1 645 ? -42.969 34.25 -13.781 1 48.88 645 GLN B C 1
ATOM 12115 O O . GLN B 1 645 ? -43.5 34.875 -14.695 1 48.88 645 GLN B O 1
ATOM 12120 N N . ILE B 1 646 ? -41.719 34.562 -13.75 1 56.5 646 ILE B N 1
ATOM 12121 C CA . ILE B 1 646 ? -40.844 34.812 -14.883 1 56.5 646 ILE B CA 1
ATOM 12122 C C . ILE B 1 646 ? -41.188 33.875 -16.031 1 56.5 646 ILE B C 1
ATOM 12124 O O . ILE B 1 646 ? -40.969 32.656 -15.914 1 56.5 646 ILE B O 1
ATOM 12128 N N . ASN B 1 647 ? -42.031 34.25 -16.938 1 59.78 647 ASN B N 1
ATOM 12129 C CA . ASN B 1 647 ? -42.469 33.469 -18.078 1 59.78 647 ASN B CA 1
ATOM 12130 C C . ASN B 1 647 ? -41.312 33.094 -19 1 59.78 647 ASN B C 1
ATOM 12132 O O . ASN B 1 647 ? -41.406 32.125 -19.766 1 59.78 647 ASN B O 1
ATOM 12136 N N . ASP B 1 648 ? -40.125 33.844 -18.922 1 78.88 648 ASP B N 1
ATOM 12137 C CA . ASP B 1 648 ? -39 33.562 -19.781 1 78.88 648 ASP B CA 1
ATOM 12138 C C . ASP B 1 648 ? -38.062 32.531 -19.125 1 78.88 648 ASP B C 1
ATOM 12140 O O . ASP B 1 648 ? -37.594 32.75 -18 1 78.88 648 ASP B O 1
ATOM 12144 N N . HIS B 1 649 ? -37.938 31.406 -19.734 1 82 649 HIS B N 1
ATOM 12145 C CA . HIS B 1 649 ? -37.156 30.281 -19.203 1 82 649 HIS B CA 1
ATOM 12146 C C . HIS B 1 649 ? -35.719 30.703 -18.922 1 82 649 HIS B C 1
ATOM 12148 O O . HIS B 1 649 ? -35.125 30.234 -17.953 1 82 649 HIS B O 1
ATOM 12154 N N . VAL B 1 650 ? -35.25 31.531 -19.734 1 89.56 650 VAL B N 1
ATOM 12155 C CA . VAL B 1 650 ? -33.844 31.969 -19.578 1 89.56 650 VAL B CA 1
ATOM 12156 C C . VAL B 1 650 ? -33.719 32.875 -18.359 1 89.56 650 VAL B C 1
ATOM 12158 O O . VAL B 1 650 ? -32.781 32.719 -17.578 1 89.56 650 VAL B O 1
ATOM 12161 N N . MET B 1 651 ? -34.719 33.719 -18.125 1 90.19 651 MET B N 1
ATOM 12162 C CA . MET B 1 651 ? -34.688 34.625 -16.984 1 90.19 651 MET B CA 1
ATOM 12163 C C . MET B 1 651 ? -34.938 33.844 -15.68 1 90.19 651 MET B C 1
ATOM 12165 O O . MET B 1 651 ? -34.375 34.188 -14.641 1 90.19 651 MET B O 1
ATOM 12169 N N . ALA B 1 652 ? -35.75 32.875 -15.82 1 89.12 652 ALA B N 1
ATOM 12170 C CA . ALA B 1 652 ? -36 32.031 -14.648 1 89.12 652 ALA B CA 1
ATOM 12171 C C . ALA B 1 652 ? -34.75 31.312 -14.219 1 89.12 652 ALA B C 1
ATOM 12173 O O . ALA B 1 652 ? -34.469 31.172 -13.023 1 89.12 652 ALA B O 1
ATOM 12174 N N . TYR B 1 653 ? -34.062 30.844 -15.18 1 92.94 653 TYR B N 1
ATOM 12175 C CA . TYR B 1 653 ? -32.812 30.156 -14.891 1 92.94 653 TYR B CA 1
ATOM 12176 C C . TYR B 1 653 ? -31.781 31.094 -14.289 1 92.94 653 TYR B C 1
ATOM 12178 O O . TYR B 1 653 ? -31.062 30.734 -13.352 1 92.94 653 TYR B O 1
ATOM 12186 N N . LYS B 1 654 ? -31.734 32.25 -14.844 1 93.88 654 LYS B N 1
ATOM 12187 C CA . LYS B 1 654 ? -30.797 33.25 -14.367 1 93.88 654 LYS B CA 1
ATOM 12188 C C . LYS B 1 654 ? -31.047 33.594 -12.898 1 93.88 654 LYS B C 1
ATOM 12190 O O . LYS B 1 654 ? -30.125 33.625 -12.094 1 93.88 654 LYS B O 1
ATOM 12195 N N . VAL B 1 655 ? -32.312 33.688 -12.484 1 92.12 655 VAL B N 1
ATOM 12196 C CA . VAL B 1 655 ? -32.656 34.188 -11.156 1 92.12 655 VAL B CA 1
ATOM 12197 C C . VAL B 1 655 ? -32.656 33 -10.164 1 92.12 655 VAL B C 1
ATOM 12199 O O . VAL B 1 655 ? -32.125 33.125 -9.055 1 92.12 655 VAL B O 1
ATOM 12202 N N . ASN B 1 656 ? -33.156 31.875 -10.672 1 90.81 656 ASN B N 1
ATOM 12203 C CA . ASN B 1 656 ? -33.375 30.781 -9.734 1 90.81 656 ASN B CA 1
ATOM 12204 C C . ASN B 1 656 ? -32.156 29.859 -9.641 1 90.81 656 ASN B C 1
ATOM 12206 O O . ASN B 1 656 ? -32.062 29.062 -8.711 1 90.81 656 ASN B O 1
ATOM 12210 N N . THR B 1 657 ? -31.297 29.984 -10.508 1 93.75 657 THR B N 1
ATOM 12211 C CA . THR B 1 657 ? -30.156 29.078 -10.484 1 93.75 657 THR B CA 1
ATOM 12212 C C . THR B 1 657 ? -28.844 29.844 -10.484 1 93.75 657 THR B C 1
ATOM 12214 O O . THR B 1 657 ? -28.078 29.781 -9.516 1 93.75 657 THR B O 1
ATOM 12217 N N . TYR B 1 658 ? -28.656 30.656 -11.508 1 95.31 658 TYR B N 1
ATOM 12218 C CA . TYR B 1 658 ? -27.375 31.344 -11.656 1 95.31 658 TYR B CA 1
ATOM 12219 C C . TYR B 1 658 ? -27.109 32.25 -10.461 1 95.31 658 TYR B C 1
ATOM 12221 O O . TYR B 1 658 ? -26.062 32.156 -9.805 1 95.31 658 TYR B O 1
ATOM 12229 N N . PHE B 1 659 ? -28.031 33.094 -10.141 1 94.94 659 PHE B N 1
ATOM 12230 C CA . PHE B 1 659 ? -27.828 34.062 -9.055 1 94.94 659 PHE B CA 1
ATOM 12231 C C . PHE B 1 659 ? -27.812 33.344 -7.711 1 94.94 659 PHE B C 1
ATOM 12233 O O . PHE B 1 659 ? -27.094 33.75 -6.793 1 94.94 659 PHE B O 1
ATOM 12240 N N . VAL B 1 660 ? -28.547 32.281 -7.582 1 94.38 660 VAL B N 1
ATOM 12241 C CA . VAL B 1 660 ? -28.562 31.531 -6.332 1 94.38 660 VAL B CA 1
ATOM 12242 C C . VAL B 1 660 ? -27.188 30.922 -6.074 1 94.38 660 VAL B C 1
ATOM 12244 O O . VAL B 1 660 ? -26.688 30.969 -4.949 1 94.38 660 VAL B O 1
ATOM 12247 N N . ILE B 1 661 ? -26.594 30.391 -7.102 1 95.19 661 ILE B N 1
ATOM 12248 C CA . ILE B 1 661 ? -25.266 29.766 -6.988 1 95.19 661 ILE B CA 1
ATOM 12249 C C . ILE B 1 661 ? -24.234 30.844 -6.621 1 95.19 661 ILE B C 1
ATOM 12251 O O . ILE B 1 661 ? -23.469 30.656 -5.676 1 95.19 661 ILE B O 1
ATOM 12255 N N . ILE B 1 662 ? -24.25 31.922 -7.309 1 95.75 662 ILE B N 1
ATOM 12256 C CA . ILE B 1 662 ? -23.266 32.969 -7.109 1 95.75 662 ILE B CA 1
ATOM 12257 C C . ILE B 1 662 ? -23.469 33.625 -5.738 1 95.75 662 ILE B C 1
ATOM 12259 O O . ILE B 1 662 ? -22.5 33.938 -5.035 1 95.75 662 ILE B O 1
ATOM 12263 N N . ASP B 1 663 ? -24.703 33.781 -5.359 1 94.19 663 ASP B N 1
ATOM 12264 C CA . ASP B 1 663 ? -24.984 34.406 -4.07 1 94.19 663 ASP B CA 1
ATOM 12265 C C . ASP B 1 663 ? -24.547 33.531 -2.916 1 94.19 663 ASP B C 1
ATOM 12267 O O . ASP B 1 663 ? -24.062 34 -1.895 1 94.19 663 ASP B O 1
ATOM 12271 N N . LYS B 1 664 ? -24.781 32.344 -3.1 1 93.88 664 LYS B N 1
ATOM 12272 C CA . LYS B 1 664 ? -24.359 31.406 -2.053 1 93.88 664 LYS B CA 1
ATOM 12273 C C . LYS B 1 664 ? -22.844 31.438 -1.859 1 93.88 664 LYS B C 1
ATOM 12275 O O . LYS B 1 664 ? -22.359 31.531 -0.729 1 93.88 664 LYS B O 1
ATOM 12280 N N . VAL B 1 665 ? -22.094 31.406 -2.945 1 94.19 665 VAL B N 1
ATOM 12281 C CA . VAL B 1 665 ? -20.641 31.438 -2.873 1 94.19 665 VAL B CA 1
ATOM 12282 C C . VAL B 1 665 ? -20.172 32.781 -2.289 1 94.19 665 VAL B C 1
ATOM 12284 O O . VAL B 1 665 ? -19.312 32.812 -1.404 1 94.19 665 VAL B O 1
ATOM 12287 N N . SER B 1 666 ? -20.781 33.781 -2.746 1 92.19 666 SER B N 1
ATOM 12288 C CA . SER B 1 666 ? -20.406 35.125 -2.324 1 92.19 666 SER B CA 1
ATOM 12289 C C . SER B 1 666 ? -20.703 35.344 -0.847 1 92.19 666 SER B C 1
ATOM 12291 O O . SER B 1 666 ? -19.891 35.906 -0.115 1 92.19 666 SER B O 1
ATOM 12293 N N . SER B 1 667 ? -21.828 34.938 -0.43 1 90.06 667 SER B N 1
ATOM 12294 C CA . SER B 1 667 ? -22.234 35.156 0.96 1 90.06 667 SER B CA 1
ATOM 12295 C C . SER B 1 667 ? -21.359 34.344 1.907 1 90.06 667 SER B C 1
ATOM 12297 O O . SER B 1 667 ? -20.969 34.812 2.973 1 90.06 667 SER B O 1
ATOM 12299 N N . GLU B 1 668 ? -21.094 33.188 1.49 1 88.31 668 GLU B N 1
ATOM 12300 C CA . GLU B 1 668 ? -20.266 32.344 2.328 1 88.31 668 GLU B CA 1
ATOM 12301 C C . GLU B 1 668 ? -18.828 32.844 2.389 1 88.31 668 GLU B C 1
ATOM 12303 O O . GLU B 1 668 ? -18.172 32.75 3.428 1 88.31 668 GLU B O 1
ATOM 12308 N N . LEU B 1 669 ? -18.328 33.281 1.292 1 88 669 LEU B N 1
ATOM 12309 C CA . LEU B 1 669 ? -17 33.875 1.275 1 88 669 LEU B CA 1
ATOM 12310 C C . LEU B 1 669 ? -16.953 35.125 2.158 1 88 669 LEU B C 1
ATOM 12312 O O . LEU B 1 669 ? -15.961 35.344 2.863 1 88 669 LEU B O 1
ATOM 12316 N N . HIS B 1 670 ? -18 35.812 2.09 1 84.06 670 HIS B N 1
ATOM 12317 C CA . HIS B 1 670 ? -18.078 37.031 2.887 1 84.06 670 HIS B CA 1
ATOM 12318 C C . HIS B 1 670 ? -18.141 36.688 4.375 1 84.06 670 HIS B C 1
ATOM 12320 O O . HIS B 1 670 ? -17.5 37.375 5.184 1 84.06 670 HIS B O 1
ATOM 12326 N N . LYS B 1 671 ? -18.875 35.719 4.703 1 77.62 671 LYS B N 1
ATOM 12327 C CA . LYS B 1 671 ? -18.938 35.281 6.098 1 77.62 671 LYS B CA 1
ATOM 12328 C C . LYS B 1 671 ? -17.578 34.812 6.594 1 77.62 671 LYS B C 1
ATOM 12330 O O . LYS B 1 671 ? -17.188 35.094 7.734 1 77.62 671 LYS B O 1
ATOM 12335 N N . SER B 1 672 ? -16.984 34.188 5.75 1 71.81 672 SER B N 1
ATOM 12336 C CA . SER B 1 672 ? -15.648 33.656 6.09 1 71.81 672 SER B CA 1
ATOM 12337 C C . SER B 1 672 ? -14.656 34.812 6.281 1 71.81 672 SER B C 1
ATOM 12339 O O . SER B 1 672 ? -13.797 34.75 7.16 1 71.81 672 SER B O 1
ATOM 12341 N N . ASN B 1 673 ? -14.797 35.812 5.457 1 67.69 673 ASN B N 1
ATOM 12342 C CA . ASN B 1 673 ? -13.93 36.969 5.539 1 67.69 673 ASN B CA 1
ATOM 12343 C C . ASN B 1 673 ? -14.234 37.812 6.777 1 67.69 673 ASN B C 1
ATOM 12345 O O . ASN B 1 673 ? -13.328 38.375 7.383 1 67.69 673 ASN B O 1
ATOM 12349 N N . MET B 1 674 ? -15.5 37.844 7.07 1 56.78 674 MET B N 1
ATOM 12350 C CA . MET B 1 674 ? -15.906 38.625 8.234 1 56.78 674 MET B CA 1
ATOM 12351 C C . MET B 1 674 ? -15.422 38 9.523 1 56.78 674 MET B C 1
ATOM 12353 O O . MET B 1 674 ? -15.055 38.688 10.477 1 56.78 674 MET B O 1
ATOM 12357 N N . LYS B 1 675 ? -15.477 36.688 9.5 1 57.31 675 LYS B N 1
ATOM 12358 C CA . LYS B 1 675 ? -14.953 36 10.68 1 57.31 675 LYS B CA 1
ATOM 12359 C C . LYS B 1 675 ? -13.453 36.25 10.844 1 57.31 675 LYS B C 1
ATOM 12361 O O . LYS B 1 675 ? -12.945 36.281 11.969 1 57.31 675 LYS B O 1
ATOM 12366 N N . ASN B 1 676 ? -12.844 36.469 9.719 1 52.97 676 ASN B N 1
ATOM 12367 C CA . ASN B 1 676 ? -11.43 36.812 9.742 1 52.97 676 ASN B CA 1
ATOM 12368 C C . ASN B 1 676 ? -11.211 38.312 10.07 1 52.97 676 ASN B C 1
ATOM 12370 O O . ASN B 1 676 ? -10.086 38.719 10.32 1 52.97 676 ASN B O 1
ATOM 12374 N N . LYS B 1 677 ? -12.297 39.094 9.812 1 45.16 677 LYS B N 1
ATOM 12375 C CA . LYS B 1 677 ? -12.211 40.5 10.109 1 45.16 677 LYS B CA 1
ATOM 12376 C C . LYS B 1 677 ? -11.82 40.75 11.57 1 45.16 677 LYS B C 1
ATOM 12378 O O . LYS B 1 677 ? -11.594 41.875 11.984 1 45.16 677 LYS B O 1
ATOM 12383 N N . SER B 1 678 ? -11.922 39.75 12.258 1 42.41 678 SER B N 1
ATOM 12384 C CA . SER B 1 678 ? -11.359 40.062 13.57 1 42.41 678 SER B CA 1
ATOM 12385 C C . SER B 1 678 ? -9.898 40.469 13.453 1 42.41 678 SER B C 1
ATOM 12387 O O . SER B 1 678 ? -9.25 40.781 14.461 1 42.41 678 SER B O 1
ATOM 12389 N N . ILE B 1 679 ? -9.305 40.219 12.391 1 43.12 679 ILE B N 1
ATOM 12390 C CA . ILE B 1 679 ? -8.016 40.875 12.227 1 43.12 679 ILE B CA 1
ATOM 12391 C C . ILE B 1 679 ? -8.234 42.344 11.859 1 43.12 679 ILE B C 1
ATOM 12393 O O . ILE B 1 679 ? -8.742 42.625 10.773 1 43.12 679 ILE B O 1
ATOM 12397 N N . PRO B 1 680 ? -8.57 43.188 12.688 1 35.94 680 PRO B N 1
ATOM 12398 C CA . PRO B 1 680 ? -8.93 44.594 12.398 1 35.94 680 PRO B CA 1
ATOM 12399 C C . PRO B 1 680 ? -8.133 45.188 11.242 1 35.94 680 PRO B C 1
ATOM 12401 O O . PRO B 1 680 ? -7.02 44.719 10.953 1 35.94 680 PRO B O 1
ATOM 12404 N N . VAL B 1 681 ? -8.711 45.906 10.305 1 37 681 VAL B N 1
ATOM 12405 C CA . VAL B 1 681 ? -8.047 46.781 9.359 1 37 681 VAL B CA 1
ATOM 12406 C C . VAL B 1 681 ? -6.719 47.281 9.938 1 37 681 VAL B C 1
ATOM 12408 O O . VAL B 1 681 ? -5.719 47.375 9.219 1 37 681 VAL B O 1
ATOM 12411 N N . ASP B 1 682 ? -6.727 47.75 11.164 1 44.03 682 ASP B N 1
ATOM 12412 C CA . ASP B 1 682 ? -5.414 48.062 11.711 1 44.03 682 ASP B CA 1
ATOM 12413 C C . ASP B 1 682 ? -4.703 46.812 12.219 1 44.03 682 ASP B C 1
ATOM 12415 O O . ASP B 1 682 ? -4.793 46.469 13.398 1 44.03 682 ASP B O 1
ATOM 12419 N N . ALA B 1 683 ? -4.562 45.781 11.297 1 51.88 683 ALA B N 1
ATOM 12420 C CA . ALA B 1 683 ? -3.855 44.531 11.531 1 51.88 683 ALA B CA 1
ATOM 12421 C C . ALA B 1 683 ? -2.744 44.719 12.562 1 51.88 683 ALA B C 1
ATOM 12423 O O . ALA B 1 683 ? -2.553 43.875 13.43 1 51.88 683 ALA B O 1
ATOM 12424 N N . PHE B 1 684 ? -2.279 45.875 12.375 1 54.69 684 PHE B N 1
ATOM 12425 C CA . PHE B 1 684 ? -1.159 46.156 13.266 1 54.69 684 PHE B CA 1
ATOM 12426 C C . PHE B 1 684 ? -1.64 46.312 14.703 1 54.69 684 PHE B C 1
ATOM 12428 O O . PHE B 1 684 ? -1.034 45.781 15.633 1 54.69 684 PHE B O 1
ATOM 12435 N N . SER B 1 685 ? -2.719 47.031 14.727 1 57.16 685 SER B N 1
ATOM 12436 C CA . SER B 1 685 ? -3.24 47.25 16.078 1 57.16 685 SER B CA 1
ATOM 12437 C C . SER B 1 685 ? -3.783 45.969 16.688 1 57.16 685 SER B C 1
ATOM 12439 O O . SER B 1 685 ? -3.609 45.719 17.875 1 57.16 685 SER B O 1
ATOM 12441 N N . SER B 1 686 ? -4.34 45.188 15.898 1 64.88 686 SER B N 1
ATOM 12442 C CA . SER B 1 686 ? -4.91 43.938 16.391 1 64.88 686 SER B CA 1
ATOM 12443 C C . SER B 1 686 ? -3.82 42.969 16.828 1 64.88 686 SER B C 1
ATOM 12445 O O . SER B 1 686 ? -3.957 42.281 17.844 1 64.88 686 SER B O 1
ATOM 12447 N N . ILE B 1 687 ? -2.822 43 16.094 1 71.56 687 ILE B N 1
ATOM 12448 C CA . ILE B 1 687 ? -1.714 42.094 16.422 1 71.56 687 ILE B CA 1
ATOM 12449 C C . ILE B 1 687 ? -1.074 42.562 17.734 1 71.56 687 ILE B C 1
ATOM 12451 O O . ILE B 1 687 ? -0.735 41.719 18.594 1 71.56 687 ILE B O 1
ATOM 12455 N N . CYS B 1 688 ? -1.035 43.906 17.812 1 68.31 688 CYS B N 1
ATOM 12456 C CA . CYS B 1 688 ? -0.424 44.438 19.016 1 68.31 688 CYS B CA 1
ATOM 12457 C C . CYS B 1 688 ? -1.303 44.188 20.234 1 68.31 688 CYS B C 1
ATOM 12459 O O . CYS B 1 688 ? -0.795 43.938 21.328 1 68.31 688 CYS B O 1
ATOM 12461 N N . ASN B 1 689 ? -2.57 44.219 19.969 1 73.19 689 ASN B N 1
ATOM 12462 C CA . ASN B 1 689 ? -3.488 44 21.078 1 73.19 689 ASN B CA 1
ATOM 12463 C C . ASN B 1 689 ? -3.504 42.531 21.484 1 73.19 689 ASN B C 1
ATOM 12465 O O . ASN B 1 689 ? -3.553 42.219 22.672 1 73.19 689 ASN B O 1
ATOM 12469 N N . ASN B 1 690 ? -3.457 41.688 20.578 1 76.81 690 ASN B N 1
ATOM 12470 C CA . ASN B 1 690 ? -3.508 40.25 20.859 1 76.81 690 ASN B CA 1
ATOM 12471 C C . ASN B 1 690 ? -2.229 39.781 21.531 1 76.81 690 ASN B C 1
ATOM 12473 O O . ASN B 1 690 ? -2.264 38.844 22.359 1 76.81 690 ASN B O 1
ATOM 12477 N N . TYR B 1 691 ? -1.191 40.438 21.109 1 81.62 691 TYR B N 1
ATOM 12478 C CA . TYR B 1 691 ? 0.102 40 21.641 1 81.62 691 TYR B CA 1
ATOM 12479 C C . TYR B 1 691 ? 0.706 41.062 22.547 1 81.62 691 TYR B C 1
ATOM 12481 O O . TYR B 1 691 ? 1.903 41.344 22.469 1 81.62 691 TYR B O 1
ATOM 12489 N N . ASN B 1 692 ? -0.038 41.625 23.312 1 78.12 692 ASN B N 1
ATOM 12490 C CA . ASN B 1 692 ? 0.355 42.75 24.156 1 78.12 692 ASN B CA 1
ATOM 12491 C C . ASN B 1 692 ? 1.381 42.312 25.203 1 78.12 692 ASN B C 1
ATOM 12493 O O . ASN B 1 692 ? 2.152 43.125 25.703 1 78.12 692 ASN B O 1
ATOM 12497 N N . LYS B 1 693 ? 1.351 41.031 25.469 1 77.44 693 LYS B N 1
ATOM 12498 C CA . LYS B 1 693 ? 2.303 40.562 26.453 1 77.44 693 LYS B CA 1
ATOM 12499 C C . LYS B 1 693 ? 3.715 40.5 25.891 1 77.44 693 LYS B C 1
ATOM 12501 O O . LYS B 1 693 ? 4.695 40.531 26.641 1 77.44 693 LYS B O 1
ATOM 12506 N N . ILE B 1 694 ? 3.76 40.438 24.562 1 78.44 694 ILE B N 1
ATOM 12507 C CA . ILE B 1 694 ? 5.047 40.25 23.922 1 78.44 694 ILE B CA 1
ATOM 12508 C C . ILE B 1 694 ? 5.465 41.5 23.172 1 78.44 694 ILE B C 1
ATOM 12510 O O . ILE B 1 694 ? 6.648 41.844 23.141 1 78.44 694 ILE B O 1
ATOM 12514 N N . LEU B 1 695 ? 4.438 42.188 22.672 1 81.56 695 LEU B N 1
ATOM 12515 C CA . LEU B 1 695 ? 4.707 43.344 21.812 1 81.56 695 LEU B CA 1
ATOM 12516 C C . LEU B 1 695 ? 4.285 44.625 22.484 1 81.56 695 LEU B C 1
ATOM 12518 O O . LEU B 1 695 ? 3.23 44.688 23.125 1 81.56 695 LEU B O 1
ATOM 12522 N N . ASN B 1 696 ? 5.199 45.594 22.5 1 80.56 696 ASN B N 1
ATOM 12523 C CA . ASN B 1 696 ? 4.883 46.938 22.953 1 80.56 696 ASN B CA 1
ATOM 12524 C C . ASN B 1 696 ? 4.5 47.844 21.781 1 80.56 696 ASN B C 1
ATOM 12526 O O . ASN B 1 696 ? 5.32 48.125 20.906 1 80.56 696 ASN B O 1
ATOM 12530 N N . LYS B 1 697 ? 3.311 48.312 21.797 1 81.31 697 LYS B N 1
ATOM 12531 C CA . LYS B 1 697 ? 2.744 49.094 20.688 1 81.31 697 LYS B CA 1
ATOM 12532 C C . LYS B 1 697 ? 3.561 50.344 20.422 1 81.31 697 LYS B C 1
ATOM 12534 O O . LYS B 1 697 ? 3.816 50.688 19.266 1 81.31 697 LYS B O 1
ATOM 12539 N N . GLU B 1 698 ? 3.932 51.031 21.453 1 80.12 698 GLU B N 1
ATOM 12540 C CA . GLU B 1 698 ? 4.652 52.312 21.312 1 80.12 698 GLU B CA 1
ATOM 12541 C C . GLU B 1 698 ? 6.004 52.094 20.641 1 80.12 698 GLU B C 1
ATOM 12543 O O . GLU B 1 698 ? 6.395 52.844 19.75 1 80.12 698 GLU B O 1
ATOM 12548 N N . ASP B 1 699 ? 6.598 51.031 21.016 1 82.12 699 ASP B N 1
ATOM 12549 C CA . ASP B 1 699 ? 7.91 50.75 20.453 1 82.12 699 ASP B CA 1
ATOM 12550 C C . ASP B 1 699 ? 7.797 50.344 18.984 1 82.12 699 ASP B C 1
ATOM 12552 O O . ASP B 1 699 ? 8.656 50.719 18.172 1 82.12 699 ASP B O 1
ATOM 12556 N N . ILE B 1 700 ? 6.828 49.625 18.625 1 82.69 700 ILE B N 1
ATOM 12557 C CA . ILE B 1 700 ? 6.629 49.156 17.266 1 82.69 700 ILE B CA 1
ATOM 12558 C C . ILE B 1 700 ? 6.34 50.375 16.344 1 82.69 700 ILE B C 1
ATOM 12560 O O . ILE B 1 700 ? 6.875 50.438 15.242 1 82.69 700 ILE B O 1
ATOM 12564 N N . VAL B 1 701 ? 5.512 51.25 16.859 1 79.25 701 VAL B N 1
ATOM 12565 C CA . VAL B 1 701 ? 5.16 52.438 16.078 1 79.25 701 VAL B CA 1
ATOM 12566 C C . VAL B 1 701 ? 6.395 53.312 15.859 1 79.25 701 VAL B C 1
ATOM 12568 O O . VAL B 1 701 ? 6.609 53.844 14.773 1 79.25 701 VAL B O 1
ATOM 12571 N N . ARG B 1 702 ? 7.09 53.438 16.891 1 79.19 702 ARG B N 1
ATOM 12572 C CA . ARG B 1 702 ? 8.32 54.219 16.812 1 79.19 702 ARG B CA 1
ATOM 12573 C C . ARG B 1 702 ? 9.266 53.656 15.766 1 79.19 702 ARG B C 1
ATOM 12575 O O . ARG B 1 702 ? 9.797 54.375 14.93 1 79.19 702 ARG B O 1
ATOM 12582 N N . GLU B 1 703 ? 9.438 52.375 15.867 1 82.06 703 GLU B N 1
ATOM 12583 C CA . GLU B 1 703 ? 10.336 51.719 14.93 1 82.06 703 GLU B CA 1
ATOM 12584 C C . GLU B 1 703 ? 9.797 51.781 13.508 1 82.06 703 GLU B C 1
ATOM 12586 O O . GLU B 1 703 ? 10.578 51.906 12.555 1 82.06 703 GLU B O 1
ATOM 12591 N N . TYR B 1 704 ? 8.578 51.656 13.422 1 79.94 704 TYR B N 1
ATOM 12592 C CA . TYR B 1 704 ? 7.957 51.719 12.102 1 79.94 704 TYR B CA 1
ATOM 12593 C C . TYR B 1 704 ? 8.18 53.094 11.484 1 79.94 704 TYR B C 1
ATOM 12595 O O . TYR B 1 704 ? 8.484 53.219 10.297 1 79.94 704 TYR B O 1
ATOM 12603 N N . GLU B 1 705 ? 8.055 54.062 12.289 1 75.88 705 GLU B N 1
ATOM 12604 C CA . GLU B 1 705 ? 8.289 55.438 11.828 1 75.88 705 GLU B CA 1
ATOM 12605 C C . GLU B 1 705 ? 9.742 55.625 11.406 1 75.88 705 GLU B C 1
ATOM 12607 O O . GLU B 1 705 ? 10.016 56.281 10.391 1 75.88 705 GLU B O 1
ATOM 12612 N N . GLN B 1 706 ? 10.555 55.125 12.172 1 76.44 706 GLN B N 1
ATOM 12613 C CA . GLN B 1 706 ? 11.984 55.219 11.852 1 76.44 706 GLN B CA 1
ATOM 12614 C C . GLN B 1 706 ? 12.305 54.5 10.547 1 76.44 706 GLN B C 1
ATOM 12616 O O . GLN B 1 706 ? 13.141 54.969 9.766 1 76.44 706 GLN B O 1
ATOM 12621 N N . LEU B 1 707 ? 11.672 53.406 10.375 1 79.69 707 LEU B N 1
ATOM 12622 C CA . LEU B 1 707 ? 11.883 52.625 9.156 1 79.69 707 LEU B CA 1
ATOM 12623 C C . LEU B 1 707 ? 11.422 53.406 7.934 1 79.69 707 LEU B C 1
ATOM 12625 O O . LEU B 1 707 ? 12.109 53.438 6.906 1 79.69 707 LEU B O 1
ATOM 12629 N N . ILE B 1 708 ? 10.32 54.031 8.016 1 71.94 708 ILE B N 1
ATOM 12630 C CA . ILE B 1 708 ? 9.766 54.781 6.91 1 71.94 708 ILE B CA 1
ATOM 12631 C C . ILE B 1 708 ? 10.68 55.969 6.605 1 71.94 708 ILE B C 1
ATOM 12633 O O . ILE B 1 708 ? 10.914 56.312 5.441 1 71.94 708 ILE B O 1
ATOM 12637 N N . LYS B 1 709 ? 11.133 56.562 7.59 1 66.44 709 LYS B N 1
ATOM 12638 C CA . LYS B 1 709 ? 12 57.719 7.438 1 66.44 709 LYS B CA 1
ATOM 12639 C C . LYS B 1 709 ? 13.328 57.344 6.785 1 66.44 709 LYS B C 1
ATOM 12641 O O . LYS B 1 709 ? 13.922 58.125 6.055 1 66.44 709 LYS B O 1
ATOM 12646 N N . SER B 1 710 ? 13.812 56.188 7.188 1 65.19 710 SER B N 1
ATOM 12647 C CA . SER B 1 710 ? 15.109 55.75 6.672 1 65.19 710 SER B CA 1
ATOM 12648 C C . SER B 1 710 ? 15.039 55.469 5.176 1 65.19 710 SER B C 1
ATOM 12650 O O . SER B 1 710 ? 16.078 55.406 4.504 1 65.19 710 SER B O 1
ATOM 12652 N N . ASN B 1 711 ? 14.016 55.781 4.34 1 55.03 711 ASN B N 1
ATOM 12653 C CA . ASN B 1 711 ? 13.836 55.594 2.906 1 55.03 711 ASN B CA 1
ATOM 12654 C C . ASN B 1 711 ? 14.375 54.25 2.451 1 55.03 711 ASN B C 1
ATOM 12656 O O . ASN B 1 711 ? 15 54.125 1.396 1 55.03 711 ASN B O 1
ATOM 12660 N N . ILE B 1 712 ? 14.531 53.188 3.266 1 53.12 712 ILE B N 1
ATOM 12661 C CA . ILE B 1 712 ? 14.945 51.844 2.801 1 53.12 712 ILE B CA 1
ATOM 12662 C C . ILE B 1 712 ? 13.898 51.312 1.842 1 53.12 712 ILE B C 1
ATOM 12664 O O . ILE B 1 712 ? 12.719 51.188 2.193 1 53.12 712 ILE B O 1
ATOM 12668 N N . ASN B 1 713 ? 14.023 51.531 0.511 1 47.88 713 ASN B N 1
ATOM 12669 C CA . ASN B 1 713 ? 13.148 50.938 -0.494 1 47.88 713 ASN B CA 1
ATOM 12670 C C . ASN B 1 713 ? 13.047 49.438 -0.337 1 47.88 713 ASN B C 1
ATOM 12672 O O . ASN B 1 713 ? 13.945 48.688 -0.751 1 47.88 713 ASN B O 1
ATOM 12676 N N . LEU B 1 714 ? 12.25 48.938 0.567 1 51.28 714 LEU B N 1
ATOM 12677 C CA . LEU B 1 714 ? 12.023 47.531 0.75 1 51.28 714 LEU B CA 1
ATOM 12678 C C . LEU B 1 714 ? 11.641 46.844 -0.567 1 51.28 714 LEU B C 1
ATOM 12680 O O . LEU B 1 714 ? 11.859 45.656 -0.75 1 51.28 714 LEU B O 1
ATOM 12684 N N . ILE B 1 715 ? 10.969 47.531 -1.568 1 44.84 715 ILE B N 1
ATOM 12685 C CA . ILE B 1 715 ? 10.492 47 -2.836 1 44.84 715 ILE B CA 1
ATOM 12686 C C . ILE B 1 715 ? 11.672 46.75 -3.773 1 44.84 715 ILE B C 1
ATOM 12688 O O . ILE B 1 715 ? 11.711 45.75 -4.48 1 44.84 715 ILE B O 1
ATOM 12692 N N . SER B 1 716 ? 12.57 47.594 -3.992 1 39.72 716 SER B N 1
ATOM 12693 C CA . SER B 1 716 ? 13.664 47.469 -4.945 1 39.72 716 SER B CA 1
ATOM 12694 C C . SER B 1 716 ? 14.547 46.281 -4.59 1 39.72 716 SER B C 1
ATOM 12696 O O . SER B 1 716 ? 15.438 45.906 -5.359 1 39.72 716 SER B O 1
ATOM 12698 N N . LEU B 1 717 ? 14.547 45.781 -3.545 1 36.94 717 LEU B N 1
ATOM 12699 C CA . LEU B 1 717 ? 15.344 44.656 -3.086 1 36.94 717 LEU B CA 1
ATOM 12700 C C . LEU B 1 717 ? 14.789 43.344 -3.641 1 36.94 717 LEU B C 1
ATOM 12702 O O . LEU B 1 717 ? 15.344 42.281 -3.383 1 36.94 717 LEU B O 1
ATOM 12706 N N . ASP B 1 718 ? 13.641 43.281 -4.227 1 39.78 718 ASP B N 1
ATOM 12707 C CA . ASP B 1 718 ? 12.891 42.156 -4.73 1 39.78 718 ASP B CA 1
ATOM 12708 C C . ASP B 1 718 ? 13.562 41.562 -5.965 1 39.78 718 ASP B C 1
ATOM 12710 O O . ASP B 1 718 ? 13.078 40.562 -6.535 1 39.78 718 ASP B O 1
ATOM 12714 N N . LYS B 1 719 ? 14.383 42.281 -6.684 1 36.16 719 LYS B N 1
ATOM 12715 C CA . LYS B 1 719 ? 14.867 41.719 -7.941 1 36.16 719 LYS B CA 1
ATOM 12716 C C . LYS B 1 719 ? 15.578 40.406 -7.707 1 36.16 719 LYS B C 1
ATOM 12718 O O . LYS B 1 719 ? 15.539 39.5 -8.562 1 36.16 719 LYS B O 1
ATOM 12723 N N . ASP B 1 720 ? 16.391 40.219 -6.684 1 32.78 720 ASP B N 1
ATOM 12724 C CA . ASP B 1 720 ? 17.203 39.031 -6.621 1 32.78 720 ASP B CA 1
ATOM 12725 C C . ASP B 1 720 ? 16.406 37.844 -6.102 1 32.78 720 ASP B C 1
ATOM 12727 O O . ASP B 1 720 ? 16.844 36.688 -6.199 1 32.78 720 ASP B O 1
ATOM 12731 N N . VAL B 1 721 ? 15.336 38.031 -5.395 1 31.23 721 VAL B N 1
ATOM 12732 C CA . VAL B 1 721 ? 14.633 36.875 -4.832 1 31.23 721 VAL B CA 1
ATOM 12733 C C . VAL B 1 721 ? 13.703 36.281 -5.887 1 31.23 721 VAL B C 1
ATOM 12735 O O . VAL B 1 721 ? 13.117 35.219 -5.668 1 31.23 721 VAL B O 1
ATOM 12738 N N . SER B 1 722 ? 13.289 36.906 -6.953 1 31.7 722 SER B N 1
ATOM 12739 C CA . SER B 1 722 ? 12.438 36.344 -7.996 1 31.7 722 SER B CA 1
ATOM 12740 C C . SER B 1 722 ? 13.07 35.125 -8.633 1 31.7 722 SER B C 1
ATOM 12742 O O . SER B 1 722 ? 12.398 34.344 -9.336 1 31.7 722 SER B O 1
ATOM 12744 N N . VAL B 1 723 ? 14.336 35 -8.688 1 30.17 723 VAL B N 1
ATOM 12745 C CA . VAL B 1 723 ? 14.977 33.875 -9.352 1 30.17 723 VAL B CA 1
ATOM 12746 C C . VAL B 1 723 ? 14.648 32.594 -8.602 1 30.17 723 VAL B C 1
ATOM 12748 O O . VAL B 1 723 ? 14.477 31.531 -9.211 1 30.17 723 VAL B O 1
ATOM 12751 N N . VAL B 1 724 ? 14.477 32.719 -7.297 1 28.12 724 VAL B N 1
ATOM 12752 C CA . VAL B 1 724 ? 14.336 31.453 -6.586 1 28.12 724 VAL B CA 1
ATOM 12753 C C . VAL B 1 724 ? 12.914 30.922 -6.746 1 28.12 724 VAL B C 1
ATOM 12755 O O . VAL B 1 724 ? 12.695 29.719 -6.836 1 28.12 724 VAL B O 1
ATOM 12758 N N . LEU B 1 725 ? 11.883 31.797 -6.797 1 28.58 725 LEU B N 1
ATOM 12759 C CA . LEU B 1 725 ? 10.523 31.281 -6.824 1 28.58 725 LEU B CA 1
ATOM 12760 C C . LEU B 1 725 ? 10.211 30.656 -8.172 1 28.58 725 LEU B C 1
ATOM 12762 O O . LEU B 1 725 ? 9.383 29.734 -8.266 1 28.58 725 LEU B O 1
ATOM 12766 N N . ASN B 1 726 ? 10.695 31.203 -9.281 1 30.2 726 ASN B N 1
ATOM 12767 C CA . ASN B 1 726 ? 10.445 30.5 -10.539 1 30.2 726 ASN B CA 1
ATOM 12768 C C . ASN B 1 726 ? 10.984 29.078 -10.516 1 30.2 726 ASN B C 1
ATOM 12770 O O . ASN B 1 726 ? 10.562 28.234 -11.312 1 30.2 726 ASN B O 1
ATOM 12774 N N . ALA B 1 727 ? 12.062 28.859 -9.727 1 29.11 727 ALA B N 1
ATOM 12775 C CA . ALA B 1 727 ? 12.609 27.5 -9.734 1 29.11 727 ALA B CA 1
ATOM 12776 C C . ALA B 1 727 ? 11.648 26.531 -9.062 1 29.11 727 ALA B C 1
ATOM 12778 O O . ALA B 1 727 ? 11.664 25.328 -9.352 1 29.11 727 ALA B O 1
ATOM 12779 N N . LEU B 1 728 ? 10.898 26.953 -8.023 1 28.44 728 LEU B N 1
ATOM 12780 C CA . LEU B 1 728 ? 10 25.984 -7.398 1 28.44 728 LEU B CA 1
ATOM 12781 C C . LEU B 1 728 ? 8.773 25.734 -8.273 1 28.44 728 LEU B C 1
ATOM 12783 O O . LEU B 1 728 ? 8.086 24.734 -8.117 1 28.44 728 LEU B O 1
ATOM 12787 N N . SER B 1 729 ? 8.281 26.703 -9.117 1 29.48 729 SER B N 1
ATOM 12788 C CA . SER B 1 729 ? 7.105 26.453 -9.938 1 29.48 729 SER B CA 1
ATOM 12789 C C . SER B 1 729 ? 7.398 25.406 -11.008 1 29.48 729 SER B C 1
ATOM 12791 O O . SER B 1 729 ? 6.48 24.875 -11.633 1 29.48 729 SER B O 1
ATOM 12793 N N . ASP B 1 730 ? 8.641 25.297 -11.469 1 29.56 730 ASP B N 1
ATOM 12794 C CA . ASP B 1 730 ? 8.828 24.453 -12.641 1 29.56 730 ASP B CA 1
ATOM 12795 C C . ASP B 1 730 ? 8.469 23 -12.328 1 29.56 730 ASP B C 1
ATOM 12797 O O . ASP B 1 730 ? 8.523 22.141 -13.211 1 29.56 730 ASP B O 1
ATOM 12801 N N . GLU B 1 731 ? 8.555 22.609 -11.062 1 28.62 731 GLU B N 1
ATOM 12802 C CA . GLU B 1 731 ? 8.398 21.156 -11.031 1 28.62 731 GLU B CA 1
ATOM 12803 C C . GLU B 1 731 ? 6.977 20.75 -11.391 1 28.62 731 GLU B C 1
ATOM 12805 O O . GLU B 1 731 ? 6.637 19.562 -11.344 1 28.62 731 GLU B O 1
ATOM 12810 N N . SER B 1 732 ? 5.996 21.703 -11.391 1 28.75 732 SER B N 1
ATOM 12811 C CA . SER B 1 732 ? 4.691 21.219 -11.82 1 28.75 732 SER B CA 1
ATOM 12812 C C . SER B 1 732 ? 4.637 21.062 -13.336 1 28.75 732 SER B C 1
ATOM 12814 O O . SER B 1 732 ? 4.293 22 -14.055 1 28.75 732 SER B O 1
ATOM 12816 N N . ASP B 1 733 ? 5.695 20.734 -14.086 1 25.28 733 ASP B N 1
ATOM 12817 C CA . ASP B 1 733 ? 5.629 20.719 -15.547 1 25.28 733 ASP B CA 1
ATOM 12818 C C . ASP B 1 733 ? 4.293 20.156 -16.031 1 25.28 733 ASP B C 1
ATOM 12820 O O . ASP B 1 733 ? 3.609 20.781 -16.844 1 25.28 733 ASP B O 1
ATOM 12824 N N . SER B 1 734 ? 4.383 18.828 -16.734 1 26.11 734 SER B N 1
ATOM 12825 C CA . SER B 1 734 ? 4.02 18.5 -18.109 1 26.11 734 SER B CA 1
ATOM 12826 C C . SER B 1 734 ? 2.506 18.391 -18.266 1 26.11 734 SER B C 1
ATOM 12828 O O . SER B 1 734 ? 1.968 18.656 -19.344 1 26.11 734 SER B O 1
ATOM 12830 N N . SER B 1 735 ? 1.741 17.453 -17.688 1 25.06 735 SER B N 1
ATOM 12831 C CA . SER B 1 735 ? 0.63 17.016 -18.531 1 25.06 735 SER B CA 1
ATOM 12832 C C . SER B 1 735 ? -0.457 18.078 -18.609 1 25.06 735 SER B C 1
ATOM 12834 O O . SER B 1 735 ? -1.467 17.891 -19.297 1 25.06 735 SER B O 1
ATOM 12836 N N . SER B 1 736 ? -0.852 18.812 -17.609 1 24.12 736 SER B N 1
ATOM 12837 C CA . SER B 1 736 ? -2.125 19.453 -17.906 1 24.12 736 SER B CA 1
ATOM 12838 C C . SER B 1 736 ? -1.961 20.547 -18.969 1 24.12 736 SER B C 1
ATOM 12840 O O . SER B 1 736 ? -0.855 21.047 -19.188 1 24.12 736 SER B O 1
ATOM 12842 N N . SER B 1 737 ? -3.051 20.812 -19.891 1 24.61 737 SER B N 1
ATOM 12843 C CA . SER B 1 737 ? -3.422 21.734 -20.953 1 24.61 737 SER B CA 1
ATOM 12844 C C . SER B 1 737 ? -2.922 23.141 -20.641 1 24.61 737 SER B C 1
ATOM 12846 O O . SER B 1 737 ? -2.664 23.484 -19.484 1 24.61 737 SER B O 1
ATOM 12848 N N . ASN B 1 738 ? -2.51 23.875 -21.75 1 24.8 738 ASN B N 1
ATOM 12849 C CA . ASN B 1 738 ? -2.217 25.25 -22.125 1 24.8 738 ASN B CA 1
ATOM 12850 C C . ASN B 1 738 ? -3.203 26.219 -21.484 1 24.8 738 ASN B C 1
ATOM 12852 O O . ASN B 1 738 ? -4.051 26.797 -22.172 1 24.8 738 ASN B O 1
ATOM 12856 N N . TYR B 1 739 ? -4.074 25.891 -20.625 1 23.48 739 TYR B N 1
ATOM 12857 C CA . TYR B 1 739 ? -4.906 27.062 -20.359 1 23.48 739 TYR B CA 1
ATOM 12858 C C . TYR B 1 739 ? -4.047 28.297 -20.094 1 23.48 739 TYR B C 1
ATOM 12860 O O . TYR B 1 739 ? -2.953 28.188 -19.531 1 23.48 739 TYR B O 1
ATOM 12868 N N . SER B 1 740 ? -4.195 29.297 -21.016 1 25 740 SER B N 1
ATOM 12869 C CA . SER B 1 740 ? -3.771 30.688 -20.891 1 25 740 SER B CA 1
ATOM 12870 C C . SER B 1 740 ? -3.803 31.141 -19.438 1 25 740 SER B C 1
ATOM 12872 O O . SER B 1 740 ? -4.859 31.141 -18.797 1 25 740 SER B O 1
ATOM 12874 N N . VAL B 1 741 ? -2.891 30.766 -18.75 1 27.52 741 VAL B N 1
ATOM 12875 C CA . VAL B 1 741 ? -2.682 31.531 -17.516 1 27.52 741 VAL B CA 1
ATOM 12876 C C . VAL B 1 741 ? -2.938 33 -17.797 1 27.52 741 VAL B C 1
ATOM 12878 O O . VAL B 1 741 ? -2.283 33.625 -18.641 1 27.52 741 VAL B O 1
ATOM 12881 N N . VAL B 1 742 ? -4.227 33.5 -17.859 1 27.33 742 VAL B N 1
ATOM 12882 C CA . VAL B 1 742 ? -4.395 34.938 -17.688 1 27.33 742 VAL B CA 1
ATOM 12883 C C . VAL B 1 742 ? -3.162 35.531 -17 1 27.33 742 VAL B C 1
ATOM 12885 O O . VAL B 1 742 ? -2.611 34.906 -16.078 1 27.33 742 VAL B O 1
ATOM 12888 N N . GLU B 1 743 ? -2.375 36.25 -17.75 1 29.06 743 GLU B N 1
ATOM 12889 C CA . GLU B 1 743 ? -1.402 37.219 -17.25 1 29.06 743 GLU B CA 1
ATOM 12890 C C . GLU B 1 743 ? -1.825 37.781 -15.883 1 29.06 743 GLU B C 1
ATOM 12892 O O . GLU B 1 743 ? -2.586 38.75 -15.812 1 29.06 743 GLU B O 1
ATOM 12897 N N . ASN B 1 744 ? -2.482 37 -15.102 1 28.83 744 ASN B N 1
ATOM 12898 C CA . ASN B 1 744 ? -2.717 37.531 -13.773 1 28.83 744 ASN B CA 1
ATOM 12899 C C . ASN B 1 744 ? -1.595 38.469 -13.344 1 28.83 744 ASN B C 1
ATOM 12901 O O . ASN B 1 744 ? -0.426 38.25 -13.648 1 28.83 744 ASN B O 1
ATOM 12905 N N . GLU B 1 745 ? -1.929 39.719 -13.266 1 30.75 745 GLU B N 1
ATOM 12906 C CA . GLU B 1 745 ? -1.194 40.781 -12.547 1 30.75 745 GLU B CA 1
ATOM 12907 C C . GLU B 1 745 ? -0.27 40.156 -11.5 1 30.75 745 GLU B C 1
ATOM 12909 O O . GLU B 1 745 ? -0.61 39.156 -10.875 1 30.75 745 GLU B O 1
ATOM 12914 N N . SER B 1 746 ? 0.979 40.25 -11.695 1 33.09 746 SER B N 1
ATOM 12915 C CA . SER B 1 746 ? 2.027 39.969 -10.719 1 33.09 746 SER B CA 1
ATOM 12916 C C . SER B 1 746 ? 1.481 40 -9.297 1 33.09 746 SER B C 1
ATOM 12918 O O . SER B 1 746 ? 0.922 41 -8.867 1 33.09 746 SER B O 1
ATOM 12920 N N . ILE B 1 747 ? 0.702 39.156 -8.898 1 36.81 747 ILE B N 1
ATOM 12921 C CA . ILE B 1 747 ? 0.608 39.25 -7.445 1 36.81 747 ILE B CA 1
ATOM 12922 C C . ILE B 1 747 ? 1.766 40.062 -6.902 1 36.81 747 ILE B C 1
ATOM 12924 O O . ILE B 1 747 ? 2.932 39.719 -7.062 1 36.81 747 ILE B O 1
ATOM 12928 N N . ASP B 1 748 ? 1.779 41.312 -6.988 1 37.38 748 ASP B N 1
ATOM 12929 C CA . ASP B 1 748 ? 2.729 42.219 -6.348 1 37.38 748 ASP B CA 1
ATOM 12930 C C . ASP B 1 748 ? 3.373 41.562 -5.129 1 37.38 748 ASP B C 1
ATOM 12932 O O . ASP B 1 748 ? 2.719 41.375 -4.098 1 37.38 748 ASP B O 1
ATOM 12936 N N . ASP B 1 749 ? 4.195 40.562 -5.309 1 44.06 749 ASP B N 1
ATOM 12937 C CA . ASP B 1 749 ? 5.129 39.906 -4.395 1 44.06 749 ASP B CA 1
ATOM 12938 C C . ASP B 1 749 ? 5.477 40.844 -3.223 1 44.06 749 ASP B C 1
ATOM 12940 O O . ASP B 1 749 ? 6.23 40.438 -2.326 1 44.06 749 ASP B O 1
ATOM 12944 N N . SER B 1 750 ? 5.336 42.156 -3.4 1 43.38 750 SER B N 1
ATOM 12945 C CA . SER B 1 750 ? 5.719 43.188 -2.441 1 43.38 750 SER B CA 1
ATOM 12946 C C . SER B 1 750 ? 5.008 43 -1.105 1 43.38 750 SER B C 1
ATOM 12948 O O . SER B 1 750 ? 5.492 43.438 -0.068 1 43.38 750 SER B O 1
ATOM 12950 N N . GLN B 1 751 ? 3.791 42.188 -1.073 1 57.06 751 GLN B N 1
ATOM 12951 C CA . GLN B 1 751 ? 2.973 42.281 0.132 1 57.06 751 GLN B CA 1
ATOM 12952 C C . GLN B 1 751 ? 3.102 41 0.977 1 57.06 751 GLN B C 1
ATOM 12954 O O . GLN B 1 751 ? 2.348 40.812 1.934 1 57.06 751 GLN B O 1
ATOM 12959 N N . SER B 1 752 ? 4.133 40.156 0.759 1 75.94 752 SER B N 1
ATOM 12960 C CA . SER B 1 752 ? 4.246 38.938 1.588 1 75.94 752 SER B CA 1
ATOM 12961 C C . SER B 1 752 ? 5.043 39.219 2.857 1 75.94 752 SER B C 1
ATOM 12963 O O . SER B 1 752 ? 6.105 39.844 2.807 1 75.94 752 SER B O 1
ATOM 12965 N N . ILE B 1 753 ? 4.379 39 3.936 1 82 753 ILE B N 1
ATOM 12966 C CA . ILE B 1 753 ? 5.051 39.125 5.227 1 82 753 ILE B CA 1
ATOM 12967 C C . ILE B 1 753 ? 6.328 38.281 5.223 1 82 753 ILE B C 1
ATOM 12969 O O . ILE B 1 753 ? 7.34 38.688 5.801 1 82 753 ILE B O 1
ATOM 12973 N N . LEU B 1 754 ? 6.293 37.219 4.484 1 86.19 754 LEU B N 1
ATOM 12974 C CA . LEU B 1 754 ? 7.441 36.312 4.434 1 86.19 754 LEU B CA 1
ATOM 12975 C C . LEU B 1 754 ? 8.617 36.969 3.715 1 86.19 754 LEU B C 1
ATOM 12977 O O . LEU B 1 754 ? 9.766 36.844 4.145 1 86.19 754 LEU B O 1
ATOM 12981 N N . LYS B 1 755 ? 8.344 37.625 2.674 1 83.69 755 LYS B N 1
ATOM 12982 C CA . LYS B 1 755 ? 9.398 38.312 1.939 1 83.69 755 LYS B CA 1
ATOM 12983 C C . LYS B 1 755 ? 10.023 39.406 2.783 1 83.69 755 LYS B C 1
ATOM 12985 O O . LYS B 1 755 ? 11.242 39.594 2.777 1 83.69 755 LYS B O 1
ATOM 12990 N N . THR B 1 756 ? 9.133 40.219 3.455 1 83.81 756 THR B N 1
ATOM 12991 C CA . THR B 1 756 ? 9.617 41.25 4.332 1 83.81 756 THR B CA 1
ATOM 12992 C C . THR B 1 756 ? 10.461 40.688 5.465 1 83.81 756 THR B C 1
ATOM 12994 O O . THR B 1 756 ? 11.492 41.25 5.832 1 83.81 756 THR B O 1
ATOM 12997 N N . TYR B 1 757 ? 10.008 39.594 5.941 1 88.5 757 TYR B N 1
ATOM 12998 C CA . TYR B 1 757 ? 10.727 38.875 6.988 1 88.5 757 TYR B CA 1
ATOM 12999 C C . TYR B 1 757 ? 12.117 38.469 6.512 1 88.5 757 TYR B C 1
ATOM 13001 O O . TYR B 1 757 ? 13.109 38.656 7.219 1 88.5 757 TYR B O 1
ATOM 13009 N N . GLN B 1 758 ? 12.195 37.969 5.32 1 88.38 758 GLN B N 1
ATOM 13010 C CA . GLN B 1 758 ? 13.461 37.5 4.75 1 88.38 758 GLN B CA 1
ATOM 13011 C C . GLN B 1 758 ? 14.398 38.688 4.508 1 88.38 758 GLN B C 1
ATOM 13013 O O . GLN B 1 758 ? 15.609 38.594 4.723 1 88.38 758 GLN B O 1
ATOM 13018 N N . ILE B 1 759 ? 13.859 39.812 4.137 1 83.38 759 ILE B N 1
ATOM 13019 C CA . ILE B 1 759 ? 14.633 41.031 3.893 1 83.38 759 ILE B CA 1
ATOM 13020 C C . ILE B 1 759 ? 15.234 41.531 5.203 1 83.38 759 ILE B C 1
ATOM 13022 O O . ILE B 1 759 ? 16.391 41.938 5.242 1 83.38 759 ILE B O 1
ATOM 13026 N N . PHE B 1 760 ? 14.422 41.5 6.246 1 85.69 760 PHE B N 1
ATOM 13027 C CA . PHE B 1 760 ? 14.875 41.938 7.555 1 85.69 760 PHE B CA 1
ATOM 13028 C C . PHE B 1 760 ? 16.078 41.125 8.016 1 85.69 760 PHE B C 1
ATOM 13030 O O . PHE B 1 760 ? 17.016 41.656 8.594 1 85.69 760 PHE B O 1
ATOM 13037 N N . ILE B 1 761 ? 15.992 39.844 7.746 1 86.38 761 ILE B N 1
ATOM 13038 C CA . ILE B 1 761 ? 17.047 38.938 8.18 1 86.38 761 ILE B CA 1
ATOM 13039 C C . ILE B 1 761 ? 18.281 39.125 7.309 1 86.38 761 ILE B C 1
ATOM 13041 O O . ILE B 1 761 ? 19.406 39.281 7.824 1 86.38 761 ILE B O 1
ATOM 13045 N N . ASN B 1 762 ? 18.125 39.125 6.027 1 82.56 762 ASN B N 1
ATOM 13046 C CA . ASN B 1 762 ? 19.234 39.188 5.082 1 82.56 762 ASN B CA 1
ATOM 13047 C C . ASN B 1 762 ? 19.984 40.5 5.168 1 82.56 762 ASN B C 1
ATOM 13049 O O . ASN B 1 762 ? 21.203 40.562 4.965 1 82.56 762 ASN B O 1
ATOM 13053 N N . LYS B 1 763 ? 19.25 41.562 5.496 1 78.56 763 LYS B N 1
ATOM 13054 C CA . LYS B 1 763 ? 19.875 42.875 5.531 1 78.56 763 LYS B CA 1
ATOM 13055 C C . LYS B 1 763 ? 20.266 43.25 6.957 1 78.56 763 LYS B C 1
ATOM 13057 O O . LYS B 1 763 ? 20.734 44.375 7.195 1 78.56 763 LYS B O 1
ATOM 13062 N N . GLY B 1 764 ? 20 42.469 7.887 1 79.31 764 GLY B N 1
ATOM 13063 C CA . GLY B 1 764 ? 20.391 42.688 9.266 1 79.31 764 GLY B CA 1
ATOM 13064 C C . GLY B 1 764 ? 19.562 43.719 9.969 1 79.31 764 GLY B C 1
ATOM 13065 O O . GLY B 1 764 ? 20.031 44.406 10.891 1 79.31 764 GLY B O 1
ATOM 13066 N N . LEU B 1 765 ? 18.422 44 9.516 1 78.56 765 LEU B N 1
ATOM 13067 C CA . LEU B 1 765 ? 17.547 45 10.07 1 78.56 765 LEU B CA 1
ATOM 13068 C C . LEU B 1 765 ? 16.953 44.562 11.406 1 78.56 765 LEU B C 1
ATOM 13070 O O . LEU B 1 765 ? 16.438 45.375 12.164 1 78.56 765 LEU B O 1
ATOM 13074 N N . LEU B 1 766 ? 17.062 43.25 11.742 1 80.25 766 LEU B N 1
ATOM 13075 C CA . LEU B 1 766 ? 16.484 42.719 12.969 1 80.25 766 LEU B CA 1
ATOM 13076 C C . LEU B 1 766 ? 17.141 43.344 14.203 1 80.25 766 LEU B C 1
ATOM 13078 O O . LEU B 1 766 ? 16.5 43.469 15.242 1 80.25 766 LEU B O 1
ATOM 13082 N N . ASN B 1 767 ? 18.359 43.812 14.023 1 79.81 767 ASN B N 1
ATOM 13083 C CA . ASN B 1 767 ? 19.078 44.438 15.133 1 79.81 767 ASN B CA 1
ATOM 13084 C C . ASN B 1 767 ? 18.688 45.906 15.289 1 79.81 767 ASN B C 1
ATOM 13086 O O . ASN B 1 767 ? 18.797 46.469 16.375 1 79.81 767 ASN B O 1
ATOM 13090 N N . ILE B 1 768 ? 18.234 46.5 14.18 1 76.56 768 ILE B N 1
ATOM 13091 C CA . ILE B 1 768 ? 17.891 47.906 14.164 1 76.56 768 ILE B CA 1
ATOM 13092 C C . ILE B 1 768 ? 16.438 48.094 14.617 1 76.56 768 ILE B C 1
ATOM 13094 O O . ILE B 1 768 ? 16.141 49 15.391 1 76.56 768 ILE B O 1
ATOM 13098 N N . PHE B 1 769 ? 15.641 47.188 14.086 1 83.56 769 PHE B N 1
ATOM 13099 C CA . PHE B 1 769 ? 14.219 47.281 14.406 1 83.56 769 PHE B CA 1
ATOM 13100 C C . PHE B 1 769 ? 13.734 45.969 15.039 1 83.56 769 PHE B C 1
ATOM 13102 O O . PHE B 1 769 ? 12.922 45.25 14.453 1 83.56 769 PHE B O 1
ATOM 13109 N N . PRO B 1 770 ? 14.062 45.656 16.25 1 84.81 770 PRO B N 1
ATOM 13110 C CA . PRO B 1 770 ? 13.766 44.344 16.859 1 84.81 770 PRO B CA 1
ATOM 13111 C C . PRO B 1 770 ? 12.273 44.156 17.125 1 84.81 770 PRO B C 1
ATOM 13113 O O . PRO B 1 770 ? 11.773 43.031 17 1 84.81 770 PRO B O 1
ATOM 13116 N N . ASN B 1 771 ? 11.586 45.188 17.5 1 83 771 ASN B N 1
ATOM 13117 C CA . ASN B 1 771 ? 10.164 45.062 17.797 1 83 771 ASN B CA 1
ATOM 13118 C C . ASN B 1 771 ? 9.344 44.812 16.516 1 83 771 ASN B C 1
ATOM 13120 O O . ASN B 1 771 ? 8.406 44.031 16.516 1 83 771 ASN B O 1
ATOM 13124 N N . LEU B 1 772 ? 9.742 45.531 15.539 1 82.44 772 LEU B N 1
ATOM 13125 C CA . LEU B 1 772 ? 9.102 45.312 14.25 1 82.44 772 LEU B CA 1
ATOM 13126 C C . LEU B 1 772 ? 9.375 43.906 13.727 1 82.44 772 LEU B C 1
ATOM 13128 O O . LEU B 1 772 ? 8.508 43.281 13.109 1 82.44 772 LEU B O 1
ATOM 13132 N N . PHE B 1 773 ? 10.562 43.469 13.984 1 85.75 773 PHE B N 1
ATOM 13133 C CA . PHE B 1 773 ? 10.945 42.125 13.562 1 85.75 773 PHE B CA 1
ATOM 13134 C C . PHE B 1 773 ? 10.117 41.062 14.297 1 85.75 773 PHE B C 1
ATOM 13136 O O . PHE B 1 773 ? 9.734 40.062 13.711 1 85.75 773 PHE B O 1
ATOM 13143 N N . SER B 1 774 ? 9.859 41.312 15.516 1 87.75 774 SER B N 1
ATOM 13144 C CA . SER B 1 774 ? 9.047 40.406 16.297 1 87.75 774 SER B CA 1
ATOM 13145 C C . SER B 1 774 ? 7.633 40.281 15.734 1 87.75 774 SER B C 1
ATOM 13147 O O . SER B 1 774 ? 7.039 39.219 15.734 1 87.75 774 SER B O 1
ATOM 13149 N N . VAL B 1 775 ? 7.129 41.375 15.258 1 85.88 775 VAL B N 1
ATOM 13150 C CA . VAL B 1 775 ? 5.801 41.375 14.648 1 85.88 775 VAL B CA 1
ATOM 13151 C C . VAL B 1 775 ? 5.82 40.531 13.367 1 85.88 775 VAL B C 1
ATOM 13153 O O . VAL B 1 775 ? 4.898 39.781 13.109 1 85.88 775 VAL B O 1
ATOM 13156 N N . LEU B 1 776 ? 6.875 40.75 12.602 1 85.81 776 LEU B N 1
ATOM 13157 C CA . LEU B 1 776 ? 7.016 40 11.367 1 85.81 776 LEU B CA 1
ATOM 13158 C C . LEU B 1 776 ? 7.172 38.5 11.664 1 85.81 776 LEU B C 1
ATOM 13160 O O . LEU B 1 776 ? 6.59 37.656 10.977 1 85.81 776 LEU B O 1
ATOM 13164 N N . LYS B 1 777 ? 7.934 38.25 12.648 1 89.69 777 LYS B N 1
ATOM 13165 C CA . LYS B 1 777 ? 8.18 36.844 13.031 1 89.69 777 LYS B CA 1
ATOM 13166 C C . LYS B 1 777 ? 6.887 36.156 13.461 1 89.69 777 LYS B C 1
ATOM 13168 O O . LYS B 1 777 ? 6.633 35.031 13.094 1 89.69 777 LYS B O 1
ATOM 13173 N N . ILE B 1 778 ? 6.062 36.812 14.227 1 89.25 778 ILE B N 1
ATOM 13174 C CA . ILE B 1 778 ? 4.773 36.281 14.648 1 89.25 778 ILE B CA 1
ATOM 13175 C C . ILE B 1 778 ? 3.871 36.094 13.438 1 89.25 778 ILE B C 1
ATOM 13177 O O . ILE B 1 778 ? 3.219 35.031 13.297 1 89.25 778 ILE B O 1
ATOM 13181 N N . GLY B 1 779 ? 3.865 37.031 12.547 1 86.5 779 GLY B N 1
ATOM 13182 C CA . GLY B 1 779 ? 3.041 36.969 11.352 1 86.5 779 GLY B CA 1
ATOM 13183 C C . GLY B 1 779 ? 3.363 35.781 10.469 1 86.5 779 GLY B C 1
ATOM 13184 O O . GLY B 1 779 ? 2.459 35.125 9.961 1 86.5 779 GLY B O 1
ATOM 13185 N N . VAL B 1 780 ? 4.633 35.5 10.305 1 89.5 780 VAL B N 1
ATOM 13186 C CA . VAL B 1 780 ? 5.062 34.406 9.438 1 89.5 780 VAL B CA 1
ATOM 13187 C C . VAL B 1 780 ? 4.816 33.062 10.141 1 89.5 780 VAL B C 1
ATOM 13189 O O . VAL B 1 780 ? 4.621 32.031 9.484 1 89.5 780 VAL B O 1
ATOM 13192 N N . THR B 1 781 ? 4.746 33.062 11.438 1 92.38 781 THR B N 1
ATOM 13193 C CA . THR B 1 781 ? 4.609 31.828 12.227 1 92.38 781 THR B CA 1
ATOM 13194 C C . THR B 1 781 ? 3.141 31.438 12.359 1 92.38 781 THR B C 1
ATOM 13196 O O . THR B 1 781 ? 2.828 30.297 12.719 1 92.38 781 THR B O 1
ATOM 13199 N N . LEU B 1 782 ? 2.234 32.312 12.102 1 89.12 782 LEU B N 1
ATOM 13200 C CA . LEU B 1 782 ? 0.815 32 12.195 1 89.12 782 LEU B CA 1
ATOM 13201 C C . LEU B 1 782 ? 0.42 30.953 11.148 1 89.12 782 LEU B C 1
ATOM 13203 O O . LEU B 1 782 ? 0.835 31.047 9.992 1 89.12 782 LEU B O 1
ATOM 13207 N N . PRO B 1 783 ? -0.327 29.922 11.594 1 88.44 783 PRO B N 1
ATOM 13208 C CA . PRO B 1 783 ? -0.731 28.875 10.648 1 88.44 783 PRO B CA 1
ATOM 13209 C C . PRO B 1 783 ? -1.869 29.328 9.734 1 88.44 783 PRO B C 1
ATOM 13211 O O . PRO B 1 783 ? -2.723 30.109 10.141 1 88.44 783 PRO B O 1
ATOM 13214 N N . ILE B 1 784 ? -1.854 28.922 8.523 1 83 784 ILE B N 1
ATOM 13215 C CA . ILE B 1 784 ? -2.875 29.328 7.559 1 83 784 ILE B CA 1
ATOM 13216 C C . ILE B 1 784 ? -3.816 28.156 7.293 1 83 784 ILE B C 1
ATOM 13218 O O . ILE B 1 784 ? -5.016 28.344 7.074 1 83 784 ILE B O 1
ATOM 13222 N N . SER B 1 785 ? -3.193 26.984 7.266 1 84.94 785 SER B N 1
ATOM 13223 C CA . SER B 1 785 ? -3.996 25.812 6.934 1 84.94 785 SER B CA 1
ATOM 13224 C C . SER B 1 785 ? -3.508 24.578 7.68 1 84.94 785 SER B C 1
ATOM 13226 O O . SER B 1 785 ? -2.393 24.562 8.203 1 84.94 785 SER B O 1
ATOM 13228 N N . SER B 1 786 ? -4.445 23.641 7.824 1 86 786 SER B N 1
ATOM 13229 C CA . SER B 1 786 ? -4.094 22.359 8.414 1 86 786 SER B CA 1
ATOM 13230 C C . SER B 1 786 ? -3.783 21.312 7.344 1 86 786 SER B C 1
ATOM 13232 O O . SER B 1 786 ? -4.184 20.156 7.461 1 86 786 SER B O 1
ATOM 13234 N N . ALA B 1 787 ? -3.123 21.703 6.277 1 89 787 ALA B N 1
ATOM 13235 C CA . ALA B 1 787 ? -2.77 20.797 5.18 1 89 787 ALA B CA 1
ATOM 13236 C C . ALA B 1 787 ? -1.613 19.891 5.574 1 89 787 ALA B C 1
ATOM 13238 O O . ALA B 1 787 ? -1.541 18.734 5.125 1 89 787 ALA B O 1
ATOM 13239 N N . SER B 1 788 ? -0.734 20.391 6.414 1 91.5 788 SER B N 1
ATOM 13240 C CA . SER B 1 788 ? 0.449 19.625 6.801 1 91.5 788 SER B CA 1
ATOM 13241 C C . SER B 1 788 ? 0.068 18.375 7.578 1 91.5 788 SER B C 1
ATOM 13243 O O . SER B 1 788 ? 0.601 17.297 7.324 1 91.5 788 SER B O 1
ATOM 13245 N N . PRO B 1 789 ? -0.833 18.484 8.516 1 92.62 789 PRO B N 1
ATOM 13246 C CA . PRO B 1 789 ? -1.286 17.266 9.172 1 92.62 789 PRO B CA 1
ATOM 13247 C C . PRO B 1 789 ? -1.876 16.25 8.195 1 92.62 789 PRO B C 1
ATOM 13249 O O . PRO B 1 789 ? -1.687 15.047 8.359 1 92.62 789 PRO B O 1
ATOM 13252 N N . GLU B 1 790 ? -2.604 16.688 7.219 1 90 790 GLU B N 1
ATOM 13253 C CA . GLU B 1 790 ? -3.191 15.773 6.242 1 90 790 GLU B CA 1
ATOM 13254 C C . GLU B 1 790 ? -2.113 15.062 5.43 1 90 790 GLU B C 1
ATOM 13256 O O . GLU B 1 790 ? -2.295 13.914 5.02 1 90 790 GLU B O 1
ATOM 13261 N N . ARG B 1 791 ? -1.029 15.773 5.191 1 90.75 791 ARG B N 1
ATOM 13262 C CA . ARG B 1 791 ? 0.089 15.148 4.492 1 90.75 791 ARG B CA 1
ATOM 13263 C C . ARG B 1 791 ? 0.666 14 5.305 1 90.75 791 ARG B C 1
ATOM 13265 O O . ARG B 1 791 ? 1.139 13.008 4.742 1 90.75 791 ARG B O 1
ATOM 13272 N N . THR B 1 792 ? 0.69 14.156 6.59 1 94.88 792 THR B N 1
ATOM 13273 C CA . THR B 1 792 ? 1.169 13.078 7.449 1 94.88 792 THR B CA 1
ATOM 13274 C C . THR B 1 792 ? 0.267 11.852 7.336 1 94.88 792 THR B C 1
ATOM 13276 O O . THR B 1 792 ? 0.729 10.719 7.484 1 94.88 792 THR B O 1
ATOM 13279 N N . PHE B 1 793 ? -1.02 12.078 7.047 1 93.12 793 PHE B N 1
ATOM 13280 C CA . PHE B 1 793 ? -1.952 10.961 6.91 1 93.12 793 PHE B CA 1
ATOM 13281 C C . PHE B 1 793 ? -1.627 10.133 5.672 1 93.12 793 PHE B C 1
ATOM 13283 O O . PHE B 1 793 ? -1.813 8.914 5.664 1 93.12 793 PHE B O 1
ATOM 13290 N N . SER B 1 794 ? -1.185 10.797 4.664 1 90.25 794 SER B N 1
ATOM 13291 C CA . SER B 1 794 ? -0.764 10.078 3.463 1 90.25 794 SER B CA 1
ATOM 13292 C C . SER B 1 794 ? 0.392 9.133 3.762 1 90.25 794 SER B C 1
ATOM 13294 O O . SER B 1 794 ? 0.417 8 3.271 1 90.25 794 SER B O 1
ATOM 13296 N N . LYS B 1 795 ? 1.311 9.586 4.539 1 93.75 795 LYS B N 1
ATOM 13297 C CA . LYS B 1 795 ? 2.432 8.742 4.941 1 93.75 795 LYS B CA 1
ATOM 13298 C C . LYS B 1 795 ? 1.971 7.617 5.863 1 93.75 795 LYS B C 1
ATOM 13300 O O . LYS B 1 795 ? 2.492 6.5 5.801 1 93.75 795 LYS B O 1
ATOM 13305 N N . LEU B 1 796 ? 1.038 7.98 6.711 1 95.62 796 LEU B N 1
ATOM 13306 C CA . LEU B 1 796 ? 0.487 6.988 7.629 1 95.62 796 LEU B CA 1
ATOM 13307 C C . LEU B 1 796 ? -0.083 5.801 6.863 1 95.62 796 LEU B C 1
ATOM 13309 O O . LEU B 1 796 ? 0.13 4.648 7.25 1 95.62 796 LEU B O 1
ATOM 13313 N N . LYS B 1 797 ? -0.744 6.07 5.758 1 92.06 797 LYS B N 1
ATOM 13314 C CA . LYS B 1 797 ? -1.362 5.023 4.945 1 92.06 797 LYS B CA 1
ATOM 13315 C C . LYS B 1 797 ? -0.306 4.145 4.281 1 92.06 797 LYS B C 1
ATOM 13317 O O . LYS B 1 797 ? -0.56 2.977 3.99 1 92.06 797 LYS B O 1
ATOM 13322 N N . LEU B 1 798 ? 0.834 4.656 4.07 1 92.31 798 LEU B N 1
ATOM 13323 C CA . LEU B 1 798 ? 1.915 3.9 3.445 1 92.31 798 LEU B CA 1
ATOM 13324 C C . LEU B 1 798 ? 2.629 3.027 4.473 1 92.31 798 LEU B C 1
ATOM 13326 O O . LEU B 1 798 ? 3.107 1.939 4.141 1 92.31 798 LEU B O 1
ATOM 13330 N N . ILE B 1 799 ? 2.723 3.539 5.617 1 95 799 ILE B N 1
ATOM 13331 C CA . ILE B 1 799 ? 3.486 2.859 6.66 1 95 799 ILE B CA 1
ATOM 13332 C C . ILE B 1 799 ? 2.631 1.77 7.301 1 95 799 ILE B C 1
ATOM 13334 O O . ILE B 1 799 ? 3.082 0.633 7.465 1 95 799 ILE B O 1
ATOM 13338 N N . LYS B 1 800 ? 1.471 2.158 7.691 1 93.25 800 LYS B N 1
ATOM 13339 C CA . LYS B 1 800 ? 0.564 1.189 8.297 1 93.25 800 LYS B CA 1
ATOM 13340 C C . LYS B 1 800 ? -0.409 0.625 7.27 1 93.25 800 LYS B C 1
ATOM 13342 O O . LYS B 1 800 ? -1.476 1.197 7.035 1 93.25 800 LYS B O 1
ATOM 13347 N N . THR B 1 801 ? -0.083 -0.494 6.734 1 88.62 801 THR B N 1
ATOM 13348 C CA . THR B 1 801 ? -0.869 -1.147 5.695 1 88.62 801 THR B CA 1
ATOM 13349 C C . THR B 1 801 ? -1.639 -2.336 6.266 1 88.62 801 THR B C 1
ATOM 13351 O O . THR B 1 801 ? -1.521 -2.648 7.453 1 88.62 801 THR B O 1
ATOM 13354 N N . ARG B 1 802 ? -2.367 -2.998 5.43 1 81 802 ARG B N 1
ATOM 13355 C CA . ARG B 1 802 ? -3.131 -4.18 5.824 1 81 802 ARG B CA 1
ATOM 13356 C C . ARG B 1 802 ? -2.211 -5.273 6.355 1 81 802 ARG B C 1
ATOM 13358 O O . ARG B 1 802 ? -2.578 -6.008 7.277 1 81 802 ARG B O 1
ATOM 13365 N N . LEU B 1 803 ? -1.007 -5.289 5.773 1 80.06 803 LEU B N 1
ATOM 13366 C CA . LEU B 1 803 ? -0.047 -6.32 6.16 1 80.06 803 LEU B CA 1
ATOM 13367 C C . LEU B 1 803 ? 0.658 -5.945 7.457 1 80.06 803 LEU B C 1
ATOM 13369 O O . LEU B 1 803 ? 1.281 -6.797 8.102 1 80.06 803 LEU B O 1
ATOM 13373 N N . ARG B 1 804 ? 0.511 -4.684 7.832 1 87.19 804 ARG B N 1
ATOM 13374 C CA . ARG B 1 804 ? 1.178 -4.195 9.031 1 87.19 804 ARG B CA 1
ATOM 13375 C C . ARG B 1 804 ? 0.184 -3.525 9.977 1 87.19 804 ARG B C 1
ATOM 13377 O O . ARG B 1 804 ? 0.474 -2.471 10.547 1 87.19 804 ARG B O 1
ATOM 13384 N N . SER B 1 805 ? -0.937 -4.055 10.094 1 80.81 805 SER B N 1
ATOM 13385 C CA . SER B 1 805 ? -2.025 -3.432 10.836 1 80.81 805 SER B CA 1
ATOM 13386 C C . SER B 1 805 ? -1.861 -3.646 12.336 1 80.81 805 SER B C 1
ATOM 13388 O O . SER B 1 805 ? -2.486 -2.951 13.141 1 80.81 805 SER B O 1
ATOM 13390 N N . THR B 1 806 ? -0.956 -4.566 12.758 1 78 806 THR B N 1
ATOM 13391 C CA . THR B 1 806 ? -0.812 -4.891 14.172 1 78 806 THR B CA 1
ATOM 13392 C C . THR B 1 806 ? 0.342 -4.109 14.789 1 78 806 THR B C 1
ATOM 13394 O O . THR B 1 806 ? 0.703 -4.34 15.945 1 78 806 THR B O 1
ATOM 13397 N N . MET B 1 807 ? 0.912 -3.273 14.039 1 87.75 807 MET B N 1
ATOM 13398 C CA . MET B 1 807 ? 2.033 -2.467 14.516 1 87.75 807 MET B CA 1
ATOM 13399 C C . MET B 1 807 ? 1.644 -1.675 15.758 1 87.75 807 MET B C 1
ATOM 13401 O O . MET B 1 807 ? 0.549 -1.114 15.828 1 87.75 807 MET B O 1
ATOM 13405 N N . ILE B 1 808 ? 2.561 -1.61 16.703 1 88.19 808 ILE B N 1
ATOM 13406 C CA . ILE B 1 808 ? 2.32 -0.907 17.953 1 88.19 808 ILE B CA 1
ATOM 13407 C C . ILE B 1 808 ? 2.488 0.596 17.734 1 88.19 808 ILE B C 1
ATOM 13409 O O . ILE B 1 808 ? 3.213 1.025 16.844 1 88.19 808 ILE B O 1
ATOM 13413 N N . GLN B 1 809 ? 1.908 1.384 18.625 1 92.56 809 GLN B N 1
ATOM 13414 C CA . GLN B 1 809 ? 1.823 2.832 18.469 1 92.56 809 GLN B CA 1
ATOM 13415 C C . GLN B 1 809 ? 3.207 3.475 18.531 1 92.56 809 GLN B C 1
ATOM 13417 O O . GLN B 1 809 ? 3.51 4.383 17.766 1 92.56 809 GLN B O 1
ATOM 13422 N N . ASP B 1 810 ? 4.07 3.008 19.438 1 93.38 810 ASP B N 1
ATOM 13423 C CA . ASP B 1 810 ? 5.387 3.615 19.594 1 93.38 810 ASP B CA 1
ATOM 13424 C C . ASP B 1 810 ? 6.215 3.449 18.312 1 93.38 810 ASP B C 1
ATOM 13426 O O . ASP B 1 810 ? 6.879 4.387 17.875 1 93.38 810 ASP B O 1
ATOM 13430 N N . ARG B 1 811 ? 6.207 2.297 17.781 1 95.12 811 ARG B N 1
ATOM 13431 C CA . ARG B 1 811 ? 6.926 2.033 16.531 1 95.12 811 ARG B CA 1
ATOM 13432 C C . ARG B 1 811 ? 6.359 2.859 15.391 1 95.12 811 ARG B C 1
ATOM 13434 O O . ARG B 1 811 ? 7.113 3.398 14.57 1 95.12 811 ARG B O 1
ATOM 13441 N N . LEU B 1 812 ? 5.023 2.898 15.352 1 96.44 812 LEU B N 1
ATOM 13442 C CA . LEU B 1 812 ? 4.367 3.691 14.32 1 96.44 812 LEU B CA 1
ATOM 13443 C C . LEU B 1 812 ? 4.797 5.152 14.398 1 96.44 812 LEU B C 1
ATOM 13445 O O . LEU B 1 812 ? 5.109 5.766 13.375 1 96.44 812 LEU B O 1
ATOM 13449 N N . GLU B 1 813 ? 4.777 5.711 15.57 1 96.88 813 GLU B N 1
ATOM 13450 C CA . GLU B 1 813 ? 5.164 7.105 15.766 1 96.88 813 GLU B CA 1
ATOM 13451 C C . GLU B 1 813 ? 6.598 7.352 15.312 1 96.88 813 GLU B C 1
ATOM 13453 O O . GLU B 1 813 ? 6.879 8.344 14.641 1 96.88 813 GLU B O 1
ATOM 13458 N N . ASP B 1 814 ? 7.496 6.449 15.688 1 97.56 814 ASP B N 1
ATOM 13459 C CA . ASP B 1 814 ? 8.891 6.578 15.297 1 97.56 814 ASP B CA 1
ATOM 13460 C C . ASP B 1 814 ? 9.039 6.551 13.773 1 97.56 814 ASP B C 1
ATOM 13462 O O . ASP B 1 814 ? 9.758 7.375 13.203 1 97.56 814 ASP B O 1
ATOM 13466 N N . LEU B 1 815 ? 8.414 5.609 13.164 1 97.75 815 LEU B N 1
ATOM 13467 C CA . LEU B 1 815 ? 8.5 5.469 11.719 1 97.75 815 LEU B CA 1
ATOM 13468 C C . LEU B 1 815 ? 7.902 6.684 11.016 1 97.75 815 LEU B C 1
ATOM 13470 O O . LEU B 1 815 ? 8.398 7.109 9.969 1 97.75 815 LEU B O 1
ATOM 13474 N N . MET B 1 816 ? 6.812 7.242 11.57 1 98 816 MET B N 1
ATOM 13475 C CA . MET B 1 816 ? 6.176 8.43 11.016 1 98 816 MET B CA 1
ATOM 13476 C C . MET B 1 816 ? 7.125 9.625 11.055 1 98 816 MET B C 1
ATOM 13478 O O . MET B 1 816 ? 7.234 10.367 10.078 1 98 816 MET B O 1
ATOM 13482 N N . ILE B 1 817 ? 7.793 9.781 12.188 1 98.12 817 ILE B N 1
ATOM 13483 C CA . ILE B 1 817 ? 8.734 10.883 12.344 1 98.12 817 ILE B CA 1
ATOM 13484 C C . ILE B 1 817 ? 9.859 10.75 11.32 1 98.12 817 ILE B C 1
ATOM 13486 O O . ILE B 1 817 ? 10.219 11.719 10.648 1 98.12 817 ILE B O 1
ATOM 13490 N N . ILE B 1 818 ? 10.375 9.57 11.164 1 97.69 818 ILE B N 1
ATOM 13491 C CA . ILE B 1 818 ? 11.477 9.32 10.25 1 97.69 818 ILE B CA 1
ATOM 13492 C C . ILE B 1 818 ? 11.031 9.578 8.812 1 97.69 818 ILE B C 1
ATOM 13494 O O . ILE B 1 818 ? 11.75 10.195 8.031 1 97.69 818 ILE B O 1
ATOM 13498 N N . SER B 1 819 ? 9.844 9.125 8.461 1 97.06 819 SER B N 1
ATOM 13499 C CA . SER B 1 819 ? 9.336 9.227 7.098 1 97.06 819 SER B CA 1
ATOM 13500 C C . SER B 1 819 ? 8.969 10.664 6.754 1 97.06 819 SER B C 1
ATOM 13502 O O . SER B 1 819 ? 9.273 11.148 5.66 1 97.06 819 SER B O 1
ATOM 13504 N N . CYS B 1 820 ? 8.305 11.391 7.625 1 96.75 820 CYS B N 1
ATOM 13505 C CA . CYS B 1 820 ? 7.824 12.742 7.367 1 96.75 820 CYS B CA 1
ATOM 13506 C C . CYS B 1 820 ? 8.969 13.742 7.406 1 96.75 820 CYS B C 1
ATOM 13508 O O . CYS B 1 820 ? 8.953 14.742 6.68 1 96.75 820 CYS B O 1
ATOM 13510 N N . GLU B 1 821 ? 9.898 13.484 8.281 1 97.06 821 GLU B N 1
ATOM 13511 C CA . GLU B 1 821 ? 10.961 14.469 8.492 1 97.06 821 GLU B CA 1
ATOM 13512 C C . GLU B 1 821 ? 12.289 13.961 7.949 1 97.06 821 GLU B C 1
ATOM 13514 O O . GLU B 1 821 ? 13.32 14.062 8.617 1 97.06 821 GLU B O 1
ATOM 13519 N N . SER B 1 822 ? 12.227 13.414 6.77 1 93.31 822 SER B N 1
ATOM 13520 C CA . SER B 1 822 ? 13.398 12.82 6.133 1 93.31 822 SER B CA 1
ATOM 13521 C C . SER B 1 822 ? 14.398 13.891 5.699 1 93.31 822 SER B C 1
ATOM 13523 O O . SER B 1 822 ? 15.57 13.586 5.449 1 93.31 822 SER B O 1
ATOM 13525 N N . ASN B 1 823 ? 14.055 15.141 5.664 1 91 823 ASN B N 1
ATOM 13526 C CA . ASN B 1 823 ? 14.914 16.219 5.191 1 91 823 ASN B CA 1
ATOM 13527 C C . ASN B 1 823 ? 15.836 16.719 6.301 1 91 823 ASN B C 1
ATOM 13529 O O . ASN B 1 823 ? 16.719 17.547 6.051 1 91 823 ASN B O 1
ATOM 13533 N N . ILE B 1 824 ? 15.672 16.266 7.5 1 94.25 824 ILE B N 1
ATOM 13534 C CA . ILE B 1 824 ? 16.516 16.656 8.617 1 94.25 824 ILE B CA 1
ATOM 13535 C C . ILE B 1 824 ? 17.828 15.852 8.578 1 94.25 824 ILE B C 1
ATOM 13537 O O . ILE B 1 824 ? 17.797 14.617 8.555 1 94.25 824 ILE B O 1
ATOM 13541 N N . LYS B 1 825 ? 18.922 16.547 8.508 1 90.94 825 LYS B N 1
ATOM 13542 C CA . LYS B 1 825 ? 20.234 15.891 8.5 1 90.94 825 LYS B CA 1
ATOM 13543 C C . LYS B 1 825 ? 20.625 15.422 9.898 1 90.94 825 LYS B C 1
ATOM 13545 O O . LYS B 1 825 ? 20.688 16.219 10.836 1 90.94 825 LYS B O 1
ATOM 13550 N N . THR B 1 826 ? 20.812 14.203 10.016 1 94.31 826 THR B N 1
ATOM 13551 C CA . THR B 1 826 ? 21.141 13.617 11.312 1 94.31 826 THR B CA 1
ATOM 13552 C C . THR B 1 826 ? 22.625 13.25 11.375 1 94.31 826 THR B C 1
ATOM 13554 O O . THR B 1 826 ? 23.281 13.102 10.336 1 94.31 826 THR B O 1
ATOM 13557 N N . ASP B 1 827 ? 23.141 13.156 12.57 1 92.94 827 ASP B N 1
ATOM 13558 C CA . ASP B 1 827 ? 24.516 12.734 12.836 1 92.94 827 ASP B CA 1
ATOM 13559 C C . ASP B 1 827 ? 24.562 11.258 13.219 1 92.94 827 ASP B C 1
ATOM 13561 O O . ASP B 1 827 ? 24.047 10.867 14.266 1 92.94 827 ASP B O 1
ATOM 13565 N N . THR B 1 828 ? 25.281 10.5 12.453 1 95.06 828 THR B N 1
ATOM 13566 C CA . THR B 1 828 ? 25.328 9.047 12.625 1 95.06 828 THR B CA 1
ATOM 13567 C C . THR B 1 828 ? 25.969 8.68 13.961 1 95.06 828 THR B C 1
ATOM 13569 O O . THR B 1 828 ? 25.547 7.734 14.625 1 95.06 828 THR B O 1
ATOM 13572 N N . ASP B 1 829 ? 26.953 9.414 14.352 1 93.25 829 ASP B N 1
ATOM 13573 C CA . ASP B 1 829 ? 27.656 9.117 15.594 1 93.25 829 ASP B CA 1
ATOM 13574 C C . ASP B 1 829 ? 26.75 9.367 16.797 1 93.25 829 ASP B C 1
ATOM 13576 O O . ASP B 1 829 ? 26.781 8.602 17.781 1 93.25 829 ASP B O 1
ATOM 13580 N N . LYS B 1 830 ? 26 10.383 16.719 1 94.56 830 LYS B N 1
ATOM 13581 C CA . LYS B 1 830 ? 25.078 10.672 17.812 1 94.56 830 LYS B CA 1
ATOM 13582 C C . LYS B 1 830 ? 23.984 9.602 17.906 1 94.56 830 LYS B C 1
ATOM 13584 O O . LYS B 1 830 ? 23.547 9.258 19 1 94.56 830 LYS B O 1
ATOM 13589 N N . ILE B 1 831 ? 23.578 9.117 16.766 1 97.19 831 ILE B N 1
ATOM 13590 C CA . ILE B 1 831 ? 22.578 8.055 16.75 1 97.19 831 ILE B CA 1
ATOM 13591 C C . ILE B 1 831 ? 23.156 6.785 17.359 1 97.19 831 ILE B C 1
ATOM 13593 O O . ILE B 1 831 ? 22.469 6.086 18.109 1 97.19 831 ILE B O 1
ATOM 13597 N N . ILE B 1 832 ? 24.453 6.457 17.047 1 96.62 832 ILE B N 1
ATOM 13598 C CA . ILE B 1 832 ? 25.109 5.277 17.594 1 96.62 832 ILE B CA 1
ATOM 13599 C C . ILE B 1 832 ? 25.188 5.398 19.109 1 96.62 832 ILE B C 1
ATOM 13601 O O . ILE B 1 832 ? 24.922 4.43 19.828 1 96.62 832 ILE B O 1
ATOM 13605 N N . ASP B 1 833 ? 25.516 6.582 19.547 1 94.25 833 ASP B N 1
ATOM 13606 C CA . ASP B 1 833 ? 25.625 6.805 20.984 1 94.25 833 ASP B CA 1
ATOM 13607 C C . ASP B 1 833 ? 24.266 6.633 21.672 1 94.25 833 ASP B C 1
ATOM 13609 O O . ASP B 1 833 ? 24.188 6.043 22.75 1 94.25 833 ASP B O 1
ATOM 13613 N N . ASN B 1 834 ? 23.266 7.195 21.062 1 94.81 834 ASN B N 1
ATOM 13614 C CA . ASN B 1 834 ? 21.922 7.039 21.594 1 94.81 834 ASN B CA 1
ATOM 13615 C C . ASN B 1 834 ? 21.5 5.574 21.609 1 94.81 834 ASN B C 1
ATOM 13617 O O . ASN B 1 834 ? 20.828 5.125 22.531 1 94.81 834 ASN B O 1
ATOM 13621 N N . PHE B 1 835 ? 21.875 4.863 20.562 1 95.69 835 PHE B N 1
ATOM 13622 C CA . PHE B 1 835 ? 21.578 3.439 20.438 1 95.69 835 PHE B CA 1
ATOM 13623 C C . PHE B 1 835 ? 22.297 2.645 21.531 1 95.69 835 PHE B C 1
ATOM 13625 O O . PHE B 1 835 ? 21.734 1.73 22.125 1 95.69 835 PHE B O 1
ATOM 13632 N N . ALA B 1 836 ? 23.453 3.002 21.766 1 93.94 836 ALA B N 1
ATOM 13633 C CA . ALA B 1 836 ? 24.281 2.312 22.766 1 93.94 836 ALA B CA 1
ATOM 13634 C C . ALA B 1 836 ? 23.688 2.467 24.172 1 93.94 836 ALA B C 1
ATOM 13636 O O . ALA B 1 836 ? 23.75 1.536 24.969 1 93.94 836 ALA B O 1
ATOM 13637 N N . MET B 1 837 ? 23.078 3.543 24.438 1 91.44 837 MET B N 1
ATOM 13638 C CA . MET B 1 837 ? 22.594 3.881 25.766 1 91.44 837 MET B CA 1
ATOM 13639 C C . MET B 1 837 ? 21.297 3.133 26.094 1 91.44 837 MET B C 1
ATOM 13641 O O . MET B 1 837 ? 20.875 3.08 27.25 1 91.44 837 MET B O 1
ATOM 13645 N N . ARG B 1 838 ? 20.688 2.473 25.188 1 88.06 838 ARG B N 1
ATOM 13646 C CA . ARG B 1 838 ? 19.375 1.871 25.359 1 88.06 838 ARG B CA 1
ATOM 13647 C C . ARG B 1 838 ? 19.484 0.525 26.062 1 88.06 838 ARG B C 1
ATOM 13649 O O . ARG B 1 838 ? 18.484 0.015 26.594 1 88.06 838 ARG B O 1
ATOM 13656 N N . SER B 1 839 ? 20.641 -0.075 26.031 1 85.5 839 SER B N 1
ATOM 13657 C CA . SER B 1 839 ? 20.859 -1.333 26.734 1 85.5 839 SER B CA 1
ATOM 13658 C C . SER B 1 839 ? 22.297 -1.429 27.25 1 85.5 839 SER B C 1
ATOM 13660 O O . SER B 1 839 ? 23.219 -0.883 26.641 1 85.5 839 SER B O 1
ATOM 13662 N N . SER B 1 840 ? 22.484 -2.16 28.281 1 84 840 SER B N 1
ATOM 13663 C CA . SER B 1 840 ? 23.812 -2.338 28.859 1 84 840 SER B CA 1
ATOM 13664 C C . SER B 1 840 ? 24.703 -3.158 27.938 1 84 840 SER B C 1
ATOM 13666 O O . SER B 1 840 ? 25.906 -2.885 27.812 1 84 840 SER B O 1
ATOM 13668 N N . VAL B 1 841 ? 24.125 -4.051 27.297 1 87.31 841 VAL B N 1
ATOM 13669 C CA . VAL B 1 841 ? 24.859 -4.898 26.375 1 87.31 841 VAL B CA 1
ATOM 13670 C C . VAL B 1 841 ? 25.375 -4.059 25.203 1 87.31 841 VAL B C 1
ATOM 13672 O O . VAL B 1 841 ? 26.531 -4.219 24.781 1 87.31 841 VAL B O 1
ATOM 13675 N N . LEU B 1 842 ? 24.625 -3.172 24.75 1 91.25 842 LEU B N 1
ATOM 13676 C CA . LEU B 1 842 ? 25 -2.326 23.625 1 91.25 842 LEU B CA 1
ATOM 13677 C C . LEU B 1 842 ? 26.047 -1.304 24.031 1 91.25 842 LEU B C 1
ATOM 13679 O O . LEU B 1 842 ? 26.953 -0.98 23.266 1 91.25 842 LEU B O 1
ATOM 13683 N N . THR B 1 843 ? 25.906 -0.818 25.266 1 88.81 843 THR B N 1
ATOM 13684 C CA . THR B 1 843 ? 26.891 0.129 25.781 1 88.81 843 THR B CA 1
ATOM 13685 C C . THR B 1 843 ? 28.281 -0.512 25.828 1 88.81 843 THR B C 1
ATOM 13687 O O . THR B 1 843 ? 29.266 0.103 25.438 1 88.81 843 THR B O 1
ATOM 13690 N N . LYS B 1 844 ? 28.344 -1.727 26.266 1 85.19 844 LYS B N 1
ATOM 13691 C CA . LYS B 1 844 ? 29.594 -2.457 26.328 1 85.19 844 LYS B CA 1
ATOM 13692 C C . LYS B 1 844 ? 30.172 -2.717 24.938 1 85.19 844 LYS B C 1
ATOM 13694 O O . LYS B 1 844 ? 31.375 -2.592 24.719 1 85.19 844 LYS B O 1
ATOM 13699 N N . ALA B 1 845 ? 29.297 -2.984 24.031 1 89.62 845 ALA B N 1
ATOM 13700 C CA . ALA B 1 845 ? 29.734 -3.395 22.688 1 89.62 845 ALA B CA 1
ATOM 13701 C C . ALA B 1 845 ? 30.141 -2.189 21.859 1 89.62 845 ALA B C 1
ATOM 13703 O O . ALA B 1 845 ? 30.984 -2.307 20.953 1 89.62 845 ALA B O 1
ATOM 13704 N N . LEU B 1 846 ? 29.656 -0.965 22.172 1 91.69 846 LEU B N 1
ATOM 13705 C CA . LEU B 1 846 ? 29.828 0.156 21.266 1 91.69 846 LEU B CA 1
ATOM 13706 C C . LEU B 1 846 ? 30.656 1.263 21.906 1 91.69 846 LEU B C 1
ATOM 13708 O O . LEU B 1 846 ? 31.141 2.158 21.219 1 91.69 846 LEU B O 1
ATOM 13712 N N . THR B 1 847 ? 30.828 1.23 23.156 1 84.25 847 THR B N 1
ATOM 13713 C CA . THR B 1 847 ? 31.547 2.309 23.828 1 84.25 847 THR B CA 1
ATOM 13714 C C . THR B 1 847 ? 32.812 1.777 24.484 1 84.25 847 THR B C 1
ATOM 13716 O O . THR B 1 847 ? 33.844 2.467 24.531 1 84.25 847 THR B O 1
ATOM 13719 N N . TYR B 1 848 ? 32.719 0.44 25.047 1 75.44 848 TYR B N 1
ATOM 13720 C CA . TYR B 1 848 ? 33.844 -0.07 25.828 1 75.44 848 TYR B CA 1
ATOM 13721 C C . TYR B 1 848 ? 34.406 -1.33 25.188 1 75.44 848 TYR B C 1
ATOM 13723 O O . TYR B 1 848 ? 33.688 -2.125 24.594 1 75.44 848 TYR B O 1
#

Secondary structure (DSSP, 8-state):
----------------------------------------------------------------------GGGHHHHHHHHHHHHTTSSSTT-HHHHHT-SS--HHHHHHHHHH------GGGSGGGSPPEETTEE--GGGGEEE-TTS-EEE-TTEEEETTTTEEEEHHHHHH-SS--HHHHTS-B--GGGHHHHHHHHHTSHHHHHHHHHHHHHHHHS---HHHHHHHHHHHHHHHHHHHHHHHHHHHHHHTT-----S---TTSS---HHHHHHHHHHTT-HHHHHHHHHHHHHGGGS--SSSHHHHHHHHHHHHHHHHHHHHHHHHHH--EEEEEEEEE-TTS-EEEEEEEEEEETTEEEEEEEEEEE-S--SHHHHHHHHHHHHHHTT--HHHHEEEEEE-S-HHHH-TTTSHHHHHHHH-TTSEEEE-HHHHHHHHHHHHHTSSHHHHHHHHHHHHHHHHHHT-HHHHHHHHHHHHHH-TTSPP-----SS-SSTTHHHHHHHHHHHTHHHHHHHHHHHHH-SS---HHHHHHHHHHHHHHTSHHHHHHHHHHHHHHHHHHHHHHHHTSTT--HHHHHHHHHHHHHHHHHH-SHHHHHHHHHHHHHHHHHTT---S--------------TT----S-----HHHHHIIIIIHHHHHHHHHHHHHHHHHGGGS-SSHHHHHHHHTTTT--HHHHHHHHHHHHHTT--SSGGGGTTHHHHHHHHTTS-SSS------------GGG-HHHHHHHHHHTTGGGTSHHHHHHHHHHHHS---SHHHHHHHHHHHHHS-GGGTT--HHHHHHHHHHHHTTTS---HHHHHHHHHTT-HHHHHHHH-/--------------TT---------------------------------S-----TT--------------GGGHHHHHHHHHHHTTSSSTT-HHHHHT-SS--HHHHHHHHHH------GGGSGGGSPPEETTEE--GGGGEEE-TTSPEEE-TTEEEETTTTEEEEHHHHHH-SS--HHHHTS-B--GGGHHHHHHHHHTSHHHHHHHHHHHHHHHHS---HHHHHHHHHHHHHHHHHHHHHHHHHHHHHHTT-----S---TTSS---HHHHHHHHHHTT-HHHHHHHHHHHHHGGGS--SSSHHHHHHHHHHHHHHHHHHHHHHHHHH--EEEEEEEEE-TTS-EEEEEEEEEEETTEEEEEEEEEEE-S--SHHHHHHHHHHHHHHTT--HHHHEEEEEE-S-HHHH-TTTSHHHHHHHH-TTSEEEE-HHHHHHHHHHHHHTSSHHHHHHHHHHHHHHHHHHT-HHHHHHHHHHHHHH-TTSPP-----SS-SSTTHHHHHHHHHHHTHHHHHHHHHHHHH-SS---HHHHHHHHHHHHHHTSHHHHHHHHHHHHHHHHHHHHHHHHTSTT--HHHHHHHHHHHHHHHHHH-SHHHHHHHHHHHHHHHHHTT---S--------------TT----S-----HHHHHIIIIIHHHHHHHHHHHHHHHHHHTTS-SSHHHHHHHHTTTT--HHHHHHHHHHHHHTT--SSGGGGTTHHHHHHHHTTS-SSS------------GGG-HHHHHHHHHHTTGGGTSHHHHHHHHHHHHS---SHHHHHHHHHHHHHS-GGGTT--HHHHHHHHHHHHTTTS---HHHHHHHHHTT-HHHHHHHH-

Nearest PDB structures (foldseek):
  6dww-assembly1_A  TM=6.674E-01  e=2.632E-12  Musca domestica
  4d1q-assembly1_A-2  TM=6.061E-01  e=7.404E-12  Musca domestica
  4kre-assembly1_A  TM=4.167E-01  e=7.492E-01  Homo sapiens
  5t7b-assembly1_A  TM=3.301E-01  e=2.443E-01  Homo sapiens
  6dww-assembly1_A  TM=6.569E-01  e=4.219E-12  Musca domestica

pLDDT: mean 75.41, std 24.58, range [13.66, 98.12]

InterPro domains:
  IPR006580 Zinc finger, TTF-type [SM00597] (142-225)
  IPR008906 HAT, C-terminal dimerisation domain [PF05699] (768-823)
  IPR012337 Ribonuclease H-like superfamily [SSF53098] (330-818)
  IPR025398 ZMYM1-like, RNase-like domain [PF14291] (181-417)

Foldseek 3Di:
DCPDDDDDDDDDDDDDDDDDDDDDDDDDDDDDDPPDDDDDDDDDDDDDDDDDDDDDDDDPDPPPDDPPPDPPPVPPVVVLLVVLQVVDPQSLACVSVLPPPDQDPVNLVVNVVSFAAQDALCRAPVSHADDDPPDADDSLLQWDQDPVGDTHGNRQWHAHSVVRFIAGNLCLHQQPDADCCHHRVGPRPRPCPVVVSVVRCPDPRSVVSVVVSVVCVVVVCPVVVVVVVLVVLLVLVLVLVLVLLVLLLVCLQVLHWAADPDQDPPDPDGGSSNVVLVVVVVVDVSSVVLVVCCVVVPPVDDDCRDPVNSLLLLLLVLVLLLVVVLVQCVVQLAKEWEWDWDAAPLRWIKIWIWIWGDDQLDIDIATNWIDTFPDLALVSVLVVVVVSCVVSVPPCLARHQEYEYEPDCRAPPCPGHVQNVSCVSRVNHYYAYFPLNLLQVLVVVLCVLADLSVVLLVLLQVLLCLQVVDPVLVVQLQVLCCVVPVPADGDHAFHCDDPDRPSPLVNLVNCVVSVVSSLVSLVCLLVVDDCPDPVSNVSSVVSNVQSLALSNLLLSVLVNVLCVLRVVLSVVSLDRQAFDVNNLVSLVVSLVVLVVCLDPVNSVVSLVVSLVVSVVVVGDNDQDDPPPPPPCPPDDPPPPPPPPPPPDSSVCCCVRPNNSSSVSSNVSSVVSSVVVCCCPPCVVVSSCVSPVVPADSVLLVVLVVVVVVVVPPLLVVCVVVVVVVVVVVPVVDDRDDPPPPPPPDPPSPSPGLSSSLSCCSVVVVCVVRVRNNVSSSSRSNYRNRSSLSVVLVVSLPSNCDPVNVPDDRSSSGSSSSSNSSSVDDGDSVSSLVSSQVVDVVSVSSNPD/DDDDDYDDPDDDDDDDPPPCPDDDPPDPDDPPPPPPPPPPPPPPPPPPDDDDDPPPPDDDDDPPDPCPPDPPPPPPPVVVLVVLQVVDPQSLACVSVLPPPDQDPVNLVVNVVSFAAQDALCRAPVSHADDDPNDADDSLLQWDQDPVGDTDGDRQWHAHSVVRFIAGNLCLHQQDDADCCHHRVGPRPRVCVNVVSVVRCPDPRNVVSVVVSVVCVVVVCCVVVVVVVLVVLLVLVLVLVLVLLVLLLVCLQVLHDAADPDQDPPDPDNGSSVVVLVVVVVVDVSSVVLVVCCVVVPPVDDDCRDPVNSLLLLLLVLVLLLVVVLVQCVVQLAKEWEWDWDAAPLRWIKIWIWIWGDDQLDIDIATNWIDTFPDLALVSVLVVVVVSCVVSVPPCLARHQEYEYEPDCQAPPCPGHVQNVSCVSRVNHYYAYFPLNLLQVLVVVLCVLADLSVVLLVLLQVLLCLQVVDPVLVVQLQVLCCVVPVPADGDHAFHCDDPDRPSPLVNLVNCVVSVVSSLVSLVCLLVPDDCPDPVSNVSSVVSNVQSLALSNLLLSVLVNVLCVLRVVLSVVSLDRQAFDVNNLVSLVVSLVVLVVCLDPVNSVVSLVVSLVVSVVVVGDNDQDPPPPPPPPPPDPPPDPPPPPPPPDSSVCCCVRPNNSSSVSSNVSSVVSSVVVCCCPPCVVVSSCVSNVVPADSVLLVVLVVVVVVVVPPLLVVPVVVVVVVVVVVCVVDDRDDPPPPPPPDPPSPSPGLSSVLSCCSVVVVCVVRVNNNVSSSSRSNYRNRSSLSVVLVVSLPSNCDPVNVPDDRSSSGSSSSSNSSSVDDGDSVSSLVSSQVPDVVSVSSNPD

Solvent-accessible surface area (backbone atoms only — not comparable to full-atom values): 96535 Å² total; per-residue (Å²): 131,92,73,88,80,83,85,85,86,71,89,82,71,89,88,81,92,86,90,75,95,77,92,81,86,90,77,89,87,85,90,78,91,74,97,83,84,82,94,91,76,95,83,87,94,90,78,88,92,84,80,93,84,75,89,92,83,75,80,74,79,80,81,74,77,82,81,75,74,79,77,70,72,64,61,61,64,58,49,56,54,53,62,62,31,70,80,42,96,52,73,46,32,52,70,76,50,48,73,55,91,75,80,49,75,68,53,48,51,51,48,62,70,64,38,51,22,73,76,49,46,75,74,36,81,92,49,41,57,71,65,61,89,93,31,45,74,57,72,67,67,47,38,42,72,44,97,85,65,52,73,42,74,44,80,32,54,22,44,21,86,88,77,66,29,34,34,31,51,35,34,56,73,56,29,86,78,53,60,52,44,34,40,66,72,32,38,65,74,46,83,55,35,71,59,50,51,52,53,49,64,68,32,68,39,40,47,52,10,45,46,50,49,50,44,40,64,64,54,44,70,51,50,62,66,52,48,48,47,40,51,50,48,18,53,47,43,44,51,37,50,51,52,51,48,52,51,48,47,52,35,26,47,68,39,47,69,47,77,43,95,47,60,50,89,86,43,88,63,28,20,54,46,58,47,48,50,55,58,48,20,75,53,28,68,62,43,35,51,52,51,52,47,38,70,70,58,42,83,80,44,91,62,75,75,41,72,68,44,44,51,44,47,47,44,24,50,27,48,51,54,49,52,53,52,49,52,47,46,62,72,40,49,51,28,14,43,26,47,42,72,47,69,47,85,70,48,42,40,37,36,31,39,27,39,26,28,47,56,89,77,43,73,44,77,44,72,78,46,57,41,80,44,84,58,75,43,12,62,51,47,42,53,50,49,50,51,55,34,58,74,68,67,50,64,53,72,77,25,31,49,16,32,18,30,58,85,47,55,34,38,56,24,84,79,59,4,28,51,39,60,50,27,72,74,19,68,43,30,41,75,34,68,16,49,40,59,50,53,47,49,45,51,59,51,39,43,66,67,38,70,69,43,37,48,50,55,49,48,48,39,49,49,31,51,61,34,72,72,30,55,58,46,40,49,44,36,49,53,37,33,48,69,76,36,70,90,50,80,85,76,74,81,43,64,38,86,58,97,51,83,57,25,51,55,53,24,49,50,49,48,67,76,40,40,68,28,51,53,52,36,42,49,46,62,61,60,45,93,61,89,60,51,68,66,59,42,51,52,37,50,52,51,52,53,46,70,42,29,28,62,42,51,47,52,48,50,50,49,49,55,54,38,68,57,47,50,62,52,46,55,49,43,56,45,84,83,51,32,55,60,46,52,51,48,53,50,49,53,41,46,51,52,46,54,62,54,69,37,70,65,50,48,50,51,53,50,49,53,45,36,50,49,20,56,76,68,72,38,45,63,56,79,76,68,78,81,60,77,63,76,77,63,79,70,64,87,78,69,71,73,67,74,71,70,66,84,48,63,67,58,37,42,43,59,63,42,53,45,46,49,44,46,47,47,42,50,48,50,46,51,55,49,54,67,50,44,69,52,34,91,52,44,64,56,39,50,32,62,52,34,48,90,81,39,57,59,69,57,31,50,52,42,50,52,50,50,62,68,65,65,69,63,74,64,75,63,49,71,72,58,54,64,58,57,59,62,66,58,55,74,72,66,74,82,77,81,80,68,75,67,69,82,62,71,69,71,67,70,78,64,34,55,53,55,55,43,32,47,30,61,77,69,53,39,44,78,77,33,47,60,51,39,50,52,38,52,53,48,52,25,37,55,49,39,47,44,65,36,53,53,51,50,57,51,44,55,55,53,41,32,88,91,39,51,81,62,53,66,69,61,50,35,28,45,46,41,32,31,74,50,54,83,60,86,76,58,67,68,61,31,50,53,50,39,19,69,74,39,72,70,39,31,45,46,51,76,84,140,95,87,77,82,86,87,84,84,82,76,82,78,83,78,72,82,74,75,83,78,80,76,87,72,81,83,83,78,81,81,77,80,81,81,79,81,79,69,85,76,80,79,78,78,66,83,78,78,83,72,83,82,86,64,88,70,83,83,84,80,79,85,72,80,81,82,78,78,81,80,72,75,66,65,63,68,61,52,57,56,56,63,64,32,70,80,41,98,54,73,46,32,50,71,76,50,46,74,55,90,75,82,49,73,68,52,47,51,50,49,62,70,64,37,50,21,72,76,49,45,76,73,36,81,93,49,39,57,73,64,61,88,94,31,47,74,57,72,67,67,48,38,43,74,44,96,86,64,51,74,41,74,43,80,33,54,20,44,22,84,87,76,65,29,35,34,31,51,35,33,55,74,55,30,85,76,53,63,52,45,34,43,66,70,32,38,64,72,47,84,56,36,71,60,49,52,54,53,48,65,68,33,68,40,39,47,54,11,46,47,50,49,51,47,42,66,65,54,44,70,55,49,62,67,53,47,49,47,41,51,49,47,18,53,47,43,44,51,37,49,52,52,50,48,52,52,48,47,53,35,25,47,67,40,47,68,47,76,44,95,47,61,50,89,86,43,89,63,28,20,55,46,57,47,48,50,54,58,48,20,74,53,29,68,63,44,35,52,53,50,51,48,39,70,70,57,42,85,78,43,91,63,75,74,41,72,67,44,43,52,43,47,47,44,24,49,27,48,51,53,49,51,53,52,49,52,47,46,62,71,41,49,52,28,14,43,25,48,42,72,47,69,47,85,70,48,43,40,37,35,31,39,27,39,26,26,47,55,90,77,43,73,45,76,43,72,78,46,57,41,78,43,84,56,76,43,12,62,51,47,42,52,50,48,50,52,54,34,58,74,69,67,50,65,52,72,78,25,30,50,16,33,17,30,58,86,47,56,33,38,56,24,84,79,59,4,27,51,39,59,50,28,72,74,19,68,44,30,41,75,34,68,16,50,40,59,51,54,46,49,45,51,59,51,38,43,66,67,38,69,69,43,35,49,50,54,48,49,48,39,50,50,31,52,61,34,72,73,29,53,58,46,40,49,44,35,49,53,37,34,48,69,77,36,69,90,50,81,85,76,73,81,44,64,38,86,58,96,52,84,57,24,50,55,53,23,50,51,48,47,68,76,40,41,66,28,51,53,52,35,43,50,47,61,62,60,46,93,62,91,60,51,68,66,59,42,52,52,38,50,53,50,52,53,46,70,43,29,29,62,42,51,48,54,48,51,51,49,49,55,54,37,67,56,47,50,61,52,46,55,49,42,56,44,84,82,52,32,55,60,47,51,50,48,53,51,50,52,42,47,50,51,45,55,62,54,68,36,70,66,50,48,51,51,53,50,50,52,44,36,50,49,20,56,76,68,72,38,45,63,56,81,76,71,76,78,62,78,64,75,79,63,80,73,64,88,78,71,71,73,69,74,73,70,65,84,47,66,67,58,36,42,43,58,64,42,53,46,46,48,44,47,48,47,42,50,48,49,46,51,55,49,53,67,51,43,71,50,36,92,54,44,65,56,39,52,31,62,53,34,48,90,80,38,58,58,70,58,31,50,51,42,49,51,51,51,62,67,65,65,69,64,74,63,77,64,50,70,75,58,55,62,59,56,58,61,66,57,54,75,73,61,76,81,72,81,82,68,76,68,68,82,62,70,69,70,67,70,78,65,35,55,54,54,55,43,34,48,30,61,77,68,53,39,44,79,76,33,48,60,51,40,50,53,37,52,53,49,52,25,37,55,50,39,46,45,64,36,53,54,51,50,57,52,45,55,56,53,41,33,88,90,40,51,81,63,53,67,70,61,49,34,28,45,47,42,32,32,75,50,53,84,60,87,76,58,66,67,60,32,50,52,50,38,18,70,74,38,72,68,38,31,44,47,52,75,84